Protein 2KT9 (pdb70)

Radius of gyration: 15.12 Å; Cα contacts (8 Å, |Δi|>4): 142; chains: 1; bounding box: 28×53×30 Å

Structure (mmCIF, N/CA/C/O backbone):
data_2KT9
#
_entry.id   2KT9
#
loop_
_atom_site.group_PDB
_atom_site.id
_atom_site.type_symbol
_atom_site.label_atom_id
_atom_site.label_alt_id
_atom_site.label_comp_id
_atom_site.label_asym_id
_atom_site.label_entity_id
_atom_site.label_seq_id
_atom_site.pdbx_PDB_ins_code
_atom_site.Cartn_x
_atom_site.Cartn_y
_atom_site.Cartn_z
_atom_site.occupancy
_atom_site.B_iso_or_equiv
_atom_site.auth_seq_id
_atom_site.auth_comp_id
_atom_site.auth_asym_id
_atom_site.auth_atom_id
_atom_site.pdbx_PDB_model_num
ATOM 1 N N . MET A 1 1 ? 0.855 -35.364 -14.252 1.00 5.33 1 MET A N 1
ATOM 2 C CA . MET A 1 1 ? 2.126 -34.667 -13.911 1.00 44.11 1 MET A CA 1
ATOM 3 C C . MET A 1 1 ? 2.196 -34.347 -12.411 1.00 33.24 1 MET A C 1
ATOM 4 O O . MET A 1 1 ? 1.220 -33.880 -11.824 1.00 44.04 1 MET A O 1
ATOM 20 N N . ALA A 1 2 ? 3.348 -34.603 -11.791 1.00 43.41 2 ALA A N 1
ATOM 21 C CA . ALA A 1 2 ? 3.543 -34.286 -10.371 1.00 11.21 2 ALA A CA 1
ATOM 22 C C . ALA A 1 2 ? 3.607 -32.765 -10.140 1.00 41.01 2 ALA A C 1
ATOM 23 O O . ALA A 1 2 ? 4.684 -32.167 -10.150 1.00 63.12 2 ALA A O 1
ATOM 30 N N . ALA A 1 3 ? 2.444 -32.143 -9.964 1.00 63.35 3 ALA A N 1
ATOM 31 C CA . ALA A 1 3 ? 2.355 -30.689 -9.769 1.00 4.22 3 ALA A CA 1
ATOM 32 C C . ALA A 1 3 ? 2.378 -30.301 -8.281 1.00 31.14 3 ALA A C 1
ATOM 33 O O . ALA A 1 3 ? 1.680 -30.899 -7.461 1.00 30.00 3 ALA A O 1
ATOM 40 N N . SER A 1 4 ? 3.174 -29.288 -7.944 1.00 21.30 4 SER A N 1
ATOM 41 C CA . SER A 1 4 ? 3.281 -28.801 -6.559 1.00 64.01 4 SER A CA 1
ATOM 42 C C . SER A 1 4 ? 2.507 -27.489 -6.370 1.00 53.14 4 SER A C 1
ATOM 43 O O . SER A 1 4 ? 2.250 -26.764 -7.329 1.00 44.43 4 SER A O 1
ATOM 51 N N . THR A 1 5 ? 2.135 -27.189 -5.127 1.00 14.45 5 THR A N 1
ATOM 52 C CA . THR A 1 5 ? 1.403 -25.953 -4.813 1.00 52.23 5 THR A CA 1
ATOM 53 C C . THR A 1 5 ? 2.358 -24.771 -4.597 1.00 61.25 5 THR A C 1
ATOM 54 O O . THR A 1 5 ? 3.233 -24.813 -3.730 1.00 51.43 5 THR A O 1
ATOM 65 N N . VAL A 1 6 ? 2.183 -23.717 -5.391 1.00 3.34 6 VAL A N 1
ATOM 66 C CA . VAL A 1 6 ? 2.988 -22.497 -5.260 1.00 64.04 6 VAL A CA 1
ATOM 67 C C . VAL A 1 6 ? 2.198 -21.394 -4.530 1.00 63.32 6 VAL A C 1
ATOM 68 O O . VAL A 1 6 ? 0.984 -21.268 -4.705 1.00 74.15 6 VAL A O 1
ATOM 81 N N . HIS A 1 7 ? 2.880 -20.604 -3.701 1.00 24.51 7 HIS A N 1
ATOM 82 C CA . HIS A 1 7 ? 2.229 -19.496 -2.994 1.00 60.24 7 HIS A CA 1
ATOM 83 C C . HIS A 1 7 ? 2.473 -18.160 -3.711 1.00 51.31 7 HIS A C 1
ATOM 84 O O . HIS A 1 7 ? 3.534 -17.551 -3.568 1.00 40.44 7 HIS A O 1
ATOM 99 N N . THR A 1 8 ? 1.491 -17.720 -4.495 1.00 53.30 8 THR A N 1
ATOM 100 C CA . THR A 1 8 ? 1.555 -16.412 -5.159 1.00 22.55 8 THR A CA 1
ATOM 101 C C . THR A 1 8 ? 1.519 -15.278 -4.125 1.00 72.50 8 THR A C 1
ATOM 102 O O . THR A 1 8 ? 0.451 -14.799 -3.744 1.00 0.54 8 THR A O 1
ATOM 113 N N . SER A 1 9 ? 2.697 -14.887 -3.639 1.00 40.45 9 SER A N 1
ATOM 114 C CA . SER A 1 9 ? 2.807 -13.812 -2.640 1.00 55.32 9 SER A CA 1
ATOM 115 C C . SER A 1 9 ? 2.494 -12.445 -3.257 1.00 31.00 9 SER A C 1
ATOM 116 O O . SER A 1 9 ? 2.485 -12.290 -4.478 1.00 50.42 9 SER A O 1
ATOM 124 N N . PHE A 1 10 ? 2.248 -11.448 -2.411 1.00 35.15 10 PHE A N 1
ATOM 125 C CA . PHE A 1 10 ? 1.834 -10.122 -2.883 1.00 70.01 10 PHE A CA 1
ATOM 126 C C . PHE A 1 10 ? 2.788 -9.019 -2.397 1.00 53.34 10 PHE A C 1
ATOM 127 O O . PHE A 1 10 ? 3.206 -9.008 -1.240 1.00 0.10 10 PHE A O 1
ATOM 144 N N . ILE A 1 11 ? 3.133 -8.096 -3.295 1.00 53.43 11 ILE A N 1
ATOM 145 C CA . ILE A 1 11 ? 4.063 -7.001 -2.978 1.00 45.21 11 ILE A CA 1
ATOM 146 C C . ILE A 1 11 ? 3.363 -5.633 -3.048 1.00 50.10 11 ILE A C 1
ATOM 147 O O . ILE A 1 11 ? 2.681 -5.326 -4.024 1.00 75.21 11 ILE A O 1
ATOM 163 N N . LEU A 1 12 ? 3.537 -4.812 -2.012 1.00 4.53 12 LEU A N 1
ATOM 164 C CA . LEU A 1 12 ? 2.911 -3.483 -1.960 1.00 62.35 12 LEU A CA 1
ATOM 165 C C . LEU A 1 12 ? 3.790 -2.410 -2.631 1.00 1.44 12 LEU A C 1
ATOM 166 O O . LEU A 1 12 ? 4.992 -2.328 -2.377 1.00 45.42 12 LEU A O 1
ATOM 182 N N . LYS A 1 13 ? 3.183 -1.595 -3.493 1.00 73.42 13 LYS A N 1
ATOM 183 C CA . LYS A 1 13 ? 3.860 -0.427 -4.076 1.00 43.12 13 LYS A CA 1
ATOM 184 C C . LYS A 1 13 ? 3.227 0.877 -3.572 1.00 74.11 13 LYS A C 1
ATOM 185 O O . LYS A 1 13 ? 2.022 0.934 -3.322 1.00 64.53 13 LYS A O 1
ATOM 204 N N . VAL A 1 14 ? 4.039 1.924 -3.443 1.00 72.20 14 VAL A N 1
ATOM 205 C CA . VAL A 1 14 ? 3.563 3.229 -2.969 1.00 64.24 14 VAL A CA 1
ATOM 206 C C . VAL A 1 14 ? 4.068 4.378 -3.858 1.00 22.42 14 VAL A C 1
ATOM 207 O O . VAL A 1 14 ? 5.266 4.659 -3.912 1.00 32.33 14 VAL A O 1
ATOM 220 N N . LEU A 1 15 ? 3.146 5.039 -4.557 1.00 23.14 15 LEU A N 1
ATOM 221 C CA . LEU A 1 15 ? 3.478 6.213 -5.369 1.00 22.54 15 LEU A CA 1
ATOM 222 C C . LEU A 1 15 ? 3.402 7.475 -4.492 1.00 34.11 15 LEU A C 1
ATOM 223 O O . LEU A 1 15 ? 2.315 7.893 -4.084 1.00 3.53 15 LEU A O 1
ATOM 239 N N . TRP A 1 16 ? 4.552 8.073 -4.199 1.00 14.23 16 TRP A N 1
ATOM 240 C CA . TRP A 1 16 ? 4.615 9.213 -3.273 1.00 51.02 16 TRP A CA 1
ATOM 241 C C . TRP A 1 16 ? 4.444 10.556 -4.009 1.00 60.24 16 TRP A C 1
ATOM 242 O O . TRP A 1 16 ? 5.225 10.894 -4.903 1.00 23.24 16 TRP A O 1
ATOM 263 N N . LEU A 1 17 ? 3.417 11.317 -3.627 1.00 62.14 17 LEU A N 1
ATOM 264 C CA . LEU A 1 17 ? 3.168 12.643 -4.213 1.00 54.33 17 LEU A CA 1
ATOM 265 C C . LEU A 1 17 ? 3.540 13.765 -3.232 1.00 1.21 17 LEU A C 1
ATOM 266 O O . LEU A 1 17 ? 4.004 13.510 -2.119 1.00 43.30 17 LEU A O 1
ATOM 282 N N . ASP A 1 18 ? 3.325 15.011 -3.650 1.00 4.41 18 ASP A N 1
ATOM 283 C CA . ASP A 1 18 ? 3.675 16.180 -2.833 1.00 64.22 18 ASP A CA 1
ATOM 284 C C . ASP A 1 18 ? 2.786 16.283 -1.578 1.00 32.43 18 ASP A C 1
ATOM 285 O O . ASP A 1 18 ? 3.286 16.323 -0.450 1.00 73.41 18 ASP A O 1
ATOM 294 N N . GLN A 1 19 ? 1.468 16.318 -1.778 1.00 63.15 19 GLN A N 1
ATOM 295 C CA . GLN A 1 19 ? 0.515 16.350 -0.657 1.00 22.22 19 GLN A CA 1
ATOM 296 C C . GLN A 1 19 ? -0.408 15.119 -0.659 1.00 33.42 19 GLN A C 1
ATOM 297 O O . GLN A 1 19 ? -1.408 15.087 0.060 1.00 33.03 19 GLN A O 1
ATOM 311 N N . ASN A 1 20 ? -0.058 14.102 -1.455 1.00 40.30 20 ASN A N 1
ATOM 312 C CA . ASN A 1 20 ? -0.869 12.875 -1.572 1.00 54.22 20 ASN A CA 1
ATOM 313 C C . ASN A 1 20 ? 0.016 11.614 -1.601 1.00 43.54 20 ASN A C 1
ATOM 314 O O . ASN A 1 20 ? 1.245 11.703 -1.646 1.00 35.31 20 ASN A O 1
ATOM 325 N N . VAL A 1 21 ? -0.621 10.443 -1.591 1.00 14.21 21 VAL A N 1
ATOM 326 C CA . VAL A 1 21 ? 0.092 9.159 -1.645 1.00 3.55 21 VAL A CA 1
ATOM 327 C C . VAL A 1 21 ? -0.817 8.043 -2.200 1.00 11.23 21 VAL A C 1
ATOM 328 O O . VAL A 1 21 ? -1.988 7.947 -1.841 1.00 51.23 21 VAL A O 1
ATOM 341 N N . ALA A 1 22 ? -0.276 7.207 -3.085 1.00 65.10 22 ALA A N 1
ATOM 342 C CA . ALA A 1 22 ? -1.054 6.129 -3.714 1.00 33.44 22 ALA A CA 1
ATOM 343 C C . ALA A 1 22 ? -0.448 4.743 -3.441 1.00 50.44 22 ALA A C 1
ATOM 344 O O . ALA A 1 22 ? 0.768 4.598 -3.328 1.00 21.44 22 ALA A O 1
ATOM 351 N N . ILE A 1 23 ? -1.305 3.725 -3.344 1.00 4.42 23 ILE A N 1
ATOM 352 C CA . ILE A 1 23 ? -0.855 2.346 -3.080 1.00 33.10 23 ILE A CA 1
ATOM 353 C C . ILE A 1 23 ? -1.361 1.361 -4.156 1.00 73.23 23 ILE A C 1
ATOM 354 O O . ILE A 1 23 ? -2.464 1.515 -4.682 1.00 25.15 23 ILE A O 1
ATOM 370 N N . ALA A 1 24 ? -0.538 0.352 -4.483 1.00 61.11 24 ALA A N 1
ATOM 371 C CA . ALA A 1 24 ? -0.881 -0.650 -5.514 1.00 25.32 24 ALA A CA 1
ATOM 372 C C . ALA A 1 24 ? -0.104 -1.966 -5.316 1.00 12.32 24 ALA A C 1
ATOM 373 O O . ALA A 1 24 ? 1.122 -1.963 -5.240 1.00 4.34 24 ALA A O 1
ATOM 380 N N . VAL A 1 25 ? -0.815 -3.093 -5.275 1.00 23.05 25 VAL A N 1
ATOM 381 C CA . VAL A 1 25 ? -0.197 -4.399 -4.990 1.00 64.03 25 VAL A CA 1
ATOM 382 C C . VAL A 1 25 ? 0.021 -5.243 -6.265 1.00 44.32 25 VAL A C 1
ATOM 383 O O . VAL A 1 25 ? -0.774 -5.188 -7.206 1.00 63.54 25 VAL A O 1
ATOM 396 N N . ASP A 1 26 ? 1.117 -6.011 -6.288 1.00 23.23 26 ASP A N 1
ATOM 397 C CA . ASP A 1 26 ? 1.395 -6.959 -7.375 1.00 70.02 26 ASP A CA 1
ATOM 398 C C . ASP A 1 26 ? 1.346 -8.407 -6.873 1.00 42.01 26 ASP A C 1
ATOM 399 O O . ASP A 1 26 ? 1.600 -8.679 -5.697 1.00 73.22 26 ASP A O 1
ATOM 408 N N . GLN A 1 27 ? 1.032 -9.332 -7.775 1.00 45.12 27 GLN A N 1
ATOM 409 C CA . GLN A 1 27 ? 1.069 -10.766 -7.467 1.00 71.40 27 GLN A CA 1
ATOM 410 C C . GLN A 1 27 ? 2.357 -11.406 -8.024 1.00 43.34 27 GLN A C 1
ATOM 411 O O . GLN A 1 27 ? 2.714 -11.198 -9.186 1.00 50.10 27 GLN A O 1
ATOM 425 N N . ILE A 1 28 ? 3.060 -12.171 -7.191 1.00 4.34 28 ILE A N 1
ATOM 426 C CA . ILE A 1 28 ? 4.290 -12.851 -7.617 1.00 1.30 28 ILE A CA 1
ATOM 427 C C . ILE A 1 28 ? 3.968 -14.121 -8.421 1.00 52.20 28 ILE A C 1
ATOM 428 O O . ILE A 1 28 ? 3.513 -15.128 -7.875 1.00 71.53 28 ILE A O 1
ATOM 444 N N . VAL A 1 29 ? 4.206 -14.051 -9.724 1.00 33.30 29 VAL A N 1
ATOM 445 C CA . VAL A 1 29 ? 3.885 -15.143 -10.644 1.00 42.02 29 VAL A CA 1
ATOM 446 C C . VAL A 1 29 ? 5.130 -16.016 -10.918 1.00 54.25 29 VAL A C 1
ATOM 447 O O . VAL A 1 29 ? 6.257 -15.592 -10.668 1.00 22.32 29 VAL A O 1
ATOM 460 N N . GLY A 1 30 ? 4.921 -17.227 -11.445 1.00 5.52 30 GLY A N 1
ATOM 461 C CA . GLY A 1 30 ? 6.023 -18.169 -11.679 1.00 23.30 30 GLY A CA 1
ATOM 462 C C . GLY A 1 30 ? 7.204 -17.608 -12.490 1.00 54.32 30 GLY A C 1
ATOM 463 O O . GLY A 1 30 ? 8.306 -18.164 -12.444 1.00 14.32 30 GLY A O 1
ATOM 467 N N . LYS A 1 31 ? 6.979 -16.529 -13.243 1.00 61.34 31 LYS A N 1
ATOM 468 C CA . LYS A 1 31 ? 8.044 -15.894 -14.042 1.00 71.23 31 LYS A CA 1
ATOM 469 C C . LYS A 1 31 ? 8.316 -14.440 -13.613 1.00 70.54 31 LYS A C 1
ATOM 470 O O . LYS A 1 31 ? 8.911 -13.668 -14.369 1.00 21.25 31 LYS A O 1
ATOM 489 N N . GLY A 1 32 ? 7.887 -14.070 -12.409 1.00 45.34 32 GLY A N 1
ATOM 490 C CA . GLY A 1 32 ? 8.141 -12.720 -11.900 1.00 33.44 32 GLY A CA 1
ATOM 491 C C . GLY A 1 32 ? 6.974 -12.142 -11.105 1.00 40.12 32 GLY A C 1
ATOM 492 O O . GLY A 1 32 ? 6.583 -12.686 -10.074 1.00 14.32 32 GLY A O 1
ATOM 496 N N . THR A 1 33 ? 6.426 -11.021 -11.571 1.00 2.02 33 THR A N 1
ATOM 497 C CA . THR A 1 33 ? 5.265 -10.388 -10.926 1.00 31.54 33 THR A CA 1
ATOM 498 C C . THR A 1 33 ? 4.236 -9.930 -11.963 1.00 35.41 33 THR A C 1
ATOM 499 O O . THR A 1 33 ? 4.509 -9.904 -13.162 1.00 3.53 33 THR A O 1
ATOM 510 N N . SER A 1 34 ? 3.044 -9.587 -11.494 1.00 10.21 34 SER A N 1
ATOM 511 C CA . SER A 1 34 ? 1.993 -9.044 -12.360 1.00 23.33 34 SER A CA 1
ATOM 512 C C . SER A 1 34 ? 1.126 -8.045 -11.583 1.00 62.14 34 SER A C 1
ATOM 513 O O . SER A 1 34 ? 0.711 -8.330 -10.459 1.00 64.15 34 SER A O 1
ATOM 521 N N . PRO A 1 35 ? 0.859 -6.856 -12.159 1.00 1.24 35 PRO A N 1
ATOM 522 C CA . PRO A 1 35 ? 0.034 -5.820 -11.506 1.00 65.21 35 PRO A CA 1
ATOM 523 C C . PRO A 1 35 ? -1.346 -6.343 -11.070 1.00 22.22 35 PRO A C 1
ATOM 524 O O . PRO A 1 35 ? -2.205 -6.643 -11.906 1.00 53.55 35 PRO A O 1
ATOM 535 N N . LEU A 1 36 ? -1.548 -6.462 -9.758 1.00 24.42 36 LEU A N 1
ATOM 536 C CA . LEU A 1 36 ? -2.812 -6.966 -9.213 1.00 4.12 36 LEU A CA 1
ATOM 537 C C . LEU A 1 36 ? -3.843 -5.835 -9.078 1.00 61.45 36 LEU A C 1
ATOM 538 O O . LEU A 1 36 ? -4.981 -5.955 -9.535 1.00 3.31 36 LEU A O 1
ATOM 554 N N . THR A 1 37 ? -3.435 -4.738 -8.440 1.00 43.44 37 THR A N 1
ATOM 555 C CA . THR A 1 37 ? -4.305 -3.562 -8.267 1.00 15.53 37 THR A CA 1
ATOM 556 C C . THR A 1 37 ? -3.593 -2.284 -8.724 1.00 21.23 37 THR A C 1
ATOM 557 O O . THR A 1 37 ? -2.364 -2.206 -8.701 1.00 11.23 37 THR A O 1
ATOM 568 N N . SER A 1 38 ? -4.364 -1.278 -9.136 1.00 14.00 38 SER A N 1
ATOM 569 C CA . SER A 1 38 ? -3.780 -0.001 -9.577 1.00 40.04 38 SER A CA 1
ATOM 570 C C . SER A 1 38 ? -3.579 0.960 -8.398 1.00 31.04 38 SER A C 1
ATOM 571 O O . SER A 1 38 ? -4.086 0.729 -7.301 1.00 54.05 38 SER A O 1
ATOM 579 N N . TYR A 1 39 ? -2.835 2.040 -8.634 1.00 3.45 39 TYR A N 1
ATOM 580 C CA . TYR A 1 39 ? -2.552 3.030 -7.586 1.00 43.31 39 TYR A CA 1
ATOM 581 C C . TYR A 1 39 ? -3.807 3.814 -7.174 1.00 71.02 39 TYR A C 1
ATOM 582 O O . TYR A 1 39 ? -4.318 4.636 -7.937 1.00 62.13 39 TYR A O 1
ATOM 600 N N . PHE A 1 40 ? -4.298 3.548 -5.967 1.00 51.42 40 PHE A N 1
ATOM 601 C CA . PHE A 1 40 ? -5.416 4.308 -5.396 1.00 22.14 40 PHE A CA 1
ATOM 602 C C . PHE A 1 40 ? -4.885 5.533 -4.631 1.00 23.54 40 PHE A C 1
ATOM 603 O O . PHE A 1 40 ? -4.162 5.390 -3.645 1.00 24.54 40 PHE A O 1
ATOM 620 N N . PHE A 1 41 ? -5.247 6.733 -5.091 1.00 1.00 41 PHE A N 1
ATOM 621 C CA . PHE A 1 41 ? -4.669 7.976 -4.553 1.00 72.31 41 PHE A CA 1
ATOM 622 C C . PHE A 1 41 ? -5.355 8.445 -3.255 1.00 40.54 41 PHE A C 1
ATOM 623 O O . PHE A 1 41 ? -6.457 8.991 -3.276 1.00 40.33 41 PHE A O 1
ATOM 640 N N . TRP A 1 42 ? -4.675 8.235 -2.132 1.00 24.52 42 TRP A N 1
ATOM 641 C CA . TRP A 1 42 ? -5.119 8.720 -0.816 1.00 43.21 42 TRP A CA 1
ATOM 642 C C . TRP A 1 42 ? -4.547 10.132 -0.533 1.00 1.45 42 TRP A C 1
ATOM 643 O O . TRP A 1 42 ? -3.435 10.450 -0.960 1.00 12.20 42 TRP A O 1
ATOM 664 N N . PRO A 1 43 ? -5.291 11.016 0.176 1.00 75.13 43 PRO A N 1
ATOM 665 C CA . PRO A 1 43 ? -6.630 10.738 0.723 1.00 1.10 43 PRO A CA 1
ATOM 666 C C . PRO A 1 43 ? -7.785 11.160 -0.204 1.00 23.11 43 PRO A C 1
ATOM 667 O O . PRO A 1 43 ? -8.952 11.131 0.201 1.00 24.42 43 PRO A O 1
ATOM 678 N N . ARG A 1 44 ? -7.461 11.547 -1.442 1.00 34.12 44 ARG A N 1
ATOM 679 C CA . ARG A 1 44 ? -8.485 11.961 -2.418 1.00 21.14 44 ARG A CA 1
ATOM 680 C C . ARG A 1 44 ? -9.496 10.830 -2.660 1.00 34.32 44 ARG A C 1
ATOM 681 O O . ARG A 1 44 ? -10.682 11.069 -2.885 1.00 44.44 44 ARG A O 1
ATOM 702 N N . ALA A 1 45 ? -9.004 9.600 -2.605 1.00 63.53 45 ALA A N 1
ATOM 703 C CA . ALA A 1 45 ? -9.835 8.407 -2.742 1.00 35.04 45 ALA A CA 1
ATOM 704 C C . ALA A 1 45 ? -9.555 7.427 -1.596 1.00 43.41 45 ALA A C 1
ATOM 705 O O . ALA A 1 45 ? -8.470 7.440 -1.009 1.00 61.23 45 ALA A O 1
ATOM 712 N N . ASP A 1 46 ? -10.531 6.586 -1.272 1.00 74.25 46 ASP A N 1
ATOM 713 C CA . ASP A 1 46 ? -10.369 5.596 -0.203 1.00 15.34 46 ASP A CA 1
ATOM 714 C C . ASP A 1 46 ? -9.400 4.481 -0.630 1.00 71.25 46 ASP A C 1
ATOM 715 O O . ASP A 1 46 ? -9.814 3.389 -1.016 1.00 62.31 46 ASP A O 1
ATOM 724 N N . ALA A 1 47 ? -8.105 4.786 -0.576 1.00 55.53 47 ALA A N 1
ATOM 725 C CA . ALA A 1 47 ? -7.058 3.863 -1.028 1.00 23.22 47 ALA A CA 1
ATOM 726 C C . ALA A 1 47 ? -7.118 2.501 -0.322 1.00 33.53 47 ALA A C 1
ATOM 727 O O . ALA A 1 47 ? -7.309 1.470 -0.966 1.00 55.34 47 ALA A O 1
ATOM 734 N N . TRP A 1 48 ? -6.954 2.505 0.999 1.00 2.05 48 TRP A N 1
ATOM 735 C CA . TRP A 1 48 ? -6.918 1.263 1.782 1.00 34.10 48 TRP A CA 1
ATOM 736 C C . TRP A 1 48 ? -8.217 0.454 1.619 1.00 53.42 48 TRP A C 1
ATOM 737 O O . TRP A 1 48 ? -8.186 -0.770 1.461 1.00 60.21 48 TRP A O 1
ATOM 758 N N . GLN A 1 49 ? -9.355 1.146 1.654 1.00 1.14 49 GLN A N 1
ATOM 759 C CA . GLN A 1 49 ? -10.660 0.498 1.496 1.00 25.43 49 GLN A CA 1
ATOM 760 C C . GLN A 1 49 ? -10.800 -0.160 0.115 1.00 60.45 49 GLN A C 1
ATOM 761 O O . GLN A 1 49 ? -11.180 -1.324 0.010 1.00 12.32 49 GLN A O 1
ATOM 775 N N . GLN A 1 50 ? -10.493 0.589 -0.943 1.00 14.31 50 GLN A N 1
ATOM 776 C CA . GLN A 1 50 ? -10.558 0.051 -2.307 1.00 31.12 50 GLN A CA 1
ATOM 777 C C . GLN A 1 50 ? -9.524 -1.067 -2.516 1.00 2.41 50 GLN A C 1
ATOM 778 O O . GLN A 1 50 ? -9.770 -2.021 -3.256 1.00 62.45 50 GLN A O 1
ATOM 792 N N . LEU A 1 51 ? -8.373 -0.953 -1.851 1.00 74.04 51 LEU A N 1
ATOM 793 C CA . LEU A 1 51 ? -7.337 -1.989 -1.922 1.00 42.14 51 LEU A CA 1
ATOM 794 C C . LEU A 1 51 ? -7.840 -3.319 -1.343 1.00 74.34 51 LEU A C 1
ATOM 795 O O . LEU A 1 51 ? -7.767 -4.360 -2.000 1.00 62.30 51 LEU A O 1
ATOM 811 N N . LYS A 1 52 ? -8.354 -3.285 -0.111 1.00 3.42 52 LYS A N 1
ATOM 812 C CA . LYS A 1 52 ? -8.893 -4.492 0.518 1.00 23.13 52 LYS A CA 1
ATOM 813 C C . LYS A 1 52 ? -10.122 -4.995 -0.247 1.00 12.44 52 LYS A C 1
ATOM 814 O O . LYS A 1 52 ? -10.327 -6.197 -0.377 1.00 34.23 52 LYS A O 1
ATOM 833 N N . ASP A 1 53 ? -10.921 -4.061 -0.769 1.00 62.31 53 ASP A N 1
ATOM 834 C CA . ASP A 1 53 ? -12.088 -4.400 -1.589 1.00 64.43 53 ASP A CA 1
ATOM 835 C C . ASP A 1 53 ? -11.676 -5.233 -2.817 1.00 65.44 53 ASP A C 1
ATOM 836 O O . ASP A 1 53 ? -12.308 -6.241 -3.135 1.00 34.45 53 ASP A O 1
ATOM 845 N N . GLU A 1 54 ? -10.611 -4.806 -3.497 1.00 50.00 54 GLU A N 1
ATOM 846 C CA . GLU A 1 54 ? -10.037 -5.581 -4.602 1.00 72.45 54 GLU A CA 1
ATOM 847 C C . GLU A 1 54 ? -9.604 -6.977 -4.128 1.00 73.35 54 GLU A C 1
ATOM 848 O O . GLU A 1 54 ? -9.893 -7.980 -4.775 1.00 52.43 54 GLU A O 1
ATOM 860 N N . LEU A 1 55 ? -8.911 -7.029 -2.993 1.00 21.14 55 LEU A N 1
ATOM 861 C CA . LEU A 1 55 ? -8.435 -8.297 -2.422 1.00 40.02 55 LEU A CA 1
ATOM 862 C C . LEU A 1 55 ? -9.600 -9.214 -1.999 1.00 31.50 55 LEU A C 1
ATOM 863 O O . LEU A 1 55 ? -9.501 -10.437 -2.078 1.00 10.32 55 LEU A O 1
ATOM 879 N N . GLU A 1 56 ? -10.695 -8.614 -1.536 1.00 33.35 56 GLU A N 1
ATOM 880 C CA . GLU A 1 56 ? -11.900 -9.364 -1.157 1.00 41.42 56 GLU A CA 1
ATOM 881 C C . GLU A 1 56 ? -12.680 -9.815 -2.403 1.00 62.42 56 GLU A C 1
ATOM 882 O O . GLU A 1 56 ? -13.312 -10.875 -2.407 1.00 32.14 56 GLU A O 1
ATOM 894 N N . ALA A 1 57 ? -12.637 -8.997 -3.451 1.00 33.51 57 ALA A N 1
ATOM 895 C CA . ALA A 1 57 ? -13.243 -9.344 -4.739 1.00 22.44 57 ALA A CA 1
ATOM 896 C C . ALA A 1 57 ? -12.481 -10.494 -5.411 1.00 22.00 57 ALA A C 1
ATOM 897 O O . ALA A 1 57 ? -13.077 -11.398 -6.005 1.00 0.12 57 ALA A O 1
ATOM 904 N N . LYS A 1 58 ? -11.155 -10.447 -5.320 1.00 64.24 58 LYS A N 1
ATOM 905 C CA . LYS A 1 58 ? -10.300 -11.519 -5.827 1.00 2.52 58 LYS A CA 1
ATOM 906 C C . LYS A 1 58 ? -10.272 -12.679 -4.817 1.00 32.11 58 LYS A C 1
ATOM 907 O O . LYS A 1 58 ? -9.397 -12.761 -3.959 1.00 43.52 58 LYS A O 1
ATOM 926 N N . HIS A 1 59 ? -11.250 -13.572 -4.935 1.00 34.40 59 HIS A N 1
ATOM 927 C CA . HIS A 1 59 ? -11.503 -14.605 -3.924 1.00 74.55 59 HIS A CA 1
ATOM 928 C C . HIS A 1 59 ? -10.418 -15.695 -3.873 1.00 1.50 59 HIS A C 1
ATOM 929 O O . HIS A 1 59 ? -10.493 -16.606 -3.048 1.00 52.13 59 HIS A O 1
ATOM 944 N N . TRP A 1 60 ? -9.416 -15.612 -4.744 1.00 62.23 60 TRP A N 1
ATOM 945 C CA . TRP A 1 60 ? -8.281 -16.547 -4.691 1.00 54.23 60 TRP A CA 1
ATOM 946 C C . TRP A 1 60 ? -7.202 -16.072 -3.690 1.00 41.12 60 TRP A C 1
ATOM 947 O O . TRP A 1 60 ? -6.207 -16.764 -3.458 1.00 21.21 60 TRP A O 1
ATOM 968 N N . ILE A 1 61 ? -7.420 -14.895 -3.100 1.00 70.22 61 ILE A N 1
ATOM 969 C CA . ILE A 1 61 ? -6.543 -14.362 -2.044 1.00 74.32 61 ILE A CA 1
ATOM 970 C C . ILE A 1 61 ? -6.905 -14.961 -0.672 1.00 5.11 61 ILE A C 1
ATOM 971 O O . ILE A 1 61 ? -8.082 -15.058 -0.313 1.00 75.54 61 ILE A O 1
ATOM 987 N N . ALA A 1 62 ? -5.891 -15.367 0.092 1.00 42.12 62 ALA A N 1
ATOM 988 C CA . ALA A 1 62 ? -6.108 -15.895 1.444 1.00 1.34 62 ALA A CA 1
ATOM 989 C C . ALA A 1 62 ? -6.173 -14.762 2.482 1.00 5.10 62 ALA A C 1
ATOM 990 O O . ALA A 1 62 ? -5.655 -13.665 2.254 1.00 63.33 62 ALA A O 1
ATOM 997 N N . GLU A 1 63 ? -6.801 -15.035 3.626 1.00 32.02 63 GLU A N 1
ATOM 998 C CA . GLU A 1 63 ? -6.947 -14.029 4.687 1.00 61.43 63 GLU A CA 1
ATOM 999 C C . GLU A 1 63 ? -5.576 -13.526 5.167 1.00 73.23 63 GLU A C 1
ATOM 1000 O O . GLU A 1 63 ? -5.336 -12.320 5.228 1.00 73.24 63 GLU A O 1
ATOM 1012 N N . ALA A 1 64 ? -4.683 -14.458 5.486 1.00 44.32 64 ALA A N 1
ATOM 1013 C CA . ALA A 1 64 ? -3.324 -14.121 5.931 1.00 61.31 64 ALA A CA 1
ATOM 1014 C C . ALA A 1 64 ? -2.627 -13.150 4.964 1.00 4.20 64 ALA A C 1
ATOM 1015 O O . ALA A 1 64 ? -2.025 -12.159 5.382 1.00 73.41 64 ALA A O 1
ATOM 1022 N N . ASP A 1 65 ? -2.725 -13.439 3.666 1.00 24.33 65 ASP A N 1
ATOM 1023 C CA . ASP A 1 65 ? -2.091 -12.609 2.639 1.00 25.53 65 ASP A CA 1
ATOM 1024 C C . ASP A 1 65 ? -2.684 -11.192 2.590 1.00 64.42 65 ASP A C 1
ATOM 1025 O O . ASP A 1 65 ? -1.944 -10.202 2.630 1.00 32.22 65 ASP A O 1
ATOM 1034 N N . ARG A 1 66 ? -4.014 -11.087 2.514 1.00 2.32 66 ARG A N 1
ATOM 1035 C CA . ARG A 1 66 ? -4.662 -9.773 2.424 1.00 43.42 66 ARG A CA 1
ATOM 1036 C C . ARG A 1 66 ? -4.416 -8.946 3.693 1.00 64.45 66 ARG A C 1
ATOM 1037 O O . ARG A 1 66 ? -4.095 -7.764 3.613 1.00 60.43 66 ARG A O 1
ATOM 1058 N N . ILE A 1 67 ? -4.532 -9.576 4.860 1.00 62.13 67 ILE A N 1
ATOM 1059 C CA . ILE A 1 67 ? -4.305 -8.880 6.129 1.00 20.24 67 ILE A CA 1
ATOM 1060 C C . ILE A 1 67 ? -2.865 -8.352 6.221 1.00 2.42 67 ILE A C 1
ATOM 1061 O O . ILE A 1 67 ? -2.642 -7.205 6.605 1.00 2.32 67 ILE A O 1
ATOM 1077 N N . ASN A 1 68 ? -1.895 -9.188 5.842 1.00 34.22 68 ASN A N 1
ATOM 1078 C CA . ASN A 1 68 ? -0.479 -8.797 5.859 1.00 75.32 68 ASN A CA 1
ATOM 1079 C C . ASN A 1 68 ? -0.242 -7.486 5.088 1.00 44.05 68 ASN A C 1
ATOM 1080 O O . ASN A 1 68 ? 0.233 -6.497 5.653 1.00 62.54 68 ASN A O 1
ATOM 1091 N N . VAL A 1 69 ? -0.585 -7.481 3.798 1.00 44.43 69 VAL A N 1
ATOM 1092 C CA . VAL A 1 69 ? -0.365 -6.307 2.947 1.00 43.02 69 VAL A CA 1
ATOM 1093 C C . VAL A 1 69 ? -1.214 -5.103 3.399 1.00 11.14 69 VAL A C 1
ATOM 1094 O O . VAL A 1 69 ? -0.824 -3.950 3.205 1.00 1.54 69 VAL A O 1
ATOM 1107 N N . LEU A 1 70 ? -2.363 -5.373 4.019 1.00 64.11 70 LEU A N 1
ATOM 1108 C CA . LEU A 1 70 ? -3.199 -4.307 4.583 1.00 60.44 70 LEU A CA 1
ATOM 1109 C C . LEU A 1 70 ? -2.557 -3.698 5.841 1.00 53.32 70 LEU A C 1
ATOM 1110 O O . LEU A 1 70 ? -2.714 -2.506 6.106 1.00 60.44 70 LEU A O 1
ATOM 1126 N N . ASN A 1 71 ? -1.842 -4.519 6.614 1.00 62.53 71 ASN A N 1
ATOM 1127 C CA . ASN A 1 71 ? -1.137 -4.036 7.813 1.00 0.21 71 ASN A CA 1
ATOM 1128 C C . ASN A 1 71 ? -0.050 -3.022 7.437 1.00 65.41 71 ASN A C 1
ATOM 1129 O O . ASN A 1 71 ? -0.027 -1.897 7.939 1.00 55.51 71 ASN A O 1
ATOM 1140 N N . GLN A 1 72 ? 0.835 -3.427 6.529 1.00 22.21 72 GLN A N 1
ATOM 1141 C CA . GLN A 1 72 ? 1.934 -2.569 6.081 1.00 15.13 72 GLN A CA 1
ATOM 1142 C C . GLN A 1 72 ? 1.406 -1.341 5.321 1.00 3.42 72 GLN A C 1
ATOM 1143 O O . GLN A 1 72 ? 1.932 -0.238 5.474 1.00 71.35 72 GLN A O 1
ATOM 1157 N N . ALA A 1 73 ? 0.354 -1.532 4.516 1.00 55.13 73 ALA A N 1
ATOM 1158 C CA . ALA A 1 73 ? -0.317 -0.411 3.844 1.00 55.32 73 ALA A CA 1
ATOM 1159 C C . ALA A 1 73 ? -0.847 0.606 4.866 1.00 44.12 73 ALA A C 1
ATOM 1160 O O . ALA A 1 73 ? -0.674 1.816 4.704 1.00 44.14 73 ALA A O 1
ATOM 1167 N N . THR A 1 74 ? -1.481 0.102 5.927 1.00 53.22 74 THR A N 1
ATOM 1168 C CA . THR A 1 74 ? -1.959 0.952 7.026 1.00 21.24 74 THR A CA 1
ATOM 1169 C C . THR A 1 74 ? -0.805 1.744 7.652 1.00 51.52 74 THR A C 1
ATOM 1170 O O . THR A 1 74 ? -0.935 2.936 7.934 1.00 63.04 74 THR A O 1
ATOM 1181 N N . GLU A 1 75 ? 0.333 1.081 7.852 1.00 42.30 75 GLU A N 1
ATOM 1182 C CA . GLU A 1 75 ? 1.517 1.741 8.408 1.00 22.52 75 GLU A CA 1
ATOM 1183 C C . GLU A 1 75 ? 2.037 2.847 7.474 1.00 44.04 75 GLU A C 1
ATOM 1184 O O . GLU A 1 75 ? 2.452 3.907 7.937 1.00 62.11 75 GLU A O 1
ATOM 1196 N N . VAL A 1 76 ? 2.014 2.597 6.164 1.00 13.30 76 VAL A N 1
ATOM 1197 C CA . VAL A 1 76 ? 2.406 3.615 5.178 1.00 2.33 76 VAL A CA 1
ATOM 1198 C C . VAL A 1 76 ? 1.472 4.836 5.240 1.00 13.00 76 VAL A C 1
ATOM 1199 O O . VAL A 1 76 ? 1.921 5.984 5.218 1.00 14.43 76 VAL A O 1
ATOM 1212 N N . ILE A 1 77 ? 0.170 4.577 5.327 1.00 14.33 77 ILE A N 1
ATOM 1213 C CA . ILE A 1 77 ? -0.832 5.643 5.416 1.00 61.12 77 ILE A CA 1
ATOM 1214 C C . ILE A 1 77 ? -0.678 6.454 6.717 1.00 43.15 77 ILE A C 1
ATOM 1215 O O . ILE A 1 77 ? -0.718 7.686 6.702 1.00 32.05 77 ILE A O 1
ATOM 1231 N N . ASN A 1 78 ? -0.493 5.757 7.839 1.00 63.12 78 ASN A N 1
ATOM 1232 C CA . ASN A 1 78 ? -0.259 6.418 9.132 1.00 5.33 78 ASN A CA 1
ATOM 1233 C C . ASN A 1 78 ? 1.071 7.185 9.132 1.00 24.10 78 ASN A C 1
ATOM 1234 O O . ASN A 1 78 ? 1.173 8.274 9.697 1.00 74.15 78 ASN A O 1
ATOM 1245 N N . PHE A 1 79 ? 2.088 6.605 8.500 1.00 40.50 79 PHE A N 1
ATOM 1246 C CA . PHE A 1 79 ? 3.389 7.262 8.342 1.00 42.02 79 PHE A CA 1
ATOM 1247 C C . PHE A 1 79 ? 3.232 8.582 7.570 1.00 53.11 79 PHE A C 1
ATOM 1248 O O . PHE A 1 79 ? 3.706 9.631 8.001 1.00 63.41 79 PHE A O 1
ATOM 1265 N N . TRP A 1 80 ? 2.539 8.511 6.435 1.00 14.31 80 TRP A N 1
ATOM 1266 C CA . TRP A 1 80 ? 2.267 9.689 5.602 1.00 63.34 80 TRP A CA 1
ATOM 1267 C C . TRP A 1 80 ? 1.468 10.757 6.374 1.00 41.30 80 TRP A C 1
ATOM 1268 O O . TRP A 1 80 ? 1.854 11.928 6.413 1.00 45.21 80 TRP A O 1
ATOM 1289 N N . GLN A 1 81 ? 0.348 10.348 6.977 1.00 74.32 81 GLN A N 1
ATOM 1290 C CA . GLN A 1 81 ? -0.488 11.262 7.770 1.00 23.53 81 GLN A CA 1
ATOM 1291 C C . GLN A 1 81 ? 0.340 11.943 8.874 1.00 74.14 81 GLN A C 1
ATOM 1292 O O . GLN A 1 81 ? 0.215 13.147 9.117 1.00 3.32 81 GLN A O 1
ATOM 1306 N N . ASP A 1 82 ? 1.200 11.160 9.517 1.00 70.12 82 ASP A N 1
ATOM 1307 C CA . ASP A 1 82 ? 2.115 11.663 10.543 1.00 14.24 82 ASP A CA 1
ATOM 1308 C C . ASP A 1 82 ? 2.998 12.804 9.990 1.00 21.10 82 ASP A C 1
ATOM 1309 O O . ASP A 1 82 ? 3.230 13.822 10.659 1.00 3.42 82 ASP A O 1
ATOM 1318 N N . LEU A 1 83 ? 3.467 12.632 8.754 1.00 62.33 83 LEU A N 1
ATOM 1319 C CA . LEU A 1 83 ? 4.314 13.633 8.090 1.00 44.53 83 LEU A CA 1
ATOM 1320 C C . LEU A 1 83 ? 3.522 14.896 7.714 1.00 42.03 83 LEU A C 1
ATOM 1321 O O . LEU A 1 83 ? 3.988 16.012 7.937 1.00 15.50 83 LEU A O 1
ATOM 1337 N N . LYS A 1 84 ? 2.328 14.710 7.145 1.00 44.21 84 LYS A N 1
ATOM 1338 C CA . LYS A 1 84 ? 1.478 15.831 6.705 1.00 24.00 84 LYS A CA 1
ATOM 1339 C C . LYS A 1 84 ? 1.175 16.815 7.853 1.00 33.33 84 LYS A C 1
ATOM 1340 O O . LYS A 1 84 ? 1.114 18.029 7.644 1.00 21.13 84 LYS A O 1
ATOM 1359 N N . ASN A 1 85 ? 0.988 16.287 9.063 1.00 44.35 85 ASN A N 1
ATOM 1360 C CA . ASN A 1 85 ? 0.685 17.126 10.232 1.00 60.05 85 ASN A CA 1
ATOM 1361 C C . ASN A 1 85 ? 1.940 17.797 10.820 1.00 63.13 85 ASN A C 1
ATOM 1362 O O . ASN A 1 85 ? 1.882 18.945 11.264 1.00 50.31 85 ASN A O 1
ATOM 1373 N N . GLN A 1 86 ? 3.070 17.085 10.837 1.00 33.54 86 GLN A N 1
ATOM 1374 C CA . GLN A 1 86 ? 4.308 17.624 11.434 1.00 34.33 86 GLN A CA 1
ATOM 1375 C C . GLN A 1 86 ? 5.202 18.355 10.413 1.00 51.14 86 GLN A C 1
ATOM 1376 O O . GLN A 1 86 ? 6.133 19.064 10.801 1.00 34.24 86 GLN A O 1
ATOM 1390 N N . ASN A 1 87 ? 4.924 18.176 9.121 1.00 4.42 87 ASN A N 1
ATOM 1391 C CA . ASN A 1 87 ? 5.747 18.768 8.049 1.00 4.12 87 ASN A CA 1
ATOM 1392 C C . ASN A 1 87 ? 7.219 18.325 8.156 1.00 0.52 87 ASN A C 1
ATOM 1393 O O . ASN A 1 87 ? 8.132 19.112 7.920 1.00 63.43 87 ASN A O 1
ATOM 1404 N N . LYS A 1 88 ? 7.435 17.048 8.481 1.00 64.35 88 LYS A N 1
ATOM 1405 C CA . LYS A 1 88 ? 8.791 16.505 8.690 1.00 33.55 88 LYS A CA 1
ATOM 1406 C C . LYS A 1 88 ? 9.715 16.674 7.466 1.00 54.01 88 LYS A C 1
ATOM 1407 O O . LYS A 1 88 ? 10.935 16.729 7.616 1.00 31.23 88 LYS A O 1
ATOM 1426 N N . GLN A 1 89 ? 9.137 16.745 6.263 1.00 14.11 89 GLN A N 1
ATOM 1427 C CA . GLN A 1 89 ? 9.918 16.954 5.024 1.00 61.30 89 GLN A CA 1
ATOM 1428 C C . GLN A 1 89 ? 10.968 15.846 4.790 1.00 31.32 89 GLN A C 1
ATOM 1429 O O . GLN A 1 89 ? 11.968 16.069 4.105 1.00 3.41 89 GLN A O 1
ATOM 1443 N N . ILE A 1 90 ? 10.730 14.654 5.336 1.00 43.45 90 ILE A N 1
ATOM 1444 C CA . ILE A 1 90 ? 11.695 13.547 5.229 1.00 13.13 90 ILE A CA 1
ATOM 1445 C C . ILE A 1 90 ? 11.887 13.060 3.778 1.00 24.14 90 ILE A C 1
ATOM 1446 O O . ILE A 1 90 ? 11.105 13.387 2.881 1.00 21.13 90 ILE A O 1
ATOM 1462 N N . SER A 1 91 ? 12.935 12.268 3.563 1.00 44.30 91 SER A N 1
ATOM 1463 C CA . SER A 1 91 ? 13.270 11.762 2.223 1.00 23.10 91 SER A CA 1
ATOM 1464 C C . SER A 1 91 ? 12.630 10.397 1.935 1.00 73.23 91 SER A C 1
ATOM 1465 O O . SER A 1 91 ? 12.341 9.621 2.850 1.00 53.35 91 SER A O 1
ATOM 1473 N N . MET A 1 92 ? 12.432 10.110 0.648 1.00 5.54 92 MET A N 1
ATOM 1474 C CA . MET A 1 92 ? 11.904 8.817 0.187 1.00 42.11 92 MET A CA 1
ATOM 1475 C C . MET A 1 92 ? 12.723 7.642 0.755 1.00 42.45 92 MET A C 1
ATOM 1476 O O . MET A 1 92 ? 12.168 6.605 1.131 1.00 55.51 92 MET A O 1
ATOM 1490 N N . ALA A 1 93 ? 14.043 7.827 0.844 1.00 24.13 93 ALA A N 1
ATOM 1491 C CA . ALA A 1 93 ? 14.940 6.801 1.390 1.00 12.11 93 ALA A CA 1
ATOM 1492 C C . ALA A 1 93 ? 14.603 6.471 2.853 1.00 35.53 93 ALA A C 1
ATOM 1493 O O . ALA A 1 93 ? 14.657 5.313 3.271 1.00 44.44 93 ALA A O 1
ATOM 1500 N N . GLU A 1 94 ? 14.238 7.496 3.623 1.00 12.54 94 GLU A N 1
ATOM 1501 C CA . GLU A 1 94 ? 13.874 7.315 5.034 1.00 31.43 94 GLU A CA 1
ATOM 1502 C C . GLU A 1 94 ? 12.605 6.458 5.177 1.00 41.33 94 GLU A C 1
ATOM 1503 O O . GLU A 1 94 ? 12.462 5.686 6.130 1.00 34.43 94 GLU A O 1
ATOM 1515 N N . ALA A 1 95 ? 11.687 6.597 4.223 1.00 70.22 95 ALA A N 1
ATOM 1516 C CA . ALA A 1 95 ? 10.497 5.741 4.165 1.00 22.31 95 ALA A CA 1
ATOM 1517 C C . ALA A 1 95 ? 10.880 4.298 3.798 1.00 25.40 95 ALA A C 1
ATOM 1518 O O . ALA A 1 95 ? 10.325 3.334 4.331 1.00 54.30 95 ALA A O 1
ATOM 1525 N N . GLN A 1 96 ? 11.845 4.158 2.887 1.00 72.00 96 GLN A N 1
ATOM 1526 C CA . GLN A 1 96 ? 12.376 2.841 2.507 1.00 62.10 96 GLN A CA 1
ATOM 1527 C C . GLN A 1 96 ? 13.058 2.142 3.692 1.00 10.34 96 GLN A C 1
ATOM 1528 O O . GLN A 1 96 ? 13.032 0.915 3.798 1.00 10.21 96 GLN A O 1
ATOM 1542 N N . GLY A 1 97 ? 13.669 2.929 4.574 1.00 44.10 97 GLY A N 1
ATOM 1543 C CA . GLY A 1 97 ? 14.252 2.378 5.793 1.00 32.45 97 GLY A CA 1
ATOM 1544 C C . GLY A 1 97 ? 13.199 1.820 6.749 1.00 32.52 97 GLY A C 1
ATOM 1545 O O . GLY A 1 97 ? 13.505 1.000 7.617 1.00 20.01 97 GLY A O 1
ATOM 1549 N N . LYS A 1 98 ? 11.955 2.270 6.588 1.00 74.21 98 LYS A N 1
ATOM 1550 C CA . LYS A 1 98 ? 10.843 1.803 7.424 1.00 72.22 98 LYS A CA 1
ATOM 1551 C C . LYS A 1 98 ? 10.129 0.603 6.767 1.00 53.11 98 LYS A C 1
ATOM 1552 O O . LYS A 1 98 ? 9.753 -0.359 7.443 1.00 53.33 98 LYS A O 1
ATOM 1571 N N . PHE A 1 99 ? 9.942 0.666 5.448 1.00 74.05 99 PHE A N 1
ATOM 1572 C CA . PHE A 1 99 ? 9.201 -0.373 4.713 1.00 44.11 99 PHE A CA 1
ATOM 1573 C C . PHE A 1 99 ? 10.098 -1.099 3.687 1.00 14.01 99 PHE A C 1
ATOM 1574 O O . PHE A 1 99 ? 10.085 -0.779 2.496 1.00 75.41 99 PHE A O 1
ATOM 1591 N N . PRO A 1 100 ? 10.871 -2.110 4.134 1.00 33.32 100 PRO A N 1
ATOM 1592 C CA . PRO A 1 100 ? 11.871 -2.788 3.281 1.00 64.51 100 PRO A CA 1
ATOM 1593 C C . PRO A 1 100 ? 11.262 -3.615 2.133 1.00 53.24 100 PRO A C 1
ATOM 1594 O O . PRO A 1 100 ? 11.892 -3.794 1.087 1.00 54.10 100 PRO A O 1
ATOM 1605 N N . GLU A 1 101 ? 10.049 -4.125 2.324 1.00 40.42 101 GLU A N 1
ATOM 1606 C CA . GLU A 1 101 ? 9.392 -4.956 1.301 1.00 25.53 101 GLU A CA 1
ATOM 1607 C C . GLU A 1 101 ? 8.523 -4.122 0.345 1.00 31.40 101 GLU A C 1
ATOM 1608 O O . GLU A 1 101 ? 8.067 -4.624 -0.687 1.00 2.22 101 GLU A O 1
ATOM 1620 N N . VAL A 1 102 ? 8.313 -2.847 0.670 1.00 52.40 102 VAL A N 1
ATOM 1621 C CA . VAL A 1 102 ? 7.402 -1.998 -0.112 1.00 74.11 102 VAL A CA 1
ATOM 1622 C C . VAL A 1 102 ? 8.148 -1.205 -1.201 1.00 0.04 102 VAL A C 1
ATOM 1623 O O . VAL A 1 102 ? 9.156 -0.544 -0.934 1.00 52.40 102 VAL A O 1
ATOM 1636 N N . VAL A 1 103 ? 7.642 -1.274 -2.430 1.00 33.52 103 VAL A N 1
ATOM 1637 C CA . VAL A 1 103 ? 8.265 -0.595 -3.574 1.00 73.30 103 VAL A CA 1
ATOM 1638 C C . VAL A 1 103 ? 7.678 0.811 -3.790 1.00 64.10 103 VAL A C 1
ATOM 1639 O O . VAL A 1 103 ? 6.547 0.961 -4.248 1.00 11.22 103 VAL A O 1
ATOM 1652 N N . PHE A 1 104 ? 8.455 1.839 -3.463 1.00 53.53 104 PHE A N 1
ATOM 1653 C CA . PHE A 1 104 ? 8.021 3.229 -3.658 1.00 74.44 104 PHE A CA 1
ATOM 1654 C C . PHE A 1 104 ? 8.339 3.718 -5.080 1.00 64.42 104 PHE A C 1
ATOM 1655 O O . PHE A 1 104 ? 9.303 3.265 -5.706 1.00 25.34 104 PHE A O 1
ATOM 1672 N N . SER A 1 105 ? 7.524 4.643 -5.580 1.00 11.12 105 SER A N 1
ATOM 1673 C CA . SER A 1 105 ? 7.691 5.184 -6.937 1.00 34.15 105 SER A CA 1
ATOM 1674 C C . SER A 1 105 ? 7.289 6.662 -7.009 1.00 22.45 105 SER A C 1
ATOM 1675 O O . SER A 1 105 ? 6.748 7.220 -6.048 1.00 10.50 105 SER A O 1
ATOM 1683 N N . GLY A 1 106 ? 7.543 7.290 -8.157 1.00 21.51 106 GLY A N 1
ATOM 1684 C CA . GLY A 1 106 ? 7.208 8.700 -8.336 1.00 64.14 106 GLY A CA 1
ATOM 1685 C C . GLY A 1 106 ? 6.314 8.950 -9.548 1.00 1.04 106 GLY A C 1
ATOM 1686 O O . GLY A 1 106 ? 6.325 8.181 -10.508 1.00 51.25 106 GLY A O 1
ATOM 1690 N N . SER A 1 107 ? 5.565 10.051 -9.519 1.00 11.13 107 SER A N 1
ATOM 1691 C CA . SER A 1 107 ? 4.616 10.385 -10.599 1.00 73.22 107 SER A CA 1
ATOM 1692 C C . SER A 1 107 ? 5.314 11.024 -11.809 1.00 21.30 107 SER A C 1
ATOM 1693 O O . SER A 1 107 ? 4.749 11.889 -12.479 1.00 73.35 107 SER A O 1
ATOM 1701 N N . ASN A 1 108 ? 6.527 10.569 -12.111 1.00 62.14 108 ASN A N 1
ATOM 1702 C CA . ASN A 1 108 ? 7.305 11.119 -13.223 1.00 52.34 108 ASN A CA 1
ATOM 1703 C C . ASN A 1 108 ? 6.582 10.921 -14.569 1.00 24.25 108 ASN A C 1
ATOM 1704 O O . ASN A 1 108 ? 6.502 11.844 -15.385 1.00 54.02 108 ASN A O 1
ATOM 1715 N N . LEU A 1 109 ? 6.052 9.719 -14.793 1.00 10.54 109 LEU A N 1
ATOM 1716 C CA . LEU A 1 109 ? 5.308 9.415 -16.023 1.00 11.10 109 LEU A CA 1
ATOM 1717 C C . LEU A 1 109 ? 3.789 9.460 -15.789 1.00 3.32 109 LEU A C 1
ATOM 1718 O O . LEU A 1 109 ? 3.319 9.573 -14.655 1.00 62.13 109 LEU A O 1
ATOM 1734 N N . GLU A 1 110 ? 3.031 9.352 -16.874 1.00 60.34 110 GLU A N 1
ATOM 1735 C CA . GLU A 1 110 ? 1.571 9.444 -16.821 1.00 11.55 110 GLU A CA 1
ATOM 1736 C C . GLU A 1 110 ? 0.913 8.194 -16.221 1.00 54.21 110 GLU A C 1
ATOM 1737 O O . GLU A 1 110 ? 0.952 7.104 -16.799 1.00 45.30 110 GLU A O 1
ATOM 1749 N N . HIS A 1 111 ? 0.307 8.363 -15.051 1.00 32.13 111 HIS A N 1
ATOM 1750 C CA . HIS A 1 111 ? -0.543 7.323 -14.468 1.00 31.14 111 HIS A CA 1
ATOM 1751 C C . HIS A 1 111 ? -2.020 7.748 -14.512 1.00 30.32 111 HIS A C 1
ATOM 1752 O O . HIS A 1 111 ? -2.900 7.027 -14.048 1.00 0.31 111 HIS A O 1
ATOM 1767 N N . HIS A 1 112 ? -2.287 8.923 -15.087 1.00 14.23 112 HIS A N 1
ATOM 1768 C CA . HIS A 1 112 ? -3.660 9.420 -15.228 1.00 11.41 112 HIS A CA 1
ATOM 1769 C C . HIS A 1 112 ? -4.390 8.667 -16.348 1.00 42.20 112 HIS A C 1
ATOM 1770 O O . HIS A 1 112 ? -5.575 8.358 -16.240 1.00 51.41 112 HIS A O 1
ATOM 1785 N N . HIS A 1 113 ? -3.662 8.378 -17.426 1.00 12.22 113 HIS A N 1
ATOM 1786 C CA . HIS A 1 113 ? -4.187 7.561 -18.523 1.00 42.34 113 HIS A CA 1
ATOM 1787 C C . HIS A 1 113 ? -4.090 6.068 -18.172 1.00 54.02 113 HIS A C 1
ATOM 1788 O O . HIS A 1 113 ? -2.993 5.530 -17.984 1.00 13.41 113 HIS A O 1
ATOM 1803 N N . HIS A 1 114 ? -5.241 5.407 -18.075 1.00 44.12 114 HIS A N 1
ATOM 1804 C CA . HIS A 1 114 ? -5.297 4.002 -17.659 1.00 15.44 114 HIS A CA 1
ATOM 1805 C C . HIS A 1 114 ? -4.598 3.051 -18.643 1.00 55.41 114 HIS A C 1
ATOM 1806 O O . HIS A 1 114 ? -5.179 2.615 -19.636 1.00 34.34 114 HIS A O 1
ATOM 1821 N N . HIS A 1 115 ? -3.326 2.776 -18.371 1.00 45.32 115 HIS A N 1
ATOM 1822 C CA . HIS A 1 115 ? -2.605 1.665 -19.004 1.00 24.53 115 HIS A CA 1
ATOM 1823 C C . HIS A 1 115 ? -1.945 0.784 -17.927 1.00 63.00 115 HIS A C 1
ATOM 1824 O O . HIS A 1 115 ? -1.142 -0.099 -18.226 1.00 33.01 115 HIS A O 1
ATOM 1839 N N . HIS A 1 116 ? -2.314 1.051 -16.670 1.00 70.01 116 HIS A N 1
ATOM 1840 C CA . HIS A 1 116 ? -1.875 0.275 -15.494 1.00 53.22 116 HIS A CA 1
ATOM 1841 C C . HIS A 1 116 ? -2.815 0.534 -14.293 1.00 32.21 116 HIS A C 1
ATOM 1842 O O . HIS A 1 116 ? -3.610 -0.366 -13.943 1.00 38.16 116 HIS A O 1
ATOM 1858 N N . MET A 1 1 ? 13.996 -27.193 -5.861 1.00 23.23 1 MET A N 2
ATOM 1859 C CA . MET A 1 1 ? 12.893 -28.096 -5.431 1.00 24.34 1 MET A CA 2
ATOM 1860 C C . MET A 1 1 ? 11.672 -27.961 -6.349 1.00 62.04 1 MET A C 2
ATOM 1861 O O . MET A 1 1 ? 11.502 -26.943 -7.021 1.00 51.45 1 MET A O 2
ATOM 1877 N N . ALA A 1 2 ? 10.829 -28.994 -6.372 1.00 4.20 2 ALA A N 2
ATOM 1878 C CA . ALA A 1 2 ? 9.639 -29.019 -7.229 1.00 14.33 2 ALA A CA 2
ATOM 1879 C C . ALA A 1 2 ? 8.671 -27.862 -6.926 1.00 43.32 2 ALA A C 2
ATOM 1880 O O . ALA A 1 2 ? 8.158 -27.737 -5.810 1.00 14.45 2 ALA A O 2
ATOM 1887 N N . ALA A 1 3 ? 8.429 -27.021 -7.928 1.00 3.34 3 ALA A N 2
ATOM 1888 C CA . ALA A 1 3 ? 7.473 -25.913 -7.814 1.00 74.13 3 ALA A CA 2
ATOM 1889 C C . ALA A 1 3 ? 6.105 -26.294 -8.407 1.00 41.23 3 ALA A C 2
ATOM 1890 O O . ALA A 1 3 ? 5.437 -25.472 -9.039 1.00 61.52 3 ALA A O 2
ATOM 1897 N N . SER A 1 4 ? 5.693 -27.547 -8.186 1.00 43.42 4 SER A N 2
ATOM 1898 C CA . SER A 1 4 ? 4.411 -28.065 -8.697 1.00 3.20 4 SER A CA 2
ATOM 1899 C C . SER A 1 4 ? 3.246 -27.124 -8.366 1.00 31.14 4 SER A C 2
ATOM 1900 O O . SER A 1 4 ? 2.521 -26.677 -9.254 1.00 74.20 4 SER A O 2
ATOM 1908 N N . THR A 1 5 ? 3.072 -26.831 -7.081 1.00 31.31 5 THR A N 2
ATOM 1909 C CA . THR A 1 5 ? 2.025 -25.903 -6.636 1.00 52.51 5 THR A CA 2
ATOM 1910 C C . THR A 1 5 ? 2.515 -24.453 -6.694 1.00 40.32 5 THR A C 2
ATOM 1911 O O . THR A 1 5 ? 3.382 -24.048 -5.915 1.00 31.41 5 THR A O 2
ATOM 1922 N N . VAL A 1 6 ? 1.956 -23.675 -7.621 1.00 42.15 6 VAL A N 2
ATOM 1923 C CA . VAL A 1 6 ? 2.352 -22.273 -7.798 1.00 43.44 6 VAL A CA 2
ATOM 1924 C C . VAL A 1 6 ? 1.909 -21.392 -6.607 1.00 20.31 6 VAL A C 2
ATOM 1925 O O . VAL A 1 6 ? 0.891 -20.697 -6.655 1.00 44.12 6 VAL A O 2
ATOM 1938 N N . HIS A 1 7 ? 2.674 -21.455 -5.519 1.00 73.21 7 HIS A N 2
ATOM 1939 C CA . HIS A 1 7 ? 2.406 -20.631 -4.333 1.00 45.32 7 HIS A CA 2
ATOM 1940 C C . HIS A 1 7 ? 2.705 -19.148 -4.605 1.00 65.44 7 HIS A C 2
ATOM 1941 O O . HIS A 1 7 ? 3.859 -18.719 -4.623 1.00 21.23 7 HIS A O 2
ATOM 1956 N N . THR A 1 8 ? 1.646 -18.377 -4.825 1.00 12.12 8 THR A N 2
ATOM 1957 C CA . THR A 1 8 ? 1.768 -16.960 -5.186 1.00 24.55 8 THR A CA 2
ATOM 1958 C C . THR A 1 8 ? 1.842 -16.055 -3.947 1.00 14.24 8 THR A C 2
ATOM 1959 O O . THR A 1 8 ? 1.005 -16.145 -3.047 1.00 14.04 8 THR A O 2
ATOM 1970 N N . SER A 1 9 ? 2.852 -15.188 -3.904 1.00 3.13 9 SER A N 2
ATOM 1971 C CA . SER A 1 9 ? 2.989 -14.195 -2.822 1.00 5.33 9 SER A CA 2
ATOM 1972 C C . SER A 1 9 ? 2.518 -12.811 -3.292 1.00 25.11 9 SER A C 2
ATOM 1973 O O . SER A 1 9 ? 2.111 -12.650 -4.442 1.00 3.21 9 SER A O 2
ATOM 1981 N N . PHE A 1 10 ? 2.576 -11.808 -2.414 1.00 54.40 10 PHE A N 2
ATOM 1982 C CA . PHE A 1 10 ? 2.052 -10.471 -2.740 1.00 41.25 10 PHE A CA 2
ATOM 1983 C C . PHE A 1 10 ? 2.984 -9.344 -2.256 1.00 23.32 10 PHE A C 2
ATOM 1984 O O . PHE A 1 10 ? 3.543 -9.411 -1.161 1.00 61.45 10 PHE A O 2
ATOM 2001 N N . ILE A 1 11 ? 3.137 -8.313 -3.092 1.00 33.41 11 ILE A N 2
ATOM 2002 C CA . ILE A 1 11 ? 3.978 -7.144 -2.777 1.00 30.12 11 ILE A CA 2
ATOM 2003 C C . ILE A 1 11 ? 3.139 -5.851 -2.785 1.00 40.23 11 ILE A C 2
ATOM 2004 O O . ILE A 1 11 ? 2.103 -5.782 -3.444 1.00 43.03 11 ILE A O 2
ATOM 2020 N N . LEU A 1 12 ? 3.586 -4.830 -2.052 1.00 41.43 12 LEU A N 2
ATOM 2021 C CA . LEU A 1 12 ? 2.895 -3.533 -2.021 1.00 64.42 12 LEU A CA 2
ATOM 2022 C C . LEU A 1 12 ? 3.730 -2.436 -2.705 1.00 23.10 12 LEU A C 2
ATOM 2023 O O . LEU A 1 12 ? 4.880 -2.192 -2.328 1.00 33.25 12 LEU A O 2
ATOM 2039 N N . LYS A 1 13 ? 3.153 -1.783 -3.715 1.00 30.41 13 LYS A N 2
ATOM 2040 C CA . LYS A 1 13 ? 3.775 -0.605 -4.332 1.00 13.11 13 LYS A CA 2
ATOM 2041 C C . LYS A 1 13 ? 3.060 0.684 -3.897 1.00 42.41 13 LYS A C 2
ATOM 2042 O O . LYS A 1 13 ? 1.835 0.785 -3.976 1.00 43.32 13 LYS A O 2
ATOM 2061 N N . VAL A 1 14 ? 3.835 1.667 -3.451 1.00 11.51 14 VAL A N 2
ATOM 2062 C CA . VAL A 1 14 ? 3.284 2.951 -2.996 1.00 11.14 14 VAL A CA 2
ATOM 2063 C C . VAL A 1 14 ? 3.845 4.128 -3.813 1.00 63.02 14 VAL A C 2
ATOM 2064 O O . VAL A 1 14 ? 5.051 4.355 -3.843 1.00 13.23 14 VAL A O 2
ATOM 2077 N N . LEU A 1 15 ? 2.965 4.875 -4.473 1.00 14.01 15 LEU A N 2
ATOM 2078 C CA . LEU A 1 15 ? 3.378 6.055 -5.240 1.00 64.53 15 LEU A CA 2
ATOM 2079 C C . LEU A 1 15 ? 3.535 7.271 -4.313 1.00 54.24 15 LEU A C 2
ATOM 2080 O O . LEU A 1 15 ? 2.552 7.780 -3.765 1.00 51.43 15 LEU A O 2
ATOM 2096 N N . TRP A 1 16 ? 4.772 7.728 -4.147 1.00 22.12 16 TRP A N 2
ATOM 2097 C CA . TRP A 1 16 ? 5.084 8.829 -3.228 1.00 2.01 16 TRP A CA 2
ATOM 2098 C C . TRP A 1 16 ? 5.164 10.171 -3.980 1.00 14.41 16 TRP A C 2
ATOM 2099 O O . TRP A 1 16 ? 6.123 10.423 -4.711 1.00 11.12 16 TRP A O 2
ATOM 2120 N N . LEU A 1 17 ? 4.153 11.026 -3.805 1.00 45.22 17 LEU A N 2
ATOM 2121 C CA . LEU A 1 17 ? 4.093 12.313 -4.515 1.00 75.32 17 LEU A CA 2
ATOM 2122 C C . LEU A 1 17 ? 4.282 13.511 -3.567 1.00 44.32 17 LEU A C 2
ATOM 2123 O O . LEU A 1 17 ? 4.404 13.352 -2.355 1.00 0.43 17 LEU A O 2
ATOM 2139 N N . ASP A 1 18 ? 4.281 14.711 -4.153 1.00 13.44 18 ASP A N 2
ATOM 2140 C CA . ASP A 1 18 ? 4.474 15.974 -3.420 1.00 3.34 18 ASP A CA 2
ATOM 2141 C C . ASP A 1 18 ? 3.533 16.113 -2.201 1.00 72.31 18 ASP A C 2
ATOM 2142 O O . ASP A 1 18 ? 3.989 16.200 -1.057 1.00 41.34 18 ASP A O 2
ATOM 2151 N N . GLN A 1 19 ? 2.225 16.163 -2.450 1.00 21.10 19 GLN A N 2
ATOM 2152 C CA . GLN A 1 19 ? 1.228 16.273 -1.370 1.00 42.14 19 GLN A CA 2
ATOM 2153 C C . GLN A 1 19 ? 0.173 15.159 -1.449 1.00 14.34 19 GLN A C 2
ATOM 2154 O O . GLN A 1 19 ? -0.862 15.224 -0.785 1.00 22.34 19 GLN A O 2
ATOM 2168 N N . ASN A 1 20 ? 0.453 14.129 -2.246 1.00 22.21 20 ASN A N 2
ATOM 2169 C CA . ASN A 1 20 ? -0.473 13.001 -2.425 1.00 71.11 20 ASN A CA 2
ATOM 2170 C C . ASN A 1 20 ? 0.274 11.659 -2.379 1.00 31.03 20 ASN A C 2
ATOM 2171 O O . ASN A 1 20 ? 1.490 11.605 -2.572 1.00 5.32 20 ASN A O 2
ATOM 2182 N N . VAL A 1 21 ? -0.457 10.578 -2.123 1.00 63.33 21 VAL A N 2
ATOM 2183 C CA . VAL A 1 21 ? 0.138 9.239 -2.056 1.00 33.40 21 VAL A CA 2
ATOM 2184 C C . VAL A 1 21 ? -0.868 8.160 -2.496 1.00 13.31 21 VAL A C 2
ATOM 2185 O O . VAL A 1 21 ? -2.069 8.271 -2.239 1.00 70.11 21 VAL A O 2
ATOM 2198 N N . ALA A 1 22 ? -0.372 7.124 -3.171 1.00 31.20 22 ALA A N 2
ATOM 2199 C CA . ALA A 1 22 ? -1.230 6.041 -3.678 1.00 12.22 22 ALA A CA 2
ATOM 2200 C C . ALA A 1 22 ? -0.660 4.653 -3.346 1.00 31.54 22 ALA A C 2
ATOM 2201 O O . ALA A 1 22 ? 0.554 4.478 -3.264 1.00 34.11 22 ALA A O 2
ATOM 2208 N N . ILE A 1 23 ? -1.542 3.666 -3.176 1.00 5.22 23 ILE A N 2
ATOM 2209 C CA . ILE A 1 23 ? -1.126 2.291 -2.842 1.00 63.04 23 ILE A CA 2
ATOM 2210 C C . ILE A 1 23 ? -1.669 1.258 -3.852 1.00 40.01 23 ILE A C 2
ATOM 2211 O O . ILE A 1 23 ? -2.749 1.437 -4.422 1.00 64.41 23 ILE A O 2
ATOM 2227 N N . ALA A 1 24 ? -0.907 0.179 -4.069 1.00 53.55 24 ALA A N 2
ATOM 2228 C CA . ALA A 1 24 ? -1.301 -0.898 -4.991 1.00 23.03 24 ALA A CA 2
ATOM 2229 C C . ALA A 1 24 ? -0.599 -2.224 -4.636 1.00 74.04 24 ALA A C 2
ATOM 2230 O O . ALA A 1 24 ? 0.472 -2.219 -4.036 1.00 22.45 24 ALA A O 2
ATOM 2237 N N . VAL A 1 25 ? -1.204 -3.352 -5.018 1.00 74.04 25 VAL A N 2
ATOM 2238 C CA . VAL A 1 25 ? -0.644 -4.683 -4.714 1.00 64.54 25 VAL A CA 2
ATOM 2239 C C . VAL A 1 25 ? -0.245 -5.448 -5.994 1.00 45.20 25 VAL A C 2
ATOM 2240 O O . VAL A 1 25 ? -0.901 -5.338 -7.034 1.00 0.12 25 VAL A O 2
ATOM 2253 N N . ASP A 1 26 ? 0.838 -6.223 -5.898 1.00 43.10 26 ASP A N 2
ATOM 2254 C CA . ASP A 1 26 ? 1.333 -7.049 -7.006 1.00 74.41 26 ASP A CA 2
ATOM 2255 C C . ASP A 1 26 ? 1.390 -8.527 -6.604 1.00 70.42 26 ASP A C 2
ATOM 2256 O O . ASP A 1 26 ? 1.634 -8.854 -5.441 1.00 61.02 26 ASP A O 2
ATOM 2265 N N . GLN A 1 27 ? 1.175 -9.416 -7.565 1.00 55.10 27 GLN A N 2
ATOM 2266 C CA . GLN A 1 27 ? 1.238 -10.859 -7.313 1.00 15.23 27 GLN A CA 2
ATOM 2267 C C . GLN A 1 27 ? 2.571 -11.453 -7.810 1.00 71.01 27 GLN A C 2
ATOM 2268 O O . GLN A 1 27 ? 2.993 -11.210 -8.946 1.00 23.15 27 GLN A O 2
ATOM 2282 N N . ILE A 1 28 ? 3.246 -12.216 -6.950 1.00 64.41 28 ILE A N 2
ATOM 2283 C CA . ILE A 1 28 ? 4.488 -12.901 -7.326 1.00 50.32 28 ILE A CA 2
ATOM 2284 C C . ILE A 1 28 ? 4.186 -14.257 -7.979 1.00 52.20 28 ILE A C 2
ATOM 2285 O O . ILE A 1 28 ? 3.877 -15.236 -7.299 1.00 10.42 28 ILE A O 2
ATOM 2301 N N . VAL A 1 29 ? 4.260 -14.296 -9.302 1.00 31.33 29 VAL A N 2
ATOM 2302 C CA . VAL A 1 29 ? 3.992 -15.518 -10.066 1.00 74.03 29 VAL A CA 2
ATOM 2303 C C . VAL A 1 29 ? 5.278 -16.345 -10.237 1.00 52.53 29 VAL A C 2
ATOM 2304 O O . VAL A 1 29 ? 6.381 -15.800 -10.189 1.00 2.15 29 VAL A O 2
ATOM 2317 N N . GLY A 1 30 ? 5.136 -17.654 -10.464 1.00 53.51 30 GLY A N 2
ATOM 2318 C CA . GLY A 1 30 ? 6.301 -18.514 -10.685 1.00 21.03 30 GLY A CA 2
ATOM 2319 C C . GLY A 1 30 ? 7.140 -18.087 -11.889 1.00 41.25 30 GLY A C 2
ATOM 2320 O O . GLY A 1 30 ? 8.268 -18.549 -12.073 1.00 63.12 30 GLY A O 2
ATOM 2324 N N . LYS A 1 31 ? 6.574 -17.219 -12.723 1.00 31.02 31 LYS A N 2
ATOM 2325 C CA . LYS A 1 31 ? 7.285 -16.646 -13.870 1.00 50.34 31 LYS A CA 2
ATOM 2326 C C . LYS A 1 31 ? 7.904 -15.277 -13.524 1.00 42.22 31 LYS A C 2
ATOM 2327 O O . LYS A 1 31 ? 8.963 -14.915 -14.038 1.00 3.23 31 LYS A O 2
ATOM 2346 N N . GLY A 1 32 ? 7.240 -14.524 -12.647 1.00 4.03 32 GLY A N 2
ATOM 2347 C CA . GLY A 1 32 ? 7.700 -13.190 -12.284 1.00 60.52 32 GLY A CA 2
ATOM 2348 C C . GLY A 1 32 ? 6.622 -12.382 -11.569 1.00 54.51 32 GLY A C 2
ATOM 2349 O O . GLY A 1 32 ? 5.544 -12.895 -11.275 1.00 10.03 32 GLY A O 2
ATOM 2353 N N . THR A 1 33 ? 6.902 -11.116 -11.297 1.00 65.55 33 THR A N 2
ATOM 2354 C CA . THR A 1 33 ? 5.942 -10.237 -10.604 1.00 41.22 33 THR A CA 2
ATOM 2355 C C . THR A 1 33 ? 4.984 -9.555 -11.591 1.00 15.55 33 THR A C 2
ATOM 2356 O O . THR A 1 33 ? 5.390 -9.134 -12.675 1.00 4.13 33 THR A O 2
ATOM 2367 N N . SER A 1 34 ? 3.711 -9.452 -11.213 1.00 11.32 34 SER A N 2
ATOM 2368 C CA . SER A 1 34 ? 2.690 -8.831 -12.076 1.00 23.40 34 SER A CA 2
ATOM 2369 C C . SER A 1 34 ? 1.712 -7.973 -11.259 1.00 40.31 34 SER A C 2
ATOM 2370 O O . SER A 1 34 ? 1.237 -8.401 -10.205 1.00 51.41 34 SER A O 2
ATOM 2378 N N . PRO A 1 35 ? 1.399 -6.747 -11.731 1.00 40.01 35 PRO A N 2
ATOM 2379 C CA . PRO A 1 35 ? 0.469 -5.840 -11.031 1.00 11.13 35 PRO A CA 2
ATOM 2380 C C . PRO A 1 35 ? -0.917 -6.464 -10.787 1.00 63.12 35 PRO A C 2
ATOM 2381 O O . PRO A 1 35 ? -1.634 -6.811 -11.732 1.00 42.32 35 PRO A O 2
ATOM 2392 N N . LEU A 1 36 ? -1.294 -6.590 -9.514 1.00 43.25 36 LEU A N 2
ATOM 2393 C CA . LEU A 1 36 ? -2.575 -7.199 -9.136 1.00 43.33 36 LEU A CA 2
ATOM 2394 C C . LEU A 1 36 ? -3.691 -6.141 -9.058 1.00 33.54 36 LEU A C 2
ATOM 2395 O O . LEU A 1 36 ? -4.834 -6.398 -9.448 1.00 41.21 36 LEU A O 2
ATOM 2411 N N . THR A 1 37 ? -3.360 -4.955 -8.541 1.00 62.32 37 THR A N 2
ATOM 2412 C CA . THR A 1 37 ? -4.324 -3.843 -8.458 1.00 71.01 37 THR A CA 2
ATOM 2413 C C . THR A 1 37 ? -3.727 -2.536 -9.005 1.00 13.02 37 THR A C 2
ATOM 2414 O O . THR A 1 37 ? -2.553 -2.478 -9.377 1.00 70.44 37 THR A O 2
ATOM 2425 N N . SER A 1 38 ? -4.547 -1.487 -9.045 1.00 12.35 38 SER A N 2
ATOM 2426 C CA . SER A 1 38 ? -4.107 -0.162 -9.514 1.00 62.22 38 SER A CA 2
ATOM 2427 C C . SER A 1 38 ? -3.872 0.794 -8.331 1.00 31.41 38 SER A C 2
ATOM 2428 O O . SER A 1 38 ? -4.335 0.537 -7.219 1.00 22.21 38 SER A O 2
ATOM 2436 N N . TYR A 1 39 ? -3.155 1.894 -8.574 1.00 14.25 39 TYR A N 2
ATOM 2437 C CA . TYR A 1 39 ? -2.838 2.869 -7.515 1.00 5.52 39 TYR A CA 2
ATOM 2438 C C . TYR A 1 39 ? -4.082 3.641 -7.036 1.00 14.34 39 TYR A C 2
ATOM 2439 O O . TYR A 1 39 ? -4.679 4.415 -7.784 1.00 1.43 39 TYR A O 2
ATOM 2457 N N . PHE A 1 40 ? -4.467 3.431 -5.782 1.00 11.23 40 PHE A N 2
ATOM 2458 C CA . PHE A 1 40 ? -5.591 4.163 -5.185 1.00 54.53 40 PHE A CA 2
ATOM 2459 C C . PHE A 1 40 ? -5.100 5.402 -4.414 1.00 24.44 40 PHE A C 2
ATOM 2460 O O . PHE A 1 40 ? -4.311 5.288 -3.475 1.00 1.52 40 PHE A O 2
ATOM 2477 N N . PHE A 1 41 ? -5.574 6.584 -4.820 1.00 22.15 41 PHE A N 2
ATOM 2478 C CA . PHE A 1 41 ? -5.166 7.857 -4.199 1.00 43.40 41 PHE A CA 2
ATOM 2479 C C . PHE A 1 41 ? -6.140 8.296 -3.095 1.00 70.35 41 PHE A C 2
ATOM 2480 O O . PHE A 1 41 ? -7.354 8.300 -3.295 1.00 33.11 41 PHE A O 2
ATOM 2497 N N . TRP A 1 42 ? -5.601 8.705 -1.945 1.00 52.33 42 TRP A N 2
ATOM 2498 C CA . TRP A 1 42 ? -6.429 9.201 -0.835 1.00 24.20 42 TRP A CA 2
ATOM 2499 C C . TRP A 1 42 ? -5.997 10.632 -0.431 1.00 14.14 42 TRP A C 2
ATOM 2500 O O . TRP A 1 42 ? -4.875 11.051 -0.728 1.00 72.12 42 TRP A O 2
ATOM 2521 N N . PRO A 1 43 ? -6.872 11.417 0.242 1.00 2.03 43 PRO A N 2
ATOM 2522 C CA . PRO A 1 43 ? -8.241 11.013 0.609 1.00 73.21 43 PRO A CA 2
ATOM 2523 C C . PRO A 1 43 ? -9.278 11.270 -0.500 1.00 64.44 43 PRO A C 2
ATOM 2524 O O . PRO A 1 43 ? -10.487 11.156 -0.271 1.00 62.11 43 PRO A O 2
ATOM 2535 N N . ARG A 1 44 ? -8.800 11.615 -1.699 1.00 62.32 44 ARG A N 2
ATOM 2536 C CA . ARG A 1 44 ? -9.676 11.802 -2.866 1.00 14.22 44 ARG A CA 2
ATOM 2537 C C . ARG A 1 44 ? -10.547 10.558 -3.094 1.00 22.40 44 ARG A C 2
ATOM 2538 O O . ARG A 1 44 ? -11.717 10.657 -3.456 1.00 31.40 44 ARG A O 2
ATOM 2559 N N . ALA A 1 45 ? -9.956 9.389 -2.869 1.00 3.00 45 ALA A N 2
ATOM 2560 C CA . ALA A 1 45 ? -10.689 8.126 -2.872 1.00 0.34 45 ALA A CA 2
ATOM 2561 C C . ALA A 1 45 ? -10.281 7.271 -1.665 1.00 42.33 45 ALA A C 2
ATOM 2562 O O . ALA A 1 45 ? -9.136 7.331 -1.212 1.00 52.51 45 ALA A O 2
ATOM 2569 N N . ASP A 1 46 ? -11.216 6.494 -1.128 1.00 45.10 46 ASP A N 2
ATOM 2570 C CA . ASP A 1 46 ? -10.907 5.570 -0.026 1.00 72.03 46 ASP A CA 2
ATOM 2571 C C . ASP A 1 46 ? -9.926 4.476 -0.488 1.00 21.34 46 ASP A C 2
ATOM 2572 O O . ASP A 1 46 ? -10.322 3.374 -0.873 1.00 44.21 46 ASP A O 2
ATOM 2581 N N . ALA A 1 47 ? -8.637 4.818 -0.476 1.00 13.11 47 ALA A N 2
ATOM 2582 C CA . ALA A 1 47 ? -7.575 3.930 -0.961 1.00 24.32 47 ALA A CA 2
ATOM 2583 C C . ALA A 1 47 ? -7.605 2.548 -0.294 1.00 51.12 47 ALA A C 2
ATOM 2584 O O . ALA A 1 47 ? -7.627 1.523 -0.972 1.00 22.42 47 ALA A O 2
ATOM 2591 N N . TRP A 1 48 ? -7.617 2.526 1.033 1.00 71.13 48 TRP A N 2
ATOM 2592 C CA . TRP A 1 48 ? -7.557 1.270 1.785 1.00 22.11 48 TRP A CA 2
ATOM 2593 C C . TRP A 1 48 ? -8.828 0.426 1.574 1.00 62.41 48 TRP A C 2
ATOM 2594 O O . TRP A 1 48 ? -8.761 -0.799 1.452 1.00 61.11 48 TRP A O 2
ATOM 2615 N N . GLN A 1 49 ? -9.983 1.092 1.515 1.00 33.22 49 GLN A N 2
ATOM 2616 C CA . GLN A 1 49 ? -11.265 0.409 1.296 1.00 43.13 49 GLN A CA 2
ATOM 2617 C C . GLN A 1 49 ? -11.325 -0.252 -0.094 1.00 14.12 49 GLN A C 2
ATOM 2618 O O . GLN A 1 49 ? -11.620 -1.443 -0.212 1.00 63.34 49 GLN A O 2
ATOM 2632 N N . GLN A 1 50 ? -11.044 0.516 -1.142 1.00 71.45 50 GLN A N 2
ATOM 2633 C CA . GLN A 1 50 ? -11.059 -0.021 -2.510 1.00 12.42 50 GLN A CA 2
ATOM 2634 C C . GLN A 1 50 ? -9.915 -1.024 -2.751 1.00 43.45 50 GLN A C 2
ATOM 2635 O O . GLN A 1 50 ? -10.047 -1.935 -3.571 1.00 51.53 50 GLN A O 2
ATOM 2649 N N . LEU A 1 51 ? -8.801 -0.868 -2.035 1.00 74.01 51 LEU A N 2
ATOM 2650 C CA . LEU A 1 51 ? -7.702 -1.839 -2.120 1.00 72.44 51 LEU A CA 2
ATOM 2651 C C . LEU A 1 51 ? -8.130 -3.205 -1.555 1.00 24.50 51 LEU A C 2
ATOM 2652 O O . LEU A 1 51 ? -8.023 -4.233 -2.232 1.00 72.43 51 LEU A O 2
ATOM 2668 N N . LYS A 1 52 ? -8.626 -3.211 -0.314 1.00 0.01 52 LYS A N 2
ATOM 2669 C CA . LYS A 1 52 ? -9.099 -4.450 0.311 1.00 61.00 52 LYS A CA 2
ATOM 2670 C C . LYS A 1 52 ? -10.263 -5.051 -0.486 1.00 3.44 52 LYS A C 2
ATOM 2671 O O . LYS A 1 52 ? -10.379 -6.267 -0.605 1.00 72.02 52 LYS A O 2
ATOM 2690 N N . ASP A 1 53 ? -11.109 -4.184 -1.048 1.00 31.14 53 ASP A N 2
ATOM 2691 C CA . ASP A 1 53 ? -12.262 -4.619 -1.838 1.00 70.34 53 ASP A CA 2
ATOM 2692 C C . ASP A 1 53 ? -11.822 -5.476 -3.040 1.00 64.01 53 ASP A C 2
ATOM 2693 O O . ASP A 1 53 ? -12.427 -6.510 -3.330 1.00 64.54 53 ASP A O 2
ATOM 2702 N N . GLU A 1 54 ? -10.767 -5.037 -3.730 1.00 41.01 54 GLU A N 2
ATOM 2703 C CA . GLU A 1 54 ? -10.168 -5.822 -4.819 1.00 21.02 54 GLU A CA 2
ATOM 2704 C C . GLU A 1 54 ? -9.597 -7.152 -4.302 1.00 44.21 54 GLU A C 2
ATOM 2705 O O . GLU A 1 54 ? -9.846 -8.213 -4.878 1.00 72.45 54 GLU A O 2
ATOM 2717 N N . LEU A 1 55 ? -8.839 -7.085 -3.210 1.00 40.02 55 LEU A N 2
ATOM 2718 C CA . LEU A 1 55 ? -8.244 -8.281 -2.601 1.00 31.03 55 LEU A CA 2
ATOM 2719 C C . LEU A 1 55 ? -9.323 -9.296 -2.174 1.00 70.12 55 LEU A C 2
ATOM 2720 O O . LEU A 1 55 ? -9.119 -10.506 -2.261 1.00 70.21 55 LEU A O 2
ATOM 2736 N N . GLU A 1 56 ? -10.469 -8.793 -1.719 1.00 21.24 56 GLU A N 2
ATOM 2737 C CA . GLU A 1 56 ? -11.607 -9.646 -1.348 1.00 54.21 56 GLU A CA 2
ATOM 2738 C C . GLU A 1 56 ? -12.323 -10.182 -2.597 1.00 63.10 56 GLU A C 2
ATOM 2739 O O . GLU A 1 56 ? -12.732 -11.343 -2.640 1.00 43.12 56 GLU A O 2
ATOM 2751 N N . ALA A 1 57 ? -12.466 -9.326 -3.610 1.00 0.43 57 ALA A N 2
ATOM 2752 C CA . ALA A 1 57 ? -13.078 -9.717 -4.884 1.00 24.21 57 ALA A CA 2
ATOM 2753 C C . ALA A 1 57 ? -12.280 -10.838 -5.561 1.00 24.23 57 ALA A C 2
ATOM 2754 O O . ALA A 1 57 ? -12.832 -11.660 -6.295 1.00 62.11 57 ALA A O 2
ATOM 2761 N N . LYS A 1 58 ? -10.975 -10.856 -5.315 1.00 20.00 58 LYS A N 2
ATOM 2762 C CA . LYS A 1 58 ? -10.114 -11.940 -5.777 1.00 13.44 58 LYS A CA 2
ATOM 2763 C C . LYS A 1 58 ? -10.066 -13.045 -4.706 1.00 0.51 58 LYS A C 2
ATOM 2764 O O . LYS A 1 58 ? -9.159 -13.097 -3.877 1.00 43.14 58 LYS A O 2
ATOM 2783 N N . HIS A 1 59 ? -11.070 -13.918 -4.725 1.00 1.54 59 HIS A N 2
ATOM 2784 C CA . HIS A 1 59 ? -11.294 -14.886 -3.641 1.00 52.01 59 HIS A CA 2
ATOM 2785 C C . HIS A 1 59 ? -10.242 -16.012 -3.594 1.00 74.31 59 HIS A C 2
ATOM 2786 O O . HIS A 1 59 ? -10.296 -16.885 -2.724 1.00 42.42 59 HIS A O 2
ATOM 2801 N N . TRP A 1 60 ? -9.297 -15.999 -4.531 1.00 15.31 60 TRP A N 2
ATOM 2802 C CA . TRP A 1 60 ? -8.165 -16.936 -4.496 1.00 51.24 60 TRP A CA 2
ATOM 2803 C C . TRP A 1 60 ? -7.041 -16.432 -3.564 1.00 34.34 60 TRP A C 2
ATOM 2804 O O . TRP A 1 60 ? -6.034 -17.114 -3.366 1.00 11.34 60 TRP A O 2
ATOM 2825 N N . ILE A 1 61 ? -7.229 -15.238 -3.000 1.00 73.52 61 ILE A N 2
ATOM 2826 C CA . ILE A 1 61 ? -6.318 -14.687 -1.984 1.00 65.32 61 ILE A CA 2
ATOM 2827 C C . ILE A 1 61 ? -6.711 -15.183 -0.578 1.00 22.12 61 ILE A C 2
ATOM 2828 O O . ILE A 1 61 ? -7.891 -15.180 -0.220 1.00 13.33 61 ILE A O 2
ATOM 2844 N N . ALA A 1 62 ? -5.730 -15.611 0.215 1.00 22.51 62 ALA A N 2
ATOM 2845 C CA . ALA A 1 62 ? -5.989 -16.021 1.602 1.00 33.45 62 ALA A CA 2
ATOM 2846 C C . ALA A 1 62 ? -5.999 -14.809 2.550 1.00 34.33 62 ALA A C 2
ATOM 2847 O O . ALA A 1 62 ? -5.367 -13.783 2.278 1.00 22.12 62 ALA A O 2
ATOM 2854 N N . GLU A 1 63 ? -6.717 -14.931 3.667 1.00 24.21 63 GLU A N 2
ATOM 2855 C CA . GLU A 1 63 ? -6.839 -13.832 4.634 1.00 51.35 63 GLU A CA 2
ATOM 2856 C C . GLU A 1 63 ? -5.463 -13.285 5.044 1.00 74.34 63 GLU A C 2
ATOM 2857 O O . GLU A 1 63 ? -5.217 -12.084 4.960 1.00 44.41 63 GLU A O 2
ATOM 2869 N N . ALA A 1 64 ? -4.571 -14.180 5.470 1.00 14.23 64 ALA A N 2
ATOM 2870 C CA . ALA A 1 64 ? -3.218 -13.796 5.894 1.00 14.53 64 ALA A CA 2
ATOM 2871 C C . ALA A 1 64 ? -2.510 -12.910 4.855 1.00 32.02 64 ALA A C 2
ATOM 2872 O O . ALA A 1 64 ? -1.865 -11.919 5.201 1.00 62.11 64 ALA A O 2
ATOM 2879 N N . ASP A 1 65 ? -2.656 -13.261 3.580 1.00 54.11 65 ASP A N 2
ATOM 2880 C CA . ASP A 1 65 ? -1.990 -12.533 2.498 1.00 35.41 65 ASP A CA 2
ATOM 2881 C C . ASP A 1 65 ? -2.539 -11.104 2.347 1.00 1.43 65 ASP A C 2
ATOM 2882 O O . ASP A 1 65 ? -1.771 -10.135 2.319 1.00 45.31 65 ASP A O 2
ATOM 2891 N N . ARG A 1 66 ? -3.867 -10.968 2.255 1.00 14.45 66 ARG A N 2
ATOM 2892 C CA . ARG A 1 66 ? -4.478 -9.641 2.115 1.00 35.41 66 ARG A CA 2
ATOM 2893 C C . ARG A 1 66 ? -4.264 -8.795 3.377 1.00 54.24 66 ARG A C 2
ATOM 2894 O O . ARG A 1 66 ? -4.003 -7.599 3.288 1.00 22.10 66 ARG A O 2
ATOM 2915 N N . ILE A 1 67 ? -4.354 -9.420 4.550 1.00 13.24 67 ILE A N 2
ATOM 2916 C CA . ILE A 1 67 ? -4.117 -8.713 5.811 1.00 73.23 67 ILE A CA 2
ATOM 2917 C C . ILE A 1 67 ? -2.665 -8.212 5.896 1.00 73.35 67 ILE A C 2
ATOM 2918 O O . ILE A 1 67 ? -2.410 -7.110 6.379 1.00 2.40 67 ILE A O 2
ATOM 2934 N N . ASN A 1 68 ? -1.721 -9.018 5.404 1.00 51.12 68 ASN A N 2
ATOM 2935 C CA . ASN A 1 68 ? -0.310 -8.611 5.330 1.00 24.12 68 ASN A CA 2
ATOM 2936 C C . ASN A 1 68 ? -0.157 -7.268 4.594 1.00 23.03 68 ASN A C 2
ATOM 2937 O O . ASN A 1 68 ? 0.337 -6.284 5.157 1.00 31.31 68 ASN A O 2
ATOM 2948 N N . VAL A 1 69 ? -0.601 -7.228 3.339 1.00 2.52 69 VAL A N 2
ATOM 2949 C CA . VAL A 1 69 ? -0.485 -6.016 2.526 1.00 42.02 69 VAL A CA 2
ATOM 2950 C C . VAL A 1 69 ? -1.361 -4.868 3.066 1.00 45.24 69 VAL A C 2
ATOM 2951 O O . VAL A 1 69 ? -1.004 -3.699 2.937 1.00 41.32 69 VAL A O 2
ATOM 2964 N N . LEU A 1 70 ? -2.495 -5.201 3.688 1.00 32.12 70 LEU A N 2
ATOM 2965 C CA . LEU A 1 70 ? -3.377 -4.180 4.277 1.00 73.32 70 LEU A CA 2
ATOM 2966 C C . LEU A 1 70 ? -2.749 -3.523 5.518 1.00 5.15 70 LEU A C 2
ATOM 2967 O O . LEU A 1 70 ? -2.853 -2.311 5.700 1.00 44.54 70 LEU A O 2
ATOM 2983 N N . ASN A 1 71 ? -2.104 -4.319 6.370 1.00 61.33 71 ASN A N 2
ATOM 2984 C CA . ASN A 1 71 ? -1.440 -3.786 7.569 1.00 12.34 71 ASN A CA 2
ATOM 2985 C C . ASN A 1 71 ? -0.287 -2.850 7.191 1.00 63.53 71 ASN A C 2
ATOM 2986 O O . ASN A 1 71 ? -0.223 -1.707 7.649 1.00 65.42 71 ASN A O 2
ATOM 2997 N N . GLN A 1 72 ? 0.618 -3.337 6.342 1.00 52.53 72 GLN A N 2
ATOM 2998 C CA . GLN A 1 72 ? 1.763 -2.534 5.902 1.00 52.25 72 GLN A CA 2
ATOM 2999 C C . GLN A 1 72 ? 1.296 -1.286 5.128 1.00 3.31 72 GLN A C 2
ATOM 3000 O O . GLN A 1 72 ? 1.884 -0.212 5.259 1.00 62.34 72 GLN A O 2
ATOM 3014 N N . ALA A 1 73 ? 0.223 -1.426 4.340 1.00 70.43 73 ALA A N 2
ATOM 3015 C CA . ALA A 1 73 ? -0.387 -0.281 3.651 1.00 52.41 73 ALA A CA 2
ATOM 3016 C C . ALA A 1 73 ? -0.939 0.735 4.660 1.00 62.45 73 ALA A C 2
ATOM 3017 O O . ALA A 1 73 ? -0.722 1.940 4.525 1.00 60.11 73 ALA A O 2
ATOM 3024 N N . THR A 1 74 ? -1.654 0.236 5.675 1.00 55.01 74 THR A N 2
ATOM 3025 C CA . THR A 1 74 ? -2.175 1.086 6.759 1.00 4.32 74 THR A CA 2
ATOM 3026 C C . THR A 1 74 ? -1.051 1.905 7.403 1.00 32.12 74 THR A C 2
ATOM 3027 O O . THR A 1 74 ? -1.188 3.112 7.620 1.00 53.31 74 THR A O 2
ATOM 3038 N N . GLU A 1 75 ? 0.064 1.237 7.704 1.00 63.15 75 GLU A N 2
ATOM 3039 C CA . GLU A 1 75 ? 1.232 1.910 8.275 1.00 11.22 75 GLU A CA 2
ATOM 3040 C C . GLU A 1 75 ? 1.757 3.018 7.348 1.00 61.00 75 GLU A C 2
ATOM 3041 O O . GLU A 1 75 ? 2.062 4.111 7.804 1.00 5.22 75 GLU A O 2
ATOM 3053 N N . VAL A 1 76 ? 1.862 2.727 6.050 1.00 31.34 76 VAL A N 2
ATOM 3054 C CA . VAL A 1 76 ? 2.306 3.730 5.067 1.00 31.11 76 VAL A CA 2
ATOM 3055 C C . VAL A 1 76 ? 1.374 4.956 5.055 1.00 1.21 76 VAL A C 2
ATOM 3056 O O . VAL A 1 76 ? 1.832 6.099 5.065 1.00 62.15 76 VAL A O 2
ATOM 3069 N N . ILE A 1 77 ? 0.067 4.703 5.043 1.00 44.52 77 ILE A N 2
ATOM 3070 C CA . ILE A 1 77 ? -0.941 5.772 5.080 1.00 74.45 77 ILE A CA 2
ATOM 3071 C C . ILE A 1 77 ? -0.789 6.648 6.339 1.00 73.22 77 ILE A C 2
ATOM 3072 O O . ILE A 1 77 ? -0.692 7.877 6.258 1.00 41.11 77 ILE A O 2
ATOM 3088 N N . ASN A 1 78 ? -0.752 6.004 7.501 1.00 25.11 78 ASN A N 2
ATOM 3089 C CA . ASN A 1 78 ? -0.620 6.711 8.779 1.00 0.54 78 ASN A CA 2
ATOM 3090 C C . ASN A 1 78 ? 0.779 7.325 8.959 1.00 1.13 78 ASN A C 2
ATOM 3091 O O . ASN A 1 78 ? 0.940 8.316 9.673 1.00 53.33 78 ASN A O 2
ATOM 3102 N N . PHE A 1 79 ? 1.782 6.731 8.316 1.00 2.32 79 PHE A N 2
ATOM 3103 C CA . PHE A 1 79 ? 3.151 7.265 8.340 1.00 40.43 79 PHE A CA 2
ATOM 3104 C C . PHE A 1 79 ? 3.235 8.557 7.517 1.00 25.33 79 PHE A C 2
ATOM 3105 O O . PHE A 1 79 ? 3.791 9.559 7.965 1.00 33.32 79 PHE A O 2
ATOM 3122 N N . TRP A 1 80 ? 2.666 8.525 6.311 1.00 5.34 80 TRP A N 2
ATOM 3123 C CA . TRP A 1 80 ? 2.579 9.714 5.454 1.00 61.31 80 TRP A CA 2
ATOM 3124 C C . TRP A 1 80 ? 1.892 10.870 6.201 1.00 62.23 80 TRP A C 2
ATOM 3125 O O . TRP A 1 80 ? 2.371 12.008 6.197 1.00 20.33 80 TRP A O 2
ATOM 3146 N N . GLN A 1 81 ? 0.768 10.560 6.849 1.00 4.51 81 GLN A N 2
ATOM 3147 C CA . GLN A 1 81 ? 0.055 11.531 7.686 1.00 60.05 81 GLN A CA 2
ATOM 3148 C C . GLN A 1 81 ? 0.949 12.027 8.838 1.00 53.21 81 GLN A C 2
ATOM 3149 O O . GLN A 1 81 ? 1.046 13.230 9.090 1.00 62.20 81 GLN A O 2
ATOM 3163 N N . ASP A 1 82 ? 1.613 11.086 9.512 1.00 60.00 82 ASP A N 2
ATOM 3164 C CA . ASP A 1 82 ? 2.504 11.397 10.637 1.00 11.43 82 ASP A CA 2
ATOM 3165 C C . ASP A 1 82 ? 3.616 12.374 10.218 1.00 35.03 82 ASP A C 2
ATOM 3166 O O . ASP A 1 82 ? 4.005 13.266 10.982 1.00 12.41 82 ASP A O 2
ATOM 3175 N N . LEU A 1 83 ? 4.122 12.205 8.999 1.00 0.30 83 LEU A N 2
ATOM 3176 C CA . LEU A 1 83 ? 5.125 13.119 8.449 1.00 64.23 83 LEU A CA 2
ATOM 3177 C C . LEU A 1 83 ? 4.523 14.505 8.185 1.00 63.41 83 LEU A C 2
ATOM 3178 O O . LEU A 1 83 ? 5.211 15.522 8.295 1.00 73.22 83 LEU A O 2
ATOM 3194 N N . LYS A 1 84 ? 3.235 14.536 7.841 1.00 33.10 84 LYS A N 2
ATOM 3195 C CA . LYS A 1 84 ? 2.543 15.790 7.523 1.00 62.24 84 LYS A CA 2
ATOM 3196 C C . LYS A 1 84 ? 2.360 16.684 8.764 1.00 5.41 84 LYS A C 2
ATOM 3197 O O . LYS A 1 84 ? 2.680 17.872 8.731 1.00 40.12 84 LYS A O 2
ATOM 3216 N N . ASN A 1 85 ? 1.851 16.113 9.859 1.00 40.43 85 ASN A N 2
ATOM 3217 C CA . ASN A 1 85 ? 1.616 16.893 11.084 1.00 42.32 85 ASN A CA 2
ATOM 3218 C C . ASN A 1 85 ? 2.936 17.315 11.748 1.00 11.11 85 ASN A C 2
ATOM 3219 O O . ASN A 1 85 ? 3.043 18.421 12.286 1.00 43.33 85 ASN A O 2
ATOM 3230 N N . GLN A 1 86 ? 3.937 16.435 11.710 1.00 52.01 86 GLN A N 2
ATOM 3231 C CA . GLN A 1 86 ? 5.271 16.762 12.227 1.00 13.40 86 GLN A CA 2
ATOM 3232 C C . GLN A 1 86 ? 6.067 17.627 11.237 1.00 63.33 86 GLN A C 2
ATOM 3233 O O . GLN A 1 86 ? 7.093 18.207 11.597 1.00 54.32 86 GLN A O 2
ATOM 3247 N N . ASN A 1 87 ? 5.595 17.698 9.990 1.00 4.41 87 ASN A N 2
ATOM 3248 C CA . ASN A 1 87 ? 6.233 18.518 8.949 1.00 0.21 87 ASN A CA 2
ATOM 3249 C C . ASN A 1 87 ? 7.695 18.103 8.695 1.00 70.22 87 ASN A C 2
ATOM 3250 O O . ASN A 1 87 ? 8.521 18.928 8.294 1.00 25.44 87 ASN A O 2
ATOM 3261 N N . LYS A 1 88 ? 8.003 16.818 8.899 1.00 23.34 88 LYS A N 2
ATOM 3262 C CA . LYS A 1 88 ? 9.367 16.307 8.678 1.00 34.31 88 LYS A CA 2
ATOM 3263 C C . LYS A 1 88 ? 9.826 16.546 7.229 1.00 51.11 88 LYS A C 2
ATOM 3264 O O . LYS A 1 88 ? 10.958 16.963 6.985 1.00 11.14 88 LYS A O 2
ATOM 3283 N N . GLN A 1 89 ? 8.930 16.271 6.274 1.00 71.41 89 GLN A N 2
ATOM 3284 C CA . GLN A 1 89 ? 9.214 16.463 4.841 1.00 31.22 89 GLN A CA 2
ATOM 3285 C C . GLN A 1 89 ? 10.474 15.693 4.399 1.00 33.52 89 GLN A C 2
ATOM 3286 O O . GLN A 1 89 ? 11.271 16.186 3.601 1.00 22.41 89 GLN A O 2
ATOM 3300 N N . ILE A 1 90 ? 10.624 14.469 4.907 1.00 50.31 90 ILE A N 2
ATOM 3301 C CA . ILE A 1 90 ? 11.800 13.634 4.614 1.00 32.32 90 ILE A CA 2
ATOM 3302 C C . ILE A 1 90 ? 11.826 13.130 3.157 1.00 54.31 90 ILE A C 2
ATOM 3303 O O . ILE A 1 90 ? 10.921 13.409 2.362 1.00 12.44 90 ILE A O 2
ATOM 3319 N N . SER A 1 91 ? 12.874 12.384 2.817 1.00 24.21 91 SER A N 2
ATOM 3320 C CA . SER A 1 91 ? 13.068 11.872 1.451 1.00 4.50 91 SER A CA 2
ATOM 3321 C C . SER A 1 91 ? 12.471 10.469 1.266 1.00 53.33 91 SER A C 2
ATOM 3322 O O . SER A 1 91 ? 12.170 9.767 2.236 1.00 3.20 91 SER A O 2
ATOM 3330 N N . MET A 1 92 ? 12.318 10.061 0.004 1.00 32.10 92 MET A N 2
ATOM 3331 C CA . MET A 1 92 ? 11.839 8.713 -0.333 1.00 70.31 92 MET A CA 2
ATOM 3332 C C . MET A 1 92 ? 12.771 7.631 0.246 1.00 32.42 92 MET A C 2
ATOM 3333 O O . MET A 1 92 ? 12.311 6.589 0.723 1.00 24.15 92 MET A O 2
ATOM 3347 N N . ALA A 1 93 ? 14.079 7.895 0.219 1.00 72.53 93 ALA A N 2
ATOM 3348 C CA . ALA A 1 93 ? 15.071 6.980 0.798 1.00 55.40 93 ALA A CA 2
ATOM 3349 C C . ALA A 1 93 ? 14.821 6.760 2.298 1.00 53.53 93 ALA A C 2
ATOM 3350 O O . ALA A 1 93 ? 14.957 5.646 2.808 1.00 3.02 93 ALA A O 2
ATOM 3357 N N . GLU A 1 94 ? 14.446 7.828 3.001 1.00 24.31 94 GLU A N 2
ATOM 3358 C CA . GLU A 1 94 ? 14.126 7.742 4.431 1.00 74.34 94 GLU A CA 2
ATOM 3359 C C . GLU A 1 94 ? 12.819 6.970 4.666 1.00 15.23 94 GLU A C 2
ATOM 3360 O O . GLU A 1 94 ? 12.664 6.285 5.678 1.00 72.13 94 GLU A O 2
ATOM 3372 N N . ALA A 1 95 ? 11.883 7.073 3.722 1.00 51.32 95 ALA A N 2
ATOM 3373 C CA . ALA A 1 95 ? 10.666 6.251 3.751 1.00 21.53 95 ALA A CA 2
ATOM 3374 C C . ALA A 1 95 ? 11.022 4.755 3.675 1.00 70.35 95 ALA A C 2
ATOM 3375 O O . ALA A 1 95 ? 10.411 3.919 4.345 1.00 51.13 95 ALA A O 2
ATOM 3382 N N . GLN A 1 96 ? 12.033 4.433 2.861 1.00 51.03 96 GLN A N 2
ATOM 3383 C CA . GLN A 1 96 ? 12.570 3.065 2.773 1.00 55.13 96 GLN A CA 2
ATOM 3384 C C . GLN A 1 96 ? 13.198 2.616 4.103 1.00 25.01 96 GLN A C 2
ATOM 3385 O O . GLN A 1 96 ? 13.427 1.426 4.326 1.00 55.12 96 GLN A O 2
ATOM 3399 N N . GLY A 1 97 ? 13.490 3.579 4.977 1.00 43.31 97 GLY A N 2
ATOM 3400 C CA . GLY A 1 97 ? 13.987 3.263 6.310 1.00 53.11 97 GLY A CA 2
ATOM 3401 C C . GLY A 1 97 ? 12.938 2.566 7.172 1.00 40.31 97 GLY A C 2
ATOM 3402 O O . GLY A 1 97 ? 13.245 1.631 7.913 1.00 41.32 97 GLY A O 2
ATOM 3406 N N . LYS A 1 98 ? 11.692 3.020 7.061 1.00 12.14 98 LYS A N 2
ATOM 3407 C CA . LYS A 1 98 ? 10.577 2.417 7.798 1.00 4.31 98 LYS A CA 2
ATOM 3408 C C . LYS A 1 98 ? 10.021 1.202 7.028 1.00 11.33 98 LYS A C 2
ATOM 3409 O O . LYS A 1 98 ? 9.723 0.163 7.618 1.00 24.04 98 LYS A O 2
ATOM 3428 N N . PHE A 1 99 ? 9.903 1.336 5.702 1.00 41.11 99 PHE A N 2
ATOM 3429 C CA . PHE A 1 99 ? 9.320 0.277 4.858 1.00 74.42 99 PHE A CA 2
ATOM 3430 C C . PHE A 1 99 ? 10.300 -0.205 3.769 1.00 1.23 99 PHE A C 2
ATOM 3431 O O . PHE A 1 99 ? 10.108 0.067 2.581 1.00 41.13 99 PHE A O 2
ATOM 3448 N N . PRO A 1 100 ? 11.360 -0.947 4.150 1.00 74.04 100 PRO A N 2
ATOM 3449 C CA . PRO A 1 100 ? 12.352 -1.455 3.183 1.00 25.41 100 PRO A CA 2
ATOM 3450 C C . PRO A 1 100 ? 11.799 -2.593 2.307 1.00 13.40 100 PRO A C 2
ATOM 3451 O O . PRO A 1 100 ? 12.361 -2.918 1.259 1.00 73.12 100 PRO A O 2
ATOM 3462 N N . GLU A 1 101 ? 10.698 -3.196 2.747 1.00 14.12 101 GLU A N 2
ATOM 3463 C CA . GLU A 1 101 ? 10.075 -4.308 2.019 1.00 44.45 101 GLU A CA 2
ATOM 3464 C C . GLU A 1 101 ? 8.887 -3.830 1.165 1.00 73.12 101 GLU A C 2
ATOM 3465 O O . GLU A 1 101 ? 8.179 -4.636 0.564 1.00 74.25 101 GLU A O 2
ATOM 3477 N N . VAL A 1 102 ? 8.684 -2.510 1.109 1.00 61.25 102 VAL A N 2
ATOM 3478 C CA . VAL A 1 102 ? 7.624 -1.916 0.283 1.00 53.03 102 VAL A CA 2
ATOM 3479 C C . VAL A 1 102 ? 8.229 -1.108 -0.877 1.00 34.51 102 VAL A C 2
ATOM 3480 O O . VAL A 1 102 ? 9.161 -0.324 -0.682 1.00 14.01 102 VAL A O 2
ATOM 3493 N N . VAL A 1 103 ? 7.694 -1.298 -2.082 1.00 10.25 103 VAL A N 2
ATOM 3494 C CA . VAL A 1 103 ? 8.240 -0.652 -3.286 1.00 31.42 103 VAL A CA 2
ATOM 3495 C C . VAL A 1 103 ? 7.584 0.716 -3.551 1.00 13.24 103 VAL A C 2
ATOM 3496 O O . VAL A 1 103 ? 6.436 0.793 -3.989 1.00 71.41 103 VAL A O 2
ATOM 3509 N N . PHE A 1 104 ? 8.319 1.794 -3.290 1.00 51.31 104 PHE A N 2
ATOM 3510 C CA . PHE A 1 104 ? 7.810 3.155 -3.514 1.00 22.03 104 PHE A CA 2
ATOM 3511 C C . PHE A 1 104 ? 8.170 3.668 -4.918 1.00 1.14 104 PHE A C 2
ATOM 3512 O O . PHE A 1 104 ? 9.314 3.549 -5.362 1.00 41.33 104 PHE A O 2
ATOM 3529 N N . SER A 1 105 ? 7.188 4.246 -5.611 1.00 64.31 105 SER A N 2
ATOM 3530 C CA . SER A 1 105 ? 7.413 4.825 -6.944 1.00 23.15 105 SER A CA 2
ATOM 3531 C C . SER A 1 105 ? 7.573 6.347 -6.862 1.00 3.41 105 SER A C 2
ATOM 3532 O O . SER A 1 105 ? 7.126 6.979 -5.900 1.00 63.50 105 SER A O 2
ATOM 3540 N N . GLY A 1 106 ? 8.197 6.929 -7.885 1.00 3.25 106 GLY A N 2
ATOM 3541 C CA . GLY A 1 106 ? 8.479 8.363 -7.891 1.00 35.00 106 GLY A CA 2
ATOM 3542 C C . GLY A 1 106 ? 7.962 9.084 -9.137 1.00 53.10 106 GLY A C 2
ATOM 3543 O O . GLY A 1 106 ? 6.754 9.187 -9.353 1.00 41.43 106 GLY A O 2
ATOM 3547 N N . SER A 1 107 ? 8.885 9.577 -9.968 1.00 14.00 107 SER A N 2
ATOM 3548 C CA . SER A 1 107 ? 8.537 10.395 -11.150 1.00 63.52 107 SER A CA 2
ATOM 3549 C C . SER A 1 107 ? 7.996 9.566 -12.330 1.00 2.52 107 SER A C 2
ATOM 3550 O O . SER A 1 107 ? 8.236 9.900 -13.493 1.00 24.20 107 SER A O 2
ATOM 3558 N N . ASN A 1 108 ? 7.237 8.511 -12.035 1.00 53.33 108 ASN A N 2
ATOM 3559 C CA . ASN A 1 108 ? 6.637 7.671 -13.077 1.00 45.02 108 ASN A CA 2
ATOM 3560 C C . ASN A 1 108 ? 5.332 7.032 -12.570 1.00 4.35 108 ASN A C 2
ATOM 3561 O O . ASN A 1 108 ? 5.304 6.422 -11.501 1.00 63.41 108 ASN A O 2
ATOM 3572 N N . LEU A 1 109 ? 4.251 7.177 -13.339 1.00 51.54 109 LEU A N 2
ATOM 3573 C CA . LEU A 1 109 ? 2.938 6.676 -12.917 1.00 73.13 109 LEU A CA 2
ATOM 3574 C C . LEU A 1 109 ? 2.119 6.132 -14.103 1.00 3.02 109 LEU A C 2
ATOM 3575 O O . LEU A 1 109 ? 2.481 6.321 -15.266 1.00 70.53 109 LEU A O 2
ATOM 3591 N N . GLU A 1 110 ? 0.999 5.485 -13.786 1.00 21.24 110 GLU A N 2
ATOM 3592 C CA . GLU A 1 110 ? 0.194 4.745 -14.773 1.00 23.21 110 GLU A CA 2
ATOM 3593 C C . GLU A 1 110 ? -0.351 5.609 -15.925 1.00 14.43 110 GLU A C 2
ATOM 3594 O O . GLU A 1 110 ? 0.003 5.396 -17.086 1.00 23.13 110 GLU A O 2
ATOM 3606 N N . HIS A 1 111 ? -1.233 6.564 -15.589 1.00 31.32 111 HIS A N 2
ATOM 3607 C CA . HIS A 1 111 ? -2.137 7.210 -16.568 1.00 64.31 111 HIS A CA 2
ATOM 3608 C C . HIS A 1 111 ? -3.252 6.229 -16.986 1.00 70.14 111 HIS A C 2
ATOM 3609 O O . HIS A 1 111 ? -4.412 6.614 -17.134 1.00 65.30 111 HIS A O 2
ATOM 3624 N N . HIS A 1 112 ? -2.867 4.966 -17.193 1.00 45.21 112 HIS A N 2
ATOM 3625 C CA . HIS A 1 112 ? -3.803 3.838 -17.330 1.00 30.25 112 HIS A CA 2
ATOM 3626 C C . HIS A 1 112 ? -5.002 3.965 -16.366 1.00 4.23 112 HIS A C 2
ATOM 3627 O O . HIS A 1 112 ? -4.830 4.295 -15.191 1.00 74.20 112 HIS A O 2
ATOM 3642 N N . HIS A 1 113 ? -6.209 3.690 -16.869 1.00 5.24 113 HIS A N 2
ATOM 3643 C CA . HIS A 1 113 ? -7.440 3.856 -16.081 1.00 4.24 113 HIS A CA 2
ATOM 3644 C C . HIS A 1 113 ? -7.441 3.010 -14.796 1.00 14.20 113 HIS A C 2
ATOM 3645 O O . HIS A 1 113 ? -6.981 1.865 -14.779 1.00 35.13 113 HIS A O 2
ATOM 3660 N N . HIS A 1 114 ? -7.960 3.598 -13.721 1.00 11.51 114 HIS A N 2
ATOM 3661 C CA . HIS A 1 114 ? -8.146 2.896 -12.451 1.00 71.34 114 HIS A CA 2
ATOM 3662 C C . HIS A 1 114 ? -9.609 2.444 -12.323 1.00 34.13 114 HIS A C 2
ATOM 3663 O O . HIS A 1 114 ? -10.488 3.247 -12.012 1.00 74.30 114 HIS A O 2
ATOM 3678 N N . HIS A 1 115 ? -9.851 1.161 -12.584 1.00 12.35 115 HIS A N 2
ATOM 3679 C CA . HIS A 1 115 ? -11.211 0.616 -12.719 1.00 61.43 115 HIS A CA 2
ATOM 3680 C C . HIS A 1 115 ? -12.154 1.009 -11.569 1.00 75.13 115 HIS A C 2
ATOM 3681 O O . HIS A 1 115 ? -11.987 0.565 -10.433 1.00 42.44 115 HIS A O 2
ATOM 3696 N N . HIS A 1 116 ? -13.149 1.833 -11.886 1.00 64.32 116 HIS A N 2
ATOM 3697 C CA . HIS A 1 116 ? -14.243 2.144 -10.955 1.00 5.40 116 HIS A CA 2
ATOM 3698 C C . HIS A 1 116 ? -15.592 1.676 -11.537 1.00 40.32 116 HIS A C 2
ATOM 3699 O O . HIS A 1 116 ? -16.208 2.442 -12.316 1.00 37.86 116 HIS A O 2
ATOM 3715 N N . MET A 1 1 ? 6.359 -33.631 -7.389 1.00 71.13 1 MET A N 3
ATOM 3716 C CA . MET A 1 1 ? 5.627 -32.419 -6.926 1.00 22.41 1 MET A CA 3
ATOM 3717 C C . MET A 1 1 ? 4.635 -32.758 -5.804 1.00 3.04 1 MET A C 3
ATOM 3718 O O . MET A 1 1 ? 3.574 -33.324 -6.059 1.00 63.45 1 MET A O 3
ATOM 3734 N N . ALA A 1 2 ? 4.988 -32.420 -4.563 1.00 34.45 2 ALA A N 3
ATOM 3735 C CA . ALA A 1 2 ? 4.074 -32.591 -3.426 1.00 42.25 2 ALA A CA 3
ATOM 3736 C C . ALA A 1 2 ? 2.960 -31.536 -3.465 1.00 44.22 2 ALA A C 3
ATOM 3737 O O . ALA A 1 2 ? 1.803 -31.818 -3.153 1.00 31.03 2 ALA A O 3
ATOM 3744 N N . ALA A 1 3 ? 3.330 -30.319 -3.854 1.00 75.10 3 ALA A N 3
ATOM 3745 C CA . ALA A 1 3 ? 2.370 -29.228 -4.054 1.00 72.35 3 ALA A CA 3
ATOM 3746 C C . ALA A 1 3 ? 2.275 -28.852 -5.543 1.00 12.21 3 ALA A C 3
ATOM 3747 O O . ALA A 1 3 ? 3.260 -28.427 -6.151 1.00 40.14 3 ALA A O 3
ATOM 3754 N N . SER A 1 4 ? 1.089 -29.013 -6.126 1.00 31.13 4 SER A N 3
ATOM 3755 C CA . SER A 1 4 ? 0.882 -28.730 -7.555 1.00 4.34 4 SER A CA 3
ATOM 3756 C C . SER A 1 4 ? 0.464 -27.272 -7.788 1.00 11.34 4 SER A C 3
ATOM 3757 O O . SER A 1 4 ? 0.751 -26.695 -8.840 1.00 44.13 4 SER A O 3
ATOM 3765 N N . THR A 1 5 ? -0.218 -26.682 -6.807 1.00 12.34 5 THR A N 3
ATOM 3766 C CA . THR A 1 5 ? -0.646 -25.280 -6.892 1.00 13.12 5 THR A CA 3
ATOM 3767 C C . THR A 1 5 ? 0.509 -24.325 -6.560 1.00 53.14 5 THR A C 3
ATOM 3768 O O . THR A 1 5 ? 0.953 -24.251 -5.414 1.00 32.53 5 THR A O 3
ATOM 3779 N N . VAL A 1 6 ? 1.000 -23.601 -7.565 1.00 22.43 6 VAL A N 3
ATOM 3780 C CA . VAL A 1 6 ? 2.072 -22.622 -7.354 1.00 41.23 6 VAL A CA 3
ATOM 3781 C C . VAL A 1 6 ? 1.589 -21.434 -6.498 1.00 4.41 6 VAL A C 3
ATOM 3782 O O . VAL A 1 6 ? 0.574 -20.802 -6.800 1.00 31.20 6 VAL A O 3
ATOM 3795 N N . HIS A 1 7 ? 2.316 -21.141 -5.421 1.00 14.40 7 HIS A N 3
ATOM 3796 C CA . HIS A 1 7 ? 1.940 -20.049 -4.518 1.00 30.40 7 HIS A CA 3
ATOM 3797 C C . HIS A 1 7 ? 2.323 -18.678 -5.094 1.00 43.34 7 HIS A C 3
ATOM 3798 O O . HIS A 1 7 ? 3.503 -18.343 -5.204 1.00 21.43 7 HIS A O 3
ATOM 3813 N N . THR A 1 8 ? 1.318 -17.895 -5.465 1.00 52.10 8 THR A N 3
ATOM 3814 C CA . THR A 1 8 ? 1.529 -16.520 -5.937 1.00 34.44 8 THR A CA 3
ATOM 3815 C C . THR A 1 8 ? 1.603 -15.545 -4.754 1.00 54.13 8 THR A C 3
ATOM 3816 O O . THR A 1 8 ? 0.605 -15.303 -4.079 1.00 63.42 8 THR A O 3
ATOM 3827 N N . SER A 1 9 ? 2.794 -15.007 -4.492 1.00 52.10 9 SER A N 3
ATOM 3828 C CA . SER A 1 9 ? 2.984 -14.042 -3.393 1.00 1.31 9 SER A CA 3
ATOM 3829 C C . SER A 1 9 ? 2.554 -12.628 -3.815 1.00 64.13 9 SER A C 3
ATOM 3830 O O . SER A 1 9 ? 2.181 -12.403 -4.968 1.00 0.13 9 SER A O 3
ATOM 3838 N N . PHE A 1 10 ? 2.611 -11.673 -2.889 1.00 14.25 10 PHE A N 3
ATOM 3839 C CA . PHE A 1 10 ? 2.137 -10.307 -3.160 1.00 43.33 10 PHE A CA 3
ATOM 3840 C C . PHE A 1 10 ? 3.151 -9.244 -2.703 1.00 33.23 10 PHE A C 3
ATOM 3841 O O . PHE A 1 10 ? 3.799 -9.385 -1.663 1.00 21.52 10 PHE A O 3
ATOM 3858 N N . ILE A 1 11 ? 3.277 -8.177 -3.496 1.00 54.44 11 ILE A N 3
ATOM 3859 C CA . ILE A 1 11 ? 4.189 -7.064 -3.185 1.00 15.04 11 ILE A CA 3
ATOM 3860 C C . ILE A 1 11 ? 3.422 -5.737 -3.080 1.00 60.24 11 ILE A C 3
ATOM 3861 O O . ILE A 1 11 ? 2.514 -5.473 -3.866 1.00 14.04 11 ILE A O 3
ATOM 3877 N N . LEU A 1 12 ? 3.794 -4.902 -2.112 1.00 51.41 12 LEU A N 3
ATOM 3878 C CA . LEU A 1 12 ? 3.173 -3.584 -1.946 1.00 43.11 12 LEU A CA 3
ATOM 3879 C C . LEU A 1 12 ? 4.054 -2.468 -2.538 1.00 41.12 12 LEU A C 3
ATOM 3880 O O . LEU A 1 12 ? 5.168 -2.225 -2.070 1.00 61.32 12 LEU A O 3
ATOM 3896 N N . LYS A 1 13 ? 3.555 -1.803 -3.578 1.00 22.33 13 LYS A N 3
ATOM 3897 C CA . LYS A 1 13 ? 4.231 -0.631 -4.147 1.00 34.22 13 LYS A CA 3
ATOM 3898 C C . LYS A 1 13 ? 3.484 0.661 -3.789 1.00 54.50 13 LYS A C 3
ATOM 3899 O O . LYS A 1 13 ? 2.262 0.745 -3.924 1.00 33.10 13 LYS A O 3
ATOM 3918 N N . VAL A 1 14 ? 4.228 1.667 -3.331 1.00 24.20 14 VAL A N 3
ATOM 3919 C CA . VAL A 1 14 ? 3.636 2.938 -2.897 1.00 1.43 14 VAL A CA 3
ATOM 3920 C C . VAL A 1 14 ? 4.204 4.138 -3.679 1.00 60.24 14 VAL A C 3
ATOM 3921 O O . VAL A 1 14 ? 5.411 4.381 -3.676 1.00 54.33 14 VAL A O 3
ATOM 3934 N N . LEU A 1 15 ? 3.325 4.880 -4.350 1.00 2.22 15 LEU A N 3
ATOM 3935 C CA . LEU A 1 15 ? 3.715 6.107 -5.055 1.00 33.32 15 LEU A CA 3
ATOM 3936 C C . LEU A 1 15 ? 3.778 7.280 -4.055 1.00 73.10 15 LEU A C 3
ATOM 3937 O O . LEU A 1 15 ? 2.764 7.657 -3.460 1.00 13.12 15 LEU A O 3
ATOM 3953 N N . TRP A 1 16 ? 4.968 7.852 -3.885 1.00 14.42 16 TRP A N 3
ATOM 3954 C CA . TRP A 1 16 ? 5.216 8.858 -2.841 1.00 64.22 16 TRP A CA 3
ATOM 3955 C C . TRP A 1 16 ? 5.133 10.297 -3.386 1.00 72.22 16 TRP A C 3
ATOM 3956 O O . TRP A 1 16 ? 5.983 10.720 -4.171 1.00 14.43 16 TRP A O 3
ATOM 3977 N N . LEU A 1 17 ? 4.105 11.047 -2.970 1.00 10.02 17 LEU A N 3
ATOM 3978 C CA . LEU A 1 17 ? 3.968 12.462 -3.351 1.00 64.42 17 LEU A CA 3
ATOM 3979 C C . LEU A 1 17 ? 3.787 13.363 -2.114 1.00 41.03 17 LEU A C 3
ATOM 3980 O O . LEU A 1 17 ? 3.535 12.884 -1.006 1.00 75.30 17 LEU A O 3
ATOM 3996 N N . ASP A 1 18 ? 3.917 14.670 -2.316 1.00 74.31 18 ASP A N 3
ATOM 3997 C CA . ASP A 1 18 ? 3.711 15.652 -1.245 1.00 74.50 18 ASP A CA 3
ATOM 3998 C C . ASP A 1 18 ? 2.225 15.740 -0.836 1.00 53.14 18 ASP A C 3
ATOM 3999 O O . ASP A 1 18 ? 1.865 15.494 0.319 1.00 42.13 18 ASP A O 3
ATOM 4008 N N . GLN A 1 19 ? 1.367 16.096 -1.792 1.00 20.22 19 GLN A N 3
ATOM 4009 C CA . GLN A 1 19 ? -0.073 16.225 -1.533 1.00 54.54 19 GLN A CA 3
ATOM 4010 C C . GLN A 1 19 ? -0.764 14.862 -1.352 1.00 45.20 19 GLN A C 3
ATOM 4011 O O . GLN A 1 19 ? -1.707 14.743 -0.566 1.00 75.11 19 GLN A O 3
ATOM 4025 N N . ASN A 1 20 ? -0.290 13.833 -2.060 1.00 0.21 20 ASN A N 3
ATOM 4026 C CA . ASN A 1 20 ? -0.961 12.520 -2.058 1.00 2.10 20 ASN A CA 3
ATOM 4027 C C . ASN A 1 20 ? 0.021 11.350 -1.884 1.00 63.11 20 ASN A C 3
ATOM 4028 O O . ASN A 1 20 ? 1.234 11.494 -2.025 1.00 5.34 20 ASN A O 3
ATOM 4039 N N . VAL A 1 21 ? -0.535 10.187 -1.575 1.00 11.33 21 VAL A N 3
ATOM 4040 C CA . VAL A 1 21 ? 0.221 8.936 -1.531 1.00 11.33 21 VAL A CA 3
ATOM 4041 C C . VAL A 1 21 ? -0.655 7.788 -2.050 1.00 52.14 21 VAL A C 3
ATOM 4042 O O . VAL A 1 21 ? -1.817 7.653 -1.660 1.00 11.22 21 VAL A O 3
ATOM 4055 N N . ALA A 1 22 ? -0.113 6.984 -2.955 1.00 34.04 22 ALA A N 3
ATOM 4056 C CA . ALA A 1 22 ? -0.890 5.920 -3.600 1.00 22.22 22 ALA A CA 3
ATOM 4057 C C . ALA A 1 22 ? -0.317 4.529 -3.305 1.00 22.42 22 ALA A C 3
ATOM 4058 O O . ALA A 1 22 ? 0.890 4.321 -3.372 1.00 71.32 22 ALA A O 3
ATOM 4065 N N . ILE A 1 23 ? -1.192 3.575 -2.994 1.00 31.20 23 ILE A N 3
ATOM 4066 C CA . ILE A 1 23 ? -0.769 2.197 -2.707 1.00 43.31 23 ILE A CA 3
ATOM 4067 C C . ILE A 1 23 ? -1.285 1.215 -3.771 1.00 2.41 23 ILE A C 3
ATOM 4068 O O . ILE A 1 23 ? -2.386 1.382 -4.302 1.00 4.12 23 ILE A O 3
ATOM 4084 N N . ALA A 1 24 ? -0.474 0.203 -4.087 1.00 11.51 24 ALA A N 3
ATOM 4085 C CA . ALA A 1 24 ? -0.838 -0.808 -5.088 1.00 35.14 24 ALA A CA 3
ATOM 4086 C C . ALA A 1 24 ? -0.189 -2.166 -4.782 1.00 34.10 24 ALA A C 3
ATOM 4087 O O . ALA A 1 24 ? 1.022 -2.257 -4.598 1.00 52.01 24 ALA A O 3
ATOM 4094 N N . VAL A 1 25 ? -1.001 -3.219 -4.727 1.00 32.24 25 VAL A N 3
ATOM 4095 C CA . VAL A 1 25 ? -0.489 -4.580 -4.527 1.00 60.24 25 VAL A CA 3
ATOM 4096 C C . VAL A 1 25 ? -0.356 -5.328 -5.867 1.00 50.41 25 VAL A C 3
ATOM 4097 O O . VAL A 1 25 ? -1.311 -5.401 -6.649 1.00 34.25 25 VAL A O 3
ATOM 4110 N N . ASP A 1 26 ? 0.834 -5.863 -6.133 1.00 70.25 26 ASP A N 3
ATOM 4111 C CA . ASP A 1 26 ? 1.092 -6.651 -7.344 1.00 71.30 26 ASP A CA 3
ATOM 4112 C C . ASP A 1 26 ? 1.256 -8.144 -7.004 1.00 2.31 26 ASP A C 3
ATOM 4113 O O . ASP A 1 26 ? 1.673 -8.499 -5.898 1.00 73.22 26 ASP A O 3
ATOM 4122 N N . GLN A 1 27 ? 0.929 -9.011 -7.963 1.00 54.51 27 GLN A N 3
ATOM 4123 C CA . GLN A 1 27 ? 0.986 -10.465 -7.756 1.00 40.52 27 GLN A CA 3
ATOM 4124 C C . GLN A 1 27 ? 2.251 -11.080 -8.388 1.00 24.24 27 GLN A C 3
ATOM 4125 O O . GLN A 1 27 ? 2.575 -10.812 -9.549 1.00 22.22 27 GLN A O 3
ATOM 4139 N N . ILE A 1 28 ? 2.969 -11.900 -7.620 1.00 24.21 28 ILE A N 3
ATOM 4140 C CA . ILE A 1 28 ? 4.148 -12.608 -8.137 1.00 3.12 28 ILE A CA 3
ATOM 4141 C C . ILE A 1 28 ? 3.754 -13.951 -8.780 1.00 40.24 28 ILE A C 3
ATOM 4142 O O . ILE A 1 28 ? 3.625 -14.971 -8.096 1.00 11.30 28 ILE A O 3
ATOM 4158 N N . VAL A 1 29 ? 3.551 -13.939 -10.092 1.00 61.54 29 VAL A N 3
ATOM 4159 C CA . VAL A 1 29 ? 3.170 -15.146 -10.834 1.00 41.02 29 VAL A CA 3
ATOM 4160 C C . VAL A 1 29 ? 4.404 -16.025 -11.121 1.00 21.10 29 VAL A C 3
ATOM 4161 O O . VAL A 1 29 ? 5.542 -15.562 -11.023 1.00 0.12 29 VAL A O 3
ATOM 4174 N N . GLY A 1 30 ? 4.172 -17.291 -11.475 1.00 1.33 30 GLY A N 3
ATOM 4175 C CA . GLY A 1 30 ? 5.265 -18.216 -11.769 1.00 72.12 30 GLY A CA 3
ATOM 4176 C C . GLY A 1 30 ? 6.262 -17.696 -12.809 1.00 12.32 30 GLY A C 3
ATOM 4177 O O . GLY A 1 30 ? 7.457 -17.976 -12.724 1.00 4.33 30 GLY A O 3
ATOM 4181 N N . LYS A 1 31 ? 5.774 -16.937 -13.790 1.00 5.41 31 LYS A N 3
ATOM 4182 C CA . LYS A 1 31 ? 6.631 -16.429 -14.875 1.00 12.25 31 LYS A CA 3
ATOM 4183 C C . LYS A 1 31 ? 7.023 -14.949 -14.686 1.00 73.11 31 LYS A C 3
ATOM 4184 O O . LYS A 1 31 ? 7.816 -14.412 -15.463 1.00 2.15 31 LYS A O 3
ATOM 4203 N N . GLY A 1 32 ? 6.482 -14.291 -13.661 1.00 1.04 32 GLY A N 3
ATOM 4204 C CA . GLY A 1 32 ? 6.808 -12.895 -13.422 1.00 4.51 32 GLY A CA 3
ATOM 4205 C C . GLY A 1 32 ? 5.755 -12.154 -12.606 1.00 43.34 32 GLY A C 3
ATOM 4206 O O . GLY A 1 32 ? 4.748 -12.725 -12.196 1.00 32.00 32 GLY A O 3
ATOM 4210 N N . THR A 1 33 ? 5.994 -10.872 -12.377 1.00 22.14 33 THR A N 3
ATOM 4211 C CA . THR A 1 33 ? 5.078 -10.023 -11.600 1.00 51.22 33 THR A CA 3
ATOM 4212 C C . THR A 1 33 ? 3.990 -9.402 -12.485 1.00 42.23 33 THR A C 3
ATOM 4213 O O . THR A 1 33 ? 4.252 -8.990 -13.616 1.00 21.12 33 THR A O 3
ATOM 4224 N N . SER A 1 34 ? 2.768 -9.329 -11.965 1.00 72.23 34 SER A N 3
ATOM 4225 C CA . SER A 1 34 ? 1.639 -8.743 -12.706 1.00 3.22 34 SER A CA 3
ATOM 4226 C C . SER A 1 34 ? 0.878 -7.717 -11.854 1.00 52.33 34 SER A C 3
ATOM 4227 O O . SER A 1 34 ? 0.632 -7.949 -10.665 1.00 33.23 34 SER A O 3
ATOM 4235 N N . PRO A 1 35 ? 0.498 -6.563 -12.443 1.00 71.10 35 PRO A N 3
ATOM 4236 C CA . PRO A 1 35 ? -0.277 -5.528 -11.736 1.00 3.24 35 PRO A CA 3
ATOM 4237 C C . PRO A 1 35 ? -1.660 -6.034 -11.288 1.00 1.54 35 PRO A C 3
ATOM 4238 O O . PRO A 1 35 ? -2.618 -6.035 -12.064 1.00 13.13 35 PRO A O 3
ATOM 4249 N N . LEU A 1 36 ? -1.747 -6.479 -10.037 1.00 1.20 36 LEU A N 3
ATOM 4250 C CA . LEU A 1 36 ? -2.998 -7.000 -9.484 1.00 32.24 36 LEU A CA 3
ATOM 4251 C C . LEU A 1 36 ? -4.004 -5.867 -9.231 1.00 33.42 36 LEU A C 3
ATOM 4252 O O . LEU A 1 36 ? -5.190 -5.986 -9.542 1.00 52.22 36 LEU A O 3
ATOM 4268 N N . THR A 1 37 ? -3.514 -4.769 -8.662 1.00 11.32 37 THR A N 3
ATOM 4269 C CA . THR A 1 37 ? -4.347 -3.596 -8.358 1.00 2.33 37 THR A CA 3
ATOM 4270 C C . THR A 1 37 ? -3.734 -2.315 -8.947 1.00 31.31 37 THR A C 3
ATOM 4271 O O . THR A 1 37 ? -2.697 -2.360 -9.611 1.00 50.52 37 THR A O 3
ATOM 4282 N N . SER A 1 38 ? -4.385 -1.174 -8.716 1.00 74.33 38 SER A N 3
ATOM 4283 C CA . SER A 1 38 ? -3.897 0.118 -9.230 1.00 62.15 38 SER A CA 3
ATOM 4284 C C . SER A 1 38 ? -3.518 1.072 -8.091 1.00 4.05 38 SER A C 3
ATOM 4285 O O . SER A 1 38 ? -3.896 0.862 -6.939 1.00 23.52 38 SER A O 3
ATOM 4293 N N . TYR A 1 39 ? -2.774 2.127 -8.424 1.00 12.45 39 TYR A N 3
ATOM 4294 C CA . TYR A 1 39 ? -2.334 3.113 -7.434 1.00 63.44 39 TYR A CA 3
ATOM 4295 C C . TYR A 1 39 ? -3.489 4.027 -6.998 1.00 24.33 39 TYR A C 3
ATOM 4296 O O . TYR A 1 39 ? -3.836 4.988 -7.689 1.00 71.43 39 TYR A O 3
ATOM 4314 N N . PHE A 1 40 ? -4.086 3.715 -5.852 1.00 13.03 40 PHE A N 3
ATOM 4315 C CA . PHE A 1 40 ? -5.198 4.506 -5.313 1.00 13.33 40 PHE A CA 3
ATOM 4316 C C . PHE A 1 40 ? -4.679 5.729 -4.531 1.00 20.41 40 PHE A C 3
ATOM 4317 O O . PHE A 1 40 ? -4.039 5.582 -3.488 1.00 5.22 40 PHE A O 3
ATOM 4334 N N . PHE A 1 41 ? -4.954 6.931 -5.041 1.00 72.41 41 PHE A N 3
ATOM 4335 C CA . PHE A 1 41 ? -4.429 8.173 -4.450 1.00 3.55 41 PHE A CA 3
ATOM 4336 C C . PHE A 1 41 ? -5.232 8.649 -3.221 1.00 34.35 41 PHE A C 3
ATOM 4337 O O . PHE A 1 41 ? -6.356 9.140 -3.340 1.00 65.14 41 PHE A O 3
ATOM 4354 N N . TRP A 1 42 ? -4.629 8.502 -2.048 1.00 41.42 42 TRP A N 3
ATOM 4355 C CA . TRP A 1 42 ? -5.174 9.041 -0.795 1.00 31.13 42 TRP A CA 3
ATOM 4356 C C . TRP A 1 42 ? -4.549 10.429 -0.501 1.00 14.52 42 TRP A C 3
ATOM 4357 O O . TRP A 1 42 ? -3.392 10.677 -0.854 1.00 1.34 42 TRP A O 3
ATOM 4378 N N . PRO A 1 43 ? -5.296 11.370 0.130 1.00 62.14 43 PRO A N 3
ATOM 4379 C CA . PRO A 1 43 ? -6.671 11.160 0.611 1.00 44.43 43 PRO A CA 3
ATOM 4380 C C . PRO A 1 43 ? -7.773 11.542 -0.401 1.00 51.43 43 PRO A C 3
ATOM 4381 O O . PRO A 1 43 ? -8.923 11.745 -0.013 1.00 71.14 43 PRO A O 3
ATOM 4392 N N . ARG A 1 44 ? -7.436 11.639 -1.691 1.00 73.23 44 ARG A N 3
ATOM 4393 C CA . ARG A 1 44 ? -8.454 11.926 -2.715 1.00 51.40 44 ARG A CA 3
ATOM 4394 C C . ARG A 1 44 ? -9.523 10.821 -2.741 1.00 2.22 44 ARG A C 3
ATOM 4395 O O . ARG A 1 44 ? -10.716 11.089 -2.904 1.00 42.43 44 ARG A O 3
ATOM 4416 N N . ALA A 1 45 ? -9.075 9.581 -2.574 1.00 44.23 45 ALA A N 3
ATOM 4417 C CA . ALA A 1 45 ? -9.968 8.426 -2.468 1.00 0.14 45 ALA A CA 3
ATOM 4418 C C . ALA A 1 45 ? -9.466 7.459 -1.387 1.00 74.11 45 ALA A C 3
ATOM 4419 O O . ALA A 1 45 ? -8.264 7.389 -1.119 1.00 62.42 45 ALA A O 3
ATOM 4426 N N . ASP A 1 46 ? -10.385 6.728 -0.758 1.00 12.52 46 ASP A N 3
ATOM 4427 C CA . ASP A 1 46 ? -10.016 5.737 0.259 1.00 25.02 46 ASP A CA 3
ATOM 4428 C C . ASP A 1 46 ? -9.117 4.634 -0.330 1.00 53.41 46 ASP A C 3
ATOM 4429 O O . ASP A 1 46 ? -9.599 3.587 -0.766 1.00 51.14 46 ASP A O 3
ATOM 4438 N N . ALA A 1 47 ? -7.811 4.888 -0.350 1.00 23.05 47 ALA A N 3
ATOM 4439 C CA . ALA A 1 47 ? -6.835 3.949 -0.912 1.00 62.02 47 ALA A CA 3
ATOM 4440 C C . ALA A 1 47 ? -6.940 2.557 -0.277 1.00 52.40 47 ALA A C 3
ATOM 4441 O O . ALA A 1 47 ? -7.008 1.547 -0.978 1.00 14.41 47 ALA A O 3
ATOM 4448 N N . TRP A 1 48 ? -6.964 2.517 1.053 1.00 62.14 48 TRP A N 3
ATOM 4449 C CA . TRP A 1 48 ? -7.031 1.253 1.793 1.00 35.24 48 TRP A CA 3
ATOM 4450 C C . TRP A 1 48 ? -8.349 0.508 1.517 1.00 74.24 48 TRP A C 3
ATOM 4451 O O . TRP A 1 48 ? -8.361 -0.714 1.352 1.00 32.24 48 TRP A O 3
ATOM 4472 N N . GLN A 1 49 ? -9.454 1.249 1.461 1.00 73.24 49 GLN A N 3
ATOM 4473 C CA . GLN A 1 49 ? -10.770 0.660 1.188 1.00 62.21 49 GLN A CA 3
ATOM 4474 C C . GLN A 1 49 ? -10.845 0.083 -0.235 1.00 42.33 49 GLN A C 3
ATOM 4475 O O . GLN A 1 49 ? -11.270 -1.055 -0.434 1.00 23.54 49 GLN A O 3
ATOM 4489 N N . GLN A 1 50 ? -10.421 0.867 -1.222 1.00 41.33 50 GLN A N 3
ATOM 4490 C CA . GLN A 1 50 ? -10.434 0.419 -2.619 1.00 23.51 50 GLN A CA 3
ATOM 4491 C C . GLN A 1 50 ? -9.464 -0.757 -2.835 1.00 34.41 50 GLN A C 3
ATOM 4492 O O . GLN A 1 50 ? -9.722 -1.645 -3.649 1.00 52.31 50 GLN A O 3
ATOM 4506 N N . LEU A 1 51 ? -8.357 -0.762 -2.090 1.00 0.54 51 LEU A N 3
ATOM 4507 C CA . LEU A 1 51 ? -7.389 -1.864 -2.152 1.00 24.50 51 LEU A CA 3
ATOM 4508 C C . LEU A 1 51 ? -7.981 -3.167 -1.587 1.00 35.04 51 LEU A C 3
ATOM 4509 O O . LEU A 1 51 ? -7.976 -4.205 -2.256 1.00 2.15 51 LEU A O 3
ATOM 4525 N N . LYS A 1 52 ? -8.497 -3.109 -0.356 1.00 3.11 52 LYS A N 3
ATOM 4526 C CA . LYS A 1 52 ? -9.080 -4.293 0.289 1.00 42.44 52 LYS A CA 3
ATOM 4527 C C . LYS A 1 52 ? -10.270 -4.833 -0.517 1.00 73.10 52 LYS A C 3
ATOM 4528 O O . LYS A 1 52 ? -10.450 -6.043 -0.634 1.00 64.31 52 LYS A O 3
ATOM 4547 N N . ASP A 1 53 ? -11.058 -3.926 -1.095 1.00 61.11 53 ASP A N 3
ATOM 4548 C CA . ASP A 1 53 ? -12.228 -4.303 -1.896 1.00 55.51 53 ASP A CA 3
ATOM 4549 C C . ASP A 1 53 ? -11.824 -5.235 -3.058 1.00 23.20 53 ASP A C 3
ATOM 4550 O O . ASP A 1 53 ? -12.504 -6.227 -3.344 1.00 50.41 53 ASP A O 3
ATOM 4559 N N . GLU A 1 54 ? -10.707 -4.908 -3.709 1.00 15.44 54 GLU A N 3
ATOM 4560 C CA . GLU A 1 54 ? -10.122 -5.764 -4.753 1.00 24.03 54 GLU A CA 3
ATOM 4561 C C . GLU A 1 54 ? -9.677 -7.121 -4.184 1.00 22.31 54 GLU A C 3
ATOM 4562 O O . GLU A 1 54 ? -10.061 -8.177 -4.688 1.00 61.41 54 GLU A O 3
ATOM 4574 N N . LEU A 1 55 ? -8.871 -7.078 -3.125 1.00 71.33 55 LEU A N 3
ATOM 4575 C CA . LEU A 1 55 ? -8.301 -8.291 -2.517 1.00 72.13 55 LEU A CA 3
ATOM 4576 C C . LEU A 1 55 ? -9.389 -9.261 -2.013 1.00 1.12 55 LEU A C 3
ATOM 4577 O O . LEU A 1 55 ? -9.248 -10.477 -2.118 1.00 22.00 55 LEU A O 3
ATOM 4593 N N . GLU A 1 56 ? -10.465 -8.713 -1.458 1.00 74.11 56 GLU A N 3
ATOM 4594 C CA . GLU A 1 56 ? -11.570 -9.522 -0.926 1.00 35.41 56 GLU A CA 3
ATOM 4595 C C . GLU A 1 56 ? -12.463 -10.081 -2.049 1.00 74.10 56 GLU A C 3
ATOM 4596 O O . GLU A 1 56 ? -13.093 -11.131 -1.890 1.00 52.45 56 GLU A O 3
ATOM 4608 N N . ALA A 1 57 ? -12.527 -9.371 -3.174 1.00 72.24 57 ALA A N 3
ATOM 4609 C CA . ALA A 1 57 ? -13.245 -9.862 -4.358 1.00 22.21 57 ALA A CA 3
ATOM 4610 C C . ALA A 1 57 ? -12.485 -11.026 -5.009 1.00 54.13 57 ALA A C 3
ATOM 4611 O O . ALA A 1 57 ? -13.080 -12.005 -5.471 1.00 54.53 57 ALA A O 3
ATOM 4618 N N . LYS A 1 58 ? -11.164 -10.910 -5.038 1.00 42.51 58 LYS A N 3
ATOM 4619 C CA . LYS A 1 58 ? -10.304 -11.958 -5.582 1.00 30.41 58 LYS A CA 3
ATOM 4620 C C . LYS A 1 58 ? -10.125 -13.081 -4.548 1.00 2.24 58 LYS A C 3
ATOM 4621 O O . LYS A 1 58 ? -9.219 -13.044 -3.715 1.00 63.04 58 LYS A O 3
ATOM 4640 N N . HIS A 1 59 ? -11.002 -14.080 -4.606 1.00 31.43 59 HIS A N 3
ATOM 4641 C CA . HIS A 1 59 ? -11.095 -15.099 -3.553 1.00 2.25 59 HIS A CA 3
ATOM 4642 C C . HIS A 1 59 ? -9.911 -16.084 -3.547 1.00 71.43 59 HIS A C 3
ATOM 4643 O O . HIS A 1 59 ? -9.845 -16.972 -2.693 1.00 52.42 59 HIS A O 3
ATOM 4658 N N . TRP A 1 60 ? -8.983 -15.940 -4.493 1.00 60.34 60 TRP A N 3
ATOM 4659 C CA . TRP A 1 60 ? -7.742 -16.725 -4.462 1.00 0.01 60 TRP A CA 3
ATOM 4660 C C . TRP A 1 60 ? -6.724 -16.117 -3.477 1.00 73.04 60 TRP A C 3
ATOM 4661 O O . TRP A 1 60 ? -5.681 -16.712 -3.200 1.00 1.41 60 TRP A O 3
ATOM 4682 N N . ILE A 1 61 ? -7.042 -14.928 -2.952 1.00 3.51 61 ILE A N 3
ATOM 4683 C CA . ILE A 1 61 ? -6.280 -14.320 -1.854 1.00 11.24 61 ILE A CA 3
ATOM 4684 C C . ILE A 1 61 ? -6.771 -14.874 -0.504 1.00 4.10 61 ILE A C 3
ATOM 4685 O O . ILE A 1 61 ? -7.976 -14.887 -0.231 1.00 31.14 61 ILE A O 3
ATOM 4701 N N . ALA A 1 62 ? -5.847 -15.327 0.339 1.00 42.41 62 ALA A N 3
ATOM 4702 C CA . ALA A 1 62 ? -6.208 -15.872 1.652 1.00 71.02 62 ALA A CA 3
ATOM 4703 C C . ALA A 1 62 ? -6.157 -14.796 2.750 1.00 22.10 62 ALA A C 3
ATOM 4704 O O . ALA A 1 62 ? -5.668 -13.683 2.531 1.00 33.52 62 ALA A O 3
ATOM 4711 N N . GLU A 1 63 ? -6.668 -15.146 3.931 1.00 5.52 63 GLU A N 3
ATOM 4712 C CA . GLU A 1 63 ? -6.688 -14.240 5.088 1.00 62.05 63 GLU A CA 3
ATOM 4713 C C . GLU A 1 63 ? -5.303 -13.636 5.361 1.00 53.21 63 GLU A C 3
ATOM 4714 O O . GLU A 1 63 ? -5.123 -12.419 5.282 1.00 62.01 63 GLU A O 3
ATOM 4726 N N . ALA A 1 64 ? -4.335 -14.499 5.672 1.00 65.53 64 ALA A N 3
ATOM 4727 C CA . ALA A 1 64 ? -2.955 -14.074 5.943 1.00 14.44 64 ALA A CA 3
ATOM 4728 C C . ALA A 1 64 ? -2.432 -13.087 4.887 1.00 64.50 64 ALA A C 3
ATOM 4729 O O . ALA A 1 64 ? -1.866 -12.046 5.222 1.00 42.31 64 ALA A O 3
ATOM 4736 N N . ASP A 1 65 ? -2.639 -13.415 3.613 1.00 51.20 65 ASP A N 3
ATOM 4737 C CA . ASP A 1 65 ? -2.141 -12.589 2.510 1.00 33.23 65 ASP A CA 3
ATOM 4738 C C . ASP A 1 65 ? -2.768 -11.184 2.503 1.00 3.43 65 ASP A C 3
ATOM 4739 O O . ASP A 1 65 ? -2.050 -10.183 2.450 1.00 51.12 65 ASP A O 3
ATOM 4748 N N . ARG A 1 66 ? -4.103 -11.105 2.560 1.00 61.21 66 ARG A N 3
ATOM 4749 C CA . ARG A 1 66 ? -4.786 -9.803 2.516 1.00 30.01 66 ARG A CA 3
ATOM 4750 C C . ARG A 1 66 ? -4.502 -8.974 3.781 1.00 71.25 66 ARG A C 3
ATOM 4751 O O . ARG A 1 66 ? -4.202 -7.785 3.695 1.00 20.21 66 ARG A O 3
ATOM 4772 N N . ILE A 1 67 ? -4.576 -9.606 4.950 1.00 23.14 67 ILE A N 3
ATOM 4773 C CA . ILE A 1 67 ? -4.345 -8.904 6.219 1.00 33.01 67 ILE A CA 3
ATOM 4774 C C . ILE A 1 67 ? -2.913 -8.340 6.294 1.00 3.01 67 ILE A C 3
ATOM 4775 O O . ILE A 1 67 ? -2.710 -7.178 6.651 1.00 35.03 67 ILE A O 3
ATOM 4791 N N . ASN A 1 68 ? -1.931 -9.161 5.923 1.00 12.53 68 ASN A N 3
ATOM 4792 C CA . ASN A 1 68 ? -0.519 -8.759 5.959 1.00 22.24 68 ASN A CA 3
ATOM 4793 C C . ASN A 1 68 ? -0.257 -7.506 5.101 1.00 63.41 68 ASN A C 3
ATOM 4794 O O . ASN A 1 68 ? 0.323 -6.525 5.579 1.00 23.11 68 ASN A O 3
ATOM 4805 N N . VAL A 1 69 ? -0.693 -7.534 3.839 1.00 5.32 69 VAL A N 3
ATOM 4806 C CA . VAL A 1 69 ? -0.480 -6.398 2.932 1.00 45.23 69 VAL A CA 3
ATOM 4807 C C . VAL A 1 69 ? -1.310 -5.167 3.344 1.00 25.21 69 VAL A C 3
ATOM 4808 O O . VAL A 1 69 ? -0.865 -4.030 3.184 1.00 44.24 69 VAL A O 3
ATOM 4821 N N . LEU A 1 70 ? -2.508 -5.392 3.886 1.00 51.11 70 LEU A N 3
ATOM 4822 C CA . LEU A 1 70 ? -3.365 -4.289 4.346 1.00 14.54 70 LEU A CA 3
ATOM 4823 C C . LEU A 1 70 ? -2.800 -3.608 5.606 1.00 41.21 70 LEU A C 3
ATOM 4824 O O . LEU A 1 70 ? -2.969 -2.402 5.793 1.00 41.24 70 LEU A O 3
ATOM 4840 N N . ASN A 1 71 ? -2.147 -4.382 6.474 1.00 11.42 71 ASN A N 3
ATOM 4841 C CA . ASN A 1 71 ? -1.516 -3.825 7.679 1.00 45.12 71 ASN A CA 3
ATOM 4842 C C . ASN A 1 71 ? -0.340 -2.902 7.328 1.00 52.45 71 ASN A C 3
ATOM 4843 O O . ASN A 1 71 ? -0.294 -1.752 7.768 1.00 23.02 71 ASN A O 3
ATOM 4854 N N . GLN A 1 72 ? 0.600 -3.401 6.526 1.00 1.23 72 GLN A N 3
ATOM 4855 C CA . GLN A 1 72 ? 1.750 -2.591 6.103 1.00 54.02 72 GLN A CA 3
ATOM 4856 C C . GLN A 1 72 ? 1.300 -1.382 5.261 1.00 35.25 72 GLN A C 3
ATOM 4857 O O . GLN A 1 72 ? 1.871 -0.295 5.366 1.00 43.41 72 GLN A O 3
ATOM 4871 N N . ALA A 1 73 ? 0.263 -1.571 4.437 1.00 33.24 73 ALA A N 3
ATOM 4872 C CA . ALA A 1 73 ? -0.342 -0.462 3.690 1.00 41.24 73 ALA A CA 3
ATOM 4873 C C . ALA A 1 73 ? -0.921 0.591 4.648 1.00 1.25 73 ALA A C 3
ATOM 4874 O O . ALA A 1 73 ? -0.742 1.794 4.451 1.00 13.44 73 ALA A O 3
ATOM 4881 N N . THR A 1 74 ? -1.609 0.124 5.694 1.00 31.32 74 THR A N 3
ATOM 4882 C CA . THR A 1 74 ? -2.130 1.010 6.747 1.00 32.52 74 THR A CA 3
ATOM 4883 C C . THR A 1 74 ? -0.996 1.789 7.429 1.00 4.13 74 THR A C 3
ATOM 4884 O O . THR A 1 74 ? -1.120 2.990 7.681 1.00 65.31 74 THR A O 3
ATOM 4895 N N . GLU A 1 75 ? 0.109 1.101 7.725 1.00 52.24 75 GLU A N 3
ATOM 4896 C CA . GLU A 1 75 ? 1.290 1.755 8.303 1.00 55.30 75 GLU A CA 3
ATOM 4897 C C . GLU A 1 75 ? 1.785 2.899 7.407 1.00 24.22 75 GLU A C 3
ATOM 4898 O O . GLU A 1 75 ? 2.019 4.008 7.880 1.00 2.31 75 GLU A O 3
ATOM 4910 N N . VAL A 1 76 ? 1.939 2.618 6.113 1.00 23.12 76 VAL A N 3
ATOM 4911 C CA . VAL A 1 76 ? 2.377 3.629 5.140 1.00 50.35 76 VAL A CA 3
ATOM 4912 C C . VAL A 1 76 ? 1.435 4.849 5.119 1.00 23.52 76 VAL A C 3
ATOM 4913 O O . VAL A 1 76 ? 1.885 5.994 5.183 1.00 14.32 76 VAL A O 3
ATOM 4926 N N . ILE A 1 77 ? 0.129 4.592 5.034 1.00 55.52 77 ILE A N 3
ATOM 4927 C CA . ILE A 1 77 ? -0.877 5.664 5.029 1.00 71.51 77 ILE A CA 3
ATOM 4928 C C . ILE A 1 77 ? -0.806 6.513 6.312 1.00 72.01 77 ILE A C 3
ATOM 4929 O O . ILE A 1 77 ? -0.753 7.743 6.253 1.00 43.33 77 ILE A O 3
ATOM 4945 N N . ASN A 1 78 ? -0.798 5.852 7.470 1.00 62.41 78 ASN A N 3
ATOM 4946 C CA . ASN A 1 78 ? -0.715 6.553 8.757 1.00 63.51 78 ASN A CA 3
ATOM 4947 C C . ASN A 1 78 ? 0.630 7.277 8.926 1.00 60.43 78 ASN A C 3
ATOM 4948 O O . ASN A 1 78 ? 0.694 8.354 9.517 1.00 12.33 78 ASN A O 3
ATOM 4959 N N . PHE A 1 79 ? 1.699 6.678 8.411 1.00 1.22 79 PHE A N 3
ATOM 4960 C CA . PHE A 1 79 ? 3.036 7.281 8.467 1.00 13.14 79 PHE A CA 3
ATOM 4961 C C . PHE A 1 79 ? 3.088 8.572 7.638 1.00 13.44 79 PHE A C 3
ATOM 4962 O O . PHE A 1 79 ? 3.470 9.627 8.137 1.00 51.43 79 PHE A O 3
ATOM 4979 N N . TRP A 1 80 ? 2.688 8.475 6.371 1.00 30.14 80 TRP A N 3
ATOM 4980 C CA . TRP A 1 80 ? 2.616 9.638 5.478 1.00 31.11 80 TRP A CA 3
ATOM 4981 C C . TRP A 1 80 ? 1.748 10.755 6.091 1.00 55.50 80 TRP A C 3
ATOM 4982 O O . TRP A 1 80 ? 2.139 11.926 6.114 1.00 23.24 80 TRP A O 3
ATOM 5003 N N . GLN A 1 81 ? 0.573 10.372 6.592 1.00 32.33 81 GLN A N 3
ATOM 5004 C CA . GLN A 1 81 ? -0.327 11.303 7.283 1.00 42.44 81 GLN A CA 3
ATOM 5005 C C . GLN A 1 81 ? 0.381 11.969 8.480 1.00 73.31 81 GLN A C 3
ATOM 5006 O O . GLN A 1 81 ? 0.284 13.185 8.681 1.00 74.22 81 GLN A O 3
ATOM 5020 N N . ASP A 1 82 ? 1.099 11.157 9.261 1.00 51.12 82 ASP A N 3
ATOM 5021 C CA . ASP A 1 82 ? 1.880 11.646 10.404 1.00 71.22 82 ASP A CA 3
ATOM 5022 C C . ASP A 1 82 ? 2.912 12.696 9.967 1.00 34.10 82 ASP A C 3
ATOM 5023 O O . ASP A 1 82 ? 3.116 13.715 10.636 1.00 64.52 82 ASP A O 3
ATOM 5032 N N . LEU A 1 83 ? 3.563 12.440 8.842 1.00 33.32 83 LEU A N 3
ATOM 5033 C CA . LEU A 1 83 ? 4.554 13.367 8.307 1.00 51.50 83 LEU A CA 3
ATOM 5034 C C . LEU A 1 83 ? 3.919 14.719 7.963 1.00 63.23 83 LEU A C 3
ATOM 5035 O O . LEU A 1 83 ? 4.436 15.766 8.349 1.00 64.44 83 LEU A O 3
ATOM 5051 N N . LYS A 1 84 ? 2.785 14.691 7.263 1.00 4.31 84 LYS A N 3
ATOM 5052 C CA . LYS A 1 84 ? 2.119 15.926 6.836 1.00 44.51 84 LYS A CA 3
ATOM 5053 C C . LYS A 1 84 ? 1.619 16.758 8.030 1.00 70.44 84 LYS A C 3
ATOM 5054 O O . LYS A 1 84 ? 1.796 17.979 8.056 1.00 3.45 84 LYS A O 3
ATOM 5073 N N . ASN A 1 85 ? 1.003 16.112 9.024 1.00 54.10 85 ASN A N 3
ATOM 5074 C CA . ASN A 1 85 ? 0.485 16.845 10.190 1.00 64.12 85 ASN A CA 3
ATOM 5075 C C . ASN A 1 85 ? 1.620 17.382 11.081 1.00 4.34 85 ASN A C 3
ATOM 5076 O O . ASN A 1 85 ? 1.405 18.259 11.917 1.00 4.43 85 ASN A O 3
ATOM 5087 N N . GLN A 1 86 ? 2.830 16.840 10.906 1.00 22.04 86 GLN A N 3
ATOM 5088 C CA . GLN A 1 86 ? 4.028 17.365 11.586 1.00 0.33 86 GLN A CA 3
ATOM 5089 C C . GLN A 1 86 ? 4.928 18.172 10.627 1.00 4.04 86 GLN A C 3
ATOM 5090 O O . GLN A 1 86 ? 6.037 18.565 10.994 1.00 74.11 86 GLN A O 3
ATOM 5104 N N . ASN A 1 87 ? 4.446 18.402 9.401 1.00 33.24 87 ASN A N 3
ATOM 5105 C CA . ASN A 1 87 ? 5.174 19.199 8.395 1.00 42.14 87 ASN A CA 3
ATOM 5106 C C . ASN A 1 87 ? 6.587 18.645 8.109 1.00 62.11 87 ASN A C 3
ATOM 5107 O O . ASN A 1 87 ? 7.514 19.400 7.805 1.00 23.35 87 ASN A O 3
ATOM 5118 N N . LYS A 1 88 ? 6.733 17.321 8.176 1.00 23.22 88 LYS A N 3
ATOM 5119 C CA . LYS A 1 88 ? 8.012 16.661 7.880 1.00 74.53 88 LYS A CA 3
ATOM 5120 C C . LYS A 1 88 ? 8.231 16.516 6.363 1.00 71.14 88 LYS A C 3
ATOM 5121 O O . LYS A 1 88 ? 9.155 17.108 5.797 1.00 53.32 88 LYS A O 3
ATOM 5140 N N . GLN A 1 89 ? 7.356 15.734 5.717 1.00 35.21 89 GLN A N 3
ATOM 5141 C CA . GLN A 1 89 ? 7.490 15.378 4.292 1.00 34.54 89 GLN A CA 3
ATOM 5142 C C . GLN A 1 89 ? 8.913 14.892 3.951 1.00 22.12 89 GLN A C 3
ATOM 5143 O O . GLN A 1 89 ? 9.727 15.643 3.407 1.00 5.40 89 GLN A O 3
ATOM 5157 N N . ILE A 1 90 ? 9.207 13.635 4.277 1.00 32.41 90 ILE A N 3
ATOM 5158 C CA . ILE A 1 90 ? 10.547 13.076 4.061 1.00 4.24 90 ILE A CA 3
ATOM 5159 C C . ILE A 1 90 ? 10.691 12.458 2.661 1.00 4.54 90 ILE A C 3
ATOM 5160 O O . ILE A 1 90 ? 9.710 12.302 1.930 1.00 5.54 90 ILE A O 3
ATOM 5176 N N . SER A 1 91 ? 11.923 12.106 2.302 1.00 30.24 91 SER A N 3
ATOM 5177 C CA . SER A 1 91 ? 12.213 11.470 1.011 1.00 52.54 91 SER A CA 3
ATOM 5178 C C . SER A 1 91 ? 11.745 10.007 0.977 1.00 1.35 91 SER A C 3
ATOM 5179 O O . SER A 1 91 ? 11.739 9.320 2.001 1.00 34.23 91 SER A O 3
ATOM 5187 N N . MET A 1 92 ? 11.363 9.530 -0.211 1.00 31.12 92 MET A N 3
ATOM 5188 C CA . MET A 1 92 ? 10.934 8.133 -0.381 1.00 12.25 92 MET A CA 3
ATOM 5189 C C . MET A 1 92 ? 12.038 7.147 0.045 1.00 1.44 92 MET A C 3
ATOM 5190 O O . MET A 1 92 ? 11.752 6.032 0.484 1.00 45.34 92 MET A O 3
ATOM 5204 N N . ALA A 1 93 ? 13.298 7.569 -0.078 1.00 14.20 93 ALA A N 3
ATOM 5205 C CA . ALA A 1 93 ? 14.430 6.779 0.415 1.00 25.44 93 ALA A CA 3
ATOM 5206 C C . ALA A 1 93 ? 14.374 6.627 1.941 1.00 63.33 93 ALA A C 3
ATOM 5207 O O . ALA A 1 93 ? 14.570 5.535 2.473 1.00 25.33 93 ALA A O 3
ATOM 5214 N N . GLU A 1 94 ? 14.092 7.728 2.641 1.00 54.32 94 GLU A N 3
ATOM 5215 C CA . GLU A 1 94 ? 13.919 7.691 4.098 1.00 32.31 94 GLU A CA 3
ATOM 5216 C C . GLU A 1 94 ? 12.767 6.751 4.489 1.00 11.24 94 GLU A C 3
ATOM 5217 O O . GLU A 1 94 ? 12.825 6.069 5.515 1.00 71.10 94 GLU A O 3
ATOM 5229 N N . ALA A 1 95 ? 11.725 6.715 3.662 1.00 2.35 95 ALA A N 3
ATOM 5230 C CA . ALA A 1 95 ? 10.607 5.788 3.870 1.00 50.45 95 ALA A CA 3
ATOM 5231 C C . ALA A 1 95 ? 11.069 4.325 3.759 1.00 32.14 95 ALA A C 3
ATOM 5232 O O . ALA A 1 95 ? 10.564 3.451 4.464 1.00 52.14 95 ALA A O 3
ATOM 5239 N N . GLN A 1 96 ? 12.043 4.070 2.878 1.00 71.12 96 GLN A N 3
ATOM 5240 C CA . GLN A 1 96 ? 12.632 2.730 2.726 1.00 70.14 96 GLN A CA 3
ATOM 5241 C C . GLN A 1 96 ? 13.382 2.293 3.992 1.00 35.32 96 GLN A C 3
ATOM 5242 O O . GLN A 1 96 ? 13.612 1.100 4.208 1.00 62.42 96 GLN A O 3
ATOM 5256 N N . GLY A 1 97 ? 13.772 3.263 4.815 1.00 70.01 97 GLY A N 3
ATOM 5257 C CA . GLY A 1 97 ? 14.400 2.956 6.094 1.00 32.01 97 GLY A CA 3
ATOM 5258 C C . GLY A 1 97 ? 13.449 2.255 7.058 1.00 12.44 97 GLY A C 3
ATOM 5259 O O . GLY A 1 97 ? 13.813 1.265 7.698 1.00 24.45 97 GLY A O 3
ATOM 5263 N N . LYS A 1 98 ? 12.219 2.761 7.153 1.00 74.40 98 LYS A N 3
ATOM 5264 C CA . LYS A 1 98 ? 11.203 2.177 8.038 1.00 62.31 98 LYS A CA 3
ATOM 5265 C C . LYS A 1 98 ? 10.483 1.007 7.341 1.00 71.12 98 LYS A C 3
ATOM 5266 O O . LYS A 1 98 ? 10.150 0.002 7.973 1.00 4.50 98 LYS A O 3
ATOM 5285 N N . PHE A 1 99 ? 10.253 1.131 6.033 1.00 21.52 99 PHE A N 3
ATOM 5286 C CA . PHE A 1 99 ? 9.554 0.090 5.265 1.00 74.51 99 PHE A CA 3
ATOM 5287 C C . PHE A 1 99 ? 10.461 -0.539 4.185 1.00 33.42 99 PHE A C 3
ATOM 5288 O O . PHE A 1 99 ? 10.263 -0.309 2.991 1.00 40.01 99 PHE A O 3
ATOM 5305 N N . PRO A 1 100 ? 11.458 -1.361 4.578 1.00 74.12 100 PRO A N 3
ATOM 5306 C CA . PRO A 1 100 ? 12.368 -2.005 3.615 1.00 13.42 100 PRO A CA 3
ATOM 5307 C C . PRO A 1 100 ? 11.660 -3.079 2.775 1.00 30.05 100 PRO A C 3
ATOM 5308 O O . PRO A 1 100 ? 12.075 -3.386 1.655 1.00 22.42 100 PRO A O 3
ATOM 5319 N N . GLU A 1 101 ? 10.580 -3.634 3.321 1.00 50.33 101 GLU A N 3
ATOM 5320 C CA . GLU A 1 101 ? 9.812 -4.687 2.644 1.00 33.34 101 GLU A CA 3
ATOM 5321 C C . GLU A 1 101 ? 8.808 -4.100 1.634 1.00 61.13 101 GLU A C 3
ATOM 5322 O O . GLU A 1 101 ? 8.217 -4.830 0.838 1.00 24.33 101 GLU A O 3
ATOM 5334 N N . VAL A 1 102 ? 8.619 -2.782 1.677 1.00 40.24 102 VAL A N 3
ATOM 5335 C CA . VAL A 1 102 ? 7.681 -2.100 0.774 1.00 20.33 102 VAL A CA 3
ATOM 5336 C C . VAL A 1 102 ? 8.440 -1.314 -0.308 1.00 4.54 102 VAL A C 3
ATOM 5337 O O . VAL A 1 102 ? 9.468 -0.699 -0.032 1.00 21.30 102 VAL A O 3
ATOM 5350 N N . VAL A 1 103 ? 7.935 -1.332 -1.538 1.00 35.11 103 VAL A N 3
ATOM 5351 C CA . VAL A 1 103 ? 8.600 -0.646 -2.654 1.00 41.30 103 VAL A CA 3
ATOM 5352 C C . VAL A 1 103 ? 7.978 0.735 -2.923 1.00 23.42 103 VAL A C 3
ATOM 5353 O O . VAL A 1 103 ? 6.900 0.842 -3.507 1.00 34.23 103 VAL A O 3
ATOM 5366 N N . PHE A 1 104 ? 8.663 1.793 -2.494 1.00 60.24 104 PHE A N 3
ATOM 5367 C CA . PHE A 1 104 ? 8.200 3.165 -2.734 1.00 43.31 104 PHE A CA 3
ATOM 5368 C C . PHE A 1 104 ? 8.703 3.693 -4.088 1.00 32.44 104 PHE A C 3
ATOM 5369 O O . PHE A 1 104 ? 9.907 3.829 -4.306 1.00 12.31 104 PHE A O 3
ATOM 5386 N N . SER A 1 105 ? 7.772 3.984 -4.995 1.00 42.33 105 SER A N 3
ATOM 5387 C CA . SER A 1 105 ? 8.119 4.483 -6.332 1.00 45.15 105 SER A CA 3
ATOM 5388 C C . SER A 1 105 ? 8.417 5.989 -6.312 1.00 12.10 105 SER A C 3
ATOM 5389 O O . SER A 1 105 ? 7.530 6.809 -6.061 1.00 34.04 105 SER A O 3
ATOM 5397 N N . GLY A 1 106 ? 9.677 6.345 -6.564 1.00 62.14 106 GLY A N 3
ATOM 5398 C CA . GLY A 1 106 ? 10.071 7.749 -6.634 1.00 52.41 106 GLY A CA 3
ATOM 5399 C C . GLY A 1 106 ? 10.796 8.086 -7.933 1.00 11.32 106 GLY A C 3
ATOM 5400 O O . GLY A 1 106 ? 11.968 7.744 -8.101 1.00 22.45 106 GLY A O 3
ATOM 5404 N N . SER A 1 107 ? 10.109 8.756 -8.856 1.00 74.33 107 SER A N 3
ATOM 5405 C CA . SER A 1 107 ? 10.700 9.118 -10.156 1.00 30.33 107 SER A CA 3
ATOM 5406 C C . SER A 1 107 ? 10.209 10.491 -10.634 1.00 40.15 107 SER A C 3
ATOM 5407 O O . SER A 1 107 ? 9.206 11.008 -10.141 1.00 23.44 107 SER A O 3
ATOM 5415 N N . ASN A 1 108 ? 10.923 11.082 -11.595 1.00 23.43 108 ASN A N 3
ATOM 5416 C CA . ASN A 1 108 ? 10.558 12.401 -12.128 1.00 32.20 108 ASN A CA 3
ATOM 5417 C C . ASN A 1 108 ? 9.364 12.323 -13.096 1.00 50.34 108 ASN A C 3
ATOM 5418 O O . ASN A 1 108 ? 9.099 11.284 -13.705 1.00 43.41 108 ASN A O 3
ATOM 5429 N N . LEU A 1 109 ? 8.661 13.443 -13.240 1.00 33.34 109 LEU A N 3
ATOM 5430 C CA . LEU A 1 109 ? 7.436 13.507 -14.044 1.00 74.40 109 LEU A CA 3
ATOM 5431 C C . LEU A 1 109 ? 7.743 13.605 -15.547 1.00 42.31 109 LEU A C 3
ATOM 5432 O O . LEU A 1 109 ? 8.658 14.318 -15.963 1.00 25.44 109 LEU A O 3
ATOM 5448 N N . GLU A 1 110 ? 6.964 12.898 -16.359 1.00 24.12 110 GLU A N 3
ATOM 5449 C CA . GLU A 1 110 ? 7.148 12.912 -17.814 1.00 74.23 110 GLU A CA 3
ATOM 5450 C C . GLU A 1 110 ? 6.486 14.141 -18.456 1.00 43.11 110 GLU A C 3
ATOM 5451 O O . GLU A 1 110 ? 5.394 14.547 -18.062 1.00 74.14 110 GLU A O 3
ATOM 5463 N N . HIS A 1 111 ? 7.151 14.737 -19.446 1.00 22.00 111 HIS A N 3
ATOM 5464 C CA . HIS A 1 111 ? 6.590 15.881 -20.182 1.00 33.32 111 HIS A CA 3
ATOM 5465 C C . HIS A 1 111 ? 6.352 15.545 -21.664 1.00 72.55 111 HIS A C 3
ATOM 5466 O O . HIS A 1 111 ? 5.968 16.410 -22.453 1.00 30.13 111 HIS A O 3
ATOM 5481 N N . HIS A 1 112 ? 6.581 14.286 -22.031 1.00 20.51 112 HIS A N 3
ATOM 5482 C CA . HIS A 1 112 ? 6.306 13.806 -23.390 1.00 3.04 112 HIS A CA 3
ATOM 5483 C C . HIS A 1 112 ? 4.937 13.109 -23.467 1.00 32.22 112 HIS A C 3
ATOM 5484 O O . HIS A 1 112 ? 4.612 12.251 -22.644 1.00 63.04 112 HIS A O 3
ATOM 5499 N N . HIS A 1 113 ? 4.148 13.491 -24.465 1.00 42.32 113 HIS A N 3
ATOM 5500 C CA . HIS A 1 113 ? 2.799 12.953 -24.648 1.00 42.42 113 HIS A CA 3
ATOM 5501 C C . HIS A 1 113 ? 2.826 11.475 -25.070 1.00 1.24 113 HIS A C 3
ATOM 5502 O O . HIS A 1 113 ? 3.315 11.138 -26.150 1.00 62.14 113 HIS A O 3
ATOM 5517 N N . HIS A 1 114 ? 2.292 10.602 -24.215 1.00 53.21 114 HIS A N 3
ATOM 5518 C CA . HIS A 1 114 ? 2.160 9.178 -24.548 1.00 64.43 114 HIS A CA 3
ATOM 5519 C C . HIS A 1 114 ? 1.127 8.978 -25.663 1.00 65.54 114 HIS A C 3
ATOM 5520 O O . HIS A 1 114 ? 0.156 9.731 -25.758 1.00 3.11 114 HIS A O 3
ATOM 5535 N N . HIS A 1 115 ? 1.333 7.955 -26.496 1.00 11.24 115 HIS A N 3
ATOM 5536 C CA . HIS A 1 115 ? 0.562 7.795 -27.735 1.00 44.05 115 HIS A CA 3
ATOM 5537 C C . HIS A 1 115 ? 0.776 9.032 -28.623 1.00 13.12 115 HIS A C 3
ATOM 5538 O O . HIS A 1 115 ? -0.172 9.716 -29.016 1.00 45.43 115 HIS A O 3
ATOM 5553 N N . HIS A 1 116 ? 2.052 9.302 -28.911 1.00 11.15 116 HIS A N 3
ATOM 5554 C CA . HIS A 1 116 ? 2.492 10.514 -29.624 1.00 3.33 116 HIS A CA 3
ATOM 5555 C C . HIS A 1 116 ? 1.705 10.757 -30.934 1.00 54.15 116 HIS A C 3
ATOM 5556 O O . HIS A 1 116 ? 0.844 11.667 -30.957 1.00 37.43 116 HIS A O 3
ATOM 5572 N N . MET A 1 1 ? 6.002 -31.618 -11.883 1.00 20.14 1 MET A N 4
ATOM 5573 C CA . MET A 1 1 ? 5.572 -30.960 -13.150 1.00 34.52 1 MET A CA 4
ATOM 5574 C C . MET A 1 1 ? 4.060 -30.686 -13.159 1.00 71.33 1 MET A C 4
ATOM 5575 O O . MET A 1 1 ? 3.634 -29.535 -13.238 1.00 22.14 1 MET A O 4
ATOM 5591 N N . ALA A 1 2 ? 3.255 -31.748 -13.087 1.00 34.02 2 ALA A N 4
ATOM 5592 C CA . ALA A 1 2 ? 1.792 -31.617 -13.081 1.00 42.15 2 ALA A CA 4
ATOM 5593 C C . ALA A 1 2 ? 1.278 -31.039 -11.754 1.00 44.32 2 ALA A C 4
ATOM 5594 O O . ALA A 1 2 ? 0.561 -30.038 -11.738 1.00 22.35 2 ALA A O 4
ATOM 5601 N N . ALA A 1 3 ? 1.635 -31.681 -10.641 1.00 35.10 3 ALA A N 4
ATOM 5602 C CA . ALA A 1 3 ? 1.257 -31.186 -9.313 1.00 24.54 3 ALA A CA 4
ATOM 5603 C C . ALA A 1 3 ? 2.278 -30.167 -8.790 1.00 3.35 3 ALA A C 4
ATOM 5604 O O . ALA A 1 3 ? 3.390 -30.530 -8.405 1.00 53.01 3 ALA A O 4
ATOM 5611 N N . SER A 1 4 ? 1.901 -28.893 -8.786 1.00 40.31 4 SER A N 4
ATOM 5612 C CA . SER A 1 4 ? 2.799 -27.820 -8.339 1.00 54.11 4 SER A CA 4
ATOM 5613 C C . SER A 1 4 ? 2.146 -26.986 -7.232 1.00 11.13 4 SER A C 4
ATOM 5614 O O . SER A 1 4 ? 1.002 -26.548 -7.370 1.00 44.25 4 SER A O 4
ATOM 5622 N N . THR A 1 5 ? 2.871 -26.776 -6.132 1.00 1.21 5 THR A N 4
ATOM 5623 C CA . THR A 1 5 ? 2.377 -25.959 -5.015 1.00 30.24 5 THR A CA 4
ATOM 5624 C C . THR A 1 5 ? 2.098 -24.518 -5.461 1.00 10.23 5 THR A C 4
ATOM 5625 O O . THR A 1 5 ? 3.017 -23.767 -5.789 1.00 0.03 5 THR A O 4
ATOM 5636 N N . VAL A 1 6 ? 0.824 -24.140 -5.486 1.00 42.14 6 VAL A N 4
ATOM 5637 C CA . VAL A 1 6 ? 0.433 -22.780 -5.865 1.00 14.44 6 VAL A CA 4
ATOM 5638 C C . VAL A 1 6 ? 0.809 -21.759 -4.769 1.00 11.41 6 VAL A C 4
ATOM 5639 O O . VAL A 1 6 ? 0.065 -21.535 -3.813 1.00 61.22 6 VAL A O 4
ATOM 5652 N N . HIS A 1 7 ? 1.994 -21.161 -4.899 1.00 15.31 7 HIS A N 4
ATOM 5653 C CA . HIS A 1 7 ? 2.468 -20.161 -3.932 1.00 31.32 7 HIS A CA 4
ATOM 5654 C C . HIS A 1 7 ? 2.702 -18.793 -4.597 1.00 45.02 7 HIS A C 4
ATOM 5655 O O . HIS A 1 7 ? 3.815 -18.463 -5.006 1.00 51.32 7 HIS A O 4
ATOM 5670 N N . THR A 1 8 ? 1.633 -18.016 -4.722 1.00 30.42 8 THR A N 4
ATOM 5671 C CA . THR A 1 8 ? 1.712 -16.670 -5.302 1.00 3.04 8 THR A CA 4
ATOM 5672 C C . THR A 1 8 ? 1.862 -15.612 -4.202 1.00 51.20 8 THR A C 4
ATOM 5673 O O . THR A 1 8 ? 0.905 -15.303 -3.491 1.00 32.55 8 THR A O 4
ATOM 5684 N N . SER A 1 9 ? 3.072 -15.086 -4.038 1.00 23.33 9 SER A N 4
ATOM 5685 C CA . SER A 1 9 ? 3.335 -14.052 -3.027 1.00 11.04 9 SER A CA 4
ATOM 5686 C C . SER A 1 9 ? 2.862 -12.670 -3.510 1.00 32.24 9 SER A C 4
ATOM 5687 O O . SER A 1 9 ? 2.738 -12.431 -4.711 1.00 4.41 9 SER A O 4
ATOM 5695 N N . PHE A 1 10 ? 2.603 -11.759 -2.572 1.00 73.33 10 PHE A N 4
ATOM 5696 C CA . PHE A 1 10 ? 2.035 -10.442 -2.903 1.00 72.14 10 PHE A CA 4
ATOM 5697 C C . PHE A 1 10 ? 2.959 -9.297 -2.463 1.00 12.35 10 PHE A C 4
ATOM 5698 O O . PHE A 1 10 ? 3.385 -9.235 -1.308 1.00 73.12 10 PHE A O 4
ATOM 5715 N N . ILE A 1 11 ? 3.265 -8.392 -3.388 1.00 41.23 11 ILE A N 4
ATOM 5716 C CA . ILE A 1 11 ? 4.135 -7.246 -3.101 1.00 53.22 11 ILE A CA 4
ATOM 5717 C C . ILE A 1 11 ? 3.325 -5.941 -3.042 1.00 70.03 11 ILE A C 4
ATOM 5718 O O . ILE A 1 11 ? 2.364 -5.767 -3.788 1.00 60.54 11 ILE A O 4
ATOM 5734 N N . LEU A 1 12 ? 3.706 -5.030 -2.150 1.00 63.13 12 LEU A N 4
ATOM 5735 C CA . LEU A 1 12 ? 3.018 -3.737 -2.035 1.00 11.34 12 LEU A CA 4
ATOM 5736 C C . LEU A 1 12 ? 3.868 -2.594 -2.616 1.00 64.20 12 LEU A C 4
ATOM 5737 O O . LEU A 1 12 ? 5.038 -2.433 -2.261 1.00 31.11 12 LEU A O 4
ATOM 5753 N N . LYS A 1 13 ? 3.277 -1.812 -3.515 1.00 21.44 13 LYS A N 4
ATOM 5754 C CA . LYS A 1 13 ? 3.929 -0.616 -4.059 1.00 65.53 13 LYS A CA 4
ATOM 5755 C C . LYS A 1 13 ? 3.196 0.662 -3.622 1.00 0.14 13 LYS A C 4
ATOM 5756 O O . LYS A 1 13 ? 1.965 0.694 -3.562 1.00 24.12 13 LYS A O 4
ATOM 5775 N N . VAL A 1 14 ? 3.955 1.717 -3.335 1.00 71.30 14 VAL A N 4
ATOM 5776 C CA . VAL A 1 14 ? 3.378 3.006 -2.934 1.00 3.10 14 VAL A CA 4
ATOM 5777 C C . VAL A 1 14 ? 3.937 4.161 -3.781 1.00 3.14 14 VAL A C 4
ATOM 5778 O O . VAL A 1 14 ? 5.138 4.428 -3.772 1.00 43.21 14 VAL A O 4
ATOM 5791 N N . LEU A 1 15 ? 3.058 4.847 -4.504 1.00 12.33 15 LEU A N 4
ATOM 5792 C CA . LEU A 1 15 ? 3.450 6.000 -5.319 1.00 14.34 15 LEU A CA 4
ATOM 5793 C C . LEU A 1 15 ? 3.550 7.246 -4.423 1.00 40.30 15 LEU A C 4
ATOM 5794 O O . LEU A 1 15 ? 2.539 7.746 -3.925 1.00 64.03 15 LEU A O 4
ATOM 5810 N N . TRP A 1 16 ? 4.771 7.729 -4.220 1.00 41.45 16 TRP A N 4
ATOM 5811 C CA . TRP A 1 16 ? 5.029 8.826 -3.278 1.00 32.51 16 TRP A CA 4
ATOM 5812 C C . TRP A 1 16 ? 5.170 10.174 -4.010 1.00 32.43 16 TRP A C 4
ATOM 5813 O O . TRP A 1 16 ? 6.180 10.435 -4.671 1.00 22.13 16 TRP A O 4
ATOM 5834 N N . LEU A 1 17 ? 4.151 11.024 -3.891 1.00 72.44 17 LEU A N 4
ATOM 5835 C CA . LEU A 1 17 ? 4.151 12.347 -4.532 1.00 25.41 17 LEU A CA 4
ATOM 5836 C C . LEU A 1 17 ? 4.339 13.470 -3.498 1.00 21.31 17 LEU A C 4
ATOM 5837 O O . LEU A 1 17 ? 4.581 13.209 -2.319 1.00 54.52 17 LEU A O 4
ATOM 5853 N N . ASP A 1 18 ? 4.227 14.722 -3.949 1.00 24.41 18 ASP A N 4
ATOM 5854 C CA . ASP A 1 18 ? 4.407 15.891 -3.075 1.00 52.41 18 ASP A CA 4
ATOM 5855 C C . ASP A 1 18 ? 3.434 15.865 -1.881 1.00 5.32 18 ASP A C 4
ATOM 5856 O O . ASP A 1 18 ? 3.847 15.795 -0.721 1.00 55.11 18 ASP A O 4
ATOM 5865 N N . GLN A 1 19 ? 2.136 15.944 -2.180 1.00 43.35 19 GLN A N 4
ATOM 5866 C CA . GLN A 1 19 ? 1.092 15.915 -1.147 1.00 42.32 19 GLN A CA 4
ATOM 5867 C C . GLN A 1 19 ? 0.071 14.794 -1.412 1.00 42.54 19 GLN A C 4
ATOM 5868 O O . GLN A 1 19 ? -0.962 14.712 -0.751 1.00 65.04 19 GLN A O 4
ATOM 5882 N N . ASN A 1 20 ? 0.358 13.947 -2.401 1.00 22.31 20 ASN A N 4
ATOM 5883 C CA . ASN A 1 20 ? -0.488 12.784 -2.721 1.00 11.54 20 ASN A CA 4
ATOM 5884 C C . ASN A 1 20 ? 0.290 11.472 -2.502 1.00 44.33 20 ASN A C 4
ATOM 5885 O O . ASN A 1 20 ? 1.514 11.439 -2.637 1.00 2.41 20 ASN A O 4
ATOM 5896 N N . VAL A 1 21 ? -0.422 10.398 -2.178 1.00 32.53 21 VAL A N 4
ATOM 5897 C CA . VAL A 1 21 ? 0.204 9.086 -1.977 1.00 45.24 21 VAL A CA 4
ATOM 5898 C C . VAL A 1 21 ? -0.755 7.951 -2.375 1.00 71.30 21 VAL A C 4
ATOM 5899 O O . VAL A 1 21 ? -1.901 7.910 -1.936 1.00 43.24 21 VAL A O 4
ATOM 5912 N N . ALA A 1 22 ? -0.286 7.034 -3.218 1.00 73.25 22 ALA A N 4
ATOM 5913 C CA . ALA A 1 22 ? -1.141 5.961 -3.743 1.00 4.41 22 ALA A CA 4
ATOM 5914 C C . ALA A 1 22 ? -0.582 4.565 -3.427 1.00 1.03 22 ALA A C 4
ATOM 5915 O O . ALA A 1 22 ? 0.626 4.354 -3.462 1.00 34.35 22 ALA A O 4
ATOM 5922 N N . ILE A 1 23 ? -1.469 3.612 -3.133 1.00 1.54 23 ILE A N 4
ATOM 5923 C CA . ILE A 1 23 ? -1.057 2.231 -2.818 1.00 31.33 23 ILE A CA 4
ATOM 5924 C C . ILE A 1 23 ? -1.553 1.222 -3.876 1.00 63.01 23 ILE A C 4
ATOM 5925 O O . ILE A 1 23 ? -2.603 1.418 -4.491 1.00 11.15 23 ILE A O 4
ATOM 5941 N N . ALA A 1 24 ? -0.781 0.147 -4.082 1.00 43.34 24 ALA A N 4
ATOM 5942 C CA . ALA A 1 24 ? -1.132 -0.907 -5.050 1.00 2.14 24 ALA A CA 4
ATOM 5943 C C . ALA A 1 24 ? -0.423 -2.233 -4.718 1.00 61.33 24 ALA A C 4
ATOM 5944 O O . ALA A 1 24 ? 0.615 -2.236 -4.066 1.00 72.32 24 ALA A O 4
ATOM 5951 N N . VAL A 1 25 ? -0.981 -3.356 -5.178 1.00 35.21 25 VAL A N 4
ATOM 5952 C CA . VAL A 1 25 ? -0.405 -4.685 -4.896 1.00 51.50 25 VAL A CA 4
ATOM 5953 C C . VAL A 1 25 ? -0.051 -5.445 -6.190 1.00 70.24 25 VAL A C 4
ATOM 5954 O O . VAL A 1 25 ? -0.666 -5.230 -7.241 1.00 54.34 25 VAL A O 4
ATOM 5967 N N . ASP A 1 26 ? 0.953 -6.323 -6.107 1.00 32.25 26 ASP A N 4
ATOM 5968 C CA . ASP A 1 26 ? 1.383 -7.155 -7.239 1.00 44.40 26 ASP A CA 4
ATOM 5969 C C . ASP A 1 26 ? 1.378 -8.644 -6.865 1.00 23.32 26 ASP A C 4
ATOM 5970 O O . ASP A 1 26 ? 1.660 -9.011 -5.724 1.00 53.13 26 ASP A O 4
ATOM 5979 N N . GLN A 1 27 ? 1.072 -9.497 -7.836 1.00 33.41 27 GLN A N 4
ATOM 5980 C CA . GLN A 1 27 ? 1.079 -10.946 -7.628 1.00 45.25 27 GLN A CA 4
ATOM 5981 C C . GLN A 1 27 ? 2.320 -11.586 -8.275 1.00 3.15 27 GLN A C 4
ATOM 5982 O O . GLN A 1 27 ? 2.607 -11.368 -9.457 1.00 61.23 27 GLN A O 4
ATOM 5996 N N . ILE A 1 28 ? 3.066 -12.357 -7.492 1.00 52.23 28 ILE A N 4
ATOM 5997 C CA . ILE A 1 28 ? 4.238 -13.073 -8.003 1.00 4.21 28 ILE A CA 4
ATOM 5998 C C . ILE A 1 28 ? 3.820 -14.398 -8.658 1.00 42.01 28 ILE A C 4
ATOM 5999 O O . ILE A 1 28 ? 3.595 -15.404 -7.983 1.00 53.15 28 ILE A O 4
ATOM 6015 N N . VAL A 1 29 ? 3.698 -14.369 -9.981 1.00 14.25 29 VAL A N 4
ATOM 6016 C CA . VAL A 1 29 ? 3.219 -15.517 -10.757 1.00 14.10 29 VAL A CA 4
ATOM 6017 C C . VAL A 1 29 ? 4.356 -16.515 -11.046 1.00 10.15 29 VAL A C 4
ATOM 6018 O O . VAL A 1 29 ? 5.532 -16.164 -10.967 1.00 64.44 29 VAL A O 4
ATOM 6031 N N . GLY A 1 30 ? 3.995 -17.754 -11.396 1.00 2.33 30 GLY A N 4
ATOM 6032 C CA . GLY A 1 30 ? 4.992 -18.775 -11.722 1.00 23.54 30 GLY A CA 4
ATOM 6033 C C . GLY A 1 30 ? 6.046 -18.315 -12.738 1.00 4.32 30 GLY A C 4
ATOM 6034 O O . GLY A 1 30 ? 7.171 -18.813 -12.739 1.00 45.45 30 GLY A O 4
ATOM 6038 N N . LYS A 1 31 ? 5.684 -17.368 -13.609 1.00 24.44 31 LYS A N 4
ATOM 6039 C CA . LYS A 1 31 ? 6.635 -16.803 -14.578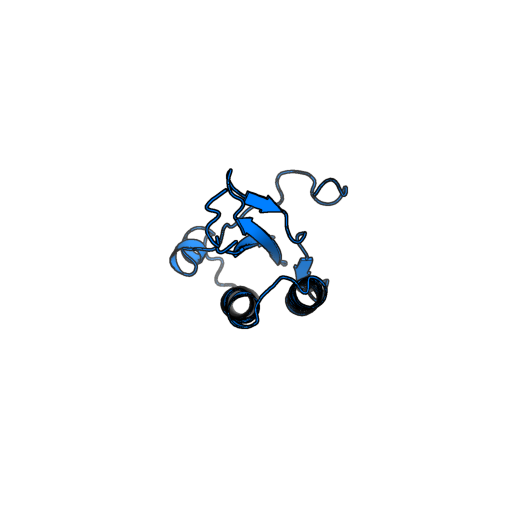 1.00 1.51 31 LYS A CA 4
ATOM 6040 C C . LYS A 1 31 ? 7.532 -15.736 -13.928 1.00 60.14 31 LYS A C 4
ATOM 6041 O O . LYS A 1 31 ? 8.713 -15.613 -14.260 1.00 62.15 31 LYS A O 4
ATOM 6060 N N . GLY A 1 32 ? 6.962 -14.979 -12.994 1.00 44.41 32 GLY A N 4
ATOM 6061 C CA . GLY A 1 32 ? 7.676 -13.869 -12.371 1.00 3.01 32 GLY A CA 4
ATOM 6062 C C . GLY A 1 32 ? 6.756 -12.962 -11.556 1.00 13.02 32 GLY A C 4
ATOM 6063 O O . GLY A 1 32 ? 6.271 -13.348 -10.496 1.00 0.25 32 GLY A O 4
ATOM 6067 N N . THR A 1 33 ? 6.504 -11.752 -12.052 1.00 12.03 33 THR A N 4
ATOM 6068 C CA . THR A 1 33 ? 5.621 -10.796 -11.362 1.00 74.44 33 THR A CA 4
ATOM 6069 C C . THR A 1 33 ? 4.533 -10.244 -12.294 1.00 51.13 33 THR A C 4
ATOM 6070 O O . THR A 1 33 ? 4.693 -10.215 -13.516 1.00 23.24 33 THR A O 4
ATOM 6081 N N . SER A 1 34 ? 3.414 -9.822 -11.709 1.00 25.42 34 SER A N 4
ATOM 6082 C CA . SER A 1 34 ? 2.301 -9.238 -12.474 1.00 11.30 34 SER A CA 4
ATOM 6083 C C . SER A 1 34 ? 1.479 -8.277 -11.601 1.00 70.13 34 SER A C 4
ATOM 6084 O O . SER A 1 34 ? 1.118 -8.616 -10.476 1.00 31.04 34 SER A O 4
ATOM 6092 N N . PRO A 1 35 ? 1.167 -7.064 -12.102 1.00 72.13 35 PRO A N 4
ATOM 6093 C CA . PRO A 1 35 ? 0.360 -6.077 -11.355 1.00 71.41 35 PRO A CA 4
ATOM 6094 C C . PRO A 1 35 ? -1.034 -6.614 -10.973 1.00 72.31 35 PRO A C 4
ATOM 6095 O O . PRO A 1 35 ? -1.837 -6.969 -11.840 1.00 72.54 35 PRO A O 4
ATOM 6106 N N . LEU A 1 36 ? -1.316 -6.674 -9.672 1.00 3.00 36 LEU A N 4
ATOM 6107 C CA . LEU A 1 36 ? -2.597 -7.198 -9.180 1.00 65.53 36 LEU A CA 4
ATOM 6108 C C . LEU A 1 36 ? -3.671 -6.097 -9.133 1.00 11.45 36 LEU A C 4
ATOM 6109 O O . LEU A 1 36 ? -4.757 -6.249 -9.698 1.00 24.03 36 LEU A O 4
ATOM 6125 N N . THR A 1 37 ? -3.362 -4.997 -8.447 1.00 60.22 37 THR A N 4
ATOM 6126 C CA . THR A 1 37 ? -4.282 -3.849 -8.347 1.00 54.51 37 THR A CA 4
ATOM 6127 C C . THR A 1 37 ? -3.627 -2.561 -8.865 1.00 45.31 37 THR A C 4
ATOM 6128 O O . THR A 1 37 ? -2.413 -2.510 -9.080 1.00 70.01 37 THR A O 4
ATOM 6139 N N . SER A 1 38 ? -4.435 -1.521 -9.063 1.00 11.24 38 SER A N 4
ATOM 6140 C CA . SER A 1 38 ? -3.928 -0.212 -9.512 1.00 13.44 38 SER A CA 4
ATOM 6141 C C . SER A 1 38 ? -3.615 0.701 -8.317 1.00 61.01 38 SER A C 4
ATOM 6142 O O . SER A 1 38 ? -3.871 0.343 -7.166 1.00 54.21 38 SER A O 4
ATOM 6150 N N . TYR A 1 39 ? -3.065 1.882 -8.593 1.00 34.54 39 TYR A N 4
ATOM 6151 C CA . TYR A 1 39 ? -2.714 2.843 -7.539 1.00 25.22 39 TYR A CA 4
ATOM 6152 C C . TYR A 1 39 ? -3.941 3.627 -7.039 1.00 60.45 39 TYR A C 4
ATOM 6153 O O . TYR A 1 39 ? -4.543 4.402 -7.783 1.00 72.31 39 TYR A O 4
ATOM 6171 N N . PHE A 1 40 ? -4.298 3.423 -5.773 1.00 33.21 40 PHE A N 4
ATOM 6172 C CA . PHE A 1 40 ? -5.411 4.149 -5.150 1.00 3.44 40 PHE A CA 4
ATOM 6173 C C . PHE A 1 40 ? -4.897 5.393 -4.399 1.00 61.02 40 PHE A C 4
ATOM 6174 O O . PHE A 1 40 ? -4.155 5.277 -3.422 1.00 72.22 40 PHE A O 4
ATOM 6191 N N . PHE A 1 41 ? -5.306 6.577 -4.859 1.00 43.12 41 PHE A N 4
ATOM 6192 C CA . PHE A 1 41 ? -4.744 7.849 -4.374 1.00 11.21 41 PHE A CA 4
ATOM 6193 C C . PHE A 1 41 ? -5.364 8.338 -3.048 1.00 52.43 41 PHE A C 4
ATOM 6194 O O . PHE A 1 41 ? -6.502 8.810 -3.006 1.00 20.43 41 PHE A O 4
ATOM 6211 N N . TRP A 1 42 ? -4.583 8.230 -1.980 1.00 2.12 42 TRP A N 4
ATOM 6212 C CA . TRP A 1 42 ? -4.915 8.810 -0.672 1.00 10.41 42 TRP A CA 4
ATOM 6213 C C . TRP A 1 42 ? -4.301 10.228 -0.550 1.00 32.41 42 TRP A C 4
ATOM 6214 O O . TRP A 1 42 ? -3.190 10.469 -1.024 1.00 45.12 42 TRP A O 4
ATOM 6235 N N . PRO A 1 43 ? -5.014 11.206 0.066 1.00 25.21 43 PRO A N 4
ATOM 6236 C CA . PRO A 1 43 ? -6.359 11.028 0.627 1.00 70.05 43 PRO A CA 4
ATOM 6237 C C . PRO A 1 43 ? -7.493 11.437 -0.331 1.00 35.21 43 PRO A C 4
ATOM 6238 O O . PRO A 1 43 ? -8.625 11.651 0.100 1.00 4.22 43 PRO A O 4
ATOM 6249 N N . ARG A 1 44 ? -7.197 11.534 -1.627 1.00 14.33 44 ARG A N 4
ATOM 6250 C CA . ARG A 1 44 ? -8.199 11.957 -2.616 1.00 3.31 44 ARG A CA 4
ATOM 6251 C C . ARG A 1 44 ? -9.320 10.913 -2.774 1.00 63.12 44 ARG A C 4
ATOM 6252 O O . ARG A 1 44 ? -10.385 11.203 -3.320 1.00 55.44 44 ARG A O 4
ATOM 6273 N N . ALA A 1 45 ? -9.060 9.700 -2.300 1.00 5.15 45 ALA A N 4
ATOM 6274 C CA . ALA A 1 45 ? -10.062 8.630 -2.261 1.00 74.32 45 ALA A CA 4
ATOM 6275 C C . ALA A 1 45 ? -9.706 7.609 -1.172 1.00 64.42 45 ALA A C 4
ATOM 6276 O O . ALA A 1 45 ? -8.540 7.491 -0.788 1.00 33.11 45 ALA A O 4
ATOM 6283 N N . ASP A 1 46 ? -10.701 6.878 -0.666 1.00 33.12 46 ASP A N 4
ATOM 6284 C CA . ASP A 1 46 ? -10.449 5.853 0.351 1.00 42.25 46 ASP A CA 4
ATOM 6285 C C . ASP A 1 46 ? -9.573 4.730 -0.232 1.00 21.34 46 ASP A C 4
ATOM 6286 O O . ASP A 1 46 ? -10.075 3.744 -0.777 1.00 22.00 46 ASP A O 4
ATOM 6295 N N . ALA A 1 47 ? -8.261 4.916 -0.151 1.00 35.44 47 ALA A N 4
ATOM 6296 C CA . ALA A 1 47 ? -7.301 3.979 -0.736 1.00 52.44 47 ALA A CA 4
ATOM 6297 C C . ALA A 1 47 ? -7.396 2.584 -0.106 1.00 22.33 47 ALA A C 4
ATOM 6298 O O . ALA A 1 47 ? -7.427 1.573 -0.812 1.00 22.22 47 ALA A O 4
ATOM 6305 N N . TRP A 1 48 ? -7.453 2.539 1.223 1.00 53.32 48 TRP A N 4
ATOM 6306 C CA . TRP A 1 48 ? -7.480 1.271 1.956 1.00 50.44 48 TRP A CA 4
ATOM 6307 C C . TRP A 1 48 ? -8.748 0.460 1.625 1.00 71.23 48 TRP A C 4
ATOM 6308 O O . TRP A 1 48 ? -8.687 -0.761 1.460 1.00 20.34 48 TRP A O 4
ATOM 6329 N N . GLN A 1 49 ? -9.891 1.143 1.513 1.00 52.34 49 GLN A N 4
ATOM 6330 C CA . GLN A 1 49 ? -11.154 0.477 1.168 1.00 12.24 49 GLN A CA 4
ATOM 6331 C C . GLN A 1 49 ? -11.111 -0.101 -0.255 1.00 4.52 49 GLN A C 4
ATOM 6332 O O . GLN A 1 49 ? -11.510 -1.245 -0.483 1.00 14.32 49 GLN A O 4
ATOM 6346 N N . GLN A 1 50 ? -10.633 0.697 -1.208 1.00 32.10 50 GLN A N 4
ATOM 6347 C CA . GLN A 1 50 ? -10.508 0.248 -2.600 1.00 50.44 50 GLN A CA 4
ATOM 6348 C C . GLN A 1 50 ? -9.561 -0.957 -2.713 1.00 14.54 50 GLN A C 4
ATOM 6349 O O . GLN A 1 50 ? -9.811 -1.889 -3.483 1.00 33.22 50 GLN A O 4
ATOM 6363 N N . LEU A 1 51 ? -8.477 -0.932 -1.940 1.00 11.22 51 LEU A N 4
ATOM 6364 C CA . LEU A 1 51 ? -7.506 -2.028 -1.940 1.00 43.20 51 LEU A CA 4
ATOM 6365 C C . LEU A 1 51 ? -8.101 -3.314 -1.340 1.00 22.12 51 LEU A C 4
ATOM 6366 O O . LEU A 1 51 ? -8.057 -4.375 -1.965 1.00 2.25 51 LEU A O 4
ATOM 6382 N N . LYS A 1 52 ? -8.663 -3.217 -0.132 1.00 54.42 52 LYS A N 4
ATOM 6383 C CA . LYS A 1 52 ? -9.241 -4.389 0.535 1.00 40.12 52 LYS A CA 4
ATOM 6384 C C . LYS A 1 52 ? -10.380 -4.996 -0.297 1.00 63.41 52 LYS A C 4
ATOM 6385 O O . LYS A 1 52 ? -10.464 -6.210 -0.442 1.00 5.01 52 LYS A O 4
ATOM 6404 N N . ASP A 1 53 ? -11.235 -4.141 -0.865 1.00 50.11 53 ASP A N 4
ATOM 6405 C CA . ASP A 1 53 ? -12.353 -4.603 -1.695 1.00 53.33 53 ASP A CA 4
ATOM 6406 C C . ASP A 1 53 ? -11.848 -5.406 -2.910 1.00 1.42 53 ASP A C 4
ATOM 6407 O O . ASP A 1 53 ? -12.449 -6.407 -3.294 1.00 21.23 53 ASP A O 4
ATOM 6416 N N . GLU A 1 54 ? -10.736 -4.962 -3.498 1.00 4.52 54 GLU A N 4
ATOM 6417 C CA . GLU A 1 54 ? -10.073 -5.709 -4.577 1.00 13.30 54 GLU A CA 4
ATOM 6418 C C . GLU A 1 54 ? -9.626 -7.095 -4.087 1.00 61.42 54 GLU A C 4
ATOM 6419 O O . GLU A 1 54 ? -9.904 -8.114 -4.720 1.00 12.24 54 GLU A O 4
ATOM 6431 N N . LEU A 1 55 ? -8.949 -7.122 -2.943 1.00 11.33 55 LEU A N 4
ATOM 6432 C CA . LEU A 1 55 ? -8.442 -8.370 -2.365 1.00 4.13 55 LEU A CA 4
ATOM 6433 C C . LEU A 1 55 ? -9.589 -9.304 -1.929 1.00 54.01 55 LEU A C 4
ATOM 6434 O O . LEU A 1 55 ? -9.460 -10.526 -1.988 1.00 43.40 55 LEU A O 4
ATOM 6450 N N . GLU A 1 56 ? -10.704 -8.719 -1.493 1.00 25.43 56 GLU A N 4
ATOM 6451 C CA . GLU A 1 56 ? -11.892 -9.490 -1.097 1.00 2.20 56 GLU A CA 4
ATOM 6452 C C . GLU A 1 56 ? -12.657 -10.012 -2.324 1.00 53.12 56 GLU A C 4
ATOM 6453 O O . GLU A 1 56 ? -13.229 -11.105 -2.294 1.00 13.32 56 GLU A O 4
ATOM 6465 N N . ALA A 1 57 ? -12.675 -9.219 -3.396 1.00 75.35 57 ALA A N 4
ATOM 6466 C CA . ALA A 1 57 ? -13.325 -9.617 -4.650 1.00 41.21 57 ALA A CA 4
ATOM 6467 C C . ALA A 1 57 ? -12.618 -10.819 -5.291 1.00 60.23 57 ALA A C 4
ATOM 6468 O O . ALA A 1 57 ? -13.263 -11.723 -5.823 1.00 5.51 57 ALA A O 4
ATOM 6475 N N . LYS A 1 58 ? -11.287 -10.813 -5.239 1.00 33.41 58 LYS A N 4
ATOM 6476 C CA . LYS A 1 58 ? -10.476 -11.921 -5.763 1.00 3.05 58 LYS A CA 4
ATOM 6477 C C . LYS A 1 58 ? -10.441 -13.083 -4.752 1.00 1.02 58 LYS A C 4
ATOM 6478 O O . LYS A 1 58 ? -9.687 -13.049 -3.781 1.00 41.11 58 LYS A O 4
ATOM 6497 N N . HIS A 1 59 ? -11.251 -14.112 -4.988 1.00 73.40 59 HIS A N 4
ATOM 6498 C CA . HIS A 1 59 ? -11.422 -15.206 -4.018 1.00 4.02 59 HIS A CA 4
ATOM 6499 C C . HIS A 1 59 ? -10.125 -16.007 -3.781 1.00 3.31 59 HIS A C 4
ATOM 6500 O O . HIS A 1 59 ? -9.955 -16.614 -2.724 1.00 14.31 59 HIS A O 4
ATOM 6515 N N . TRP A 1 60 ? -9.224 -16.027 -4.762 1.00 2.21 60 TRP A N 4
ATOM 6516 C CA . TRP A 1 60 ? -7.966 -16.774 -4.621 1.00 45.23 60 TRP A CA 4
ATOM 6517 C C . TRP A 1 60 ? -6.969 -16.063 -3.683 1.00 22.31 60 TRP A C 4
ATOM 6518 O O . TRP A 1 60 ? -5.904 -16.601 -3.375 1.00 50.21 60 TRP A O 4
ATOM 6539 N N . ILE A 1 61 ? -7.322 -14.857 -3.227 1.00 52.35 61 ILE A N 4
ATOM 6540 C CA . ILE A 1 61 ? -6.549 -14.161 -2.184 1.00 53.02 61 ILE A CA 4
ATOM 6541 C C . ILE A 1 61 ? -7.042 -14.577 -0.787 1.00 40.43 61 ILE A C 4
ATOM 6542 O O . ILE A 1 61 ? -8.251 -14.640 -0.530 1.00 53.34 61 ILE A O 4
ATOM 6558 N N . ALA A 1 62 ? -6.106 -14.848 0.119 1.00 13.42 62 ALA A N 4
ATOM 6559 C CA . ALA A 1 62 ? -6.445 -15.325 1.463 1.00 0.50 62 ALA A CA 4
ATOM 6560 C C . ALA A 1 62 ? -6.441 -14.190 2.491 1.00 54.24 62 ALA A C 4
ATOM 6561 O O . ALA A 1 62 ? -5.859 -13.128 2.271 1.00 52.41 62 ALA A O 4
ATOM 6568 N N . GLU A 1 63 ? -7.085 -14.430 3.628 1.00 44.10 63 GLU A N 4
ATOM 6569 C CA . GLU A 1 63 ? -7.147 -13.442 4.702 1.00 24.11 63 GLU A CA 4
ATOM 6570 C C . GLU A 1 63 ? -5.748 -13.116 5.246 1.00 43.30 63 GLU A C 4
ATOM 6571 O O . GLU A 1 63 ? -5.392 -11.951 5.395 1.00 30.04 63 GLU A O 4
ATOM 6583 N N . ALA A 1 64 ? -4.955 -14.148 5.513 1.00 22.11 64 ALA A N 4
ATOM 6584 C CA . ALA A 1 64 ? -3.615 -13.968 6.081 1.00 45.02 64 ALA A CA 4
ATOM 6585 C C . ALA A 1 64 ? -2.745 -13.003 5.256 1.00 5.23 64 ALA A C 4
ATOM 6586 O O . ALA A 1 64 ? -2.172 -12.055 5.800 1.00 14.04 64 ALA A O 4
ATOM 6593 N N . ASP A 1 65 ? -2.670 -13.231 3.944 1.00 14.44 65 ASP A N 4
ATOM 6594 C CA . ASP A 1 65 ? -1.841 -12.395 3.066 1.00 10.04 65 ASP A CA 4
ATOM 6595 C C . ASP A 1 65 ? -2.477 -11.021 2.785 1.00 70.35 65 ASP A C 4
ATOM 6596 O O . ASP A 1 65 ? -1.789 -9.997 2.838 1.00 30.15 65 ASP A O 4
ATOM 6605 N N . ARG A 1 66 ? -3.781 -10.985 2.496 1.00 71.01 66 ARG A N 4
ATOM 6606 C CA . ARG A 1 66 ? -4.458 -9.708 2.238 1.00 41.21 66 ARG A CA 4
ATOM 6607 C C . ARG A 1 66 ? -4.374 -8.780 3.463 1.00 51.21 66 ARG A C 4
ATOM 6608 O O . ARG A 1 66 ? -4.127 -7.584 3.327 1.00 41.02 66 ARG A O 4
ATOM 6629 N N . ILE A 1 67 ? -4.559 -9.339 4.660 1.00 15.13 67 ILE A N 4
ATOM 6630 C CA . ILE A 1 67 ? -4.453 -8.559 5.898 1.00 63.23 67 ILE A CA 4
ATOM 6631 C C . ILE A 1 67 ? -3.023 -8.036 6.101 1.00 64.13 67 ILE A C 4
ATOM 6632 O O . ILE A 1 67 ? -2.826 -6.906 6.541 1.00 3.35 67 ILE A O 4
ATOM 6648 N N . ASN A 1 68 ? -2.029 -8.859 5.762 1.00 30.33 68 ASN A N 4
ATOM 6649 C CA . ASN A 1 68 ? -0.622 -8.442 5.827 1.00 71.01 68 ASN A CA 4
ATOM 6650 C C . ASN A 1 68 ? -0.380 -7.164 5.003 1.00 65.30 68 ASN A C 4
ATOM 6651 O O . ASN A 1 68 ? 0.044 -6.136 5.542 1.00 62.54 68 ASN A O 4
ATOM 6662 N N . VAL A 1 69 ? -0.667 -7.227 3.700 1.00 45.42 69 VAL A N 4
ATOM 6663 C CA . VAL A 1 69 ? -0.470 -6.073 2.815 1.00 3.23 69 VAL A CA 4
ATOM 6664 C C . VAL A 1 69 ? -1.368 -4.887 3.215 1.00 45.04 69 VAL A C 4
ATOM 6665 O O . VAL A 1 69 ? -1.000 -3.730 3.021 1.00 73.34 69 VAL A O 4
ATOM 6678 N N . LEU A 1 70 ? -2.537 -5.178 3.788 1.00 51.43 70 LEU A N 4
ATOM 6679 C CA . LEU A 1 70 ? -3.428 -4.128 4.297 1.00 43.32 70 LEU A CA 4
ATOM 6680 C C . LEU A 1 70 ? -2.858 -3.456 5.561 1.00 24.33 70 LEU A C 4
ATOM 6681 O O . LEU A 1 70 ? -3.024 -2.252 5.754 1.00 11.11 70 LEU A O 4
ATOM 6697 N N . ASN A 1 71 ? -2.198 -4.232 6.424 1.00 12.21 71 ASN A N 4
ATOM 6698 C CA . ASN A 1 71 ? -1.593 -3.682 7.648 1.00 74.31 71 ASN A CA 4
ATOM 6699 C C . ASN A 1 71 ? -0.400 -2.774 7.319 1.00 1.42 71 ASN A C 4
ATOM 6700 O O . ASN A 1 71 ? -0.346 -1.625 7.763 1.00 72.03 71 ASN A O 4
ATOM 6711 N N . GLN A 1 72 ? 0.545 -3.284 6.531 1.00 3.44 72 GLN A N 4
ATOM 6712 C CA . GLN A 1 72 ? 1.710 -2.492 6.122 1.00 11.43 72 GLN A CA 4
ATOM 6713 C C . GLN A 1 72 ? 1.278 -1.255 5.312 1.00 23.34 72 GLN A C 4
ATOM 6714 O O . GLN A 1 72 ? 1.865 -0.182 5.447 1.00 12.22 72 GLN A O 4
ATOM 6728 N N . ALA A 1 73 ? 0.235 -1.408 4.487 1.00 64.13 73 ALA A N 4
ATOM 6729 C CA . ALA A 1 73 ? -0.368 -0.265 3.788 1.00 30.42 73 ALA A CA 4
ATOM 6730 C C . ALA A 1 73 ? -0.931 0.755 4.788 1.00 43.33 73 ALA A C 4
ATOM 6731 O O . ALA A 1 73 ? -0.718 1.958 4.650 1.00 12.34 73 ALA A O 4
ATOM 6738 N N . THR A 1 74 ? -1.649 0.259 5.800 1.00 11.12 74 THR A N 4
ATOM 6739 C CA . THR A 1 74 ? -2.169 1.112 6.881 1.00 21.24 74 THR A CA 4
ATOM 6740 C C . THR A 1 74 ? -1.033 1.887 7.560 1.00 53.44 74 THR A C 4
ATOM 6741 O O . THR A 1 74 ? -1.165 3.079 7.848 1.00 72.30 74 THR A O 4
ATOM 6752 N N . GLU A 1 75 ? 0.087 1.206 7.809 1.00 23.12 75 GLU A N 4
ATOM 6753 C CA . GLU A 1 75 ? 1.272 1.853 8.381 1.00 22.44 75 GLU A CA 4
ATOM 6754 C C . GLU A 1 75 ? 1.794 2.970 7.468 1.00 15.23 75 GLU A C 4
ATOM 6755 O O . GLU A 1 75 ? 2.184 4.032 7.949 1.00 60.02 75 GLU A O 4
ATOM 6767 N N . VAL A 1 76 ? 1.807 2.726 6.154 1.00 34.51 76 VAL A N 4
ATOM 6768 C CA . VAL A 1 76 ? 2.227 3.745 5.178 1.00 63.35 76 VAL A CA 4
ATOM 6769 C C . VAL A 1 76 ? 1.282 4.960 5.191 1.00 40.15 76 VAL A C 4
ATOM 6770 O O . VAL A 1 76 ? 1.728 6.106 5.208 1.00 22.14 76 VAL A O 4
ATOM 6783 N N . ILE A 1 77 ? -0.024 4.697 5.186 1.00 44.34 77 ILE A N 4
ATOM 6784 C CA . ILE A 1 77 ? -1.036 5.760 5.241 1.00 14.12 77 ILE A CA 4
ATOM 6785 C C . ILE A 1 77 ? -0.872 6.625 6.506 1.00 74.40 77 ILE A C 4
ATOM 6786 O O . ILE A 1 77 ? -0.796 7.856 6.429 1.00 41.23 77 ILE A O 4
ATOM 6802 N N . ASN A 1 78 ? -0.806 5.975 7.670 1.00 54.32 78 ASN A N 4
ATOM 6803 C CA . ASN A 1 78 ? -0.610 6.683 8.939 1.00 61.42 78 ASN A CA 4
ATOM 6804 C C . ASN A 1 78 ? 0.790 7.312 9.026 1.00 54.44 78 ASN A C 4
ATOM 6805 O O . ASN A 1 78 ? 0.974 8.326 9.690 1.00 73.42 78 ASN A O 4
ATOM 6816 N N . PHE A 1 79 ? 1.773 6.709 8.354 1.00 44.20 79 PHE A N 4
ATOM 6817 C CA . PHE A 1 79 ? 3.133 7.265 8.300 1.00 22.52 79 PHE A CA 4
ATOM 6818 C C . PHE A 1 79 ? 3.143 8.589 7.525 1.00 60.05 79 PHE A C 4
ATOM 6819 O O . PHE A 1 79 ? 3.637 9.604 8.014 1.00 44.42 79 PHE A O 4
ATOM 6836 N N . TRP A 1 80 ? 2.585 8.565 6.316 1.00 32.33 80 TRP A N 4
ATOM 6837 C CA . TRP A 1 80 ? 2.436 9.774 5.500 1.00 74.41 80 TRP A CA 4
ATOM 6838 C C . TRP A 1 80 ? 1.728 10.884 6.291 1.00 30.53 80 TRP A C 4
ATOM 6839 O O . TRP A 1 80 ? 2.226 12.008 6.394 1.00 4.51 80 TRP A O 4
ATOM 6860 N N . GLN A 1 81 ? 0.570 10.550 6.858 1.00 62.31 81 GLN A N 4
ATOM 6861 C CA . GLN A 1 81 ? -0.192 11.484 7.693 1.00 42.05 81 GLN A CA 4
ATOM 6862 C C . GLN A 1 81 ? 0.639 11.961 8.897 1.00 62.13 81 GLN A C 4
ATOM 6863 O O . GLN A 1 81 ? 0.609 13.136 9.256 1.00 35.55 81 GLN A O 4
ATOM 6877 N N . ASP A 1 82 ? 1.390 11.042 9.500 1.00 5.30 82 ASP A N 4
ATOM 6878 C CA . ASP A 1 82 ? 2.252 11.360 10.640 1.00 42.51 82 ASP A CA 4
ATOM 6879 C C . ASP A 1 82 ? 3.314 12.405 10.261 1.00 33.44 82 ASP A C 4
ATOM 6880 O O . ASP A 1 82 ? 3.599 13.332 11.028 1.00 33.23 82 ASP A O 4
ATOM 6889 N N . LEU A 1 83 ? 3.889 12.253 9.071 1.00 33.23 83 LEU A N 4
ATOM 6890 C CA . LEU A 1 83 ? 4.866 13.214 8.550 1.00 51.45 83 LEU A CA 4
ATOM 6891 C C . LEU A 1 83 ? 4.217 14.584 8.310 1.00 0.30 83 LEU A C 4
ATOM 6892 O O . LEU A 1 83 ? 4.766 15.618 8.695 1.00 34.43 83 LEU A O 4
ATOM 6908 N N . LYS A 1 84 ? 3.044 14.581 7.674 1.00 3.22 84 LYS A N 4
ATOM 6909 C CA . LYS A 1 84 ? 2.304 15.820 7.404 1.00 34.12 84 LYS A CA 4
ATOM 6910 C C . LYS A 1 84 ? 1.938 16.547 8.710 1.00 71.31 84 LYS A C 4
ATOM 6911 O O . LYS A 1 84 ? 2.079 17.767 8.811 1.00 63.52 84 LYS A O 4
ATOM 6930 N N . ASN A 1 85 ? 1.479 15.790 9.707 1.00 33.35 85 ASN A N 4
ATOM 6931 C CA . ASN A 1 85 ? 1.155 16.349 11.027 1.00 63.14 85 ASN A CA 4
ATOM 6932 C C . ASN A 1 85 ? 2.390 16.981 11.683 1.00 63.34 85 ASN A C 4
ATOM 6933 O O . ASN A 1 85 ? 2.360 18.131 12.120 1.00 54.30 85 ASN A O 4
ATOM 6944 N N . GLN A 1 86 ? 3.481 16.224 11.739 1.00 23.32 86 GLN A N 4
ATOM 6945 C CA . GLN A 1 86 ? 4.722 16.703 12.357 1.00 52.23 86 GLN A CA 4
ATOM 6946 C C . GLN A 1 86 ? 5.537 17.591 11.403 1.00 31.23 86 GLN A C 4
ATOM 6947 O O . GLN A 1 86 ? 6.640 18.020 11.740 1.00 21.13 86 GLN A O 4
ATOM 6961 N N . ASN A 1 87 ? 4.994 17.845 10.208 1.00 62.24 87 ASN A N 4
ATOM 6962 C CA . ASN A 1 87 ? 5.626 18.738 9.218 1.00 73.42 87 ASN A CA 4
ATOM 6963 C C . ASN A 1 87 ? 7.010 18.218 8.778 1.00 64.34 87 ASN A C 4
ATOM 6964 O O . ASN A 1 87 ? 7.847 18.980 8.290 1.00 31.34 87 ASN A O 4
ATOM 6975 N N . LYS A 1 88 ? 7.229 16.912 8.925 1.00 12.53 88 LYS A N 4
ATOM 6976 C CA . LYS A 1 88 ? 8.516 16.298 8.584 1.00 11.43 88 LYS A CA 4
ATOM 6977 C C . LYS A 1 88 ? 8.735 16.238 7.065 1.00 22.10 88 LYS A C 4
ATOM 6978 O O . LYS A 1 88 ? 8.074 15.472 6.358 1.00 70.41 88 LYS A O 4
ATOM 6997 N N . GLN A 1 89 ? 9.655 17.056 6.566 1.00 21.04 89 GLN A N 4
ATOM 6998 C CA . GLN A 1 89 ? 10.046 17.008 5.156 1.00 42.41 89 GLN A CA 4
ATOM 6999 C C . GLN A 1 89 ? 11.244 16.061 4.966 1.00 21.54 89 GLN A C 4
ATOM 7000 O O . GLN A 1 89 ? 12.400 16.488 4.959 1.00 64.22 89 GLN A O 4
ATOM 7014 N N . ILE A 1 90 ? 10.959 14.765 4.849 1.00 31.25 90 ILE A N 4
ATOM 7015 C CA . ILE A 1 90 ? 12.014 13.750 4.734 1.00 31.23 90 ILE A CA 4
ATOM 7016 C C . ILE A 1 90 ? 12.175 13.239 3.294 1.00 22.54 90 ILE A C 4
ATOM 7017 O O . ILE A 1 90 ? 11.282 13.395 2.457 1.00 62.24 90 ILE A O 4
ATOM 7033 N N . SER A 1 91 ? 13.323 12.626 3.019 1.00 35.24 91 SER A N 4
ATOM 7034 C CA . SER A 1 91 ? 13.606 12.034 1.707 1.00 4.51 91 SER A CA 4
ATOM 7035 C C . SER A 1 91 ? 12.791 10.748 1.500 1.00 23.14 91 SER A C 4
ATOM 7036 O O . SER A 1 91 ? 12.497 10.032 2.459 1.00 4.23 91 SER A O 4
ATOM 7044 N N . MET A 1 92 ? 12.439 10.441 0.254 1.00 61.32 92 MET A N 4
ATOM 7045 C CA . MET A 1 92 ? 11.693 9.211 -0.051 1.00 35.14 92 MET A CA 4
ATOM 7046 C C . MET A 1 92 ? 12.482 7.971 0.414 1.00 70.44 92 MET A C 4
ATOM 7047 O O . MET A 1 92 ? 11.905 6.989 0.889 1.00 55.40 92 MET A O 4
ATOM 7061 N N . ALA A 1 93 ? 13.812 8.041 0.304 1.00 22.20 93 ALA A N 4
ATOM 7062 C CA . ALA A 1 93 ? 14.695 6.983 0.805 1.00 33.01 93 ALA A CA 4
ATOM 7063 C C . ALA A 1 93 ? 14.505 6.757 2.316 1.00 73.51 93 ALA A C 4
ATOM 7064 O O . ALA A 1 93 ? 14.556 5.621 2.795 1.00 40.12 93 ALA A O 4
ATOM 7071 N N . GLU A 1 94 ? 14.271 7.844 3.062 1.00 71.53 94 GLU A N 4
ATOM 7072 C CA . GLU A 1 94 ? 14.009 7.755 4.507 1.00 44.23 94 GLU A CA 4
ATOM 7073 C C . GLU A 1 94 ? 12.731 6.948 4.786 1.00 3.30 94 GLU A C 4
ATOM 7074 O O . GLU A 1 94 ? 12.637 6.238 5.790 1.00 22.54 94 GLU A O 4
ATOM 7086 N N . ALA A 1 95 ? 11.752 7.061 3.887 1.00 64.31 95 ALA A N 4
ATOM 7087 C CA . ALA A 1 95 ? 10.532 6.250 3.963 1.00 4.54 95 ALA A CA 4
ATOM 7088 C C . ALA A 1 95 ? 10.836 4.776 3.645 1.00 72.01 95 ALA A C 4
ATOM 7089 O O . ALA A 1 95 ? 10.304 3.866 4.283 1.00 62.43 95 ALA A O 4
ATOM 7096 N N . GLN A 1 96 ? 11.704 4.554 2.655 1.00 55.53 96 GLN A N 4
ATOM 7097 C CA . GLN A 1 96 ? 12.172 3.203 2.306 1.00 61.40 96 GLN A CA 4
ATOM 7098 C C . GLN A 1 96 ? 12.936 2.544 3.469 1.00 43.34 96 GLN A C 4
ATOM 7099 O O . GLN A 1 96 ? 12.998 1.319 3.570 1.00 10.45 96 GLN A O 4
ATOM 7113 N N . GLY A 1 97 ? 13.526 3.365 4.338 1.00 42.25 97 GLY A N 4
ATOM 7114 C CA . GLY A 1 97 ? 14.158 2.847 5.547 1.00 34.01 97 GLY A CA 4
ATOM 7115 C C . GLY A 1 97 ? 13.142 2.282 6.539 1.00 12.41 97 GLY A C 4
ATOM 7116 O O . GLY A 1 97 ? 13.443 1.358 7.300 1.00 42.41 97 GLY A O 4
ATOM 7120 N N . LYS A 1 98 ? 11.934 2.844 6.532 1.00 73.33 98 LYS A N 4
ATOM 7121 C CA . LYS A 1 98 ? 10.857 2.391 7.421 1.00 51.11 98 LYS A CA 4
ATOM 7122 C C . LYS A 1 98 ? 10.042 1.261 6.757 1.00 75.30 98 LYS A C 4
ATOM 7123 O O . LYS A 1 98 ? 9.536 0.365 7.435 1.00 60.34 98 LYS A O 4
ATOM 7142 N N . PHE A 1 99 ? 9.935 1.299 5.425 1.00 43.52 99 PHE A N 4
ATOM 7143 C CA . PHE A 1 99 ? 9.199 0.268 4.668 1.00 44.32 99 PHE A CA 4
ATOM 7144 C C . PHE A 1 99 ? 10.058 -0.348 3.543 1.00 31.13 99 PHE A C 4
ATOM 7145 O O . PHE A 1 99 ? 9.799 -0.124 2.360 1.00 53.02 99 PHE A O 4
ATOM 7162 N N . PRO A 1 100 ? 11.087 -1.145 3.891 1.00 40.43 100 PRO A N 4
ATOM 7163 C CA . PRO A 1 100 ? 11.987 -1.756 2.891 1.00 63.51 100 PRO A CA 4
ATOM 7164 C C . PRO A 1 100 ? 11.287 -2.813 2.021 1.00 72.43 100 PRO A C 4
ATOM 7165 O O . PRO A 1 100 ? 11.650 -3.023 0.859 1.00 71.12 100 PRO A O 4
ATOM 7176 N N . GLU A 1 101 ? 10.285 -3.481 2.591 1.00 50.30 101 GLU A N 4
ATOM 7177 C CA . GLU A 1 101 ? 9.529 -4.515 1.874 1.00 53.14 101 GLU A CA 4
ATOM 7178 C C . GLU A 1 101 ? 8.445 -3.905 0.971 1.00 14.25 101 GLU A C 4
ATOM 7179 O O . GLU A 1 101 ? 7.873 -4.591 0.122 1.00 51.25 101 GLU A O 4
ATOM 7191 N N . VAL A 1 102 ? 8.171 -2.617 1.156 1.00 73.30 102 VAL A N 4
ATOM 7192 C CA . VAL A 1 102 ? 7.165 -1.918 0.352 1.00 65.43 102 VAL A CA 4
ATOM 7193 C C . VAL A 1 102 ? 7.841 -1.056 -0.724 1.00 30.41 102 VAL A C 4
ATOM 7194 O O . VAL A 1 102 ? 8.555 -0.101 -0.414 1.00 43.02 102 VAL A O 4
ATOM 7207 N N . VAL A 1 103 ? 7.612 -1.395 -1.987 1.00 31.35 103 VAL A N 4
ATOM 7208 C CA . VAL A 1 103 ? 8.275 -0.715 -3.104 1.00 23.44 103 VAL A CA 4
ATOM 7209 C C . VAL A 1 103 ? 7.644 0.658 -3.391 1.00 51.11 103 VAL A C 4
ATOM 7210 O O . VAL A 1 103 ? 6.562 0.752 -3.967 1.00 51.32 103 VAL A O 4
ATOM 7223 N N . PHE A 1 104 ? 8.326 1.722 -2.977 1.00 50.31 104 PHE A N 4
ATOM 7224 C CA . PHE A 1 104 ? 7.868 3.086 -3.256 1.00 25.11 104 PHE A CA 4
ATOM 7225 C C . PHE A 1 104 ? 8.265 3.514 -4.674 1.00 62.22 104 PHE A C 4
ATOM 7226 O O . PHE A 1 104 ? 9.299 3.095 -5.199 1.00 41.24 104 PHE A O 4
ATOM 7243 N N . SER A 1 105 ? 7.433 4.342 -5.296 1.00 42.24 105 SER A N 4
ATOM 7244 C CA . SER A 1 105 ? 7.667 4.786 -6.674 1.00 34.33 105 SER A CA 4
ATOM 7245 C C . SER A 1 105 ? 7.770 6.312 -6.756 1.00 12.34 105 SER A C 4
ATOM 7246 O O . SER A 1 105 ? 6.845 7.031 -6.370 1.00 74.44 105 SER A O 4
ATOM 7254 N N . GLY A 1 106 ? 8.903 6.794 -7.257 1.00 45.02 106 GLY A N 4
ATOM 7255 C CA . GLY A 1 106 ? 9.101 8.227 -7.462 1.00 43.04 106 GLY A CA 4
ATOM 7256 C C . GLY A 1 106 ? 9.473 8.543 -8.906 1.00 61.04 106 GLY A C 4
ATOM 7257 O O . GLY A 1 106 ? 10.471 8.029 -9.410 1.00 74.22 106 GLY A O 4
ATOM 7261 N N . SER A 1 107 ? 8.675 9.401 -9.557 1.00 15.11 107 SER A N 4
ATOM 7262 C CA . SER A 1 107 ? 8.787 9.680 -11.010 1.00 44.22 107 SER A CA 4
ATOM 7263 C C . SER A 1 107 ? 8.657 8.391 -11.844 1.00 61.31 107 SER A C 4
ATOM 7264 O O . SER A 1 107 ? 7.605 8.131 -12.435 1.00 72.41 107 SER A O 4
ATOM 7272 N N . ASN A 1 108 ? 9.728 7.596 -11.889 1.00 33.22 108 ASN A N 4
ATOM 7273 C CA . ASN A 1 108 ? 9.721 6.273 -12.535 1.00 74.41 108 ASN A CA 4
ATOM 7274 C C . ASN A 1 108 ? 9.541 6.358 -14.068 1.00 72.23 108 ASN A C 4
ATOM 7275 O O . ASN A 1 108 ? 9.084 7.367 -14.612 1.00 24.34 108 ASN A O 4
ATOM 7286 N N . LEU A 1 109 ? 9.903 5.276 -14.753 1.00 15.05 109 LEU A N 4
ATOM 7287 C CA . LEU A 1 109 ? 9.772 5.186 -16.210 1.00 33.30 109 LEU A CA 4
ATOM 7288 C C . LEU A 1 109 ? 8.294 5.080 -16.629 1.00 24.03 109 LEU A C 4
ATOM 7289 O O . LEU A 1 109 ? 7.879 5.635 -17.651 1.00 63.22 109 LEU A O 4
ATOM 7305 N N . GLU A 1 110 ? 7.511 4.345 -15.841 1.00 4.32 110 GLU A N 4
ATOM 7306 C CA . GLU A 1 110 ? 6.059 4.238 -16.054 1.00 10.41 110 GLU A CA 4
ATOM 7307 C C . GLU A 1 110 ? 5.290 4.872 -14.884 1.00 72.54 110 GLU A C 4
ATOM 7308 O O . GLU A 1 110 ? 5.588 4.611 -13.718 1.00 52.33 110 GLU A O 4
ATOM 7320 N N . HIS A 1 111 ? 4.299 5.707 -15.195 1.00 2.40 111 HIS A N 4
ATOM 7321 C CA . HIS A 1 111 ? 3.552 6.433 -14.158 1.00 25.12 111 HIS A CA 4
ATOM 7322 C C . HIS A 1 111 ? 2.144 6.846 -14.624 1.00 40.24 111 HIS A C 4
ATOM 7323 O O . HIS A 1 111 ? 1.926 7.158 -15.795 1.00 21.21 111 HIS A O 4
ATOM 7338 N N . HIS A 1 112 ? 1.197 6.852 -13.683 1.00 51.33 112 HIS A N 4
ATOM 7339 C CA . HIS A 1 112 ? -0.199 7.214 -13.966 1.00 44.02 112 HIS A CA 4
ATOM 7340 C C . HIS A 1 112 ? -0.352 8.719 -14.240 1.00 64.30 112 HIS A C 4
ATOM 7341 O O . HIS A 1 112 ? -0.386 9.525 -13.309 1.00 24.32 112 HIS A O 4
ATOM 7356 N N . HIS A 1 113 ? -0.441 9.092 -15.516 1.00 50.21 113 HIS A N 4
ATOM 7357 C CA . HIS A 1 113 ? -0.687 10.493 -15.888 1.00 14.54 113 HIS A CA 4
ATOM 7358 C C . HIS A 1 113 ? -2.115 10.929 -15.503 1.00 11.33 113 HIS A C 4
ATOM 7359 O O . HIS A 1 113 ? -3.026 10.103 -15.414 1.00 53.02 113 HIS A O 4
ATOM 7374 N N . HIS A 1 114 ? -2.301 12.232 -15.289 1.00 1.20 114 HIS A N 4
ATOM 7375 C CA . HIS A 1 114 ? -3.539 12.765 -14.692 1.00 24.52 114 HIS A CA 4
ATOM 7376 C C . HIS A 1 114 ? -4.435 13.508 -15.704 1.00 21.31 114 HIS A C 4
ATOM 7377 O O . HIS A 1 114 ? -4.051 13.735 -16.852 1.00 12.23 114 HIS A O 4
ATOM 7392 N N . HIS A 1 115 ? -5.639 13.879 -15.252 1.00 63.34 115 HIS A N 4
ATOM 7393 C CA . HIS A 1 115 ? -6.583 14.659 -16.066 1.00 23.25 115 HIS A CA 4
ATOM 7394 C C . HIS A 1 115 ? -7.688 15.279 -15.188 1.00 23.35 115 HIS A C 4
ATOM 7395 O O . HIS A 1 115 ? -7.989 14.774 -14.105 1.00 54.02 115 HIS A O 4
ATOM 7410 N N . HIS A 1 116 ? -8.290 16.371 -15.656 1.00 12.54 116 HIS A N 4
ATOM 7411 C CA . HIS A 1 116 ? -9.426 17.002 -14.956 1.00 44.32 116 HIS A CA 4
ATOM 7412 C C . HIS A 1 116 ? -10.761 16.757 -15.690 1.00 12.52 116 HIS A C 4
ATOM 7413 O O . HIS A 1 116 ? -11.663 16.125 -15.096 1.00 37.30 116 HIS A O 4
ATOM 7429 N N . MET A 1 1 ? 7.161 -33.432 0.879 1.00 60.33 1 MET A N 5
ATOM 7430 C CA . MET A 1 1 ? 6.139 -32.358 0.980 1.00 24.23 1 MET A CA 5
ATOM 7431 C C . MET A 1 1 ? 5.137 -32.440 -0.178 1.00 65.44 1 MET A C 5
ATOM 7432 O O . MET A 1 1 ? 5.520 -32.660 -1.327 1.00 72.05 1 MET A O 5
ATOM 7448 N N . ALA A 1 2 ? 3.853 -32.267 0.133 1.00 41.25 2 ALA A N 5
ATOM 7449 C CA . ALA A 1 2 ? 2.784 -32.396 -0.866 1.00 13.25 2 ALA A CA 5
ATOM 7450 C C . ALA A 1 2 ? 2.413 -31.045 -1.502 1.00 20.13 2 ALA A C 5
ATOM 7451 O O . ALA A 1 2 ? 2.636 -29.985 -0.916 1.00 35.41 2 ALA A O 5
ATOM 7458 N N . ALA A 1 3 ? 1.832 -31.095 -2.700 1.00 31.21 3 ALA A N 5
ATOM 7459 C CA . ALA A 1 3 ? 1.398 -29.888 -3.415 1.00 74.42 3 ALA A CA 5
ATOM 7460 C C . ALA A 1 3 ? -0.136 -29.772 -3.439 1.00 72.44 3 ALA A C 5
ATOM 7461 O O . ALA A 1 3 ? -0.840 -30.729 -3.776 1.00 72.32 3 ALA A O 5
ATOM 7468 N N . SER A 1 4 ? -0.649 -28.595 -3.080 1.00 63.04 4 SER A N 5
ATOM 7469 C CA . SER A 1 4 ? -2.100 -28.360 -3.041 1.00 60.03 4 SER A CA 5
ATOM 7470 C C . SER A 1 4 ? -2.432 -26.876 -3.238 1.00 73.01 4 SER A C 5
ATOM 7471 O O . SER A 1 4 ? -3.131 -26.505 -4.185 1.00 11.43 4 SER A O 5
ATOM 7479 N N . THR A 1 5 ? -1.913 -26.030 -2.353 1.00 75.12 5 THR A N 5
ATOM 7480 C CA . THR A 1 5 ? -2.196 -24.589 -2.398 1.00 43.03 5 THR A CA 5
ATOM 7481 C C . THR A 1 5 ? -1.352 -23.874 -3.464 1.00 35.24 5 THR A C 5
ATOM 7482 O O . THR A 1 5 ? -0.145 -24.087 -3.559 1.00 24.21 5 THR A O 5
ATOM 7493 N N . VAL A 1 6 ? -2.002 -23.034 -4.268 1.00 23.43 6 VAL A N 5
ATOM 7494 C CA . VAL A 1 6 ? -1.312 -22.245 -5.293 1.00 23.52 6 VAL A CA 5
ATOM 7495 C C . VAL A 1 6 ? -0.265 -21.297 -4.681 1.00 45.24 6 VAL A C 5
ATOM 7496 O O . VAL A 1 6 ? -0.575 -20.473 -3.813 1.00 14.23 6 VAL A O 5
ATOM 7509 N N . HIS A 1 7 ? 0.979 -21.418 -5.135 1.00 31.31 7 HIS A N 5
ATOM 7510 C CA . HIS A 1 7 ? 2.063 -20.566 -4.647 1.00 74.54 7 HIS A CA 5
ATOM 7511 C C . HIS A 1 7 ? 2.084 -19.213 -5.379 1.00 20.33 7 HIS A C 5
ATOM 7512 O O . HIS A 1 7 ? 2.640 -19.091 -6.470 1.00 22.32 7 HIS A O 5
ATOM 7527 N N . THR A 1 8 ? 1.454 -18.208 -4.777 1.00 3.51 8 THR A N 5
ATOM 7528 C CA . THR A 1 8 ? 1.431 -16.844 -5.327 1.00 72.43 8 THR A CA 5
ATOM 7529 C C . THR A 1 8 ? 1.139 -15.825 -4.219 1.00 70.41 8 THR A C 5
ATOM 7530 O O . THR A 1 8 ? -0.006 -15.668 -3.795 1.00 24.35 8 THR A O 5
ATOM 7541 N N . SER A 1 9 ? 2.187 -15.158 -3.737 1.00 44.15 9 SER A N 5
ATOM 7542 C CA . SER A 1 9 ? 2.050 -14.145 -2.678 1.00 44.54 9 SER A CA 5
ATOM 7543 C C . SER A 1 9 ? 1.851 -12.746 -3.278 1.00 73.13 9 SER A C 5
ATOM 7544 O O . SER A 1 9 ? 1.871 -12.579 -4.495 1.00 11.24 9 SER A O 5
ATOM 7552 N N . PHE A 1 10 ? 1.665 -11.738 -2.428 1.00 62.32 10 PHE A N 5
ATOM 7553 C CA . PHE A 1 10 ? 1.407 -10.370 -2.898 1.00 75.50 10 PHE A CA 5
ATOM 7554 C C . PHE A 1 10 ? 2.361 -9.348 -2.253 1.00 53.32 10 PHE A C 5
ATOM 7555 O O . PHE A 1 10 ? 2.830 -9.537 -1.129 1.00 61.23 10 PHE A O 5
ATOM 7572 N N . ILE A 1 11 ? 2.654 -8.270 -2.987 1.00 3.13 11 ILE A N 5
ATOM 7573 C CA . ILE A 1 11 ? 3.590 -7.231 -2.529 1.00 44.33 11 ILE A CA 5
ATOM 7574 C C . ILE A 1 11 ? 2.967 -5.828 -2.643 1.00 2.33 11 ILE A C 5
ATOM 7575 O O . ILE A 1 11 ? 2.353 -5.495 -3.660 1.00 52.32 11 ILE A O 5
ATOM 7591 N N . LEU A 1 12 ? 3.130 -5.011 -1.599 1.00 5.52 12 LEU A N 5
ATOM 7592 C CA . LEU A 1 12 ? 2.600 -3.638 -1.593 1.00 52.25 12 LEU A CA 5
ATOM 7593 C C . LEU A 1 12 ? 3.552 -2.641 -2.283 1.00 70.54 12 LEU A C 5
ATOM 7594 O O . LEU A 1 12 ? 4.761 -2.630 -2.034 1.00 60.30 12 LEU A O 5
ATOM 7610 N N . LYS A 1 13 ? 2.987 -1.808 -3.154 1.00 10.21 13 LYS A N 5
ATOM 7611 C CA . LYS A 1 13 ? 3.724 -0.712 -3.791 1.00 51.21 13 LYS A CA 5
ATOM 7612 C C . LYS A 1 13 ? 3.123 0.646 -3.404 1.00 34.53 13 LYS A C 5
ATOM 7613 O O . LYS A 1 13 ? 1.906 0.782 -3.272 1.00 22.52 13 LYS A O 5
ATOM 7632 N N . VAL A 1 14 ? 3.978 1.648 -3.227 1.00 23.01 14 VAL A N 5
ATOM 7633 C CA . VAL A 1 14 ? 3.534 2.996 -2.849 1.00 5.22 14 VAL A CA 5
ATOM 7634 C C . VAL A 1 14 ? 4.091 4.063 -3.808 1.00 21.12 14 VAL A C 5
ATOM 7635 O O . VAL A 1 14 ? 5.305 4.202 -3.962 1.00 61.43 14 VAL A O 5
ATOM 7648 N N . LEU A 1 15 ? 3.198 4.809 -4.455 1.00 70.25 15 LEU A N 5
ATOM 7649 C CA . LEU A 1 15 ? 3.595 5.908 -5.344 1.00 10.51 15 LEU A CA 5
ATOM 7650 C C . LEU A 1 15 ? 3.661 7.219 -4.543 1.00 75.44 15 LEU A C 5
ATOM 7651 O O . LEU A 1 15 ? 2.634 7.760 -4.127 1.00 71.43 15 LEU A O 5
ATOM 7667 N N . TRP A 1 16 ? 4.873 7.722 -4.327 1.00 22.31 16 TRP A N 5
ATOM 7668 C CA . TRP A 1 16 ? 5.081 8.907 -3.490 1.00 3.52 16 TRP A CA 5
ATOM 7669 C C . TRP A 1 16 ? 5.108 10.189 -4.339 1.00 4.04 16 TRP A C 5
ATOM 7670 O O . TRP A 1 16 ? 6.035 10.413 -5.118 1.00 50.04 16 TRP A O 5
ATOM 7691 N N . LEU A 1 17 ? 4.075 11.022 -4.192 1.00 44.05 17 LEU A N 5
ATOM 7692 C CA . LEU A 1 17 ? 4.007 12.309 -4.902 1.00 52.23 17 LEU A CA 5
ATOM 7693 C C . LEU A 1 17 ? 4.399 13.474 -3.981 1.00 51.53 17 LEU A C 5
ATOM 7694 O O . LEU A 1 17 ? 4.902 13.266 -2.877 1.00 0.34 17 LEU A O 5
ATOM 7710 N N . ASP A 1 18 ? 4.164 14.700 -4.442 1.00 21.21 18 ASP A N 5
ATOM 7711 C CA . ASP A 1 18 ? 4.494 15.899 -3.665 1.00 44.41 18 ASP A CA 5
ATOM 7712 C C . ASP A 1 18 ? 3.548 16.075 -2.460 1.00 43.24 18 ASP A C 5
ATOM 7713 O O . ASP A 1 18 ? 3.955 15.909 -1.309 1.00 41.32 18 ASP A O 5
ATOM 7722 N N . GLN A 1 19 ? 2.284 16.409 -2.727 1.00 14.43 19 GLN A N 5
ATOM 7723 C CA . GLN A 1 19 ? 1.293 16.604 -1.658 1.00 45.33 19 GLN A CA 5
ATOM 7724 C C . GLN A 1 19 ? 0.347 15.395 -1.522 1.00 24.01 19 GLN A C 5
ATOM 7725 O O . GLN A 1 19 ? -0.511 15.371 -0.640 1.00 13.54 19 GLN A O 5
ATOM 7739 N N . ASN A 1 20 ? 0.516 14.390 -2.388 1.00 70.33 20 ASN A N 5
ATOM 7740 C CA . ASN A 1 20 ? -0.359 13.202 -2.388 1.00 54.13 20 ASN A CA 5
ATOM 7741 C C . ASN A 1 20 ? 0.453 11.892 -2.362 1.00 43.34 20 ASN A C 5
ATOM 7742 O O . ASN A 1 20 ? 1.682 11.902 -2.469 1.00 53.32 20 ASN A O 5
ATOM 7753 N N . VAL A 1 21 ? -0.250 10.765 -2.217 1.00 3.00 21 VAL A N 5
ATOM 7754 C CA . VAL A 1 21 ? 0.383 9.438 -2.224 1.00 24.14 21 VAL A CA 5
ATOM 7755 C C . VAL A 1 21 ? -0.616 8.347 -2.664 1.00 44.14 21 VAL A C 5
ATOM 7756 O O . VAL A 1 21 ? -1.826 8.485 -2.468 1.00 22.15 21 VAL A O 5
ATOM 7769 N N . ALA A 1 22 ? -0.109 7.273 -3.277 1.00 4.42 22 ALA A N 5
ATOM 7770 C CA . ALA A 1 22 ? -0.959 6.170 -3.751 1.00 54.14 22 ALA A CA 5
ATOM 7771 C C . ALA A 1 22 ? -0.399 4.795 -3.351 1.00 53.33 22 ALA A C 5
ATOM 7772 O O . ALA A 1 22 ? 0.799 4.649 -3.122 1.00 71.25 22 ALA A O 5
ATOM 7779 N N . ILE A 1 23 ? -1.275 3.788 -3.279 1.00 40.51 23 ILE A N 5
ATOM 7780 C CA . ILE A 1 23 ? -0.860 2.408 -2.957 1.00 1.23 23 ILE A CA 5
ATOM 7781 C C . ILE A 1 23 ? -1.421 1.389 -3.970 1.00 45.41 23 ILE A C 5
ATOM 7782 O O . ILE A 1 23 ? -2.484 1.598 -4.549 1.00 15.13 23 ILE A O 5
ATOM 7798 N N . ALA A 1 24 ? -0.696 0.285 -4.170 1.00 65.33 24 ALA A N 5
ATOM 7799 C CA . ALA A 1 24 ? -1.109 -0.781 -5.101 1.00 71.33 24 ALA A CA 5
ATOM 7800 C C . ALA A 1 24 ? -0.513 -2.139 -4.690 1.00 43.52 24 ALA A C 5
ATOM 7801 O O . ALA A 1 24 ? 0.305 -2.209 -3.778 1.00 45.30 24 ALA A O 5
ATOM 7808 N N . VAL A 1 25 ? -0.921 -3.217 -5.363 1.00 42.23 25 VAL A N 5
ATOM 7809 C CA . VAL A 1 25 ? -0.423 -4.566 -5.038 1.00 3.31 25 VAL A CA 5
ATOM 7810 C C . VAL A 1 25 ? -0.086 -5.386 -6.298 1.00 42.34 25 VAL A C 5
ATOM 7811 O O . VAL A 1 25 ? -0.877 -5.455 -7.245 1.00 60.32 25 VAL A O 5
ATOM 7824 N N . ASP A 1 26 ? 1.097 -6.007 -6.294 1.00 43.34 26 ASP A N 5
ATOM 7825 C CA . ASP A 1 26 ? 1.517 -6.928 -7.363 1.00 22.34 26 ASP A CA 5
ATOM 7826 C C . ASP A 1 26 ? 1.531 -8.382 -6.863 1.00 72.34 26 ASP A C 5
ATOM 7827 O O . ASP A 1 26 ? 1.896 -8.652 -5.716 1.00 24.40 26 ASP A O 5
ATOM 7836 N N . GLN A 1 27 ? 1.140 -9.313 -7.728 1.00 12.20 27 GLN A N 5
ATOM 7837 C CA . GLN A 1 27 ? 1.160 -10.741 -7.393 1.00 25.15 27 GLN A CA 5
ATOM 7838 C C . GLN A 1 27 ? 2.484 -11.394 -7.826 1.00 1.51 27 GLN A C 5
ATOM 7839 O O . GLN A 1 27 ? 3.002 -11.114 -8.911 1.00 52.32 27 GLN A O 5
ATOM 7853 N N . ILE A 1 28 ? 3.032 -12.258 -6.973 1.00 74.01 28 ILE A N 5
ATOM 7854 C CA . ILE A 1 28 ? 4.278 -12.964 -7.280 1.00 43.21 28 ILE A CA 5
ATOM 7855 C C . ILE A 1 28 ? 4.009 -14.207 -8.140 1.00 72.22 28 ILE A C 5
ATOM 7856 O O . ILE A 1 28 ? 3.695 -15.288 -7.630 1.00 75.44 28 ILE A O 5
ATOM 7872 N N . VAL A 1 29 ? 4.127 -14.034 -9.449 1.00 72.33 29 VAL A N 5
ATOM 7873 C CA . VAL A 1 29 ? 3.900 -15.114 -10.409 1.00 34.11 29 VAL A CA 5
ATOM 7874 C C . VAL A 1 29 ? 5.165 -15.982 -10.560 1.00 2.51 29 VAL A C 5
ATOM 7875 O O . VAL A 1 29 ? 6.260 -15.569 -10.175 1.00 0.13 29 VAL A O 5
ATOM 7888 N N . GLY A 1 30 ? 5.015 -17.183 -11.114 1.00 51.52 30 GLY A N 5
ATOM 7889 C CA . GLY A 1 30 ? 6.158 -18.073 -11.318 1.00 42.13 30 GLY A CA 5
ATOM 7890 C C . GLY A 1 30 ? 7.311 -17.442 -12.108 1.00 32.12 30 GLY A C 5
ATOM 7891 O O . GLY A 1 30 ? 8.452 -17.891 -12.009 1.00 54.54 30 GLY A O 5
ATOM 7895 N N . LYS A 1 31 ? 7.016 -16.405 -12.895 1.00 41.43 31 LYS A N 5
ATOM 7896 C CA . LYS A 1 31 ? 8.042 -15.722 -13.703 1.00 11.22 31 LYS A CA 5
ATOM 7897 C C . LYS A 1 31 ? 8.559 -14.436 -13.025 1.00 52.44 31 LYS A C 5
ATOM 7898 O O . LYS A 1 31 ? 9.442 -13.755 -13.557 1.00 62.01 31 LYS A O 5
ATOM 7917 N N . GLY A 1 32 ? 8.021 -14.115 -11.851 1.00 50.11 32 GLY A N 5
ATOM 7918 C CA . GLY A 1 32 ? 8.385 -12.883 -11.150 1.00 23.42 32 GLY A CA 5
ATOM 7919 C C . GLY A 1 32 ? 7.183 -12.222 -10.479 1.00 22.23 32 GLY A C 5
ATOM 7920 O O . GLY A 1 32 ? 6.488 -12.852 -9.688 1.00 44.51 32 GLY A O 5
ATOM 7924 N N . THR A 1 33 ? 6.929 -10.953 -10.787 1.00 20.34 33 THR A N 5
ATOM 7925 C CA . THR A 1 33 ? 5.739 -10.258 -10.270 1.00 0.51 33 THR A CA 5
ATOM 7926 C C . THR A 1 33 ? 4.871 -9.730 -11.417 1.00 61.54 33 THR A C 5
ATOM 7927 O O . THR A 1 33 ? 5.319 -9.636 -12.561 1.00 73.32 33 THR A O 5
ATOM 7938 N N . SER A 1 34 ? 3.618 -9.410 -11.111 1.00 52.50 34 SER A N 5
ATOM 7939 C CA . SER A 1 34 ? 2.693 -8.825 -12.094 1.00 61.55 34 SER A CA 5
ATOM 7940 C C . SER A 1 34 ? 1.638 -7.955 -11.399 1.00 44.44 34 SER A C 5
ATOM 7941 O O . SER A 1 34 ? 1.063 -8.365 -10.390 1.00 43.20 34 SER A O 5
ATOM 7949 N N . PRO A 1 35 ? 1.378 -6.737 -11.920 1.00 32.34 35 PRO A N 5
ATOM 7950 C CA . PRO A 1 35 ? 0.387 -5.810 -11.335 1.00 72.22 35 PRO A CA 5
ATOM 7951 C C . PRO A 1 35 ? -1.003 -6.438 -11.146 1.00 31.45 35 PRO A C 5
ATOM 7952 O O . PRO A 1 35 ? -1.671 -6.813 -12.116 1.00 12.31 35 PRO A O 5
ATOM 7963 N N . LEU A 1 36 ? -1.431 -6.550 -9.888 1.00 71.02 36 LEU A N 5
ATOM 7964 C CA . LEU A 1 36 ? -2.747 -7.104 -9.560 1.00 33.33 36 LEU A CA 5
ATOM 7965 C C . LEU A 1 36 ? -3.792 -5.988 -9.406 1.00 4.44 36 LEU A C 5
ATOM 7966 O O . LEU A 1 36 ? -4.920 -6.105 -9.887 1.00 55.14 36 LEU A O 5
ATOM 7982 N N . THR A 1 37 ? -3.415 -4.913 -8.717 1.00 12.04 37 THR A N 5
ATOM 7983 C CA . THR A 1 37 ? -4.300 -3.751 -8.531 1.00 23.35 37 THR A CA 5
ATOM 7984 C C . THR A 1 37 ? -3.641 -2.464 -9.037 1.00 13.02 37 THR A C 5
ATOM 7985 O O . THR A 1 37 ? -2.439 -2.430 -9.305 1.00 2.33 37 THR A O 5
ATOM 7996 N N . SER A 1 38 ? -4.436 -1.404 -9.173 1.00 65.42 38 SER A N 5
ATOM 7997 C CA . SER A 1 38 ? -3.912 -0.091 -9.582 1.00 12.22 38 SER A CA 5
ATOM 7998 C C . SER A 1 38 ? -3.623 0.799 -8.365 1.00 75.31 38 SER A C 5
ATOM 7999 O O . SER A 1 38 ? -3.969 0.456 -7.236 1.00 45.13 38 SER A O 5
ATOM 8007 N N . TYR A 1 39 ? -2.995 1.950 -8.601 1.00 40.23 39 TYR A N 5
ATOM 8008 C CA . TYR A 1 39 ? -2.623 2.868 -7.517 1.00 70.23 39 TYR A CA 5
ATOM 8009 C C . TYR A 1 39 ? -3.816 3.703 -7.020 1.00 31.32 39 TYR A C 5
ATOM 8010 O O . TYR A 1 39 ? -4.392 4.499 -7.767 1.00 34.32 39 TYR A O 5
ATOM 8028 N N . PHE A 1 40 ? -4.180 3.513 -5.755 1.00 32.13 40 PHE A N 5
ATOM 8029 C CA . PHE A 1 40 ? -5.264 4.277 -5.125 1.00 12.31 40 PHE A CA 5
ATOM 8030 C C . PHE A 1 40 ? -4.700 5.464 -4.327 1.00 21.15 40 PHE A C 5
ATOM 8031 O O . PHE A 1 40 ? -3.927 5.275 -3.386 1.00 64.55 40 PHE A O 5
ATOM 8048 N N . PHE A 1 41 ? -5.089 6.680 -4.707 1.00 51.23 41 PHE A N 5
ATOM 8049 C CA . PHE A 1 41 ? -4.580 7.900 -4.065 1.00 74.45 41 PHE A CA 5
ATOM 8050 C C . PHE A 1 41 ? -5.450 8.329 -2.870 1.00 21.32 41 PHE A C 5
ATOM 8051 O O . PHE A 1 41 ? -6.680 8.247 -2.919 1.00 0.54 41 PHE A O 5
ATOM 8068 N N . TRP A 1 42 ? -4.807 8.803 -1.807 1.00 13.20 42 TRP A N 5
ATOM 8069 C CA . TRP A 1 42 ? -5.524 9.357 -0.651 1.00 5.20 42 TRP A CA 5
ATOM 8070 C C . TRP A 1 42 ? -4.812 10.638 -0.154 1.00 45.52 42 TRP A C 5
ATOM 8071 O O . TRP A 1 42 ? -3.627 10.831 -0.429 1.00 52.24 42 TRP A O 5
ATOM 8092 N N . PRO A 1 43 ? -5.514 11.550 0.564 1.00 63.21 43 PRO A N 5
ATOM 8093 C CA . PRO A 1 43 ? -6.936 11.402 0.946 1.00 53.03 43 PRO A CA 5
ATOM 8094 C C . PRO A 1 43 ? -7.930 11.655 -0.205 1.00 73.10 43 PRO A C 5
ATOM 8095 O O . PRO A 1 43 ? -9.135 11.762 0.027 1.00 3.05 43 PRO A O 5
ATOM 8106 N N . ARG A 1 44 ? -7.421 11.752 -1.438 1.00 53.34 44 ARG A N 5
ATOM 8107 C CA . ARG A 1 44 ? -8.267 11.869 -2.640 1.00 45.32 44 ARG A CA 5
ATOM 8108 C C . ARG A 1 44 ? -9.429 10.860 -2.620 1.00 22.02 44 ARG A C 5
ATOM 8109 O O . ARG A 1 44 ? -10.572 11.200 -2.931 1.00 44.14 44 ARG A O 5
ATOM 8130 N N . ALA A 1 45 ? -9.119 9.616 -2.258 1.00 44.42 45 ALA A N 5
ATOM 8131 C CA . ALA A 1 45 ? -10.134 8.571 -2.087 1.00 11.34 45 ALA A CA 5
ATOM 8132 C C . ALA A 1 45 ? -9.780 7.656 -0.905 1.00 1.44 45 ALA A C 5
ATOM 8133 O O . ALA A 1 45 ? -8.700 7.770 -0.320 1.00 31.13 45 ALA A O 5
ATOM 8140 N N . ASP A 1 46 ? -10.693 6.760 -0.539 1.00 14.42 46 ASP A N 5
ATOM 8141 C CA . ASP A 1 46 ? -10.424 5.779 0.519 1.00 71.34 46 ASP A CA 5
ATOM 8142 C C . ASP A 1 46 ? -9.503 4.662 0.004 1.00 20.10 46 ASP A C 5
ATOM 8143 O O . ASP A 1 46 ? -9.959 3.599 -0.414 1.00 3.01 46 ASP A O 5
ATOM 8152 N N . ALA A 1 47 ? -8.198 4.936 0.019 1.00 31.04 47 ALA A N 5
ATOM 8153 C CA . ALA A 1 47 ? -7.189 4.022 -0.530 1.00 43.12 47 ALA A CA 5
ATOM 8154 C C . ALA A 1 47 ? -7.256 2.619 0.091 1.00 10.15 47 ALA A C 5
ATOM 8155 O O . ALA A 1 47 ? -7.329 1.622 -0.627 1.00 22.33 47 ALA A O 5
ATOM 8162 N N . TRP A 1 48 ? -7.237 2.544 1.419 1.00 61.33 48 TRP A N 5
ATOM 8163 C CA . TRP A 1 48 ? -7.242 1.254 2.118 1.00 3.32 48 TRP A CA 5
ATOM 8164 C C . TRP A 1 48 ? -8.538 0.470 1.837 1.00 72.34 48 TRP A C 5
ATOM 8165 O O . TRP A 1 48 ? -8.503 -0.727 1.540 1.00 23.13 48 TRP A O 5
ATOM 8186 N N . GLN A 1 49 ? -9.678 1.158 1.931 1.00 73.10 49 GLN A N 5
ATOM 8187 C CA . GLN A 1 49 ? -10.983 0.561 1.612 1.00 1.43 49 GLN A CA 5
ATOM 8188 C C . GLN A 1 49 ? -11.018 0.011 0.172 1.00 41.13 49 GLN A C 5
ATOM 8189 O O . GLN A 1 49 ? -11.431 -1.127 -0.057 1.00 42.24 49 GLN A O 5
ATOM 8203 N N . GLN A 1 50 ? -10.583 0.820 -0.795 1.00 42.53 50 GLN A N 5
ATOM 8204 C CA . GLN A 1 50 ? -10.560 0.399 -2.203 1.00 3.25 50 GLN A CA 5
ATOM 8205 C C . GLN A 1 50 ? -9.591 -0.775 -2.430 1.00 54.21 50 GLN A C 5
ATOM 8206 O O . GLN A 1 50 ? -9.879 -1.689 -3.204 1.00 51.50 50 GLN A O 5
ATOM 8220 N N . LEU A 1 51 ? -8.452 -0.748 -1.740 1.00 54.50 51 LEU A N 5
ATOM 8221 C CA . LEU A 1 51 ? -7.449 -1.813 -1.862 1.00 62.55 51 LEU A CA 5
ATOM 8222 C C . LEU A 1 51 ? -7.988 -3.158 -1.346 1.00 23.43 51 LEU A C 5
ATOM 8223 O O . LEU A 1 51 ? -7.953 -4.167 -2.059 1.00 50.34 51 LEU A O 5
ATOM 8239 N N . LYS A 1 52 ? -8.488 -3.174 -0.107 1.00 30.53 52 LYS A N 5
ATOM 8240 C CA . LYS A 1 52 ? -9.037 -4.399 0.482 1.00 5.20 52 LYS A CA 5
ATOM 8241 C C . LYS A 1 52 ? -10.207 -4.933 -0.357 1.00 71.21 52 LYS A C 5
ATOM 8242 O O . LYS A 1 52 ? -10.313 -6.135 -0.587 1.00 34.23 52 LYS A O 5
ATOM 8261 N N . ASP A 1 53 ? -11.065 -4.030 -0.832 1.00 72.35 53 ASP A N 5
ATOM 8262 C CA . ASP A 1 53 ? -12.191 -4.399 -1.696 1.00 31.44 53 ASP A CA 5
ATOM 8263 C C . ASP A 1 53 ? -11.713 -5.149 -2.950 1.00 50.42 53 ASP A C 5
ATOM 8264 O O . ASP A 1 53 ? -12.266 -6.187 -3.318 1.00 74.20 53 ASP A O 5
ATOM 8273 N N . GLU A 1 54 ? -10.676 -4.620 -3.593 1.00 22.45 54 GLU A N 5
ATOM 8274 C CA . GLU A 1 54 ? -10.083 -5.261 -4.772 1.00 50.45 54 GLU A CA 5
ATOM 8275 C C . GLU A 1 54 ? -9.547 -6.668 -4.468 1.00 52.33 54 GLU A C 5
ATOM 8276 O O . GLU A 1 54 ? -9.567 -7.543 -5.335 1.00 4.51 54 GLU A O 5
ATOM 8288 N N . LEU A 1 55 ? -9.058 -6.876 -3.249 1.00 54.51 55 LEU A N 5
ATOM 8289 C CA . LEU A 1 55 ? -8.495 -8.175 -2.854 1.00 72.30 55 LEU A CA 5
ATOM 8290 C C . LEU A 1 55 ? -9.574 -9.148 -2.345 1.00 63.33 55 LEU A C 5
ATOM 8291 O O . LEU A 1 55 ? -9.441 -10.362 -2.492 1.00 54.23 55 LEU A O 5
ATOM 8307 N N . GLU A 1 56 ? -10.637 -8.615 -1.744 1.00 14.51 56 GLU A N 5
ATOM 8308 C CA . GLU A 1 56 ? -11.760 -9.443 -1.280 1.00 33.45 56 GLU A CA 5
ATOM 8309 C C . GLU A 1 56 ? -12.649 -9.880 -2.455 1.00 2.31 56 GLU A C 5
ATOM 8310 O O . GLU A 1 56 ? -13.278 -10.940 -2.414 1.00 0.11 56 GLU A O 5
ATOM 8322 N N . ALA A 1 57 ? -12.707 -9.047 -3.494 1.00 21.41 57 ALA A N 5
ATOM 8323 C CA . ALA A 1 57 ? -13.418 -9.392 -4.729 1.00 11.34 57 ALA A CA 5
ATOM 8324 C C . ALA A 1 57 ? -12.744 -10.577 -5.434 1.00 53.43 57 ALA A C 5
ATOM 8325 O O . ALA A 1 57 ? -13.410 -11.513 -5.888 1.00 12.32 57 ALA A O 5
ATOM 8332 N N . LYS A 1 58 ? -11.416 -10.521 -5.518 1.00 13.23 58 LYS A N 5
ATOM 8333 C CA . LYS A 1 58 ? -10.615 -11.605 -6.092 1.00 53.43 58 LYS A CA 5
ATOM 8334 C C . LYS A 1 58 ? -10.490 -12.765 -5.086 1.00 33.25 58 LYS A C 5
ATOM 8335 O O . LYS A 1 58 ? -9.590 -12.787 -4.246 1.00 2.54 58 LYS A O 5
ATOM 8354 N N . HIS A 1 59 ? -11.399 -13.732 -5.183 1.00 73.32 59 HIS A N 5
ATOM 8355 C CA . HIS A 1 59 ? -11.535 -14.791 -4.170 1.00 10.15 59 HIS A CA 5
ATOM 8356 C C . HIS A 1 59 ? -10.329 -15.752 -4.101 1.00 1.30 59 HIS A C 5
ATOM 8357 O O . HIS A 1 59 ? -10.316 -16.667 -3.277 1.00 64.45 59 HIS A O 5
ATOM 8372 N N . TRP A 1 60 ? -9.323 -15.565 -4.954 1.00 30.04 60 TRP A N 5
ATOM 8373 C CA . TRP A 1 60 ? -8.125 -16.422 -4.916 1.00 60.02 60 TRP A CA 5
ATOM 8374 C C . TRP A 1 60 ? -7.025 -15.847 -4.000 1.00 62.31 60 TRP A C 5
ATOM 8375 O O . TRP A 1 60 ? -5.967 -16.454 -3.832 1.00 33.24 60 TRP A O 5
ATOM 8396 N N . ILE A 1 61 ? -7.284 -14.680 -3.407 1.00 74.20 61 ILE A N 5
ATOM 8397 C CA . ILE A 1 61 ? -6.345 -14.065 -2.454 1.00 51.41 61 ILE A CA 5
ATOM 8398 C C . ILE A 1 61 ? -6.488 -14.685 -1.051 1.00 42.11 61 ILE A C 5
ATOM 8399 O O . ILE A 1 61 ? -7.566 -14.659 -0.453 1.00 33.44 61 ILE A O 5
ATOM 8415 N N . ALA A 1 62 ? -5.389 -15.237 -0.534 1.00 21.02 62 ALA A N 5
ATOM 8416 C CA . ALA A 1 62 ? -5.371 -15.843 0.804 1.00 32.33 62 ALA A CA 5
ATOM 8417 C C . ALA A 1 62 ? -5.510 -14.783 1.910 1.00 32.52 62 ALA A C 5
ATOM 8418 O O . ALA A 1 62 ? -4.894 -13.713 1.845 1.00 72.44 62 ALA A O 5
ATOM 8425 N N . GLU A 1 63 ? -6.298 -15.090 2.938 1.00 63.30 63 GLU A N 5
ATOM 8426 C CA . GLU A 1 63 ? -6.583 -14.129 4.008 1.00 42.21 63 GLU A CA 5
ATOM 8427 C C . GLU A 1 63 ? -5.317 -13.706 4.773 1.00 10.35 63 GLU A C 5
ATOM 8428 O O . GLU A 1 63 ? -5.119 -12.522 5.050 1.00 52.41 63 GLU A O 5
ATOM 8440 N N . ALA A 1 64 ? -4.465 -14.670 5.101 1.00 12.31 64 ALA A N 5
ATOM 8441 C CA . ALA A 1 64 ? -3.227 -14.395 5.841 1.00 14.53 64 ALA A CA 5
ATOM 8442 C C . ALA A 1 64 ? -2.382 -13.301 5.166 1.00 33.23 64 ALA A C 5
ATOM 8443 O O . ALA A 1 64 ? -1.888 -12.386 5.827 1.00 1.21 64 ALA A O 5
ATOM 8450 N N . ASP A 1 65 ? -2.235 -13.385 3.844 1.00 64.21 65 ASP A N 5
ATOM 8451 C CA .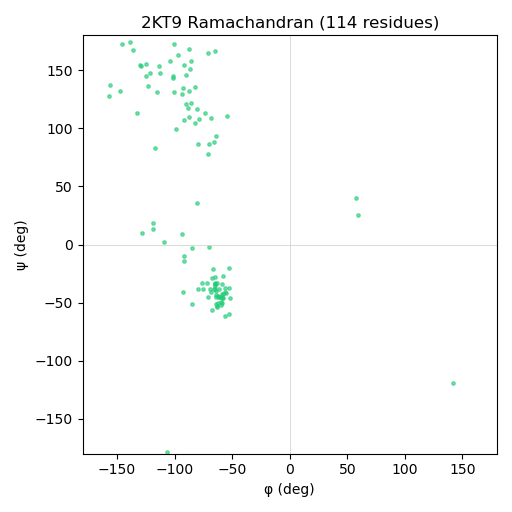 ASP A 1 65 ? -1.391 -12.436 3.111 1.00 40.42 65 ASP A CA 5
ATOM 8452 C C . ASP A 1 65 ? -2.140 -11.124 2.795 1.00 73.10 65 ASP A C 5
ATOM 8453 O O . ASP A 1 65 ? -1.526 -10.058 2.740 1.00 32.14 65 ASP A O 5
ATOM 8462 N N . ARG A 1 66 ? -3.468 -11.186 2.608 1.00 32.03 66 ARG A N 5
ATOM 8463 C CA . ARG A 1 66 ? -4.251 -9.953 2.398 1.00 33.53 66 ARG A CA 5
ATOM 8464 C C . ARG A 1 66 ? -4.200 -9.077 3.658 1.00 2.21 66 ARG A C 5
ATOM 8465 O O . ARG A 1 66 ? -4.110 -7.856 3.573 1.00 64.35 66 ARG A O 5
ATOM 8486 N N . ILE A 1 67 ? -4.249 -9.713 4.828 1.00 14.44 67 ILE A N 5
ATOM 8487 C CA . ILE A 1 67 ? -4.092 -9.003 6.099 1.00 1.40 67 ILE A CA 5
ATOM 8488 C C . ILE A 1 67 ? -2.669 -8.438 6.224 1.00 30.43 67 ILE A C 5
ATOM 8489 O O . ILE A 1 67 ? -2.472 -7.314 6.685 1.00 35.31 67 ILE A O 5
ATOM 8505 N N . ASN A 1 68 ? -1.687 -9.226 5.789 1.00 74.30 68 ASN A N 5
ATOM 8506 C CA . ASN A 1 68 ? -0.287 -8.786 5.739 1.00 1.44 68 ASN A CA 5
ATOM 8507 C C . ASN A 1 68 ? -0.141 -7.462 4.959 1.00 21.35 68 ASN A C 5
ATOM 8508 O O . ASN A 1 68 ? 0.323 -6.455 5.505 1.00 11.54 68 ASN A O 5
ATOM 8519 N N . VAL A 1 69 ? -0.552 -7.471 3.686 1.00 2.42 69 VAL A N 5
ATOM 8520 C CA . VAL A 1 69 ? -0.443 -6.283 2.827 1.00 60.15 69 VAL A CA 5
ATOM 8521 C C . VAL A 1 69 ? -1.311 -5.118 3.341 1.00 33.32 69 VAL A C 5
ATOM 8522 O O . VAL A 1 69 ? -0.920 -3.956 3.240 1.00 33.20 69 VAL A O 5
ATOM 8535 N N . LEU A 1 70 ? -2.483 -5.428 3.903 1.00 63.43 70 LEU A N 5
ATOM 8536 C CA . LEU A 1 70 ? -3.353 -4.393 4.481 1.00 2.11 70 LEU A CA 5
ATOM 8537 C C . LEU A 1 70 ? -2.727 -3.758 5.731 1.00 64.11 70 LEU A C 5
ATOM 8538 O O . LEU A 1 70 ? -2.914 -2.569 5.985 1.00 0.40 70 LEU A O 5
ATOM 8554 N N . ASN A 1 71 ? -1.993 -4.549 6.513 1.00 52.23 71 ASN A N 5
ATOM 8555 C CA . ASN A 1 71 ? -1.302 -4.030 7.702 1.00 75.11 71 ASN A CA 5
ATOM 8556 C C . ASN A 1 71 ? -0.152 -3.091 7.315 1.00 34.32 71 ASN A C 5
ATOM 8557 O O . ASN A 1 71 ? -0.086 -1.952 7.782 1.00 70.45 71 ASN A O 5
ATOM 8568 N N . GLN A 1 72 ? 0.742 -3.565 6.449 1.00 51.32 72 GLN A N 5
ATOM 8569 C CA . GLN A 1 72 ? 1.862 -2.742 5.979 1.00 61.12 72 GLN A CA 5
ATOM 8570 C C . GLN A 1 72 ? 1.352 -1.510 5.206 1.00 62.21 72 GLN A C 5
ATOM 8571 O O . GLN A 1 72 ? 1.973 -0.446 5.235 1.00 53.43 72 GLN A O 5
ATOM 8585 N N . ALA A 1 73 ? 0.204 -1.654 4.534 1.00 21.30 73 ALA A N 5
ATOM 8586 C CA . ALA A 1 73 ? -0.456 -0.519 3.879 1.00 63.11 73 ALA A CA 5
ATOM 8587 C C . ALA A 1 73 ? -0.933 0.508 4.913 1.00 1.24 73 ALA A C 5
ATOM 8588 O O . ALA A 1 73 ? -0.634 1.696 4.800 1.00 20.02 73 ALA A O 5
ATOM 8595 N N . THR A 1 74 ? -1.667 0.038 5.927 1.00 75.15 74 THR A N 5
ATOM 8596 C CA . THR A 1 74 ? -2.132 0.904 7.024 1.00 43.14 74 THR A CA 5
ATOM 8597 C C . THR A 1 74 ? -0.962 1.666 7.657 1.00 53.21 74 THR A C 5
ATOM 8598 O O . THR A 1 74 ? -1.062 2.862 7.933 1.00 1.54 74 THR A O 5
ATOM 8609 N N . GLU A 1 75 ? 0.151 0.965 7.869 1.00 75.04 75 GLU A N 5
ATOM 8610 C CA . GLU A 1 75 ? 1.367 1.583 8.407 1.00 61.25 75 GLU A CA 5
ATOM 8611 C C . GLU A 1 75 ? 1.846 2.755 7.535 1.00 11.12 75 GLU A C 5
ATOM 8612 O O . GLU A 1 75 ? 2.071 3.855 8.037 1.00 62.44 75 GLU A O 5
ATOM 8624 N N . VAL A 1 76 ? 2.002 2.513 6.231 1.00 2.33 76 VAL A N 5
ATOM 8625 C CA . VAL A 1 76 ? 2.434 3.561 5.291 1.00 24.00 76 VAL A CA 5
ATOM 8626 C C . VAL A 1 76 ? 1.432 4.727 5.249 1.00 4.45 76 VAL A C 5
ATOM 8627 O O . VAL A 1 76 ? 1.821 5.894 5.184 1.00 44.44 76 VAL A O 5
ATOM 8640 N N . ILE A 1 77 ? 0.143 4.399 5.295 1.00 24.44 77 ILE A N 5
ATOM 8641 C CA . ILE A 1 77 ? -0.924 5.409 5.336 1.00 53.10 77 ILE A CA 5
ATOM 8642 C C . ILE A 1 77 ? -0.788 6.313 6.575 1.00 3.24 77 ILE A C 5
ATOM 8643 O O . ILE A 1 77 ? -0.750 7.541 6.460 1.00 23.30 77 ILE A O 5
ATOM 8659 N N . ASN A 1 78 ? -0.699 5.699 7.751 1.00 14.35 78 ASN A N 5
ATOM 8660 C CA . ASN A 1 78 ? -0.531 6.443 9.004 1.00 64.41 78 ASN A CA 5
ATOM 8661 C C . ASN A 1 78 ? 0.800 7.209 9.020 1.00 22.52 78 ASN A C 5
ATOM 8662 O O . ASN A 1 78 ? 0.868 8.341 9.492 1.00 75.34 78 ASN A O 5
ATOM 8673 N N . PHE A 1 79 ? 1.850 6.579 8.495 1.00 22.42 79 PHE A N 5
ATOM 8674 C CA . PHE A 1 79 ? 3.189 7.183 8.439 1.00 20.41 79 PHE A CA 5
ATOM 8675 C C . PHE A 1 79 ? 3.189 8.456 7.584 1.00 51.22 79 PHE A C 5
ATOM 8676 O O . PHE A 1 79 ? 3.726 9.488 7.987 1.00 10.11 79 PHE A O 5
ATOM 8693 N N . TRP A 1 80 ? 2.587 8.375 6.397 1.00 50.14 80 TRP A N 5
ATOM 8694 C CA . TRP A 1 80 ? 2.467 9.533 5.507 1.00 34.03 80 TRP A CA 5
ATOM 8695 C C . TRP A 1 80 ? 1.670 10.661 6.179 1.00 53.24 80 TRP A C 5
ATOM 8696 O O . TRP A 1 80 ? 2.128 11.804 6.245 1.00 31.33 80 TRP A O 5
ATOM 8717 N N . GLN A 1 81 ? 0.478 10.333 6.677 1.00 45.31 81 GLN A N 5
ATOM 8718 C CA . GLN A 1 81 ? -0.355 11.310 7.388 1.00 30.11 81 GLN A CA 5
ATOM 8719 C C . GLN A 1 81 ? 0.404 11.909 8.581 1.00 14.13 81 GLN A C 5
ATOM 8720 O O . GLN A 1 81 ? 0.307 13.107 8.853 1.00 55.24 81 GLN A O 5
ATOM 8734 N N . ASP A 1 82 ? 1.172 11.066 9.270 1.00 23.10 82 ASP A N 5
ATOM 8735 C CA . ASP A 1 82 ? 1.997 11.495 10.402 1.00 64.01 82 ASP A CA 5
ATOM 8736 C C . ASP A 1 82 ? 2.981 12.599 9.974 1.00 74.43 82 ASP A C 5
ATOM 8737 O O . ASP A 1 82 ? 3.205 13.579 10.695 1.00 21.44 82 ASP A O 5
ATOM 8746 N N . LEU A 1 83 ? 3.558 12.435 8.785 1.00 63.34 83 LEU A N 5
ATOM 8747 C CA . LEU A 1 83 ? 4.443 13.449 8.207 1.00 22.32 83 LEU A CA 5
ATOM 8748 C C . LEU A 1 83 ? 3.663 14.718 7.826 1.00 60.55 83 LEU A C 5
ATOM 8749 O O . LEU A 1 83 ? 4.207 15.822 7.855 1.00 40.34 83 LEU A O 5
ATOM 8765 N N . LYS A 1 84 ? 2.387 14.551 7.468 1.00 32.52 84 LYS A N 5
ATOM 8766 C CA . LYS A 1 84 ? 1.532 15.679 7.069 1.00 63.03 84 LYS A CA 5
ATOM 8767 C C . LYS A 1 84 ? 1.168 16.571 8.269 1.00 12.34 84 LYS A C 5
ATOM 8768 O O . LYS A 1 84 ? 1.283 17.796 8.193 1.00 0.43 84 LYS A O 5
ATOM 8787 N N . ASN A 1 85 ? 0.735 15.964 9.382 1.00 75.03 85 ASN A N 5
ATOM 8788 C CA . ASN A 1 85 ? 0.380 16.738 10.585 1.00 54.34 85 ASN A CA 5
ATOM 8789 C C . ASN A 1 85 ? 1.624 17.355 11.247 1.00 13.45 85 ASN A C 5
ATOM 8790 O O . ASN A 1 85 ? 1.527 18.356 11.953 1.00 71.14 85 ASN A O 5
ATOM 8801 N N . GLN A 1 86 ? 2.788 16.746 11.024 1.00 40.54 86 GLN A N 5
ATOM 8802 C CA . GLN A 1 86 ? 4.055 17.303 11.516 1.00 44.04 86 GLN A CA 5
ATOM 8803 C C . GLN A 1 86 ? 4.759 18.160 10.447 1.00 3.15 86 GLN A C 5
ATOM 8804 O O . GLN A 1 86 ? 5.825 18.714 10.699 1.00 65.50 86 GLN A O 5
ATOM 8818 N N . ASN A 1 87 ? 4.161 18.250 9.254 1.00 51.32 87 ASN A N 5
ATOM 8819 C CA . ASN A 1 87 ? 4.690 19.084 8.153 1.00 63.44 87 ASN A CA 5
ATOM 8820 C C . ASN A 1 87 ? 6.111 18.665 7.714 1.00 15.14 87 ASN A C 5
ATOM 8821 O O . ASN A 1 87 ? 6.847 19.461 7.124 1.00 44.30 87 ASN A O 5
ATOM 8832 N N . LYS A 1 88 ? 6.472 17.406 7.958 1.00 41.14 88 LYS A N 5
ATOM 8833 C CA . LYS A 1 88 ? 7.812 16.901 7.624 1.00 4.14 88 LYS A CA 5
ATOM 8834 C C . LYS A 1 88 ? 7.983 16.670 6.111 1.00 0.44 88 LYS A C 5
ATOM 8835 O O . LYS A 1 88 ? 8.719 17.399 5.446 1.00 73.51 88 LYS A O 5
ATOM 8854 N N . GLN A 1 89 ? 7.288 15.656 5.578 1.00 13.54 89 GLN A N 5
ATOM 8855 C CA . GLN A 1 89 ? 7.424 15.266 4.162 1.00 72.43 89 GLN A CA 5
ATOM 8856 C C . GLN A 1 89 ? 8.883 14.891 3.832 1.00 45.11 89 GLN A C 5
ATOM 8857 O O . GLN A 1 89 ? 9.668 15.724 3.374 1.00 64.03 89 GLN A O 5
ATOM 8871 N N . ILE A 1 90 ? 9.251 13.637 4.096 1.00 41.32 90 ILE A N 5
ATOM 8872 C CA . ILE A 1 90 ? 10.632 13.174 3.900 1.00 53.44 90 ILE A CA 5
ATOM 8873 C C . ILE A 1 90 ? 10.837 12.523 2.522 1.00 11.53 90 ILE A C 5
ATOM 8874 O O . ILE A 1 90 ? 9.879 12.267 1.788 1.00 52.21 90 ILE A O 5
ATOM 8890 N N . SER A 1 91 ? 12.095 12.254 2.183 1.00 44.33 91 SER A N 5
ATOM 8891 C CA . SER A 1 91 ? 12.441 11.623 0.903 1.00 24.52 91 SER A CA 5
ATOM 8892 C C . SER A 1 91 ? 12.089 10.128 0.906 1.00 41.43 91 SER A C 5
ATOM 8893 O O . SER A 1 91 ? 12.179 9.461 1.937 1.00 63.21 91 SER A O 5
ATOM 8901 N N . MET A 1 92 ? 11.688 9.607 -0.256 1.00 11.01 92 MET A N 5
ATOM 8902 C CA . MET A 1 92 ? 11.355 8.181 -0.401 1.00 23.12 92 MET A CA 5
ATOM 8903 C C . MET A 1 92 ? 12.487 7.272 0.125 1.00 1.03 92 MET A C 5
ATOM 8904 O O . MET A 1 92 ? 12.236 6.169 0.613 1.00 14.32 92 MET A O 5
ATOM 8918 N N . ALA A 1 93 ? 13.727 7.754 0.035 1.00 61.34 93 ALA A N 5
ATOM 8919 C CA . ALA A 1 93 ? 14.888 7.013 0.543 1.00 21.43 93 ALA A CA 5
ATOM 8920 C C . ALA A 1 93 ? 14.839 6.863 2.072 1.00 52.24 93 ALA A C 5
ATOM 8921 O O . ALA A 1 93 ? 15.229 5.829 2.619 1.00 33.11 93 ALA A O 5
ATOM 8928 N N . GLU A 1 94 ? 14.353 7.898 2.752 1.00 10.41 94 GLU A N 5
ATOM 8929 C CA . GLU A 1 94 ? 14.205 7.870 4.210 1.00 75.02 94 GLU A CA 5
ATOM 8930 C C . GLU A 1 94 ? 13.063 6.933 4.623 1.00 54.11 94 GLU A C 5
ATOM 8931 O O . GLU A 1 94 ? 13.162 6.207 5.614 1.00 30.45 94 GLU A O 5
ATOM 8943 N N . ALA A 1 95 ? 11.978 6.950 3.847 1.00 62.54 95 ALA A N 5
ATOM 8944 C CA . ALA A 1 95 ? 10.845 6.043 4.073 1.00 44.41 95 ALA A CA 5
ATOM 8945 C C . ALA A 1 95 ? 11.287 4.571 4.016 1.00 72.51 95 ALA A C 5
ATOM 8946 O O . ALA A 1 95 ? 10.793 3.726 4.768 1.00 70.11 95 ALA A O 5
ATOM 8953 N N . GLN A 1 96 ? 12.236 4.279 3.127 1.00 12.22 96 GLN A N 5
ATOM 8954 C CA . GLN A 1 96 ? 12.820 2.933 3.016 1.00 41.21 96 GLN A CA 5
ATOM 8955 C C . GLN A 1 96 ? 13.538 2.504 4.308 1.00 72.32 96 GLN A C 5
ATOM 8956 O O . GLN A 1 96 ? 13.843 1.324 4.498 1.00 63.53 96 GLN A O 5
ATOM 8970 N N . GLY A 1 97 ? 13.811 3.464 5.190 1.00 61.11 97 GLY A N 5
ATOM 8971 C CA . GLY A 1 97 ? 14.396 3.145 6.487 1.00 30.34 97 GLY A CA 5
ATOM 8972 C C . GLY A 1 97 ? 13.419 2.421 7.413 1.00 45.50 97 GLY A C 5
ATOM 8973 O O . GLY A 1 97 ? 13.833 1.667 8.298 1.00 3.34 97 GLY A O 5
ATOM 8977 N N . LYS A 1 98 ? 12.119 2.649 7.209 1.00 10.31 98 LYS A N 5
ATOM 8978 C CA . LYS A 1 98 ? 11.078 2.005 8.022 1.00 43.22 98 LYS A CA 5
ATOM 8979 C C . LYS A 1 98 ? 10.375 0.885 7.224 1.00 63.10 98 LYS A C 5
ATOM 8980 O O . LYS A 1 98 ? 10.026 -0.161 7.775 1.00 42.22 98 LYS A O 5
ATOM 8999 N N . PHE A 1 99 ? 10.183 1.099 5.917 1.00 5.33 99 PHE A N 5
ATOM 9000 C CA . PHE A 1 99 ? 9.470 0.126 5.068 1.00 43.12 99 PHE A CA 5
ATOM 9001 C C . PHE A 1 99 ? 10.332 -0.373 3.883 1.00 64.41 99 PHE A C 5
ATOM 9002 O O . PHE A 1 99 ? 9.991 -0.137 2.718 1.00 34.12 99 PHE A O 5
ATOM 9019 N N . PRO A 1 100 ? 11.447 -1.088 4.152 1.00 21.50 100 PRO A N 5
ATOM 9020 C CA . PRO A 1 100 ? 12.333 -1.603 3.087 1.00 21.02 100 PRO A CA 5
ATOM 9021 C C . PRO A 1 100 ? 11.683 -2.730 2.264 1.00 4.22 100 PRO A C 5
ATOM 9022 O O . PRO A 1 100 ? 12.094 -3.007 1.135 1.00 63.02 100 PRO A O 5
ATOM 9033 N N . GLU A 1 101 ? 10.663 -3.374 2.836 1.00 2.40 101 GLU A N 5
ATOM 9034 C CA . GLU A 1 101 ? 9.943 -4.456 2.152 1.00 2.53 101 GLU A CA 5
ATOM 9035 C C . GLU A 1 101 ? 8.916 -3.903 1.153 1.00 74.34 101 GLU A C 5
ATOM 9036 O O . GLU A 1 101 ? 8.517 -4.594 0.216 1.00 73.44 101 GLU A O 5
ATOM 9048 N N . VAL A 1 102 ? 8.493 -2.654 1.359 1.00 24.24 102 VAL A N 5
ATOM 9049 C CA . VAL A 1 102 ? 7.491 -2.028 0.494 1.00 61.41 102 VAL A CA 5
ATOM 9050 C C . VAL A 1 102 ? 8.153 -1.357 -0.720 1.00 55.35 102 VAL A C 5
ATOM 9051 O O . VAL A 1 102 ? 9.153 -0.643 -0.584 1.00 63.31 102 VAL A O 5
ATOM 9064 N N . VAL A 1 103 ? 7.594 -1.583 -1.905 1.00 52.52 103 VAL A N 5
ATOM 9065 C CA . VAL A 1 103 ? 8.164 -1.033 -3.140 1.00 14.13 103 VAL A CA 5
ATOM 9066 C C . VAL A 1 103 ? 7.621 0.375 -3.438 1.00 62.12 103 VAL A C 5
ATOM 9067 O O . VAL A 1 103 ? 6.489 0.536 -3.890 1.00 74.15 103 VAL A O 5
ATOM 9080 N N . PHE A 1 104 ? 8.435 1.394 -3.177 1.00 1.43 104 PHE A N 5
ATOM 9081 C CA . PHE A 1 104 ? 8.059 2.782 -3.468 1.00 62.01 104 PHE A CA 5
ATOM 9082 C C . PHE A 1 104 ? 8.437 3.166 -4.906 1.00 24.55 104 PHE A C 5
ATOM 9083 O O . PHE A 1 104 ? 9.601 3.068 -5.300 1.00 21.10 104 PHE A O 5
ATOM 9100 N N . SER A 1 105 ? 7.445 3.597 -5.684 1.00 53.20 105 SER A N 5
ATOM 9101 C CA . SER A 1 105 ? 7.663 4.006 -7.078 1.00 61.11 105 SER A CA 5
ATOM 9102 C C . SER A 1 105 ? 7.877 5.523 -7.183 1.00 61.30 105 SER A C 5
ATOM 9103 O O . SER A 1 105 ? 7.003 6.308 -6.811 1.00 3.21 105 SER A O 5
ATOM 9111 N N . GLY A 1 106 ? 9.047 5.926 -7.680 1.00 32.23 106 GLY A N 5
ATOM 9112 C CA . GLY A 1 106 ? 9.351 7.348 -7.838 1.00 34.31 106 GLY A CA 5
ATOM 9113 C C . GLY A 1 106 ? 9.783 7.722 -9.256 1.00 73.34 106 GLY A C 5
ATOM 9114 O O . GLY A 1 106 ? 9.326 7.122 -10.232 1.00 24.21 106 GLY A O 5
ATOM 9118 N N . SER A 1 107 ? 10.674 8.714 -9.360 1.00 71.14 107 SER A N 5
ATOM 9119 C CA . SER A 1 107 ? 11.170 9.211 -10.657 1.00 21.51 107 SER A CA 5
ATOM 9120 C C . SER A 1 107 ? 10.034 9.724 -11.557 1.00 61.52 107 SER A C 5
ATOM 9121 O O . SER A 1 107 ? 9.528 9.001 -12.412 1.00 54.35 107 SER A O 5
ATOM 9129 N N . ASN A 1 108 ? 9.623 10.972 -11.340 1.00 23.32 108 ASN A N 5
ATOM 9130 C CA . ASN A 1 108 ? 8.576 11.606 -12.159 1.00 44.53 108 ASN A CA 5
ATOM 9131 C C . ASN A 1 108 ? 9.159 12.724 -13.041 1.00 63.13 108 ASN A C 5
ATOM 9132 O O . ASN A 1 108 ? 8.472 13.286 -13.892 1.00 23.41 108 ASN A O 5
ATOM 9143 N N . LEU A 1 109 ? 10.436 13.034 -12.825 1.00 14.41 109 LEU A N 5
ATOM 9144 C CA . LEU A 1 109 ? 11.104 14.153 -13.504 1.00 11.24 109 LEU A CA 5
ATOM 9145 C C . LEU A 1 109 ? 12.073 13.647 -14.584 1.00 54.20 109 LEU A C 5
ATOM 9146 O O . LEU A 1 109 ? 12.535 12.505 -14.528 1.00 35.51 109 LEU A O 5
ATOM 9162 N N . GLU A 1 110 ? 12.389 14.501 -15.559 1.00 71.33 110 GLU A N 5
ATOM 9163 C CA . GLU A 1 110 ? 13.334 14.137 -16.621 1.00 5.20 110 GLU A CA 5
ATOM 9164 C C . GLU A 1 110 ? 14.783 14.058 -16.108 1.00 74.21 110 GLU A C 5
ATOM 9165 O O . GLU A 1 110 ? 15.600 14.948 -16.355 1.00 30.11 110 GLU A O 5
ATOM 9177 N N . HIS A 1 111 ? 15.089 12.982 -15.387 1.00 71.32 111 HIS A N 5
ATOM 9178 C CA . HIS A 1 111 ? 16.453 12.713 -14.919 1.00 42.32 111 HIS A CA 5
ATOM 9179 C C . HIS A 1 111 ? 17.253 11.967 -16.009 1.00 60.12 111 HIS A C 5
ATOM 9180 O O . HIS A 1 111 ? 18.418 11.612 -15.821 1.00 24.31 111 HIS A O 5
ATOM 9195 N N . HIS A 1 112 ? 16.606 11.762 -17.156 1.00 14.40 112 HIS A N 5
ATOM 9196 C CA . HIS A 1 112 ? 17.188 11.035 -18.288 1.00 15.11 112 HIS A CA 5
ATOM 9197 C C . HIS A 1 112 ? 16.786 11.693 -19.616 1.00 44.04 112 HIS A C 5
ATOM 9198 O O . HIS A 1 112 ? 15.718 12.296 -19.715 1.00 33.13 112 HIS A O 5
ATOM 9213 N N . HIS A 1 113 ? 17.633 11.568 -20.633 1.00 70.32 113 HIS A N 5
ATOM 9214 C CA . HIS A 1 113 ? 17.324 12.118 -21.958 1.00 55.51 113 HIS A CA 5
ATOM 9215 C C . HIS A 1 113 ? 16.339 11.224 -22.727 1.00 33.34 113 HIS A C 5
ATOM 9216 O O . HIS A 1 113 ? 16.647 10.074 -23.038 1.00 22.54 113 HIS A O 5
ATOM 9231 N N . HIS A 1 114 ? 15.157 11.759 -23.019 1.00 72.15 114 HIS A N 5
ATOM 9232 C CA . HIS A 1 114 ? 14.151 11.034 -23.800 1.00 41.24 114 HIS A CA 5
ATOM 9233 C C . HIS A 1 114 ? 14.660 10.761 -25.226 1.00 70.25 114 HIS A C 5
ATOM 9234 O O . HIS A 1 114 ? 14.341 9.732 -25.827 1.00 1.33 114 HIS A O 5
ATOM 9249 N N . HIS A 1 115 ? 15.446 11.694 -25.770 1.00 21.04 115 HIS A N 5
ATOM 9250 C CA . HIS A 1 115 ? 16.191 11.437 -27.008 1.00 23.34 115 HIS A CA 5
ATOM 9251 C C . HIS A 1 115 ? 17.405 10.546 -26.717 1.00 24.12 115 HIS A C 5
ATOM 9252 O O . HIS A 1 115 ? 18.546 11.004 -26.735 1.00 63.11 115 HIS A O 5
ATOM 9267 N N . HIS A 1 116 ? 17.145 9.279 -26.415 1.00 50.25 116 HIS A N 5
ATOM 9268 C CA . HIS A 1 116 ? 18.209 8.322 -26.092 1.00 15.43 116 HIS A CA 5
ATOM 9269 C C . HIS A 1 116 ? 18.737 7.626 -27.361 1.00 25.43 116 HIS A C 5
ATOM 9270 O O . HIS A 1 116 ? 19.783 8.057 -27.890 1.00 38.28 116 HIS A O 5
ATOM 9286 N N . MET A 1 1 ? 11.887 -30.484 -4.023 1.00 35.22 1 MET A N 6
ATOM 9287 C CA . MET A 1 1 ? 11.503 -29.132 -3.531 1.00 61.23 1 MET A CA 6
ATOM 9288 C C . MET A 1 1 ? 10.402 -29.215 -2.455 1.00 74.42 1 MET A C 6
ATOM 9289 O O . MET A 1 1 ? 10.284 -30.224 -1.759 1.00 25.00 1 MET A O 6
ATOM 9305 N N . ALA A 1 2 ? 9.610 -28.151 -2.310 1.00 42.11 2 ALA A N 6
ATOM 9306 C CA . ALA A 1 2 ? 8.600 -28.075 -1.244 1.00 4.13 2 ALA A CA 6
ATOM 9307 C C . ALA A 1 2 ? 7.337 -28.891 -1.569 1.00 2.34 2 ALA A C 6
ATOM 9308 O O . ALA A 1 2 ? 7.098 -29.947 -0.976 1.00 23.42 2 ALA A O 6
ATOM 9315 N N . ALA A 1 3 ? 6.533 -28.398 -2.510 1.00 62.15 3 ALA A N 6
ATOM 9316 C CA . ALA A 1 3 ? 5.265 -29.045 -2.878 1.00 72.51 3 ALA A CA 6
ATOM 9317 C C . ALA A 1 3 ? 4.659 -28.417 -4.142 1.00 22.35 3 ALA A C 6
ATOM 9318 O O . ALA A 1 3 ? 5.022 -27.306 -4.531 1.00 63.01 3 ALA A O 6
ATOM 9325 N N . SER A 1 4 ? 3.726 -29.130 -4.770 1.00 63.51 4 SER A N 6
ATOM 9326 C CA . SER A 1 4 ? 3.045 -28.630 -5.976 1.00 32.14 4 SER A CA 6
ATOM 9327 C C . SER A 1 4 ? 1.959 -27.604 -5.625 1.00 32.52 4 SER A C 6
ATOM 9328 O O . SER A 1 4 ? 1.430 -26.921 -6.503 1.00 23.44 4 SER A O 6
ATOM 9336 N N . THR A 1 5 ? 1.623 -27.511 -4.339 1.00 61.13 5 THR A N 6
ATOM 9337 C CA . THR A 1 5 ? 0.638 -26.534 -3.857 1.00 12.31 5 THR A CA 6
ATOM 9338 C C . THR A 1 5 ? 1.112 -25.095 -4.116 1.00 20.02 5 THR A C 6
ATOM 9339 O O . THR A 1 5 ? 2.091 -24.634 -3.520 1.00 32.14 5 THR A O 6
ATOM 9350 N N . VAL A 1 6 ? 0.420 -24.387 -5.006 1.00 73.11 6 VAL A N 6
ATOM 9351 C CA . VAL A 1 6 ? 0.819 -23.026 -5.387 1.00 1.33 6 VAL A CA 6
ATOM 9352 C C . VAL A 1 6 ? 0.225 -21.964 -4.442 1.00 31.12 6 VAL A C 6
ATOM 9353 O O . VAL A 1 6 ? -0.948 -22.020 -4.069 1.00 64.23 6 VAL A O 6
ATOM 9366 N N . HIS A 1 7 ? 1.058 -21.004 -4.049 1.00 43.14 7 HIS A N 6
ATOM 9367 C CA . HIS A 1 7 ? 0.628 -19.888 -3.206 1.00 33.23 7 HIS A CA 6
ATOM 9368 C C . HIS A 1 7 ? 1.172 -18.560 -3.747 1.00 22.53 7 HIS A C 6
ATOM 9369 O O . HIS A 1 7 ? 2.380 -18.324 -3.740 1.00 53.43 7 HIS A O 6
ATOM 9384 N N . THR A 1 8 ? 0.275 -17.698 -4.211 1.00 23.51 8 THR A N 6
ATOM 9385 C CA . THR A 1 8 ? 0.662 -16.389 -4.743 1.00 72.21 8 THR A CA 6
ATOM 9386 C C . THR A 1 8 ? 1.024 -15.415 -3.612 1.00 22.02 8 THR A C 6
ATOM 9387 O O . THR A 1 8 ? 0.234 -15.197 -2.693 1.00 53.42 8 THR A O 6
ATOM 9398 N N . SER A 1 9 ? 2.228 -14.848 -3.676 1.00 4.03 9 SER A N 6
ATOM 9399 C CA . SER A 1 9 ? 2.659 -13.822 -2.710 1.00 34.43 9 SER A CA 6
ATOM 9400 C C . SER A 1 9 ? 2.297 -12.424 -3.235 1.00 62.53 9 SER A C 6
ATOM 9401 O O . SER A 1 9 ? 1.909 -12.281 -4.394 1.00 20.03 9 SER A O 6
ATOM 9409 N N . PHE A 1 10 ? 2.418 -11.393 -2.399 1.00 23.21 10 PHE A N 6
ATOM 9410 C CA . PHE A 1 10 ? 1.969 -10.042 -2.783 1.00 71.31 10 PHE A CA 6
ATOM 9411 C C . PHE A 1 10 ? 2.939 -8.941 -2.314 1.00 62.35 10 PHE A C 6
ATOM 9412 O O . PHE A 1 10 ? 3.346 -8.907 -1.152 1.00 73.44 10 PHE A O 6
ATOM 9429 N N . ILE A 1 11 ? 3.290 -8.037 -3.234 1.00 62.41 11 ILE A N 6
ATOM 9430 C CA . ILE A 1 11 ? 4.185 -6.905 -2.936 1.00 23.24 11 ILE A CA 6
ATOM 9431 C C . ILE A 1 11 ? 3.411 -5.578 -2.923 1.00 31.41 11 ILE A C 6
ATOM 9432 O O . ILE A 1 11 ? 2.495 -5.384 -3.719 1.00 54.31 11 ILE A O 6
ATOM 9448 N N . LEU A 1 12 ? 3.785 -4.666 -2.028 1.00 54.23 12 LEU A N 6
ATOM 9449 C CA . LEU A 1 12 ? 3.138 -3.349 -1.954 1.00 23.23 12 LEU A CA 6
ATOM 9450 C C . LEU A 1 12 ? 4.010 -2.247 -2.583 1.00 13.45 12 LEU A C 6
ATOM 9451 O O . LEU A 1 12 ? 5.197 -2.117 -2.276 1.00 11.32 12 LEU A O 6
ATOM 9467 N N . LYS A 1 13 ? 3.412 -1.459 -3.466 1.00 74.10 13 LYS A N 6
ATOM 9468 C CA . LYS A 1 13 ? 4.064 -0.275 -4.028 1.00 10.33 13 LYS A CA 6
ATOM 9469 C C . LYS A 1 13 ? 3.320 0.996 -3.605 1.00 54.03 13 LYS A C 6
ATOM 9470 O O . LYS A 1 13 ? 2.087 1.034 -3.594 1.00 45.13 13 LYS A O 6
ATOM 9489 N N . VAL A 1 14 ? 4.071 2.032 -3.262 1.00 52.50 14 VAL A N 6
ATOM 9490 C CA . VAL A 1 14 ? 3.494 3.298 -2.816 1.00 34.54 14 VAL A CA 6
ATOM 9491 C C . VAL A 1 14 ? 3.953 4.464 -3.706 1.00 24.24 14 VAL A C 6
ATOM 9492 O O . VAL A 1 14 ? 5.145 4.764 -3.798 1.00 51.05 14 VAL A O 6
ATOM 9505 N N . LEU A 1 15 ? 3.003 5.109 -4.372 1.00 62.34 15 LEU A N 6
ATOM 9506 C CA . LEU A 1 15 ? 3.301 6.272 -5.210 1.00 34.14 15 LEU A CA 6
ATOM 9507 C C . LEU A 1 15 ? 3.314 7.544 -4.345 1.00 31.05 15 LEU A C 6
ATOM 9508 O O . LEU A 1 15 ? 2.259 8.074 -3.985 1.00 42.01 15 LEU A O 6
ATOM 9524 N N . TRP A 1 16 ? 4.510 8.004 -3.991 1.00 74.13 16 TRP A N 6
ATOM 9525 C CA . TRP A 1 16 ? 4.671 9.181 -3.126 1.00 10.12 16 TRP A CA 6
ATOM 9526 C C . TRP A 1 16 ? 4.739 10.465 -3.968 1.00 64.50 16 TRP A C 6
ATOM 9527 O O . TRP A 1 16 ? 5.646 10.633 -4.784 1.00 23.41 16 TRP A O 6
ATOM 9548 N N . LEU A 1 17 ? 3.778 11.367 -3.771 1.00 73.21 17 LEU A N 6
ATOM 9549 C CA . LEU A 1 17 ? 3.690 12.588 -4.584 1.00 43.13 17 LEU A CA 6
ATOM 9550 C C . LEU A 1 17 ? 3.993 13.865 -3.787 1.00 14.54 17 LEU A C 6
ATOM 9551 O O . LEU A 1 17 ? 4.270 13.831 -2.588 1.00 21.13 17 LEU A O 6
ATOM 9567 N N . ASP A 1 18 ? 3.918 14.994 -4.493 1.00 50.24 18 ASP A N 6
ATOM 9568 C CA . ASP A 1 18 ? 4.127 16.333 -3.926 1.00 4.25 18 ASP A CA 6
ATOM 9569 C C . ASP A 1 18 ? 3.334 16.569 -2.622 1.00 73.45 18 ASP A C 6
ATOM 9570 O O . ASP A 1 18 ? 3.774 17.311 -1.740 1.00 71.44 18 ASP A O 6
ATOM 9579 N N . GLN A 1 19 ? 2.167 15.942 -2.502 1.00 4.52 19 GLN A N 6
ATOM 9580 C CA . GLN A 1 19 ? 1.313 16.130 -1.324 1.00 33.10 19 GLN A CA 6
ATOM 9581 C C . GLN A 1 19 ? 0.578 14.841 -0.925 1.00 54.44 19 GLN A C 6
ATOM 9582 O O . GLN A 1 19 ? 0.678 14.397 0.221 1.00 25.01 19 GLN A O 6
ATOM 9596 N N . ASN A 1 20 ? -0.152 14.247 -1.868 1.00 20.14 20 ASN A N 6
ATOM 9597 C CA . ASN A 1 20 ? -0.944 13.037 -1.605 1.00 13.21 20 ASN A CA 6
ATOM 9598 C C . ASN A 1 20 ? -0.146 11.752 -1.882 1.00 22.35 20 ASN A C 6
ATOM 9599 O O . ASN A 1 20 ? 0.988 11.799 -2.368 1.00 2.24 20 ASN A O 6
ATOM 9610 N N . VAL A 1 21 ? -0.752 10.604 -1.578 1.00 75.03 21 VAL A N 6
ATOM 9611 C CA . VAL A 1 21 ? -0.086 9.304 -1.729 1.00 14.45 21 VAL A CA 6
ATOM 9612 C C . VAL A 1 21 ? -1.036 8.242 -2.318 1.00 62.20 21 VAL A C 6
ATOM 9613 O O . VAL A 1 21 ? -2.252 8.303 -2.128 1.00 51.33 21 VAL A O 6
ATOM 9626 N N . ALA A 1 22 ? -0.476 7.276 -3.047 1.00 11.02 22 ALA A N 6
ATOM 9627 C CA . ALA A 1 22 ? -1.268 6.189 -3.644 1.00 55.25 22 ALA A CA 6
ATOM 9628 C C . ALA A 1 22 ? -0.657 4.812 -3.339 1.00 41.12 22 ALA A C 6
ATOM 9629 O O . ALA A 1 22 ? 0.561 4.678 -3.218 1.00 11.20 22 ALA A O 6
ATOM 9636 N N . ILE A 1 23 ? -1.505 3.789 -3.221 1.00 2.22 23 ILE A N 6
ATOM 9637 C CA . ILE A 1 23 ? -1.042 2.423 -2.914 1.00 52.24 23 ILE A CA 6
ATOM 9638 C C . ILE A 1 23 ? -1.531 1.396 -3.955 1.00 64.22 23 ILE A C 6
ATOM 9639 O O . ILE A 1 23 ? -2.645 1.502 -4.470 1.00 72.03 23 ILE A O 6
ATOM 9655 N N . ALA A 1 24 ? -0.685 0.407 -4.258 1.00 62.34 24 ALA A N 6
ATOM 9656 C CA . ALA A 1 24 ? -1.030 -0.668 -5.201 1.00 30.51 24 ALA A CA 6
ATOM 9657 C C . ALA A 1 24 ? -0.272 -1.965 -4.871 1.00 61.23 24 ALA A C 6
ATOM 9658 O O . ALA A 1 24 ? 0.819 -1.923 -4.312 1.00 31.23 24 ALA A O 6
ATOM 9665 N N . VAL A 1 25 ? -0.839 -3.112 -5.237 1.00 4.25 25 VAL A N 6
ATOM 9666 C CA . VAL A 1 25 ? -0.226 -4.414 -4.920 1.00 23.21 25 VAL A CA 6
ATOM 9667 C C . VAL A 1 25 ? 0.081 -5.236 -6.187 1.00 70.21 25 VAL A C 6
ATOM 9668 O O . VAL A 1 25 ? -0.644 -5.160 -7.180 1.00 44.44 25 VAL A O 6
ATOM 9681 N N . ASP A 1 26 ? 1.168 -6.014 -6.143 1.00 51.41 26 ASP A N 6
ATOM 9682 C CA . ASP A 1 26 ? 1.533 -6.922 -7.242 1.00 24.53 26 ASP A CA 6
ATOM 9683 C C . ASP A 1 26 ? 1.429 -8.388 -6.802 1.00 5.32 26 ASP A C 6
ATOM 9684 O O . ASP A 1 26 ? 1.803 -8.741 -5.681 1.00 15.04 26 ASP A O 6
ATOM 9693 N N . GLN A 1 27 ? 0.938 -9.240 -7.694 1.00 11.23 27 GLN A N 6
ATOM 9694 C CA . GLN A 1 27 ? 0.839 -10.674 -7.418 1.00 22.31 27 GLN A CA 6
ATOM 9695 C C . GLN A 1 27 ? 2.098 -11.423 -7.906 1.00 2.55 27 GLN A C 6
ATOM 9696 O O . GLN A 1 27 ? 2.414 -11.435 -9.101 1.00 44.23 27 GLN A O 6
ATOM 9710 N N . ILE A 1 28 ? 2.830 -12.025 -6.973 1.00 71.11 28 ILE A N 6
ATOM 9711 C CA . ILE A 1 28 ? 4.027 -12.807 -7.303 1.00 13.11 28 ILE A CA 6
ATOM 9712 C C . ILE A 1 28 ? 3.656 -14.186 -7.865 1.00 14.14 28 ILE A C 6
ATOM 9713 O O . ILE A 1 28 ? 3.096 -15.031 -7.163 1.00 25.35 28 ILE A O 6
ATOM 9729 N N . VAL A 1 29 ? 3.981 -14.404 -9.135 1.00 54.32 29 VAL A N 6
ATOM 9730 C CA . VAL A 1 29 ? 3.650 -15.653 -9.827 1.00 30.54 29 VAL A CA 6
ATOM 9731 C C . VAL A 1 29 ? 4.924 -16.458 -10.129 1.00 71.21 29 VAL A C 6
ATOM 9732 O O . VAL A 1 29 ? 6.018 -15.892 -10.170 1.00 62.12 29 VAL A O 6
ATOM 9745 N N . GLY A 1 30 ? 4.785 -17.770 -10.333 1.00 1.13 30 GLY A N 6
ATOM 9746 C CA . GLY A 1 30 ? 5.924 -18.597 -10.732 1.00 21.11 30 GLY A CA 6
ATOM 9747 C C . GLY A 1 30 ? 6.460 -18.220 -12.111 1.00 2.50 30 GLY A C 6
ATOM 9748 O O . GLY A 1 30 ? 6.318 -18.971 -13.077 1.00 72.22 30 GLY A O 6
ATOM 9752 N N . LYS A 1 31 ? 7.093 -17.052 -12.178 1.00 30.44 31 LYS A N 6
ATOM 9753 C CA . LYS A 1 31 ? 7.512 -16.427 -13.438 1.00 24.22 31 LYS A CA 6
ATOM 9754 C C . LYS A 1 31 ? 8.075 -15.024 -13.158 1.00 65.40 31 LYS A C 6
ATOM 9755 O O . LYS A 1 31 ? 9.027 -14.577 -13.802 1.00 65.12 31 LYS A O 6
ATOM 9774 N N . GLY A 1 32 ? 7.470 -14.347 -12.182 1.00 53.23 32 GLY A N 6
ATOM 9775 C CA . GLY A 1 32 ? 7.875 -12.993 -11.818 1.00 13.40 32 GLY A CA 6
ATOM 9776 C C . GLY A 1 32 ? 6.819 -12.278 -10.974 1.00 54.22 32 GLY A C 6
ATOM 9777 O O . GLY A 1 32 ? 6.317 -12.835 -9.995 1.00 30.22 32 GLY A O 6
ATOM 9781 N N . THR A 1 33 ? 6.476 -11.049 -11.354 1.00 74.43 33 THR A N 6
ATOM 9782 C CA . THR A 1 33 ? 5.460 -10.257 -10.641 1.00 13.32 33 THR A CA 6
ATOM 9783 C C . THR A 1 33 ? 4.492 -9.596 -11.624 1.00 75.43 33 THR A C 6
ATOM 9784 O O . THR A 1 33 ? 4.910 -9.035 -12.635 1.00 74.32 33 THR A O 6
ATOM 9795 N N . SER A 1 34 ? 3.199 -9.665 -11.324 1.00 2.43 34 SER A N 6
ATOM 9796 C CA . SER A 1 34 ? 2.162 -9.063 -12.181 1.00 31.22 34 SER A CA 6
ATOM 9797 C C . SER A 1 34 ? 1.324 -8.043 -11.396 1.00 50.00 34 SER A C 6
ATOM 9798 O O . SER A 1 34 ? 0.897 -8.325 -10.279 1.00 31.15 34 SER A O 6
ATOM 9806 N N . PRO A 1 35 ? 1.082 -6.843 -11.964 1.00 72.43 35 PRO A N 6
ATOM 9807 C CA . PRO A 1 35 ? 0.271 -5.803 -11.300 1.00 24.13 35 PRO A CA 6
ATOM 9808 C C . PRO A 1 35 ? -1.134 -6.298 -10.913 1.00 65.11 35 PRO A C 6
ATOM 9809 O O . PRO A 1 35 ? -1.995 -6.506 -11.773 1.00 74.13 35 PRO A O 6
ATOM 9820 N N . LEU A 1 36 ? -1.354 -6.498 -9.615 1.00 11.03 36 LEU A N 6
ATOM 9821 C CA . LEU A 1 36 ? -2.641 -6.994 -9.114 1.00 74.24 36 LEU A CA 6
ATOM 9822 C C . LEU A 1 36 ? -3.692 -5.876 -9.095 1.00 52.43 36 LEU A C 6
ATOM 9823 O O . LEU A 1 36 ? -4.761 -6.000 -9.702 1.00 63.14 36 LEU A O 6
ATOM 9839 N N . THR A 1 37 ? -3.380 -4.787 -8.392 1.00 43.34 37 THR A N 6
ATOM 9840 C CA . THR A 1 37 ? -4.292 -3.638 -8.270 1.00 5.14 37 THR A CA 6
ATOM 9841 C C . THR A 1 37 ? -3.636 -2.347 -8.775 1.00 24.32 37 THR A C 6
ATOM 9842 O O . THR A 1 37 ? -2.415 -2.278 -8.926 1.00 22.11 37 THR A O 6
ATOM 9853 N N . SER A 1 38 ? -4.448 -1.322 -9.030 1.00 43.55 38 SER A N 6
ATOM 9854 C CA . SER A 1 38 ? -3.929 -0.016 -9.470 1.00 3.44 38 SER A CA 6
ATOM 9855 C C . SER A 1 38 ? -3.668 0.913 -8.274 1.00 20.31 38 SER A C 6
ATOM 9856 O O . SER A 1 38 ? -4.075 0.622 -7.149 1.00 41.41 38 SER A O 6
ATOM 9864 N N . TYR A 1 39 ? -2.983 2.029 -8.521 1.00 53.42 39 TYR A N 6
ATOM 9865 C CA . TYR A 1 39 ? -2.662 2.991 -7.458 1.00 41.51 39 TYR A CA 6
ATOM 9866 C C . TYR A 1 39 ? -3.905 3.755 -6.977 1.00 32.14 39 TYR A C 6
ATOM 9867 O O . TYR A 1 39 ? -4.419 4.636 -7.666 1.00 24.41 39 TYR A O 6
ATOM 9885 N N . PHE A 1 40 ? -4.384 3.408 -5.785 1.00 60.21 40 PHE A N 6
ATOM 9886 C CA . PHE A 1 40 ? -5.519 4.103 -5.171 1.00 32.21 40 PHE A CA 6
ATOM 9887 C C . PHE A 1 40 ? -5.053 5.380 -4.444 1.00 72.54 40 PHE A C 6
ATOM 9888 O O . PHE A 1 40 ? -4.356 5.309 -3.430 1.00 22.00 40 PHE A O 6
ATOM 9905 N N . PHE A 1 41 ? -5.439 6.542 -4.974 1.00 24.20 41 PHE A N 6
ATOM 9906 C CA . PHE A 1 41 ? -4.995 7.838 -4.433 1.00 43.10 41 PHE A CA 6
ATOM 9907 C C . PHE A 1 41 ? -5.796 8.269 -3.190 1.00 14.11 41 PHE A C 6
ATOM 9908 O O . PHE A 1 41 ? -7.020 8.392 -3.226 1.00 14.13 41 PHE A O 6
ATOM 9925 N N . TRP A 1 42 ? -5.077 8.516 -2.100 1.00 24.31 42 TRP A N 6
ATOM 9926 C CA . TRP A 1 42 ? -5.657 8.993 -0.838 1.00 52.43 42 TRP A CA 6
ATOM 9927 C C . TRP A 1 42 ? -5.040 10.360 -0.452 1.00 1.25 42 TRP A C 6
ATOM 9928 O O . TRP A 1 42 ? -3.856 10.599 -0.702 1.00 44.42 42 TRP A O 6
ATOM 9949 N N . PRO A 1 43 ? -5.826 11.294 0.147 1.00 51.31 43 PRO A N 6
ATOM 9950 C CA . PRO A 1 43 ? -7.239 11.084 0.524 1.00 3.24 43 PRO A CA 6
ATOM 9951 C C . PRO A 1 43 ? -8.249 11.391 -0.600 1.00 43.20 43 PRO A C 6
ATOM 9952 O O . PRO A 1 43 ? -9.429 11.622 -0.331 1.00 43.14 43 PRO A O 6
ATOM 9963 N N . ARG A 1 44 ? -7.789 11.391 -1.853 1.00 72.51 44 ARG A N 6
ATOM 9964 C CA . ARG A 1 44 ? -8.683 11.585 -3.008 1.00 72.12 44 ARG A CA 6
ATOM 9965 C C . ARG A 1 44 ? -9.822 10.552 -3.020 1.00 4.22 44 ARG A C 6
ATOM 9966 O O . ARG A 1 44 ? -10.954 10.853 -3.409 1.00 63.22 44 ARG A O 6
ATOM 9987 N N . ALA A 1 45 ? -9.506 9.335 -2.606 1.00 63.30 45 ALA A N 6
ATOM 9988 C CA . ALA A 1 45 ? -10.493 8.265 -2.481 1.00 50.44 45 ALA A CA 6
ATOM 9989 C C . ALA A 1 45 ? -10.096 7.300 -1.361 1.00 41.24 45 ALA A C 6
ATOM 9990 O O . ALA A 1 45 ? -8.964 7.336 -0.869 1.00 3.55 45 ALA A O 6
ATOM 9997 N N . ASP A 1 46 ? -11.024 6.440 -0.951 1.00 32.04 46 ASP A N 6
ATOM 9998 C CA . ASP A 1 46 ? -10.745 5.451 0.089 1.00 41.32 46 ASP A CA 6
ATOM 9999 C C . ASP A 1 46 ? -9.776 4.373 -0.418 1.00 53.23 46 ASP A C 6
ATOM 10000 O O . ASP A 1 46 ? -10.186 3.312 -0.888 1.00 21.14 46 ASP A O 6
ATOM 10009 N N . ALA A 1 47 ? -8.482 4.681 -0.345 1.00 13.24 47 ALA A N 6
ATOM 10010 C CA . ALA A 1 47 ? -7.429 3.790 -0.842 1.00 51.34 47 ALA A CA 6
ATOM 10011 C C . ALA A 1 47 ? -7.466 2.409 -0.169 1.00 44.12 47 ALA A C 6
ATOM 10012 O O . ALA A 1 47 ? -7.492 1.381 -0.844 1.00 10.33 47 ALA A O 6
ATOM 10019 N N . TRP A 1 48 ? -7.475 2.396 1.162 1.00 11.14 48 TRP A N 6
ATOM 10020 C CA . TRP A 1 48 ? -7.458 1.140 1.921 1.00 31.44 48 TRP A CA 6
ATOM 10021 C C . TRP A 1 48 ? -8.749 0.333 1.693 1.00 72.25 48 TRP A C 6
ATOM 10022 O O . TRP A 1 48 ? -8.709 -0.886 1.515 1.00 60.31 48 TRP A O 6
ATOM 10043 N N . GLN A 1 49 ? -9.888 1.025 1.692 1.00 0.53 49 GLN A N 6
ATOM 10044 C CA . GLN A 1 49 ? -11.185 0.385 1.440 1.00 30.44 49 GLN A CA 6
ATOM 10045 C C . GLN A 1 49 ? -11.238 -0.255 0.040 1.00 53.34 49 GLN A C 6
ATOM 10046 O O . GLN A 1 49 ? -11.727 -1.372 -0.122 1.00 30.52 49 GLN A O 6
ATOM 10060 N N . GLN A 1 50 ? -10.735 0.455 -0.969 1.00 40.54 50 GLN A N 6
ATOM 10061 C CA . GLN A 1 50 ? -10.678 -0.086 -2.334 1.00 12.04 50 GLN A CA 6
ATOM 10062 C C . GLN A 1 50 ? -9.674 -1.246 -2.435 1.00 33.13 50 GLN A C 6
ATOM 10063 O O . GLN A 1 50 ? -9.921 -2.229 -3.132 1.00 14.43 50 GLN A O 6
ATOM 10077 N N . LEU A 1 51 ? -8.551 -1.133 -1.725 1.00 30.44 51 LEU A N 6
ATOM 10078 C CA . LEU A 1 51 ? -7.535 -2.192 -1.717 1.00 54.22 51 LEU A CA 6
ATOM 10079 C C . LEU A 1 51 ? -8.095 -3.500 -1.131 1.00 33.42 51 LEU A C 6
ATOM 10080 O O . LEU A 1 51 ? -8.013 -4.557 -1.762 1.00 3.12 51 LEU A O 6
ATOM 10096 N N . LYS A 1 52 ? -8.674 -3.427 0.071 1.00 23.44 52 LYS A N 6
ATOM 10097 C CA . LYS A 1 52 ? -9.286 -4.607 0.699 1.00 63.45 52 LYS A CA 6
ATOM 10098 C C . LYS A 1 52 ? -10.433 -5.150 -0.167 1.00 74.23 52 LYS A C 6
ATOM 10099 O O . LYS A 1 52 ? -10.606 -6.359 -0.295 1.00 30.42 52 LYS A O 6
ATOM 10118 N N . ASP A 1 53 ? -11.198 -4.241 -0.775 1.00 21.22 53 ASP A N 6
ATOM 10119 C CA . ASP A 1 53 ? -12.299 -4.615 -1.666 1.00 0.14 53 ASP A CA 6
ATOM 10120 C C . ASP A 1 53 ? -11.806 -5.479 -2.840 1.00 23.15 53 ASP A C 6
ATOM 10121 O O . ASP A 1 53 ? -12.382 -6.530 -3.130 1.00 14.22 53 ASP A O 6
ATOM 10130 N N . GLU A 1 54 ? -10.734 -5.034 -3.500 1.00 61.55 54 GLU A N 6
ATOM 10131 C CA . GLU A 1 54 ? -10.105 -5.807 -4.585 1.00 20.12 54 GLU A CA 6
ATOM 10132 C C . GLU A 1 54 ? -9.677 -7.201 -4.097 1.00 11.22 54 GLU A C 6
ATOM 10133 O O . GLU A 1 54 ? -9.959 -8.213 -4.737 1.00 25.20 54 GLU A O 6
ATOM 10145 N N . LEU A 1 55 ? -9.008 -7.237 -2.947 1.00 23.15 55 LEU A N 6
ATOM 10146 C CA . LEU A 1 55 ? -8.501 -8.488 -2.370 1.00 4.23 55 LEU A CA 6
ATOM 10147 C C . LEU A 1 55 ? -9.642 -9.452 -1.998 1.00 42.22 55 LEU A C 6
ATOM 10148 O O . LEU A 1 55 ? -9.546 -10.660 -2.220 1.00 61.21 55 LEU A O 6
ATOM 10164 N N . GLU A 1 56 ? -10.718 -8.912 -1.428 1.00 52.32 56 GLU A N 6
ATOM 10165 C CA . GLU A 1 56 ? -11.885 -9.719 -1.040 1.00 24.50 56 GLU A CA 6
ATOM 10166 C C . GLU A 1 56 ? -12.737 -10.104 -2.260 1.00 2.24 56 GLU A C 6
ATOM 10167 O O . GLU A 1 56 ? -13.443 -11.116 -2.243 1.00 40.42 56 GLU A O 6
ATOM 10179 N N . ALA A 1 57 ? -12.679 -9.286 -3.311 1.00 14.35 57 ALA A N 6
ATOM 10180 C CA . ALA A 1 57 ? -13.354 -9.595 -4.577 1.00 42.14 57 ALA A CA 6
ATOM 10181 C C . ALA A 1 57 ? -12.654 -10.758 -5.293 1.00 11.31 57 ALA A C 6
ATOM 10182 O O . ALA A 1 57 ? -13.301 -11.641 -5.864 1.00 64.31 57 ALA A O 6
ATOM 10189 N N . LYS A 1 58 ? -11.324 -10.743 -5.258 1.00 50.11 58 LYS A N 6
ATOM 10190 C CA . LYS A 1 58 ? -10.514 -11.829 -5.814 1.00 23.25 58 LYS A CA 6
ATOM 10191 C C . LYS A 1 58 ? -10.392 -12.978 -4.794 1.00 3.21 58 LYS A C 6
ATOM 10192 O O . LYS A 1 58 ? -9.461 -13.018 -3.993 1.00 31.43 58 LYS A O 6
ATOM 10211 N N . HIS A 1 59 ? -11.337 -13.917 -4.837 1.00 43.24 59 HIS A N 6
ATOM 10212 C CA . HIS A 1 59 ? -11.434 -14.976 -3.815 1.00 22.44 59 HIS A CA 6
ATOM 10213 C C . HIS A 1 59 ? -10.257 -15.976 -3.857 1.00 34.44 59 HIS A C 6
ATOM 10214 O O . HIS A 1 59 ? -10.184 -16.885 -3.029 1.00 64.45 59 HIS A O 6
ATOM 10229 N N . TRP A 1 60 ? -9.337 -15.810 -4.807 1.00 73.23 60 TRP A N 6
ATOM 10230 C CA . TRP A 1 60 ? -8.147 -16.676 -4.883 1.00 2.23 60 TRP A CA 6
ATOM 10231 C C . TRP A 1 60 ? -6.996 -16.137 -4.005 1.00 44.22 60 TRP A C 6
ATOM 10232 O O . TRP A 1 60 ? -5.942 -16.768 -3.878 1.00 13.51 60 TRP A O 6
ATOM 10253 N N . ILE A 1 61 ? -7.208 -14.966 -3.401 1.00 22.32 61 ILE A N 6
ATOM 10254 C CA . ILE A 1 61 ? -6.268 -14.407 -2.418 1.00 75.31 61 ILE A CA 6
ATOM 10255 C C . ILE A 1 61 ? -6.462 -15.075 -1.044 1.00 71.50 61 ILE A C 6
ATOM 10256 O O . ILE A 1 61 ? -7.591 -15.355 -0.631 1.00 71.14 61 ILE A O 6
ATOM 10272 N N . ALA A 1 62 ? -5.364 -15.345 -0.344 1.00 23.20 62 ALA A N 6
ATOM 10273 C CA . ALA A 1 62 ? -5.436 -15.864 1.026 1.00 70.10 62 ALA A CA 6
ATOM 10274 C C . ALA A 1 62 ? -5.586 -14.706 2.026 1.00 1.13 62 ALA A C 6
ATOM 10275 O O . ALA A 1 62 ? -4.880 -13.699 1.929 1.00 4.31 62 ALA A O 6
ATOM 10282 N N . GLU A 1 63 ? -6.506 -14.848 2.984 1.00 11.12 63 GLU A N 6
ATOM 10283 C CA . GLU A 1 63 ? -6.816 -13.763 3.924 1.00 15.24 63 GLU A CA 6
ATOM 10284 C C . GLU A 1 63 ? -5.567 -13.282 4.679 1.00 21.21 63 GLU A C 6
ATOM 10285 O O . GLU A 1 63 ? -5.332 -12.080 4.791 1.00 40.43 63 GLU A O 6
ATOM 10297 N N . ALA A 1 64 ? -4.765 -14.215 5.179 1.00 50.14 64 ALA A N 6
ATOM 10298 C CA . ALA A 1 64 ? -3.515 -13.868 5.869 1.00 1.33 64 ALA A CA 6
ATOM 10299 C C . ALA A 1 64 ? -2.655 -12.905 5.032 1.00 31.32 64 ALA A C 6
ATOM 10300 O O . ALA A 1 64 ? -2.153 -11.898 5.539 1.00 74.21 64 ALA A O 6
ATOM 10307 N N . ASP A 1 65 ? -2.504 -13.217 3.746 1.00 61.21 65 ASP A N 6
ATOM 10308 C CA . ASP A 1 65 ? -1.743 -12.375 2.820 1.00 23.22 65 ASP A CA 6
ATOM 10309 C C . ASP A 1 65 ? -2.405 -11.001 2.621 1.00 5.03 65 ASP A C 6
ATOM 10310 O O . ASP A 1 65 ? -1.729 -9.970 2.641 1.00 63.14 65 ASP A O 6
ATOM 10319 N N . ARG A 1 66 ? -3.729 -10.984 2.437 1.00 1.44 66 ARG A N 6
ATOM 10320 C CA . ARG A 1 66 ? -4.444 -9.719 2.241 1.00 3.43 66 ARG A CA 6
ATOM 10321 C C . ARG A 1 66 ? -4.313 -8.833 3.488 1.00 72.23 66 ARG A C 6
ATOM 10322 O O . ARG A 1 66 ? -4.143 -7.624 3.386 1.00 41.15 66 ARG A O 6
ATOM 10343 N N . ILE A 1 67 ? -4.374 -9.454 4.664 1.00 14.55 67 ILE A N 6
ATOM 10344 C CA . ILE A 1 67 ? -4.205 -8.735 5.928 1.00 72.01 67 ILE A CA 6
ATOM 10345 C C . ILE A 1 67 ? -2.779 -8.185 6.055 1.00 5.22 67 ILE A C 6
ATOM 10346 O O . ILE A 1 67 ? -2.578 -7.057 6.504 1.00 64.51 67 ILE A O 6
ATOM 10362 N N . ASN A 1 68 ? -1.798 -8.983 5.638 1.00 23.22 68 ASN A N 6
ATOM 10363 C CA . ASN A 1 68 ? -0.392 -8.567 5.650 1.00 72.44 68 ASN A CA 6
ATOM 10364 C C . ASN A 1 68 ? -0.182 -7.268 4.848 1.00 51.23 68 ASN A C 6
ATOM 10365 O O . ASN A 1 68 ? 0.356 -6.287 5.371 1.00 31.12 68 ASN A O 6
ATOM 10376 N N . VAL A 1 69 ? -0.627 -7.256 3.588 1.00 21.12 69 VAL A N 6
ATOM 10377 C CA . VAL A 1 69 ? -0.493 -6.061 2.743 1.00 73.03 69 VAL A CA 6
ATOM 10378 C C . VAL A 1 69 ? -1.362 -4.893 3.255 1.00 10.24 69 VAL A C 6
ATOM 10379 O O . VAL A 1 69 ? -0.975 -3.728 3.146 1.00 24.24 69 VAL A O 6
ATOM 10392 N N . LEU A 1 70 ? -2.528 -5.204 3.824 1.00 60.10 70 LEU A N 6
ATOM 10393 C CA . LEU A 1 70 ? -3.403 -4.172 4.397 1.00 13.42 70 LEU A CA 6
ATOM 10394 C C . LEU A 1 70 ? -2.778 -3.525 5.646 1.00 5.33 70 LEU A C 6
ATOM 10395 O O . LEU A 1 70 ? -2.936 -2.324 5.873 1.00 2.41 70 LEU A O 6
ATOM 10411 N N . ASN A 1 71 ? -2.070 -4.321 6.452 1.00 14.34 71 ASN A N 6
ATOM 10412 C CA . ASN A 1 71 ? -1.402 -3.806 7.655 1.00 65.43 71 ASN A CA 6
ATOM 10413 C C . ASN A 1 71 ? -0.282 -2.820 7.292 1.00 22.14 71 ASN A C 6
ATOM 10414 O O . ASN A 1 71 ? -0.267 -1.681 7.767 1.00 61.42 71 ASN A O 6
ATOM 10425 N N . GLN A 1 72 ? 0.639 -3.251 6.431 1.00 25.15 72 GLN A N 6
ATOM 10426 C CA . GLN A 1 72 ? 1.749 -2.394 5.998 1.00 21.44 72 GLN A CA 6
ATOM 10427 C C . GLN A 1 72 ? 1.236 -1.154 5.243 1.00 31.04 72 GLN A C 6
ATOM 10428 O O . GLN A 1 72 ? 1.756 -0.051 5.422 1.00 41.54 72 GLN A O 6
ATOM 10442 N N . ALA A 1 73 ? 0.202 -1.336 4.412 1.00 64.42 73 ALA A N 6
ATOM 10443 C CA . ALA A 1 73 ? -0.437 -0.213 3.715 1.00 64.13 73 ALA A CA 6
ATOM 10444 C C . ALA A 1 73 ? -0.969 0.827 4.712 1.00 53.33 73 ALA A C 6
ATOM 10445 O O . ALA A 1 73 ? -0.741 2.028 4.557 1.00 35.23 73 ALA A O 6
ATOM 10452 N N . THR A 1 74 ? -1.677 0.353 5.738 1.00 75.35 74 THR A N 6
ATOM 10453 C CA . THR A 1 74 ? -2.181 1.227 6.808 1.00 72.52 74 THR A CA 6
ATOM 10454 C C . THR A 1 74 ? -1.037 1.988 7.490 1.00 63.11 74 THR A C 6
ATOM 10455 O O . THR A 1 74 ? -1.142 3.189 7.747 1.00 3.25 74 THR A O 6
ATOM 10466 N N . GLU A 1 75 ? 0.062 1.287 7.773 1.00 40.15 75 GLU A N 6
ATOM 10467 C CA . GLU A 1 75 ? 1.240 1.918 8.381 1.00 55.40 75 GLU A CA 6
ATOM 10468 C C . GLU A 1 75 ? 1.820 3.020 7.479 1.00 41.10 75 GLU A C 6
ATOM 10469 O O . GLU A 1 75 ? 2.282 4.053 7.970 1.00 25.13 75 GLU A O 6
ATOM 10481 N N . VAL A 1 76 ? 1.796 2.794 6.162 1.00 63.15 76 VAL A N 6
ATOM 10482 C CA . VAL A 1 76 ? 2.225 3.812 5.192 1.00 75.12 76 VAL A CA 6
ATOM 10483 C C . VAL A 1 76 ? 1.301 5.039 5.234 1.00 63.53 76 VAL A C 6
ATOM 10484 O O . VAL A 1 76 ? 1.767 6.178 5.257 1.00 4.31 76 VAL A O 6
ATOM 10497 N N . ILE A 1 77 ? -0.009 4.791 5.250 1.00 22.02 77 ILE A N 6
ATOM 10498 C CA . ILE A 1 77 ? -1.007 5.865 5.337 1.00 72.21 77 ILE A CA 6
ATOM 10499 C C . ILE A 1 77 ? -0.812 6.710 6.610 1.00 41.50 77 ILE A C 6
ATOM 10500 O O . ILE A 1 77 ? -0.764 7.942 6.555 1.00 41.11 77 ILE A O 6
ATOM 10516 N N . ASN A 1 78 ? -0.689 6.036 7.751 1.00 0.41 78 ASN A N 6
ATOM 10517 C CA . ASN A 1 78 ? -0.460 6.714 9.032 1.00 65.13 78 ASN A CA 6
ATOM 10518 C C . ASN A 1 78 ? 0.895 7.444 9.052 1.00 51.42 78 ASN A C 6
ATOM 10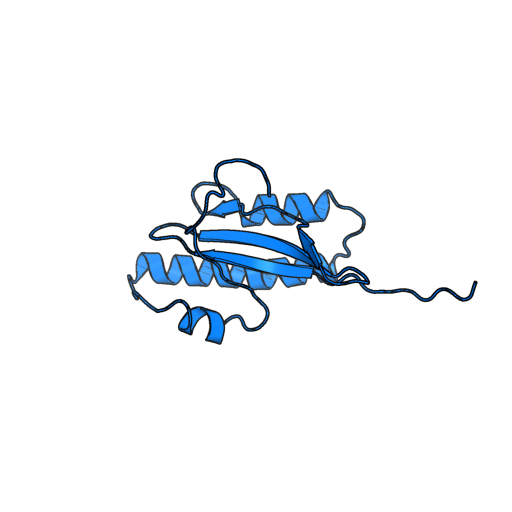519 O O . ASN A 1 78 ? 1.012 8.537 9.607 1.00 63.43 78 ASN A O 6
ATOM 10530 N N . PHE A 1 79 ? 1.911 6.834 8.443 1.00 74.04 79 PHE A N 6
ATOM 10531 C CA . PHE A 1 79 ? 3.238 7.454 8.330 1.00 2.11 79 PHE A CA 6
ATOM 10532 C C . PHE A 1 79 ? 3.159 8.758 7.518 1.00 73.52 79 PHE A C 6
ATOM 10533 O O . PHE A 1 79 ? 3.613 9.812 7.965 1.00 73.14 79 PHE A O 6
ATOM 10550 N N . TRP A 1 80 ? 2.559 8.669 6.334 1.00 12.33 80 TRP A N 6
ATOM 10551 C CA . TRP A 1 80 ? 2.318 9.833 5.472 1.00 52.12 80 TRP A CA 6
ATOM 10552 C C . TRP A 1 80 ? 1.550 10.935 6.222 1.00 34.12 80 TRP A C 6
ATOM 10553 O O . TRP A 1 80 ? 1.869 12.122 6.110 1.00 51.13 80 TRP A O 6
ATOM 10574 N N . GLN A 1 81 ? 0.540 10.529 6.989 1.00 43.51 81 GLN A N 6
ATOM 10575 C CA . GLN A 1 81 ? -0.284 11.472 7.749 1.00 13.25 81 GLN A CA 6
ATOM 10576 C C . GLN A 1 81 ? 0.523 12.134 8.883 1.00 51.34 81 GLN A C 6
ATOM 10577 O O . GLN A 1 81 ? 0.358 13.324 9.161 1.00 11.02 81 GLN A O 6
ATOM 10591 N N . ASP A 1 82 ? 1.404 11.360 9.521 1.00 32.35 82 ASP A N 6
ATOM 10592 C CA . ASP A 1 82 ? 2.296 11.891 10.560 1.00 4.24 82 ASP A CA 6
ATOM 10593 C C . ASP A 1 82 ? 3.207 12.991 9.988 1.00 20.32 82 ASP A C 6
ATOM 10594 O O . ASP A 1 82 ? 3.354 14.072 10.571 1.00 11.33 82 ASP A O 6
ATOM 10603 N N . LEU A 1 83 ? 3.811 12.704 8.837 1.00 72.52 83 LEU A N 6
ATOM 10604 C CA . LEU A 1 83 ? 4.670 13.674 8.153 1.00 12.33 83 LEU A CA 6
ATOM 10605 C C . LEU A 1 83 ? 3.855 14.893 7.698 1.00 32.23 83 LEU A C 6
ATOM 10606 O O . LEU A 1 83 ? 4.326 16.027 7.754 1.00 20.33 83 LEU A O 6
ATOM 10622 N N . LYS A 1 84 ? 2.624 14.636 7.258 1.00 15.10 84 LYS A N 6
ATOM 10623 C CA . LYS A 1 84 ? 1.696 15.689 6.827 1.00 73.51 84 LYS A CA 6
ATOM 10624 C C . LYS A 1 84 ? 1.429 16.703 7.952 1.00 74.04 84 LYS A C 6
ATOM 10625 O O . LYS A 1 84 ? 1.447 17.917 7.731 1.00 35.22 84 LYS A O 6
ATOM 10644 N N . ASN A 1 85 ? 1.182 16.193 9.155 1.00 43.40 85 ASN A N 6
ATOM 10645 C CA . ASN A 1 85 ? 0.910 17.040 10.324 1.00 75.20 85 ASN A CA 6
ATOM 10646 C C . ASN A 1 85 ? 2.139 17.876 10.721 1.00 62.43 85 ASN A C 6
ATOM 10647 O O . ASN A 1 85 ? 2.016 19.043 11.103 1.00 42.04 85 ASN A O 6
ATOM 10658 N N . GLN A 1 86 ? 3.319 17.268 10.633 1.00 24.21 86 GLN A N 6
ATOM 10659 C CA . GLN A 1 86 ? 4.557 17.893 11.119 1.00 21.45 86 GLN A CA 6
ATOM 10660 C C . GLN A 1 86 ? 5.429 18.461 9.986 1.00 60.30 86 GLN A C 6
ATOM 10661 O O . GLN A 1 86 ? 6.505 19.002 10.245 1.00 10.20 86 GLN A O 6
ATOM 10675 N N . ASN A 1 87 ? 4.960 18.342 8.740 1.00 12.13 87 ASN A N 6
ATOM 10676 C CA . ASN A 1 87 ? 5.663 18.899 7.570 1.00 34.12 87 ASN A CA 6
ATOM 10677 C C . ASN A 1 87 ? 7.085 18.323 7.425 1.00 1.21 87 ASN A C 6
ATOM 10678 O O . ASN A 1 87 ? 8.012 19.006 6.983 1.00 65.24 87 ASN A O 6
ATOM 10689 N N . LYS A 1 88 ? 7.235 17.047 7.768 1.00 5.23 88 LYS A N 6
ATOM 10690 C CA . LYS A 1 88 ? 8.534 16.369 7.695 1.00 23.32 88 LYS A CA 6
ATOM 10691 C C . LYS A 1 88 ? 8.940 16.054 6.245 1.00 1.32 88 LYS A C 6
ATOM 10692 O O . LYS A 1 88 ? 8.516 15.048 5.673 1.00 22.54 88 LYS A O 6
ATOM 10711 N N . GLN A 1 89 ? 9.753 16.920 5.646 1.00 4.54 89 GLN A N 6
ATOM 10712 C CA . GLN A 1 89 ? 10.295 16.661 4.309 1.00 24.13 89 GLN A CA 6
ATOM 10713 C C . GLN A 1 89 ? 11.520 15.736 4.401 1.00 43.42 89 GLN A C 6
ATOM 10714 O O . GLN A 1 89 ? 12.665 16.187 4.325 1.00 71.21 89 GLN A O 6
ATOM 10728 N N . ILE A 1 90 ? 11.271 14.444 4.597 1.00 11.24 90 ILE A N 6
ATOM 10729 C CA . ILE A 1 90 ? 12.349 13.466 4.782 1.00 44.40 90 ILE A CA 6
ATOM 10730 C C . ILE A 1 90 ? 12.862 12.891 3.454 1.00 62.44 90 ILE A C 6
ATOM 10731 O O . ILE A 1 90 ? 12.360 13.214 2.374 1.00 21.10 90 ILE A O 6
ATOM 10747 N N . SER A 1 91 ? 13.869 12.030 3.551 1.00 2.35 91 SER A N 6
ATOM 10748 C CA . SER A 1 91 ? 14.439 11.354 2.380 1.00 34.04 91 SER A CA 6
ATOM 10749 C C . SER A 1 91 ? 13.684 10.051 2.082 1.00 13.12 91 SER A C 6
ATOM 10750 O O . SER A 1 91 ? 13.380 9.287 2.998 1.00 75.45 91 SER A O 6
ATOM 10758 N N . MET A 1 92 ? 13.387 9.787 0.805 1.00 42.25 92 MET A N 6
ATOM 10759 C CA . MET A 1 92 ? 12.665 8.560 0.422 1.00 33.04 92 MET A CA 6
ATOM 10760 C C . MET A 1 92 ? 13.424 7.297 0.875 1.00 14.20 92 MET A C 6
ATOM 10761 O O . MET A 1 92 ? 12.831 6.229 1.047 1.00 30.42 92 MET A O 6
ATOM 10775 N N . ALA A 1 93 ? 14.735 7.433 1.076 1.00 13.42 93 ALA A N 6
ATOM 10776 C CA . ALA A 1 93 ? 15.554 6.355 1.640 1.00 3.53 93 ALA A CA 6
ATOM 10777 C C . ALA A 1 93 ? 15.055 5.940 3.038 1.00 2.13 93 ALA A C 6
ATOM 10778 O O . ALA A 1 93 ? 15.073 4.759 3.391 1.00 52.30 93 ALA A O 6
ATOM 10785 N N . GLU A 1 94 ? 14.607 6.919 3.828 1.00 75.12 94 GLU A N 6
ATOM 10786 C CA . GLU A 1 94 ? 14.033 6.652 5.155 1.00 62.20 94 GLU A CA 6
ATOM 10787 C C . GLU A 1 94 ? 12.773 5.781 5.041 1.00 62.21 94 GLU A C 6
ATOM 10788 O O . GLU A 1 94 ? 12.607 4.805 5.771 1.00 44.12 94 GLU A O 6
ATOM 10800 N N . ALA A 1 95 ? 11.893 6.141 4.104 1.00 4.52 95 ALA A N 6
ATOM 10801 C CA . ALA A 1 95 ? 10.686 5.353 3.829 1.00 1.53 95 ALA A CA 6
ATOM 10802 C C . ALA A 1 95 ? 11.036 3.910 3.418 1.00 64.42 95 ALA A C 6
ATOM 10803 O O . ALA A 1 95 ? 10.333 2.962 3.769 1.00 31.30 95 ALA A O 6
ATOM 10810 N N . GLN A 1 96 ? 12.131 3.757 2.668 1.00 14.00 96 GLN A N 6
ATOM 10811 C CA . GLN A 1 96 ? 12.632 2.434 2.265 1.00 53.01 96 GLN A CA 6
ATOM 10812 C C . GLN A 1 96 ? 13.190 1.652 3.466 1.00 62.05 96 GLN A C 6
ATOM 10813 O O . GLN A 1 96 ? 13.027 0.436 3.556 1.00 40.25 96 GLN A O 6
ATOM 10827 N N . GLY A 1 97 ? 13.846 2.361 4.386 1.00 15.32 97 GLY A N 6
ATOM 10828 C CA . GLY A 1 97 ? 14.366 1.728 5.596 1.00 45.50 97 GLY A CA 6
ATOM 10829 C C . GLY A 1 97 ? 13.261 1.322 6.564 1.00 11.21 97 GLY A C 6
ATOM 10830 O O . GLY A 1 97 ? 13.361 0.300 7.250 1.00 54.10 97 GLY A O 6
ATOM 10834 N N . LYS A 1 98 ? 12.208 2.134 6.625 1.00 4.13 98 LYS A N 6
ATOM 10835 C CA . LYS A 1 98 ? 11.045 1.848 7.469 1.00 73.41 98 LYS A CA 6
ATOM 10836 C C . LYS A 1 98 ? 10.209 0.707 6.858 1.00 34.02 98 LYS A C 6
ATOM 10837 O O . LYS A 1 98 ? 9.776 -0.207 7.559 1.00 62.32 98 LYS A O 6
ATOM 10856 N N . PHE A 1 99 ? 9.995 0.769 5.543 1.00 44.11 99 PHE A N 6
ATOM 10857 C CA . PHE A 1 99 ? 9.238 -0.262 4.819 1.00 10.51 99 PHE A CA 6
ATOM 10858 C C . PHE A 1 99 ? 10.142 -1.010 3.816 1.00 53.22 99 PHE A C 6
ATOM 10859 O O . PHE A 1 99 ? 10.185 -0.672 2.630 1.00 24.22 99 PHE A O 6
ATOM 10876 N N . PRO A 1 100 ? 10.875 -2.045 4.278 1.00 13.34 100 PRO A N 6
ATOM 10877 C CA . PRO A 1 100 ? 11.869 -2.754 3.444 1.00 30.20 100 PRO A CA 6
ATOM 10878 C C . PRO A 1 100 ? 11.238 -3.638 2.352 1.00 63.40 100 PRO A C 6
ATOM 10879 O O . PRO A 1 100 ? 11.913 -4.053 1.408 1.00 61.04 100 PRO A O 6
ATOM 10890 N N . GLU A 1 101 ? 9.945 -3.925 2.482 1.00 1.13 101 GLU A N 6
ATOM 10891 C CA . GLU A 1 101 ? 9.237 -4.769 1.507 1.00 54.34 101 GLU A CA 6
ATOM 10892 C C . GLU A 1 101 ? 8.309 -3.944 0.600 1.00 73.42 101 GLU A C 6
ATOM 10893 O O . GLU A 1 101 ? 7.545 -4.501 -0.193 1.00 33.31 101 GLU A O 6
ATOM 10905 N N . VAL A 1 102 ? 8.389 -2.618 0.709 1.00 33.01 102 VAL A N 6
ATOM 10906 C CA . VAL A 1 102 ? 7.524 -1.720 -0.069 1.00 43.31 102 VAL A CA 6
ATOM 10907 C C . VAL A 1 102 ? 8.338 -0.865 -1.059 1.00 33.53 102 VAL A C 6
ATOM 10908 O O . VAL A 1 102 ? 9.355 -0.263 -0.699 1.00 21.24 102 VAL A O 6
ATOM 10921 N N . VAL A 1 103 ? 7.872 -0.809 -2.305 1.00 40.24 103 VAL A N 6
ATOM 10922 C CA . VAL A 1 103 ? 8.550 -0.049 -3.363 1.00 31.01 103 VAL A CA 6
ATOM 10923 C C . VAL A 1 103 ? 7.858 1.302 -3.619 1.00 54.10 103 VAL A C 6
ATOM 10924 O O . VAL A 1 103 ? 6.695 1.350 -4.014 1.00 62.21 103 VAL A O 6
ATOM 10937 N N . PHE A 1 104 ? 8.577 2.400 -3.391 1.00 43.53 104 PHE A N 6
ATOM 10938 C CA . PHE A 1 104 ? 8.035 3.747 -3.628 1.00 40.33 104 PHE A CA 6
ATOM 10939 C C . PHE A 1 104 ? 8.349 4.232 -5.054 1.00 70.24 104 PHE A C 6
ATOM 10940 O O . PHE A 1 104 ? 9.516 4.361 -5.435 1.00 2.24 104 PHE A O 6
ATOM 10957 N N . SER A 1 105 ? 7.305 4.503 -5.837 1.00 22.42 105 SER A N 6
ATOM 10958 C CA . SER A 1 105 ? 7.468 4.909 -7.245 1.00 12.53 105 SER A CA 6
ATOM 10959 C C . SER A 1 105 ? 7.503 6.433 -7.415 1.00 1.13 105 SER A C 6
ATOM 10960 O O . SER A 1 105 ? 6.917 7.177 -6.627 1.00 12.21 105 SER A O 6
ATOM 10968 N N . GLY A 1 106 ? 8.194 6.881 -8.465 1.00 43.30 106 GLY A N 6
ATOM 10969 C CA . GLY A 1 106 ? 8.289 8.305 -8.775 1.00 41.45 106 GLY A CA 6
ATOM 10970 C C . GLY A 1 106 ? 7.850 8.627 -10.203 1.00 50.15 106 GLY A C 6
ATOM 10971 O O . GLY A 1 106 ? 6.667 8.524 -10.538 1.00 1.41 106 GLY A O 6
ATOM 10975 N N . SER A 1 107 ? 8.809 9.033 -11.037 1.00 74.20 107 SER A N 6
ATOM 10976 C CA . SER A 1 107 ? 8.542 9.385 -12.443 1.00 21.33 107 SER A CA 6
ATOM 10977 C C . SER A 1 107 ? 7.867 8.235 -13.212 1.00 44.03 107 SER A C 6
ATOM 10978 O O . SER A 1 107 ? 6.699 8.337 -13.596 1.00 64.30 107 SER A O 6
ATOM 10986 N N . ASN A 1 108 ? 8.605 7.147 -13.443 1.00 14.22 108 ASN A N 6
ATOM 10987 C CA . ASN A 1 108 ? 8.066 5.979 -14.155 1.00 73.01 108 ASN A CA 6
ATOM 10988 C C . ASN A 1 108 ? 9.037 4.785 -14.092 1.00 42.14 108 ASN A C 6
ATOM 10989 O O . ASN A 1 108 ? 10.255 4.962 -14.035 1.00 55.24 108 ASN A O 6
ATOM 11000 N N . LEU A 1 109 ? 8.486 3.571 -14.103 1.00 42.53 109 LEU A N 6
ATOM 11001 C CA . LEU A 1 109 ? 9.289 2.346 -14.013 1.00 62.15 109 LEU A CA 6
ATOM 11002 C C . LEU A 1 109 ? 9.753 1.874 -15.403 1.00 22.55 109 LEU A C 6
ATOM 11003 O O . LEU A 1 109 ? 8.973 1.864 -16.362 1.00 31.53 109 LEU A O 6
ATOM 11019 N N . GLU A 1 110 ? 11.017 1.467 -15.493 1.00 2.24 110 GLU A N 6
ATOM 11020 C CA . GLU A 1 110 ? 11.618 1.029 -16.760 1.00 60.32 110 GLU A CA 6
ATOM 11021 C C . GLU A 1 110 ? 10.864 -0.153 -17.387 1.00 24.41 110 GLU A C 6
ATOM 11022 O O . GLU A 1 110 ? 10.780 -1.234 -16.802 1.00 54.30 110 GLU A O 6
ATOM 11034 N N . HIS A 1 111 ? 10.310 0.067 -18.576 1.00 34.21 111 HIS A N 6
ATOM 11035 C CA . HIS A 1 111 ? 9.640 -0.992 -19.340 1.00 33.13 111 HIS A CA 6
ATOM 11036 C C . HIS A 1 111 ? 9.951 -0.862 -20.839 1.00 11.44 111 HIS A C 6
ATOM 11037 O O . HIS A 1 111 ? 9.601 0.134 -21.472 1.00 52.01 111 HIS A O 6
ATOM 11052 N N . HIS A 1 112 ? 10.604 -1.880 -21.399 1.00 50.41 112 HIS A N 6
ATOM 11053 C CA . HIS A 1 112 ? 11.029 -1.856 -22.804 1.00 61.24 112 HIS A CA 6
ATOM 11054 C C . HIS A 1 112 ? 9.831 -1.859 -23.769 1.00 33.44 112 HIS A C 6
ATOM 11055 O O . HIS A 1 112 ? 9.951 -1.438 -24.920 1.00 0.35 112 HIS A O 6
ATOM 11070 N N . HIS A 1 113 ? 8.677 -2.330 -23.296 1.00 3.32 113 HIS A N 6
ATOM 11071 C CA . HIS A 1 113 ? 7.451 -2.329 -24.109 1.00 32.23 113 HIS A CA 6
ATOM 11072 C C . HIS A 1 113 ? 6.809 -0.928 -24.147 1.00 54.23 113 HIS A C 6
ATOM 11073 O O . HIS A 1 113 ? 5.625 -0.754 -23.848 1.00 12.32 113 HIS A O 6
ATOM 11088 N N . HIS A 1 114 ? 7.603 0.066 -24.541 1.00 41.52 114 HIS A N 6
ATOM 11089 C CA . HIS A 1 114 ? 7.154 1.460 -24.609 1.00 43.44 114 HIS A CA 6
ATOM 11090 C C . HIS A 1 114 ? 6.365 1.715 -25.909 1.00 12.13 114 HIS A C 6
ATOM 11091 O O . HIS A 1 114 ? 6.846 2.387 -26.823 1.00 22.05 114 HIS A O 6
ATOM 11106 N N . HIS A 1 115 ? 5.155 1.146 -25.982 1.00 51.02 115 HIS A N 6
ATOM 11107 C CA . HIS A 1 115 ? 4.309 1.201 -27.191 1.00 42.25 115 HIS A CA 6
ATOM 11108 C C . HIS A 1 115 ? 4.973 0.526 -28.407 1.00 62.23 115 HIS A C 6
ATOM 11109 O O . HIS A 1 115 ? 4.553 0.728 -29.548 1.00 21.35 115 HIS A O 6
ATOM 11124 N N . HIS A 1 116 ? 5.988 -0.299 -28.154 1.00 25.11 116 HIS A N 6
ATOM 11125 C CA . HIS A 1 116 ? 6.680 -1.040 -29.220 1.00 63.11 116 HIS A CA 6
ATOM 11126 C C . HIS A 1 116 ? 6.271 -2.528 -29.217 1.00 55.12 116 HIS A C 6
ATOM 11127 O O . HIS A 1 116 ? 5.432 -2.927 -30.057 1.00 36.42 116 HIS A O 6
ATOM 11143 N N . MET A 1 1 ? -15.458 -24.250 2.564 1.00 24.11 1 MET A N 7
ATOM 11144 C CA . MET A 1 1 ? -14.318 -23.407 3.013 1.00 41.42 1 MET A CA 7
ATOM 11145 C C . MET A 1 1 ? -13.068 -24.262 3.279 1.00 2.41 1 MET A C 7
ATOM 11146 O O . MET A 1 1 ? -13.163 -25.367 3.814 1.00 0.02 1 MET A O 7
ATOM 11162 N N . ALA A 1 2 ? -11.903 -23.746 2.893 1.00 12.04 2 ALA A N 7
ATOM 11163 C CA . ALA A 1 2 ? -10.625 -24.439 3.115 1.00 52.40 2 ALA A CA 7
ATOM 11164 C C . ALA A 1 2 ? -9.475 -23.437 3.293 1.00 41.03 2 ALA A C 7
ATOM 11165 O O . ALA A 1 2 ? -9.675 -22.226 3.171 1.00 13.22 2 ALA A O 7
ATOM 11172 N N . ALA A 1 3 ? -8.275 -23.939 3.586 1.00 43.43 3 ALA A N 7
ATOM 11173 C CA . ALA A 1 3 ? -7.101 -23.075 3.760 1.00 53.43 3 ALA A CA 7
ATOM 11174 C C . ALA A 1 3 ? -6.748 -22.325 2.462 1.00 61.31 3 ALA A C 7
ATOM 11175 O O . ALA A 1 3 ? -6.467 -21.127 2.488 1.00 52.42 3 ALA A O 7
ATOM 11182 N N . SER A 1 4 ? -6.757 -23.045 1.332 1.00 25.20 4 SER A N 7
ATOM 11183 C CA . SER A 1 4 ? -6.487 -22.446 0.006 1.00 11.22 4 SER A CA 7
ATOM 11184 C C . SER A 1 4 ? -5.135 -21.709 -0.041 1.00 35.43 4 SER A C 7
ATOM 11185 O O . SER A 1 4 ? -5.008 -20.684 -0.710 1.00 51.51 4 SER A O 7
ATOM 11193 N N . THR A 1 5 ? -4.123 -22.259 0.637 1.00 21.23 5 THR A N 7
ATOM 11194 C CA . THR A 1 5 ? -2.787 -21.635 0.707 1.00 60.43 5 THR A CA 7
ATOM 11195 C C . THR A 1 5 ? -2.280 -21.206 -0.679 1.00 64.11 5 THR A C 7
ATOM 11196 O O . THR A 1 5 ? -1.881 -22.039 -1.497 1.00 25.12 5 THR A O 7
ATOM 11207 N N . VAL A 1 6 ? -2.310 -19.901 -0.937 1.00 10.32 6 VAL A N 7
ATOM 11208 C CA . VAL A 1 6 ? -1.946 -19.351 -2.248 1.00 5.04 6 VAL A CA 7
ATOM 11209 C C . VAL A 1 6 ? -0.428 -19.417 -2.517 1.00 44.35 6 VAL A C 7
ATOM 11210 O O . VAL A 1 6 ? 0.387 -18.904 -1.746 1.00 30.22 6 VAL A O 7
ATOM 11223 N N . HIS A 1 7 ? -0.052 -20.060 -3.624 1.00 11.23 7 HIS A N 7
ATOM 11224 C CA . HIS A 1 7 ? 1.352 -20.123 -4.055 1.00 54.55 7 HIS A CA 7
ATOM 11225 C C . HIS A 1 7 ? 1.717 -18.898 -4.908 1.00 21.30 7 HIS A C 7
ATOM 11226 O O . HIS A 1 7 ? 2.137 -19.019 -6.062 1.00 50.24 7 HIS A O 7
ATOM 11241 N N . THR A 1 8 ? 1.540 -17.718 -4.322 1.00 32.54 8 THR A N 7
ATOM 11242 C CA . THR A 1 8 ? 1.840 -16.446 -4.993 1.00 60.25 8 THR A CA 7
ATOM 11243 C C . THR A 1 8 ? 2.138 -15.352 -3.963 1.00 13.43 8 THR A C 7
ATOM 11244 O O . THR A 1 8 ? 1.273 -14.983 -3.169 1.00 43.51 8 THR A O 7
ATOM 11255 N N . SER A 1 9 ? 3.366 -14.848 -3.966 1.00 71.51 9 SER A N 7
ATOM 11256 C CA . SER A 1 9 ? 3.767 -13.775 -3.049 1.00 53.35 9 SER A CA 7
ATOM 11257 C C . SER A 1 9 ? 3.228 -12.414 -3.516 1.00 74.44 9 SER A C 7
ATOM 11258 O O . SER A 1 9 ? 2.968 -12.209 -4.701 1.00 61.32 9 SER A O 7
ATOM 11266 N N . PHE A 1 10 ? 3.065 -11.486 -2.580 1.00 14.45 10 PHE A N 7
ATOM 11267 C CA . PHE A 1 10 ? 2.472 -10.176 -2.878 1.00 41.31 10 PHE A CA 7
ATOM 11268 C C . PHE A 1 10 ? 3.449 -9.036 -2.562 1.00 61.14 10 PHE A C 7
ATOM 11269 O O . PHE A 1 10 ? 4.175 -9.083 -1.566 1.00 72.22 10 PHE A O 7
ATOM 11286 N N . ILE A 1 11 ? 3.460 -8.020 -3.419 1.00 43.50 11 ILE A N 7
ATOM 11287 C CA . ILE A 1 11 ? 4.320 -6.847 -3.241 1.00 44.42 11 ILE A CA 7
ATOM 11288 C C . ILE A 1 11 ? 3.480 -5.564 -3.155 1.00 52.43 11 ILE A C 7
ATOM 11289 O O . ILE A 1 11 ? 2.481 -5.420 -3.854 1.00 15.40 11 ILE A O 7
ATOM 11305 N N . LEU A 1 12 ? 3.888 -4.634 -2.296 1.00 41.54 12 LEU A N 7
ATOM 11306 C CA . LEU A 1 12 ? 3.193 -3.348 -2.162 1.00 71.10 12 LEU A CA 7
ATOM 11307 C C . LEU A 1 12 ? 3.977 -2.217 -2.852 1.00 41.12 12 LEU A C 7
ATOM 11308 O O . LEU A 1 12 ? 5.063 -1.840 -2.402 1.00 22.13 12 LEU A O 7
ATOM 11324 N N . LYS A 1 13 ? 3.442 -1.694 -3.956 1.00 1.11 13 LYS A N 7
ATOM 11325 C CA . LYS A 1 13 ? 4.040 -0.531 -4.623 1.00 55.35 13 LYS A CA 7
ATOM 11326 C C . LYS A 1 13 ? 3.321 0.767 -4.228 1.00 73.34 13 LYS A C 7
ATOM 11327 O O . LYS A 1 13 ? 2.095 0.868 -4.314 1.00 21.45 13 LYS A O 7
ATOM 11346 N N . VAL A 1 14 ? 4.096 1.756 -3.794 1.00 1.44 14 VAL A N 7
ATOM 11347 C CA . VAL A 1 14 ? 3.549 3.035 -3.336 1.00 0.51 14 VAL A CA 7
ATOM 11348 C C . VAL A 1 14 ? 4.050 4.212 -4.192 1.00 1.21 14 VAL A C 7
ATOM 11349 O O . VAL A 1 14 ? 5.251 4.488 -4.255 1.00 14.31 14 VAL A O 7
ATOM 11362 N N . LEU A 1 15 ? 3.120 4.900 -4.847 1.00 61.42 15 LEU A N 7
ATOM 11363 C CA . LEU A 1 15 ? 3.450 6.087 -5.644 1.00 12.51 15 LEU A CA 7
ATOM 11364 C C . LEU A 1 15 ? 3.417 7.337 -4.745 1.00 34.32 15 LEU A C 7
ATOM 11365 O O . LEU A 1 15 ? 2.354 7.749 -4.274 1.00 70.12 15 LEU A O 7
ATOM 11381 N N . TRP A 1 16 ? 4.584 7.929 -4.506 1.00 53.02 16 TRP A N 7
ATOM 11382 C CA . TRP A 1 16 ? 4.710 9.054 -3.573 1.00 4.21 16 TRP A CA 7
ATOM 11383 C C . TRP A 1 16 ? 4.604 10.411 -4.296 1.00 33.51 16 TRP A C 7
ATOM 11384 O O . TRP A 1 16 ? 5.432 10.740 -5.148 1.00 10.20 16 TRP A O 7
ATOM 11405 N N . LEU A 1 17 ? 3.575 11.187 -3.957 1.00 23.53 17 LEU A N 7
ATOM 11406 C CA . LEU A 1 17 ? 3.414 12.548 -4.488 1.00 53.30 17 LEU A CA 7
ATOM 11407 C C . LEU A 1 17 ? 3.624 13.589 -3.382 1.00 35.12 17 LEU A C 7
ATOM 11408 O O . LEU A 1 17 ? 3.542 13.278 -2.193 1.00 30.45 17 LEU A O 7
ATOM 11424 N N . ASP A 1 18 ? 3.887 14.829 -3.778 1.00 23.15 18 ASP A N 7
ATOM 11425 C CA . ASP A 1 18 ? 4.067 15.921 -2.818 1.00 53.11 18 ASP A CA 7
ATOM 11426 C C . ASP A 1 18 ? 2.744 16.274 -2.113 1.00 32.53 18 ASP A C 7
ATOM 11427 O O . ASP A 1 18 ? 2.739 16.672 -0.948 1.00 4.11 18 ASP A O 7
ATOM 11436 N N . GLN A 1 19 ? 1.626 16.126 -2.828 1.00 13.24 19 GLN A N 7
ATOM 11437 C CA . GLN A 1 19 ? 0.302 16.466 -2.279 1.00 22.00 19 GLN A CA 7
ATOM 11438 C C . GLN A 1 19 ? -0.440 15.223 -1.748 1.00 31.14 19 GLN A C 7
ATOM 11439 O O . GLN A 1 19 ? -1.248 15.320 -0.822 1.00 24.30 19 GLN A O 7
ATOM 11453 N N . ASN A 1 20 ? -0.177 14.058 -2.349 1.00 70.34 20 ASN A N 7
ATOM 11454 C CA . ASN A 1 20 ? -0.915 12.823 -2.022 1.00 74.11 20 ASN A CA 7
ATOM 11455 C C . ASN A 1 20 ? -0.009 11.579 -2.069 1.00 51.04 20 ASN A C 7
ATOM 11456 O O . ASN A 1 20 ? 1.179 11.666 -2.366 1.00 20.24 20 ASN A O 7
ATOM 11467 N N . VAL A 1 21 ? -0.585 10.421 -1.770 1.00 31.15 21 VAL A N 7
ATOM 11468 C CA . VAL A 1 21 ? 0.127 9.147 -1.885 1.00 0.00 21 VAL A CA 7
ATOM 11469 C C . VAL A 1 21 ? -0.809 8.051 -2.422 1.00 30.54 21 VAL A C 7
ATOM 11470 O O . VAL A 1 21 ? -2.012 8.059 -2.144 1.00 4.41 21 VAL A O 7
ATOM 11483 N N . ALA A 1 22 ? -0.261 7.134 -3.215 1.00 51.12 22 ALA A N 7
ATOM 11484 C CA . ALA A 1 22 ? -1.051 6.049 -3.809 1.00 50.02 22 ALA A CA 7
ATOM 11485 C C . ALA A 1 22 ? -0.485 4.671 -3.452 1.00 74.32 22 ALA A C 7
ATOM 11486 O O . ALA A 1 22 ? 0.729 4.467 -3.463 1.00 25.22 22 ALA A O 7
ATOM 11493 N N . ILE A 1 23 ? -1.371 3.726 -3.152 1.00 51.24 23 ILE A N 7
ATOM 11494 C CA . ILE A 1 23 ? -0.966 2.352 -2.814 1.00 31.42 23 ILE A CA 7
ATOM 11495 C C . ILE A 1 23 ? -1.457 1.337 -3.863 1.00 44.04 23 ILE A C 7
ATOM 11496 O O . ILE A 1 23 ? -2.546 1.483 -4.423 1.00 3.14 23 ILE A O 7
ATOM 11512 N N . ALA A 1 24 ? -0.640 0.316 -4.131 1.00 21.12 24 ALA A N 7
ATOM 11513 C CA . ALA A 1 24 ? -0.992 -0.747 -5.083 1.00 14.41 24 ALA A CA 7
ATOM 11514 C C . ALA A 1 24 ? -0.328 -2.076 -4.704 1.00 74.12 24 ALA A C 7
ATOM 11515 O O . ALA A 1 24 ? 0.755 -2.093 -4.123 1.00 3.31 24 ALA A O 7
ATOM 11522 N N . VAL A 1 25 ? -0.980 -3.188 -5.033 1.00 0.41 25 VAL A N 7
ATOM 11523 C CA . VAL A 1 25 ? -0.426 -4.518 -4.764 1.00 75.34 25 VAL A CA 7
ATOM 11524 C C . VAL A 1 25 ? -0.187 -5.293 -6.067 1.00 75.21 25 VAL A C 7
ATOM 11525 O O . VAL A 1 25 ? -1.042 -5.320 -6.955 1.00 21.24 25 VAL A O 7
ATOM 11538 N N . ASP A 1 26 ? 0.982 -5.911 -6.177 1.00 24.23 26 ASP A N 7
ATOM 11539 C CA . ASP A 1 26 ? 1.340 -6.721 -7.342 1.00 51.11 26 ASP A CA 7
ATOM 11540 C C . ASP A 1 26 ? 1.568 -8.182 -6.930 1.00 34.14 26 ASP A C 7
ATOM 11541 O O . ASP A 1 26 ? 2.084 -8.456 -5.845 1.00 10.35 26 ASP A O 7
ATOM 11550 N N . GLN A 1 27 ? 1.187 -9.117 -7.794 1.00 64.11 27 GLN A N 7
ATOM 11551 C CA . GLN A 1 27 ? 1.323 -10.549 -7.495 1.00 24.21 27 GLN A CA 7
ATOM 11552 C C . GLN A 1 27 ? 2.552 -11.165 -8.192 1.00 3.31 27 GLN A C 7
ATOM 11553 O O . GLN A 1 27 ? 2.804 -10.920 -9.376 1.00 42.04 27 GLN A O 7
ATOM 11567 N N . ILE A 1 28 ? 3.319 -11.961 -7.446 1.00 45.35 28 ILE A N 7
ATOM 11568 C CA . ILE A 1 28 ? 4.472 -12.676 -8.002 1.00 44.41 28 ILE A CA 7
ATOM 11569 C C . ILE A 1 28 ? 4.048 -14.046 -8.562 1.00 52.30 28 ILE A C 7
ATOM 11570 O O . ILE A 1 28 ? 3.854 -15.009 -7.819 1.00 21.20 28 ILE A O 7
ATOM 11586 N N . VAL A 1 29 ? 3.889 -14.109 -9.878 1.00 54.12 29 VAL A N 7
ATOM 11587 C CA . VAL A 1 29 ? 3.443 -15.325 -10.560 1.00 22.33 29 VAL A CA 7
ATOM 11588 C C . VAL A 1 29 ? 4.628 -16.264 -10.857 1.00 32.22 29 VAL A C 7
ATOM 11589 O O . VAL A 1 29 ? 5.786 -15.846 -10.815 1.00 52.15 29 VAL A O 7
ATOM 11602 N N . GLY A 1 30 ? 4.333 -17.531 -11.166 1.00 23.21 30 GLY A N 7
ATOM 11603 C CA . GLY A 1 30 ? 5.381 -18.510 -11.464 1.00 64.01 30 GLY A CA 7
ATOM 11604 C C . GLY A 1 30 ? 6.249 -18.150 -12.674 1.00 61.13 30 GLY A C 7
ATOM 11605 O O . GLY A 1 30 ? 7.243 -18.824 -12.957 1.00 2.23 30 GLY A O 7
ATOM 11609 N N . LYS A 1 31 ? 5.864 -17.104 -13.407 1.00 53.54 31 LYS A N 7
ATOM 11610 C CA . LYS A 1 31 ? 6.669 -16.606 -14.530 1.00 1.44 31 LYS A CA 7
ATOM 11611 C C . LYS A 1 31 ? 7.305 -15.243 -14.200 1.00 3.25 31 LYS A C 7
ATOM 11612 O O . LYS A 1 31 ? 8.503 -15.045 -14.406 1.00 43.10 31 LYS A O 7
ATOM 11631 N N . GLY A 1 32 ? 6.496 -14.305 -13.707 1.00 22.01 32 GLY A N 7
ATOM 11632 C CA . GLY A 1 32 ? 7.000 -12.990 -13.325 1.00 61.31 32 GLY A CA 7
ATOM 11633 C C . GLY A 1 32 ? 6.013 -12.210 -12.459 1.00 41.21 32 GLY A C 7
ATOM 11634 O O . GLY A 1 32 ? 5.062 -12.774 -11.926 1.00 30.43 32 GLY A O 7
ATOM 11638 N N . THR A 1 33 ? 6.232 -10.907 -12.324 1.00 44.02 33 THR A N 7
ATOM 11639 C CA . THR A 1 33 ? 5.360 -10.054 -11.500 1.00 61.10 33 THR A CA 7
ATOM 11640 C C . THR A 1 33 ? 4.301 -9.337 -12.346 1.00 15.44 33 THR A C 7
ATOM 11641 O O . THR A 1 33 ? 4.604 -8.767 -13.396 1.00 30.24 33 THR A O 7
ATOM 11652 N N . SER A 1 34 ? 3.058 -9.362 -11.876 1.00 34.32 34 SER A N 7
ATOM 11653 C CA . SER A 1 34 ? 1.940 -8.705 -12.574 1.00 63.21 34 SER A CA 7
ATOM 11654 C C . SER A 1 34 ? 1.075 -7.903 -11.590 1.00 21.43 34 SER A C 7
ATOM 11655 O O . SER A 1 34 ? 0.858 -8.338 -10.458 1.00 14.34 34 SER A O 7
ATOM 11663 N N . PRO A 1 35 ? 0.565 -6.725 -12.004 1.00 5.30 35 PRO A N 7
ATOM 11664 C CA . PRO A 1 35 ? -0.274 -5.876 -11.138 1.00 13.03 35 PRO A CA 7
ATOM 11665 C C . PRO A 1 35 ? -1.565 -6.579 -10.675 1.00 41.33 35 PRO A C 7
ATOM 11666 O O . PRO A 1 35 ? -2.324 -7.121 -11.486 1.00 75.42 35 PRO A O 7
ATOM 11677 N N . LEU A 1 36 ? -1.797 -6.571 -9.362 1.00 73.24 36 LEU A N 7
ATOM 11678 C CA . LEU A 1 36 ? -2.994 -7.183 -8.772 1.00 10.05 36 LEU A CA 7
ATOM 11679 C C . LEU A 1 36 ? -4.095 -6.129 -8.555 1.00 4.43 36 LEU A C 7
ATOM 11680 O O . LEU A 1 36 ? -5.278 -6.392 -8.782 1.00 13.52 36 LEU A O 7
ATOM 11696 N N . THR A 1 37 ? -3.695 -4.939 -8.099 1.00 13.34 37 THR A N 7
ATOM 11697 C CA . THR A 1 37 ? -4.626 -3.813 -7.908 1.00 54.53 37 THR A CA 7
ATOM 11698 C C . THR A 1 37 ? -4.084 -2.528 -8.556 1.00 41.41 37 THR A C 7
ATOM 11699 O O . THR A 1 37 ? -2.940 -2.481 -9.018 1.00 43.14 37 THR A O 7
ATOM 11710 N N . SER A 1 38 ? -4.913 -1.486 -8.591 1.00 45.34 38 SER A N 7
ATOM 11711 C CA . SER A 1 38 ? -4.511 -0.182 -9.151 1.00 4.44 38 SER A CA 7
ATOM 11712 C C . SER A 1 38 ? -3.941 0.750 -8.075 1.00 70.52 38 SER A C 7
ATOM 11713 O O . SER A 1 38 ? -4.146 0.533 -6.881 1.00 11.03 38 SER A O 7
ATOM 11721 N N . TYR A 1 39 ? -3.225 1.789 -8.509 1.00 2.52 39 TYR A N 7
ATOM 11722 C CA . TYR A 1 39 ? -2.714 2.814 -7.590 1.00 62.11 39 TYR A CA 7
ATOM 11723 C C . TYR A 1 39 ? -3.846 3.730 -7.108 1.00 34.31 39 TYR A C 7
ATOM 11724 O O . TYR A 1 39 ? -4.330 4.582 -7.856 1.00 41.52 39 TYR A O 7
ATOM 11742 N N . PHE A 1 40 ? -4.269 3.546 -5.863 1.00 41.31 40 PHE A N 7
ATOM 11743 C CA . PHE A 1 40 ? -5.356 4.346 -5.289 1.00 2.11 40 PHE A CA 7
ATOM 11744 C C . PHE A 1 40 ? -4.815 5.593 -4.566 1.00 72.14 40 PHE A C 7
ATOM 11745 O O . PHE A 1 40 ? -4.187 5.488 -3.511 1.00 12.32 40 PHE A O 7
ATOM 11762 N N . PHE A 1 41 ? -5.061 6.769 -5.145 1.00 23.43 41 PHE A N 7
ATOM 11763 C CA . PHE A 1 41 ? -4.588 8.044 -4.584 1.00 32.41 41 PHE A CA 7
ATOM 11764 C C . PHE A 1 41 ? -5.552 8.580 -3.511 1.00 34.45 41 PHE A C 7
ATOM 11765 O O . PHE A 1 41 ? -6.745 8.733 -3.764 1.00 43.02 41 PHE A O 7
ATOM 11782 N N . TRP A 1 42 ? -5.040 8.890 -2.319 1.00 54.44 42 TRP A N 7
ATOM 11783 C CA . TRP A 1 42 ? -5.883 9.457 -1.254 1.00 54.51 42 TRP A CA 7
ATOM 11784 C C . TRP A 1 42 ? -5.332 10.819 -0.773 1.00 75.11 42 TRP A C 7
ATOM 11785 O O . TRP A 1 42 ? -4.134 11.089 -0.900 1.00 21.42 42 TRP A O 7
ATOM 11806 N N . PRO A 1 43 ? -6.198 11.721 -0.248 1.00 62.41 43 PRO A N 7
ATOM 11807 C CA . PRO A 1 43 ? -7.657 11.509 -0.147 1.00 73.23 43 PRO A CA 7
ATOM 11808 C C . PRO A 1 43 ? -8.428 11.844 -1.445 1.00 13.41 43 PRO A C 7
ATOM 11809 O O . PRO A 1 43 ? -9.582 12.266 -1.398 1.00 32.52 43 PRO A O 7
ATOM 11820 N N . ARG A 1 44 ? -7.791 11.648 -2.604 1.00 22.43 44 ARG A N 7
ATOM 11821 C CA . ARG A 1 44 ? -8.471 11.811 -3.900 1.00 60.34 44 ARG A CA 7
ATOM 11822 C C . ARG A 1 44 ? -9.494 10.687 -4.130 1.00 74.31 44 ARG A C 7
ATOM 11823 O O . ARG A 1 44 ? -10.445 10.838 -4.899 1.00 61.22 44 ARG A O 7
ATOM 11844 N N . ALA A 1 45 ? -9.269 9.562 -3.463 1.00 65.13 45 ALA A N 7
ATOM 11845 C CA . ALA A 1 45 ? -10.194 8.429 -3.475 1.00 61.52 45 ALA A CA 7
ATOM 11846 C C . ALA A 1 45 ? -9.998 7.575 -2.216 1.00 23.01 45 ALA A C 7
ATOM 11847 O O . ALA A 1 45 ? -9.019 7.747 -1.485 1.00 2.21 45 ALA A O 7
ATOM 11854 N N . ASP A 1 46 ? -10.928 6.668 -1.949 1.00 3.00 46 ASP A N 7
ATOM 11855 C CA . ASP A 1 46 ? -10.804 5.762 -0.804 1.00 3.42 46 ASP A CA 7
ATOM 11856 C C . ASP A 1 46 ? -9.732 4.693 -1.079 1.00 22.13 46 ASP A C 7
ATOM 11857 O O . ASP A 1 46 ? -10.033 3.609 -1.580 1.00 14.33 46 ASP A O 7
ATOM 11866 N N . ALA A 1 47 ? -8.479 5.025 -0.780 1.00 4.44 47 ALA A N 7
ATOM 11867 C CA . ALA A 1 47 ? -7.337 4.155 -1.094 1.00 4.12 47 ALA A CA 7
ATOM 11868 C C . ALA A 1 47 ? -7.429 2.775 -0.427 1.00 61.11 47 ALA A C 7
ATOM 11869 O O . ALA A 1 47 ? -7.615 1.760 -1.102 1.00 12.44 47 ALA A O 7
ATOM 11876 N N . TRP A 1 48 ? -7.309 2.743 0.898 1.00 42.20 48 TRP A N 7
ATOM 11877 C CA . TRP A 1 48 ? -7.278 1.480 1.646 1.00 12.12 48 TRP A CA 7
ATOM 11878 C C . TRP A 1 48 ? -8.607 0.718 1.515 1.00 62.01 48 TRP A C 7
ATOM 11879 O O . TRP A 1 48 ? -8.634 -0.515 1.494 1.00 32.12 48 TRP A O 7
ATOM 11900 N N . GLN A 1 49 ? -9.708 1.465 1.416 1.00 21.11 49 GLN A N 7
ATOM 11901 C CA . GLN A 1 49 ? -11.040 0.872 1.248 1.00 73.34 49 GLN A CA 7
ATOM 11902 C C . GLN A 1 49 ? -11.144 0.094 -0.073 1.00 60.10 49 GLN A C 7
ATOM 11903 O O . GLN A 1 49 ? -11.576 -1.057 -0.091 1.00 61.31 49 GLN A O 7
ATOM 11917 N N . GLN A 1 50 ? -10.744 0.726 -1.175 1.00 1.31 50 GLN A N 7
ATOM 11918 C CA . GLN A 1 50 ? -10.764 0.064 -2.485 1.00 31.04 50 GLN A CA 7
ATOM 11919 C C . GLN A 1 50 ? -9.740 -1.078 -2.550 1.00 23.24 50 GLN A C 7
ATOM 11920 O O . GLN A 1 50 ? -9.990 -2.107 -3.174 1.00 75.20 50 GLN A O 7
ATOM 11934 N N . LEU A 1 51 ? -8.594 -0.898 -1.893 1.00 43.33 51 LEU A N 7
ATOM 11935 C CA . LEU A 1 51 ? -7.570 -1.946 -1.829 1.00 71.32 51 LEU A CA 7
ATOM 11936 C C . LEU A 1 51 ? -8.120 -3.223 -1.175 1.00 64.21 51 LEU A C 7
ATOM 11937 O O . LEU A 1 51 ? -8.033 -4.314 -1.744 1.00 61.41 51 LEU A O 7
ATOM 11953 N N . LYS A 1 52 ? -8.686 -3.083 0.023 1.00 0.14 52 LYS A N 7
ATOM 11954 C CA . LYS A 1 52 ? -9.267 -4.228 0.724 1.00 70.25 52 LYS A CA 7
ATOM 11955 C C . LYS A 1 52 ? -10.475 -4.784 -0.051 1.00 13.15 52 LYS A C 7
ATOM 11956 O O . LYS A 1 52 ? -10.675 -5.995 -0.113 1.00 11.50 52 LYS A O 7
ATOM 11975 N N . ASP A 1 53 ? -11.260 -3.892 -0.658 1.00 3.34 53 ASP A N 7
ATOM 11976 C CA . ASP A 1 53 ? -12.385 -4.292 -1.513 1.00 73.11 53 ASP A CA 7
ATOM 11977 C C . ASP A 1 53 ? -11.922 -5.227 -2.648 1.00 14.31 53 ASP A C 7
ATOM 11978 O O . ASP A 1 53 ? -12.539 -6.264 -2.906 1.00 33.21 53 ASP A O 7
ATOM 11987 N N . GLU A 1 54 ? -10.832 -4.853 -3.315 1.00 10.44 54 GLU A N 7
ATOM 11988 C CA . GLU A 1 54 ? -10.230 -5.690 -4.358 1.00 45.04 54 GLU A CA 7
ATOM 11989 C C . GLU A 1 54 ? -9.860 -7.077 -3.814 1.00 32.15 54 GLU A C 7
ATOM 11990 O O . GLU A 1 54 ? -10.153 -8.098 -4.434 1.00 35.02 54 GLU A O 7
ATOM 12002 N N . LEU A 1 55 ? -9.226 -7.106 -2.646 1.00 12.04 55 LEU A N 7
ATOM 12003 C CA . LEU A 1 55 ? -8.803 -8.366 -2.025 1.00 52.33 55 LEU A CA 7
ATOM 12004 C C . LEU A 1 55 ? -10.007 -9.218 -1.572 1.00 34.15 55 LEU A C 7
ATOM 12005 O O . LEU A 1 55 ? -9.915 -10.442 -1.509 1.00 42.31 55 LEU A O 7
ATOM 12021 N N . GLU A 1 56 ? -11.131 -8.570 -1.252 1.00 43.10 56 GLU A N 7
ATOM 12022 C CA . GLU A 1 56 ? -12.371 -9.295 -0.924 1.00 41.35 56 GLU A CA 7
ATOM 12023 C C . GLU A 1 56 ? -13.004 -9.893 -2.191 1.00 44.52 56 GLU A C 7
ATOM 12024 O O . GLU A 1 56 ? -13.627 -10.959 -2.152 1.00 13.44 56 GLU A O 7
ATOM 12036 N N . ALA A 1 57 ? -12.850 -9.188 -3.310 1.00 63.12 57 ALA A N 7
ATOM 12037 C CA . ALA A 1 57 ? -13.347 -9.661 -4.604 1.00 14.42 57 ALA A CA 7
ATOM 12038 C C . ALA A 1 57 ? -12.488 -10.808 -5.155 1.00 50.31 57 ALA A C 7
ATOM 12039 O O . ALA A 1 57 ? -13.004 -11.758 -5.753 1.00 44.25 57 ALA A O 7
ATOM 12046 N N . LYS A 1 58 ? -11.174 -10.712 -4.959 1.00 53.01 58 LYS A N 7
ATOM 12047 C CA . LYS A 1 58 ? -10.245 -11.754 -5.396 1.00 71.43 58 LYS A CA 7
ATOM 12048 C C . LYS A 1 58 ? -10.240 -12.917 -4.389 1.00 15.20 58 LYS A C 7
ATOM 12049 O O . LYS A 1 58 ? -9.462 -12.935 -3.437 1.00 4.41 58 LYS A O 7
ATOM 12068 N N . HIS A 1 59 ? -11.122 -13.885 -4.613 1.00 50.24 59 HIS A N 7
ATOM 12069 C CA . HIS A 1 59 ? -11.391 -14.948 -3.635 1.00 45.52 59 HIS A CA 7
ATOM 12070 C C . HIS A 1 59 ? -10.268 -15.998 -3.534 1.00 60.21 59 HIS A C 7
ATOM 12071 O O . HIS A 1 59 ? -10.359 -16.925 -2.732 1.00 61.12 59 HIS A O 7
ATOM 12086 N N . TRP A 1 60 ? -9.219 -15.858 -4.340 1.00 43.44 60 TRP A N 7
ATOM 12087 C CA . TRP A 1 60 ? -8.061 -16.762 -4.251 1.00 73.11 60 TRP A CA 7
ATOM 12088 C C . TRP A 1 60 ? -6.962 -16.181 -3.336 1.00 73.44 60 TRP A C 7
ATOM 12089 O O . TRP A 1 60 ? -5.885 -16.759 -3.195 1.00 44.21 60 TRP A O 7
ATOM 12110 N N . ILE A 1 61 ? -7.253 -15.036 -2.719 1.00 3.12 61 ILE A N 7
ATOM 12111 C CA . ILE A 1 61 ? -6.355 -14.417 -1.731 1.00 60.12 61 ILE A CA 7
ATOM 12112 C C . ILE A 1 61 ? -6.720 -14.890 -0.310 1.00 21.34 61 ILE A C 7
ATOM 12113 O O . ILE A 1 61 ? -7.896 -14.905 0.068 1.00 73.33 61 ILE A O 7
ATOM 12129 N N . ALA A 1 62 ? -5.714 -15.254 0.485 1.00 42.32 62 ALA A N 7
ATOM 12130 C CA . ALA A 1 62 ? -5.952 -15.814 1.820 1.00 74.15 62 ALA A CA 7
ATOM 12131 C C . ALA A 1 62 ? -6.061 -14.718 2.894 1.00 75.45 62 ALA A C 7
ATOM 12132 O O . ALA A 1 62 ? -5.868 -13.531 2.622 1.00 44.10 62 ALA A O 7
ATOM 12139 N N . GLU A 1 63 ? -6.377 -15.125 4.121 1.00 43.44 63 GLU A N 7
ATOM 12140 C CA . GLU A 1 63 ? -6.521 -14.182 5.235 1.00 41.11 63 GLU A CA 7
ATOM 12141 C C . GLU A 1 63 ? -5.168 -13.577 5.650 1.00 42.54 63 GLU A C 7
ATOM 12142 O O . GLU A 1 63 ? -5.007 -12.357 5.677 1.00 65.41 63 GLU A O 7
ATOM 12154 N N . ALA A 1 64 ? -4.201 -14.439 5.960 1.00 42.21 64 ALA A N 7
ATOM 12155 C CA . ALA A 1 64 ? -2.902 -14.001 6.488 1.00 65.51 64 ALA A CA 7
ATOM 12156 C C . ALA A 1 64 ? -2.191 -12.993 5.567 1.00 3.35 64 ALA A C 7
ATOM 12157 O O . ALA A 1 64 ? -1.752 -11.931 6.019 1.00 22.20 64 ALA A O 7
ATOM 12164 N N . ASP A 1 65 ? -2.088 -13.321 4.280 1.00 32.22 65 ASP A N 7
ATOM 12165 C CA . ASP A 1 65 ? -1.425 -12.442 3.305 1.00 52.22 65 ASP A CA 7
ATOM 12166 C C . ASP A 1 65 ? -2.219 -11.146 3.057 1.00 34.33 65 ASP A C 7
ATOM 12167 O O . ASP A 1 65 ? -1.646 -10.053 3.046 1.00 15.13 65 ASP A O 7
ATOM 12176 N N . ARG A 1 66 ? -3.532 -11.268 2.863 1.00 53.35 66 ARG A N 7
ATOM 12177 C CA . ARG A 1 66 ? -4.405 -10.098 2.688 1.00 0.52 66 ARG A CA 7
ATOM 12178 C C . ARG A 1 66 ? -4.315 -9.127 3.879 1.00 33.34 66 ARG A C 7
ATOM 12179 O O . ARG A 1 66 ? -4.123 -7.926 3.692 1.00 41.21 66 ARG A O 7
ATOM 12200 N N . ILE A 1 67 ? -4.438 -9.643 5.101 1.00 70.42 67 ILE A N 7
ATOM 12201 C CA . ILE A 1 67 ? -4.301 -8.807 6.301 1.00 11.40 67 ILE A CA 7
ATOM 12202 C C . ILE A 1 67 ? -2.892 -8.195 6.391 1.00 35.32 67 ILE A C 7
ATOM 12203 O O . ILE A 1 67 ? -2.734 -7.032 6.762 1.00 11.22 67 ILE A O 7
ATOM 12219 N N . ASN A 1 68 ? -1.876 -8.976 6.019 1.00 51.44 68 ASN A N 7
ATOM 12220 C CA . ASN A 1 68 ? -0.487 -8.500 6.015 1.00 34.32 68 ASN A CA 7
ATOM 12221 C C . ASN A 1 68 ? -0.323 -7.243 5.143 1.00 31.52 68 ASN A C 7
ATOM 12222 O O . ASN A 1 68 ? 0.091 -6.184 5.625 1.00 73.02 68 ASN A O 7
ATOM 12233 N N . VAL A 1 69 ? -0.655 -7.368 3.856 1.00 24.31 69 VAL A N 7
ATOM 12234 C CA . VAL A 1 69 ? -0.505 -6.258 2.910 1.00 62.12 69 VAL A CA 7
ATOM 12235 C C . VAL A 1 69 ? -1.402 -5.068 3.283 1.00 32.11 69 VAL A C 7
ATOM 12236 O O . VAL A 1 69 ? -1.053 -3.913 3.033 1.00 70.55 69 VAL A O 7
ATOM 12249 N N . LEU A 1 70 ? -2.552 -5.352 3.895 1.00 64.50 70 LEU A N 7
ATOM 12250 C CA . LEU A 1 70 ? -3.425 -4.292 4.409 1.00 50.42 70 LEU A CA 7
ATOM 12251 C C . LEU A 1 70 ? -2.768 -3.550 5.584 1.00 2.23 70 LEU A C 7
ATOM 12252 O O . LEU A 1 70 ? -2.877 -2.330 5.690 1.00 45.23 70 LEU A O 7
ATOM 12268 N N . ASN A 1 71 ? -2.080 -4.288 6.457 1.00 23.32 71 ASN A N 7
ATOM 12269 C CA . ASN A 1 71 ? -1.386 -3.689 7.609 1.00 35.42 71 ASN A CA 7
ATOM 12270 C C . ASN A 1 71 ? -0.242 -2.767 7.170 1.00 5.24 71 ASN A C 7
ATOM 12271 O O . ASN A 1 71 ? -0.187 -1.604 7.566 1.00 1.54 71 ASN A O 7
ATOM 12282 N N . GLN A 1 72 ? 0.663 -3.285 6.340 1.00 34.24 72 GLN A N 7
ATOM 12283 C CA . GLN A 1 72 ? 1.799 -2.490 5.855 1.00 40.54 72 GLN A CA 7
ATOM 12284 C C . GLN A 1 72 ? 1.323 -1.290 5.018 1.00 21.23 72 GLN A C 7
ATOM 12285 O O . GLN A 1 72 ? 1.888 -0.198 5.109 1.00 54.12 72 GLN A O 7
ATOM 12299 N N . ALA A 1 73 ? 0.274 -1.489 4.216 1.00 45.22 73 ALA A N 7
ATOM 12300 C CA . ALA A 1 73 ? -0.351 -0.384 3.482 1.00 22.42 73 ALA A CA 7
ATOM 12301 C C . ALA A 1 73 ? -0.875 0.680 4.456 1.00 43.15 73 ALA A C 7
ATOM 12302 O O . ALA A 1 73 ? -0.656 1.877 4.267 1.00 65.44 73 ALA A O 7
ATOM 12309 N N . THR A 1 74 ? -1.562 0.225 5.504 1.00 0.14 74 THR A N 7
ATOM 12310 C CA . THR A 1 74 ? -2.051 1.116 6.564 1.00 51.45 74 THR A CA 7
ATOM 12311 C C . THR A 1 74 ? -0.896 1.880 7.223 1.00 32.44 74 THR A C 7
ATOM 12312 O O . THR A 1 74 ? -1.014 3.071 7.505 1.00 1.50 74 THR A O 7
ATOM 12323 N N . GLU A 1 75 ? 0.224 1.194 7.457 1.00 60.10 75 GLU A N 7
ATOM 12324 C CA . GLU A 1 75 ? 1.414 1.836 8.030 1.00 32.14 75 GLU A CA 7
ATOM 12325 C C . GLU A 1 75 ? 1.937 2.954 7.118 1.00 54.10 75 GLU A C 7
ATOM 12326 O O . GLU A 1 75 ? 2.286 4.031 7.592 1.00 74.23 75 GLU A O 7
ATOM 12338 N N . VAL A 1 76 ? 1.995 2.689 5.812 1.00 5.33 76 VAL A N 7
ATOM 12339 C CA . VAL A 1 76 ? 2.429 3.699 4.836 1.00 35.55 76 VAL A CA 7
ATOM 12340 C C . VAL A 1 76 ? 1.481 4.912 4.831 1.00 43.31 76 VAL A C 7
ATOM 12341 O O . VAL A 1 76 ? 1.922 6.063 4.822 1.00 73.21 76 VAL A O 7
ATOM 12354 N N . ILE A 1 77 ? 0.177 4.645 4.842 1.00 54.13 77 ILE A N 7
ATOM 12355 C CA . ILE A 1 77 ? -0.836 5.705 4.910 1.00 3.50 77 ILE A CA 7
ATOM 12356 C C . ILE A 1 77 ? -0.692 6.535 6.198 1.00 21.04 77 ILE A C 7
ATOM 12357 O O . ILE A 1 77 ? -0.636 7.769 6.160 1.00 31.51 77 ILE A O 7
ATOM 12373 N N . ASN A 1 78 ? -0.623 5.847 7.336 1.00 11.51 78 ASN A N 7
ATOM 12374 C CA . ASN A 1 78 ? -0.426 6.504 8.631 1.00 10.04 78 ASN A CA 7
ATOM 12375 C C . ASN A 1 78 ? 0.911 7.251 8.681 1.00 44.34 78 ASN A C 7
ATOM 12376 O O . ASN A 1 78 ? 1.021 8.293 9.323 1.00 63.20 78 ASN A O 7
ATOM 12387 N N . PHE A 1 79 ? 1.923 6.701 8.008 1.00 73.23 79 PHE A N 7
ATOM 12388 C CA . PHE A 1 79 ? 3.248 7.326 7.928 1.00 21.11 79 PHE A CA 7
ATOM 12389 C C . PHE A 1 79 ? 3.172 8.663 7.177 1.00 35.25 79 PHE A C 7
ATOM 12390 O O . PHE A 1 79 ? 3.669 9.684 7.650 1.00 71.14 79 PHE A O 7
ATOM 12407 N N . TRP A 1 80 ? 2.527 8.650 6.011 1.00 63.10 80 TRP A N 7
ATOM 12408 C CA . TRP A 1 80 ? 2.312 9.868 5.221 1.00 21.12 80 TRP A CA 7
ATOM 12409 C C . TRP A 1 80 ? 1.557 10.936 6.038 1.00 21.03 80 TRP A C 7
ATOM 12410 O O . TRP A 1 80 ? 1.961 12.100 6.089 1.00 61.22 80 TRP A O 7
ATOM 12431 N N . GLN A 1 81 ? 0.458 10.525 6.673 1.00 3.24 81 GLN A N 7
ATOM 12432 C CA . GLN A 1 81 ? -0.325 11.416 7.541 1.00 64.45 81 GLN A CA 7
ATOM 12433 C C . GLN A 1 81 ? 0.511 11.906 8.737 1.00 42.24 81 GLN A C 7
ATOM 12434 O O . GLN A 1 81 ? 0.429 13.072 9.138 1.00 13.31 81 GLN A O 7
ATOM 12448 N N . ASP A 1 82 ? 1.318 11.004 9.290 1.00 12.02 82 ASP A N 7
ATOM 12449 C CA . ASP A 1 82 ? 2.190 11.307 10.431 1.00 52.24 82 ASP A CA 7
ATOM 12450 C C . ASP A 1 82 ? 3.161 12.449 10.087 1.00 51.40 82 ASP A C 7
ATOM 12451 O O . ASP A 1 82 ? 3.325 13.407 10.851 1.00 45.04 82 ASP A O 7
ATOM 12460 N N . LEU A 1 83 ? 3.797 12.335 8.922 1.00 25.41 83 LEU A N 7
ATOM 12461 C CA . LEU A 1 83 ? 4.702 13.371 8.422 1.00 71.11 83 LEU A CA 7
ATOM 12462 C C . LEU A 1 83 ? 3.940 14.664 8.098 1.00 12.44 83 LEU A C 7
ATOM 12463 O O . LEU A 1 83 ? 4.396 15.761 8.419 1.00 32.52 83 LEU A O 7
ATOM 12479 N N . LYS A 1 84 ? 2.771 14.518 7.465 1.00 32.43 84 LYS A N 7
ATOM 12480 C CA . LYS A 1 84 ? 1.948 15.666 7.053 1.00 62.24 84 LYS A CA 7
ATOM 12481 C C . LYS A 1 84 ? 1.573 16.556 8.252 1.00 22.33 84 LYS A C 7
ATOM 12482 O O . LYS A 1 84 ? 1.708 17.778 8.197 1.00 11.53 84 LYS A O 7
ATOM 12501 N N . ASN A 1 85 ? 1.106 15.937 9.333 1.00 4.35 85 ASN A N 7
ATOM 12502 C CA . ASN A 1 85 ? 0.714 16.682 10.537 1.00 63.24 85 ASN A CA 7
ATOM 12503 C C . ASN A 1 85 ? 1.923 17.345 11.218 1.00 45.25 85 ASN A C 7
ATOM 12504 O O . ASN A 1 85 ? 1.849 18.498 11.648 1.00 33.33 85 ASN A O 7
ATOM 12515 N N . GLN A 1 86 ? 3.033 16.619 11.307 1.00 13.41 86 GLN A N 7
ATOM 12516 C CA . GLN A 1 86 ? 4.241 17.127 11.975 1.00 12.12 86 GLN A CA 7
ATOM 12517 C C . GLN A 1 86 ? 5.161 17.895 11.014 1.00 74.25 86 GLN A C 7
ATOM 12518 O O . GLN A 1 86 ? 6.239 18.339 11.403 1.00 42.13 86 GLN A O 7
ATOM 12532 N N . ASN A 1 87 ? 4.740 18.030 9.754 1.00 54.23 87 ASN A N 7
ATOM 12533 C CA . ASN A 1 87 ? 5.500 18.780 8.739 1.00 10.40 87 ASN A CA 7
ATOM 12534 C C . ASN A 1 87 ? 6.885 18.162 8.468 1.00 64.32 87 ASN A C 7
ATOM 12535 O O . ASN A 1 87 ? 7.769 18.823 7.914 1.00 40.50 87 ASN A O 7
ATOM 12546 N N . LYS A 1 88 ? 7.063 16.889 8.836 1.00 3.32 88 LYS A N 7
ATOM 12547 C CA . LYS A 1 88 ? 8.337 16.192 8.624 1.00 24.32 88 LYS A CA 7
ATOM 12548 C C . LYS A 1 88 ? 8.583 15.931 7.131 1.00 31.50 88 LYS A C 7
ATOM 12549 O O . LYS A 1 88 ? 8.209 14.884 6.600 1.00 4.54 88 LYS A O 7
ATOM 12568 N N . GLN A 1 89 ? 9.199 16.895 6.458 1.00 23.51 89 GLN A N 7
ATOM 12569 C CA . GLN A 1 89 ? 9.500 16.775 5.025 1.00 11.43 89 GLN A CA 7
ATOM 12570 C C . GLN A 1 89 ? 10.758 15.918 4.795 1.00 42.32 89 GLN A C 7
ATOM 12571 O O . GLN A 1 89 ? 11.752 16.381 4.225 1.00 31.13 89 GLN A O 7
ATOM 12585 N N . ILE A 1 90 ? 10.695 14.659 5.236 1.00 31.53 90 ILE A N 7
ATOM 12586 C CA . ILE A 1 90 ? 11.843 13.747 5.175 1.00 72.24 90 ILE A CA 7
ATOM 12587 C C . ILE A 1 90 ? 12.072 13.193 3.759 1.00 14.23 90 ILE A C 7
ATOM 12588 O O . ILE A 1 90 ? 11.327 13.498 2.824 1.00 64.13 90 ILE A O 7
ATOM 12604 N N . SER A 1 91 ? 13.109 12.372 3.614 1.00 60.24 91 SER A N 7
ATOM 12605 C CA . SER A 1 91 ? 13.490 11.812 2.308 1.00 1.14 91 SER A CA 7
ATOM 12606 C C . SER A 1 91 ? 12.961 10.382 2.110 1.00 23.40 91 SER A C 7
ATOM 12607 O O . SER A 1 91 ? 12.550 9.711 3.062 1.00 74.32 91 SER A O 7
ATOM 12615 N N . MET A 1 92 ? 12.986 9.926 0.856 1.00 25.35 92 MET A N 7
ATOM 12616 C CA . MET A 1 92 ? 12.574 8.564 0.498 1.00 33.05 92 MET A CA 7
ATOM 12617 C C . MET A 1 92 ? 13.360 7.496 1.282 1.00 34.55 92 MET A C 7
ATOM 12618 O O . MET A 1 92 ? 12.835 6.420 1.582 1.00 54.20 92 MET A O 7
ATOM 12632 N N . ALA A 1 93 ? 14.613 7.809 1.620 1.00 35.24 93 ALA A N 7
ATOM 12633 C CA . ALA A 1 93 ? 15.495 6.866 2.318 1.00 33.15 93 ALA A CA 7
ATOM 12634 C C . ALA A 1 93 ? 14.870 6.326 3.613 1.00 21.02 93 ALA A C 7
ATOM 12635 O O . ALA A 1 93 ? 14.815 5.114 3.825 1.00 61.51 93 ALA A O 7
ATOM 12642 N N . GLU A 1 94 ? 14.390 7.225 4.472 1.00 15.01 94 GLU A N 7
ATOM 12643 C CA . GLU A 1 94 ? 13.799 6.820 5.755 1.00 14.41 94 GLU A CA 7
ATOM 12644 C C . GLU A 1 94 ? 12.517 5.993 5.556 1.00 65.33 94 GLU A C 7
ATOM 12645 O O . GLU A 1 94 ? 12.239 5.069 6.322 1.00 34.21 94 GLU A O 7
ATOM 12657 N N . ALA A 1 95 ? 11.747 6.321 4.518 1.00 62.35 95 ALA A N 7
ATOM 12658 C CA . ALA A 1 95 ? 10.572 5.522 4.151 1.00 63.12 95 ALA A CA 7
ATOM 12659 C C . ALA A 1 95 ? 10.984 4.084 3.800 1.00 64.44 95 ALA A C 7
ATOM 12660 O O . ALA A 1 95 ? 10.377 3.116 4.259 1.00 51.53 95 ALA A O 7
ATOM 12667 N N . GLN A 1 96 ? 12.041 3.960 2.995 1.00 34.11 96 GLN A N 7
ATOM 12668 C CA . GLN A 1 96 ? 12.615 2.653 2.645 1.00 65.31 96 GLN A CA 7
ATOM 12669 C C . GLN A 1 96 ? 13.304 1.998 3.853 1.00 74.12 96 GLN A C 7
ATOM 12670 O O . GLN A 1 96 ? 13.526 0.785 3.873 1.00 30.21 96 GLN A O 7
ATOM 12684 N N . GLY A 1 97 ? 13.645 2.810 4.852 1.00 31.33 97 GLY A N 7
ATOM 12685 C CA . GLY A 1 97 ? 14.212 2.290 6.089 1.00 23.54 97 GLY A CA 7
ATOM 12686 C C . GLY A 1 97 ? 13.201 1.502 6.919 1.00 71.24 97 GLY A C 7
ATOM 12687 O O . GLY A 1 97 ? 13.513 0.429 7.441 1.00 75.30 97 GLY A O 7
ATOM 12691 N N . LYS A 1 98 ? 11.986 2.036 7.048 1.00 5.53 98 LYS A N 7
ATOM 12692 C CA . LYS A 1 98 ? 10.917 1.359 7.796 1.00 45.42 98 LYS A CA 7
ATOM 12693 C C . LYS A 1 98 ? 10.224 0.283 6.942 1.00 41.32 98 LYS A C 7
ATOM 12694 O O . LYS A 1 98 ? 9.767 -0.740 7.458 1.00 22.33 98 LYS A O 7
ATOM 12713 N N . PHE A 1 99 ? 10.149 0.520 5.630 1.00 12.54 99 PHE A N 7
ATOM 12714 C CA . PHE A 1 99 ? 9.457 -0.396 4.710 1.00 23.21 99 PHE A CA 7
ATOM 12715 C C . PHE A 1 99 ? 10.419 -1.001 3.666 1.00 51.33 99 PHE A C 7
ATOM 12716 O O . PHE A 1 99 ? 10.385 -0.629 2.494 1.00 23.12 99 PHE A O 7
ATOM 12733 N N . PRO A 1 100 ? 11.273 -1.968 4.066 1.00 74.12 100 PRO A N 7
ATOM 12734 C CA . PRO A 1 100 ? 12.277 -2.560 3.158 1.00 52.05 100 PRO A CA 7
ATOM 12735 C C . PRO A 1 100 ? 11.653 -3.443 2.061 1.00 64.53 100 PRO A C 7
ATOM 12736 O O . PRO A 1 100 ? 12.262 -3.677 1.014 1.00 54.11 100 PRO A O 7
ATOM 12747 N N . GLU A 1 101 ? 10.436 -3.934 2.307 1.00 60.55 101 GLU A N 7
ATOM 12748 C CA . GLU A 1 101 ? 9.743 -4.810 1.350 1.00 70.44 101 GLU A CA 7
ATOM 12749 C C . GLU A 1 101 ? 8.661 -4.058 0.555 1.00 54.24 101 GLU A C 7
ATOM 12750 O O . GLU A 1 101 ? 7.968 -4.652 -0.274 1.00 35.10 101 GLU A O 7
ATOM 12762 N N . VAL A 1 102 ? 8.522 -2.754 0.801 1.00 73.10 102 VAL A N 7
ATOM 12763 C CA . VAL A 1 102 ? 7.532 -1.933 0.091 1.00 45.22 102 VAL A CA 7
ATOM 12764 C C . VAL A 1 102 ? 8.210 -1.070 -0.985 1.00 15.52 102 VAL A C 7
ATOM 12765 O O . VAL A 1 102 ? 9.093 -0.263 -0.688 1.00 54.15 102 VAL A O 7
ATOM 12778 N N . VAL A 1 103 ? 7.789 -1.242 -2.233 1.00 33.45 103 VAL A N 7
ATOM 12779 C CA . VAL A 1 103 ? 8.436 -0.576 -3.365 1.00 53.12 103 VAL A CA 7
ATOM 12780 C C . VAL A 1 103 ? 7.831 0.810 -3.641 1.00 42.24 103 VAL A C 7
ATOM 12781 O O . VAL A 1 103 ? 6.746 0.927 -4.206 1.00 20.11 103 VAL A O 7
ATOM 12794 N N . PHE A 1 104 ? 8.541 1.858 -3.237 1.00 10.13 104 PHE A N 7
ATOM 12795 C CA . PHE A 1 104 ? 8.117 3.235 -3.517 1.00 44.12 104 PHE A CA 7
ATOM 12796 C C . PHE A 1 104 ? 8.579 3.679 -4.916 1.00 63.44 104 PHE A C 7
ATOM 12797 O O . PHE A 1 104 ? 9.582 3.185 -5.437 1.00 14.24 104 PHE A O 7
ATOM 12814 N N . SER A 1 105 ? 7.838 4.606 -5.520 1.00 61.43 105 SER A N 7
ATOM 12815 C CA . SER A 1 105 ? 8.176 5.129 -6.855 1.00 10.01 105 SER A CA 7
ATOM 12816 C C . SER A 1 105 ? 7.922 6.640 -6.945 1.00 23.54 105 SER A C 7
ATOM 12817 O O . SER A 1 105 ? 7.155 7.200 -6.158 1.00 42.54 105 SER A O 7
ATOM 12825 N N . GLY A 1 106 ? 8.556 7.290 -7.924 1.00 62.24 106 GLY A N 7
ATOM 12826 C CA . GLY A 1 106 ? 8.424 8.736 -8.083 1.00 50.42 106 GLY A CA 7
ATOM 12827 C C . GLY A 1 106 ? 7.927 9.145 -9.466 1.00 0.42 106 GLY A C 7
ATOM 12828 O O . GLY A 1 106 ? 8.031 8.383 -10.430 1.00 24.34 106 GLY A O 7
ATOM 12832 N N . SER A 1 107 ? 7.409 10.367 -9.570 1.00 40.32 107 SER A N 7
ATOM 12833 C CA . SER A 1 107 ? 6.768 10.845 -10.809 1.00 1.35 107 SER A CA 7
ATOM 12834 C C . SER A 1 107 ? 7.740 11.599 -11.730 1.00 40.12 107 SER A C 7
ATOM 12835 O O . SER A 1 107 ? 7.311 12.253 -12.683 1.00 50.22 107 SER A O 7
ATOM 12843 N N . ASN A 1 108 ? 9.039 11.502 -11.462 1.00 74.21 108 ASN A N 7
ATOM 12844 C CA . ASN A 1 108 ? 10.046 12.182 -12.291 1.00 2.42 108 ASN A CA 7
ATOM 12845 C C . ASN A 1 108 ? 10.595 11.254 -13.390 1.00 23.44 108 ASN A C 7
ATOM 12846 O O . ASN A 1 108 ? 11.298 11.700 -14.296 1.00 64.12 108 ASN A O 7
ATOM 12857 N N . LEU A 1 109 ? 10.261 9.967 -13.313 1.00 21.43 109 LEU A N 7
ATOM 12858 C CA . LEU A 1 109 ? 10.717 8.984 -14.310 1.00 2.13 109 LEU A CA 7
ATOM 12859 C C . LEU A 1 109 ? 9.948 9.131 -15.634 1.00 0.04 109 LEU A C 7
ATOM 12860 O O . LEU A 1 109 ? 9.038 9.951 -15.747 1.00 44.20 109 LEU A O 7
ATOM 12876 N N . GLU A 1 110 ? 10.323 8.331 -16.635 1.00 54.44 110 GLU A N 7
ATOM 12877 C CA . GLU A 1 110 ? 9.657 8.357 -17.945 1.00 14.50 110 GLU A CA 7
ATOM 12878 C C . GLU A 1 110 ? 8.151 8.086 -17.805 1.00 13.04 110 GLU A C 7
ATOM 12879 O O . GLU A 1 110 ? 7.327 8.797 -18.378 1.00 51.32 110 GLU A O 7
ATOM 12891 N N . HIS A 1 111 ? 7.795 7.056 -17.039 1.00 62.35 111 HIS A N 7
ATOM 12892 C CA . HIS A 1 111 ? 6.385 6.701 -16.841 1.00 32.33 111 HIS A CA 7
ATOM 12893 C C . HIS A 1 111 ? 5.628 7.802 -16.075 1.00 13.44 111 HIS A C 7
ATOM 12894 O O . HIS A 1 111 ? 5.621 7.826 -14.843 1.00 20.24 111 HIS A O 7
ATOM 12909 N N . HIS A 1 112 ? 5.014 8.724 -16.813 1.00 35.42 112 HIS A N 7
ATOM 12910 C CA . HIS A 1 112 ? 4.206 9.789 -16.208 1.00 14.34 112 HIS A CA 7
ATOM 12911 C C . HIS A 1 112 ? 2.709 9.444 -16.254 1.00 64.33 112 HIS A C 7
ATOM 12912 O O . HIS A 1 112 ? 2.241 8.788 -17.186 1.00 34.23 112 HIS A O 7
ATOM 12927 N N . HIS A 1 113 ? 1.959 9.890 -15.245 1.00 44.10 113 HIS A N 7
ATOM 12928 C CA . HIS A 1 113 ? 0.515 9.621 -15.171 1.00 64.41 113 HIS A CA 7
ATOM 12929 C C . HIS A 1 113 ? -0.250 10.332 -16.303 1.00 44.14 113 HIS A C 7
ATOM 12930 O O . HIS A 1 113 ? 0.086 11.455 -16.680 1.00 64.22 113 HIS A O 7
ATOM 12945 N N . HIS A 1 114 ? -1.272 9.672 -16.845 1.00 70.32 114 HIS A N 7
ATOM 12946 C CA . HIS A 1 114 ? -2.087 10.252 -17.925 1.00 45.33 114 HIS A CA 7
ATOM 12947 C C . HIS A 1 114 ? -3.591 10.074 -17.659 1.00 61.30 114 HIS A C 7
ATOM 12948 O O . HIS A 1 114 ? -4.056 8.978 -17.354 1.00 31.44 114 HIS A O 7
ATOM 12963 N N . HIS A 1 115 ? -4.345 11.166 -17.766 1.00 65.22 115 HIS A N 7
ATOM 12964 C CA . HIS A 1 115 ? -5.807 11.122 -17.615 1.00 1.31 115 HIS A CA 7
ATOM 12965 C C . HIS A 1 115 ? -6.498 10.907 -18.974 1.00 1.12 115 HIS A C 7
ATOM 12966 O O . HIS A 1 115 ? -7.511 10.213 -19.066 1.00 63.14 115 HIS A O 7
ATOM 12981 N N . HIS A 1 116 ? -5.949 11.520 -20.022 1.00 71.24 116 HIS A N 7
ATOM 12982 C CA . HIS A 1 116 ? -6.455 11.341 -21.394 1.00 21.10 116 HIS A CA 7
ATOM 12983 C C . HIS A 1 116 ? -5.440 10.580 -22.272 1.00 13.35 116 HIS A C 7
ATOM 12984 O O . HIS A 1 116 ? -5.771 9.481 -22.767 1.00 38.74 116 HIS A O 7
ATOM 13000 N N . MET A 1 1 ? 10.833 -30.505 -1.389 1.00 34.05 1 MET A N 8
ATOM 13001 C CA . MET A 1 1 ? 9.546 -31.230 -1.198 1.00 23.42 1 MET A CA 8
ATOM 13002 C C . MET A 1 1 ? 8.750 -31.305 -2.511 1.00 55.33 1 MET A C 8
ATOM 13003 O O . MET A 1 1 ? 8.777 -30.373 -3.317 1.00 3.12 1 MET A O 8
ATOM 13019 N N . ALA A 1 2 ? 8.040 -32.411 -2.716 1.00 21.02 2 ALA A N 8
ATOM 13020 C CA . ALA A 1 2 ? 7.221 -32.603 -3.919 1.00 61.34 2 ALA A CA 8
ATOM 13021 C C . ALA A 1 2 ? 5.876 -31.866 -3.806 1.00 53.25 2 ALA A C 8
ATOM 13022 O O . ALA A 1 2 ? 5.029 -32.221 -2.983 1.00 24.43 2 ALA A O 8
ATOM 13029 N N . ALA A 1 3 ? 5.688 -30.837 -4.634 1.00 71.45 3 ALA A N 8
ATOM 13030 C CA . ALA A 1 3 ? 4.457 -30.036 -4.621 1.00 33.21 3 ALA A CA 8
ATOM 13031 C C . ALA A 1 3 ? 4.137 -29.462 -6.010 1.00 70.55 3 ALA A C 8
ATOM 13032 O O . ALA A 1 3 ? 5.039 -29.168 -6.799 1.00 13.42 3 ALA A O 8
ATOM 13039 N N . SER A 1 4 ? 2.848 -29.310 -6.306 1.00 5.33 4 SER A N 8
ATOM 13040 C CA . SER A 1 4 ? 2.395 -28.752 -7.593 1.00 40.41 4 SER A CA 8
ATOM 13041 C C . SER A 1 4 ? 2.241 -27.227 -7.515 1.00 33.25 4 SER A C 8
ATOM 13042 O O . SER A 1 4 ? 2.586 -26.506 -8.454 1.00 14.44 4 SER A O 8
ATOM 13050 N N . THR A 1 5 ? 1.713 -26.755 -6.385 1.00 51.41 5 THR A N 8
ATOM 13051 C CA . THR A 1 5 ? 1.479 -25.321 -6.147 1.00 15.45 5 THR A CA 8
ATOM 13052 C C . THR A 1 5 ? 2.741 -24.477 -6.394 1.00 71.24 5 THR A C 8
ATOM 13053 O O . THR A 1 5 ? 3.726 -24.583 -5.663 1.00 72.33 5 THR A O 8
ATOM 13064 N N . VAL A 1 6 ? 2.701 -23.637 -7.434 1.00 61.20 6 VAL A N 8
ATOM 13065 C CA . VAL A 1 6 ? 3.827 -22.754 -7.770 1.00 23.12 6 VAL A CA 8
ATOM 13066 C C . VAL A 1 6 ? 4.064 -21.695 -6.679 1.00 41.42 6 VAL A C 8
ATOM 13067 O O . VAL A 1 6 ? 5.167 -21.164 -6.547 1.00 70.25 6 VAL A O 8
ATOM 13080 N N . HIS A 1 7 ? 3.012 -21.398 -5.906 1.00 62.21 7 HIS A N 8
ATOM 13081 C CA . HIS A 1 7 ? 3.093 -20.447 -4.789 1.00 63.42 7 HIS A CA 8
ATOM 13082 C C . HIS A 1 7 ? 3.250 -18.997 -5.289 1.00 21.25 7 HIS A C 8
ATOM 13083 O O . HIS A 1 7 ? 4.362 -18.474 -5.391 1.00 41.45 7 HIS A O 8
ATOM 13098 N N . THR A 1 8 ? 2.124 -18.365 -5.624 1.00 74.14 8 THR A N 8
ATOM 13099 C CA . THR A 1 8 ? 2.117 -16.963 -6.074 1.00 21.20 8 THR A CA 8
ATOM 13100 C C . THR A 1 8 ? 2.099 -16.004 -4.876 1.00 63.41 8 THR A C 8
ATOM 13101 O O . THR A 1 8 ? 1.111 -15.931 -4.144 1.00 70.05 8 THR A O 8
ATOM 13112 N N . SER A 1 9 ? 3.197 -15.279 -4.677 1.00 12.25 9 SER A N 8
ATOM 13113 C CA . SER A 1 9 ? 3.321 -14.343 -3.544 1.00 51.51 9 SER A CA 8
ATOM 13114 C C . SER A 1 9 ? 2.767 -12.955 -3.900 1.00 12.24 9 SER A C 8
ATOM 13115 O O . SER A 1 9 ? 2.296 -12.732 -5.016 1.00 32.30 9 SER A O 8
ATOM 13123 N N . PHE A 1 10 ? 2.824 -12.017 -2.950 1.00 33.10 10 PHE A N 8
ATOM 13124 C CA . PHE A 1 10 ? 2.309 -10.655 -3.172 1.00 20.12 10 PHE A CA 8
ATOM 13125 C C . PHE A 1 10 ? 3.315 -9.573 -2.735 1.00 22.14 10 PHE A C 8
ATOM 13126 O O . PHE A 1 10 ? 4.166 -9.800 -1.873 1.00 72.43 10 PHE A O 8
ATOM 13143 N N . ILE A 1 11 ? 3.210 -8.395 -3.351 1.00 73.41 11 ILE A N 8
ATOM 13144 C CA . ILE A 1 11 ? 4.093 -7.256 -3.059 1.00 41.34 11 ILE A CA 8
ATOM 13145 C C . ILE A 1 11 ? 3.283 -5.955 -2.953 1.00 45.41 11 ILE A C 8
ATOM 13146 O O . ILE A 1 11 ? 2.285 -5.783 -3.651 1.00 13.55 11 ILE A O 8
ATOM 13162 N N . LEU A 1 12 ? 3.713 -5.041 -2.085 1.00 52.40 12 LEU A N 8
ATOM 13163 C CA . LEU A 1 12 ? 3.045 -3.741 -1.936 1.00 2.14 12 LEU A CA 8
ATOM 13164 C C . LEU A 1 12 ? 3.882 -2.610 -2.555 1.00 45.05 12 LEU A C 8
ATOM 13165 O O . LEU A 1 12 ? 5.034 -2.398 -2.173 1.00 72.14 12 LEU A O 8
ATOM 13181 N N . LYS A 1 13 ? 3.306 -1.889 -3.518 1.00 41.24 13 LYS A N 8
ATOM 13182 C CA . LYS A 1 13 ? 3.974 -0.722 -4.113 1.00 43.24 13 LYS A CA 8
ATOM 13183 C C . LYS A 1 13 ? 3.275 0.585 -3.713 1.00 51.04 13 LYS A C 8
ATOM 13184 O O . LYS A 1 13 ? 2.045 0.651 -3.643 1.00 2.34 13 LYS A O 8
ATOM 13203 N N . VAL A 1 14 ? 4.066 1.625 -3.459 1.00 22.14 14 VAL A N 8
ATOM 13204 C CA . VAL A 1 14 ? 3.537 2.946 -3.103 1.00 64.13 14 VAL A CA 8
ATOM 13205 C C . VAL A 1 14 ? 4.170 4.050 -3.966 1.00 72.03 14 VAL A C 8
ATOM 13206 O O . VAL A 1 14 ? 5.372 4.316 -3.883 1.00 53.20 14 VAL A O 8
ATOM 13219 N N . LEU A 1 15 ? 3.357 4.682 -4.803 1.00 71.25 15 LEU A N 8
ATOM 13220 C CA . LEU A 1 15 ? 3.816 5.787 -5.642 1.00 3.31 15 LEU A CA 8
ATOM 13221 C C . LEU A 1 15 ? 3.811 7.100 -4.833 1.00 73.41 15 LEU A C 8
ATOM 13222 O O . LEU A 1 15 ? 2.755 7.686 -4.574 1.00 13.45 15 LEU A O 8
ATOM 13238 N N . TRP A 1 16 ? 4.998 7.542 -4.431 1.00 12.11 16 TRP A N 8
ATOM 13239 C CA . TRP A 1 16 ? 5.151 8.739 -3.598 1.00 45.42 16 TRP A CA 8
ATOM 13240 C C . TRP A 1 16 ? 5.089 10.015 -4.457 1.00 45.33 16 TRP A C 8
ATOM 13241 O O . TRP A 1 16 ? 6.061 10.377 -5.125 1.00 1.43 16 TRP A O 8
ATOM 13262 N N . LEU A 1 17 ? 3.936 10.684 -4.450 1.00 71.43 17 LEU A N 8
ATOM 13263 C CA . LEU A 1 17 ? 3.734 11.897 -5.253 1.00 4.24 17 LEU A CA 8
ATOM 13264 C C . LEU A 1 17 ? 4.019 13.171 -4.440 1.00 64.43 17 LEU A C 8
ATOM 13265 O O . LEU A 1 17 ? 4.012 13.156 -3.209 1.00 14.22 17 LEU A O 8
ATOM 13281 N N . ASP A 1 18 ? 4.237 14.275 -5.148 1.00 52.25 18 ASP A N 8
ATOM 13282 C CA . ASP A 1 18 ? 4.549 15.568 -4.527 1.00 23.31 18 ASP A CA 8
ATOM 13283 C C . ASP A 1 18 ? 3.454 16.020 -3.538 1.00 24.45 18 ASP A C 8
ATOM 13284 O O . ASP A 1 18 ? 3.750 16.576 -2.478 1.00 51.32 18 ASP A O 8
ATOM 13293 N N . GLN A 1 19 ? 2.190 15.783 -3.898 1.00 62.41 19 GLN A N 8
ATOM 13294 C CA . GLN A 1 19 ? 1.046 16.209 -3.070 1.00 64.22 19 GLN A CA 8
ATOM 13295 C C . GLN A 1 19 ? 0.113 15.039 -2.702 1.00 64.23 19 GLN A C 8
ATOM 13296 O O . GLN A 1 19 ? -0.897 15.236 -2.024 1.00 12.40 19 GLN A O 8
ATOM 13310 N N . ASN A 1 20 ? 0.453 13.824 -3.141 1.00 75.43 20 ASN A N 8
ATOM 13311 C CA . ASN A 1 20 ? -0.416 12.650 -2.940 1.00 31.14 20 ASN A CA 8
ATOM 13312 C C . ASN A 1 20 ? 0.403 11.366 -2.721 1.00 32.31 20 ASN A C 8
ATOM 13313 O O . ASN A 1 20 ? 1.633 11.380 -2.753 1.00 44.13 20 ASN A O 8
ATOM 13324 N N . VAL A 1 21 ? -0.294 10.257 -2.501 1.00 62.02 21 VAL A N 8
ATOM 13325 C CA . VAL A 1 21 ? 0.344 8.952 -2.302 1.00 50.44 21 VAL A CA 8
ATOM 13326 C C . VAL A 1 21 ? -0.569 7.817 -2.808 1.00 42.40 21 VAL A C 8
ATOM 13327 O O . VAL A 1 21 ? -1.665 7.601 -2.288 1.00 11.40 21 VAL A O 8
ATOM 13340 N N . ALA A 1 22 ? -0.124 7.115 -3.849 1.00 63.21 22 ALA A N 8
ATOM 13341 C CA . ALA A 1 22 ? -0.919 6.038 -4.458 1.00 35.54 22 ALA A CA 8
ATOM 13342 C C . ALA A 1 22 ? -0.413 4.652 -4.034 1.00 41.15 22 ALA A C 8
ATOM 13343 O O . ALA A 1 22 ? 0.786 4.384 -4.072 1.00 52.13 22 ALA A O 8
ATOM 13350 N N . ILE A 1 23 ? -1.331 3.773 -3.632 1.00 23.33 23 ILE A N 8
ATOM 13351 C CA . ILE A 1 23 ? -0.966 2.410 -3.209 1.00 1.23 23 ILE A CA 8
ATOM 13352 C C . ILE A 1 23 ? -1.549 1.338 -4.150 1.00 23.22 23 ILE A C 8
ATOM 13353 O O . ILE A 1 23 ? -2.637 1.507 -4.708 1.00 41.43 23 ILE A O 8
ATOM 13369 N N . ALA A 1 24 ? -0.808 0.241 -4.322 1.00 32.40 24 ALA A N 8
ATOM 13370 C CA . ALA A 1 24 ? -1.247 -0.886 -5.158 1.00 32.12 24 ALA A CA 8
ATOM 13371 C C . ALA A 1 24 ? -0.503 -2.181 -4.786 1.00 14.33 24 ALA A C 8
ATOM 13372 O O . ALA A 1 24 ? 0.572 -2.141 -4.185 1.00 65.35 24 ALA A O 8
ATOM 13379 N N . VAL A 1 25 ? -1.085 -3.326 -5.142 1.00 62.43 25 VAL A N 8
ATOM 13380 C CA . VAL A 1 25 ? -0.484 -4.636 -4.852 1.00 21.14 25 VAL A CA 8
ATOM 13381 C C . VAL A 1 25 ? -0.121 -5.391 -6.144 1.00 21.42 25 VAL A C 8
ATOM 13382 O O . VAL A 1 25 ? -0.921 -5.466 -7.081 1.00 23.55 25 VAL A O 8
ATOM 13395 N N . ASP A 1 26 ? 1.094 -5.940 -6.185 1.00 72.34 26 ASP A N 8
ATOM 13396 C CA . ASP A 1 26 ? 1.552 -6.768 -7.309 1.00 52.52 26 ASP A CA 8
ATOM 13397 C C . ASP A 1 26 ? 1.647 -8.246 -6.891 1.00 25.20 26 ASP A C 8
ATOM 13398 O O . ASP A 1 26 ? 1.884 -8.558 -5.725 1.00 34.01 26 ASP A O 8
ATOM 13407 N N . GLN A 1 27 ? 1.463 -9.155 -7.842 1.00 1.33 27 GLN A N 8
ATOM 13408 C CA . GLN A 1 27 ? 1.563 -10.592 -7.567 1.00 21.11 27 GLN A CA 8
ATOM 13409 C C . GLN A 1 27 ? 2.858 -11.185 -8.156 1.00 35.31 27 GLN A C 8
ATOM 13410 O O . GLN A 1 27 ? 3.239 -10.880 -9.292 1.00 30.21 27 GLN A O 8
ATOM 13424 N N . ILE A 1 28 ? 3.541 -12.014 -7.371 1.00 53.41 28 ILE A N 8
ATOM 13425 C CA . ILE A 1 28 ? 4.743 -12.710 -7.837 1.00 50.01 28 ILE A CA 8
ATOM 13426 C C . ILE A 1 28 ? 4.370 -14.004 -8.575 1.00 35.13 28 ILE A C 8
ATOM 13427 O O . ILE A 1 28 ? 4.107 -15.039 -7.960 1.00 41.34 28 ILE A O 8
ATOM 13443 N N . VAL A 1 29 ? 4.327 -13.919 -9.899 1.00 62.33 29 VAL A N 8
ATOM 13444 C CA . VAL A 1 29 ? 3.966 -15.055 -10.751 1.00 23.34 29 VAL A CA 8
ATOM 13445 C C . VAL A 1 29 ? 5.168 -15.989 -10.968 1.00 10.22 29 VAL A C 8
ATOM 13446 O O . VAL A 1 29 ? 6.318 -15.561 -10.860 1.00 50.40 29 VAL A O 8
ATOM 13459 N N . GLY A 1 30 ? 4.902 -17.260 -11.280 1.00 32.32 30 GLY A N 8
ATOM 13460 C CA . GLY A 1 30 ? 5.980 -18.199 -11.603 1.00 73.40 30 GLY A CA 8
ATOM 13461 C C . GLY A 1 30 ? 6.932 -17.664 -12.675 1.00 14.20 30 GLY A C 8
ATOM 13462 O O . GLY A 1 30 ? 8.117 -17.990 -12.687 1.00 11.43 30 GLY A O 8
ATOM 13466 N N . LYS A 1 31 ? 6.395 -16.842 -13.576 1.00 73.41 31 LYS A N 8
ATOM 13467 C CA . LYS A 1 31 ? 7.197 -16.150 -14.593 1.00 15.52 31 LYS A CA 8
ATOM 13468 C C . LYS A 1 31 ? 7.999 -14.981 -13.982 1.00 43.12 31 LYS A C 8
ATOM 13469 O O . LYS A 1 31 ? 9.184 -14.812 -14.264 1.00 62.44 31 LYS A O 8
ATOM 13488 N N . GLY A 1 32 ? 7.342 -14.183 -13.142 1.00 72.44 32 GLY A N 8
ATOM 13489 C CA . GLY A 1 32 ? 7.991 -13.017 -12.541 1.00 4.44 32 GLY A CA 8
ATOM 13490 C C . GLY A 1 32 ? 7.059 -12.228 -11.622 1.00 51.04 32 GLY A C 8
ATOM 13491 O O . GLY A 1 32 ? 6.657 -12.717 -10.568 1.00 61.51 32 GLY A O 8
ATOM 13495 N N . THR A 1 33 ? 6.718 -11.002 -12.015 1.00 42.24 33 THR A N 8
ATOM 13496 C CA . THR A 1 33 ? 5.791 -10.158 -11.237 1.00 3.42 33 THR A CA 8
ATOM 13497 C C . THR A 1 33 ? 4.784 -9.455 -12.153 1.00 55.23 33 THR A C 8
ATOM 13498 O O . THR A 1 33 ? 5.105 -9.102 -13.285 1.00 33.45 33 THR A O 8
ATOM 13509 N N . SER A 1 34 ? 3.567 -9.247 -11.653 1.00 52.23 34 SER A N 8
ATOM 13510 C CA . SER A 1 34 ? 2.508 -8.581 -12.433 1.00 52.22 34 SER A CA 8
ATOM 13511 C C . SER A 1 34 ? 1.551 -7.795 -11.522 1.00 33.55 34 SER A C 8
ATOM 13512 O O . SER A 1 34 ? 1.111 -8.310 -10.495 1.00 33.05 34 SER A O 8
ATOM 13520 N N . PRO A 1 35 ? 1.216 -6.537 -11.878 1.00 33.22 35 PRO A N 8
ATOM 13521 C CA . PRO A 1 35 ? 0.277 -5.711 -11.090 1.00 31.13 35 PRO A CA 8
ATOM 13522 C C . PRO A 1 35 ? -1.078 -6.406 -10.846 1.00 62.24 35 PRO A C 8
ATOM 13523 O O . PRO A 1 35 ? -1.735 -6.864 -11.787 1.00 22.42 35 PRO A O 8
ATOM 13534 N N . LEU A 1 36 ? -1.488 -6.488 -9.579 1.00 62.00 36 LEU A N 8
ATOM 13535 C CA . LEU A 1 36 ? -2.746 -7.148 -9.205 1.00 5.40 36 LEU A CA 8
ATOM 13536 C C . LEU A 1 36 ? -3.897 -6.136 -9.053 1.00 40.13 36 LEU A C 8
ATOM 13537 O O . LEU A 1 36 ? -4.997 -6.350 -9.570 1.00 10.53 36 LEU A O 8
ATOM 13553 N N . THR A 1 37 ? -3.650 -5.041 -8.335 1.00 31.24 37 THR A N 8
ATOM 13554 C CA . THR A 1 37 ? -4.679 -4.009 -8.116 1.00 54.24 37 THR A CA 8
ATOM 13555 C C . THR A 1 37 ? -4.291 -2.670 -8.761 1.00 51.45 37 THR A C 8
ATOM 13556 O O . THR A 1 37 ? -3.126 -2.439 -9.086 1.00 5.30 37 THR A O 8
ATOM 13567 N N . SER A 1 38 ? -5.278 -1.794 -8.947 1.00 63.20 38 SER A N 8
ATOM 13568 C CA . SER A 1 38 ? -5.034 -0.444 -9.486 1.00 25.42 38 SER A CA 8
ATOM 13569 C C . SER A 1 38 ? -4.447 0.493 -8.417 1.00 24.13 38 SER A C 8
ATOM 13570 O O . SER A 1 38 ? -4.552 0.231 -7.218 1.00 2.41 38 SER A O 8
ATOM 13578 N N . TYR A 1 39 ? -3.839 1.593 -8.861 1.00 71.30 39 TYR A N 8
ATOM 13579 C CA . TYR A 1 39 ? -3.215 2.562 -7.949 1.00 1.43 39 TYR A CA 8
ATOM 13580 C C . TYR A 1 39 ? -4.258 3.523 -7.350 1.00 65.21 39 TYR A C 8
ATOM 13581 O O . TYR A 1 39 ? -4.800 4.383 -8.047 1.00 60.33 39 TYR A O 8
ATOM 13599 N N . PHE A 1 40 ? -4.536 3.367 -6.055 1.00 24.41 40 PHE A N 8
ATOM 13600 C CA . PHE A 1 40 ? -5.529 4.201 -5.360 1.00 44.12 40 PHE A CA 8
ATOM 13601 C C . PHE A 1 40 ? -4.867 5.435 -4.721 1.00 4.13 40 PHE A C 8
ATOM 13602 O O . PHE A 1 40 ? -3.896 5.312 -3.974 1.00 4.10 40 PHE A O 8
ATOM 13619 N N . PHE A 1 41 ? -5.408 6.624 -5.012 1.00 35.14 41 PHE A N 8
ATOM 13620 C CA . PHE A 1 41 ? -4.775 7.892 -4.614 1.00 33.40 41 PHE A CA 8
ATOM 13621 C C . PHE A 1 41 ? -5.273 8.432 -3.258 1.00 61.23 41 PHE A C 8
ATOM 13622 O O . PHE A 1 41 ? -6.386 8.948 -3.141 1.00 30.33 41 PHE A O 8
ATOM 13639 N N . TRP A 1 42 ? -4.428 8.312 -2.241 1.00 4.42 42 TRP A N 8
ATOM 13640 C CA . TRP A 1 42 ? -4.646 8.961 -0.942 1.00 24.32 42 TRP A CA 8
ATOM 13641 C C . TRP A 1 42 ? -3.982 10.359 -0.953 1.00 72.11 42 TRP A C 8
ATOM 13642 O O . TRP A 1 42 ? -2.920 10.530 -1.552 1.00 2.01 42 TRP A O 8
ATOM 13663 N N . PRO A 1 43 ? -4.585 11.390 -0.316 1.00 63.33 43 PRO A N 8
ATOM 13664 C CA . PRO A 1 43 ? -5.845 11.299 0.429 1.00 34.21 43 PRO A CA 8
ATOM 13665 C C . PRO A 1 43 ? -7.083 11.760 -0.366 1.00 52.44 43 PRO A C 8
ATOM 13666 O O . PRO A 1 43 ? -8.066 12.215 0.220 1.00 3.34 43 PRO A O 8
ATOM 13677 N N . ARG A 1 44 ? -7.045 11.635 -1.691 1.00 54.33 44 ARG A N 8
ATOM 13678 C CA . ARG A 1 44 ? -8.171 12.081 -2.528 1.00 25.10 44 ARG A CA 8
ATOM 13679 C C . ARG A 1 44 ? -9.254 10.998 -2.677 1.00 0.24 44 ARG A C 8
ATOM 13680 O O . ARG A 1 44 ? -10.307 11.242 -3.266 1.00 61.32 44 ARG A O 8
ATOM 13701 N N . ALA A 1 45 ? -8.986 9.805 -2.151 1.00 13.35 45 ALA A N 8
ATOM 13702 C CA . ALA A 1 45 ? -9.964 8.709 -2.162 1.00 22.34 45 ALA A CA 8
ATOM 13703 C C . ALA A 1 45 ? -9.739 7.747 -0.985 1.00 15.01 45 ALA A C 8
ATOM 13704 O O . ALA A 1 45 ? -8.718 7.822 -0.295 1.00 20.42 45 ALA A O 8
ATOM 13711 N N . ASP A 1 46 ? -10.693 6.844 -0.754 1.00 50.32 46 ASP A N 8
ATOM 13712 C CA . ASP A 1 46 ? -10.538 5.812 0.278 1.00 73.13 46 ASP A CA 8
ATOM 13713 C C . ASP A 1 46 ? -9.610 4.694 -0.222 1.00 44.42 46 ASP A C 8
ATOM 13714 O O . ASP A 1 46 ? -10.057 3.605 -0.594 1.00 43.31 46 ASP A O 8
ATOM 13723 N N . ALA A 1 47 ? -8.313 4.987 -0.243 1.00 21.51 47 ALA A N 8
ATOM 13724 C CA . ALA A 1 47 ? -7.309 4.075 -0.793 1.00 53.34 47 ALA A CA 8
ATOM 13725 C C . ALA A 1 47 ? -7.341 2.697 -0.117 1.00 31.54 47 ALA A C 8
ATOM 13726 O O . ALA A 1 47 ? -7.405 1.669 -0.791 1.00 12.45 47 ALA A O 8
ATOM 13733 N N . TRP A 1 48 ? -7.315 2.687 1.213 1.00 31.45 48 TRP A N 8
ATOM 13734 C CA . TRP A 1 48 ? -7.285 1.437 1.981 1.00 54.10 48 TRP A CA 8
ATOM 13735 C C . TRP A 1 48 ? -8.562 0.604 1.759 1.00 44.00 48 TRP A C 8
ATOM 13736 O O . TRP A 1 48 ? -8.495 -0.602 1.502 1.00 63.11 48 TRP A O 8
ATOM 13757 N N . GLN A 1 49 ? -9.723 1.256 1.856 1.00 41.34 49 GLN A N 8
ATOM 13758 C CA . GLN A 1 49 ? -11.014 0.589 1.638 1.00 42.22 49 GLN A CA 8
ATOM 13759 C C . GLN A 1 49 ? -11.115 0.000 0.221 1.00 62.41 49 GLN A C 8
ATOM 13760 O O . GLN A 1 49 ? -11.547 -1.139 0.040 1.00 62.45 49 GLN A O 8
ATOM 13774 N N . GLN A 1 50 ? -10.715 0.781 -0.780 1.00 74.32 50 GLN A N 8
ATOM 13775 C CA . GLN A 1 50 ? -10.727 0.318 -2.173 1.00 72.05 50 GLN A CA 8
ATOM 13776 C C . GLN A 1 50 ? -9.720 -0.822 -2.400 1.00 13.03 50 GLN A C 8
ATOM 13777 O O . GLN A 1 50 ? -9.973 -1.739 -3.183 1.00 14.10 50 GLN A O 8
ATOM 13791 N N . LEU A 1 51 ? -8.583 -0.760 -1.707 1.00 61.51 51 LEU A N 8
ATOM 13792 C CA . LEU A 1 51 ? -7.549 -1.795 -1.822 1.00 15.23 51 LEU A CA 8
ATOM 13793 C C . LEU A 1 51 ? -8.038 -3.145 -1.268 1.00 42.14 51 LEU A C 8
ATOM 13794 O O . LEU A 1 51 ? -7.944 -4.175 -1.941 1.00 22.33 51 LEU A O 8
ATOM 13810 N N . LYS A 1 52 ? -8.565 -3.134 -0.040 1.00 64.11 52 LYS A N 8
ATOM 13811 C CA . LYS A 1 52 ? -9.068 -4.359 0.591 1.00 70.51 52 LYS A CA 8
ATOM 13812 C C . LYS A 1 52 ? -10.262 -4.934 -0.183 1.00 35.15 52 LYS A C 8
ATOM 13813 O O . LYS A 1 52 ? -10.401 -6.148 -0.306 1.00 4.51 52 LYS A O 8
ATOM 13832 N N . ASP A 1 53 ? -11.106 -4.051 -0.718 1.00 54.14 53 ASP A N 8
ATOM 13833 C CA . ASP A 1 53 ? -12.249 -4.463 -1.535 1.00 32.21 53 ASP A CA 8
ATOM 13834 C C . ASP A 1 53 ? -11.798 -5.328 -2.728 1.00 32.14 53 ASP A C 8
ATOM 13835 O O . ASP A 1 53 ? -12.393 -6.370 -3.011 1.00 74.21 53 ASP A O 8
ATOM 13844 N N . GLU A 1 54 ? -10.735 -4.896 -3.410 1.00 22.20 54 GLU A N 8
ATOM 13845 C CA . GLU A 1 54 ? -10.138 -5.672 -4.502 1.00 42.21 54 GLU A CA 8
ATOM 13846 C C . GLU A 1 54 ? -9.539 -6.996 -3.996 1.00 50.05 54 GLU A C 8
ATOM 13847 O O . GLU A 1 54 ? -9.844 -8.065 -4.523 1.00 54.23 54 GLU A O 8
ATOM 13859 N N . LEU A 1 55 ? -8.692 -6.919 -2.967 1.00 25.32 55 LEU A N 8
ATOM 13860 C CA . LEU A 1 55 ? -8.013 -8.110 -2.429 1.00 72.20 55 LEU A CA 8
ATOM 13861 C C . LEU A 1 55 ? -9.012 -9.175 -1.939 1.00 2.23 55 LEU A C 8
ATOM 13862 O O . LEU A 1 55 ? -8.766 -10.374 -2.074 1.00 31.11 55 LEU A O 8
ATOM 13878 N N . GLU A 1 56 ? -10.128 -8.736 -1.359 1.00 3.44 56 GLU A N 8
ATOM 13879 C CA . GLU A 1 56 ? -11.190 -9.656 -0.926 1.00 24.33 56 GLU A CA 8
ATOM 13880 C C . GLU A 1 56 ? -12.017 -10.147 -2.125 1.00 3.53 56 GLU A C 8
ATOM 13881 O O . GLU A 1 56 ? -12.430 -11.306 -2.175 1.00 71.11 56 GLU A O 8
ATOM 13893 N N . ALA A 1 57 ? -12.245 -9.259 -3.094 1.00 10.43 57 ALA A N 8
ATOM 13894 C CA . ALA A 1 57 ? -12.955 -9.615 -4.329 1.00 61.22 57 ALA A CA 8
ATOM 13895 C C . ALA A 1 57 ? -12.229 -10.733 -5.087 1.00 73.11 57 ALA A C 8
ATOM 13896 O O . ALA A 1 57 ? -12.856 -11.584 -5.726 1.00 3.34 57 ALA A O 8
ATOM 13903 N N . LYS A 1 58 ? -10.903 -10.718 -5.019 1.00 44.14 58 LYS A N 8
ATOM 13904 C CA . LYS A 1 58 ? -10.080 -11.767 -5.616 1.00 11.42 58 LYS A CA 8
ATOM 13905 C C . LYS A 1 58 ? -9.941 -12.938 -4.631 1.00 40.40 58 LYS A C 8
ATOM 13906 O O . LYS A 1 58 ? -8.982 -13.023 -3.865 1.00 44.11 58 LYS A O 8
ATOM 13925 N N . HIS A 1 59 ? -10.918 -13.839 -4.660 1.00 3.02 59 HIS A N 8
ATOM 13926 C CA . HIS A 1 59 ? -11.057 -14.878 -3.633 1.00 21.14 59 HIS A CA 8
ATOM 13927 C C . HIS A 1 59 ? -9.956 -15.954 -3.691 1.00 3.13 59 HIS A C 8
ATOM 13928 O O . HIS A 1 59 ? -9.944 -16.872 -2.870 1.00 44.24 59 HIS A O 8
ATOM 13943 N N . TRP A 1 60 ? -9.039 -15.853 -4.655 1.00 42.32 60 TRP A N 8
ATOM 13944 C CA . TRP A 1 60 ? -7.884 -16.760 -4.699 1.00 54.34 60 TRP A CA 8
ATOM 13945 C C . TRP A 1 60 ? -6.748 -16.249 -3.789 1.00 72.53 60 TRP A C 8
ATOM 13946 O O . TRP A 1 60 ? -5.709 -16.897 -3.642 1.00 52.34 60 TRP A O 8
ATOM 13967 N N . ILE A 1 61 ? -6.957 -15.074 -3.189 1.00 14.44 61 ILE A N 8
ATOM 13968 C CA . ILE A 1 61 ? -6.047 -14.533 -2.172 1.00 72.34 61 ILE A CA 8
ATOM 13969 C C . ILE A 1 61 ? -6.421 -15.067 -0.778 1.00 25.33 61 ILE A C 8
ATOM 13970 O O . ILE A 1 61 ? -7.597 -15.100 -0.411 1.00 33.22 61 ILE A O 8
ATOM 13986 N N . ALA A 1 62 ? -5.426 -15.488 -0.004 1.00 43.20 62 ALA A N 8
ATOM 13987 C CA . ALA A 1 62 ? -5.663 -15.936 1.372 1.00 61.13 62 ALA A CA 8
ATOM 13988 C C . ALA A 1 62 ? -6.032 -14.752 2.283 1.00 13.43 62 ALA A C 8
ATOM 13989 O O . ALA A 1 62 ? -5.424 -13.682 2.192 1.00 24.10 62 ALA A O 8
ATOM 13996 N N . GLU A 1 63 ? -7.020 -14.943 3.160 1.00 0.23 63 GLU A N 8
ATOM 13997 C CA . GLU A 1 63 ? -7.472 -13.868 4.059 1.00 12.24 63 GLU A CA 8
ATOM 13998 C C . GLU A 1 63 ? -6.303 -13.292 4.872 1.00 12.54 63 GLU A C 8
ATOM 13999 O O . GLU A 1 63 ? -6.059 -12.087 4.858 1.00 53.32 63 GLU A O 8
ATOM 14011 N N . ALA A 1 64 ? -5.574 -14.166 5.564 1.00 43.33 64 ALA A N 8
ATOM 14012 C CA . ALA A 1 64 ? -4.412 -13.748 6.359 1.00 22.21 64 ALA A CA 8
ATOM 14013 C C . ALA A 1 64 ? -3.380 -12.996 5.500 1.00 34.15 64 ALA A C 8
ATOM 14014 O O . ALA A 1 64 ? -2.799 -11.999 5.934 1.00 61.32 64 ALA A O 8
ATOM 14021 N N . ASP A 1 65 ? -3.178 -13.469 4.269 1.00 55.13 65 ASP A N 8
ATOM 14022 C CA . ASP A 1 65 ? -2.207 -12.863 3.349 1.00 51.20 65 ASP A CA 8
ATOM 14023 C C . ASP A 1 65 ? -2.592 -11.404 3.026 1.00 73.43 65 ASP A C 8
ATOM 14024 O O . ASP A 1 65 ? -1.772 -10.485 3.164 1.00 24.54 65 ASP A O 8
ATOM 14033 N N . ARG A 1 66 ? -3.847 -11.189 2.619 1.00 3.11 66 ARG A N 8
ATOM 14034 C CA . ARG A 1 66 ? -4.323 -9.839 2.291 1.00 12.33 66 ARG A CA 8
ATOM 14035 C C . ARG A 1 66 ? -4.352 -8.936 3.535 1.00 3.43 66 ARG A C 8
ATOM 14036 O O . ARG A 1 66 ? -4.043 -7.752 3.451 1.00 5.23 66 ARG A O 8
ATOM 14057 N N . ILE A 1 67 ? -4.706 -9.498 4.694 1.00 64.02 67 ILE A N 8
ATOM 14058 C CA . ILE A 1 67 ? -4.689 -8.737 5.952 1.00 63.00 67 ILE A CA 8
ATOM 14059 C C . ILE A 1 67 ? -3.279 -8.207 6.254 1.00 74.11 67 ILE A C 8
ATOM 14060 O O . ILE A 1 67 ? -3.110 -7.053 6.648 1.00 25.24 67 ILE A O 8
ATOM 14076 N N . ASN A 1 68 ? -2.271 -9.057 6.047 1.00 42.24 68 ASN A N 8
ATOM 14077 C CA . ASN A 1 68 ? -0.866 -8.658 6.229 1.00 5.40 68 ASN A CA 8
ATOM 14078 C C . ASN A 1 68 ? -0.534 -7.395 5.417 1.00 73.21 68 ASN A C 8
ATOM 14079 O O . ASN A 1 68 ? -0.141 -6.366 5.976 1.00 60.04 68 ASN A O 8
ATOM 14090 N N . VAL A 1 69 ? -0.705 -7.478 4.098 1.00 0.25 69 VAL A N 8
ATOM 14091 C CA . VAL A 1 69 ? -0.386 -6.354 3.209 1.00 72.11 69 VAL A CA 8
ATOM 14092 C C . VAL A 1 69 ? -1.280 -5.131 3.485 1.00 34.21 69 VAL A C 8
ATOM 14093 O O . VAL A 1 69 ? -0.873 -3.991 3.255 1.00 52.32 69 VAL A O 8
ATOM 14106 N N . LEU A 1 70 ? -2.488 -5.369 3.998 1.00 12.24 70 LEU A N 8
ATOM 14107 C CA . LEU A 1 70 ? -3.386 -4.276 4.395 1.00 71.00 70 LEU A CA 8
ATOM 14108 C C . LEU A 1 70 ? -2.860 -3.532 5.632 1.00 14.14 70 LEU A C 8
ATOM 14109 O O . LEU A 1 70 ? -2.965 -2.309 5.713 1.00 71.43 70 LEU A O 8
ATOM 14125 N N . ASN A 1 71 ? -2.302 -4.272 6.591 1.00 4.43 71 ASN A N 8
ATOM 14126 C CA . ASN A 1 71 ? -1.757 -3.664 7.814 1.00 23.52 71 ASN A CA 8
ATOM 14127 C C . ASN A 1 71 ? -0.563 -2.753 7.496 1.00 35.35 71 ASN A C 8
ATOM 14128 O O . ASN A 1 71 ? -0.545 -1.579 7.873 1.00 12.52 71 ASN A O 8
ATOM 14139 N N . GLN A 1 72 ? 0.423 -3.290 6.779 1.00 71.51 72 GLN A N 8
ATOM 14140 C CA . GLN A 1 72 ? 1.595 -2.502 6.388 1.00 52.34 72 GLN A CA 8
ATOM 14141 C C . GLN A 1 72 ? 1.190 -1.314 5.495 1.00 14.33 72 GLN A C 8
ATOM 14142 O O . GLN A 1 72 ? 1.763 -0.228 5.597 1.00 74.50 72 GLN A O 8
ATOM 14156 N N . ALA A 1 73 ? 0.183 -1.520 4.639 1.00 12.12 73 ALA A N 8
ATOM 14157 C CA . ALA A 1 73 ? -0.393 -0.427 3.847 1.00 33.14 73 ALA A CA 8
ATOM 14158 C C . ALA A 1 73 ? -0.972 0.667 4.755 1.00 13.42 73 ALA A C 8
ATOM 14159 O O . ALA A 1 73 ? -0.746 1.857 4.533 1.00 72.33 73 ALA A O 8
ATOM 14166 N N . THR A 1 74 ? -1.714 0.252 5.786 1.00 10.55 74 THR A N 8
ATOM 14167 C CA . THR A 1 74 ? -2.262 1.187 6.779 1.00 13.23 74 THR A CA 8
ATOM 14168 C C . THR A 1 74 ? -1.147 2.024 7.415 1.00 74.11 74 THR A C 8
ATOM 14169 O O . THR A 1 74 ? -1.262 3.242 7.549 1.00 31.31 74 THR A O 8
ATOM 14180 N N . GLU A 1 75 ? -0.057 1.354 7.790 1.00 25.14 75 GLU A N 8
ATOM 14181 C CA . GLU A 1 75 ? 1.087 2.017 8.426 1.00 65.35 75 GLU A CA 8
ATOM 14182 C C . GLU A 1 75 ? 1.774 3.014 7.479 1.00 44.34 75 GLU A C 8
ATOM 14183 O O . GLU A 1 75 ? 2.265 4.054 7.919 1.00 25.34 75 GLU A O 8
ATOM 14195 N N . VAL A 1 76 ? 1.818 2.695 6.184 1.00 41.51 76 VAL A N 8
ATOM 14196 C CA . VAL A 1 76 ? 2.338 3.635 5.178 1.00 23.53 76 VAL A CA 8
ATOM 14197 C C . VAL A 1 76 ? 1.433 4.874 5.075 1.00 75.30 76 VAL A C 8
ATOM 14198 O O . VAL A 1 76 ? 1.907 6.011 5.101 1.00 2.21 76 VAL A O 8
ATOM 14211 N N . ILE A 1 77 ? 0.125 4.642 4.970 1.00 33.33 77 ILE A N 8
ATOM 14212 C CA . ILE A 1 77 ? -0.858 5.732 4.941 1.00 25.34 77 ILE A CA 8
ATOM 14213 C C . ILE A 1 77 ? -0.752 6.610 6.204 1.00 4.50 77 ILE A C 8
ATOM 14214 O O . ILE A 1 77 ? -0.834 7.840 6.138 1.00 64.14 77 ILE A O 8
ATOM 14230 N N . ASN A 1 78 ? -0.561 5.965 7.355 1.00 11.51 78 ASN A N 8
ATOM 14231 C CA . ASN A 1 78 ? -0.350 6.683 8.617 1.00 44.53 78 ASN A CA 8
ATOM 14232 C C . ASN A 1 78 ? 1.008 7.400 8.630 1.00 13.43 78 ASN A C 8
ATOM 14233 O O . ASN A 1 78 ? 1.145 8.473 9.208 1.00 31.51 78 ASN A O 8
ATOM 14244 N N . PHE A 1 79 ? 2.005 6.803 7.980 1.00 43.35 79 PHE A N 8
ATOM 14245 C CA . PHE A 1 79 ? 3.336 7.412 7.861 1.00 71.45 79 PHE A CA 8
ATOM 14246 C C . PHE A 1 79 ? 3.268 8.716 7.043 1.00 0.14 79 PHE A C 8
ATOM 14247 O O . PHE A 1 79 ? 3.987 9.676 7.314 1.00 51.12 79 PHE A O 8
ATOM 14264 N N . TRP A 1 80 ? 2.389 8.739 6.041 1.00 72.02 80 TRP A N 8
ATOM 14265 C CA . TRP A 1 80 ? 2.187 9.933 5.214 1.00 74.25 80 TRP A CA 8
ATOM 14266 C C . TRP A 1 80 ? 1.565 11.077 6.038 1.00 40.44 80 TRP A C 8
ATOM 14267 O O . TRP A 1 80 ? 2.045 12.213 6.010 1.00 73.31 80 TRP A O 8
ATOM 14288 N N . GLN A 1 81 ? 0.491 10.774 6.776 1.00 22.02 81 GLN A N 8
ATOM 14289 C CA . GLN A 1 81 ? -0.154 11.781 7.632 1.00 23.13 81 GLN A CA 8
ATOM 14290 C C . GLN A 1 81 ? 0.738 12.135 8.835 1.00 21.14 81 GLN A C 8
ATOM 14291 O O . GLN A 1 81 ? 0.639 13.233 9.389 1.00 33.13 81 GLN A O 8
ATOM 14305 N N . ASP A 1 82 ? 1.618 11.201 9.215 1.00 3.31 82 ASP A N 8
ATOM 14306 C CA . ASP A 1 82 ? 2.631 11.438 10.254 1.00 72.14 82 ASP A CA 8
ATOM 14307 C C . ASP A 1 82 ? 3.463 12.681 9.910 1.00 52.13 82 ASP A C 8
ATOM 14308 O O . ASP A 1 82 ? 3.705 13.550 10.757 1.00 72.04 82 ASP A O 8
ATOM 14317 N N . LEU A 1 83 ? 3.870 12.764 8.648 1.00 25.34 83 LEU A N 8
ATOM 14318 C CA . LEU A 1 83 ? 4.637 13.902 8.147 1.00 62.01 83 LEU A CA 8
ATOM 14319 C C . LEU A 1 83 ? 3.778 15.178 8.105 1.00 22.10 83 LEU A C 8
ATOM 14320 O O . LEU A 1 83 ? 4.281 16.280 8.328 1.00 31.50 83 LEU A O 8
ATOM 14336 N N . LYS A 1 84 ? 2.483 15.014 7.826 1.00 54.35 84 LYS A N 8
ATOM 14337 C CA . LYS A 1 84 ? 1.548 16.146 7.731 1.00 63.44 84 LYS A CA 8
ATOM 14338 C C . LYS A 1 84 ? 1.402 16.901 9.067 1.00 51.23 84 LYS A C 8
ATOM 14339 O O . LYS A 1 84 ? 1.509 18.129 9.107 1.00 24.51 84 LYS A O 8
ATOM 14358 N N . ASN A 1 85 ? 1.175 16.173 10.160 1.00 25.31 85 ASN A N 8
ATOM 14359 C CA . ASN A 1 85 ? 0.938 16.815 11.463 1.00 72.25 85 ASN A CA 8
ATOM 14360 C C . ASN A 1 85 ? 2.246 17.308 12.110 1.00 3.22 85 ASN A C 8
ATOM 14361 O O . ASN A 1 85 ? 2.260 18.328 12.799 1.00 43.43 85 ASN A O 8
ATOM 14372 N N . GLN A 1 86 ? 3.347 16.597 11.873 1.00 21.31 86 GLN A N 8
ATOM 14373 C CA . GLN A 1 86 ? 4.656 16.996 12.419 1.00 23.43 86 GLN A CA 8
ATOM 14374 C C . GLN A 1 86 ? 5.429 17.922 11.464 1.00 34.51 86 GLN A C 8
ATOM 14375 O O . GLN A 1 86 ? 6.503 18.406 11.808 1.00 60.24 86 GLN A O 8
ATOM 14389 N N . ASN A 1 87 ? 4.889 18.151 10.263 1.00 2.12 87 ASN A N 8
ATOM 14390 C CA . ASN A 1 87 ? 5.514 19.059 9.279 1.00 40.25 87 ASN A CA 8
ATOM 14391 C C . ASN A 1 87 ? 6.922 18.579 8.868 1.00 72.21 87 ASN A C 8
ATOM 14392 O O . ASN A 1 87 ? 7.751 19.376 8.432 1.00 60.03 87 ASN A O 8
ATOM 14403 N N . LYS A 1 88 ? 7.169 17.274 8.983 1.00 14.22 88 LYS A N 8
ATOM 14404 C CA . LYS A 1 88 ? 8.503 16.706 8.724 1.00 44.21 88 LYS A CA 8
ATOM 14405 C C . LYS A 1 88 ? 9.015 17.003 7.305 1.00 3.32 88 LYS A C 8
ATOM 14406 O O . LYS A 1 88 ? 10.117 17.532 7.137 1.00 5.42 88 LYS A O 8
ATOM 14425 N N . GLN A 1 89 ? 8.219 16.646 6.291 1.00 23.21 89 GLN A N 8
ATOM 14426 C CA . GLN A 1 89 ? 8.629 16.796 4.885 1.00 44.33 89 GLN A CA 8
ATOM 14427 C C . GLN A 1 89 ? 9.955 16.062 4.613 1.00 24.54 89 GLN A C 8
ATOM 14428 O O . GLN A 1 89 ? 10.890 16.625 4.040 1.00 11.23 89 GLN A O 8
ATOM 14442 N N . ILE A 1 90 ? 10.025 14.797 5.031 1.00 70.32 90 ILE A N 8
ATOM 14443 C CA . ILE A 1 90 ? 11.242 13.991 4.880 1.00 53.01 90 ILE A CA 8
ATOM 14444 C C . ILE A 1 90 ? 11.346 13.349 3.483 1.00 61.13 90 ILE A C 8
ATOM 14445 O O . ILE A 1 90 ? 10.434 13.461 2.661 1.00 32.22 90 ILE A O 8
ATOM 14461 N N . SER A 1 91 ? 12.457 12.664 3.228 1.00 23.11 91 SER A N 8
ATOM 14462 C CA . SER A 1 91 ? 12.693 12.015 1.927 1.00 63.32 91 SER A CA 8
ATOM 14463 C C . SER A 1 91 ? 12.076 10.614 1.859 1.00 1.13 91 SER A C 8
ATOM 14464 O O . SER A 1 91 ? 11.981 9.910 2.868 1.00 15.42 91 SER A O 8
ATOM 14472 N N . MET A 1 92 ? 11.683 10.201 0.652 1.00 73.44 92 MET A N 8
ATOM 14473 C CA . MET A 1 92 ? 11.141 8.855 0.426 1.00 74.23 92 MET A CA 8
ATOM 14474 C C . MET A 1 92 ? 12.160 7.765 0.805 1.00 40.41 92 MET A C 8
ATOM 14475 O O . MET A 1 92 ? 11.789 6.620 1.079 1.00 2.41 92 MET A O 8
ATOM 14489 N N . ALA A 1 93 ? 13.444 8.130 0.830 1.00 50.30 93 ALA A N 8
ATOM 14490 C CA . ALA A 1 93 ? 14.504 7.211 1.262 1.00 10.12 93 ALA A CA 8
ATOM 14491 C C . ALA A 1 93 ? 14.278 6.741 2.709 1.00 41.20 93 ALA A C 8
ATOM 14492 O O . ALA A 1 93 ? 14.478 5.571 3.037 1.00 32.14 93 ALA A O 8
ATOM 14499 N N . GLU A 1 94 ? 13.845 7.667 3.564 1.00 31.31 94 GLU A N 8
ATOM 14500 C CA . GLU A 1 94 ? 13.548 7.358 4.968 1.00 41.25 94 GLU A CA 8
ATOM 14501 C C . GLU A 1 94 ? 12.325 6.427 5.083 1.00 0.33 94 GLU A C 8
ATOM 14502 O O . GLU A 1 94 ? 12.246 5.590 5.984 1.00 32.31 94 GLU A O 8
ATOM 14514 N N . ALA A 1 95 ? 11.382 6.567 4.152 1.00 32.42 95 ALA A N 8
ATOM 14515 C CA . ALA A 1 95 ? 10.235 5.653 4.067 1.00 13.23 95 ALA A CA 8
ATOM 14516 C C . ALA A 1 95 ? 10.688 4.242 3.656 1.00 11.21 95 ALA A C 8
ATOM 14517 O O . ALA A 1 95 ? 10.203 3.241 4.183 1.00 1.10 95 ALA A O 8
ATOM 14524 N N . GLN A 1 96 ? 11.624 4.179 2.709 1.00 62.31 96 GLN A N 8
ATOM 14525 C CA . GLN A 1 96 ? 12.239 2.910 2.288 1.00 54.45 96 GLN A CA 8
ATOM 14526 C C . GLN A 1 96 ? 12.977 2.231 3.452 1.00 33.05 96 GLN A C 8
ATOM 14527 O O . GLN A 1 96 ? 12.950 1.007 3.591 1.00 74.33 96 GLN A O 8
ATOM 14541 N N . GLY A 1 97 ? 13.633 3.036 4.284 1.00 30.41 97 GLY A N 8
ATOM 14542 C CA . GLY A 1 97 ? 14.317 2.511 5.462 1.00 74.43 97 GLY A CA 8
ATOM 14543 C C . GLY A 1 97 ? 13.357 2.009 6.539 1.00 52.20 97 GLY A C 8
ATOM 14544 O O . GLY A 1 97 ? 13.730 1.186 7.380 1.00 64.41 97 GLY A O 8
ATOM 14548 N N . LYS A 1 98 ? 12.120 2.505 6.517 1.00 62.52 98 LYS A N 8
ATOM 14549 C CA . LYS A 1 98 ? 11.093 2.079 7.476 1.00 32.43 98 LYS A CA 8
ATOM 14550 C C . LYS A 1 98 ? 10.341 0.834 6.959 1.00 53.11 98 LYS A C 8
ATOM 14551 O O . LYS A 1 98 ? 10.070 -0.100 7.715 1.00 24.01 98 LYS A O 8
ATOM 14570 N N . PHE A 1 99 ? 10.007 0.822 5.667 1.00 65.14 99 PHE A N 8
ATOM 14571 C CA . PHE A 1 99 ? 9.258 -0.291 5.060 1.00 52.15 99 PHE A CA 8
ATOM 14572 C C . PHE A 1 99 ? 10.091 -1.014 3.981 1.00 51.05 99 PHE A C 8
ATOM 14573 O O . PHE A 1 99 ? 10.009 -0.687 2.796 1.00 23.54 99 PHE A O 8
ATOM 14590 N N . PRO A 1 100 ? 10.894 -2.023 4.379 1.00 1.32 100 PRO A N 8
ATOM 14591 C CA . PRO A 1 100 ? 11.809 -2.725 3.453 1.00 53.41 100 PRO A CA 8
ATOM 14592 C C . PRO A 1 100 ? 11.088 -3.605 2.411 1.00 15.22 100 PRO A C 8
ATOM 14593 O O . PRO A 1 100 ? 11.646 -3.915 1.356 1.00 62.41 100 PRO A O 8
ATOM 14604 N N . GLU A 1 101 ? 9.854 -4.011 2.710 1.00 33.31 101 GLU A N 8
ATOM 14605 C CA . GLU A 1 101 ? 9.084 -4.870 1.797 1.00 50.14 101 GLU A CA 8
ATOM 14606 C C . GLU A 1 101 ? 8.085 -4.071 0.937 1.00 65.12 101 GLU A C 8
ATOM 14607 O O . GLU A 1 101 ? 7.276 -4.653 0.213 1.00 4.51 101 GLU A O 8
ATOM 14619 N N . VAL A 1 102 ? 8.152 -2.741 1.002 1.00 2.41 102 VAL A N 8
ATOM 14620 C CA . VAL A 1 102 ? 7.254 -1.889 0.216 1.00 70.32 102 VAL A CA 8
ATOM 14621 C C . VAL A 1 102 ? 8.029 -1.098 -0.850 1.00 63.05 102 VAL A C 8
ATOM 14622 O O . VAL A 1 102 ? 8.969 -0.365 -0.537 1.00 64.34 102 VAL A O 8
ATOM 14635 N N . VAL A 1 103 ? 7.632 -1.253 -2.109 1.00 11.11 103 VAL A N 8
ATOM 14636 C CA . VAL A 1 103 ? 8.327 -0.600 -3.225 1.00 51.15 103 VAL A CA 8
ATOM 14637 C C . VAL A 1 103 ? 7.803 0.825 -3.470 1.00 11.21 103 VAL A C 8
ATOM 14638 O O . VAL A 1 103 ? 6.727 1.016 -4.039 1.00 64.03 103 VAL A O 8
ATOM 14651 N N . PHE A 1 104 ? 8.573 1.824 -3.043 1.00 3.21 104 PHE A N 8
ATOM 14652 C CA . PHE A 1 104 ? 8.225 3.234 -3.271 1.00 13.22 104 PHE A CA 8
ATOM 14653 C C . PHE A 1 104 ? 8.795 3.739 -4.608 1.00 51.15 104 PHE A C 8
ATOM 14654 O O . PHE A 1 104 ? 9.962 3.497 -4.927 1.00 42.45 104 PHE A O 8
ATOM 14671 N N . SER A 1 105 ? 7.970 4.446 -5.382 1.00 23.20 105 SER A N 8
ATOM 14672 C CA . SER A 1 105 ? 8.398 5.012 -6.674 1.00 71.31 105 SER A CA 8
ATOM 14673 C C . SER A 1 105 ? 7.950 6.472 -6.814 1.00 11.24 105 SER A C 8
ATOM 14674 O O . SER A 1 105 ? 7.017 6.908 -6.144 1.00 51.52 105 SER A O 8
ATOM 14682 N N . GLY A 1 106 ? 8.626 7.225 -7.683 1.00 43.41 106 GLY A N 8
ATOM 14683 C CA . GLY A 1 106 ? 8.265 8.626 -7.913 1.00 53.41 106 GLY A CA 8
ATOM 14684 C C . GLY A 1 106 ? 8.025 8.940 -9.389 1.00 71.11 106 GLY A C 8
ATOM 14685 O O . GLY A 1 106 ? 7.073 8.438 -9.994 1.00 20.22 106 GLY A O 8
ATOM 14689 N N . SER A 1 107 ? 8.893 9.769 -9.971 1.00 31.32 107 SER A N 8
ATOM 14690 C CA . SER A 1 107 ? 8.799 10.126 -11.396 1.00 30.55 107 SER A CA 8
ATOM 14691 C C . SER A 1 107 ? 9.224 8.951 -12.291 1.00 34.24 107 SER A C 8
ATOM 14692 O O . SER A 1 107 ? 10.012 8.097 -11.876 1.00 25.31 107 SER A O 8
ATOM 14700 N N . ASN A 1 108 ? 8.715 8.918 -13.525 1.00 42.42 108 ASN A N 8
ATOM 14701 C CA . ASN A 1 108 ? 8.974 7.793 -14.438 1.00 74.32 108 ASN A CA 8
ATOM 14702 C C . ASN A 1 108 ? 10.275 7.974 -15.264 1.00 73.21 108 ASN A C 8
ATOM 14703 O O . ASN A 1 108 ? 11.307 8.403 -14.738 1.00 43.22 108 ASN A O 8
ATOM 14714 N N . LEU A 1 109 ? 10.221 7.633 -16.559 1.00 43.31 109 LEU A N 8
ATOM 14715 C CA . LEU A 1 109 ? 11.420 7.523 -17.400 1.00 33.44 109 LEU A CA 8
ATOM 14716 C C . LEU A 1 109 ? 11.895 8.884 -17.943 1.00 73.02 109 LEU A C 8
ATOM 14717 O O . LEU A 1 109 ? 11.104 9.810 -18.140 1.00 32.00 109 LEU A O 8
ATOM 14733 N N . GLU A 1 110 ? 13.196 8.973 -18.220 1.00 51.23 110 GLU A N 8
ATOM 14734 C CA . GLU A 1 110 ? 13.828 10.209 -18.709 1.00 63.54 110 GLU A CA 8
ATOM 14735 C C . GLU A 1 110 ? 13.614 10.420 -20.219 1.00 63.13 110 GLU A C 8
ATOM 14736 O O . GLU A 1 110 ? 14.450 11.035 -20.888 1.00 50.42 110 GLU A O 8
ATOM 14748 N N . HIS A 1 111 ? 12.480 9.956 -20.744 1.00 14.53 111 HIS A N 8
ATOM 14749 C CA . HIS A 1 111 ? 12.208 10.022 -22.190 1.00 12.04 111 HIS A CA 8
ATOM 14750 C C . HIS A 1 111 ? 12.190 11.474 -22.714 1.00 62.21 111 HIS A C 8
ATOM 14751 O O . HIS A 1 111 ? 12.324 11.714 -23.915 1.00 31.44 111 HIS A O 8
ATOM 14766 N N . HIS A 1 112 ? 12.023 12.436 -21.806 1.00 22.32 112 HIS A N 8
ATOM 14767 C CA . HIS A 1 112 ? 12.079 13.863 -22.156 1.00 11.21 112 HIS A CA 8
ATOM 14768 C C . HIS A 1 112 ? 13.149 14.593 -21.326 1.00 12.21 112 HIS A C 8
ATOM 14769 O O . HIS A 1 112 ? 13.044 15.790 -21.062 1.00 13.22 112 HIS A O 8
ATOM 14784 N N . HIS A 1 113 ? 14.186 13.856 -20.929 1.00 22.22 113 HIS A N 8
ATOM 14785 C CA . HIS A 1 113 ? 15.308 14.423 -20.165 1.00 22.12 113 HIS A CA 8
ATOM 14786 C C . HIS A 1 113 ? 16.649 14.045 -20.810 1.00 21.44 113 HIS A C 8
ATOM 14787 O O . HIS A 1 113 ? 17.438 14.913 -21.182 1.00 42.14 113 HIS A O 8
ATOM 14802 N N . HIS A 1 114 ? 16.908 12.743 -20.932 1.00 4.34 114 HIS A N 8
ATOM 14803 C CA . HIS A 1 114 ? 18.094 12.257 -21.646 1.00 11.42 114 HIS A CA 8
ATOM 14804 C C . HIS A 1 114 ? 17.723 11.790 -23.061 1.00 63.22 114 HIS A C 8
ATOM 14805 O O . HIS A 1 114 ? 17.089 10.750 -23.243 1.00 43.41 114 HIS A O 8
ATOM 14820 N N . HIS A 1 115 ? 18.109 12.584 -24.055 1.00 34.51 115 HIS A N 8
ATOM 14821 C CA . HIS A 1 115 ? 17.842 12.264 -25.460 1.00 53.22 115 HIS A CA 8
ATOM 14822 C C . HIS A 1 115 ? 18.909 11.305 -26.015 1.00 14.42 115 HIS A C 8
ATOM 14823 O O . HIS A 1 115 ? 20.111 11.561 -25.892 1.00 72.23 115 HIS A O 8
ATOM 14838 N N . HIS A 1 116 ? 18.461 10.210 -26.623 1.00 75.44 116 HIS A N 8
ATOM 14839 C CA . HIS A 1 116 ? 19.369 9.193 -27.178 1.00 54.12 116 HIS A CA 8
ATOM 14840 C C . HIS A 1 116 ? 18.828 8.607 -28.504 1.00 44.12 116 HIS A C 8
ATOM 14841 O O . HIS A 1 116 ? 18.233 7.507 -28.494 1.00 36.71 116 HIS A O 8
ATOM 14857 N N . MET A 1 1 ? 10.723 -29.969 -9.251 1.00 52.21 1 MET A N 9
ATOM 14858 C CA . MET A 1 1 ? 10.242 -30.652 -10.487 1.00 42.31 1 MET A CA 9
ATOM 14859 C C . MET A 1 1 ? 8.713 -30.808 -10.488 1.00 45.51 1 MET A C 9
ATOM 14860 O O . MET A 1 1 ? 8.026 -30.269 -11.359 1.00 2.34 1 MET A O 9
ATOM 14876 N N . ALA A 1 2 ? 8.188 -31.544 -9.504 1.00 3.13 2 ALA A N 9
ATOM 14877 C CA . ALA A 1 2 ? 6.748 -31.830 -9.415 1.00 44.33 2 ALA A CA 9
ATOM 14878 C C . ALA A 1 2 ? 5.890 -30.555 -9.441 1.00 22.31 2 ALA A C 9
ATOM 14879 O O . ALA A 1 2 ? 6.354 -29.468 -9.079 1.00 31.44 2 ALA A O 9
ATOM 14886 N N . ALA A 1 3 ? 4.634 -30.701 -9.862 1.00 25.22 3 ALA A N 9
ATOM 14887 C CA . ALA A 1 3 ? 3.720 -29.561 -9.976 1.00 23.33 3 ALA A CA 9
ATOM 14888 C C . ALA A 1 3 ? 3.278 -29.039 -8.597 1.00 32.52 3 ALA A C 9
ATOM 14889 O O . ALA A 1 3 ? 2.175 -29.329 -8.126 1.00 12.33 3 ALA A O 9
ATOM 14896 N N . SER A 1 4 ? 4.164 -28.286 -7.950 1.00 41.42 4 SER A N 9
ATOM 14897 C CA . SER A 1 4 ? 3.869 -27.675 -6.646 1.00 63.00 4 SER A CA 9
ATOM 14898 C C . SER A 1 4 ? 3.091 -26.370 -6.821 1.00 54.05 4 SER A C 9
ATOM 14899 O O . SER A 1 4 ? 3.560 -25.450 -7.490 1.00 40.04 4 SER A O 9
ATOM 14907 N N . THR A 1 5 ? 1.906 -26.289 -6.218 1.00 42.31 5 THR A N 9
ATOM 14908 C CA . THR A 1 5 ? 1.080 -25.076 -6.304 1.00 21.32 5 THR A CA 9
ATOM 14909 C C . THR A 1 5 ? 1.851 -23.842 -5.814 1.00 33.42 5 THR A C 9
ATOM 14910 O O . THR A 1 5 ? 2.014 -23.628 -4.610 1.00 41.01 5 THR A O 9
ATOM 14921 N N . VAL A 1 6 ? 2.337 -23.042 -6.764 1.00 11.53 6 VAL A N 9
ATOM 14922 C CA . VAL A 1 6 ? 3.130 -21.855 -6.447 1.00 54.22 6 VAL A CA 9
ATOM 14923 C C . VAL A 1 6 ? 2.379 -20.904 -5.502 1.00 51.30 6 VAL A C 9
ATOM 14924 O O . VAL A 1 6 ? 1.291 -20.418 -5.817 1.00 43.54 6 VAL A O 9
ATOM 14937 N N . HIS A 1 7 ? 2.961 -20.659 -4.331 1.00 71.34 7 HIS A N 9
ATOM 14938 C CA . HIS A 1 7 ? 2.367 -19.736 -3.365 1.00 64.50 7 HIS A CA 9
ATOM 14939 C C . HIS A 1 7 ? 2.541 -18.290 -3.841 1.00 32.44 7 HIS A C 9
ATOM 14940 O O . HIS A 1 7 ? 3.531 -17.633 -3.519 1.00 63.40 7 HIS A O 9
ATOM 14955 N N . THR A 1 8 ? 1.594 -17.826 -4.651 1.00 61.33 8 THR A N 9
ATOM 14956 C CA . THR A 1 8 ? 1.648 -16.474 -5.216 1.00 34.21 8 THR A CA 9
ATOM 14957 C C . THR A 1 8 ? 1.597 -15.405 -4.116 1.00 51.12 8 THR A C 9
ATOM 14958 O O . THR A 1 8 ? 0.525 -15.042 -3.623 1.00 31.13 8 THR A O 9
ATOM 14969 N N . SER A 1 9 ? 2.775 -14.940 -3.702 1.00 71.04 9 SER A N 9
ATOM 14970 C CA . SER A 1 9 ? 2.887 -13.880 -2.694 1.00 35.33 9 SER A CA 9
ATOM 14971 C C . SER A 1 9 ? 2.491 -12.518 -3.275 1.00 74.02 9 SER A C 9
ATOM 14972 O O . SER A 1 9 ? 2.349 -12.360 -4.490 1.00 13.43 9 SER A O 9
ATOM 14980 N N . PHE A 1 10 ? 2.333 -11.530 -2.400 1.00 63.13 10 PHE A N 9
ATOM 14981 C CA . PHE A 1 10 ? 1.837 -10.211 -2.803 1.00 63.12 10 PHE A CA 9
ATOM 14982 C C . PHE A 1 10 ? 2.826 -9.102 -2.420 1.00 2.31 10 PHE A C 9
ATOM 14983 O O . PHE A 1 10 ? 3.286 -9.032 -1.280 1.00 44.54 10 PHE A O 9
ATOM 15000 N N . ILE A 1 11 ? 3.147 -8.242 -3.382 1.00 34.31 11 ILE A N 9
ATOM 15001 C CA . ILE A 1 11 ? 4.133 -7.171 -3.181 1.00 54.20 11 ILE A CA 9
ATOM 15002 C C . ILE A 1 11 ? 3.451 -5.797 -3.107 1.00 44.52 11 ILE A C 9
ATOM 15003 O O . ILE A 1 11 ? 2.737 -5.398 -4.028 1.00 30.00 11 ILE A O 9
ATOM 15019 N N . LEU A 1 12 ? 3.681 -5.073 -2.016 1.00 31.04 12 LEU A N 9
ATOM 15020 C CA . LEU A 1 12 ? 3.082 -3.746 -1.833 1.00 12.52 12 LEU A CA 9
ATOM 15021 C C . LEU A 1 12 ? 3.920 -2.644 -2.509 1.00 54.24 12 LEU A C 9
ATOM 15022 O O . LEU A 1 12 ? 5.136 -2.561 -2.314 1.00 42.10 12 LEU A O 9
ATOM 15038 N N . LYS A 1 13 ? 3.262 -1.808 -3.308 1.00 1.22 13 LYS A N 9
ATOM 15039 C CA . LYS A 1 13 ? 3.903 -0.645 -3.930 1.00 52.32 13 LYS A CA 9
ATOM 15040 C C . LYS A 1 13 ? 3.275 0.662 -3.438 1.00 23.30 13 LYS A C 9
ATOM 15041 O O . LYS A 1 13 ? 2.072 0.728 -3.175 1.00 20.23 13 LYS A O 9
ATOM 15060 N N . VAL A 1 14 ? 4.094 1.703 -3.330 1.00 60.14 14 VAL A N 9
ATOM 15061 C CA . VAL A 1 14 ? 3.619 3.025 -2.913 1.00 40.40 14 VAL A CA 9
ATOM 15062 C C . VAL A 1 14 ? 4.164 4.131 -3.834 1.00 73.34 14 VAL A C 9
ATOM 15063 O O . VAL A 1 14 ? 5.368 4.390 -3.871 1.00 15.21 14 VAL A O 9
ATOM 15076 N N . LEU A 1 15 ? 3.270 4.781 -4.576 1.00 75.42 15 LEU A N 9
ATOM 15077 C CA . LEU A 1 15 ? 3.647 5.922 -5.414 1.00 63.33 15 LEU A CA 9
ATOM 15078 C C . LEU A 1 15 ? 3.727 7.179 -4.531 1.00 70.23 15 LEU A C 9
ATOM 15079 O O . LEU A 1 15 ? 2.707 7.762 -4.154 1.00 4.53 15 LEU A O 9
ATOM 15095 N N . TRP A 1 16 ? 4.951 7.577 -4.200 1.00 51.31 16 TRP A N 9
ATOM 15096 C CA . TRP A 1 16 ? 5.187 8.612 -3.191 1.00 25.22 16 TRP A CA 9
ATOM 15097 C C . TRP A 1 16 ? 5.240 10.017 -3.814 1.00 75.02 16 TRP A C 9
ATOM 15098 O O . TRP A 1 16 ? 6.154 10.338 -4.575 1.00 64.11 16 TRP A O 9
ATOM 15119 N N . LEU A 1 17 ? 4.252 10.849 -3.489 1.00 63.31 17 LEU A N 9
ATOM 15120 C CA . LEU A 1 17 ? 4.230 12.250 -3.932 1.00 62.53 17 LEU A CA 9
ATOM 15121 C C . LEU A 1 17 ? 4.230 13.195 -2.718 1.00 52.43 17 LEU A C 9
ATOM 15122 O O . LEU A 1 17 ? 4.309 12.751 -1.570 1.00 10.53 17 LEU A O 9
ATOM 15138 N N . ASP A 1 18 ? 4.160 14.498 -2.972 1.00 5.23 18 ASP A N 9
ATOM 15139 C CA . ASP A 1 18 ? 4.135 15.494 -1.897 1.00 52.41 18 ASP A CA 9
ATOM 15140 C C . ASP A 1 18 ? 2.711 15.682 -1.349 1.00 0.33 18 ASP A C 9
ATOM 15141 O O . ASP A 1 18 ? 2.471 15.553 -0.150 1.00 50.13 18 ASP A O 9
ATOM 15150 N N . GLN A 1 19 ? 1.773 15.977 -2.246 1.00 52.02 19 GLN A N 9
ATOM 15151 C CA . GLN A 1 19 ? 0.377 16.233 -1.868 1.00 41.34 19 GLN A CA 9
ATOM 15152 C C . GLN A 1 19 ? -0.474 14.952 -1.905 1.00 33.31 19 GLN A C 9
ATOM 15153 O O . GLN A 1 19 ? -1.579 14.914 -1.356 1.00 0.05 19 GLN A O 9
ATOM 15167 N N . ASN A 1 20 ? 0.040 13.908 -2.557 1.00 30.42 20 ASN A N 9
ATOM 15168 C CA . ASN A 1 20 ? -0.691 12.639 -2.700 1.00 10.43 20 ASN A CA 9
ATOM 15169 C C . ASN A 1 20 ? 0.214 11.425 -2.425 1.00 64.41 20 ASN A C 9
ATOM 15170 O O . ASN A 1 20 ? 1.440 11.519 -2.461 1.00 71.21 20 ASN A O 9
ATOM 15181 N N . VAL A 1 21 ? -0.411 10.288 -2.152 1.00 31.43 21 VAL A N 9
ATOM 15182 C CA . VAL A 1 21 ? 0.304 9.021 -1.967 1.00 14.51 21 VAL A CA 9
ATOM 15183 C C . VAL A 1 21 ? -0.587 7.837 -2.388 1.00 25.21 21 VAL A C 9
ATOM 15184 O O . VAL A 1 21 ? -1.685 7.646 -1.861 1.00 34.44 21 VAL A O 9
ATOM 15197 N N . ALA A 1 22 ? -0.121 7.059 -3.361 1.00 70.14 22 ALA A N 9
ATOM 15198 C CA . ALA A 1 22 ? -0.922 5.968 -3.932 1.00 13.34 22 ALA A CA 9
ATOM 15199 C C . ALA A 1 22 ? -0.373 4.585 -3.558 1.00 24.14 22 ALA A C 9
ATOM 15200 O O . ALA A 1 22 ? 0.835 4.367 -3.558 1.00 32.14 22 ALA A O 9
ATOM 15207 N N . ILE A 1 23 ? -1.270 3.650 -3.246 1.00 1.02 23 ILE A N 9
ATOM 15208 C CA . ILE A 1 23 ? -0.876 2.279 -2.890 1.00 10.43 23 ILE A CA 9
ATOM 15209 C C . ILE A 1 23 ? -1.379 1.252 -3.923 1.00 14.13 23 ILE A C 9
ATOM 15210 O O . ILE A 1 23 ? -2.451 1.416 -4.506 1.00 3.21 23 ILE A O 9
ATOM 15226 N N . ALA A 1 24 ? -0.592 0.196 -4.141 1.00 72.01 24 ALA A N 9
ATOM 15227 C CA . ALA A 1 24 ? -0.938 -0.866 -5.100 1.00 61.12 24 ALA A CA 9
ATOM 15228 C C . ALA A 1 24 ? -0.291 -2.202 -4.706 1.00 42.05 24 ALA A C 9
ATOM 15229 O O . ALA A 1 24 ? 0.595 -2.237 -3.859 1.00 44.25 24 ALA A O 9
ATOM 15236 N N . VAL A 1 25 ? -0.733 -3.302 -5.320 1.00 64.44 25 VAL A N 9
ATOM 15237 C CA . VAL A 1 25 ? -0.177 -4.636 -5.016 1.00 34.44 25 VAL A CA 9
ATOM 15238 C C . VAL A 1 25 ? 0.130 -5.440 -6.297 1.00 72.21 25 VAL A C 9
ATOM 15239 O O . VAL A 1 25 ? -0.582 -5.334 -7.298 1.00 74.41 25 VAL A O 9
ATOM 15252 N N . ASP A 1 26 ? 1.203 -6.235 -6.256 1.00 41.14 26 ASP A N 9
ATOM 15253 C CA . ASP A 1 26 ? 1.546 -7.152 -7.354 1.00 22.54 26 ASP A CA 9
ATOM 15254 C C . ASP A 1 26 ? 1.434 -8.618 -6.907 1.00 54.11 26 ASP A C 9
ATOM 15255 O O . ASP A 1 26 ? 1.624 -8.939 -5.735 1.00 45.13 26 ASP A O 9
ATOM 15264 N N . GLN A 1 27 ? 1.130 -9.498 -7.855 1.00 24.14 27 GLN A N 9
ATOM 15265 C CA . GLN A 1 27 ? 1.056 -10.938 -7.593 1.00 22.11 27 GLN A CA 9
ATOM 15266 C C . GLN A 1 27 ? 2.293 -11.658 -8.161 1.00 53.25 27 GLN A C 9
ATOM 15267 O O . GLN A 1 27 ? 2.637 -11.496 -9.335 1.00 13.32 27 GLN A O 9
ATOM 15281 N N . ILE A 1 28 ? 2.976 -12.437 -7.322 1.00 61.53 28 ILE A N 9
ATOM 15282 C CA . ILE A 1 28 ? 4.150 -13.201 -7.767 1.00 72.21 28 ILE A CA 9
ATOM 15283 C C . ILE A 1 28 ? 3.724 -14.496 -8.477 1.00 5.20 28 ILE A C 9
ATOM 15284 O O . ILE A 1 28 ? 3.373 -15.493 -7.842 1.00 63.35 28 ILE A O 9
ATOM 15300 N N . VAL A 1 29 ? 3.748 -14.460 -9.805 1.00 73.32 29 VAL A N 9
ATOM 15301 C CA . VAL A 1 29 ? 3.277 -15.576 -10.630 1.00 40.25 29 VAL A CA 9
ATOM 15302 C C . VAL A 1 29 ? 4.354 -16.669 -10.762 1.00 0.41 29 VAL A C 9
ATOM 15303 O O . VAL A 1 29 ? 5.539 -16.413 -10.562 1.00 52.54 29 VAL A O 9
ATOM 15316 N N . GLY A 1 30 ? 3.933 -17.883 -11.119 1.00 31.40 30 GLY A N 9
ATOM 15317 C CA . GLY A 1 30 ? 4.856 -19.012 -11.241 1.00 31.33 30 GLY A CA 9
ATOM 15318 C C . GLY A 1 30 ? 6.062 -18.761 -12.155 1.00 75.13 30 GLY A C 9
ATOM 15319 O O . GLY A 1 30 ? 7.076 -19.456 -12.049 1.00 71.24 30 GLY A O 9
ATOM 15323 N N . LYS A 1 31 ? 5.962 -17.775 -13.049 1.00 21.25 31 LYS A N 9
ATOM 15324 C CA . LYS A 1 31 ? 7.059 -17.454 -13.974 1.00 71.03 31 LYS A CA 9
ATOM 15325 C C . LYS A 1 31 ? 7.624 -16.037 -13.728 1.00 33.22 31 LYS A C 9
ATOM 15326 O O . LYS A 1 31 ? 8.528 -15.592 -14.433 1.00 33.14 31 LYS A O 9
ATOM 15345 N N . GLY A 1 32 ? 7.108 -15.339 -12.716 1.00 31.40 32 GLY A N 9
ATOM 15346 C CA . GLY A 1 32 ? 7.567 -13.978 -12.434 1.00 3.22 32 GLY A CA 9
ATOM 15347 C C . GLY A 1 32 ? 6.592 -13.173 -11.577 1.00 45.01 32 GLY A C 9
ATOM 15348 O O . GLY A 1 32 ? 6.135 -13.641 -10.539 1.00 11.31 32 GLY A O 9
ATOM 15352 N N . THR A 1 33 ? 6.278 -11.951 -12.007 1.00 53.00 33 THR A N 9
ATOM 15353 C CA . THR A 1 33 ? 5.338 -11.082 -11.278 1.00 64.55 33 THR A CA 9
ATOM 15354 C C . THR A 1 33 ? 4.313 -10.455 -12.229 1.00 62.31 33 THR A C 9
ATOM 15355 O O . THR A 1 33 ? 4.526 -10.402 -13.442 1.00 63.31 33 THR A O 9
ATOM 15366 N N . SER A 1 34 ? 3.198 -9.984 -11.679 1.00 1.11 34 SER A N 9
ATOM 15367 C CA . SER A 1 34 ? 2.152 -9.330 -12.479 1.00 73.25 34 SER A CA 9
ATOM 15368 C C . SER A 1 34 ? 1.382 -8.300 -11.645 1.00 40.52 34 SER A C 9
ATOM 15369 O O . SER A 1 34 ? 1.143 -8.517 -10.460 1.00 4.11 34 SER A O 9
ATOM 15377 N N . PRO A 1 35 ? 0.980 -7.162 -12.245 1.00 63.12 35 PRO A N 9
ATOM 15378 C CA . PRO A 1 35 ? 0.195 -6.135 -11.537 1.00 52.22 35 PRO A CA 9
ATOM 15379 C C . PRO A 1 35 ? -1.174 -6.661 -11.060 1.00 2.40 35 PRO A C 9
ATOM 15380 O O . PRO A 1 35 ? -2.039 -7.000 -11.872 1.00 3.44 35 PRO A O 9
ATOM 15391 N N . LEU A 1 36 ? -1.359 -6.740 -9.741 1.00 2.02 36 LEU A N 9
ATOM 15392 C CA . LEU A 1 36 ? -2.609 -7.249 -9.165 1.00 3.15 36 LEU A CA 9
ATOM 15393 C C . LEU A 1 36 ? -3.669 -6.139 -9.069 1.00 14.32 36 LEU A C 9
ATOM 15394 O O . LEU A 1 36 ? -4.791 -6.290 -9.561 1.00 2.15 36 LEU A O 9
ATOM 15410 N N . THR A 1 37 ? -3.303 -5.029 -8.426 1.00 41.41 37 THR A N 9
ATOM 15411 C CA . THR A 1 37 ? -4.216 -3.883 -8.254 1.00 31.54 37 THR A CA 9
ATOM 15412 C C . THR A 1 37 ? -3.596 -2.585 -8.791 1.00 33.35 37 THR A C 9
ATOM 15413 O O . THR A 1 37 ? -2.380 -2.498 -9.000 1.00 4.10 37 THR A O 9
ATOM 15424 N N . SER A 1 38 ? -4.436 -1.575 -9.006 1.00 4.31 38 SER A N 9
ATOM 15425 C CA . SER A 1 38 ? -3.976 -0.261 -9.483 1.00 4.32 38 SER A CA 9
ATOM 15426 C C . SER A 1 38 ? -3.581 0.656 -8.314 1.00 31.35 38 SER A C 9
ATOM 15427 O O . SER A 1 38 ? -3.680 0.274 -7.147 1.00 11.32 38 SER A O 9
ATOM 15435 N N . TYR A 1 39 ? -3.138 1.869 -8.636 1.00 64.22 39 TYR A N 9
ATOM 15436 C CA . TYR A 1 39 ? -2.704 2.836 -7.621 1.00 63.53 39 TYR A CA 9
ATOM 15437 C C . TYR A 1 39 ? -3.888 3.625 -7.037 1.00 32.30 39 TYR A C 9
ATOM 15438 O O . TYR A 1 39 ? -4.509 4.438 -7.724 1.00 24.21 39 TYR A O 9
ATOM 15456 N N . PHE A 1 40 ? -4.189 3.380 -5.765 1.00 31.32 40 PHE A N 9
ATOM 15457 C CA . PHE A 1 40 ? -5.263 4.095 -5.066 1.00 50.02 40 PHE A CA 9
ATOM 15458 C C . PHE A 1 40 ? -4.715 5.352 -4.360 1.00 13.21 40 PHE A C 9
ATOM 15459 O O . PHE A 1 40 ? -3.946 5.251 -3.404 1.00 55.55 40 PHE A O 9
ATOM 15476 N N . PHE A 1 41 ? -5.117 6.533 -4.838 1.00 23.13 41 PHE A N 9
ATOM 15477 C CA . PHE A 1 41 ? -4.551 7.807 -4.364 1.00 4.11 41 PHE A CA 9
ATOM 15478 C C . PHE A 1 41 ? -5.191 8.322 -3.056 1.00 20.41 41 PHE A C 9
ATOM 15479 O O . PHE A 1 41 ? -6.327 8.803 -3.044 1.00 40.21 41 PHE A O 9
ATOM 15496 N N . TRP A 1 42 ? -4.441 8.221 -1.963 1.00 12.51 42 TRP A N 9
ATOM 15497 C CA . TRP A 1 42 ? -4.802 8.840 -0.679 1.00 51.24 42 TRP A CA 9
ATOM 15498 C C . TRP A 1 42 ? -4.172 10.251 -0.586 1.00 64.22 42 TRP A C 9
ATOM 15499 O O . TRP A 1 42 ? -3.051 10.459 -1.050 1.00 2.33 42 TRP A O 9
ATOM 15520 N N . PRO A 1 43 ? -4.877 11.257 -0.015 1.00 53.45 43 PRO A N 9
ATOM 15521 C CA . PRO A 1 43 ? -6.236 11.123 0.530 1.00 63.34 43 PRO A CA 9
ATOM 15522 C C . PRO A 1 43 ? -7.348 11.535 -0.454 1.00 61.21 43 PRO A C 9
ATOM 15523 O O . PRO A 1 43 ? -8.417 11.984 -0.037 1.00 12.23 43 PRO A O 9
ATOM 15534 N N . ARG A 1 44 ? -7.109 11.365 -1.755 1.00 72.23 44 ARG A N 9
ATOM 15535 C CA . ARG A 1 44 ? -8.114 11.723 -2.765 1.00 2.13 44 ARG A CA 9
ATOM 15536 C C . ARG A 1 44 ? -9.307 10.756 -2.722 1.00 44.14 44 ARG A C 9
ATOM 15537 O O . ARG A 1 44 ? -10.405 11.082 -3.177 1.00 43.44 44 ARG A O 9
ATOM 15558 N N . ALA A 1 45 ? -9.072 9.562 -2.182 1.00 34.21 45 ALA A N 9
ATOM 15559 C CA . ALA A 1 45 ? -10.120 8.551 -2.017 1.00 63.22 45 ALA A CA 9
ATOM 15560 C C . ALA A 1 45 ? -9.789 7.606 -0.854 1.00 55.24 45 ALA A C 9
ATOM 15561 O O . ALA A 1 45 ? -8.660 7.592 -0.358 1.00 72.11 45 ALA A O 9
ATOM 15568 N N . ASP A 1 46 ? -10.772 6.821 -0.421 1.00 51.04 46 ASP A N 9
ATOM 15569 C CA . ASP A 1 46 ? -10.545 5.791 0.596 1.00 52.24 46 ASP A CA 9
ATOM 15570 C C . ASP A 1 46 ? -9.650 4.666 0.041 1.00 72.31 46 ASP A C 9
ATOM 15571 O O . ASP A 1 46 ? -10.122 3.580 -0.300 1.00 1.43 46 ASP A O 9
ATOM 15580 N N . ALA A 1 47 ? -8.353 4.953 -0.056 1.00 63.53 47 ALA A N 9
ATOM 15581 C CA . ALA A 1 47 ? -7.379 4.043 -0.672 1.00 51.52 47 ALA A CA 9
ATOM 15582 C C . ALA A 1 47 ? -7.394 2.646 -0.038 1.00 62.02 47 ALA A C 9
ATOM 15583 O O . ALA A 1 47 ? -7.504 1.639 -0.740 1.00 71.30 47 ALA A O 9
ATOM 15590 N N . TRP A 1 48 ? -7.285 2.589 1.286 1.00 40.13 48 TRP A N 9
ATOM 15591 C CA . TRP A 1 48 ? -7.259 1.315 2.010 1.00 22.20 48 TRP A CA 9
ATOM 15592 C C . TRP A 1 48 ? -8.548 0.505 1.771 1.00 1.15 48 TRP A C 9
ATOM 15593 O O . TRP A 1 48 ? -8.505 -0.711 1.559 1.00 65.42 48 TRP A O 9
ATOM 15614 N N . GLN A 1 49 ? -9.691 1.189 1.801 1.00 2.33 49 GLN A N 9
ATOM 15615 C CA . GLN A 1 49 ? -10.983 0.547 1.541 1.00 64.42 49 GLN A CA 9
ATOM 15616 C C . GLN A 1 49 ? -11.043 -0.015 0.110 1.00 32.14 49 GLN A C 9
ATOM 15617 O O . GLN A 1 49 ? -11.470 -1.151 -0.106 1.00 22.33 49 GLN A O 9
ATOM 15631 N N . GLN A 1 50 ? -10.604 0.782 -0.863 1.00 25.24 50 GLN A N 9
ATOM 15632 C CA . GLN A 1 50 ? -10.567 0.346 -2.265 1.00 23.23 50 GLN A CA 9
ATOM 15633 C C . GLN A 1 50 ? -9.594 -0.828 -2.460 1.00 3.15 50 GLN A C 9
ATOM 15634 O O . GLN A 1 50 ? -9.827 -1.713 -3.287 1.00 62.52 50 GLN A O 9
ATOM 15648 N N . LEU A 1 51 ? -8.505 -0.828 -1.693 1.00 2.21 51 LEU A N 9
ATOM 15649 C CA . LEU A 1 51 ? -7.513 -1.905 -1.753 1.00 53.40 51 LEU A CA 9
ATOM 15650 C C . LEU A 1 51 ? -8.098 -3.235 -1.244 1.00 64.14 51 LEU A C 9
ATOM 15651 O O . LEU A 1 51 ? -8.030 -4.258 -1.932 1.00 42.55 51 LEU A O 9
ATOM 15667 N N . LYS A 1 52 ? -8.680 -3.222 -0.041 1.00 53.23 52 LYS A N 9
ATOM 15668 C CA . LYS A 1 52 ? -9.279 -4.435 0.527 1.00 62.11 52 LYS A CA 9
ATOM 15669 C C . LYS A 1 52 ? -10.443 -4.934 -0.345 1.00 62.23 52 LYS A C 9
ATOM 15670 O O . LYS A 1 52 ? -10.662 -6.132 -0.463 1.00 23.43 52 LYS A O 9
ATOM 15689 N N . ASP A 1 53 ? -11.171 -4.000 -0.961 1.00 35.00 53 ASP A N 9
ATOM 15690 C CA . ASP A 1 53 ? -12.258 -4.341 -1.889 1.00 72.05 53 ASP A CA 9
ATOM 15691 C C . ASP A 1 53 ? -11.762 -5.264 -3.021 1.00 1.01 53 ASP A C 9
ATOM 15692 O O . ASP A 1 53 ? -12.414 -6.253 -3.369 1.00 74.13 53 ASP A O 9
ATOM 15701 N N . GLU A 1 54 ? -10.605 -4.931 -3.588 1.00 53.00 54 GLU A N 9
ATOM 15702 C CA . GLU A 1 54 ? -9.948 -5.784 -4.588 1.00 43.31 54 GLU A CA 9
ATOM 15703 C C . GLU A 1 54 ? -9.584 -7.153 -3.996 1.00 60.44 54 GLU A C 9
ATOM 15704 O O . GLU A 1 54 ? -9.941 -8.202 -4.537 1.00 24.24 54 GLU A O 9
ATOM 15716 N N . LEU A 1 55 ? -8.880 -7.120 -2.871 1.00 12.03 55 LEU A N 9
ATOM 15717 C CA . LEU A 1 55 ? -8.399 -8.336 -2.206 1.00 21.10 55 LEU A CA 9
ATOM 15718 C C . LEU A 1 55 ? -9.554 -9.241 -1.734 1.00 41.34 55 LEU A C 9
ATOM 15719 O O . LEU A 1 55 ? -9.387 -10.456 -1.606 1.00 32.23 55 LEU A O 9
ATOM 15735 N N . GLU A 1 56 ? -10.712 -8.642 -1.461 1.00 23.44 56 GLU A N 9
ATOM 15736 C CA . GLU A 1 56 ? -11.918 -9.395 -1.087 1.00 71.41 56 GLU A CA 9
ATOM 15737 C C . GLU A 1 56 ? -12.581 -10.047 -2.316 1.00 61.34 56 GLU A C 9
ATOM 15738 O O . GLU A 1 56 ? -13.024 -11.197 -2.260 1.00 0.15 56 GLU A O 9
ATOM 15750 N N . ALA A 1 57 ? -12.666 -9.297 -3.416 1.00 32.44 57 ALA A N 9
ATOM 15751 C CA . ALA A 1 57 ? -13.292 -9.789 -4.651 1.00 2.21 57 ALA A CA 9
ATOM 15752 C C . ALA A 1 57 ? -12.501 -10.951 -5.279 1.00 41.22 57 ALA A C 9
ATOM 15753 O O . ALA A 1 57 ? -13.079 -11.945 -5.727 1.00 32.30 57 ALA A O 9
ATOM 15760 N N . LYS A 1 58 ? -11.178 -10.813 -5.314 1.00 63.10 58 LYS A N 9
ATOM 15761 C CA . LYS A 1 58 ? -10.304 -11.852 -5.865 1.00 70.32 58 LYS A CA 9
ATOM 15762 C C . LYS A 1 58 ? -10.261 -13.073 -4.924 1.00 52.14 58 LYS A C 9
ATOM 15763 O O . LYS A 1 58 ? -9.518 -13.096 -3.943 1.00 53.40 58 LYS A O 9
ATOM 15782 N N . HIS A 1 59 ? -11.059 -14.091 -5.242 1.00 13.30 59 HIS A N 9
ATOM 15783 C CA . HIS A 1 59 ? -11.312 -15.209 -4.322 1.00 43.41 59 HIS A CA 9
ATOM 15784 C C . HIS A 1 59 ? -10.109 -16.155 -4.164 1.00 23.11 59 HIS A C 9
ATOM 15785 O O . HIS A 1 59 ? -10.052 -16.933 -3.214 1.00 40.13 59 HIS A O 9
ATOM 15800 N N . TRP A 1 60 ? -9.153 -16.103 -5.088 1.00 30.44 60 TRP A N 9
ATOM 15801 C CA . TRP A 1 60 ? -7.970 -16.973 -5.006 1.00 64.23 60 TRP A CA 9
ATOM 15802 C C . TRP A 1 60 ? -6.924 -16.429 -4.011 1.00 60.14 60 TRP A C 9
ATOM 15803 O O . TRP A 1 60 ? -5.910 -17.078 -3.747 1.00 23.34 60 TRP A O 9
ATOM 15824 N N . ILE A 1 61 ? -7.191 -15.248 -3.449 1.00 61.24 61 ILE A N 9
ATOM 15825 C CA . ILE A 1 61 ? -6.314 -14.641 -2.436 1.00 1.23 61 ILE A CA 9
ATOM 15826 C C . ILE A 1 61 ? -6.560 -15.252 -1.042 1.00 14.34 61 ILE A C 9
ATOM 15827 O O . ILE A 1 61 ? -7.696 -15.559 -0.676 1.00 62.20 61 ILE A O 9
ATOM 15843 N N . ALA A 1 62 ? -5.488 -15.432 -0.272 1.00 13.12 62 ALA A N 9
ATOM 15844 C CA . ALA A 1 62 ? -5.595 -15.939 1.103 1.00 62.33 62 ALA A CA 9
ATOM 15845 C C . ALA A 1 62 ? -5.864 -14.798 2.100 1.00 23.23 62 ALA A C 9
ATOM 15846 O O . ALA A 1 62 ? -5.328 -13.695 1.951 1.00 52.21 62 ALA A O 9
ATOM 15853 N N . GLU A 1 63 ? -6.680 -15.069 3.120 1.00 33.21 63 GLU A N 9
ATOM 15854 C CA . GLU A 1 63 ? -7.060 -14.047 4.106 1.00 63.44 63 GLU A CA 9
ATOM 15855 C C . GLU A 1 63 ? -5.831 -13.398 4.763 1.00 22.43 63 GLU A C 9
ATOM 15856 O O . GLU A 1 63 ? -5.627 -12.188 4.652 1.00 2.43 63 GLU A O 9
ATOM 15868 N N . ALA A 1 64 ? -5.012 -14.207 5.436 1.00 34.13 64 ALA A N 9
ATOM 15869 C CA . ALA A 1 64 ? -3.819 -13.706 6.139 1.00 13.22 64 ALA A CA 9
ATOM 15870 C C . ALA A 1 64 ? -2.919 -12.862 5.221 1.00 61.32 64 ALA A C 9
ATOM 15871 O O . ALA A 1 64 ? -2.402 -11.821 5.629 1.00 30.24 64 ALA A O 9
ATOM 15878 N N . ASP A 1 65 ? -2.751 -13.312 3.979 1.00 32.23 65 ASP A N 9
ATOM 15879 C CA . ASP A 1 65 ? -1.929 -12.598 2.995 1.00 24.11 65 ASP A CA 9
ATOM 15880 C C . ASP A 1 65 ? -2.455 -11.181 2.713 1.00 44.13 65 ASP A C 9
ATOM 15881 O O . ASP A 1 65 ? -1.691 -10.211 2.741 1.00 41.33 65 ASP A O 9
ATOM 15890 N N . ARG A 1 66 ? -3.755 -11.055 2.437 1.00 63.44 66 ARG A N 9
ATOM 15891 C CA . ARG A 1 66 ? -4.335 -9.741 2.142 1.00 24.32 66 ARG A CA 9
ATOM 15892 C C . ARG A 1 66 ? -4.418 -8.867 3.403 1.00 52.44 66 ARG A C 9
ATOM 15893 O O . ARG A 1 66 ? -4.229 -7.656 3.336 1.00 45.23 66 ARG A O 9
ATOM 15914 N N . ILE A 1 67 ? -4.675 -9.485 4.554 1.00 15.11 67 ILE A N 9
ATOM 15915 C CA . ILE A 1 67 ? -4.661 -8.763 5.832 1.00 61.34 67 ILE A CA 9
ATOM 15916 C C . ILE A 1 67 ? -3.262 -8.189 6.117 1.00 73.33 67 ILE A C 9
ATOM 15917 O O . ILE A 1 67 ? -3.125 -7.043 6.550 1.00 3.32 67 ILE A O 9
ATOM 15933 N N . ASN A 1 68 ? -2.230 -8.992 5.850 1.00 64.11 68 ASN A N 9
ATOM 15934 C CA . ASN A 1 68 ? -0.835 -8.558 6.007 1.00 1.34 68 ASN A CA 9
ATOM 15935 C C . ASN A 1 68 ? -0.560 -7.254 5.238 1.00 65.21 68 ASN A C 9
ATOM 15936 O O . ASN A 1 68 ? -0.176 -6.236 5.826 1.00 5.14 68 ASN A O 9
ATOM 15947 N N . VAL A 1 69 ? -0.768 -7.289 3.921 1.00 2.55 69 VAL A N 9
ATOM 15948 C CA . VAL A 1 69 ? -0.504 -6.125 3.070 1.00 11.13 69 VAL A CA 9
ATOM 15949 C C . VAL A 1 69 ? -1.400 -4.925 3.443 1.00 61.34 69 VAL A C 9
ATOM 15950 O O . VAL A 1 69 ? -0.984 -3.775 3.318 1.00 13.11 69 VAL A O 9
ATOM 15963 N N . LEU A 1 70 ? -2.619 -5.197 3.917 1.00 23.21 70 LEU A N 9
ATOM 15964 C CA . LEU A 1 70 ? -3.516 -4.137 4.402 1.00 61.32 70 LEU A CA 9
ATOM 15965 C C . LEU A 1 70 ? -2.945 -3.441 5.650 1.00 51.32 70 LEU A C 9
ATOM 15966 O O . LEU A 1 70 ? -2.995 -2.216 5.763 1.00 30.33 70 LEU A O 9
ATOM 15982 N N . ASN A 1 71 ? -2.407 -4.223 6.584 1.00 13.03 71 ASN A N 9
ATOM 15983 C CA . ASN A 1 71 ? -1.843 -3.668 7.821 1.00 53.41 71 ASN A CA 9
ATOM 15984 C C . ASN A 1 71 ? -0.617 -2.784 7.541 1.00 23.10 71 ASN A C 9
ATOM 15985 O O . ASN A 1 71 ? -0.565 -1.630 7.971 1.00 43.45 71 ASN A O 9
ATOM 15996 N N . GLN A 1 72 ? 0.360 -3.319 6.806 1.00 12.44 72 GLN A N 9
ATOM 15997 C CA . GLN A 1 72 ? 1.564 -2.549 6.460 1.00 11.41 72 GLN A CA 9
ATOM 15998 C C . GLN A 1 72 ? 1.213 -1.319 5.597 1.00 64.34 72 GLN A C 9
ATOM 15999 O O . GLN A 1 72 ? 1.825 -0.258 5.736 1.00 73.03 72 GLN A O 9
ATOM 16013 N N . ALA A 1 73 ? 0.219 -1.463 4.716 1.00 72.35 73 ALA A N 9
ATOM 16014 C CA . ALA A 1 73 ? -0.287 -0.328 3.929 1.00 62.41 73 ALA A CA 9
ATOM 16015 C C . ALA A 1 73 ? -0.879 0.754 4.841 1.00 1.50 73 ALA A C 9
ATOM 16016 O O . ALA A 1 73 ? -0.665 1.948 4.625 1.00 10.13 73 ALA A O 9
ATOM 16023 N N . THR A 1 74 ? -1.624 0.327 5.865 1.00 51.01 74 THR A N 9
ATOM 16024 C CA . THR A 1 74 ? -2.167 1.253 6.870 1.00 4.15 74 THR A CA 9
ATOM 16025 C C . THR A 1 74 ? -1.044 2.054 7.538 1.00 30.23 74 THR A C 9
ATOM 16026 O O . THR A 1 74 ? -1.146 3.269 7.702 1.00 64.11 74 THR A O 9
ATOM 16037 N N . GLU A 1 75 ? 0.032 1.364 7.910 1.00 60.44 75 GLU A N 9
ATOM 16038 C CA . GLU A 1 75 ? 1.198 2.017 8.513 1.00 14.32 75 GLU A CA 9
ATOM 16039 C C . GLU A 1 75 ? 1.812 3.066 7.568 1.00 53.44 75 GLU A C 9
ATOM 16040 O O . GLU A 1 75 ? 2.250 4.128 8.010 1.00 14.34 75 GLU A O 9
ATOM 16052 N N . VAL A 1 76 ? 1.843 2.767 6.266 1.00 63.24 76 VAL A N 9
ATOM 16053 C CA . VAL A 1 76 ? 2.325 3.728 5.261 1.00 23.04 76 VAL A CA 9
ATOM 16054 C C . VAL A 1 76 ? 1.419 4.974 5.208 1.00 70.15 76 VAL A C 9
ATOM 16055 O O . VAL A 1 76 ? 1.901 6.110 5.168 1.00 13.13 76 VAL A O 9
ATOM 16068 N N . ILE A 1 77 ? 0.105 4.748 5.214 1.00 60.44 77 ILE A N 9
ATOM 16069 C CA . ILE A 1 77 ? -0.878 5.839 5.234 1.00 41.43 77 ILE A CA 9
ATOM 16070 C C . ILE A 1 77 ? -0.714 6.712 6.492 1.00 70.42 77 ILE A C 9
ATOM 16071 O O . ILE A 1 77 ? -0.684 7.943 6.413 1.00 70.11 77 ILE A O 9
ATOM 16087 N N . ASN A 1 78 ? -0.598 6.063 7.650 1.00 23.43 78 ASN A N 9
ATOM 16088 C CA . ASN A 1 78 ? -0.384 6.769 8.918 1.00 32.14 78 ASN A CA 9
ATOM 16089 C C . ASN A 1 78 ? 0.971 7.491 8.934 1.00 73.11 78 ASN A C 9
ATOM 16090 O O . ASN A 1 78 ? 1.104 8.564 9.522 1.00 22.25 78 ASN A O 9
ATOM 16101 N N . PHE A 1 79 ? 1.973 6.891 8.294 1.00 70.14 79 PHE A N 9
ATOM 16102 C CA . PHE A 1 79 ? 3.303 7.502 8.178 1.00 5.42 79 PHE A CA 9
ATOM 16103 C C . PHE A 1 79 ? 3.223 8.833 7.411 1.00 44.51 79 PHE A C 9
ATOM 16104 O O . PHE A 1 79 ? 3.709 9.861 7.877 1.00 4.44 79 PHE A O 9
ATOM 16121 N N . TRP A 1 80 ? 2.589 8.804 6.236 1.00 22.11 80 TRP A N 9
ATOM 16122 C CA . TRP A 1 80 ? 2.388 10.017 5.430 1.00 3.43 80 TRP A CA 9
ATOM 16123 C C . TRP A 1 80 ? 1.582 11.067 6.217 1.00 73.43 80 TRP A C 9
ATOM 16124 O O . TRP A 1 80 ? 1.913 12.254 6.218 1.00 22.41 80 TRP A O 9
ATOM 16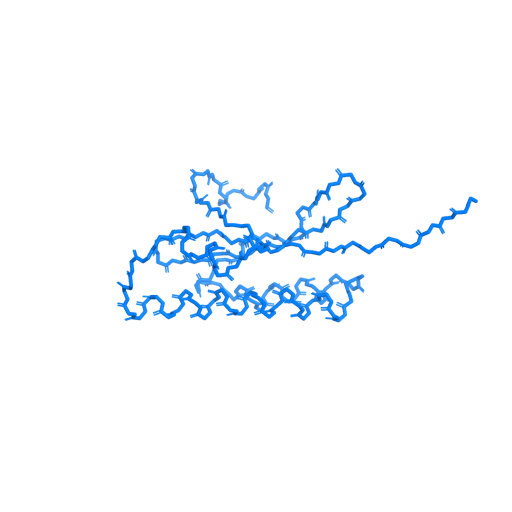145 N N . GLN A 1 81 ? 0.524 10.614 6.893 1.00 52.03 81 GLN A N 9
ATOM 16146 C CA . GLN A 1 81 ? -0.278 11.487 7.762 1.00 33.11 81 GLN A CA 9
ATOM 16147 C C . GLN A 1 81 ? 0.585 12.075 8.896 1.00 2.21 81 GLN A C 9
ATOM 16148 O O . GLN A 1 81 ? 0.429 13.237 9.282 1.00 52.00 81 GLN A O 9
ATOM 16162 N N . ASP A 1 82 ? 1.502 11.255 9.416 1.00 1.44 82 ASP A N 9
ATOM 16163 C CA . ASP A 1 82 ? 2.429 11.669 10.477 1.00 60.51 82 ASP A CA 9
ATOM 16164 C C . ASP A 1 82 ? 3.313 12.841 10.014 1.00 55.21 82 ASP A C 9
ATOM 16165 O O . ASP A 1 82 ? 3.514 13.825 10.741 1.00 64.51 82 ASP A O 9
ATOM 16174 N N . LEU A 1 83 ? 3.824 12.728 8.793 1.00 14.30 83 LEU A N 9
ATOM 16175 C CA . LEU A 1 83 ? 4.684 13.755 8.208 1.00 33.13 83 LEU A CA 9
ATOM 16176 C C . LEU A 1 83 ? 3.939 15.091 8.060 1.00 23.42 83 LEU A C 9
ATOM 16177 O O . LEU A 1 83 ? 4.514 16.157 8.272 1.00 71.14 83 LEU A O 9
ATOM 16193 N N . LYS A 1 84 ? 2.653 15.021 7.710 1.00 53.22 84 LYS A N 9
ATOM 16194 C CA . LYS A 1 84 ? 1.839 16.223 7.472 1.00 31.02 84 LYS A CA 9
ATOM 16195 C C . LYS A 1 84 ? 1.733 17.117 8.722 1.00 43.32 84 LYS A C 9
ATOM 16196 O O . LYS A 1 84 ? 1.954 18.328 8.648 1.00 2.04 84 LYS A O 9
ATOM 16215 N N . ASN A 1 85 ? 1.402 16.524 9.870 1.00 73.15 85 ASN A N 9
ATOM 16216 C CA . ASN A 1 85 ? 1.192 17.308 11.096 1.00 31.53 85 ASN A CA 9
ATOM 16217 C C . ASN A 1 85 ? 2.519 17.779 11.711 1.00 64.34 85 ASN A C 9
ATOM 16218 O O . ASN A 1 85 ? 2.555 18.767 12.447 1.00 62.31 85 ASN A O 9
ATOM 16229 N N . GLN A 1 86 ? 3.608 17.070 11.416 1.00 65.11 86 GLN A N 9
ATOM 16230 C CA . GLN A 1 86 ? 4.943 17.478 11.879 1.00 21.44 86 GLN A CA 9
ATOM 16231 C C . GLN A 1 86 ? 5.728 18.230 10.791 1.00 45.24 86 GLN A C 9
ATOM 16232 O O . GLN A 1 86 ? 6.846 18.689 11.030 1.00 52.43 86 GLN A O 9
ATOM 16246 N N . ASN A 1 87 ? 5.132 18.357 9.604 1.00 43.42 87 ASN A N 9
ATOM 16247 C CA . ASN A 1 87 ? 5.772 19.028 8.458 1.00 4.22 87 ASN A CA 9
ATOM 16248 C C . ASN A 1 87 ? 7.102 18.359 8.065 1.00 33.53 87 ASN A C 9
ATOM 16249 O O . ASN A 1 87 ? 8.010 19.014 7.544 1.00 12.14 87 ASN A O 9
ATOM 16260 N N . LYS A 1 88 ? 7.200 17.048 8.287 1.00 70.24 88 LYS A N 9
ATOM 16261 C CA . LYS A 1 88 ? 8.403 16.290 7.920 1.00 32.12 88 LYS A CA 9
ATOM 16262 C C . LYS A 1 88 ? 8.577 16.227 6.395 1.00 62.02 88 LYS A C 9
ATOM 16263 O O . LYS A 1 88 ? 8.136 15.275 5.746 1.00 13.05 88 LYS A O 9
ATOM 16282 N N . GLN A 1 89 ? 9.197 17.249 5.824 1.00 65.43 89 GLN A N 9
ATOM 16283 C CA . GLN A 1 89 ? 9.493 17.263 4.392 1.00 2.21 89 GLN A CA 9
ATOM 16284 C C . GLN A 1 89 ? 10.693 16.356 4.075 1.00 54.41 89 GLN A C 9
ATOM 16285 O O . GLN A 1 89 ? 11.795 16.831 3.798 1.00 74.02 89 GLN A O 9
ATOM 16299 N N . ILE A 1 90 ? 10.469 15.044 4.152 1.00 23.41 90 ILE A N 9
ATOM 16300 C CA . ILE A 1 90 ? 11.528 14.054 3.912 1.00 35.44 90 ILE A CA 9
ATOM 16301 C C . ILE A 1 90 ? 11.412 13.415 2.516 1.00 2.13 90 ILE A C 9
ATOM 16302 O O . ILE A 1 90 ? 10.350 13.445 1.886 1.00 53.23 90 ILE A O 9
ATOM 16318 N N . SER A 1 91 ? 12.512 12.837 2.035 1.00 60.30 91 SER A N 9
ATOM 16319 C CA . SER A 1 91 ? 12.529 12.160 0.731 1.00 2.41 91 SER A CA 9
ATOM 16320 C C . SER A 1 91 ? 12.100 10.689 0.857 1.00 65.03 91 SER A C 9
ATOM 16321 O O . SER A 1 91 ? 12.143 10.106 1.940 1.00 52.33 91 SER A O 9
ATOM 16329 N N . MET A 1 92 ? 11.704 10.093 -0.270 1.00 24.32 92 MET A N 9
ATOM 16330 C CA . MET A 1 92 ? 11.221 8.700 -0.306 1.00 15.32 92 MET A CA 9
ATOM 16331 C C . MET A 1 92 ? 12.199 7.702 0.350 1.00 32.45 92 MET A C 9
ATOM 16332 O O . MET A 1 92 ? 11.780 6.656 0.851 1.00 50.22 92 MET A O 9
ATOM 16346 N N . ALA A 1 93 ? 13.493 8.020 0.338 1.00 21.13 93 ALA A N 9
ATOM 16347 C CA . ALA A 1 93 ? 14.516 7.142 0.921 1.00 4.53 93 ALA A CA 9
ATOM 16348 C C . ALA A 1 93 ? 14.207 6.796 2.387 1.00 2.45 93 ALA A C 9
ATOM 16349 O O . ALA A 1 93 ? 14.197 5.625 2.771 1.00 52.50 93 ALA A O 9
ATOM 16356 N N . GLU A 1 94 ? 13.935 7.820 3.196 1.00 52.12 94 GLU A N 9
ATOM 16357 C CA . GLU A 1 94 ? 13.624 7.618 4.617 1.00 35.43 94 GLU A CA 9
ATOM 16358 C C . GLU A 1 94 ? 12.334 6.804 4.804 1.00 61.55 94 GLU A C 9
ATOM 16359 O O . GLU A 1 94 ? 12.220 6.010 5.739 1.00 14.31 94 GLU A O 9
ATOM 16371 N N . ALA A 1 95 ? 11.373 6.989 3.900 1.00 22.32 95 ALA A N 9
ATOM 16372 C CA . ALA A 1 95 ? 10.138 6.197 3.917 1.00 25.45 95 ALA A CA 9
ATOM 16373 C C . ALA A 1 95 ? 10.448 4.701 3.737 1.00 11.52 95 ALA A C 9
ATOM 16374 O O . ALA A 1 95 ? 9.864 3.843 4.407 1.00 71.02 95 ALA A O 9
ATOM 16381 N N . GLN A 1 96 ? 11.394 4.398 2.842 1.00 53.23 96 GLN A N 9
ATOM 16382 C CA . GLN A 1 96 ? 11.847 3.018 2.622 1.00 2.10 96 GLN A CA 9
ATOM 16383 C C . GLN A 1 96 ? 12.693 2.513 3.802 1.00 43.12 96 GLN A C 9
ATOM 16384 O O . GLN A 1 96 ? 12.935 1.312 3.936 1.00 43.32 96 GLN A O 9
ATOM 16398 N N . GLY A 1 97 ? 13.157 3.438 4.641 1.00 53.32 97 GLY A N 9
ATOM 16399 C CA . GLY A 1 97 ? 13.874 3.065 5.856 1.00 34.25 97 GLY A CA 9
ATOM 16400 C C . GLY A 1 97 ? 12.955 2.440 6.903 1.00 45.34 97 GLY A C 9
ATOM 16401 O O . GLY A 1 97 ? 13.376 1.586 7.685 1.00 42.30 97 GLY A O 9
ATOM 16405 N N . LYS A 1 98 ? 11.696 2.879 6.920 1.00 22.04 98 LYS A N 9
ATOM 16406 C CA . LYS A 1 98 ? 10.689 2.333 7.839 1.00 32.34 98 LYS A CA 9
ATOM 16407 C C . LYS A 1 98 ? 9.989 1.114 7.205 1.00 24.23 98 LYS A C 9
ATOM 16408 O O . LYS A 1 98 ? 9.550 0.199 7.906 1.00 20.24 98 LYS A O 9
ATOM 16427 N N . PHE A 1 99 ? 9.895 1.106 5.871 1.00 40.10 99 PHE A N 9
ATOM 16428 C CA . PHE A 1 99 ? 9.280 -0.009 5.135 1.00 51.25 99 PHE A CA 9
ATOM 16429 C C . PHE A 1 99 ? 10.232 -0.562 4.052 1.00 24.52 99 PHE A C 9
ATOM 16430 O O . PHE A 1 99 ? 10.044 -0.312 2.860 1.00 60.14 99 PHE A O 9
ATOM 16447 N N . PRO A 1 100 ? 11.260 -1.339 4.451 1.00 52.14 100 PRO A N 9
ATOM 16448 C CA . PRO A 1 100 ? 12.292 -1.833 3.518 1.00 34.41 100 PRO A CA 9
ATOM 16449 C C . PRO A 1 100 ? 11.768 -2.888 2.525 1.00 51.41 100 PRO A C 9
ATOM 16450 O O . PRO A 1 100 ? 12.373 -3.124 1.479 1.00 40.21 100 PRO A O 9
ATOM 16461 N N . GLU A 1 101 ? 10.643 -3.524 2.851 1.00 21.25 101 GLU A N 9
ATOM 16462 C CA . GLU A 1 101 ? 10.070 -4.567 1.989 1.00 23.53 101 GLU A CA 9
ATOM 16463 C C . GLU A 1 101 ? 9.057 -3.995 0.982 1.00 1.51 101 GLU A C 9
ATOM 16464 O O . GLU A 1 101 ? 8.646 -4.686 0.045 1.00 14.24 101 GLU A O 9
ATOM 16476 N N . VAL A 1 102 ? 8.673 -2.731 1.160 1.00 4.41 102 VAL A N 9
ATOM 16477 C CA . VAL A 1 102 ? 7.670 -2.097 0.295 1.00 72.12 102 VAL A CA 9
ATOM 16478 C C . VAL A 1 102 ? 8.328 -1.359 -0.883 1.00 44.22 102 VAL A C 9
ATOM 16479 O O . VAL A 1 102 ? 9.292 -0.613 -0.704 1.00 65.35 102 VAL A O 9
ATOM 16492 N N . VAL A 1 103 ? 7.803 -1.573 -2.090 1.00 55.42 103 VAL A N 9
ATOM 16493 C CA . VAL A 1 103 ? 8.365 -0.968 -3.306 1.00 2.54 103 VAL A CA 9
ATOM 16494 C C . VAL A 1 103 ? 7.757 0.419 -3.582 1.00 21.02 103 VAL A C 9
ATOM 16495 O O . VAL A 1 103 ? 6.618 0.536 -4.034 1.00 34.14 103 VAL A O 9
ATOM 16508 N N . PHE A 1 104 ? 8.522 1.470 -3.310 1.00 31.23 104 PHE A N 9
ATOM 16509 C CA . PHE A 1 104 ? 8.065 2.843 -3.555 1.00 25.33 104 PHE A CA 9
ATOM 16510 C C . PHE A 1 104 ? 8.372 3.293 -4.994 1.00 3.21 104 PHE A C 9
ATOM 16511 O O . PHE A 1 104 ? 9.221 2.715 -5.675 1.00 33.23 104 PHE A O 9
ATOM 16528 N N . SER A 1 105 ? 7.671 4.328 -5.444 1.00 3.12 105 SER A N 9
ATOM 16529 C CA . SER A 1 105 ? 7.871 4.890 -6.788 1.00 34.21 105 SER A CA 9
ATOM 16530 C C . SER A 1 105 ? 7.891 6.421 -6.744 1.00 11.43 105 SER A C 9
ATOM 16531 O O . SER A 1 105 ? 6.933 7.050 -6.285 1.00 53.11 105 SER A O 9
ATOM 16539 N N . GLY A 1 106 ? 8.993 7.017 -7.204 1.00 42.21 106 GLY A N 9
ATOM 16540 C CA . GLY A 1 106 ? 9.120 8.474 -7.210 1.00 13.13 106 GLY A CA 9
ATOM 16541 C C . GLY A 1 106 ? 9.491 9.046 -8.580 1.00 71.12 106 GLY A C 9
ATOM 16542 O O . GLY A 1 106 ? 10.673 9.222 -8.893 1.00 51.12 106 GLY A O 9
ATOM 16546 N N . SER A 1 107 ? 8.480 9.355 -9.395 1.00 70.10 107 SER A N 9
ATOM 16547 C CA . SER A 1 107 ? 8.701 9.940 -10.729 1.00 2.32 107 SER A CA 9
ATOM 16548 C C . SER A 1 107 ? 7.402 10.510 -11.310 1.00 32.31 107 SER A C 9
ATOM 16549 O O . SER A 1 107 ? 6.331 10.388 -10.711 1.00 24.20 107 SER A O 9
ATOM 16557 N N . ASN A 1 108 ? 7.502 11.129 -12.482 1.00 62.23 108 ASN A N 9
ATOM 16558 C CA . ASN A 1 108 ? 6.341 11.721 -13.154 1.00 74.25 108 ASN A CA 9
ATOM 16559 C C . ASN A 1 108 ? 5.749 10.752 -14.190 1.00 64.40 108 ASN A C 9
ATOM 16560 O O . ASN A 1 108 ? 6.442 9.870 -14.699 1.00 54.54 108 ASN A O 9
ATOM 16571 N N . LEU A 1 109 ? 4.466 10.918 -14.494 1.00 22.11 109 LEU A N 9
ATOM 16572 C CA . LEU A 1 109 ? 3.782 10.074 -15.485 1.00 32.51 109 LEU A CA 9
ATOM 16573 C C . LEU A 1 109 ? 3.833 10.697 -16.892 1.00 42.11 109 LEU A C 9
ATOM 16574 O O . LEU A 1 109 ? 4.049 11.901 -17.042 1.00 23.43 109 LEU A O 9
ATOM 16590 N N . GLU A 1 110 ? 3.634 9.873 -17.922 1.00 4.33 110 GLU A N 9
ATOM 16591 C CA . GLU A 1 110 ? 3.684 10.347 -19.313 1.00 72.21 110 GLU A CA 9
ATOM 16592 C C . GLU A 1 110 ? 2.421 11.132 -19.698 1.00 54.40 110 GLU A C 9
ATOM 16593 O O . GLU A 1 110 ? 2.496 12.294 -20.102 1.00 11.44 110 GLU A O 9
ATOM 16605 N N . HIS A 1 111 ? 1.260 10.493 -19.574 1.00 74.13 111 HIS A N 9
ATOM 16606 C CA . HIS A 1 111 ? -0.010 11.106 -19.976 1.00 62.35 111 HIS A CA 9
ATOM 16607 C C . HIS A 1 111 ? -0.740 11.726 -18.773 1.00 32.13 111 HIS A C 9
ATOM 16608 O O . HIS A 1 111 ? -1.404 11.025 -18.003 1.00 31.13 111 HIS A O 9
ATOM 16623 N N . HIS A 1 112 ? -0.587 13.039 -18.603 1.00 22.33 112 HIS A N 9
ATOM 16624 C CA . HIS A 1 112 ? -1.266 13.774 -17.525 1.00 44.03 112 HIS A CA 9
ATOM 16625 C C . HIS A 1 112 ? -2.795 13.763 -17.707 1.00 65.12 112 HIS A C 9
ATOM 16626 O O . HIS A 1 112 ? -3.302 14.062 -18.788 1.00 74.44 112 HIS A O 9
ATOM 16641 N N . HIS A 1 113 ? -3.525 13.426 -16.644 1.00 12.31 113 HIS A N 9
ATOM 16642 C CA . HIS A 1 113 ? -4.990 13.331 -16.712 1.00 34.21 113 HIS A CA 9
ATOM 16643 C C . HIS A 1 113 ? -5.671 14.676 -16.392 1.00 32.12 113 HIS A C 9
ATOM 16644 O O . HIS A 1 113 ? -5.142 15.492 -15.638 1.00 73.35 113 HIS A O 9
ATOM 16659 N N . HIS A 1 114 ? -6.857 14.881 -16.957 1.00 33.52 114 HIS A N 9
ATOM 16660 C CA . HIS A 1 114 ? -7.621 16.119 -16.764 1.00 44.22 114 HIS A CA 9
ATOM 16661 C C . HIS A 1 114 ? -8.964 15.824 -16.068 1.00 20.00 114 HIS A C 9
ATOM 16662 O O . HIS A 1 114 ? -9.889 15.287 -16.682 1.00 72.14 114 HIS A O 9
ATOM 16677 N N . HIS A 1 115 ? -9.060 16.170 -14.784 1.00 33.00 115 HIS A N 9
ATOM 16678 C CA . HIS A 1 115 ? -10.245 15.851 -13.972 1.00 31.21 115 HIS A CA 9
ATOM 16679 C C . HIS A 1 115 ? -11.512 16.567 -14.482 1.00 3.13 115 HIS A C 9
ATOM 16680 O O . HIS A 1 115 ? -12.497 15.919 -14.838 1.00 34.13 115 HIS A O 9
ATOM 16695 N N . HIS A 1 116 ? -11.490 17.900 -14.493 1.00 35.31 116 HIS A N 9
ATOM 16696 C CA . HIS A 1 116 ? -12.669 18.691 -14.885 1.00 1.33 116 HIS A CA 9
ATOM 16697 C C . HIS A 1 116 ? -12.457 19.417 -16.229 1.00 1.32 116 HIS A C 9
ATOM 16698 O O . HIS A 1 116 ? -12.937 18.918 -17.265 1.00 37.11 116 HIS A O 9
ATOM 16714 N N . MET A 1 1 ? 9.453 -34.711 -7.033 1.00 45.04 1 MET A N 10
ATOM 16715 C CA . MET A 1 1 ? 8.640 -33.591 -7.586 1.00 44.40 1 MET A CA 10
ATOM 16716 C C . MET A 1 1 ? 7.142 -33.934 -7.612 1.00 71.45 1 MET A C 10
ATOM 16717 O O . MET A 1 1 ? 6.729 -34.926 -8.213 1.00 34.11 1 MET A O 10
ATOM 16733 N N . ALA A 1 2 ? 6.339 -33.107 -6.946 1.00 33.55 2 ALA A N 10
ATOM 16734 C CA . ALA A 1 2 ? 4.877 -33.238 -6.972 1.00 12.01 2 ALA A CA 10
ATOM 16735 C C . ALA A 1 2 ? 4.208 -31.918 -6.557 1.00 23.14 2 ALA A C 10
ATOM 16736 O O . ALA A 1 2 ? 4.053 -31.633 -5.370 1.00 44.43 2 ALA A O 10
ATOM 16743 N N . ALA A 1 3 ? 3.834 -31.109 -7.544 1.00 23.13 3 ALA A N 10
ATOM 16744 C CA . ALA A 1 3 ? 3.268 -29.781 -7.286 1.00 44.24 3 ALA A CA 10
ATOM 16745 C C . ALA A 1 3 ? 1.815 -29.846 -6.783 1.00 33.24 3 ALA A C 10
ATOM 16746 O O . ALA A 1 3 ? 0.960 -30.502 -7.385 1.00 24.23 3 ALA A O 10
ATOM 16753 N N . SER A 1 4 ? 1.547 -29.163 -5.670 1.00 62.23 4 SER A N 10
ATOM 16754 C CA . SER A 1 4 ? 0.187 -29.048 -5.122 1.00 32.31 4 SER A CA 10
ATOM 16755 C C . SER A 1 4 ? -0.262 -27.578 -5.067 1.00 0.15 4 SER A C 10
ATOM 16756 O O . SER A 1 4 ? -1.413 -27.254 -5.366 1.00 54.20 4 SER A O 10
ATOM 16764 N N . THR A 1 5 ? 0.651 -26.690 -4.674 1.00 12.51 5 THR A N 10
ATOM 16765 C CA . THR A 1 5 ? 0.367 -25.245 -4.624 1.00 73.22 5 THR A CA 10
ATOM 16766 C C . THR A 1 5 ? 1.617 -24.424 -4.978 1.00 42.21 5 THR A C 10
ATOM 16767 O O . THR A 1 5 ? 2.668 -24.578 -4.354 1.00 43.01 5 THR A O 10
ATOM 16778 N N . VAL A 1 6 ? 1.496 -23.548 -5.976 1.00 24.23 6 VAL A N 10
ATOM 16779 C CA . VAL A 1 6 ? 2.628 -22.734 -6.440 1.00 41.01 6 VAL A CA 10
ATOM 16780 C C . VAL A 1 6 ? 2.957 -21.592 -5.458 1.00 73.14 6 VAL A C 10
ATOM 16781 O O . VAL A 1 6 ? 4.087 -21.101 -5.420 1.00 25.24 6 VAL A O 10
ATOM 16794 N N . HIS A 1 7 ? 1.960 -21.186 -4.663 1.00 64.41 7 HIS A N 10
ATOM 16795 C CA . HIS A 1 7 ? 2.121 -20.109 -3.675 1.00 34.12 7 HIS A CA 10
ATOM 16796 C C . HIS A 1 7 ? 2.387 -18.751 -4.353 1.00 11.44 7 HIS A C 10
ATOM 16797 O O . HIS A 1 7 ? 3.523 -18.425 -4.698 1.00 32.02 7 HIS A O 10
ATOM 16812 N N . THR A 1 8 ? 1.328 -17.968 -4.543 1.00 34.11 8 THR A N 10
ATOM 16813 C CA . THR A 1 8 ? 1.443 -16.619 -5.115 1.00 15.44 8 THR A CA 10
ATOM 16814 C C . THR A 1 8 ? 1.352 -15.555 -4.012 1.00 52.11 8 THR A C 10
ATOM 16815 O O . THR A 1 8 ? 0.268 -15.275 -3.501 1.00 22.10 8 THR A O 10
ATOM 16826 N N . SER A 1 9 ? 2.495 -14.980 -3.638 1.00 32.43 9 SER A N 10
ATOM 16827 C CA . SER A 1 9 ? 2.536 -13.942 -2.595 1.00 0.34 9 SER A CA 10
ATOM 16828 C C . SER A 1 9 ? 2.182 -12.565 -3.172 1.00 41.14 9 SER A C 10
ATOM 16829 O O . SER A 1 9 ? 1.978 -12.420 -4.378 1.00 34.55 9 SER A O 10
ATOM 16837 N N . PHE A 1 10 ? 2.129 -11.549 -2.313 1.00 45.24 10 PHE A N 10
ATOM 16838 C CA . PHE A 1 10 ? 1.700 -10.209 -2.729 1.00 31.25 10 PHE A CA 10
ATOM 16839 C C . PHE A 1 10 ? 2.638 -9.119 -2.184 1.00 23.13 10 PHE A C 10
ATOM 16840 O O . PHE A 1 10 ? 3.112 -9.196 -1.050 1.00 13.34 10 PHE A O 10
ATOM 16857 N N . ILE A 1 11 ? 2.901 -8.106 -3.009 1.00 34.22 11 ILE A N 10
ATOM 16858 C CA . ILE A 1 11 ? 3.785 -6.993 -2.640 1.00 71.43 11 ILE A CA 10
ATOM 16859 C C . ILE A 1 11 ? 3.028 -5.655 -2.683 1.00 2.54 11 ILE A C 10
ATOM 16860 O O . ILE A 1 11 ? 2.158 -5.456 -3.526 1.00 4.05 11 ILE A O 10
ATOM 16876 N N . LEU A 1 12 ? 3.359 -4.743 -1.776 1.00 34.04 12 LEU A N 10
ATOM 16877 C CA . LEU A 1 12 ? 2.732 -3.416 -1.748 1.00 65.23 12 LEU A CA 10
ATOM 16878 C C . LEU A 1 12 ? 3.662 -2.341 -2.335 1.00 12.32 12 LEU A C 10
ATOM 16879 O O . LEU A 1 12 ? 4.789 -2.160 -1.868 1.00 60.54 12 LEU A O 10
ATOM 16895 N N . LYS A 1 13 ? 3.192 -1.639 -3.368 1.00 1.12 13 LYS A N 10
ATOM 16896 C CA . LYS A 1 13 ? 3.915 -0.479 -3.908 1.00 73.13 13 LYS A CA 10
ATOM 16897 C C . LYS A 1 13 ? 3.235 0.833 -3.494 1.00 54.13 13 LYS A C 10
ATOM 16898 O O . LYS A 1 13 ? 2.009 0.966 -3.568 1.00 1.20 13 LYS A O 10
ATOM 16917 N N . VAL A 1 14 ? 4.041 1.800 -3.071 1.00 3.11 14 VAL A N 10
ATOM 16918 C CA . VAL A 1 14 ? 3.540 3.112 -2.660 1.00 63.44 14 VAL A CA 10
ATOM 16919 C C . VAL A 1 14 ? 4.156 4.233 -3.519 1.00 3.11 14 VAL A C 10
ATOM 16920 O O . VAL A 1 14 ? 5.343 4.540 -3.405 1.00 14.43 14 VAL A O 10
ATOM 16933 N N . LEU A 1 15 ? 3.342 4.836 -4.381 1.00 12.02 15 LEU A N 10
ATOM 16934 C CA . LEU A 1 15 ? 3.793 5.925 -5.255 1.00 23.15 15 LEU A CA 10
ATOM 16935 C C . LEU A 1 15 ? 3.779 7.261 -4.488 1.00 24.22 15 LEU A C 10
ATOM 16936 O O . LEU A 1 15 ? 2.727 7.718 -4.035 1.00 11.34 15 LEU A O 10
ATOM 16952 N N . TRP A 1 16 ? 4.947 7.882 -4.351 1.00 61.24 16 TRP A N 10
ATOM 16953 C CA . TRP A 1 16 ? 5.082 9.133 -3.597 1.00 60.44 16 TRP A CA 10
ATOM 16954 C C . TRP A 1 16 ? 4.925 10.359 -4.519 1.00 15.34 16 TRP A C 10
ATOM 16955 O O . TRP A 1 16 ? 5.674 10.521 -5.485 1.00 52.20 16 TRP A O 10
ATOM 16976 N N . LEU A 1 17 ? 3.948 11.217 -4.221 1.00 13.40 17 LEU A N 10
ATOM 16977 C CA . LEU A 1 17 ? 3.695 12.423 -5.028 1.00 72.44 17 LEU A CA 10
ATOM 16978 C C . LEU A 1 17 ? 4.008 13.709 -4.246 1.00 35.04 17 LEU A C 10
ATOM 16979 O O . LEU A 1 17 ? 4.425 13.665 -3.089 1.00 4.05 17 LEU A O 10
ATOM 16995 N N . ASP A 1 18 ? 3.789 14.853 -4.894 1.00 43.25 18 ASP A N 10
ATOM 16996 C CA . ASP A 1 18 ? 4.072 16.170 -4.303 1.00 53.41 18 ASP A CA 10
ATOM 16997 C C . ASP A 1 18 ? 3.316 16.384 -2.976 1.00 24.15 18 ASP A C 10
ATOM 16998 O O . ASP A 1 18 ? 3.924 16.595 -1.922 1.00 14.04 18 ASP A O 10
ATOM 17007 N N . GLN A 1 19 ? 1.987 16.348 -3.041 1.00 71.31 19 GLN A N 10
ATOM 17008 C CA . GLN A 1 19 ? 1.140 16.567 -1.858 1.00 43.32 19 GLN A CA 10
ATOM 17009 C C . GLN A 1 19 ? 0.240 15.357 -1.566 1.00 35.30 19 GLN A C 10
ATOM 17010 O O . GLN A 1 19 ? -0.581 15.385 -0.644 1.00 14.25 19 GLN A O 10
ATOM 17024 N N . ASN A 1 20 ? 0.415 14.285 -2.337 1.00 33.12 20 ASN A N 10
ATOM 17025 C CA . ASN A 1 20 ? -0.433 13.089 -2.218 1.00 25.30 20 ASN A CA 10
ATOM 17026 C C . ASN A 1 20 ? 0.398 11.799 -2.255 1.00 12.35 20 ASN A C 10
ATOM 17027 O O . ASN A 1 20 ? 1.614 11.832 -2.436 1.00 1.13 20 ASN A O 10
ATOM 17038 N N . VAL A 1 21 ? -0.275 10.668 -2.085 1.00 63.01 21 VAL A N 10
ATOM 17039 C CA . VAL A 1 21 ? 0.369 9.352 -2.132 1.00 62.31 21 VAL A CA 10
ATOM 17040 C C . VAL A 1 21 ? -0.605 8.297 -2.693 1.00 61.05 21 VAL A C 10
ATOM 17041 O O . VAL A 1 21 ? -1.812 8.386 -2.477 1.00 3.24 21 VAL A O 10
ATOM 17054 N N . ALA A 1 22 ? -0.085 7.315 -3.427 1.00 75.21 22 ALA A N 10
ATOM 17055 C CA . ALA A 1 22 ? -0.932 6.275 -4.036 1.00 42.33 22 ALA A CA 10
ATOM 17056 C C . ALA A 1 22 ? -0.431 4.862 -3.699 1.00 71.31 22 ALA A C 10
ATOM 17057 O O . ALA A 1 22 ? 0.772 4.617 -3.659 1.00 64.54 22 ALA A O 10
ATOM 17064 N N . ILE A 1 23 ? -1.356 3.931 -3.462 1.00 32.21 23 ILE A N 10
ATOM 17065 C CA . ILE A 1 23 ? -0.986 2.546 -3.125 1.00 35.14 23 ILE A CA 10
ATOM 17066 C C . ILE A 1 23 ? -1.564 1.529 -4.125 1.00 22.53 23 ILE A C 10
ATOM 17067 O O . ILE A 1 23 ? -2.639 1.739 -4.696 1.00 52.02 23 ILE A O 10
ATOM 17083 N N . ALA A 1 24 ? -0.833 0.433 -4.331 1.00 14.25 24 ALA A N 10
ATOM 17084 C CA . ALA A 1 24 ? -1.272 -0.662 -5.208 1.00 73.35 24 ALA A CA 10
ATOM 17085 C C . ALA A 1 24 ? -0.551 -1.971 -4.852 1.00 22.43 24 ALA A C 10
ATOM 17086 O O . ALA A 1 24 ? 0.613 -1.954 -4.453 1.00 62.03 24 ALA A O 10
ATOM 17093 N N . VAL A 1 25 ? -1.242 -3.099 -4.995 1.00 3.25 25 VAL A N 10
ATOM 17094 C CA . VAL A 1 25 ? -0.664 -4.412 -4.674 1.00 60.13 25 VAL A CA 10
ATOM 17095 C C . VAL A 1 25 ? -0.341 -5.220 -5.941 1.00 23.34 25 VAL A C 10
ATOM 17096 O O . VAL A 1 25 ? -1.110 -5.229 -6.905 1.00 60.31 25 VAL A O 10
ATOM 17109 N N . ASP A 1 26 ? 0.808 -5.890 -5.928 1.00 64.45 26 ASP A N 10
ATOM 17110 C CA . ASP A 1 26 ? 1.244 -6.744 -7.035 1.00 41.35 26 ASP A CA 10
ATOM 17111 C C . ASP A 1 26 ? 1.311 -8.215 -6.595 1.00 13.10 26 ASP A C 10
ATOM 17112 O O . ASP A 1 26 ? 1.444 -8.513 -5.407 1.00 4.03 26 ASP A O 10
ATOM 17121 N N . GLN A 1 27 ? 1.228 -9.128 -7.555 1.00 34.53 27 GLN A N 10
ATOM 17122 C CA . GLN A 1 27 ? 1.283 -10.567 -7.265 1.00 43.42 27 GLN A CA 10
ATOM 17123 C C . GLN A 1 27 ? 2.612 -11.182 -7.742 1.00 32.53 27 GLN A C 10
ATOM 17124 O O . GLN A 1 27 ? 3.106 -10.857 -8.825 1.00 42.54 27 GLN A O 10
ATOM 17138 N N . ILE A 1 28 ? 3.190 -12.061 -6.925 1.00 14.24 28 ILE A N 10
ATOM 17139 C CA . ILE A 1 28 ? 4.431 -12.757 -7.287 1.00 44.50 28 ILE A CA 10
ATOM 17140 C C . ILE A 1 28 ? 4.140 -14.057 -8.055 1.00 2.32 28 ILE A C 10
ATOM 17141 O O . ILE A 1 28 ? 3.617 -15.022 -7.498 1.00 54.45 28 ILE A O 10
ATOM 17157 N N . VAL A 1 29 ? 4.484 -14.066 -9.341 1.00 4.44 29 VAL A N 10
ATOM 17158 C CA . VAL A 1 29 ? 4.239 -15.219 -10.219 1.00 24.41 29 VAL A CA 10
ATOM 17159 C C . VAL A 1 29 ? 5.558 -15.958 -10.533 1.00 13.15 29 VAL A C 10
ATOM 17160 O O . VAL A 1 29 ? 6.641 -15.404 -10.342 1.00 2.14 29 VAL A O 10
ATOM 17173 N N . GLY A 1 30 ? 5.466 -17.207 -11.009 1.00 31.42 30 GLY A N 10
ATOM 17174 C CA . GLY A 1 30 ? 6.659 -17.953 -11.428 1.00 63.50 30 GLY A CA 10
ATOM 17175 C C . GLY A 1 30 ? 7.324 -17.357 -12.672 1.00 71.11 30 GLY A C 10
ATOM 17176 O O . GLY A 1 30 ? 7.342 -17.973 -13.742 1.00 73.43 30 GLY A O 10
ATOM 17180 N N . LYS A 1 31 ? 7.883 -16.157 -12.509 1.00 12.42 31 LYS A N 10
ATOM 17181 C CA . LYS A 1 31 ? 8.458 -15.376 -13.612 1.00 41.20 31 LYS A CA 10
ATOM 17182 C C . LYS A 1 31 ? 8.890 -13.989 -13.104 1.00 22.44 31 LYS A C 10
ATOM 17183 O O . LYS A 1 31 ? 9.975 -13.501 -13.418 1.00 74.14 31 LYS A O 10
ATOM 17202 N N . GLY A 1 32 ? 8.018 -13.373 -12.306 1.00 44.53 32 GLY A N 10
ATOM 17203 C CA . GLY A 1 32 ? 8.273 -12.041 -11.765 1.00 44.41 32 GLY A CA 10
ATOM 17204 C C . GLY A 1 32 ? 7.076 -11.494 -10.989 1.00 12.44 32 GLY A C 10
ATOM 17205 O O . GLY A 1 32 ? 6.426 -12.225 -10.242 1.00 32.31 32 GLY A O 10
ATOM 17209 N N . THR A 1 33 ? 6.772 -10.212 -11.171 1.00 10.33 33 THR A N 10
ATOM 17210 C CA . THR A 1 33 ? 5.630 -9.578 -10.492 1.00 34.45 33 THR A CA 10
ATOM 17211 C C . THR A 1 33 ? 4.658 -8.952 -11.498 1.00 15.10 33 THR A C 10
ATOM 17212 O O . THR A 1 33 ? 5.062 -8.482 -12.565 1.00 42.20 33 THR A O 10
ATOM 17223 N N . SER A 1 34 ? 3.372 -8.954 -11.154 1.00 21.11 34 SER A N 10
ATOM 17224 C CA . SER A 1 34 ? 2.329 -8.374 -12.017 1.00 33.54 34 SER A CA 10
ATOM 17225 C C . SER A 1 34 ? 1.345 -7.522 -11.198 1.00 54.43 34 SER A C 10
ATOM 17226 O O . SER A 1 34 ? 0.873 -7.959 -10.147 1.00 31.41 34 SER A O 10
ATOM 17234 N N . PRO A 1 35 ? 1.034 -6.290 -11.662 1.00 4.21 35 PRO A N 10
ATOM 17235 C CA . PRO A 1 35 ? 0.092 -5.388 -10.968 1.00 60.51 35 PRO A CA 10
ATOM 17236 C C . PRO A 1 35 ? -1.282 -6.034 -10.716 1.00 52.25 35 PRO A C 10
ATOM 17237 O O . PRO A 1 35 ? -2.042 -6.296 -11.654 1.00 25.33 35 PRO A O 10
ATOM 17248 N N . LEU A 1 36 ? -1.590 -6.295 -9.446 1.00 1.54 36 LEU A N 10
ATOM 17249 C CA . LEU A 1 36 ? -2.846 -6.953 -9.069 1.00 34.04 36 LEU A CA 10
ATOM 17250 C C . LEU A 1 36 ? -3.997 -5.940 -8.929 1.00 73.55 36 LEU A C 10
ATOM 17251 O O . LEU A 1 36 ? -5.116 -6.192 -9.384 1.00 41.42 36 LEU A O 10
ATOM 17267 N N . THR A 1 37 ? -3.719 -4.804 -8.285 1.00 34.15 37 THR A N 10
ATOM 17268 C CA . THR A 1 37 ? -4.723 -3.740 -8.102 1.00 12.34 37 THR A CA 10
ATOM 17269 C C . THR A 1 37 ? -4.244 -2.417 -8.713 1.00 1.24 37 THR A C 10
ATOM 17270 O O . THR A 1 37 ? -3.051 -2.227 -8.953 1.00 25.22 37 THR A O 10
ATOM 17281 N N . SER A 1 38 ? -5.178 -1.499 -8.957 1.00 40.43 38 SER A N 10
ATOM 17282 C CA . SER A 1 38 ? -4.837 -0.165 -9.477 1.00 32.44 38 SER A CA 10
ATOM 17283 C C . SER A 1 38 ? -4.348 0.766 -8.354 1.00 4.13 38 SER A C 10
ATOM 17284 O O . SER A 1 38 ? -4.333 0.388 -7.181 1.00 51.04 38 SER A O 10
ATOM 17292 N N . TYR A 1 39 ? -3.957 1.986 -8.719 1.00 23.01 39 TYR A N 10
ATOM 17293 C CA . TYR A 1 39 ? -3.405 2.952 -7.759 1.00 71.04 39 TYR A CA 10
ATOM 17294 C C . TYR A 1 39 ? -4.497 3.851 -7.154 1.00 62.41 39 TYR A C 10
ATOM 17295 O O . TYR A 1 39 ? -5.175 4.595 -7.869 1.00 2.50 39 TYR A O 10
ATOM 17313 N N . PHE A 1 40 ? -4.653 3.776 -5.834 1.00 41.30 40 PHE A N 10
ATOM 17314 C CA . PHE A 1 40 ? -5.646 4.584 -5.113 1.00 2.33 40 PHE A CA 10
ATOM 17315 C C . PHE A 1 40 ? -4.987 5.826 -4.481 1.00 32.20 40 PHE A C 10
ATOM 17316 O O . PHE A 1 40 ? -4.002 5.707 -3.753 1.00 63.54 40 PHE A O 10
ATOM 17333 N N . PHE A 1 41 ? -5.540 7.012 -4.756 1.00 74.41 41 PHE A N 10
ATOM 17334 C CA . PHE A 1 41 ? -4.956 8.279 -4.281 1.00 63.45 41 PHE A CA 10
ATOM 17335 C C . PHE A 1 41 ? -5.439 8.661 -2.867 1.00 53.14 41 PHE A C 10
ATOM 17336 O O . PHE A 1 41 ? -6.638 8.709 -2.587 1.00 42.41 41 PHE A O 10
ATOM 17353 N N . TRP A 1 42 ? -4.481 8.957 -1.993 1.00 24.12 42 TRP A N 10
ATOM 17354 C CA . TRP A 1 42 ? -4.749 9.352 -0.605 1.00 12.25 42 TRP A CA 10
ATOM 17355 C C . TRP A 1 42 ? -4.000 10.658 -0.247 1.00 12.22 42 TRP A C 10
ATOM 17356 O O . TRP A 1 42 ? -2.837 10.837 -0.614 1.00 61.11 42 TRP A O 10
ATOM 17377 N N . PRO A 1 43 ? -4.665 11.615 0.442 1.00 73.20 43 PRO A N 10
ATOM 17378 C CA . PRO A 1 43 ? -6.086 11.533 0.803 1.00 24.22 43 PRO A CA 10
ATOM 17379 C C . PRO A 1 43 ? -7.007 12.141 -0.267 1.00 2.12 43 PRO A C 10
ATOM 17380 O O . PRO A 1 43 ? -7.159 13.362 -0.362 1.00 52.24 43 PRO A O 10
ATOM 17391 N N . ARG A 1 44 ? -7.588 11.288 -1.099 1.00 65.34 44 ARG A N 10
ATOM 17392 C CA . ARG A 1 44 ? -8.527 11.729 -2.135 1.00 43.24 44 ARG A CA 10
ATOM 17393 C C . ARG A 1 44 ? -9.693 10.740 -2.250 1.00 2.25 44 ARG A C 10
ATOM 17394 O O . ARG A 1 44 ? -10.842 11.126 -2.462 1.00 14.32 44 ARG A O 10
ATOM 17415 N N . ALA A 1 45 ? -9.371 9.459 -2.120 1.00 11.52 45 ALA A N 10
ATOM 17416 C CA . ALA A 1 45 ? -10.370 8.395 -2.045 1.00 73.11 45 ALA A CA 10
ATOM 17417 C C . ALA A 1 45 ? -10.016 7.420 -0.917 1.00 23.35 45 ALA A C 10
ATOM 17418 O O . ALA A 1 45 ? -8.919 7.482 -0.353 1.00 2.20 45 ALA A O 10
ATOM 17425 N N . ASP A 1 46 ? -10.940 6.527 -0.583 1.00 73.20 46 ASP A N 10
ATOM 17426 C CA . ASP A 1 46 ? -10.695 5.531 0.461 1.00 33.31 46 ASP A CA 10
ATOM 17427 C C . ASP A 1 46 ? -9.660 4.492 -0.006 1.00 64.31 46 ASP A C 10
ATOM 17428 O O . ASP A 1 46 ? -10.012 3.407 -0.466 1.00 0.51 46 ASP A O 10
ATOM 17437 N N . ALA A 1 47 ? -8.382 4.849 0.102 1.00 54.30 47 ALA A N 10
ATOM 17438 C CA . ALA A 1 47 ? -7.284 4.005 -0.379 1.00 32.24 47 ALA A CA 10
ATOM 17439 C C . ALA A 1 47 ? -7.336 2.579 0.196 1.00 42.24 47 ALA A C 10
ATOM 17440 O O . ALA A 1 47 ? -7.406 1.603 -0.551 1.00 53.44 47 ALA A O 10
ATOM 17447 N N . TRP A 1 48 ? -7.316 2.465 1.520 1.00 53.43 48 TRP A N 10
ATOM 17448 C CA . TRP A 1 48 ? -7.278 1.153 2.180 1.00 34.43 48 TRP A CA 10
ATOM 17449 C C . TRP A 1 48 ? -8.603 0.392 1.995 1.00 31.51 48 TRP A C 10
ATOM 17450 O O . TRP A 1 48 ? -8.615 -0.826 1.795 1.00 44.25 48 TRP A O 10
ATOM 17471 N N . GLN A 1 49 ? -9.717 1.119 2.057 1.00 13.54 49 GLN A N 10
ATOM 17472 C CA . GLN A 1 49 ? -11.047 0.517 1.897 1.00 61.54 49 GLN A CA 10
ATOM 17473 C C . GLN A 1 49 ? -11.230 -0.069 0.483 1.00 73.03 49 GLN A C 10
ATOM 17474 O O . GLN A 1 49 ? -11.680 -1.205 0.319 1.00 30.31 49 GLN A O 10
ATOM 17488 N N . GLN A 1 50 ? -10.876 0.714 -0.533 1.00 4.45 50 GLN A N 10
ATOM 17489 C CA . GLN A 1 50 ? -10.935 0.254 -1.926 1.00 0.43 50 GLN A CA 10
ATOM 17490 C C . GLN A 1 50 ? -9.935 -0.888 -2.181 1.00 3.13 50 GLN A C 10
ATOM 17491 O O . GLN A 1 50 ? -10.206 -1.800 -2.969 1.00 3.31 50 GLN A O 10
ATOM 17505 N N . LEU A 1 51 ? -8.786 -0.835 -1.504 1.00 75.00 51 LEU A N 10
ATOM 17506 C CA . LEU A 1 51 ? -7.757 -1.873 -1.634 1.00 40.31 51 LEU A CA 10
ATOM 17507 C C . LEU A 1 51 ? -8.258 -3.232 -1.118 1.00 32.52 51 LEU A C 10
ATOM 17508 O O . LEU A 1 51 ? -8.187 -4.241 -1.829 1.00 54.31 51 LEU A O 10
ATOM 17524 N N . LYS A 1 52 ? -8.769 -3.262 0.116 1.00 41.44 52 LYS A N 10
ATOM 17525 C CA . LYS A 1 52 ? -9.287 -4.510 0.691 1.00 42.41 52 LYS A CA 10
ATOM 17526 C C . LYS A 1 52 ? -10.449 -5.054 -0.151 1.00 70.30 52 LYS A C 10
ATOM 17527 O O . LYS A 1 52 ? -10.561 -6.259 -0.360 1.00 60.14 52 LYS A O 10
ATOM 17546 N N . ASP A 1 53 ? -11.292 -4.148 -0.653 1.00 44.54 53 ASP A N 10
ATOM 17547 C CA . ASP A 1 53 ? -12.401 -4.514 -1.543 1.00 70.15 53 ASP A CA 10
ATOM 17548 C C . ASP A 1 53 ? -11.906 -5.311 -2.769 1.00 64.22 53 ASP A C 10
ATOM 17549 O O . ASP A 1 53 ? -12.462 -6.361 -3.103 1.00 2.32 53 ASP A O 10
ATOM 17558 N N . GLU A 1 54 ? -10.858 -4.810 -3.430 1.00 11.15 54 GLU A N 10
ATOM 17559 C CA . GLU A 1 54 ? -10.250 -5.513 -4.569 1.00 1.21 54 GLU A CA 10
ATOM 17560 C C . GLU A 1 54 ? -9.766 -6.915 -4.167 1.00 31.41 54 GLU A C 10
ATOM 17561 O O . GLU A 1 54 ? -10.100 -7.911 -4.812 1.00 34.54 54 GLU A O 10
ATOM 17573 N N . LEU A 1 55 ? -8.991 -6.984 -3.090 1.00 2.00 55 LEU A N 10
ATOM 17574 C CA . LEU A 1 55 ? -8.444 -8.257 -2.611 1.00 51.12 55 LEU A CA 10
ATOM 17575 C C . LEU A 1 55 ? -9.556 -9.252 -2.223 1.00 2.13 55 LEU A C 10
ATOM 17576 O O . LEU A 1 55 ? -9.425 -10.456 -2.440 1.00 62.04 55 LEU A O 10
ATOM 17592 N N . GLU A 1 56 ? -10.645 -8.742 -1.649 1.00 61.44 56 GLU A N 10
ATOM 17593 C CA . GLU A 1 56 ? -11.797 -9.576 -1.275 1.00 65.11 56 GLU A CA 10
ATOM 17594 C C . GLU A 1 56 ? -12.647 -9.957 -2.500 1.00 1.20 56 GLU A C 10
ATOM 17595 O O . GLU A 1 56 ? -13.356 -10.967 -2.490 1.00 51.32 56 GLU A O 10
ATOM 17607 N N . ALA A 1 57 ? -12.589 -9.136 -3.549 1.00 21.55 57 ALA A N 10
ATOM 17608 C CA . ALA A 1 57 ? -13.272 -9.443 -4.811 1.00 34.41 57 ALA A CA 10
ATOM 17609 C C . ALA A 1 57 ? -12.551 -10.573 -5.555 1.00 63.53 57 ALA A C 10
ATOM 17610 O O . ALA A 1 57 ? -13.178 -11.423 -6.194 1.00 51.44 57 ALA A O 10
ATOM 17617 N N . LYS A 1 58 ? -11.226 -10.572 -5.461 1.00 1.40 58 LYS A N 10
ATOM 17618 C CA . LYS A 1 58 ? -10.395 -11.619 -6.055 1.00 50.41 58 LYS A CA 10
ATOM 17619 C C . LYS A 1 58 ? -10.354 -12.858 -5.138 1.00 22.21 58 LYS A C 10
ATOM 17620 O O . LYS A 1 58 ? -9.562 -12.935 -4.198 1.00 31.22 58 LYS A O 10
ATOM 17639 N N . HIS A 1 59 ? -11.210 -13.833 -5.432 1.00 72.52 59 HIS A N 10
ATOM 17640 C CA . HIS A 1 59 ? -11.463 -14.961 -4.522 1.00 13.44 59 HIS A CA 10
ATOM 17641 C C . HIS A 1 59 ? -10.259 -15.910 -4.369 1.00 33.44 59 HIS A C 10
ATOM 17642 O O . HIS A 1 59 ? -10.171 -16.651 -3.388 1.00 62.41 59 HIS A O 10
ATOM 17657 N N . TRP A 1 60 ? -9.333 -15.888 -5.328 1.00 1.10 60 TRP A N 10
ATOM 17658 C CA . TRP A 1 60 ? -8.178 -16.803 -5.308 1.00 61.21 60 TRP A CA 10
ATOM 17659 C C . TRP A 1 60 ? -7.048 -16.306 -4.384 1.00 24.12 60 TRP A C 10
ATOM 17660 O O . TRP A 1 60 ? -6.054 -17.007 -4.172 1.00 54.25 60 TRP A O 10
ATOM 17681 N N . ILE A 1 61 ? -7.208 -15.105 -3.830 1.00 43.15 61 ILE A N 10
ATOM 17682 C CA . ILE A 1 61 ? -6.208 -14.522 -2.921 1.00 53.32 61 ILE A CA 10
ATOM 17683 C C . ILE A 1 61 ? -6.194 -15.229 -1.554 1.00 71.32 61 ILE A C 10
ATOM 17684 O O . ILE A 1 61 ? -7.245 -15.509 -0.971 1.00 64.31 61 ILE A O 10
ATOM 17700 N N . ALA A 1 62 ? -4.991 -15.523 -1.056 1.00 71.40 62 ALA A N 10
ATOM 17701 C CA . ALA A 1 62 ? -4.817 -16.081 0.287 1.00 30.44 62 ALA A CA 10
ATOM 17702 C C . ALA A 1 62 ? -5.031 -14.995 1.355 1.00 41.21 62 ALA A C 10
ATOM 17703 O O . ALA A 1 62 ? -4.330 -13.979 1.368 1.00 20.10 62 ALA A O 10
ATOM 17710 N N . GLU A 1 63 ? -5.995 -15.211 2.249 1.00 52.42 63 GLU A N 10
ATOM 17711 C CA . GLU A 1 63 ? -6.378 -14.183 3.222 1.00 63.24 63 GLU A CA 10
ATOM 17712 C C . GLU A 1 63 ? -5.196 -13.735 4.099 1.00 43.04 63 GLU A C 10
ATOM 17713 O O . GLU A 1 63 ? -4.969 -12.539 4.275 1.00 3.54 63 GLU A O 10
ATOM 17725 N N . ALA A 1 64 ? -4.445 -14.691 4.640 1.00 13.31 64 ALA A N 10
ATOM 17726 C CA . ALA A 1 64 ? -3.279 -14.378 5.481 1.00 23.34 64 ALA A CA 10
ATOM 17727 C C . ALA A 1 64 ? -2.312 -13.411 4.775 1.00 70.21 64 ALA A C 10
ATOM 17728 O O . ALA A 1 64 ? -1.759 -12.495 5.394 1.00 12.24 64 ALA A O 10
ATOM 17735 N N . ASP A 1 65 ? -2.133 -13.606 3.470 1.00 72.03 65 ASP A N 10
ATOM 17736 C CA . ASP A 1 65 ? -1.246 -12.758 2.669 1.00 0.30 65 ASP A CA 10
ATOM 17737 C C . ASP A 1 65 ? -1.873 -11.382 2.363 1.00 10.51 65 ASP A C 10
ATOM 17738 O O . ASP A 1 65 ? -1.182 -10.360 2.412 1.00 44.44 65 ASP A O 10
ATOM 17747 N N . ARG A 1 66 ? -3.177 -11.338 2.056 1.00 32.03 66 ARG A N 10
ATOM 17748 C CA . ARG A 1 66 ? -3.843 -10.045 1.827 1.00 1.01 66 ARG A CA 10
ATOM 17749 C C . ARG A 1 66 ? -3.856 -9.214 3.120 1.00 31.42 66 ARG A C 10
ATOM 17750 O O . ARG A 1 66 ? -3.772 -7.990 3.084 1.00 51.12 66 ARG A O 10
ATOM 17771 N N . ILE A 1 67 ? -3.951 -9.891 4.263 1.00 31.10 67 ILE A N 10
ATOM 17772 C CA . ILE A 1 67 ? -3.869 -9.221 5.565 1.00 55.03 67 ILE A CA 10
ATOM 17773 C C . ILE A 1 67 ? -2.479 -8.596 5.768 1.00 55.45 67 ILE A C 10
ATOM 17774 O O . ILE A 1 67 ? -2.360 -7.484 6.278 1.00 62.24 67 ILE A O 10
ATOM 17790 N N . ASN A 1 68 ? -1.434 -9.311 5.341 1.00 51.44 68 ASN A N 10
ATOM 17791 C CA . ASN A 1 68 ? -0.062 -8.782 5.367 1.00 51.52 68 ASN A CA 10
ATOM 17792 C C . ASN A 1 68 ? 0.018 -7.405 4.680 1.00 73.12 68 ASN A C 10
ATOM 17793 O O . ASN A 1 68 ? 0.385 -6.407 5.307 1.00 42.31 68 ASN A O 10
ATOM 17804 N N . VAL A 1 69 ? -0.352 -7.357 3.399 1.00 3.52 69 VAL A N 10
ATOM 17805 C CA . VAL A 1 69 ? -0.288 -6.110 2.629 1.00 73.22 69 VAL A CA 10
ATOM 17806 C C . VAL A 1 69 ? -1.252 -5.037 3.169 1.00 3.13 69 VAL A C 10
ATOM 17807 O O . VAL A 1 69 ? -0.950 -3.846 3.119 1.00 13.13 69 VAL A O 10
ATOM 17820 N N . LEU A 1 70 ? -2.405 -5.458 3.694 1.00 31.20 70 LEU A N 10
ATOM 17821 C CA . LEU A 1 70 ? -3.379 -4.516 4.266 1.00 51.13 70 LEU A CA 10
ATOM 17822 C C . LEU A 1 70 ? -2.856 -3.857 5.554 1.00 50.12 70 LEU A C 10
ATOM 17823 O O . LEU A 1 70 ? -3.046 -2.655 5.767 1.00 44.24 70 LEU A O 10
ATOM 17839 N N . ASN A 1 71 ? -2.211 -4.640 6.415 1.00 44.11 71 ASN A N 10
ATOM 17840 C CA . ASN A 1 71 ? -1.647 -4.104 7.658 1.00 73.40 71 ASN A CA 10
ATOM 17841 C C . ASN A 1 71 ? -0.514 -3.108 7.377 1.00 34.14 71 ASN A C 10
ATOM 17842 O O . ASN A 1 71 ? -0.537 -1.974 7.863 1.00 73.03 71 ASN A O 10
ATOM 17853 N N . GLN A 1 72 ? 0.469 -3.527 6.574 1.00 71.32 72 GLN A N 10
ATOM 17854 C CA . GLN A 1 72 ? 1.593 -2.653 6.216 1.00 35.21 72 GLN A CA 10
ATOM 17855 C C . GLN A 1 72 ? 1.113 -1.406 5.447 1.00 54.23 72 GLN A C 10
ATOM 17856 O O . GLN A 1 72 ? 1.645 -0.311 5.635 1.00 22.23 72 GLN A O 10
ATOM 17870 N N . ALA A 1 73 ? 0.094 -1.574 4.592 1.00 20.12 73 ALA A N 10
ATOM 17871 C CA . ALA A 1 73 ? -0.534 -0.437 3.902 1.00 50.32 73 ALA A CA 10
ATOM 17872 C C . ALA A 1 73 ? -1.061 0.585 4.912 1.00 42.51 73 ALA A C 10
ATOM 17873 O O . ALA A 1 73 ? -0.796 1.783 4.801 1.00 3.54 73 ALA A O 10
ATOM 17880 N N . THR A 1 74 ? -1.792 0.095 5.913 1.00 31.53 74 THR A N 10
ATOM 17881 C CA . THR A 1 74 ? -2.300 0.947 6.995 1.00 2.03 74 THR A CA 10
ATOM 17882 C C . THR A 1 74 ? -1.157 1.720 7.672 1.00 31.40 74 THR A C 10
ATOM 17883 O O . THR A 1 74 ? -1.233 2.939 7.844 1.00 1.43 74 THR A O 10
ATOM 17894 N N . GLU A 1 75 ? -0.091 1.007 8.037 1.00 45.24 75 GLU A N 10
ATOM 17895 C CA . GLU A 1 75 ? 1.073 1.621 8.691 1.00 2.31 75 GLU A CA 10
ATOM 17896 C C . GLU A 1 75 ? 1.686 2.736 7.825 1.00 12.20 75 GLU A C 10
ATOM 17897 O O . GLU A 1 75 ? 2.004 3.820 8.325 1.00 50.31 75 GLU A O 10
ATOM 17909 N N . VAL A 1 76 ? 1.843 2.468 6.528 1.00 71.45 76 VAL A N 10
ATOM 17910 C CA . VAL A 1 76 ? 2.363 3.467 5.582 1.00 21.21 76 VAL A CA 10
ATOM 17911 C C . VAL A 1 76 ? 1.444 4.700 5.500 1.00 41.13 76 VAL A C 10
ATOM 17912 O O . VAL A 1 76 ? 1.913 5.838 5.529 1.00 13.03 76 VAL A O 10
ATOM 17925 N N . ILE A 1 77 ? 0.135 4.466 5.409 1.00 41.50 77 ILE A N 10
ATOM 17926 C CA . ILE A 1 77 ? -0.851 5.555 5.360 1.00 42.20 77 ILE A CA 10
ATOM 17927 C C . ILE A 1 77 ? -0.753 6.472 6.597 1.00 52.41 77 ILE A C 10
ATOM 17928 O O . ILE A 1 77 ? -0.700 7.700 6.474 1.00 4.14 77 ILE A O 10
ATOM 17944 N N . ASN A 1 78 ? -0.721 5.870 7.788 1.00 71.24 78 ASN A N 10
ATOM 17945 C CA . ASN A 1 78 ? -0.565 6.636 9.033 1.00 41.13 78 ASN A CA 10
ATOM 17946 C C . ASN A 1 78 ? 0.796 7.352 9.086 1.00 22.30 78 ASN A C 10
ATOM 17947 O O . ASN A 1 78 ? 0.894 8.477 9.579 1.00 60.14 78 ASN A O 10
ATOM 17958 N N . PHE A 1 79 ? 1.837 6.695 8.569 1.00 34.13 79 PHE A N 10
ATOM 17959 C CA . PHE A 1 79 ? 3.188 7.274 8.534 1.00 51.41 79 PHE A CA 10
ATOM 17960 C C . PHE A 1 79 ? 3.234 8.522 7.635 1.00 5.01 79 PHE A C 10
ATOM 17961 O O . PHE A 1 79 ? 3.738 9.571 8.034 1.00 73.31 79 PHE A O 10
ATOM 17978 N N . TRP A 1 80 ? 2.698 8.400 6.421 1.00 22.15 80 TRP A N 10
ATOM 17979 C CA . TRP A 1 80 ? 2.613 9.531 5.490 1.00 25.42 80 TRP A CA 10
ATOM 17980 C C . TRP A 1 80 ? 1.833 10.699 6.121 1.00 22.21 80 TRP A C 10
ATOM 17981 O O . TRP A 1 80 ? 2.233 11.862 6.020 1.00 65.13 80 TRP A O 10
ATOM 18002 N N . GLN A 1 81 ? 0.715 10.376 6.776 1.00 4.42 81 GLN A N 10
ATOM 18003 C CA . GLN A 1 81 ? -0.077 11.373 7.504 1.00 11.34 81 GLN A CA 10
ATOM 18004 C C . GLN A 1 81 ? 0.761 12.028 8.619 1.00 64.42 81 GLN A C 10
ATOM 18005 O O . GLN A 1 81 ? 0.699 13.242 8.831 1.00 34.14 81 GLN A O 10
ATOM 18019 N N . ASP A 1 82 ? 1.552 11.208 9.317 1.00 12.34 82 ASP A N 10
ATOM 18020 C CA . ASP A 1 82 ? 2.485 11.693 10.345 1.00 1.35 82 ASP A CA 10
ATOM 18021 C C . ASP A 1 82 ? 3.424 12.763 9.771 1.00 33.43 82 ASP A C 10
ATOM 18022 O O . ASP A 1 82 ? 3.683 13.796 10.398 1.00 13.41 82 ASP A O 10
ATOM 18031 N N . LEU A 1 83 ? 3.924 12.502 8.567 1.00 32.51 83 LEU A N 10
ATOM 18032 C CA . LEU A 1 83 ? 4.832 13.422 7.883 1.00 32.34 83 LEU A CA 10
ATOM 18033 C C . LEU A 1 83 ? 4.109 14.705 7.450 1.00 61.02 83 LEU A C 10
ATOM 18034 O O . LEU A 1 83 ? 4.622 15.807 7.647 1.00 63.33 83 LEU A O 10
ATOM 18050 N N . LYS A 1 84 ? 2.915 14.556 6.869 1.00 65.34 84 LYS A N 10
ATOM 18051 C CA . LYS A 1 84 ? 2.136 15.707 6.389 1.00 23.12 84 LYS A CA 10
ATOM 18052 C C . LYS A 1 84 ? 1.816 16.697 7.523 1.00 41.24 84 LYS A C 10
ATOM 18053 O O . LYS A 1 84 ? 2.004 17.906 7.369 1.00 73.25 84 LYS A O 10
ATOM 18072 N N . ASN A 1 85 ? 1.337 16.180 8.659 1.00 65.44 85 ASN A N 10
ATOM 18073 C CA . ASN A 1 85 ? 1.050 17.021 9.833 1.00 11.04 85 ASN A CA 10
ATOM 18074 C C . ASN A 1 85 ? 2.307 17.766 10.306 1.00 55.53 85 ASN A C 10
ATOM 18075 O O . ASN A 1 85 ? 2.288 18.980 10.505 1.00 50.20 85 ASN A O 10
ATOM 18086 N N . GLN A 1 86 ? 3.398 17.026 10.472 1.00 41.30 86 GLN A N 10
ATOM 18087 C CA . GLN A 1 86 ? 4.657 17.593 10.967 1.00 61.23 86 GLN A CA 10
ATOM 18088 C C . GLN A 1 86 ? 5.483 18.249 9.849 1.00 20.11 86 GLN A C 10
ATOM 18089 O O . GLN A 1 86 ? 6.592 18.730 10.095 1.00 52.44 86 GLN A O 10
ATOM 18103 N N . ASN A 1 87 ? 4.944 18.252 8.626 1.00 43.05 87 ASN A N 10
ATOM 18104 C CA . ASN A 1 87 ? 5.583 18.913 7.477 1.00 22.53 87 ASN A CA 10
ATOM 18105 C C . ASN A 1 87 ? 7.002 18.371 7.208 1.00 2.11 87 ASN A C 10
ATOM 18106 O O . ASN A 1 87 ? 7.873 19.090 6.709 1.00 35.42 87 ASN A O 10
ATOM 18117 N N . LYS A 1 88 ? 7.208 17.089 7.512 1.00 35.01 88 LYS A N 10
ATOM 18118 C CA . LYS A 1 88 ? 8.502 16.425 7.295 1.00 62.22 88 LYS A CA 10
ATOM 18119 C C . LYS A 1 88 ? 8.776 16.215 5.796 1.00 4.32 88 LYS A C 10
ATOM 18120 O O . LYS A 1 88 ? 8.228 15.304 5.175 1.00 44.43 88 LYS A O 10
ATOM 18139 N N . GLN A 1 89 ? 9.626 17.062 5.221 1.00 60.20 89 GLN A N 10
ATOM 18140 C CA . GLN A 1 89 ? 9.969 16.973 3.795 1.00 32.22 89 GLN A CA 10
ATOM 18141 C C . GLN A 1 89 ? 11.051 15.905 3.535 1.00 73.32 89 GLN A C 10
ATOM 18142 O O . GLN A 1 89 ? 12.110 16.193 2.969 1.00 71.34 89 GLN A O 10
ATOM 18156 N N . ILE A 1 90 ? 10.771 14.665 3.939 1.00 34.44 90 ILE A N 10
ATOM 18157 C CA . ILE A 1 90 ? 11.734 13.568 3.782 1.00 35.34 90 ILE A CA 10
ATOM 18158 C C . ILE A 1 90 ? 11.582 12.861 2.424 1.00 54.23 90 ILE A C 10
ATOM 18159 O O . ILE A 1 90 ? 10.606 13.075 1.703 1.00 31.33 90 ILE A O 10
ATOM 18175 N N . SER A 1 91 ? 12.553 12.013 2.085 1.00 12.14 91 SER A N 10
ATOM 18176 C CA . SER A 1 91 ? 12.534 11.274 0.811 1.00 13.35 91 SER A CA 10
ATOM 18177 C C . SER A 1 91 ? 11.887 9.890 0.953 1.00 32.21 91 SER A C 10
ATOM 18178 O O . SER A 1 91 ? 11.825 9.321 2.046 1.00 44.45 91 SER A O 10
ATOM 18186 N N . MET A 1 92 ? 11.431 9.336 -0.171 1.00 61.13 92 MET A N 10
ATOM 18187 C CA . MET A 1 92 ? 10.859 7.984 -0.194 1.00 1.54 92 MET A CA 10
ATOM 18188 C C . MET A 1 92 ? 11.907 6.928 0.212 1.00 75.54 92 MET A C 10
ATOM 18189 O O . MET A 1 92 ? 11.559 5.848 0.694 1.00 30.54 92 MET A O 10
ATOM 18203 N N . ALA A 1 93 ? 13.188 7.253 0.025 1.00 52.14 93 ALA A N 10
ATOM 18204 C CA . ALA A 1 93 ? 14.283 6.382 0.472 1.00 61.42 93 ALA A CA 10
ATOM 18205 C C . ALA A 1 93 ? 14.304 6.260 2.004 1.00 32.30 93 ALA A C 10
ATOM 18206 O O . ALA A 1 93 ? 14.607 5.199 2.555 1.00 71.32 93 ALA A O 10
ATOM 18213 N N . GLU A 1 94 ? 13.966 7.352 2.689 1.00 0.34 94 GLU A N 10
ATOM 18214 C CA . GLU A 1 94 ? 13.859 7.350 4.152 1.00 33.23 94 GLU A CA 10
ATOM 18215 C C . GLU A 1 94 ? 12.651 6.518 4.606 1.00 64.05 94 GLU A C 10
ATOM 18216 O O . GLU A 1 94 ? 12.670 5.893 5.669 1.00 23.12 94 GLU A O 10
ATOM 18228 N N . ALA A 1 95 ? 11.602 6.515 3.786 1.00 63.25 95 ALA A N 10
ATOM 18229 C CA . ALA A 1 95 ? 10.451 5.637 4.009 1.00 32.40 95 ALA A CA 10
ATOM 18230 C C . ALA A 1 95 ? 10.847 4.162 3.824 1.00 40.12 95 ALA A C 10
ATOM 18231 O O . ALA A 1 95 ? 10.314 3.277 4.495 1.00 32.13 95 ALA A O 10
ATOM 18238 N N . GLN A 1 96 ? 11.787 3.910 2.910 1.00 1.43 96 GLN A N 10
ATOM 18239 C CA . GLN A 1 96 ? 12.363 2.567 2.725 1.00 54.33 96 GLN A CA 10
ATOM 18240 C C . GLN A 1 96 ? 13.121 2.111 3.980 1.00 71.02 96 GLN A C 10
ATOM 18241 O O . GLN A 1 96 ? 13.056 0.945 4.370 1.00 54.22 96 GLN A O 10
ATOM 18255 N N . GLY A 1 97 ? 13.844 3.043 4.599 1.00 35.12 97 GLY A N 10
ATOM 18256 C CA . GLY A 1 97 ? 14.545 2.751 5.845 1.00 62.50 97 GLY A CA 10
ATOM 18257 C C . GLY A 1 97 ? 13.608 2.319 6.971 1.00 54.22 97 GLY A C 10
ATOM 18258 O O . GLY A 1 97 ? 13.986 1.526 7.834 1.00 3.33 97 GLY A O 10
ATOM 18262 N N . LYS A 1 98 ? 12.380 2.838 6.962 1.00 65.13 98 LYS A N 10
ATOM 18263 C CA . LYS A 1 98 ? 11.385 2.485 7.983 1.00 61.42 98 LYS A CA 10
ATOM 18264 C C . LYS A 1 98 ? 10.633 1.197 7.586 1.00 50.12 98 LYS A C 10
ATOM 18265 O O . LYS A 1 98 ? 10.489 0.276 8.393 1.00 62.20 98 LYS A O 10
ATOM 18284 N N . PHE A 1 99 ? 10.162 1.138 6.338 1.00 74.32 99 PHE A N 10
ATOM 18285 C CA . PHE A 1 99 ? 9.424 -0.031 5.830 1.00 63.14 99 PHE A CA 10
ATOM 18286 C C . PHE A 1 99 ? 10.190 -0.738 4.692 1.00 11.30 99 PHE A C 10
ATOM 18287 O O . PHE A 1 99 ? 9.862 -0.566 3.513 1.00 35.35 99 PHE A O 10
ATOM 18304 N N . PRO A 1 100 ? 11.212 -1.554 5.020 1.00 43.31 100 PRO A N 10
ATOM 18305 C CA . PRO A 1 100 ? 12.012 -2.265 4.002 1.00 12.41 100 PRO A CA 10
ATOM 18306 C C . PRO A 1 100 ? 11.182 -3.279 3.194 1.00 71.11 100 PRO A C 10
ATOM 18307 O O . PRO A 1 100 ? 11.516 -3.612 2.051 1.00 44.44 100 PRO A O 10
ATOM 18318 N N . GLU A 1 101 ? 10.097 -3.758 3.798 1.00 11.30 101 GLU A N 10
ATOM 18319 C CA . GLU A 1 101 ? 9.210 -4.739 3.161 1.00 23.32 101 GLU A CA 10
ATOM 18320 C C . GLU A 1 101 ? 8.386 -4.115 2.022 1.00 71.24 101 GLU A C 10
ATOM 18321 O O . GLU A 1 101 ? 8.058 -4.785 1.041 1.00 72.12 101 GLU A O 10
ATOM 18333 N N . VAL A 1 102 ? 8.068 -2.828 2.150 1.00 1.44 102 VAL A N 10
ATOM 18334 C CA . VAL A 1 102 ? 7.217 -2.139 1.172 1.00 60.23 102 VAL A CA 10
ATOM 18335 C C . VAL A 1 102 ? 8.055 -1.508 0.045 1.00 14.34 102 VAL A C 10
ATOM 18336 O O . VAL A 1 102 ? 9.188 -1.079 0.266 1.00 51.11 102 VAL A O 10
ATOM 18349 N N . VAL A 1 103 ? 7.498 -1.462 -1.164 1.00 4.24 103 VAL A N 10
ATOM 18350 C CA . VAL A 1 103 ? 8.198 -0.893 -2.325 1.00 31.34 103 VAL A CA 10
ATOM 18351 C C . VAL A 1 103 ? 7.692 0.525 -2.648 1.00 53.21 103 VAL A C 10
ATOM 18352 O O . VAL A 1 103 ? 6.611 0.699 -3.203 1.00 0.31 103 VAL A O 10
ATOM 18365 N N . PHE A 1 104 ? 8.477 1.540 -2.296 1.00 20.04 104 PHE A N 10
ATOM 18366 C CA . PHE A 1 104 ? 8.103 2.936 -2.568 1.00 41.54 104 PHE A CA 10
ATOM 18367 C C . PHE A 1 104 ? 8.626 3.413 -3.936 1.00 44.31 104 PHE A C 10
ATOM 18368 O O . PHE A 1 104 ? 9.785 3.187 -4.287 1.00 15.44 104 PHE A O 10
ATOM 18385 N N . SER A 1 105 ? 7.757 4.067 -4.703 1.00 3.35 105 SER A N 10
ATOM 18386 C CA . SER A 1 105 ? 8.124 4.646 -6.006 1.00 51.22 105 SER A CA 10
ATOM 18387 C C . SER A 1 105 ? 8.292 6.164 -5.888 1.00 31.41 105 SER A C 10
ATOM 18388 O O . SER A 1 105 ? 7.466 6.838 -5.272 1.00 14.03 105 SER A O 10
ATOM 18396 N N . GLY A 1 106 ? 9.350 6.703 -6.487 1.00 74.33 106 GLY A N 10
ATOM 18397 C CA . GLY A 1 106 ? 9.604 8.139 -6.406 1.00 15.04 106 GLY A CA 10
ATOM 18398 C C . GLY A 1 106 ? 9.738 8.807 -7.769 1.00 72.11 106 GLY A C 10
ATOM 18399 O O . GLY A 1 106 ? 9.347 8.240 -8.792 1.00 20.20 106 GLY A O 10
ATOM 18403 N N . SER A 1 107 ? 10.295 10.016 -7.785 1.00 74.44 107 SER A N 10
ATOM 18404 C CA . SER A 1 107 ? 10.465 10.775 -9.031 1.00 44.42 107 SER A CA 10
ATOM 18405 C C . SER A 1 107 ? 11.644 10.248 -9.856 1.00 62.21 107 SER A C 10
ATOM 18406 O O . SER A 1 107 ? 12.808 10.441 -9.498 1.00 31.53 107 SER A O 10
ATOM 18414 N N . ASN A 1 108 ? 11.333 9.565 -10.952 1.00 22.31 108 ASN A N 10
ATOM 18415 C CA . ASN A 1 108 ? 12.351 9.030 -11.861 1.00 4.33 108 ASN A CA 10
ATOM 18416 C C . ASN A 1 108 ? 12.089 9.493 -13.302 1.00 21.12 108 ASN A C 10
ATOM 18417 O O . ASN A 1 108 ? 11.247 10.362 -13.543 1.00 24.51 108 ASN A O 10
ATOM 18428 N N . LEU A 1 109 ? 12.820 8.928 -14.255 1.00 63.41 109 LEU A N 10
ATOM 18429 C CA . LEU A 1 109 ? 12.579 9.216 -15.673 1.00 32.33 109 LEU A CA 10
ATOM 18430 C C . LEU A 1 109 ? 11.232 8.632 -16.147 1.00 15.12 109 LEU A C 10
ATOM 18431 O O . LEU A 1 109 ? 10.739 7.644 -15.599 1.00 74.30 109 LEU A O 10
ATOM 18447 N N . GLU A 1 110 ? 10.641 9.247 -17.165 1.00 2.32 110 GLU A N 10
ATOM 18448 C CA . GLU A 1 110 ? 9.319 8.833 -17.647 1.00 2.32 110 GLU A CA 10
ATOM 18449 C C . GLU A 1 110 ? 9.401 7.653 -18.629 1.00 23.11 110 GLU A C 10
ATOM 18450 O O . GLU A 1 110 ? 10.459 7.352 -19.184 1.00 4.45 110 GLU A O 10
ATOM 18462 N N . HIS A 1 111 ? 8.262 6.998 -18.851 1.00 35.12 111 HIS A N 10
ATOM 18463 C CA . HIS A 1 111 ? 8.217 5.748 -19.623 1.00 54.13 111 HIS A CA 10
ATOM 18464 C C . HIS A 1 111 ? 7.035 5.713 -20.612 1.00 10.12 111 HIS A C 10
ATOM 18465 O O . HIS A 1 111 ? 6.102 6.510 -20.516 1.00 45.05 111 HIS A O 10
ATOM 18480 N N . HIS A 1 112 ? 7.083 4.755 -21.542 1.00 64.12 112 HIS A N 10
ATOM 18481 C CA . HIS A 1 112 ? 6.130 4.683 -22.661 1.00 15.24 112 HIS A CA 10
ATOM 18482 C C . HIS A 1 112 ? 4.711 4.304 -22.206 1.00 21.13 112 HIS A C 10
ATOM 18483 O O . HIS A 1 112 ? 4.531 3.503 -21.284 1.00 64.21 112 HIS A O 10
ATOM 18498 N N . HIS A 1 113 ? 3.709 4.868 -22.879 1.00 62.22 113 HIS A N 10
ATOM 18499 C CA . HIS A 1 113 ? 2.300 4.631 -22.540 1.00 2.23 113 HIS A CA 10
ATOM 18500 C C . HIS A 1 113 ? 1.584 3.791 -23.615 1.00 44.20 113 HIS A C 10
ATOM 18501 O O . HIS A 1 113 ? 1.416 4.232 -24.754 1.00 75.31 113 HIS A O 10
ATOM 18516 N N . HIS A 1 114 ? 1.166 2.582 -23.242 1.00 3.42 114 HIS A N 10
ATOM 18517 C CA . HIS A 1 114 ? 0.365 1.718 -24.125 1.00 22.53 114 HIS A CA 10
ATOM 18518 C C . HIS A 1 114 ? -0.623 0.855 -23.321 1.00 24.43 114 HIS A C 10
ATOM 18519 O O . HIS A 1 114 ? -0.244 0.180 -22.361 1.00 31.22 114 HIS A O 10
ATOM 18534 N N . HIS A 1 115 ? -1.891 0.896 -23.722 1.00 11.11 115 HIS A N 10
ATOM 18535 C CA . HIS A 1 115 ? -2.974 0.205 -23.010 1.00 74.41 115 HIS A CA 10
ATOM 18536 C C . HIS A 1 115 ? -3.160 -1.243 -23.505 1.00 45.30 115 HIS A C 10
ATOM 18537 O O . HIS A 1 115 ? -2.852 -1.567 -24.650 1.00 73.22 115 HIS A O 10
ATOM 18552 N N . HIS A 1 116 ? -3.659 -2.111 -22.623 1.00 75.01 116 HIS A N 10
ATOM 18553 C CA . HIS A 1 116 ? -3.975 -3.503 -22.990 1.00 53.32 116 HIS A CA 10
ATOM 18554 C C . HIS A 1 116 ? -5.474 -3.669 -23.316 1.00 35.42 116 HIS A C 10
ATOM 18555 O O . HIS A 1 116 ? -5.836 -3.609 -24.510 1.00 37.16 116 HIS A O 10
ATOM 18571 N N . MET A 1 1 ? -15.927 -29.156 3.379 1.00 42.43 1 MET A N 11
ATOM 18572 C CA . MET A 1 1 ? -15.569 -30.416 2.668 1.00 41.13 1 MET A CA 11
ATOM 18573 C C . MET A 1 1 ? -14.115 -30.400 2.160 1.00 53.43 1 MET A C 11
ATOM 18574 O O . MET A 1 1 ? -13.357 -31.342 2.398 1.00 34.32 1 MET A O 11
ATOM 18590 N N . ALA A 1 2 ? -13.722 -29.321 1.477 1.00 42.03 2 ALA A N 11
ATOM 18591 C CA . ALA A 1 2 ? -12.374 -29.216 0.904 1.00 32.24 2 ALA A CA 11
ATOM 18592 C C . ALA A 1 2 ? -12.020 -27.762 0.539 1.00 62.02 2 ALA A C 11
ATOM 18593 O O . ALA A 1 2 ? -12.844 -26.853 0.676 1.00 45.52 2 ALA A O 11
ATOM 18600 N N . ALA A 1 3 ? -10.787 -27.557 0.079 1.00 41.32 3 ALA A N 11
ATOM 18601 C CA . ALA A 1 3 ? -10.304 -26.235 -0.339 1.00 74.21 3 ALA A CA 11
ATOM 18602 C C . ALA A 1 3 ? -9.042 -26.373 -1.208 1.00 72.32 3 ALA A C 11
ATOM 18603 O O . ALA A 1 3 ? -8.632 -27.486 -1.543 1.00 61.33 3 ALA A O 11
ATOM 18610 N N . SER A 1 4 ? -8.429 -25.249 -1.580 1.00 64.31 4 SER A N 11
ATOM 18611 C CA . SER A 1 4 ? -7.185 -25.277 -2.369 1.00 1.22 4 SER A CA 11
ATOM 18612 C C . SER A 1 4 ? -6.233 -24.148 -1.955 1.00 2.31 4 SER A C 11
ATOM 18613 O O . SER A 1 4 ? -6.667 -23.061 -1.563 1.00 13.45 4 SER A O 11
ATOM 18621 N N . THR A 1 5 ? -4.930 -24.416 -2.034 1.00 22.53 5 THR A N 11
ATOM 18622 C CA . THR A 1 5 ? -3.903 -23.419 -1.691 1.00 52.01 5 THR A CA 11
ATOM 18623 C C . THR A 1 5 ? -3.207 -22.874 -2.945 1.00 20.32 5 THR A C 11
ATOM 18624 O O . THR A 1 5 ? -2.496 -23.599 -3.647 1.00 54.03 5 THR A O 11
ATOM 18635 N N . VAL A 1 6 ? -3.423 -21.593 -3.226 1.00 64.11 6 VAL A N 11
ATOM 18636 C CA . VAL A 1 6 ? -2.789 -20.928 -4.369 1.00 12.54 6 VAL A CA 11
ATOM 18637 C C . VAL A 1 6 ? -1.285 -20.700 -4.126 1.00 24.44 6 VAL A C 11
ATOM 18638 O O . VAL A 1 6 ? -0.867 -20.349 -3.022 1.00 43.35 6 VAL A O 11
ATOM 18651 N N . HIS A 1 7 ? -0.473 -20.914 -5.158 1.00 63.01 7 HIS A N 11
ATOM 18652 C CA . HIS A 1 7 ? 0.971 -20.672 -5.067 1.00 12.43 7 HIS A CA 11
ATOM 18653 C C . HIS A 1 7 ? 1.323 -19.283 -5.621 1.00 3.40 7 HIS A C 11
ATOM 18654 O O . HIS A 1 7 ? 1.778 -19.150 -6.758 1.00 5.40 7 HIS A O 11
ATOM 18669 N N . THR A 1 8 ? 1.096 -18.247 -4.816 1.00 32.41 8 THR A N 11
ATOM 18670 C CA . THR A 1 8 ? 1.294 -16.855 -5.256 1.00 4.02 8 THR A CA 11
ATOM 18671 C C . THR A 1 8 ? 1.513 -15.912 -4.064 1.00 54.55 8 THR A C 11
ATOM 18672 O O . THR A 1 8 ? 0.711 -15.879 -3.131 1.00 30.14 8 THR A O 11
ATOM 18683 N N . SER A 1 9 ? 2.604 -15.148 -4.098 1.00 71.43 9 SER A N 11
ATOM 18684 C CA . SER A 1 9 ? 2.883 -14.141 -3.058 1.00 51.43 9 SER A CA 11
ATOM 18685 C C . SER A 1 9 ? 2.407 -12.750 -3.511 1.00 13.23 9 SER A C 11
ATOM 18686 O O . SER A 1 9 ? 1.876 -12.602 -4.613 1.00 62.22 9 SER A O 11
ATOM 18694 N N . PHE A 1 10 ? 2.594 -11.730 -2.673 1.00 70.32 10 PHE A N 11
ATOM 18695 C CA . PHE A 1 10 ? 2.070 -10.386 -2.969 1.00 42.03 10 PHE A CA 11
ATOM 18696 C C . PHE A 1 10 ? 3.079 -9.281 -2.617 1.00 35.00 10 PHE A C 11
ATOM 18697 O O . PHE A 1 10 ? 3.757 -9.341 -1.591 1.00 53.53 10 PHE A O 11
ATOM 18714 N N . ILE A 1 11 ? 3.164 -8.268 -3.477 1.00 23.44 11 ILE A N 11
ATOM 18715 C CA . ILE A 1 11 ? 4.063 -7.127 -3.262 1.00 33.22 11 ILE A CA 11
ATOM 18716 C C . ILE A 1 11 ? 3.264 -5.825 -3.120 1.00 60.22 11 ILE A C 11
ATOM 18717 O O . ILE A 1 11 ? 2.228 -5.654 -3.754 1.00 12.24 11 ILE A O 11
ATOM 18733 N N . LEU A 1 12 ? 3.748 -4.914 -2.280 1.00 3.41 12 LEU A N 11
ATOM 18734 C CA . LEU A 1 12 ? 3.110 -3.604 -2.111 1.00 0.05 12 LEU A CA 11
ATOM 18735 C C . LEU A 1 12 ? 3.940 -2.494 -2.781 1.00 2.14 12 LEU A C 11
ATOM 18736 O O . LEU A 1 12 ? 5.043 -2.168 -2.330 1.00 72.14 12 LEU A O 11
ATOM 18752 N N . LYS A 1 13 ? 3.417 -1.929 -3.869 1.00 24.33 13 LYS A N 11
ATOM 18753 C CA . LYS A 1 13 ? 4.059 -0.787 -4.532 1.00 45.11 13 LYS A CA 11
ATOM 18754 C C . LYS A 1 13 ? 3.363 0.530 -4.169 1.00 32.41 13 LYS A C 11
ATOM 18755 O O . LYS A 1 13 ? 2.186 0.729 -4.467 1.00 2.33 13 LYS A O 11
ATOM 18774 N N . VAL A 1 14 ? 4.102 1.426 -3.527 1.00 63.22 14 VAL A N 11
ATOM 18775 C CA . VAL A 1 14 ? 3.575 2.735 -3.138 1.00 12.14 14 VAL A CA 11
ATOM 18776 C C . VAL A 1 14 ? 4.188 3.856 -3.993 1.00 12.11 14 VAL A C 11
ATOM 18777 O O . VAL A 1 14 ? 5.378 4.148 -3.893 1.00 54.21 14 VAL A O 11
ATOM 18790 N N . LEU A 1 15 ? 3.372 4.471 -4.842 1.00 52.13 15 LEU A N 11
ATOM 18791 C CA . LEU A 1 15 ? 3.825 5.576 -5.692 1.00 45.43 15 LEU A CA 11
ATOM 18792 C C . LEU A 1 15 ? 3.811 6.891 -4.891 1.00 2.50 15 LEU A C 11
ATOM 18793 O O . LEU A 1 15 ? 2.749 7.362 -4.476 1.00 44.20 15 LEU A O 11
ATOM 18809 N N . TRP A 1 16 ? 4.989 7.476 -4.680 1.00 11.34 16 TRP A N 11
ATOM 18810 C CA . TRP A 1 16 ? 5.117 8.682 -3.855 1.00 60.22 16 TRP A CA 11
ATOM 18811 C C . TRP A 1 16 ? 5.083 9.953 -4.722 1.00 64.42 16 TRP A C 11
ATOM 18812 O O . TRP A 1 16 ? 5.810 10.065 -5.710 1.00 25.13 16 TRP A O 11
ATOM 18833 N N . LEU A 1 17 ? 4.238 10.907 -4.339 1.00 31.34 17 LEU A N 11
ATOM 18834 C CA . LEU A 1 17 ? 4.091 12.167 -5.077 1.00 5.55 17 LEU A CA 11
ATOM 18835 C C . LEU A 1 17 ? 4.318 13.379 -4.163 1.00 54.23 17 LEU A C 11
ATOM 18836 O O . LEU A 1 17 ? 4.357 13.253 -2.938 1.00 43.11 17 LEU A O 11
ATOM 18852 N N . ASP A 1 18 ? 4.455 14.556 -4.768 1.00 45.24 18 ASP A N 11
ATOM 18853 C CA . ASP A 1 18 ? 4.648 15.797 -4.015 1.00 22.01 18 ASP A CA 11
ATOM 18854 C C . ASP A 1 18 ? 3.465 16.058 -3.062 1.00 1.11 18 ASP A C 11
ATOM 18855 O O . ASP A 1 18 ? 2.407 16.535 -3.481 1.00 72.52 18 ASP A O 11
ATOM 18864 N N . GLN A 1 19 ? 3.653 15.702 -1.788 1.00 21.32 19 GLN A N 11
ATOM 18865 C CA . GLN A 1 19 ? 2.613 15.831 -0.755 1.00 21.33 19 GLN A CA 11
ATOM 18866 C C . GLN A 1 19 ? 1.385 14.949 -1.053 1.00 45.20 19 GLN A C 11
ATOM 18867 O O . GLN A 1 19 ? 0.292 15.198 -0.546 1.00 62.21 19 GLN A O 11
ATOM 18881 N N . ASN A 1 20 ? 1.585 13.907 -1.865 1.00 13.10 20 ASN A N 11
ATOM 18882 C CA . ASN A 1 20 ? 0.542 12.907 -2.170 1.00 12.31 20 ASN A CA 11
ATOM 18883 C C . ASN A 1 20 ? 1.128 11.482 -2.108 1.00 51.32 20 ASN A C 11
ATOM 18884 O O . ASN A 1 20 ? 2.346 11.303 -2.132 1.00 63.15 20 ASN A O 11
ATOM 18895 N N . VAL A 1 21 ? 0.259 10.477 -2.046 1.00 51.41 21 VAL A N 11
ATOM 18896 C CA . VAL A 1 21 ? 0.698 9.079 -1.946 1.00 31.31 21 VAL A CA 11
ATOM 18897 C C . VAL A 1 21 ? -0.318 8.116 -2.589 1.00 13.05 21 VAL A C 11
ATOM 18898 O O . VAL A 1 21 ? -1.529 8.286 -2.445 1.00 70.32 21 VAL A O 11
ATOM 18911 N N . ALA A 1 22 ? 0.182 7.115 -3.312 1.00 65.01 22 ALA A N 11
ATOM 18912 C CA . ALA A 1 22 ? -0.674 6.111 -3.957 1.00 3.12 22 ALA A CA 11
ATOM 18913 C C . ALA A 1 22 ? -0.189 4.684 -3.654 1.00 11.41 22 ALA A C 11
ATOM 18914 O O . ALA A 1 22 ? 1.008 4.414 -3.672 1.00 35.31 22 ALA A O 11
ATOM 18921 N N . ILE A 1 23 ? -1.120 3.770 -3.384 1.00 55.21 23 ILE A N 11
ATOM 18922 C CA . ILE A 1 23 ? -0.769 2.382 -3.030 1.00 51.02 23 ILE A CA 11
ATOM 18923 C C . ILE A 1 23 ? -1.329 1.362 -4.036 1.00 44.21 23 ILE A C 11
ATOM 18924 O O . ILE A 1 23 ? -2.411 1.554 -4.595 1.00 55.24 23 ILE A O 11
ATOM 18940 N N . ALA A 1 24 ? -0.572 0.285 -4.263 1.00 22.42 24 ALA A N 11
ATOM 18941 C CA . ALA A 1 24 ? -0.994 -0.809 -5.152 1.00 62.51 24 ALA A CA 11
ATOM 18942 C C . ALA A 1 24 ? -0.391 -2.154 -4.712 1.00 54.04 24 ALA A C 11
ATOM 18943 O O . ALA A 1 24 ? 0.704 -2.200 -4.154 1.00 14.35 24 ALA A O 11
ATOM 18950 N N . VAL A 1 25 ? -1.114 -3.242 -4.966 1.00 62.12 25 VAL A N 11
ATOM 18951 C CA . VAL A 1 25 ? -0.623 -4.597 -4.668 1.00 3.45 25 VAL A CA 11
ATOM 18952 C C . VAL A 1 25 ? -0.451 -5.428 -5.953 1.00 34.45 25 VAL A C 11
ATOM 18953 O O . VAL A 1 25 ? -1.316 -5.424 -6.833 1.00 62.14 25 VAL A O 11
ATOM 18966 N N . ASP A 1 26 ? 0.675 -6.136 -6.049 1.00 22.13 26 ASP A N 11
ATOM 18967 C CA . ASP A 1 26 ? 0.992 -6.971 -7.212 1.00 42.41 26 ASP A CA 11
ATOM 18968 C C . ASP A 1 26 ? 1.125 -8.449 -6.807 1.00 54.10 26 ASP A C 11
ATOM 18969 O O . ASP A 1 26 ? 1.339 -8.764 -5.634 1.00 32.01 26 ASP A O 11
ATOM 18978 N N . GLN A 1 27 ? 1.012 -9.351 -7.778 1.00 60.33 27 GLN A N 11
ATOM 18979 C CA . GLN A 1 27 ? 1.078 -10.794 -7.503 1.00 43.43 27 GLN A CA 11
ATOM 18980 C C . GLN A 1 27 ? 2.399 -11.408 -7.998 1.00 21.51 27 GLN A C 11
ATOM 18981 O O . GLN A 1 27 ? 2.846 -11.143 -9.118 1.00 1.44 27 GLN A O 11
ATOM 18995 N N . ILE A 1 28 ? 3.021 -12.232 -7.154 1.00 32.44 28 ILE A N 11
ATOM 18996 C CA . ILE A 1 28 ? 4.247 -12.948 -7.523 1.00 34.34 28 ILE A CA 11
ATOM 18997 C C . ILE A 1 28 ? 3.915 -14.341 -8.070 1.00 43.12 28 ILE A C 11
ATOM 18998 O O . ILE A 1 28 ? 3.541 -15.245 -7.319 1.00 13.53 28 ILE A O 11
ATOM 19014 N N . VAL A 1 29 ? 4.061 -14.502 -9.378 1.00 52.12 29 VAL A N 11
ATOM 19015 C CA . VAL A 1 29 ? 3.740 -15.759 -10.059 1.00 22.45 29 VAL A CA 11
ATOM 19016 C C . VAL A 1 29 ? 5.010 -16.602 -10.283 1.00 34.33 29 VAL A C 11
ATOM 19017 O O . VAL A 1 29 ? 6.126 -16.089 -10.197 1.00 35.52 29 VAL A O 11
ATOM 19030 N N . GLY A 1 30 ? 4.841 -17.894 -10.573 1.00 14.31 30 GLY A N 11
ATOM 19031 C CA . GLY A 1 30 ? 5.981 -18.755 -10.897 1.00 3.12 30 GLY A CA 11
ATOM 19032 C C . GLY A 1 30 ? 6.748 -18.315 -12.153 1.00 64.32 30 GLY A C 11
ATOM 19033 O O . GLY A 1 30 ? 7.743 -18.935 -12.531 1.00 71.32 30 GLY A O 11
ATOM 19037 N N . LYS A 1 31 ? 6.270 -17.256 -12.808 1.00 72.20 31 LYS A N 11
ATOM 19038 C CA . LYS A 1 31 ? 6.948 -16.674 -13.975 1.00 11.02 31 LYS A CA 11
ATOM 19039 C C . LYS A 1 31 ? 7.483 -15.261 -13.664 1.00 34.44 31 LYS A C 11
ATOM 19040 O O . LYS A 1 31 ? 7.903 -14.529 -14.564 1.00 42.33 31 LYS A O 11
ATOM 19059 N N . GLY A 1 32 ? 7.471 -14.886 -12.385 1.00 15.53 32 GLY A N 11
ATOM 19060 C CA . GLY A 1 32 ? 7.954 -13.572 -11.970 1.00 14.44 32 GLY A CA 11
ATOM 19061 C C . GLY A 1 32 ? 6.886 -12.741 -11.260 1.00 54.31 32 GLY A C 11
ATOM 19062 O O . GLY A 1 32 ? 6.327 -13.165 -10.248 1.00 55.33 32 GLY A O 11
ATOM 19066 N N . THR A 1 33 ? 6.591 -11.559 -11.798 1.00 71.25 33 THR A N 11
ATOM 19067 C CA . THR A 1 33 ? 5.618 -10.637 -11.184 1.00 60.45 33 THR A CA 11
ATOM 19068 C C . THR A 1 33 ? 4.595 -10.121 -12.202 1.00 33.40 33 THR A C 11
ATOM 19069 O O . THR A 1 33 ? 4.892 -9.988 -13.394 1.00 43.14 33 THR A O 11
ATOM 19080 N N . SER A 1 34 ? 3.387 -9.830 -11.719 1.00 32.53 34 SER A N 11
ATOM 19081 C CA . SER A 1 34 ? 2.307 -9.302 -12.566 1.00 34.32 34 SER A CA 11
ATOM 19082 C C . SER A 1 34 ? 1.387 -8.366 -11.758 1.00 21.14 34 SER A C 11
ATOM 19083 O O . SER A 1 34 ? 1.046 -8.663 -10.610 1.00 52.13 34 SER A O 11
ATOM 19091 N N . PRO A 1 35 ? 0.983 -7.214 -12.334 1.00 44.02 35 PRO A N 11
ATOM 19092 C CA . PRO A 1 35 ? 0.115 -6.237 -11.643 1.00 64.33 35 PRO A CA 11
ATOM 19093 C C . PRO A 1 35 ? -1.245 -6.829 -11.223 1.00 11.34 35 PRO A C 11
ATOM 19094 O O . PRO A 1 35 ? -1.996 -7.348 -12.056 1.00 44.44 35 PRO A O 11
ATOM 19105 N N . LEU A 1 36 ? -1.563 -6.746 -9.930 1.00 63.40 36 LEU A N 11
ATOM 19106 C CA . LEU A 1 36 ? -2.815 -7.305 -9.406 1.00 71.31 36 LEU A CA 11
ATOM 19107 C C . LEU A 1 36 ? -3.889 -6.218 -9.213 1.00 22.01 36 LEU A C 11
ATOM 19108 O O . LEU A 1 36 ? -5.075 -6.452 -9.454 1.00 54.55 36 LEU A O 11
ATOM 19124 N N . THR A 1 37 ? -3.468 -5.031 -8.770 1.00 73.42 37 THR A N 11
ATOM 19125 C CA . THR A 1 37 ? -4.395 -3.911 -8.513 1.00 61.32 37 THR A CA 11
ATOM 19126 C C . THR A 1 37 ? -3.804 -2.569 -8.971 1.00 14.22 37 THR A C 11
ATOM 19127 O O . THR A 1 37 ? -2.594 -2.447 -9.164 1.00 74.20 37 THR A O 11
ATOM 19138 N N . SER A 1 38 ? -4.668 -1.566 -9.147 1.00 64.33 38 SER A N 11
ATOM 19139 C CA . SER A 1 38 ? -4.234 -0.219 -9.561 1.00 62.25 38 SER A CA 11
ATOM 19140 C C . SER A 1 38 ? -3.780 0.635 -8.363 1.00 44.05 38 SER A C 11
ATOM 19141 O O . SER A 1 38 ? -3.875 0.216 -7.211 1.00 44.35 38 SER A O 11
ATOM 19149 N N . TYR A 1 39 ? -3.297 1.845 -8.648 1.00 13.13 39 TYR A N 11
ATOM 19150 C CA . TYR A 1 39 ? -2.794 2.751 -7.604 1.00 74.43 39 TYR A CA 11
ATOM 19151 C C . TYR A 1 39 ? -3.898 3.684 -7.083 1.00 34.14 39 TYR A C 11
ATOM 19152 O O . TYR A 1 39 ? -4.428 4.514 -7.827 1.00 22.13 39 TYR A O 11
ATOM 19170 N N . PHE A 1 40 ? -4.235 3.541 -5.802 1.00 33.43 40 PHE A N 11
ATOM 19171 C CA . PHE A 1 40 ? -5.253 4.389 -5.163 1.00 35.42 40 PHE A CA 11
ATOM 19172 C C . PHE A 1 40 ? -4.596 5.570 -4.422 1.00 24.13 40 PHE A C 11
ATOM 19173 O O . PHE A 1 40 ? -3.650 5.381 -3.656 1.00 13.41 40 PHE A O 11
ATOM 19190 N N . PHE A 1 41 ? -5.110 6.784 -4.647 1.00 32.10 41 PHE A N 11
ATOM 19191 C CA . PHE A 1 41 ? -4.476 8.008 -4.131 1.00 20.31 41 PHE A CA 11
ATOM 19192 C C . PHE A 1 41 ? -5.079 8.481 -2.792 1.00 75.40 41 PHE A C 11
ATOM 19193 O O . PHE A 1 41 ? -6.256 8.834 -2.702 1.00 53.12 41 PHE A O 11
ATOM 19210 N N . TRP A 1 42 ? -4.237 8.497 -1.764 1.00 21.02 42 TRP A N 11
ATOM 19211 C CA . TRP A 1 42 ? -4.592 9.009 -0.432 1.00 65.41 42 TRP A CA 11
ATOM 19212 C C . TRP A 1 42 ? -3.981 10.416 -0.227 1.00 14.12 42 TRP A C 11
ATOM 19213 O O . TRP A 1 42 ? -2.855 10.673 -0.655 1.00 22.33 42 TRP A O 11
ATOM 19234 N N . PRO A 1 43 ? -4.707 11.364 0.411 1.00 11.24 43 PRO A N 11
ATOM 19235 C CA . PRO A 1 43 ? -6.055 11.160 0.959 1.00 41.11 43 PRO A CA 11
ATOM 19236 C C . PRO A 1 43 ? -7.191 11.560 -0.002 1.00 61.43 43 PRO A C 11
ATOM 19237 O O . PRO A 1 43 ? -8.336 11.743 0.425 1.00 43.01 43 PRO A O 11
ATOM 19248 N N . ARG A 1 44 ? -6.879 11.676 -1.294 1.00 3.02 44 ARG A N 11
ATOM 19249 C CA . ARG A 1 44 ? -7.873 12.083 -2.297 1.00 75.45 44 ARG A CA 11
ATOM 19250 C C . ARG A 1 44 ? -9.065 11.107 -2.350 1.00 44.44 44 ARG A C 11
ATOM 19251 O O . ARG A 1 44 ? -10.194 11.505 -2.642 1.00 33.11 44 ARG A O 11
ATOM 19272 N N . ALA A 1 45 ? -8.806 9.834 -2.063 1.00 41.24 45 ALA A N 11
ATOM 19273 C CA . ALA A 1 45 ? -9.857 8.811 -2.033 1.00 73.33 45 ALA A CA 11
ATOM 19274 C C . ALA A 1 45 ? -9.621 7.792 -0.912 1.00 15.23 45 ALA A C 11
ATOM 19275 O O . ALA A 1 45 ? -8.548 7.755 -0.305 1.00 33.02 45 ALA A O 11
ATOM 19282 N N . ASP A 1 46 ? -10.631 6.962 -0.644 1.00 22.33 46 ASP A N 11
ATOM 19283 C CA . ASP A 1 46 ? -10.513 5.892 0.351 1.00 75.43 46 ASP A CA 11
ATOM 19284 C C . ASP A 1 46 ? -9.559 4.793 -0.146 1.00 41.02 46 ASP A C 11
ATOM 19285 O O . ASP A 1 46 ? -9.989 3.757 -0.655 1.00 43.01 46 ASP A O 11
ATOM 19294 N N . ALA A 1 47 ? -8.260 5.049 -0.024 1.00 70.22 47 ALA A N 11
ATOM 19295 C CA . ALA A 1 47 ? -7.229 4.147 -0.550 1.00 61.41 47 ALA A CA 11
ATOM 19296 C C . ALA A 1 47 ? -7.361 2.717 -0.002 1.00 54.20 47 ALA A C 11
ATOM 19297 O O . ALA A 1 47 ? -7.417 1.751 -0.766 1.00 43.14 47 ALA A O 11
ATOM 19304 N N . TRP A 1 48 ? -7.429 2.590 1.317 1.00 40.34 48 TRP A N 11
ATOM 19305 C CA . TRP A 1 48 ? -7.468 1.277 1.969 1.00 0.42 48 TRP A CA 11
ATOM 19306 C C . TRP A 1 48 ? -8.784 0.532 1.673 1.00 34.13 48 TRP A C 11
ATOM 19307 O O . TRP A 1 48 ? -8.781 -0.669 1.399 1.00 60.30 48 TRP A O 11
ATOM 19328 N N . GLN A 1 49 ? -9.905 1.250 1.724 1.00 41.45 49 GLN A N 11
ATOM 19329 C CA . GLN A 1 49 ? -11.223 0.656 1.458 1.00 63.34 49 GLN A CA 11
ATOM 19330 C C . GLN A 1 49 ? -11.309 0.094 0.028 1.00 23.03 49 GLN A C 11
ATOM 19331 O O . GLN A 1 49 ? -11.848 -0.995 -0.196 1.00 34.13 49 GLN A O 11
ATOM 19345 N N . GLN A 1 50 ? -10.776 0.841 -0.935 1.00 13.44 50 GLN A N 11
ATOM 19346 C CA . GLN A 1 50 ? -10.735 0.388 -2.330 1.00 22.25 50 GLN A CA 11
ATOM 19347 C C . GLN A 1 50 ? -9.801 -0.824 -2.485 1.00 20.31 50 GLN A C 11
ATOM 19348 O O . GLN A 1 50 ? -10.162 -1.827 -3.103 1.00 22.55 50 GLN A O 11
ATOM 19362 N N . LEU A 1 51 ? -8.608 -0.726 -1.898 1.00 25.13 51 LEU A N 11
ATOM 19363 C CA . LEU A 1 51 ? -7.607 -1.792 -1.981 1.00 2.24 51 LEU A CA 11
ATOM 19364 C C . LEU A 1 51 ? -8.123 -3.112 -1.378 1.00 3.03 51 LEU A C 11
ATOM 19365 O O . LEU A 1 51 ? -8.054 -4.164 -2.018 1.00 53.42 51 LEU A O 11
ATOM 19381 N N . LYS A 1 52 ? -8.648 -3.054 -0.151 1.00 4.32 52 LYS A N 11
ATOM 19382 C CA . LYS A 1 52 ? -9.152 -4.257 0.521 1.00 32.43 52 LYS A CA 11
ATOM 19383 C C . LYS A 1 52 ? -10.258 -4.924 -0.303 1.00 11.13 52 LYS A C 11
ATOM 19384 O O . LYS A 1 52 ? -10.255 -6.138 -0.489 1.00 35.15 52 LYS A O 11
ATOM 19403 N N . ASP A 1 53 ? -11.186 -4.121 -0.819 1.00 1.42 53 ASP A N 11
ATOM 19404 C CA . ASP A 1 53 ? -12.296 -4.637 -1.617 1.00 30.42 53 ASP A CA 11
ATOM 19405 C C . ASP A 1 53 ? -11.787 -5.374 -2.870 1.00 32.35 53 ASP A C 11
ATOM 19406 O O . ASP A 1 53 ? -12.302 -6.432 -3.231 1.00 23.25 53 ASP A O 11
ATOM 19415 N N . GLU A 1 54 ? -10.764 -4.815 -3.513 1.00 34.23 54 GLU A N 11
ATOM 19416 C CA . GLU A 1 54 ? -10.143 -5.454 -4.680 1.00 35.53 54 GLU A CA 11
ATOM 19417 C C . GLU A 1 54 ? -9.518 -6.812 -4.325 1.00 12.31 54 GLU A C 11
ATOM 19418 O O . GLU A 1 54 ? -9.694 -7.792 -5.048 1.00 10.10 54 GLU A O 11
ATOM 19430 N N . LEU A 1 55 ? -8.790 -6.862 -3.211 1.00 1.41 55 LEU A N 11
ATOM 19431 C CA . LEU A 1 55 ? -8.130 -8.099 -2.765 1.00 43.13 55 LEU A CA 11
ATOM 19432 C C . LEU A 1 55 ? -9.144 -9.166 -2.316 1.00 64.30 55 LEU A C 11
ATOM 19433 O O . LEU A 1 55 ? -9.024 -10.338 -2.667 1.00 42.35 55 LEU A O 11
ATOM 19449 N N . GLU A 1 56 ? -10.143 -8.746 -1.545 1.00 31.03 56 GLU A N 11
ATOM 19450 C CA . GLU A 1 56 ? -11.141 -9.666 -0.983 1.00 0.41 56 GLU A CA 11
ATOM 19451 C C . GLU A 1 56 ? -12.131 -10.162 -2.050 1.00 72.23 56 GLU A C 11
ATOM 19452 O O . GLU A 1 56 ? -12.652 -11.277 -1.952 1.00 73.23 56 GLU A O 11
ATOM 19464 N N . ALA A 1 57 ? -12.399 -9.331 -3.060 1.00 75.25 57 ALA A N 11
ATOM 19465 C CA . ALA A 1 57 ? -13.236 -9.741 -4.194 1.00 53.32 57 ALA A CA 11
ATOM 19466 C C . ALA A 1 57 ? -12.603 -10.929 -4.935 1.00 24.53 57 ALA A C 11
ATOM 19467 O O . ALA A 1 57 ? -13.299 -11.811 -5.449 1.00 44.33 57 ALA A O 11
ATOM 19474 N N . LYS A 1 58 ? -11.273 -10.942 -4.977 1.00 15.53 58 LYS A N 11
ATOM 19475 C CA . LYS A 1 58 ? -10.522 -12.045 -5.573 1.00 55.02 58 LYS A CA 11
ATOM 19476 C C . LYS A 1 58 ? -10.442 -13.225 -4.590 1.00 3.25 58 LYS A C 11
ATOM 19477 O O . LYS A 1 58 ? -9.552 -13.283 -3.743 1.00 14.21 58 LYS A O 11
ATOM 19496 N N . HIS A 1 59 ? -11.375 -14.165 -4.709 1.00 12.43 59 HIS A N 11
ATOM 19497 C CA . HIS A 1 59 ? -11.498 -15.256 -3.732 1.00 62.21 59 HIS A CA 11
ATOM 19498 C C . HIS A 1 59 ? -10.326 -16.256 -3.801 1.00 72.34 59 HIS A C 11
ATOM 19499 O O . HIS A 1 59 ? -10.270 -17.208 -3.020 1.00 13.40 59 HIS A O 11
ATOM 19514 N N . TRP A 1 60 ? -9.397 -16.040 -4.732 1.00 0.43 60 TRP A N 11
ATOM 19515 C CA . TRP A 1 60 ? -8.196 -16.880 -4.838 1.00 14.53 60 TRP A CA 11
ATOM 19516 C C . TRP A 1 60 ? -7.010 -16.285 -4.050 1.00 44.11 60 TRP A C 11
ATOM 19517 O O . TRP A 1 60 ? -5.905 -16.825 -4.074 1.00 65.31 60 TRP A O 11
ATOM 19538 N N . ILE A 1 61 ? -7.249 -15.174 -3.348 1.00 43.23 61 ILE A N 11
ATOM 19539 C CA . ILE A 1 61 ? -6.226 -14.555 -2.487 1.00 32.32 61 ILE A CA 11
ATOM 19540 C C . ILE A 1 61 ? -6.290 -15.118 -1.054 1.00 62.22 61 ILE A C 11
ATOM 19541 O O . ILE A 1 61 ? -7.358 -15.164 -0.440 1.00 60.15 61 ILE A O 11
ATOM 19557 N N . ALA A 1 62 ? -5.139 -15.544 -0.527 1.00 63.33 62 ALA A N 11
ATOM 19558 C CA . ALA A 1 62 ? -5.052 -16.044 0.852 1.00 11.21 62 ALA A CA 11
ATOM 19559 C C . ALA A 1 62 ? -5.364 -14.936 1.872 1.00 32.52 62 ALA A C 11
ATOM 19560 O O . ALA A 1 62 ? -4.835 -13.826 1.776 1.00 43.24 62 ALA A O 11
ATOM 19567 N N . GLU A 1 63 ? -6.206 -15.244 2.858 1.00 13.21 63 GLU A N 11
ATOM 19568 C CA . GLU A 1 63 ? -6.659 -14.246 3.830 1.00 22.00 63 GLU A CA 11
ATOM 19569 C C . GLU A 1 63 ? -5.497 -13.673 4.655 1.00 14.24 63 GLU A C 11
ATOM 19570 O O . GLU A 1 63 ? -5.389 -12.457 4.808 1.00 62.34 63 GLU A O 11
ATOM 19582 N N . ALA A 1 64 ? -4.632 -14.542 5.176 1.00 3.32 64 ALA A N 11
ATOM 19583 C CA . ALA A 1 64 ? -3.478 -14.093 5.973 1.00 4.12 64 ALA A CA 11
ATOM 19584 C C . ALA A 1 64 ? -2.607 -13.098 5.184 1.00 31.55 64 ALA A C 11
ATOM 19585 O O . ALA A 1 64 ? -2.221 -12.048 5.700 1.00 43.31 64 ALA A O 11
ATOM 19592 N N . ASP A 1 65 ? -2.316 -13.435 3.927 1.00 40.23 65 ASP A N 11
ATOM 19593 C CA . ASP A 1 65 ? -1.570 -12.546 3.028 1.00 52.12 65 ASP A CA 11
ATOM 19594 C C . ASP A 1 65 ? -2.344 -11.241 2.758 1.00 32.15 65 ASP A C 11
ATOM 19595 O O . ASP A 1 65 ? -1.771 -10.149 2.784 1.00 75.34 65 ASP A O 11
ATOM 19604 N N . ARG A 1 66 ? -3.647 -11.370 2.506 1.00 32.43 66 ARG A N 11
ATOM 19605 C CA . ARG A 1 66 ? -4.521 -10.216 2.269 1.00 50.31 66 ARG A CA 11
ATOM 19606 C C . ARG A 1 66 ? -4.504 -9.246 3.464 1.00 5.33 66 ARG A C 11
ATOM 19607 O O . ARG A 1 66 ? -4.404 -8.035 3.287 1.00 25.51 66 ARG A O 11
ATOM 19628 N N . ILE A 1 67 ? -4.580 -9.786 4.677 1.00 51.53 67 ILE A N 11
ATOM 19629 C CA . ILE A 1 67 ? -4.532 -8.966 5.892 1.00 31.11 67 ILE A CA 11
ATOM 19630 C C . ILE A 1 67 ? -3.134 -8.347 6.084 1.00 51.22 67 ILE A C 11
ATOM 19631 O O . ILE A 1 67 ? -3.003 -7.182 6.461 1.00 62.13 67 ILE A O 11
ATOM 19647 N N . ASN A 1 68 ? -2.096 -9.136 5.803 1.00 11.54 68 ASN A N 11
ATOM 19648 C CA . ASN A 1 68 ? -0.708 -8.662 5.880 1.00 75.05 68 ASN A CA 11
ATOM 19649 C C . ASN A 1 68 ? -0.492 -7.393 5.036 1.00 13.21 68 ASN A C 11
ATOM 19650 O O . ASN A 1 68 ? -0.098 -6.345 5.557 1.00 54.22 68 ASN A O 11
ATOM 19661 N N . VAL A 1 69 ? -0.753 -7.498 3.733 1.00 73.53 69 VAL A N 11
ATOM 19662 C CA . VAL A 1 69 ? -0.556 -6.372 2.815 1.00 63.53 69 VAL A CA 11
ATOM 19663 C C . VAL A 1 69 ? -1.456 -5.174 3.169 1.00 32.02 69 VAL A C 11
ATOM 19664 O O . VAL A 1 69 ? -1.069 -4.021 2.977 1.00 53.01 69 VAL A O 11
ATOM 19677 N N . LEU A 1 70 ? -2.650 -5.450 3.698 1.00 4.11 70 LEU A N 11
ATOM 19678 C CA . LEU A 1 70 ? -3.555 -4.388 4.155 1.00 12.00 70 LEU A CA 11
ATOM 19679 C C . LEU A 1 70 ? -3.002 -3.659 5.391 1.00 63.12 70 LEU A C 11
ATOM 19680 O O . LEU A 1 70 ? -3.100 -2.436 5.491 1.00 1.24 70 LEU A O 11
ATOM 19696 N N . ASN A 1 71 ? -2.431 -4.406 6.333 1.00 14.23 71 ASN A N 11
ATOM 19697 C CA . ASN A 1 71 ? -1.854 -3.806 7.544 1.00 22.40 71 ASN A CA 11
ATOM 19698 C C . ASN A 1 71 ? -0.646 -2.918 7.216 1.00 51.11 71 ASN A C 11
ATOM 19699 O O . ASN A 1 71 ? -0.601 -1.751 7.607 1.00 74.51 71 ASN A O 11
ATOM 19710 N N . GLN A 1 72 ? 0.326 -3.464 6.483 1.00 54.14 72 GLN A N 11
ATOM 19711 C CA . GLN A 1 72 ? 1.519 -2.696 6.106 1.00 20.12 72 GLN A CA 11
ATOM 19712 C C . GLN A 1 72 ? 1.153 -1.490 5.224 1.00 51.32 72 GLN A C 11
ATOM 19713 O O . GLN A 1 72 ? 1.770 -0.428 5.322 1.00 54.10 72 GLN A O 11
ATOM 19727 N N . ALA A 1 73 ? 0.139 -1.649 4.373 1.00 74.14 73 ALA A N 11
ATOM 19728 C CA . ALA A 1 73 ? -0.396 -0.524 3.601 1.00 64.23 73 ALA A CA 11
ATOM 19729 C C . ALA A 1 73 ? -0.969 0.556 4.533 1.00 35.13 73 ALA A C 11
ATOM 19730 O O . ALA A 1 73 ? -0.712 1.747 4.352 1.00 74.02 73 ALA A O 11
ATOM 19737 N N . THR A 1 74 ? -1.735 0.124 5.536 1.00 24.11 74 THR A N 11
ATOM 19738 C CA . THR A 1 74 ? -2.287 1.038 6.547 1.00 33.54 74 THR A CA 11
ATOM 19739 C C . THR A 1 74 ? -1.169 1.787 7.280 1.00 41.15 74 THR A C 11
ATOM 19740 O O . THR A 1 74 ? -1.275 2.988 7.535 1.00 53.21 74 THR A O 11
ATOM 19751 N N . GLU A 1 75 ? -0.090 1.076 7.605 1.00 73.32 75 GLU A N 11
ATOM 19752 C CA . GLU A 1 75 ? 1.072 1.691 8.251 1.00 12.05 75 GLU A CA 11
ATOM 19753 C C . GLU A 1 75 ? 1.681 2.794 7.373 1.00 53.31 75 GLU A C 11
ATOM 19754 O O . GLU A 1 75 ? 2.003 3.871 7.862 1.00 41.14 75 GLU A O 11
ATOM 19766 N N . VAL A 1 76 ? 1.823 2.522 6.073 1.00 53.54 76 VAL A N 11
ATOM 19767 C CA . VAL A 1 76 ? 2.328 3.524 5.120 1.00 72.23 76 VAL A CA 11
ATOM 19768 C C . VAL A 1 76 ? 1.386 4.742 5.035 1.00 4.11 76 VAL A C 11
ATOM 19769 O O . VAL A 1 76 ? 1.834 5.890 5.039 1.00 35.23 76 VAL A O 11
ATOM 19782 N N . ILE A 1 77 ? 0.080 4.477 4.964 1.00 55.45 77 ILE A N 11
ATOM 19783 C CA . ILE A 1 77 ? -0.938 5.539 4.948 1.00 54.13 77 ILE A CA 11
ATOM 19784 C C . ILE A 1 77 ? -0.852 6.424 6.208 1.00 1.51 77 ILE A C 11
ATOM 19785 O O . ILE A 1 77 ? -0.760 7.653 6.120 1.00 13.44 77 ILE A O 11
ATOM 19801 N N . ASN A 1 78 ? -0.880 5.789 7.378 1.00 1.03 78 ASN A N 11
ATOM 19802 C CA . ASN A 1 78 ? -0.760 6.502 8.655 1.00 21.14 78 ASN A CA 11
ATOM 19803 C C . ASN A 1 78 ? 0.616 7.176 8.799 1.00 33.10 78 ASN A C 11
ATOM 19804 O O . ASN A 1 78 ? 0.734 8.238 9.412 1.00 52.22 78 ASN A O 11
ATOM 19815 N N . PHE A 1 79 ? 1.648 6.549 8.231 1.00 24.34 79 PHE A N 11
ATOM 19816 C CA . PHE A 1 79 ? 3.008 7.099 8.255 1.00 33.34 79 PHE A CA 11
ATOM 19817 C C . PHE A 1 79 ? 3.079 8.410 7.459 1.00 32.10 79 PHE A C 11
ATOM 19818 O O . PHE A 1 79 ? 3.651 9.393 7.921 1.00 14.15 79 PHE A O 11
ATOM 19835 N N . TRP A 1 80 ? 2.484 8.416 6.264 1.00 32.04 80 TRP A N 11
ATOM 19836 C CA . TRP A 1 80 ? 2.394 9.629 5.440 1.00 42.10 80 TRP A CA 11
ATOM 19837 C C . TRP A 1 80 ? 1.749 10.780 6.230 1.00 13.33 80 TRP A C 11
ATOM 19838 O O . TRP A 1 80 ? 2.253 11.905 6.250 1.00 3.44 80 TRP A O 11
ATOM 19859 N N . GLN A 1 81 ? 0.630 10.480 6.888 1.00 24.43 81 GLN A N 11
ATOM 19860 C CA . GLN A 1 81 ? -0.063 11.458 7.733 1.00 23.42 81 GLN A CA 11
ATOM 19861 C C . GLN A 1 81 ? 0.803 11.854 8.944 1.00 43.13 81 GLN A C 11
ATOM 19862 O O . GLN A 1 81 ? 0.772 12.998 9.404 1.00 5.11 81 GLN A O 11
ATOM 19876 N N . ASP A 1 82 ? 1.584 10.899 9.441 1.00 64.41 82 ASP A N 11
ATOM 19877 C CA . ASP A 1 82 ? 2.511 11.132 10.552 1.00 54.24 82 ASP A CA 11
ATOM 19878 C C . ASP A 1 82 ? 3.612 12.133 10.133 1.00 53.14 82 ASP A C 11
ATOM 19879 O O . ASP A 1 82 ? 4.021 13.000 10.908 1.00 25.32 82 ASP A O 11
ATOM 19888 N N . LEU A 1 83 ? 4.076 12.005 8.891 1.00 33.24 83 LEU A N 11
ATOM 19889 C CA . LEU A 1 83 ? 5.038 12.950 8.314 1.00 55.31 83 LEU A CA 11
ATOM 19890 C C . LEU A 1 83 ? 4.394 14.333 8.140 1.00 1.34 83 LEU A C 11
ATOM 19891 O O . LEU A 1 83 ? 5.016 15.367 8.400 1.00 33.22 83 LEU A O 11
ATOM 19907 N N . LYS A 1 84 ? 3.136 14.327 7.697 1.00 52.33 84 LYS A N 11
ATOM 19908 C CA . LYS A 1 84 ? 2.371 15.554 7.450 1.00 54.45 84 LYS A CA 11
ATOM 19909 C C . LYS A 1 84 ? 2.183 16.395 8.729 1.00 33.52 84 LYS A C 11
ATOM 19910 O O . LYS A 1 84 ? 2.422 17.605 8.724 1.00 63.42 84 LYS A O 11
ATOM 19929 N N . ASN A 1 85 ? 1.769 15.757 9.826 1.00 60.11 85 ASN A N 11
ATOM 19930 C CA . ASN A 1 85 ? 1.512 16.482 11.079 1.00 24.53 85 ASN A CA 11
ATOM 19931 C C . ASN A 1 85 ? 2.822 16.926 11.761 1.00 35.31 85 ASN A C 11
ATOM 19932 O O . ASN A 1 85 ? 2.848 17.920 12.490 1.00 43.23 85 ASN A O 11
ATOM 19943 N N . GLN A 1 86 ? 3.910 16.189 11.526 1.00 60.11 86 GLN A N 11
ATOM 19944 C CA . GLN A 1 86 ? 5.243 16.613 11.988 1.00 44.14 86 GLN A CA 11
ATOM 19945 C C . GLN A 1 86 ? 5.890 17.619 11.020 1.00 44.43 86 GLN A C 11
ATOM 19946 O O . GLN A 1 86 ? 6.990 18.111 11.276 1.00 53.42 86 GLN A O 11
ATOM 19960 N N . ASN A 1 87 ? 5.207 17.905 9.908 1.00 33.42 87 ASN A N 11
ATOM 19961 C CA . ASN A 1 87 ? 5.685 18.876 8.913 1.00 72.33 87 ASN A CA 11
ATOM 19962 C C . ASN A 1 87 ? 7.072 18.476 8.361 1.00 22.43 87 ASN A C 11
ATOM 19963 O O . ASN A 1 87 ? 7.852 19.320 7.928 1.00 11.53 87 ASN A O 11
ATOM 19974 N N . LYS A 1 88 ? 7.353 17.170 8.358 1.00 75.20 88 LYS A N 11
ATOM 19975 C CA . LYS A 1 88 ? 8.644 16.645 7.883 1.00 72.31 88 LYS A CA 11
ATOM 19976 C C . LYS A 1 88 ? 8.915 16.997 6.408 1.00 74.32 88 LYS A C 11
ATOM 19977 O O . LYS A 1 88 ? 10.047 17.316 6.042 1.00 71.41 88 LYS A O 11
ATOM 19996 N N . GLN A 1 89 ? 7.873 16.911 5.573 1.00 64.21 89 GLN A N 11
ATOM 19997 C CA . GLN A 1 89 ? 7.961 17.268 4.140 1.00 70.43 89 GLN A CA 11
ATOM 19998 C C . GLN A 1 89 ? 9.127 16.534 3.432 1.00 74.31 89 GLN A C 11
ATOM 19999 O O . GLN A 1 89 ? 9.752 17.058 2.505 1.00 63.00 89 GLN A O 11
ATOM 20013 N N . ILE A 1 90 ? 9.394 15.301 3.865 1.00 1.40 90 ILE A N 11
ATOM 20014 C CA . ILE A 1 90 ? 10.502 14.505 3.320 1.00 11.30 90 ILE A CA 11
ATOM 20015 C C . ILE A 1 90 ? 10.174 13.909 1.941 1.00 74.50 90 ILE A C 11
ATOM 20016 O O . ILE A 1 90 ? 9.042 13.494 1.676 1.00 32.11 90 ILE A O 11
ATOM 20032 N N . SER A 1 91 ? 11.179 13.844 1.073 1.00 34.11 91 SER A N 11
ATOM 20033 C CA . SER A 1 91 ? 11.022 13.244 -0.259 1.00 23.32 91 SER A CA 11
ATOM 20034 C C . SER A 1 91 ? 11.137 11.709 -0.194 1.00 63.12 91 SER A C 11
ATOM 20035 O O . SER A 1 91 ? 12.060 11.120 -0.754 1.00 74.30 91 SER A O 11
ATOM 20043 N N . MET A 1 92 ? 10.210 11.079 0.541 1.00 1.21 92 MET A N 11
ATOM 20044 C CA . MET A 1 92 ? 10.121 9.604 0.635 1.00 14.54 92 MET A CA 11
ATOM 20045 C C . MET A 1 92 ? 11.341 8.965 1.350 1.00 53.25 92 MET A C 11
ATOM 20046 O O . MET A 1 92 ? 11.399 7.746 1.525 1.00 3.51 92 MET A O 11
ATOM 20060 N N . ALA A 1 93 ? 12.291 9.793 1.792 1.00 11.04 93 ALA A N 11
ATOM 20061 C CA . ALA A 1 93 ? 13.554 9.300 2.370 1.00 60.30 93 ALA A CA 11
ATOM 20062 C C . ALA A 1 93 ? 13.346 8.350 3.567 1.00 73.15 93 ALA A C 11
ATOM 20063 O O . ALA A 1 93 ? 13.754 7.190 3.523 1.00 74.33 93 ALA A O 11
ATOM 20070 N N . GLU A 1 94 ? 12.695 8.831 4.625 1.00 73.02 94 GLU A N 11
ATOM 20071 C CA . GLU A 1 94 ? 12.451 8.006 5.821 1.00 63.21 94 GLU A CA 11
ATOM 20072 C C . GLU A 1 94 ? 11.512 6.831 5.515 1.00 4.51 94 GLU A C 11
ATOM 20073 O O . GLU A 1 94 ? 11.618 5.764 6.119 1.00 42.32 94 GLU A O 11
ATOM 20085 N N . ALA A 1 95 ? 10.594 7.035 4.570 1.00 64.30 95 ALA A N 11
ATOM 20086 C CA . ALA A 1 95 ? 9.645 5.991 4.167 1.00 21.12 95 ALA A CA 11
ATOM 20087 C C . ALA A 1 95 ? 10.367 4.701 3.742 1.00 25.02 95 ALA A C 11
ATOM 20088 O O . ALA A 1 95 ? 10.052 3.615 4.227 1.00 61.43 95 ALA A O 11
ATOM 20095 N N . GLN A 1 96 ? 11.355 4.833 2.852 1.00 64.35 96 GLN A N 11
ATOM 20096 C CA . GLN A 1 96 ? 12.153 3.684 2.396 1.00 12.01 96 GLN A CA 11
ATOM 20097 C C . GLN A 1 96 ? 13.021 3.100 3.525 1.00 11.31 96 GLN A C 11
ATOM 20098 O O . GLN A 1 96 ? 13.406 1.929 3.484 1.00 42.14 96 GLN A O 11
ATOM 20112 N N . GLY A 1 97 ? 13.337 3.923 4.520 1.00 33.25 97 GLY A N 11
ATOM 20113 C CA . GLY A 1 97 ? 14.136 3.464 5.653 1.00 62.12 97 GLY A CA 11
ATOM 20114 C C . GLY A 1 97 ? 13.330 2.654 6.665 1.00 1.51 97 GLY A C 11
ATOM 20115 O O . GLY A 1 97 ? 13.822 1.670 7.224 1.00 35.13 97 GLY A O 11
ATOM 20119 N N . LYS A 1 98 ? 12.086 3.069 6.904 1.00 63.12 98 LYS A N 11
ATOM 20120 C CA . LYS A 1 98 ? 11.204 2.377 7.851 1.00 62.14 98 LYS A CA 11
ATOM 20121 C C . LYS A 1 98 ? 10.520 1.169 7.187 1.00 13.31 98 LYS A C 11
ATOM 20122 O O . LYS A 1 98 ? 10.281 0.149 7.838 1.00 52.30 98 LYS A O 11
ATOM 20141 N N . PHE A 1 99 ? 10.206 1.281 5.894 1.00 31.34 99 PHE A N 11
ATOM 20142 C CA . PHE A 1 99 ? 9.548 0.189 5.158 1.00 62.24 99 PHE A CA 11
ATOM 20143 C C . PHE A 1 99 ? 10.474 -0.418 4.082 1.00 13.25 99 PHE A C 11
ATOM 20144 O O . PHE A 1 99 ? 10.309 -0.148 2.889 1.00 63.40 99 PHE A O 11
ATOM 20161 N N . PRO A 1 100 ? 11.452 -1.263 4.473 1.00 14.43 100 PRO A N 11
ATOM 20162 C CA . PRO A 1 100 ? 12.388 -1.877 3.512 1.00 51.41 100 PRO A CA 11
ATOM 20163 C C . PRO A 1 100 ? 11.699 -2.916 2.614 1.00 54.53 100 PRO A C 11
ATOM 20164 O O . PRO A 1 100 ? 12.100 -3.134 1.469 1.00 42.02 100 PRO A O 11
ATOM 20175 N N . GLU A 1 101 ? 10.645 -3.535 3.145 1.00 23.40 101 GLU A N 11
ATOM 20176 C CA . GLU A 1 101 ? 9.901 -4.578 2.433 1.00 15.42 101 GLU A CA 11
ATOM 20177 C C . GLU A 1 101 ? 8.839 -3.987 1.491 1.00 51.41 101 GLU A C 11
ATOM 20178 O O . GLU A 1 101 ? 8.188 -4.717 0.741 1.00 1.32 101 GLU A O 11
ATOM 20190 N N . VAL A 1 102 ? 8.661 -2.666 1.531 1.00 32.15 102 VAL A N 11
ATOM 20191 C CA . VAL A 1 102 ? 7.673 -1.994 0.680 1.00 45.13 102 VAL A CA 11
ATOM 20192 C C . VAL A 1 102 ? 8.353 -1.272 -0.495 1.00 21.24 102 VAL A C 11
ATOM 20193 O O . VAL A 1 102 ? 9.292 -0.495 -0.306 1.00 45.32 102 VAL A O 11
ATOM 20206 N N . VAL A 1 103 ? 7.875 -1.530 -1.709 1.00 2.35 103 VAL A N 11
ATOM 20207 C CA . VAL A 1 103 ? 8.478 -0.945 -2.906 1.00 10.31 103 VAL A CA 11
ATOM 20208 C C . VAL A 1 103 ? 7.866 0.428 -3.224 1.00 63.22 103 VAL A C 11
ATOM 20209 O O . VAL A 1 103 ? 6.762 0.525 -3.759 1.00 2.14 103 VAL A O 11
ATOM 20222 N N . PHE A 1 104 ? 8.589 1.489 -2.889 1.00 45.52 104 PHE A N 11
ATOM 20223 C CA . PHE A 1 104 ? 8.148 2.849 -3.203 1.00 24.53 104 PHE A CA 11
ATOM 20224 C C . PHE A 1 104 ? 8.591 3.253 -4.617 1.00 21.12 104 PHE A C 11
ATOM 20225 O O . PHE A 1 104 ? 9.701 2.936 -5.045 1.00 2.22 104 PHE A O 11
ATOM 20242 N N . SER A 1 105 ? 7.721 3.950 -5.339 1.00 34.53 105 SER A N 11
ATOM 20243 C CA . SER A 1 105 ? 8.011 4.359 -6.718 1.00 42.15 105 SER A CA 11
ATOM 20244 C C . SER A 1 105 ? 7.964 5.884 -6.866 1.00 50.12 105 SER A C 11
ATOM 20245 O O . SER A 1 105 ? 6.903 6.500 -6.747 1.00 71.20 105 SER A O 11
ATOM 20253 N N . GLY A 1 106 ? 9.124 6.482 -7.114 1.00 54.52 106 GLY A N 11
ATOM 20254 C CA . GLY A 1 106 ? 9.207 7.921 -7.345 1.00 60.33 106 GLY A CA 11
ATOM 20255 C C . GLY A 1 106 ? 9.926 8.263 -8.645 1.00 33.55 106 GLY A C 11
ATOM 20256 O O . GLY A 1 106 ? 10.276 7.374 -9.426 1.00 1.52 106 GLY A O 11
ATOM 20260 N N . SER A 1 107 ? 10.151 9.552 -8.883 1.00 33.03 107 SER A N 11
ATOM 20261 C CA . SER A 1 107 ? 10.889 9.997 -10.073 1.00 44.13 107 SER A CA 11
ATOM 20262 C C . SER A 1 107 ? 11.657 11.293 -9.791 1.00 70.34 107 SER A C 11
ATOM 20263 O O . SER A 1 107 ? 11.065 12.369 -9.679 1.00 53.24 107 SER A O 11
ATOM 20271 N N . ASN A 1 108 ? 12.977 11.177 -9.658 1.00 72.15 108 ASN A N 11
ATOM 20272 C CA . ASN A 1 108 ? 13.837 12.328 -9.356 1.00 71.41 108 ASN A CA 11
ATOM 20273 C C . ASN A 1 108 ? 14.271 13.038 -10.651 1.00 24.10 108 ASN A C 11
ATOM 20274 O O . ASN A 1 108 ? 14.095 14.248 -10.801 1.00 31.21 108 ASN A O 11
ATOM 20285 N N . LEU A 1 109 ? 14.827 12.272 -11.589 1.00 45.44 109 LEU A N 11
ATOM 20286 C CA . LEU A 1 109 ? 15.325 12.831 -12.854 1.00 15.13 109 LEU A CA 11
ATOM 20287 C C . LEU A 1 109 ? 14.215 12.899 -13.912 1.00 52.42 109 LEU A C 11
ATOM 20288 O O . LEU A 1 109 ? 13.170 12.259 -13.782 1.00 63.33 109 LEU A O 11
ATOM 20304 N N . GLU A 1 110 ? 14.450 13.679 -14.960 1.00 1.45 110 GLU A N 11
ATOM 20305 C CA . GLU A 1 110 ? 13.533 13.739 -16.100 1.00 30.21 110 GLU A CA 11
ATOM 20306 C C . GLU A 1 110 ? 13.815 12.589 -17.082 1.00 53.33 110 GLU A C 11
ATOM 20307 O O . GLU A 1 110 ? 14.827 12.589 -17.784 1.00 43.40 110 GLU A O 11
ATOM 20319 N N . HIS A 1 111 ? 12.925 11.601 -17.112 1.00 0.23 111 HIS A N 11
ATOM 20320 C CA . HIS A 1 111 ? 13.123 10.402 -17.936 1.00 11.44 111 HIS A CA 11
ATOM 20321 C C . HIS A 1 111 ? 11.792 9.870 -18.489 1.00 61.20 111 HIS A C 11
ATOM 20322 O O . HIS A 1 111 ? 10.759 10.532 -18.398 1.00 45.35 111 HIS A O 11
ATOM 20337 N N . HIS A 1 112 ? 11.831 8.678 -19.082 1.00 52.22 112 HIS A N 11
ATOM 20338 C CA . HIS A 1 112 ? 10.621 8.011 -19.572 1.00 10.02 112 HIS A CA 11
ATOM 20339 C C . HIS A 1 112 ? 10.240 6.835 -18.661 1.00 13.12 112 HIS A C 11
ATOM 20340 O O . HIS A 1 112 ? 11.113 6.124 -18.160 1.00 63.50 112 HIS A O 11
ATOM 20355 N N . HIS A 1 113 ? 8.945 6.642 -18.436 1.00 63.33 113 HIS A N 11
ATOM 20356 C CA . HIS A 1 113 ? 8.457 5.480 -17.685 1.00 64.23 113 HIS A CA 11
ATOM 20357 C C . HIS A 1 113 ? 8.398 4.243 -18.592 1.00 11.33 113 HIS A C 11
ATOM 20358 O O . HIS A 1 113 ? 8.607 3.116 -18.144 1.00 23.11 113 HIS A O 11
ATOM 20373 N N . HIS A 1 114 ? 8.108 4.470 -19.868 1.00 14.43 114 HIS A N 11
ATOM 20374 C CA . HIS A 1 114 ? 8.063 3.401 -20.871 1.00 21.23 114 HIS A CA 11
ATOM 20375 C C . HIS A 1 114 ? 9.473 3.092 -21.410 1.00 53.21 114 HIS A C 11
ATOM 20376 O O . HIS A 1 114 ? 10.299 3.995 -21.556 1.00 51.10 114 HIS A O 11
ATOM 20391 N N . HIS A 1 115 ? 9.749 1.819 -21.686 1.00 50.51 115 HIS A N 11
ATOM 20392 C CA . HIS A 1 115 ? 11.047 1.411 -22.238 1.00 73.41 115 HIS A CA 11
ATOM 20393 C C . HIS A 1 115 ? 11.295 2.005 -23.635 1.00 4.34 115 HIS A C 11
ATOM 20394 O O . HIS A 1 115 ? 10.358 2.331 -24.368 1.00 72.31 115 HIS A O 11
ATOM 20409 N N . HIS A 1 116 ? 12.570 2.128 -23.994 1.00 72.23 116 HIS A N 11
ATOM 20410 C CA . HIS A 1 116 ? 12.972 2.681 -25.295 1.00 75.20 116 HIS A CA 11
ATOM 20411 C C . HIS A 1 116 ? 13.532 1.585 -26.229 1.00 73.15 116 HIS A C 11
ATOM 20412 O O . HIS A 1 116 ? 14.718 1.209 -26.089 1.00 37.06 116 HIS A O 11
ATOM 20428 N N . MET A 1 1 ? 5.196 -38.878 -6.700 1.00 32.00 1 MET A N 12
ATOM 20429 C CA . MET A 1 1 ? 4.950 -37.672 -5.861 1.00 10.10 1 MET A CA 12
ATOM 20430 C C . MET A 1 1 ? 4.554 -36.464 -6.723 1.00 4.22 1 MET A C 12
ATOM 20431 O O . MET A 1 1 ? 5.355 -35.964 -7.512 1.00 75.01 1 MET A O 12
ATOM 20447 N N . ALA A 1 2 ? 3.313 -36.003 -6.575 1.00 61.40 2 ALA A N 12
ATOM 20448 C CA . ALA A 1 2 ? 2.819 -34.830 -7.312 1.00 63.52 2 ALA A CA 12
ATOM 20449 C C . ALA A 1 2 ? 2.741 -33.591 -6.405 1.00 62.50 2 ALA A C 12
ATOM 20450 O O . ALA A 1 2 ? 2.811 -33.703 -5.178 1.00 70.10 2 ALA A O 12
ATOM 20457 N N . ALA A 1 3 ? 2.602 -32.413 -7.013 1.00 12.50 3 ALA A N 12
ATOM 20458 C CA . ALA A 1 3 ? 2.518 -31.158 -6.257 1.00 65.31 3 ALA A CA 12
ATOM 20459 C C . ALA A 1 3 ? 1.986 -30.001 -7.116 1.00 52.21 3 ALA A C 12
ATOM 20460 O O . ALA A 1 3 ? 0.886 -29.498 -6.883 1.00 55.55 3 ALA A O 12
ATOM 20467 N N . SER A 1 4 ? 2.781 -29.586 -8.106 1.00 34.04 4 SER A N 12
ATOM 20468 C CA . SER A 1 4 ? 2.447 -28.444 -8.978 1.00 13.44 4 SER A CA 12
ATOM 20469 C C . SER A 1 4 ? 2.150 -27.173 -8.163 1.00 50.31 4 SER A C 12
ATOM 20470 O O . SER A 1 4 ? 3.053 -26.383 -7.896 1.00 22.43 4 SER A O 12
ATOM 20478 N N . THR A 1 5 ? 0.884 -26.990 -7.767 1.00 40.31 5 THR A N 12
ATOM 20479 C CA . THR A 1 5 ? 0.465 -25.880 -6.887 1.00 23.03 5 THR A CA 12
ATOM 20480 C C . THR A 1 5 ? 0.753 -24.489 -7.482 1.00 22.44 5 THR A C 12
ATOM 20481 O O . THR A 1 5 ? 1.909 -24.086 -7.631 1.00 30.32 5 THR A O 12
ATOM 20492 N N . VAL A 1 6 ? -0.308 -23.750 -7.809 1.00 23.41 6 VAL A N 12
ATOM 20493 C CA . VAL A 1 6 ? -0.173 -22.366 -8.284 1.00 43.33 6 VAL A CA 12
ATOM 20494 C C . VAL A 1 6 ? 0.391 -21.448 -7.173 1.00 32.21 6 VAL A C 12
ATOM 20495 O O . VAL A 1 6 ? -0.334 -20.706 -6.504 1.00 75.34 6 VAL A O 12
ATOM 20508 N N . HIS A 1 7 ? 1.704 -21.531 -6.966 1.00 71.31 7 HIS A N 12
ATOM 20509 C CA . HIS A 1 7 ? 2.373 -20.799 -5.887 1.00 35.01 7 HIS A CA 12
ATOM 20510 C C . HIS A 1 7 ? 2.513 -19.305 -6.225 1.00 41.01 7 HIS A C 12
ATOM 20511 O O . HIS A 1 7 ? 3.531 -18.870 -6.766 1.00 0.31 7 HIS A O 12
ATOM 20526 N N . THR A 1 8 ? 1.476 -18.535 -5.914 1.00 71.14 8 THR A N 12
ATOM 20527 C CA . THR A 1 8 ? 1.463 -17.088 -6.175 1.00 23.14 8 THR A CA 12
ATOM 20528 C C . THR A 1 8 ? 1.672 -16.284 -4.882 1.00 54.04 8 THR A C 12
ATOM 20529 O O . THR A 1 8 ? 1.076 -16.590 -3.848 1.00 52.34 8 THR A O 12
ATOM 20540 N N . SER A 1 9 ? 2.532 -15.267 -4.940 1.00 4.32 9 SER A N 12
ATOM 20541 C CA . SER A 1 9 ? 2.745 -14.359 -3.797 1.00 72.34 9 SER A CA 12
ATOM 20542 C C . SER A 1 9 ? 2.284 -12.933 -4.135 1.00 3.44 9 SER A C 12
ATOM 20543 O O . SER A 1 9 ? 1.882 -12.656 -5.265 1.00 50.42 9 SER A O 12
ATOM 20551 N N . PHE A 1 10 ? 2.348 -12.026 -3.159 1.00 73.22 10 PHE A N 12
ATOM 20552 C CA . PHE A 1 10 ? 1.851 -10.652 -3.341 1.00 63.45 10 PHE A CA 12
ATOM 20553 C C . PHE A 1 10 ? 2.880 -9.607 -2.873 1.00 2.11 10 PHE A C 12
ATOM 20554 O O . PHE A 1 10 ? 3.465 -9.736 -1.798 1.00 23.12 10 PHE A O 12
ATOM 20571 N N . ILE A 1 11 ? 3.095 -8.572 -3.690 1.00 75.44 11 ILE A N 12
ATOM 20572 C CA . ILE A 1 11 ? 4.043 -7.491 -3.359 1.00 42.15 11 ILE A CA 12
ATOM 20573 C C . ILE A 1 11 ? 3.328 -6.129 -3.272 1.00 11.01 11 ILE A C 12
ATOM 20574 O O . ILE A 1 11 ? 2.570 -5.764 -4.170 1.00 64.41 11 ILE A O 12
ATOM 20590 N N . LEU A 1 12 ? 3.579 -5.379 -2.199 1.00 63.15 12 LEU A N 12
ATOM 20591 C CA . LEU A 1 12 ? 2.971 -4.050 -2.023 1.00 15.04 12 LEU A CA 12
ATOM 20592 C C . LEU A 1 12 ? 3.893 -2.927 -2.527 1.00 52.43 12 LEU A C 12
ATOM 20593 O O . LEU A 1 12 ? 5.071 -2.857 -2.163 1.00 35.13 12 LEU A O 12
ATOM 20609 N N . LYS A 1 13 ? 3.345 -2.044 -3.360 1.00 54.40 13 LYS A N 12
ATOM 20610 C CA . LYS A 1 13 ? 4.075 -0.869 -3.846 1.00 30.42 13 LYS A CA 12
ATOM 20611 C C . LYS A 1 13 ? 3.404 0.434 -3.392 1.00 52.23 13 LYS A C 12
ATOM 20612 O O . LYS A 1 13 ? 2.176 0.523 -3.326 1.00 14.34 13 LYS A O 12
ATOM 20631 N N . VAL A 1 14 ? 4.218 1.441 -3.093 1.00 60.04 14 VAL A N 12
ATOM 20632 C CA . VAL A 1 14 ? 3.719 2.761 -2.701 1.00 51.23 14 VAL A CA 12
ATOM 20633 C C . VAL A 1 14 ? 4.266 3.854 -3.634 1.00 3.33 14 VAL A C 12
ATOM 20634 O O . VAL A 1 14 ? 5.475 4.090 -3.694 1.00 64.34 14 VAL A O 12
ATOM 20647 N N . LEU A 1 15 ? 3.371 4.505 -4.371 1.00 15.32 15 LEU A N 12
ATOM 20648 C CA . LEU A 1 15 ? 3.746 5.608 -5.256 1.00 55.30 15 LEU A CA 12
ATOM 20649 C C . LEU A 1 15 ? 3.744 6.931 -4.465 1.00 70.14 15 LEU A C 12
ATOM 20650 O O . LEU A 1 15 ? 2.700 7.558 -4.277 1.00 1.54 15 LEU A O 12
ATOM 20666 N N . TRP A 1 16 ? 4.920 7.330 -3.990 1.00 53.12 16 TRP A N 12
ATOM 20667 C CA . TRP A 1 16 ? 5.059 8.511 -3.126 1.00 25.51 16 TRP A CA 12
ATOM 20668 C C . TRP A 1 16 ? 5.193 9.802 -3.956 1.00 22.11 16 TRP A C 12
ATOM 20669 O O . TRP A 1 16 ? 6.159 9.972 -4.706 1.00 55.31 16 TRP A O 12
ATOM 20690 N N . LEU A 1 17 ? 4.228 10.711 -3.816 1.00 1.03 17 LEU A N 12
ATOM 20691 C CA . LEU A 1 17 ? 4.241 11.989 -4.543 1.00 63.14 17 LEU A CA 12
ATOM 20692 C C . LEU A 1 17 ? 4.473 13.176 -3.593 1.00 74.04 17 LEU A C 12
ATOM 20693 O O . LEU A 1 17 ? 4.695 12.998 -2.398 1.00 44.03 17 LEU A O 12
ATOM 20709 N N . ASP A 1 18 ? 4.413 14.388 -4.147 1.00 5.50 18 ASP A N 12
ATOM 20710 C CA . ASP A 1 18 ? 4.609 15.620 -3.373 1.00 51.44 18 ASP A CA 12
ATOM 20711 C C . ASP A 1 18 ? 3.426 15.891 -2.417 1.00 12.33 18 ASP A C 12
ATOM 20712 O O . ASP A 1 18 ? 3.620 16.158 -1.230 1.00 43.44 18 ASP A O 12
ATOM 20721 N N . GLN A 1 19 ? 2.203 15.821 -2.944 1.00 0.24 19 GLN A N 12
ATOM 20722 C CA . GLN A 1 19 ? 0.992 16.078 -2.145 1.00 3.21 19 GLN A CA 12
ATOM 20723 C C . GLN A 1 19 ? 0.187 14.793 -1.879 1.00 5.24 19 GLN A C 12
ATOM 20724 O O . GLN A 1 19 ? -0.717 14.781 -1.039 1.00 24.24 19 GLN A O 12
ATOM 20738 N N . ASN A 1 20 ? 0.497 13.716 -2.603 1.00 12.13 20 ASN A N 12
ATOM 20739 C CA . ASN A 1 20 ? -0.301 12.482 -2.529 1.00 45.21 20 ASN A CA 12
ATOM 20740 C C . ASN A 1 20 ? 0.574 11.231 -2.327 1.00 43.04 20 ASN A C 12
ATOM 20741 O O . ASN A 1 20 ? 1.796 11.276 -2.463 1.00 43.21 20 ASN A O 12
ATOM 20752 N N . VAL A 1 21 ? -0.079 10.118 -2.004 1.00 74.41 21 VAL A N 12
ATOM 20753 C CA . VAL A 1 21 ? 0.592 8.828 -1.802 1.00 32.14 21 VAL A CA 12
ATOM 20754 C C . VAL A 1 21 ? -0.332 7.665 -2.217 1.00 33.24 21 VAL A C 12
ATOM 20755 O O . VAL A 1 21 ? -1.410 7.480 -1.656 1.00 73.32 21 VAL A O 12
ATOM 20768 N N . ALA A 1 22 ? 0.086 6.896 -3.221 1.00 33.13 22 ALA A N 12
ATOM 20769 C CA . ALA A 1 22 ? -0.743 5.811 -3.764 1.00 15.42 22 ALA A CA 12
ATOM 20770 C C . ALA A 1 22 ? -0.211 4.424 -3.377 1.00 41.25 22 ALA A C 12
ATOM 20771 O O . ALA A 1 22 ? 0.982 4.251 -3.144 1.00 4.21 22 ALA A O 12
ATOM 20778 N N . ILE A 1 23 ? -1.104 3.435 -3.321 1.00 3.23 23 ILE A N 12
ATOM 20779 C CA . ILE A 1 23 ? -0.721 2.050 -3.001 1.00 35.22 23 ILE A CA 12
ATOM 20780 C C . ILE A 1 23 ? -1.282 1.055 -4.034 1.00 25.52 23 ILE A C 12
ATOM 20781 O O . ILE A 1 23 ? -2.351 1.277 -4.608 1.00 24.15 23 ILE A O 12
ATOM 20797 N N . ALA A 1 24 ? -0.543 -0.034 -4.270 1.00 71.21 24 ALA A N 12
ATOM 20798 C CA . ALA A 1 24 ? -0.954 -1.083 -5.219 1.00 3.32 24 ALA A CA 12
ATOM 20799 C C . ALA A 1 24 ? -0.273 -2.425 -4.899 1.00 54.13 24 ALA A C 12
ATOM 20800 O O . ALA A 1 24 ? 0.717 -2.462 -4.172 1.00 10.21 24 ALA A O 12
ATOM 20807 N N . VAL A 1 25 ? -0.798 -3.525 -5.450 1.00 71.23 25 VAL A N 12
ATOM 20808 C CA . VAL A 1 25 ? -0.237 -4.867 -5.198 1.00 34.31 25 VAL A CA 12
ATOM 20809 C C . VAL A 1 25 ? -0.046 -5.669 -6.501 1.00 70.12 25 VAL A C 12
ATOM 20810 O O . VAL A 1 25 ? -0.931 -5.700 -7.359 1.00 22.45 25 VAL A O 12
ATOM 20823 N N . ASP A 1 26 ? 1.115 -6.316 -6.638 1.00 4.13 26 ASP A N 12
ATOM 20824 C CA . ASP A 1 26 ? 1.382 -7.219 -7.771 1.00 15.43 26 ASP A CA 12
ATOM 20825 C C . ASP A 1 26 ? 1.328 -8.690 -7.325 1.00 63.31 26 ASP A C 12
ATOM 20826 O O . ASP A 1 26 ? 1.659 -9.016 -6.183 1.00 53.41 26 ASP A O 12
ATOM 20835 N N . GLN A 1 27 ? 0.926 -9.576 -8.234 1.00 73.33 27 GLN A N 12
ATOM 20836 C CA . GLN A 1 27 ? 0.924 -11.016 -7.959 1.00 33.12 27 GLN A CA 12
ATOM 20837 C C . GLN A 1 27 ? 2.124 -11.709 -8.638 1.00 51.25 27 GLN A C 12
ATOM 20838 O O . GLN A 1 27 ? 2.347 -11.559 -9.843 1.00 41.10 27 GLN A O 12
ATOM 20852 N N . ILE A 1 28 ? 2.907 -12.452 -7.857 1.00 52.33 28 ILE A N 12
ATOM 20853 C CA . ILE A 1 28 ? 4.071 -13.173 -8.387 1.00 75.32 28 ILE A CA 12
ATOM 20854 C C . ILE A 1 28 ? 3.655 -14.492 -9.062 1.00 42.53 28 ILE A C 12
ATOM 20855 O O . ILE A 1 28 ? 3.453 -15.510 -8.396 1.00 13.11 28 ILE A O 12
ATOM 20871 N N . VAL A 1 29 ? 3.523 -14.456 -10.385 1.00 71.32 29 VAL A N 12
ATOM 20872 C CA . VAL A 1 29 ? 3.129 -15.636 -11.164 1.00 11.43 29 VAL A CA 12
ATOM 20873 C C . VAL A 1 29 ? 4.366 -16.468 -11.561 1.00 15.42 29 VAL A C 12
ATOM 20874 O O . VAL A 1 29 ? 5.497 -15.977 -11.523 1.00 33.41 29 VAL A O 12
ATOM 20887 N N . GLY A 1 30 ? 4.150 -17.723 -11.956 1.00 13.03 30 GLY A N 12
ATOM 20888 C CA . GLY A 1 30 ? 5.257 -18.599 -12.347 1.00 3.22 30 GLY A CA 12
ATOM 20889 C C . GLY A 1 30 ? 6.014 -18.147 -13.603 1.00 74.44 30 GLY A C 12
ATOM 20890 O O . GLY A 1 30 ? 6.951 -18.817 -14.042 1.00 63.42 30 GLY A O 12
ATOM 20894 N N . LYS A 1 31 ? 5.607 -17.021 -14.197 1.00 41.12 31 LYS A N 12
ATOM 20895 C CA . LYS A 1 31 ? 6.290 -16.473 -15.381 1.00 10.22 31 LYS A CA 12
ATOM 20896 C C . LYS A 1 31 ? 6.617 -14.977 -15.213 1.00 25.34 31 LYS A C 12
ATOM 20897 O O . LYS A 1 31 ? 7.042 -14.316 -16.165 1.00 35.02 31 LYS A O 12
ATOM 20916 N N . GLY A 1 32 ? 6.442 -14.450 -14.000 1.00 73.25 32 GLY A N 12
ATOM 20917 C CA . GLY A 1 32 ? 6.683 -13.033 -13.746 1.00 44.55 32 GLY A CA 12
ATOM 20918 C C . GLY A 1 32 ? 5.580 -12.385 -12.917 1.00 44.31 32 GLY A C 12
ATOM 20919 O O . GLY A 1 32 ? 4.510 -12.966 -12.721 1.00 50.43 32 GLY A O 12
ATOM 20923 N N . THR A 1 33 ? 5.833 -11.174 -12.437 1.00 74.34 33 THR A N 12
ATOM 20924 C CA . THR A 1 33 ? 4.860 -10.439 -11.615 1.00 74.02 33 THR A CA 12
ATOM 20925 C C . THR A 1 33 ? 3.893 -9.620 -12.479 1.00 65.40 33 THR A C 12
ATOM 20926 O O . THR A 1 33 ? 4.298 -8.968 -13.442 1.00 21.11 33 THR A O 12
ATOM 20937 N N . SER A 1 34 ? 2.612 -9.650 -12.123 1.00 14.34 34 SER A N 12
ATOM 20938 C CA . SER A 1 34 ? 1.580 -8.897 -12.854 1.00 64.01 34 SER A CA 12
ATOM 20939 C C . SER A 1 34 ? 0.752 -8.032 -11.893 1.00 41.42 34 SER A C 12
ATOM 20940 O O . SER A 1 34 ? 0.414 -8.475 -10.796 1.00 55.22 34 SER A O 12
ATOM 20948 N N . PRO A 1 35 ? 0.411 -6.785 -12.286 1.00 20.11 35 PRO A N 12
ATOM 20949 C CA . PRO A 1 35 ? -0.366 -5.868 -11.427 1.00 64.52 35 PRO A CA 12
ATOM 20950 C C . PRO A 1 35 ? -1.756 -6.418 -11.056 1.00 60.03 35 PRO A C 12
ATOM 20951 O O . PRO A 1 35 ? -2.627 -6.587 -11.917 1.00 52.43 35 PRO A O 12
ATOM 20962 N N . LEU A 1 36 ? -1.954 -6.693 -9.768 1.00 13.41 36 LEU A N 12
ATOM 20963 C CA . LEU A 1 36 ? -3.218 -7.247 -9.269 1.00 55.53 36 LEU A CA 12
ATOM 20964 C C . LEU A 1 36 ? -4.232 -6.135 -8.954 1.00 74.14 36 LEU A C 12
ATOM 20965 O O . LEU A 1 36 ? -5.436 -6.285 -9.185 1.00 44.23 36 LEU A O 12
ATOM 20981 N N . THR A 1 37 ? -3.739 -5.026 -8.399 1.00 25.20 37 THR A N 12
ATOM 20982 C CA . THR A 1 37 ? -4.579 -3.858 -8.093 1.00 63.20 37 THR A CA 12
ATOM 20983 C C . THR A 1 37 ? -3.955 -2.573 -8.657 1.00 15.13 37 THR A C 12
ATOM 20984 O O . THR A 1 37 ? -2.752 -2.518 -8.913 1.00 63.11 37 THR A O 12
ATOM 20995 N N . SER A 1 38 ? -4.772 -1.539 -8.848 1.00 11.02 38 SER A N 12
ATOM 20996 C CA . SER A 1 38 ? -4.278 -0.258 -9.378 1.00 5.35 38 SER A CA 12
ATOM 20997 C C . SER A 1 38 ? -3.782 0.664 -8.257 1.00 0.42 38 SER A C 12
ATOM 20998 O O . SER A 1 38 ? -3.946 0.369 -7.072 1.00 60.35 38 SER A O 12
ATOM 21006 N N . TYR A 1 39 ? -3.185 1.788 -8.641 1.00 65.24 39 TYR A N 12
ATOM 21007 C CA . TYR A 1 39 ? -2.624 2.741 -7.677 1.00 23.10 39 TYR A CA 12
ATOM 21008 C C . TYR A 1 39 ? -3.709 3.677 -7.122 1.00 63.11 39 TYR A C 12
ATOM 21009 O O . TYR A 1 39 ? -4.186 4.578 -7.816 1.00 23.13 39 TYR A O 12
ATOM 21027 N N . PHE A 1 40 ? -4.105 3.443 -5.873 1.00 22.03 40 PHE A N 12
ATOM 21028 C CA . PHE A 1 40 ? -5.134 4.257 -5.214 1.00 63.42 40 PHE A CA 12
ATOM 21029 C C . PHE A 1 40 ? -4.502 5.460 -4.486 1.00 14.04 40 PHE A C 12
ATOM 21030 O O . PHE A 1 40 ? -3.776 5.288 -3.506 1.00 43.11 40 PHE A O 12
ATOM 21047 N N . PHE A 1 41 ? -4.794 6.671 -4.964 1.00 61.32 41 PHE A N 12
ATOM 21048 C CA . PHE A 1 41 ? -4.133 7.891 -4.469 1.00 41.53 41 PHE A CA 12
ATOM 21049 C C . PHE A 1 41 ? -4.762 8.443 -3.175 1.00 62.32 41 PHE A C 12
ATOM 21050 O O . PHE A 1 41 ? -5.830 9.052 -3.196 1.00 32.05 41 PHE A O 12
ATOM 21067 N N . TRP A 1 42 ? -4.075 8.234 -2.057 1.00 13.11 42 TRP A N 12
ATOM 21068 C CA . TRP A 1 42 ? -4.445 8.831 -0.767 1.00 44.40 42 TRP A CA 12
ATOM 21069 C C . TRP A 1 42 ? -3.887 10.271 -0.663 1.00 65.20 42 TRP A C 12
ATOM 21070 O O . TRP A 1 42 ? -2.777 10.543 -1.127 1.00 64.33 42 TRP A O 12
ATOM 21091 N N . PRO A 1 43 ? -4.644 11.233 -0.078 1.00 54.32 43 PRO A N 12
ATOM 21092 C CA . PRO A 1 43 ? -5.993 11.021 0.468 1.00 3.32 43 PRO A CA 12
ATOM 21093 C C . PRO A 1 43 ? -7.131 11.382 -0.506 1.00 2.31 43 PRO A C 12
ATOM 21094 O O . PRO A 1 43 ? -8.300 11.416 -0.115 1.00 12.34 43 PRO A O 12
ATOM 21105 N N . ARG A 1 44 ? -6.790 11.640 -1.769 1.00 2.13 44 ARG A N 12
ATOM 21106 C CA . ARG A 1 44 ? -7.787 12.046 -2.775 1.00 50.31 44 ARG A CA 12
ATOM 21107 C C . ARG A 1 44 ? -8.798 10.923 -3.063 1.00 61.25 44 ARG A C 12
ATOM 21108 O O . ARG A 1 44 ? -9.907 11.172 -3.541 1.00 24.22 44 ARG A O 12
ATOM 21129 N N . ALA A 1 45 ? -8.401 9.692 -2.778 1.00 22.33 45 ALA A N 12
ATOM 21130 C CA . ALA A 1 45 ? -9.267 8.526 -2.953 1.00 13.51 45 ALA A CA 12
ATOM 21131 C C . ALA A 1 45 ? -9.088 7.535 -1.796 1.00 54.04 45 ALA A C 12
ATOM 21132 O O . ALA A 1 45 ? -8.048 7.524 -1.130 1.00 51.14 45 ALA A O 12
ATOM 21139 N N . ASP A 1 46 ? -10.105 6.712 -1.559 1.00 74.21 46 ASP A N 12
ATOM 21140 C CA . ASP A 1 46 ? -10.058 5.704 -0.498 1.00 63.12 46 ASP A CA 12
ATOM 21141 C C . ASP A 1 46 ? -8.996 4.634 -0.803 1.00 73.54 46 ASP A C 12
ATOM 21142 O O . ASP A 1 46 ? -9.309 3.567 -1.327 1.00 43.13 46 ASP A O 12
ATOM 21151 N N . ALA A 1 47 ? -7.739 4.945 -0.503 1.00 0.24 47 ALA A N 12
ATOM 21152 C CA . ALA A 1 47 ? -6.615 4.057 -0.819 1.00 34.13 47 ALA A CA 12
ATOM 21153 C C . ALA A 1 47 ? -6.757 2.670 -0.173 1.00 22.43 47 ALA A C 12
ATOM 21154 O O . ALA A 1 47 ? -6.889 1.658 -0.866 1.00 60.15 47 ALA A O 12
ATOM 21161 N N . TRP A 1 48 ? -6.737 2.632 1.154 1.00 24.13 48 TRP A N 12
ATOM 21162 C CA . TRP A 1 48 ? -6.772 1.364 1.892 1.00 74.55 48 TRP A CA 12
ATOM 21163 C C . TRP A 1 48 ? -8.113 0.633 1.699 1.00 32.45 48 TRP A C 12
ATOM 21164 O O . TRP A 1 48 ? -8.147 -0.584 1.507 1.00 51.32 48 TRP A O 12
ATOM 21185 N N . GLN A 1 49 ? -9.213 1.386 1.744 1.00 55.54 49 GLN A N 12
ATOM 21186 C CA . GLN A 1 49 ? -10.555 0.815 1.568 1.00 62.40 49 GLN A CA 12
ATOM 21187 C C . GLN A 1 49 ? -10.718 0.135 0.194 1.00 55.42 49 GLN A C 12
ATOM 21188 O O . GLN A 1 49 ? -11.219 -0.986 0.107 1.00 34.21 49 GLN A O 12
ATOM 21202 N N . GLN A 1 50 ? -10.294 0.810 -0.875 1.00 31.13 50 GLN A N 12
ATOM 21203 C CA . GLN A 1 50 ? -10.363 0.223 -2.221 1.00 52.40 50 GLN A CA 12
ATOM 21204 C C . GLN A 1 50 ? -9.411 -0.975 -2.363 1.00 75.02 50 GLN A C 12
ATOM 21205 O O . GLN A 1 50 ? -9.748 -1.973 -2.999 1.00 2.22 50 GLN A O 12
ATOM 21219 N N . LEU A 1 51 ? -8.221 -0.872 -1.767 1.00 54.55 51 LEU A N 12
ATOM 21220 C CA . LEU A 1 51 ? -7.238 -1.962 -1.816 1.00 4.52 51 LEU A CA 12
ATOM 21221 C C . LEU A 1 51 ? -7.800 -3.253 -1.199 1.00 11.40 51 LEU A C 12
ATOM 21222 O O . LEU A 1 51 ? -7.760 -4.320 -1.820 1.00 14.05 51 LEU A O 12
ATOM 21238 N N . LYS A 1 52 ? -8.326 -3.154 0.023 1.00 40.21 52 LYS A N 12
ATOM 21239 C CA . LYS A 1 52 ? -8.902 -4.319 0.701 1.00 34.30 52 LYS A CA 12
ATOM 21240 C C . LYS A 1 52 ? -10.124 -4.854 -0.056 1.00 31.01 52 LYS A C 12
ATOM 21241 O O . LYS A 1 52 ? -10.255 -6.059 -0.252 1.00 63.02 52 LYS A O 12
ATOM 21260 N N . ASP A 1 53 ? -11.000 -3.952 -0.508 1.00 45.41 53 ASP A N 12
ATOM 21261 C CA . ASP A 1 53 ? -12.200 -4.348 -1.250 1.00 34.31 53 ASP A CA 12
ATOM 21262 C C . ASP A 1 53 ? -11.839 -5.140 -2.520 1.00 11.03 53 ASP A C 12
ATOM 21263 O O . ASP A 1 53 ? -12.484 -6.144 -2.842 1.00 14.00 53 ASP A O 12
ATOM 21272 N N . GLU A 1 54 ? -10.808 -4.689 -3.234 1.00 50.03 54 GLU A N 12
ATOM 21273 C CA . GLU A 1 54 ? -10.284 -5.428 -4.389 1.00 43.25 54 GLU A CA 12
ATOM 21274 C C . GLU A 1 54 ? -9.825 -6.838 -3.987 1.00 42.32 54 GLU A C 12
ATOM 21275 O O . GLU A 1 54 ? -10.246 -7.831 -4.581 1.00 61.13 54 GLU A O 12
ATOM 21287 N N . LEU A 1 55 ? -8.969 -6.914 -2.970 1.00 73.03 55 LEU A N 12
ATOM 21288 C CA . LEU A 1 55 ? -8.442 -8.198 -2.491 1.00 1.23 55 LEU A CA 12
ATOM 21289 C C . LEU A 1 55 ? -9.571 -9.133 -2.017 1.00 21.41 55 LEU A C 12
ATOM 21290 O O . LEU A 1 55 ? -9.527 -10.339 -2.253 1.00 53.11 55 LEU A O 12
ATOM 21306 N N . GLU A 1 56 ? -10.583 -8.565 -1.364 1.00 14.13 56 GLU A N 12
ATOM 21307 C CA . GLU A 1 56 ? -11.731 -9.344 -0.879 1.00 0.02 56 GLU A CA 12
ATOM 21308 C C . GLU A 1 56 ? -12.643 -9.784 -2.039 1.00 1.41 56 GLU A C 12
ATOM 21309 O O . GLU A 1 56 ? -13.268 -10.843 -1.982 1.00 62.24 56 GLU A O 12
ATOM 21321 N N . ALA A 1 57 ? -12.723 -8.960 -3.083 1.00 40.44 57 ALA A N 12
ATOM 21322 C CA . ALA A 1 57 ? -13.469 -9.319 -4.298 1.00 65.32 57 ALA A CA 12
ATOM 21323 C C . ALA A 1 57 ? -12.813 -10.507 -5.011 1.00 22.20 57 ALA A C 12
ATOM 21324 O O . ALA A 1 57 ? -13.488 -11.388 -5.549 1.00 64.34 57 ALA A O 12
ATOM 21331 N N . LYS A 1 58 ? -11.484 -10.522 -5.003 1.00 41.35 58 LYS A N 12
ATOM 21332 C CA . LYS A 1 58 ? -10.714 -11.617 -5.593 1.00 73.42 58 LYS A CA 12
ATOM 21333 C C . LYS A 1 58 ? -10.679 -12.817 -4.630 1.00 74.33 58 LYS A C 12
ATOM 21334 O O . LYS A 1 58 ? -9.708 -13.025 -3.908 1.00 53.54 58 LYS A O 12
ATOM 21353 N N . HIS A 1 59 ? -11.763 -13.593 -4.628 1.00 70.44 59 HIS A N 12
ATOM 21354 C CA . HIS A 1 59 ? -11.973 -14.681 -3.651 1.00 40.15 59 HIS A CA 12
ATOM 21355 C C . HIS A 1 59 ? -10.799 -15.680 -3.554 1.00 1.03 59 HIS A C 12
ATOM 21356 O O . HIS A 1 59 ? -10.686 -16.401 -2.565 1.00 64.35 59 HIS A O 12
ATOM 21371 N N . TRP A 1 60 ? -9.938 -15.732 -4.569 1.00 2.11 60 TRP A N 12
ATOM 21372 C CA . TRP A 1 60 ? -8.802 -16.669 -4.562 1.00 1.03 60 TRP A CA 12
ATOM 21373 C C . TRP A 1 60 ? -7.646 -16.174 -3.662 1.00 33.32 60 TRP A C 12
ATOM 21374 O O . TRP A 1 60 ? -6.642 -16.872 -3.474 1.00 22.02 60 TRP A O 12
ATOM 21395 N N . ILE A 1 61 ? -7.808 -14.975 -3.105 1.00 35.41 61 ILE A N 12
ATOM 21396 C CA . ILE A 1 61 ? -6.873 -14.418 -2.115 1.00 62.21 61 ILE A CA 12
ATOM 21397 C C . ILE A 1 61 ? -7.211 -14.928 -0.697 1.00 63.33 61 ILE A C 12
ATOM 21398 O O . ILE A 1 61 ? -8.383 -15.136 -0.363 1.00 23.11 61 ILE A O 12
ATOM 21414 N N . ALA A 1 62 ? -6.191 -15.131 0.134 1.00 35.31 62 ALA A N 12
ATOM 21415 C CA . ALA A 1 62 ? -6.399 -15.622 1.501 1.00 21.45 62 ALA A CA 12
ATOM 21416 C C . ALA A 1 62 ? -6.333 -14.480 2.522 1.00 65.53 62 ALA A C 12
ATOM 21417 O O . ALA A 1 62 ? -5.688 -13.459 2.289 1.00 13.34 62 ALA A O 12
ATOM 21424 N N . GLU A 1 63 ? -6.998 -14.662 3.660 1.00 1.20 63 GLU A N 12
ATOM 21425 C CA . GLU A 1 63 ? -7.004 -13.651 4.720 1.00 73.05 63 GLU A CA 12
ATOM 21426 C C . GLU A 1 63 ? -5.574 -13.268 5.141 1.00 53.22 63 GLU A C 12
ATOM 21427 O O . GLU A 1 63 ? -5.248 -12.087 5.264 1.00 10.50 63 GLU A O 12
ATOM 21439 N N . ALA A 1 64 ? -4.725 -14.275 5.334 1.00 24.03 64 ALA A N 12
ATOM 21440 C CA . ALA A 1 64 ? -3.345 -14.061 5.794 1.00 64.32 64 ALA A CA 12
ATOM 21441 C C . ALA A 1 64 ? -2.545 -13.112 4.879 1.00 41.40 64 ALA A C 12
ATOM 21442 O O . ALA A 1 64 ? -1.931 -12.152 5.357 1.00 0.22 64 ALA A O 12
ATOM 21449 N N . ASP A 1 65 ? -2.559 -13.366 3.568 1.00 52.42 65 ASP A N 12
ATOM 21450 C CA . ASP A 1 65 ? -1.770 -12.555 2.631 1.00 41.03 65 ASP A CA 12
ATOM 21451 C C . ASP A 1 65 ? -2.377 -11.158 2.404 1.00 61.54 65 ASP A C 12
ATOM 21452 O O . ASP A 1 65 ? -1.652 -10.156 2.438 1.00 42.13 65 ASP A O 12
ATOM 21461 N N . ARG A 1 66 ? -3.692 -11.074 2.177 1.00 52.21 66 ARG A N 12
ATOM 21462 C CA . ARG A 1 66 ? -4.333 -9.763 2.011 1.00 42.13 66 ARG A CA 12
ATOM 21463 C C . ARG A 1 66 ? -4.139 -8.883 3.257 1.00 5.14 66 ARG A C 12
ATOM 21464 O O . ARG A 1 66 ? -3.767 -7.718 3.146 1.00 23.23 66 ARG A O 12
ATOM 21485 N N . ILE A 1 67 ? -4.360 -9.444 4.447 1.00 60.33 67 ILE A N 12
ATOM 21486 C CA . ILE A 1 67 ? -4.158 -8.695 5.692 1.00 74.24 67 ILE A CA 12
ATOM 21487 C C . ILE A 1 67 ? -2.684 -8.288 5.858 1.00 3.33 67 ILE A C 12
ATOM 21488 O O . ILE A 1 67 ? -2.386 -7.198 6.341 1.00 44.41 67 ILE A O 12
ATOM 21504 N N . ASN A 1 68 ? -1.767 -9.160 5.430 1.00 31.23 68 ASN A N 12
ATOM 21505 C CA . ASN A 1 68 ? -0.331 -8.855 5.468 1.00 21.12 68 ASN A CA 12
ATOM 21506 C C . ASN A 1 68 ? -0.021 -7.555 4.704 1.00 1.41 68 ASN A C 12
ATOM 21507 O O . ASN A 1 68 ? 0.513 -6.600 5.276 1.00 3.15 68 ASN A O 12
ATOM 21518 N N . VAL A 1 69 ? -0.373 -7.520 3.416 1.00 50.41 69 VAL A N 12
ATOM 21519 C CA . VAL A 1 69 ? -0.134 -6.330 2.589 1.00 34.11 69 VAL A CA 12
ATOM 21520 C C . VAL A 1 69 ? -0.982 -5.135 3.060 1.00 50.02 69 VAL A C 12
ATOM 21521 O O . VAL A 1 69 ? -0.567 -3.985 2.933 1.00 4.23 69 VAL A O 12
ATOM 21534 N N . LEU A 1 70 ? -2.159 -5.414 3.621 1.00 41.42 70 LEU A N 12
ATOM 21535 C CA . LEU A 1 70 ? -3.021 -4.357 4.162 1.00 3.11 70 LEU A CA 12
ATOM 21536 C C . LEU A 1 70 ? -2.394 -3.677 5.388 1.00 22.32 70 LEU A C 12
ATOM 21537 O O . LEU A 1 70 ? -2.455 -2.457 5.515 1.00 42.14 70 LEU A O 12
ATOM 21553 N N . ASN A 1 71 ? -1.798 -4.460 6.290 1.00 40.10 71 ASN A N 12
ATOM 21554 C CA . ASN A 1 71 ? -1.177 -3.899 7.499 1.00 52.30 71 ASN A CA 12
ATOM 21555 C C . ASN A 1 71 ? 0.004 -2.984 7.154 1.00 10.54 71 ASN A C 12
ATOM 21556 O O . ASN A 1 71 ? 0.045 -1.829 7.579 1.00 70.22 71 ASN A O 12
ATOM 21567 N N . GLN A 1 72 ? 0.947 -3.490 6.364 1.00 13.33 72 GLN A N 12
ATOM 21568 C CA . GLN A 1 72 ? 2.096 -2.683 5.935 1.00 13.23 72 GLN A CA 12
ATOM 21569 C C . GLN A 1 72 ? 1.640 -1.451 5.126 1.00 52.14 72 GLN A C 12
ATOM 21570 O O . GLN A 1 72 ? 2.253 -0.385 5.202 1.00 34.12 72 GLN A O 12
ATOM 21584 N N . ALA A 1 73 ? 0.549 -1.598 4.369 1.00 71.24 73 ALA A N 12
ATOM 21585 C CA . ALA A 1 73 ? -0.068 -0.460 3.672 1.00 62.23 73 ALA A CA 12
ATOM 21586 C C . ALA A 1 73 ? -0.648 0.554 4.672 1.00 42.02 73 ALA A C 12
ATOM 21587 O O . ALA A 1 73 ? -0.496 1.765 4.506 1.00 22.25 73 ALA A O 12
ATOM 21594 N N . THR A 1 74 ? -1.313 0.044 5.711 1.00 32.24 74 THR A N 12
ATOM 21595 C CA . THR A 1 74 ? -1.878 0.891 6.770 1.00 74.12 74 THR A CA 12
ATOM 21596 C C . THR A 1 74 ? -0.787 1.728 7.443 1.00 4.41 74 THR A C 12
ATOM 21597 O O . THR A 1 74 ? -0.966 2.920 7.699 1.00 10.24 74 THR A O 12
ATOM 21608 N N . GLU A 1 75 ? 0.346 1.085 7.724 1.00 22.04 75 GLU A N 12
ATOM 21609 C CA . GLU A 1 75 ? 1.486 1.756 8.354 1.00 45.43 75 GLU A CA 12
ATOM 21610 C C . GLU A 1 75 ? 1.981 2.938 7.506 1.00 11.33 75 GLU A C 12
ATOM 21611 O O . GLU A 1 75 ? 2.171 4.040 8.018 1.00 71.41 75 GLU A O 12
ATOM 21623 N N . VAL A 1 76 ? 2.175 2.704 6.208 1.00 33.52 76 VAL A N 12
ATOM 21624 C CA . VAL A 1 76 ? 2.642 3.753 5.289 1.00 50.31 76 VAL A CA 12
ATOM 21625 C C . VAL A 1 76 ? 1.651 4.931 5.216 1.00 61.54 76 VAL A C 12
ATOM 21626 O O . VAL A 1 76 ? 2.051 6.095 5.286 1.00 24.02 76 VAL A O 12
ATOM 21639 N N . ILE A 1 77 ? 0.362 4.622 5.079 1.00 12.54 77 ILE A N 12
ATOM 21640 C CA . ILE A 1 77 ? -0.683 5.655 5.031 1.00 15.42 77 ILE A CA 12
ATOM 21641 C C . ILE A 1 77 ? -0.697 6.505 6.315 1.00 50.31 77 ILE A C 12
ATOM 21642 O O . ILE A 1 77 ? -0.678 7.738 6.259 1.00 45.52 77 ILE A O 12
ATOM 21658 N N . ASN A 1 78 ? -0.720 5.842 7.469 1.00 12.24 78 ASN A N 12
ATOM 21659 C CA . ASN A 1 78 ? -0.678 6.543 8.759 1.00 14.11 78 ASN A CA 12
ATOM 21660 C C . ASN A 1 78 ? 0.651 7.294 8.945 1.00 73.02 78 ASN A C 12
ATOM 21661 O O . ASN A 1 78 ? 0.693 8.342 9.583 1.00 73.40 78 ASN A O 12
ATOM 21672 N N . PHE A 1 79 ? 1.729 6.746 8.383 1.00 41.23 79 PHE A N 12
ATOM 21673 C CA . PHE A 1 79 ? 3.048 7.390 8.419 1.00 31.50 79 PHE A CA 12
ATOM 21674 C C . PHE A 1 79 ? 3.024 8.722 7.651 1.00 31.20 79 PHE A C 12
ATOM 21675 O O . PHE A 1 79 ? 3.493 9.745 8.147 1.00 24.14 79 PHE A O 12
ATOM 21692 N N . TRP A 1 80 ? 2.459 8.699 6.445 1.00 10.50 80 TRP A N 12
ATOM 21693 C CA . TRP A 1 80 ? 2.314 9.909 5.623 1.00 33.35 80 TRP A CA 12
ATOM 21694 C C . TRP A 1 80 ? 1.503 10.981 6.368 1.00 74.30 80 TRP A C 12
ATOM 21695 O O . TRP A 1 80 ? 1.907 12.145 6.449 1.00 32.40 80 TRP A O 12
ATOM 21716 N N . GLN A 1 81 ? 0.359 10.573 6.917 1.00 63.30 81 GLN A N 12
ATOM 21717 C CA . GLN A 1 81 ? -0.490 11.471 7.710 1.00 63.34 81 GLN A CA 12
ATOM 21718 C C . GLN A 1 81 ? 0.269 11.988 8.948 1.00 73.53 81 GLN A C 12
ATOM 21719 O O . GLN A 1 81 ? 0.176 13.164 9.308 1.00 54.22 81 GLN A O 12
ATOM 21733 N N . ASP A 1 82 ? 1.039 11.098 9.574 1.00 24.42 82 ASP A N 12
ATOM 21734 C CA . ASP A 1 82 ? 1.878 11.447 10.728 1.00 64.23 82 ASP A CA 12
ATOM 21735 C C . ASP A 1 82 ? 2.905 12.534 10.347 1.00 43.12 82 ASP A C 12
ATOM 21736 O O . ASP A 1 82 ? 3.187 13.449 11.127 1.00 21.10 82 ASP A O 12
ATOM 21745 N N . LEU A 1 83 ? 3.455 12.429 9.135 1.00 41.42 83 LEU A N 12
ATOM 21746 C CA . LEU A 1 83 ? 4.381 13.442 8.611 1.00 42.24 83 LEU A CA 12
ATOM 21747 C C . LEU A 1 83 ? 3.663 14.774 8.352 1.00 73.33 83 LEU A C 12
ATOM 21748 O O . LEU A 1 83 ? 4.217 15.845 8.599 1.00 71.11 83 LEU A O 12
ATOM 21764 N N . LYS A 1 84 ? 2.433 14.698 7.835 1.00 53.10 84 LYS A N 12
ATOM 21765 C CA . LYS A 1 84 ? 1.612 15.893 7.577 1.00 11.05 84 LYS A CA 12
ATOM 21766 C C . LYS A 1 84 ? 1.293 16.653 8.874 1.00 72.23 84 LYS A C 12
ATOM 21767 O O . LYS A 1 84 ? 1.360 17.883 8.919 1.00 41.44 84 LYS A O 12
ATOM 21786 N N . ASN A 1 85 ? 0.941 15.912 9.920 1.00 4.24 85 ASN A N 12
ATOM 21787 C CA . ASN A 1 85 ? 0.648 16.501 11.232 1.00 12.52 85 ASN A CA 12
ATOM 21788 C C . ASN A 1 85 ? 1.877 17.216 11.818 1.00 72.45 85 ASN A C 12
ATOM 21789 O O . ASN A 1 85 ? 1.760 18.281 12.426 1.00 62.11 85 ASN A O 12
ATOM 21800 N N . GLN A 1 86 ? 3.053 16.621 11.630 1.00 41.24 86 GLN A N 12
ATOM 21801 C CA . GLN A 1 86 ? 4.308 17.203 12.131 1.00 24.22 86 GLN A CA 12
ATOM 21802 C C . GLN A 1 86 ? 5.018 18.056 11.066 1.00 32.44 86 GLN A C 12
ATOM 21803 O O . GLN A 1 86 ? 6.092 18.602 11.319 1.00 32.52 86 GLN A O 12
ATOM 21817 N N . ASN A 1 87 ? 4.422 18.153 9.875 1.00 5.12 87 ASN A N 12
ATOM 21818 C CA . ASN A 1 87 ? 4.958 18.986 8.780 1.00 21.10 87 ASN A CA 12
ATOM 21819 C C . ASN A 1 87 ? 6.410 18.614 8.410 1.00 71.03 87 ASN A C 12
ATOM 21820 O O . ASN A 1 87 ? 7.151 19.436 7.867 1.00 0.53 87 ASN A O 12
ATOM 21831 N N . LYS A 1 88 ? 6.794 17.364 8.671 1.00 64.32 88 LYS A N 12
ATOM 21832 C CA . LYS A 1 88 ? 8.174 16.906 8.440 1.00 61.10 88 LYS A CA 12
ATOM 21833 C C . LYS A 1 88 ? 8.591 17.021 6.963 1.00 35.45 88 LYS A C 12
ATOM 21834 O O . LYS A 1 88 ? 9.657 17.561 6.658 1.00 65.21 88 LYS A O 12
ATOM 21853 N N . GLN A 1 89 ? 7.753 16.501 6.062 1.00 52.31 89 GLN A N 12
ATOM 21854 C CA . GLN A 1 89 ? 7.971 16.633 4.609 1.00 44.43 89 GLN A CA 12
ATOM 21855 C C . GLN A 1 89 ? 9.262 15.932 4.129 1.00 4.41 89 GLN A C 12
ATOM 21856 O O . GLN A 1 89 ? 9.938 16.410 3.214 1.00 4.34 89 GLN A O 12
ATOM 21870 N N . ILE A 1 90 ? 9.583 14.784 4.727 1.00 20.01 90 ILE A N 12
ATOM 21871 C CA . ILE A 1 90 ? 10.760 14.004 4.313 1.00 74.23 90 ILE A CA 12
ATOM 21872 C C . ILE A 1 90 ? 10.542 13.330 2.943 1.00 72.31 90 ILE A C 12
ATOM 21873 O O . ILE A 1 90 ? 9.438 13.357 2.395 1.00 3.31 90 ILE A O 12
ATOM 21889 N N . SER A 1 91 ? 11.594 12.722 2.397 1.00 71.43 91 SER A N 12
ATOM 21890 C CA . SER A 1 91 ? 11.523 12.086 1.070 1.00 32.22 91 SER A CA 12
ATOM 21891 C C . SER A 1 91 ? 11.097 10.616 1.162 1.00 43.43 91 SER A C 12
ATOM 21892 O O . SER A 1 91 ? 11.151 9.999 2.229 1.00 15.25 91 SER A O 12
ATOM 21900 N N . MET A 1 92 ? 10.695 10.052 0.023 1.00 34.41 92 MET A N 12
ATOM 21901 C CA . MET A 1 92 ? 10.371 8.625 -0.062 1.00 42.41 92 MET A CA 12
ATOM 21902 C C . MET A 1 92 ? 11.584 7.759 0.316 1.00 14.01 92 MET A C 12
ATOM 21903 O O . MET A 1 92 ? 11.436 6.687 0.904 1.00 3.23 92 MET A O 12
ATOM 21917 N N . ALA A 1 93 ? 12.785 8.244 -0.011 1.00 11.44 93 ALA A N 12
ATOM 21918 C CA . ALA A 1 93 ? 14.028 7.545 0.331 1.00 40.04 93 ALA A CA 12
ATOM 21919 C C . ALA A 1 93 ? 14.220 7.458 1.851 1.00 64.14 93 ALA A C 12
ATOM 21920 O O . ALA A 1 93 ? 14.709 6.453 2.372 1.00 64.44 93 ALA A O 12
ATOM 21927 N N . GLU A 1 94 ? 13.831 8.520 2.560 1.00 40.42 94 GLU A N 12
ATOM 21928 C CA . GLU A 1 94 ? 13.891 8.540 4.027 1.00 12.01 94 GLU A CA 12
ATOM 21929 C C . GLU A 1 94 ? 12.766 7.685 4.635 1.00 45.25 94 GLU A C 12
ATOM 21930 O O . GLU A 1 94 ? 12.949 7.037 5.668 1.00 32.54 94 GLU A O 12
ATOM 21942 N N . ALA A 1 95 ? 11.605 7.680 3.978 1.00 62.14 95 ALA A N 12
ATOM 21943 C CA . ALA A 1 95 ? 10.460 6.868 4.416 1.00 41.45 95 ALA A CA 12
ATOM 21944 C C . ALA A 1 95 ? 10.771 5.361 4.367 1.00 4.23 95 ALA A C 12
ATOM 21945 O O . ALA A 1 95 ? 10.382 4.607 5.263 1.00 44.34 95 ALA A O 12
ATOM 21952 N N . GLN A 1 96 ? 11.483 4.928 3.321 1.00 21.22 96 GLN A N 12
ATOM 21953 C CA . GLN A 1 96 ? 11.860 3.513 3.169 1.00 23.43 96 GLN A CA 12
ATOM 21954 C C . GLN A 1 96 ? 12.783 3.031 4.303 1.00 75.24 96 GLN A C 12
ATOM 21955 O O . GLN A 1 96 ? 12.983 1.829 4.477 1.00 53.31 96 GLN A O 12
ATOM 21969 N N . GLY A 1 97 ? 13.346 3.970 5.063 1.00 53.31 97 GLY A N 12
ATOM 21970 C CA . GLY A 1 97 ? 14.138 3.612 6.238 1.00 34.15 97 GLY A CA 12
ATOM 21971 C C . GLY A 1 97 ? 13.314 2.881 7.295 1.00 0.21 97 GLY A C 12
ATOM 21972 O O . GLY A 1 97 ? 13.819 2.005 8.003 1.00 21.32 97 GLY A O 12
ATOM 21976 N N . LYS A 1 98 ? 12.036 3.245 7.401 1.00 31.55 98 LYS A N 12
ATOM 21977 C CA . LYS A 1 98 ? 11.110 2.582 8.326 1.00 21.24 98 LYS A CA 12
ATOM 21978 C C . LYS A 1 98 ? 10.412 1.391 7.638 1.00 11.25 98 LYS A C 12
ATOM 21979 O O . LYS A 1 98 ? 10.008 0.429 8.293 1.00 11.44 98 LYS A O 12
ATOM 21998 N N . PHE A 1 99 ? 10.287 1.450 6.310 1.00 52.44 99 PHE A N 12
ATOM 21999 C CA . PHE A 1 99 ? 9.622 0.384 5.541 1.00 71.14 99 PHE A CA 12
ATOM 22000 C C . PHE A 1 99 ? 10.578 -0.259 4.512 1.00 32.42 99 PHE A C 12
ATOM 22001 O O . PHE A 1 99 ? 10.426 -0.060 3.304 1.00 74.41 99 PHE A O 12
ATOM 22018 N N . PRO A 1 100 ? 11.563 -1.061 4.967 1.00 33.35 100 PRO A N 12
ATOM 22019 C CA . PRO A 1 100 ? 12.578 -1.658 4.072 1.00 23.14 100 PRO A CA 12
ATOM 22020 C C . PRO A 1 100 ? 12.012 -2.769 3.175 1.00 60.03 100 PRO A C 12
ATOM 22021 O O . PRO A 1 100 ? 12.589 -3.104 2.140 1.00 42.00 100 PRO A O 12
ATOM 22032 N N . GLU A 1 101 ? 10.879 -3.340 3.577 1.00 51.52 101 GLU A N 12
ATOM 22033 C CA . GLU A 1 101 ? 10.260 -4.442 2.835 1.00 43.41 101 GLU A CA 12
ATOM 22034 C C . GLU A 1 101 ? 9.090 -3.957 1.961 1.00 43.12 101 GLU A C 12
ATOM 22035 O O . GLU A 1 101 ? 8.385 -4.762 1.352 1.00 31.22 101 GLU A O 12
ATOM 22047 N N . VAL A 1 102 ? 8.892 -2.640 1.895 1.00 52.12 102 VAL A N 12
ATOM 22048 C CA . VAL A 1 102 ? 7.833 -2.064 1.056 1.00 60.34 102 VAL A CA 12
ATOM 22049 C C . VAL A 1 102 ? 8.433 -1.342 -0.161 1.00 60.24 102 VAL A C 12
ATOM 22050 O O . VAL A 1 102 ? 9.333 -0.510 -0.025 1.00 63.31 102 VAL A O 12
ATOM 22063 N N . VAL A 1 103 ? 7.935 -1.666 -1.354 1.00 10.42 103 VAL A N 12
ATOM 22064 C CA . VAL A 1 103 ? 8.480 -1.106 -2.594 1.00 23.51 103 VAL A CA 12
ATOM 22065 C C . VAL A 1 103 ? 7.894 0.283 -2.905 1.00 33.54 103 VAL A C 12
ATOM 22066 O O . VAL A 1 103 ? 6.763 0.403 -3.364 1.00 4.05 103 VAL A O 12
ATOM 22079 N N . PHE A 1 104 ? 8.669 1.334 -2.648 1.00 31.22 104 PHE A N 12
ATOM 22080 C CA . PHE A 1 104 ? 8.259 2.701 -3.002 1.00 54.45 104 PHE A CA 12
ATOM 22081 C C . PHE A 1 104 ? 8.782 3.073 -4.397 1.00 1.11 104 PHE A C 12
ATOM 22082 O O . PHE A 1 104 ? 9.992 3.103 -4.624 1.00 62.24 104 PHE A O 12
ATOM 22099 N N . SER A 1 105 ? 7.872 3.367 -5.323 1.00 44.22 105 SER A N 12
ATOM 22100 C CA . SER A 1 105 ? 8.252 3.684 -6.712 1.00 21.43 105 SER A CA 12
ATOM 22101 C C . SER A 1 105 ? 7.880 5.125 -7.086 1.00 63.04 105 SER A C 12
ATOM 22102 O O . SER A 1 105 ? 6.749 5.562 -6.867 1.00 3.35 105 SER A O 12
ATOM 22110 N N . GLY A 1 106 ? 8.843 5.859 -7.645 1.00 22.02 106 GLY A N 12
ATOM 22111 C CA . GLY A 1 106 ? 8.604 7.234 -8.078 1.00 1.31 106 GLY A CA 12
ATOM 22112 C C . GLY A 1 106 ? 8.978 7.464 -9.540 1.00 4.30 106 GLY A C 12
ATOM 22113 O O . GLY A 1 106 ? 10.113 7.843 -9.852 1.00 11.20 106 GLY A O 12
ATOM 22117 N N . SER A 1 107 ? 8.019 7.245 -10.440 1.00 61.54 107 SER A N 12
ATOM 22118 C CA . SER A 1 107 ? 8.254 7.389 -11.885 1.00 10.12 107 SER A CA 12
ATOM 22119 C C . SER A 1 107 ? 8.430 8.860 -12.293 1.00 63.35 107 SER A C 12
ATOM 22120 O O . SER A 1 107 ? 7.455 9.559 -12.589 1.00 55.13 107 SER A O 12
ATOM 22128 N N . ASN A 1 108 ? 9.675 9.327 -12.292 1.00 45.12 108 ASN A N 12
ATOM 22129 C CA . ASN A 1 108 ? 9.996 10.712 -12.662 1.00 2.32 108 ASN A CA 12
ATOM 22130 C C . ASN A 1 108 ? 10.640 10.776 -14.060 1.00 22.02 108 ASN A C 12
ATOM 22131 O O . ASN A 1 108 ? 11.167 9.780 -14.558 1.00 0.12 108 ASN A O 12
ATOM 22142 N N . LEU A 1 109 ? 10.612 11.956 -14.680 1.00 73.33 109 LEU A N 12
ATOM 22143 C CA . LEU A 1 109 ? 11.186 12.148 -16.019 1.00 61.12 109 LEU A CA 12
ATOM 22144 C C . LEU A 1 109 ? 12.079 13.400 -16.081 1.00 23.25 109 LEU A C 12
ATOM 22145 O O . LEU A 1 109 ? 11.985 14.289 -15.234 1.00 24.34 109 LEU A O 12
ATOM 22161 N N . GLU A 1 110 ? 12.952 13.457 -17.086 1.00 44.30 110 GLU A N 12
ATOM 22162 C CA . GLU A 1 110 ? 13.871 14.590 -17.256 1.00 42.32 110 GLU A CA 12
ATOM 22163 C C . GLU A 1 110 ? 13.307 15.638 -18.224 1.00 53.14 110 GLU A C 12
ATOM 22164 O O . GLU A 1 110 ? 13.612 16.825 -18.118 1.00 63.22 110 GLU A O 12
ATOM 22176 N N . HIS A 1 111 ? 12.501 15.189 -19.182 1.00 25.41 111 HIS A N 12
ATOM 22177 C CA . HIS A 1 111 ? 11.878 16.083 -20.163 1.00 55.53 111 HIS A CA 12
ATOM 22178 C C . HIS A 1 111 ? 10.380 15.779 -20.310 1.00 2.11 111 HIS A C 12
ATOM 22179 O O . HIS A 1 111 ? 9.989 14.659 -20.647 1.00 1.35 111 HIS A O 12
ATOM 22194 N N . HIS A 1 112 ? 9.549 16.789 -20.051 1.00 21.35 112 HIS A N 12
ATOM 22195 C CA . HIS A 1 112 ? 8.093 16.619 -20.038 1.00 72.22 112 HIS A CA 12
ATOM 22196 C C . HIS A 1 112 ? 7.451 16.967 -21.396 1.00 52.21 112 HIS A C 12
ATOM 22197 O O . HIS A 1 112 ? 6.260 16.728 -21.603 1.00 3.04 112 HIS A O 12
ATOM 22212 N N . HIS A 1 113 ? 8.230 17.527 -22.319 1.00 12.42 113 HIS A N 12
ATOM 22213 C CA . HIS A 1 113 ? 7.709 17.888 -23.642 1.00 62.23 113 HIS A CA 12
ATOM 22214 C C . HIS A 1 113 ? 7.634 16.669 -24.577 1.00 31.31 113 HIS A C 12
ATOM 22215 O O . HIS A 1 113 ? 8.619 15.954 -24.780 1.00 34.02 113 HIS A O 12
ATOM 22230 N N . HIS A 1 114 ? 6.455 16.461 -25.156 1.00 51.12 114 HIS A N 12
ATOM 22231 C CA . HIS A 1 114 ? 6.193 15.311 -26.025 1.00 1.55 114 HIS A CA 12
ATOM 22232 C C . HIS A 1 114 ? 6.960 15.411 -27.357 1.00 41.11 114 HIS A C 12
ATOM 22233 O O . HIS A 1 114 ? 6.516 16.080 -28.290 1.00 43.04 114 HIS A O 12
ATOM 22248 N N . HIS A 1 115 ? 8.114 14.749 -27.438 1.00 65.31 115 HIS A N 12
ATOM 22249 C CA . HIS A 1 115 ? 8.902 14.719 -28.680 1.00 61.12 115 HIS A CA 12
ATOM 22250 C C . HIS A 1 115 ? 8.558 13.475 -29.521 1.00 4.21 115 HIS A C 12
ATOM 22251 O O . HIS A 1 115 ? 8.667 13.485 -30.747 1.00 40.40 115 HIS A O 12
ATOM 22266 N N . HIS A 1 116 ? 8.143 12.407 -28.844 1.00 23.02 116 HIS A N 12
ATOM 22267 C CA . HIS A 1 116 ? 7.715 11.162 -29.502 1.00 15.35 116 HIS A CA 12
ATOM 22268 C C . HIS A 1 116 ? 6.425 10.621 -28.859 1.00 21.13 116 HIS A C 12
ATOM 22269 O O . HIS A 1 116 ? 5.415 10.472 -29.576 1.00 37.53 116 HIS A O 12
ATOM 22285 N N . MET A 1 1 ? 0.089 -26.526 -11.879 1.00 63.05 1 MET A N 13
ATOM 22286 C CA . MET A 1 1 ? -0.955 -27.580 -12.006 1.00 55.43 1 MET A CA 13
ATOM 22287 C C . MET A 1 1 ? -2.262 -27.148 -11.329 1.00 31.42 1 MET A C 13
ATOM 22288 O O . MET A 1 1 ? -2.241 -26.438 -10.325 1.00 72.22 1 MET A O 13
ATOM 22304 N N . ALA A 1 2 ? -3.394 -27.595 -11.874 1.00 4.31 2 ALA A N 13
ATOM 22305 C CA . ALA A 1 2 ? -4.716 -27.254 -11.329 1.00 3.05 2 ALA A CA 13
ATOM 22306 C C . ALA A 1 2 ? -5.057 -28.111 -10.099 1.00 43.53 2 ALA A C 13
ATOM 22307 O O . ALA A 1 2 ? -5.742 -27.657 -9.181 1.00 12.53 2 ALA A O 13
ATOM 22314 N N . ALA A 1 3 ? -4.568 -29.350 -10.085 1.00 72.41 3 ALA A N 13
ATOM 22315 C CA . ALA A 1 3 ? -4.803 -30.270 -8.962 1.00 54.32 3 ALA A CA 13
ATOM 22316 C C . ALA A 1 3 ? -3.731 -30.123 -7.864 1.00 30.01 3 ALA A C 13
ATOM 22317 O O . ALA A 1 3 ? -3.618 -30.969 -6.968 1.00 64.24 3 ALA A O 13
ATOM 22324 N N . SER A 1 4 ? -2.961 -29.040 -7.927 1.00 62.54 4 SER A N 13
ATOM 22325 C CA . SER A 1 4 ? -1.894 -28.779 -6.949 1.00 13.04 4 SER A CA 13
ATOM 22326 C C . SER A 1 4 ? -1.957 -27.341 -6.427 1.00 33.00 4 SER A C 13
ATOM 22327 O O . SER A 1 4 ? -2.626 -26.487 -7.009 1.00 70.30 4 SER A O 13
ATOM 22335 N N . THR A 1 5 ? -1.259 -27.079 -5.327 1.00 34.14 5 THR A N 13
ATOM 22336 C CA . THR A 1 5 ? -1.268 -25.751 -4.698 1.00 12.21 5 THR A CA 13
ATOM 22337 C C . THR A 1 5 ? -0.340 -24.769 -5.431 1.00 10.35 5 THR A C 13
ATOM 22338 O O . THR A 1 5 ? 0.865 -24.998 -5.535 1.00 63.43 5 THR A O 13
ATOM 22349 N N . VAL A 1 6 ? -0.908 -23.681 -5.943 1.00 40.44 6 VAL A N 13
ATOM 22350 C CA . VAL A 1 6 ? -0.128 -22.662 -6.656 1.00 32.31 6 VAL A CA 13
ATOM 22351 C C . VAL A 1 6 ? 0.684 -21.782 -5.686 1.00 55.42 6 VAL A C 13
ATOM 22352 O O . VAL A 1 6 ? 0.201 -21.403 -4.616 1.00 60.20 6 VAL A O 13
ATOM 22365 N N . HIS A 1 7 ? 1.928 -21.473 -6.055 1.00 21.14 7 HIS A N 13
ATOM 22366 C CA . HIS A 1 7 ? 2.775 -20.587 -5.245 1.00 75.35 7 HIS A CA 13
ATOM 22367 C C . HIS A 1 7 ? 2.817 -19.163 -5.829 1.00 40.53 7 HIS A C 13
ATOM 22368 O O . HIS A 1 7 ? 3.350 -18.935 -6.918 1.00 52.53 7 HIS A O 13
ATOM 22383 N N . THR A 1 8 ? 2.235 -18.211 -5.106 1.00 44.45 8 THR A N 13
ATOM 22384 C CA . THR A 1 8 ? 2.190 -16.809 -5.542 1.00 51.20 8 THR A CA 13
ATOM 22385 C C . THR A 1 8 ? 2.155 -15.856 -4.337 1.00 51.10 8 THR A C 13
ATOM 22386 O O . THR A 1 8 ? 1.185 -15.832 -3.579 1.00 44.22 8 THR A O 13
ATOM 22397 N N . SER A 1 9 ? 3.228 -15.086 -4.159 1.00 62.43 9 SER A N 13
ATOM 22398 C CA . SER A 1 9 ? 3.311 -14.105 -3.067 1.00 73.14 9 SER A CA 13
ATOM 22399 C C . SER A 1 9 ? 2.803 -12.731 -3.522 1.00 73.22 9 SER A C 13
ATOM 22400 O O . SER A 1 9 ? 2.495 -12.534 -4.698 1.00 22.32 9 SER A O 13
ATOM 22408 N N . PHE A 1 10 ? 2.711 -11.778 -2.595 1.00 70.35 10 PHE A N 13
ATOM 22409 C CA . PHE A 1 10 ? 2.154 -10.452 -2.902 1.00 42.51 10 PHE A CA 13
ATOM 22410 C C . PHE A 1 10 ? 3.038 -9.313 -2.363 1.00 43.31 10 PHE A C 13
ATOM 22411 O O . PHE A 1 10 ? 3.496 -9.350 -1.216 1.00 13.41 10 PHE A O 13
ATOM 22428 N N . ILE A 1 11 ? 3.268 -8.305 -3.207 1.00 32.23 11 ILE A N 13
ATOM 22429 C CA . ILE A 1 11 ? 4.081 -7.136 -2.848 1.00 45.41 11 ILE A CA 13
ATOM 22430 C C . ILE A 1 11 ? 3.223 -5.858 -2.832 1.00 45.22 11 ILE A C 13
ATOM 22431 O O . ILE A 1 11 ? 2.301 -5.713 -3.631 1.00 11.55 11 ILE A O 13
ATOM 22447 N N . LEU A 1 12 ? 3.529 -4.940 -1.921 1.00 63.00 12 LEU A N 13
ATOM 22448 C CA . LEU A 1 12 ? 2.844 -3.640 -1.864 1.00 2.20 12 LEU A CA 13
ATOM 22449 C C . LEU A 1 12 ? 3.741 -2.517 -2.408 1.00 23.34 12 LEU A C 13
ATOM 22450 O O . LEU A 1 12 ? 4.871 -2.335 -1.944 1.00 75.14 12 LEU A O 13
ATOM 22466 N N . LYS A 1 13 ? 3.248 -1.770 -3.396 1.00 74.40 13 LYS A N 13
ATOM 22467 C CA . LYS A 1 13 ? 3.978 -0.610 -3.921 1.00 41.23 13 LYS A CA 13
ATOM 22468 C C . LYS A 1 13 ? 3.269 0.705 -3.551 1.00 14.24 13 LYS A C 13
ATOM 22469 O O . LYS A 1 13 ? 2.042 0.806 -3.626 1.00 1.31 13 LYS A O 13
ATOM 22488 N N . VAL A 1 14 ? 4.050 1.711 -3.161 1.00 72.14 14 VAL A N 13
ATOM 22489 C CA . VAL A 1 14 ? 3.502 3.011 -2.754 1.00 63.21 14 VAL A CA 13
ATOM 22490 C C . VAL A 1 14 ? 4.004 4.151 -3.656 1.00 23.04 14 VAL A C 13
ATOM 22491 O O . VAL A 1 14 ? 5.208 4.402 -3.753 1.00 62.23 14 VAL A O 13
ATOM 22504 N N . LEU A 1 15 ? 3.069 4.839 -4.310 1.00 54.14 15 LEU A N 13
ATOM 22505 C CA . LEU A 1 15 ? 3.394 5.998 -5.151 1.00 32.04 15 LEU A CA 13
ATOM 22506 C C . LEU A 1 15 ? 3.347 7.281 -4.295 1.00 51.10 15 LEU A C 13
ATOM 22507 O O . LEU A 1 15 ? 2.270 7.767 -3.943 1.00 61.45 15 LEU A O 13
ATOM 22523 N N . TRP A 1 16 ? 4.521 7.817 -3.964 1.00 14.53 16 TRP A N 13
ATOM 22524 C CA . TRP A 1 16 ? 4.639 8.923 -3.000 1.00 52.23 16 TRP A CA 13
ATOM 22525 C C . TRP A 1 16 ? 4.685 10.301 -3.695 1.00 41.00 16 TRP A C 13
ATOM 22526 O O . TRP A 1 16 ? 5.625 10.605 -4.432 1.00 41.33 16 TRP A O 13
ATOM 22547 N N . LEU A 1 17 ? 3.673 11.135 -3.443 1.00 23.25 17 LEU A N 13
ATOM 22548 C CA . LEU A 1 17 ? 3.627 12.502 -3.986 1.00 45.22 17 LEU A CA 13
ATOM 22549 C C . LEU A 1 17 ? 3.557 13.543 -2.852 1.00 55.51 17 LEU A C 13
ATOM 22550 O O . LEU A 1 17 ? 3.469 13.189 -1.676 1.00 61.23 17 LEU A O 13
ATOM 22566 N N . ASP A 1 18 ? 3.605 14.828 -3.206 1.00 54.34 18 ASP A N 13
ATOM 22567 C CA . ASP A 1 18 ? 3.537 15.902 -2.206 1.00 42.13 18 ASP A CA 13
ATOM 22568 C C . ASP A 1 18 ? 2.095 16.131 -1.718 1.00 24.30 18 ASP A C 13
ATOM 22569 O O . ASP A 1 18 ? 1.842 16.228 -0.514 1.00 32.51 18 ASP A O 13
ATOM 22578 N N . GLN A 1 19 ? 1.153 16.230 -2.654 1.00 2.14 19 GLN A N 13
ATOM 22579 C CA . GLN A 1 19 ? -0.256 16.472 -2.311 1.00 61.24 19 GLN A CA 13
ATOM 22580 C C . GLN A 1 19 ? -1.035 15.158 -2.135 1.00 1.22 19 GLN A C 13
ATOM 22581 O O . GLN A 1 19 ? -2.030 15.106 -1.410 1.00 22.04 19 GLN A O 13
ATOM 22595 N N . ASN A 1 20 ? -0.585 14.103 -2.812 1.00 12.43 20 ASN A N 13
ATOM 22596 C CA . ASN A 1 20 ? -1.305 12.822 -2.826 1.00 15.12 20 ASN A CA 13
ATOM 22597 C C . ASN A 1 20 ? -0.376 11.632 -2.535 1.00 43.31 20 ASN A C 13
ATOM 22598 O O . ASN A 1 20 ? 0.846 11.770 -2.489 1.00 3.43 20 ASN A O 13
ATOM 22609 N N . VAL A 1 21 ? -0.972 10.464 -2.334 1.00 31.10 21 VAL A N 13
ATOM 22610 C CA . VAL A 1 21 ? -0.221 9.213 -2.222 1.00 2.44 21 VAL A CA 13
ATOM 22611 C C . VAL A 1 21 ? -1.091 8.027 -2.668 1.00 73.15 21 VAL A C 13
ATOM 22612 O O . VAL A 1 21 ? -2.289 7.977 -2.375 1.00 64.42 21 VAL A O 13
ATOM 22625 N N . ALA A 1 22 ? -0.493 7.085 -3.391 1.00 42.23 22 ALA A N 13
ATOM 22626 C CA . ALA A 1 22 ? -1.236 5.952 -3.954 1.00 42.31 22 ALA A CA 13
ATOM 22627 C C . ALA A 1 22 ? -0.688 4.603 -3.473 1.00 51.13 22 ALA A C 13
ATOM 22628 O O . ALA A 1 22 ? 0.516 4.448 -3.268 1.00 73.22 22 ALA A O 13
ATOM 22635 N N . ILE A 1 23 ? -1.582 3.632 -3.307 1.00 0.42 23 ILE A N 13
ATOM 22636 C CA . ILE A 1 23 ? -1.201 2.273 -2.898 1.00 11.45 23 ILE A CA 13
ATOM 22637 C C . ILE A 1 23 ? -1.735 1.222 -3.886 1.00 52.34 23 ILE A C 13
ATOM 22638 O O . ILE A 1 23 ? -2.851 1.348 -4.397 1.00 55.02 23 ILE A O 13
ATOM 22654 N N . ALA A 1 24 ? -0.921 0.200 -4.165 1.00 51.31 24 ALA A N 13
ATOM 22655 C CA . ALA A 1 24 ? -1.313 -0.889 -5.073 1.00 33.32 24 ALA A CA 13
ATOM 22656 C C . ALA A 1 24 ? -0.562 -2.191 -4.755 1.00 32.51 24 ALA A C 13
ATOM 22657 O O . ALA A 1 24 ? 0.556 -2.163 -4.236 1.00 55.30 24 ALA A O 13
ATOM 22664 N N . VAL A 1 25 ? -1.180 -3.329 -5.075 1.00 53.32 25 VAL A N 13
ATOM 22665 C CA . VAL A 1 25 ? -0.586 -4.646 -4.806 1.00 55.34 25 VAL A CA 13
ATOM 22666 C C . VAL A 1 25 ? -0.189 -5.364 -6.108 1.00 52.32 25 VAL A C 13
ATOM 22667 O O . VAL A 1 25 ? -0.926 -5.332 -7.098 1.00 31.44 25 VAL A O 13
ATOM 22680 N N . ASP A 1 26 ? 0.978 -6.009 -6.096 1.00 12.23 26 ASP A N 13
ATOM 22681 C CA . ASP A 1 26 ? 1.471 -6.787 -7.241 1.00 25.13 26 ASP A CA 13
ATOM 22682 C C . ASP A 1 26 ? 1.615 -8.276 -6.871 1.00 32.21 26 ASP A C 13
ATOM 22683 O O . ASP A 1 26 ? 2.034 -8.616 -5.763 1.00 31.25 26 ASP A O 13
ATOM 22692 N N . GLN A 1 27 ? 1.274 -9.157 -7.806 1.00 35.51 27 GLN A N 13
ATOM 22693 C CA . GLN A 1 27 ? 1.329 -10.606 -7.572 1.00 30.23 27 GLN A CA 13
ATOM 22694 C C . GLN A 1 27 ? 2.625 -11.230 -8.134 1.00 31.24 27 GLN A C 13
ATOM 22695 O O . GLN A 1 27 ? 3.002 -10.991 -9.283 1.00 62.33 27 GLN A O 13
ATOM 22709 N N . ILE A 1 28 ? 3.310 -12.024 -7.310 1.00 64.12 28 ILE A N 13
ATOM 22710 C CA . ILE A 1 28 ? 4.514 -12.740 -7.748 1.00 34.15 28 ILE A CA 13
ATOM 22711 C C . ILE A 1 28 ? 4.151 -14.103 -8.364 1.00 64.04 28 ILE A C 13
ATOM 22712 O O . ILE A 1 28 ? 3.993 -15.101 -7.657 1.00 54.34 28 ILE A O 13
ATOM 22728 N N . VAL A 1 29 ? 4.007 -14.128 -9.680 1.00 53.44 29 VAL A N 13
ATOM 22729 C CA . VAL A 1 29 ? 3.650 -15.351 -10.407 1.00 13.43 29 VAL A CA 13
ATOM 22730 C C . VAL A 1 29 ? 4.910 -16.174 -10.732 1.00 54.10 29 VAL A C 13
ATOM 22731 O O . VAL A 1 29 ? 6.021 -15.643 -10.723 1.00 63.15 29 VAL A O 13
ATOM 22744 N N . GLY A 1 30 ? 4.742 -17.464 -11.026 1.00 22.41 30 GLY A N 13
ATOM 22745 C CA . GLY A 1 30 ? 5.875 -18.279 -11.467 1.00 61.45 30 GLY A CA 13
ATOM 22746 C C . GLY A 1 30 ? 6.483 -17.772 -12.775 1.00 33.11 30 GLY A C 13
ATOM 22747 O O . GLY A 1 30 ? 7.630 -18.083 -13.108 1.00 72.22 30 GLY A O 13
ATOM 22751 N N . LYS A 1 31 ? 5.697 -16.990 -13.511 1.00 51.30 31 LYS A N 13
ATOM 22752 C CA . LYS A 1 31 ? 6.142 -16.350 -14.755 1.00 12.21 31 LYS A CA 13
ATOM 22753 C C . LYS A 1 31 ? 6.871 -15.020 -14.477 1.00 50.41 31 LYS A C 13
ATOM 22754 O O . LYS A 1 31 ? 7.635 -14.528 -15.311 1.00 10.21 31 LYS A O 13
ATOM 22773 N N . GLY A 1 32 ? 6.614 -14.443 -13.305 1.00 21.55 32 GLY A N 13
ATOM 22774 C CA . GLY A 1 32 ? 7.161 -13.141 -12.952 1.00 42.11 32 GLY A CA 13
ATOM 22775 C C . GLY A 1 32 ? 6.169 -12.318 -12.139 1.00 51.54 32 GLY A C 13
ATOM 22776 O O . GLY A 1 32 ? 5.097 -12.803 -11.780 1.00 12.13 32 GLY A O 13
ATOM 22780 N N . THR A 1 33 ? 6.515 -11.075 -11.849 1.00 60.24 33 THR A N 13
ATOM 22781 C CA . THR A 1 33 ? 5.632 -10.181 -11.085 1.00 53.45 33 THR A CA 13
ATOM 22782 C C . THR A 1 33 ? 4.654 -9.443 -12.010 1.00 63.03 33 THR A C 13
ATOM 22783 O O . THR A 1 33 ? 5.012 -9.042 -13.122 1.00 43.33 33 THR A O 13
ATOM 22794 N N . SER A 1 34 ? 3.417 -9.269 -11.551 1.00 11.34 34 SER A N 13
ATOM 22795 C CA . SER A 1 34 ? 2.374 -8.614 -12.355 1.00 15.13 34 SER A CA 13
ATOM 22796 C C . SER A 1 34 ? 1.449 -7.754 -11.475 1.00 41.41 34 SER A C 13
ATOM 22797 O O . SER A 1 34 ? 1.051 -8.180 -10.391 1.00 10.13 34 SER A O 13
ATOM 22805 N N . PRO A 1 35 ? 1.091 -6.531 -11.925 1.00 0.43 35 PRO A N 13
ATOM 22806 C CA . PRO A 1 35 ? 0.211 -5.626 -11.154 1.00 51.33 35 PRO A CA 13
ATOM 22807 C C . PRO A 1 35 ? -1.184 -6.228 -10.898 1.00 31.20 35 PRO A C 13
ATOM 22808 O O . PRO A 1 35 ? -1.923 -6.533 -11.838 1.00 63.14 35 PRO A O 13
ATOM 22819 N N . LEU A 1 36 ? -1.538 -6.392 -9.623 1.00 44.44 36 LEU A N 13
ATOM 22820 C CA . LEU A 1 36 ? -2.823 -6.993 -9.242 1.00 32.41 36 LEU A CA 13
ATOM 22821 C C . LEU A 1 36 ? -3.940 -5.938 -9.165 1.00 4.00 36 LEU A C 13
ATOM 22822 O O . LEU A 1 36 ? -4.998 -6.086 -9.780 1.00 0.40 36 LEU A O 13
ATOM 22838 N N . THR A 1 37 ? -3.703 -4.873 -8.400 1.00 71.10 37 THR A N 13
ATOM 22839 C CA . THR A 1 37 ? -4.707 -3.810 -8.215 1.00 15.23 37 THR A CA 13
ATOM 22840 C C . THR A 1 37 ? -4.234 -2.477 -8.804 1.00 31.51 37 THR A C 13
ATOM 22841 O O . THR A 1 37 ? -3.060 -2.313 -9.150 1.00 50.35 37 THR A O 13
ATOM 22852 N N . SER A 1 38 ? -5.156 -1.523 -8.928 1.00 3.34 38 SER A N 13
ATOM 22853 C CA . SER A 1 38 ? -4.815 -0.179 -9.422 1.00 14.52 38 SER A CA 13
ATOM 22854 C C . SER A 1 38 ? -4.255 0.700 -8.298 1.00 71.03 38 SER A C 13
ATOM 22855 O O . SER A 1 38 ? -4.294 0.331 -7.125 1.00 42.51 38 SER A O 13
ATOM 22863 N N . TYR A 1 39 ? -3.738 1.870 -8.667 1.00 30.53 39 TYR A N 13
ATOM 22864 C CA . TYR A 1 39 ? -3.152 2.804 -7.697 1.00 1.04 39 TYR A CA 13
ATOM 22865 C C . TYR A 1 39 ? -4.214 3.759 -7.135 1.00 2.24 39 TYR A C 13
ATOM 22866 O O . TYR A 1 39 ? -4.641 4.700 -7.805 1.00 21.23 39 TYR A O 13
ATOM 22884 N N . PHE A 1 40 ? -4.641 3.506 -5.901 1.00 45.14 40 PHE A N 13
ATOM 22885 C CA . PHE A 1 40 ? -5.687 4.312 -5.262 1.00 54.24 40 PHE A CA 13
ATOM 22886 C C . PHE A 1 40 ? -5.095 5.519 -4.509 1.00 14.03 40 PHE A C 13
ATOM 22887 O O . PHE A 1 40 ? -4.337 5.355 -3.554 1.00 11.30 40 PHE A O 13
ATOM 22904 N N . PHE A 1 41 ? -5.447 6.729 -4.953 1.00 73.22 41 PHE A N 13
ATOM 22905 C CA . PHE A 1 41 ? -4.941 7.970 -4.344 1.00 61.20 41 PHE A CA 13
ATOM 22906 C C . PHE A 1 41 ? -5.886 8.507 -3.252 1.00 55.11 41 PHE A C 13
ATOM 22907 O O . PHE A 1 41 ? -7.071 8.739 -3.500 1.00 2.14 41 PHE A O 13
ATOM 22924 N N . TRP A 1 42 ? -5.354 8.717 -2.048 1.00 15.41 42 TRP A N 13
ATOM 22925 C CA . TRP A 1 42 ? -6.109 9.373 -0.970 1.00 23.31 42 TRP A CA 13
ATOM 22926 C C . TRP A 1 42 ? -5.398 10.686 -0.560 1.00 53.35 42 TRP A C 13
ATOM 22927 O O . TRP A 1 42 ? -4.204 10.848 -0.828 1.00 74.01 42 TRP A O 13
ATOM 22948 N N . PRO A 1 43 ? -6.105 11.658 0.072 1.00 71.14 43 PRO A N 13
ATOM 22949 C CA . PRO A 1 43 ? -7.523 11.543 0.453 1.00 55.02 43 PRO A CA 13
ATOM 22950 C C . PRO A 1 43 ? -8.511 11.925 -0.667 1.00 23.25 43 PRO A C 13
ATOM 22951 O O . PRO A 1 43 ? -9.648 12.310 -0.393 1.00 33.40 43 PRO A O 13
ATOM 22962 N N . ARG A 1 44 ? -8.082 11.815 -1.926 1.00 12.24 44 ARG A N 13
ATOM 22963 C CA . ARG A 1 44 ? -8.968 12.087 -3.064 1.00 22.13 44 ARG A CA 13
ATOM 22964 C C . ARG A 1 44 ? -10.131 11.081 -3.114 1.00 2.40 44 ARG A C 13
ATOM 22965 O O . ARG A 1 44 ? -11.253 11.426 -3.494 1.00 12.44 44 ARG A O 13
ATOM 22986 N N . ALA A 1 45 ? -9.848 9.837 -2.732 1.00 3.15 45 ALA A N 13
ATOM 22987 C CA . ALA A 1 45 ? -10.870 8.787 -2.651 1.00 52.33 45 ALA A CA 13
ATOM 22988 C C . ALA A 1 45 ? -10.527 7.772 -1.549 1.00 2.21 45 ALA A C 13
ATOM 22989 O O . ALA A 1 45 ? -9.397 7.733 -1.060 1.00 33.25 45 ALA A O 13
ATOM 22996 N N . ASP A 1 46 ? -11.505 6.960 -1.156 1.00 53.25 46 ASP A N 13
ATOM 22997 C CA . ASP A 1 46 ? -11.289 5.918 -0.148 1.00 43.23 46 ASP A CA 13
ATOM 22998 C C . ASP A 1 46 ? -10.302 4.852 -0.662 1.00 65.14 46 ASP A C 13
ATOM 22999 O O . ASP A 1 46 ? -10.708 3.806 -1.171 1.00 4.40 46 ASP A O 13
ATOM 23008 N N . ALA A 1 47 ? -9.009 5.140 -0.546 1.00 61.34 47 ALA A N 13
ATOM 23009 C CA . ALA A 1 47 ? -7.954 4.265 -1.076 1.00 12.44 47 ALA A CA 13
ATOM 23010 C C . ALA A 1 47 ? -7.950 2.879 -0.414 1.00 22.43 47 ALA A C 13
ATOM 23011 O O . ALA A 1 47 ? -8.042 1.856 -1.094 1.00 63.33 47 ALA A O 13
ATOM 23018 N N . TRP A 1 48 ? -7.855 2.853 0.912 1.00 34.20 48 TRP A N 13
ATOM 23019 C CA . TRP A 1 48 ? -7.771 1.590 1.659 1.00 1.40 48 TRP A CA 13
ATOM 23020 C C . TRP A 1 48 ? -9.067 0.769 1.513 1.00 11.35 48 TRP A C 13
ATOM 23021 O O . TRP A 1 48 ? -9.030 -0.455 1.376 1.00 14.22 48 TRP A O 13
ATOM 23042 N N . GLN A 1 49 ? -10.208 1.460 1.518 1.00 54.14 49 GLN A N 13
ATOM 23043 C CA . GLN A 1 49 ? -11.519 0.815 1.361 1.00 43.02 49 GLN A CA 13
ATOM 23044 C C . GLN A 1 49 ? -11.664 0.143 -0.018 1.00 53.34 49 GLN A C 13
ATOM 23045 O O . GLN A 1 49 ? -12.226 -0.949 -0.132 1.00 41.33 49 GLN A O 13
ATOM 23059 N N . GLN A 1 50 ? -11.162 0.796 -1.063 1.00 23.11 50 GLN A N 13
ATOM 23060 C CA . GLN A 1 50 ? -11.195 0.227 -2.417 1.00 61.45 50 GLN A CA 13
ATOM 23061 C C . GLN A 1 50 ? -10.158 -0.900 -2.576 1.00 44.35 50 GLN A C 13
ATOM 23062 O O . GLN A 1 50 ? -10.446 -1.942 -3.167 1.00 43.11 50 GLN A O 13
ATOM 23076 N N . LEU A 1 51 ? -8.956 -0.691 -2.031 1.00 33.34 51 LEU A N 13
ATOM 23077 C CA . LEU A 1 51 ? -7.896 -1.709 -2.079 1.00 41.54 51 LEU A CA 13
ATOM 23078 C C . LEU A 1 51 ? -8.352 -3.022 -1.424 1.00 52.21 51 LEU A C 13
ATOM 23079 O O . LEU A 1 51 ? -8.240 -4.097 -2.019 1.00 11.03 51 LEU A O 13
ATOM 23095 N N . LYS A 1 52 ? -8.869 -2.929 -0.197 1.00 3.01 52 LYS A N 13
ATOM 23096 C CA . LYS A 1 52 ? -9.355 -4.112 0.519 1.00 32.31 52 LYS A CA 13
ATOM 23097 C C . LYS A 1 52 ? -10.509 -4.774 -0.248 1.00 61.01 52 LYS A C 13
ATOM 23098 O O . LYS A 1 52 ? -10.574 -5.996 -0.353 1.00 4.53 52 LYS A O 13
ATOM 23117 N N . ASP A 1 53 ? -11.400 -3.949 -0.801 1.00 12.33 53 ASP A N 13
ATOM 23118 C CA . ASP A 1 53 ? -12.560 -4.432 -1.560 1.00 31.14 53 ASP A CA 13
ATOM 23119 C C . ASP A 1 53 ? -12.126 -5.371 -2.699 1.00 3.42 53 ASP A C 13
ATOM 23120 O O . ASP A 1 53 ? -12.678 -6.462 -2.874 1.00 62.42 53 ASP A O 13
ATOM 23129 N N . GLU A 1 54 ? -11.127 -4.933 -3.460 1.00 61.13 54 GLU A N 13
ATOM 23130 C CA . GLU A 1 54 ? -10.553 -5.731 -4.545 1.00 24.40 54 GLU A CA 13
ATOM 23131 C C . GLU A 1 54 ? -9.973 -7.057 -4.025 1.00 72.03 54 GLU A C 13
ATOM 23132 O O . GLU A 1 54 ? -10.230 -8.123 -4.587 1.00 44.30 54 GLU A O 13
ATOM 23144 N N . LEU A 1 55 ? -9.196 -6.985 -2.944 1.00 25.01 55 LEU A N 13
ATOM 23145 C CA . LEU A 1 55 ? -8.571 -8.177 -2.354 1.00 25.14 55 LEU A CA 13
ATOM 23146 C C . LEU A 1 55 ? -9.618 -9.186 -1.849 1.00 11.34 55 LEU A C 13
ATOM 23147 O O . LEU A 1 55 ? -9.413 -10.397 -1.934 1.00 70.03 55 LEU A O 13
ATOM 23163 N N . GLU A 1 56 ? -10.737 -8.683 -1.327 1.00 71.41 56 GLU A N 13
ATOM 23164 C CA . GLU A 1 56 ? -11.836 -9.546 -0.873 1.00 35.10 56 GLU A CA 13
ATOM 23165 C C . GLU A 1 56 ? -12.541 -10.220 -2.061 1.00 12.44 56 GLU A C 13
ATOM 23166 O O . GLU A 1 56 ? -13.027 -11.351 -1.955 1.00 71.20 56 GLU A O 13
ATOM 23178 N N . ALA A 1 57 ? -12.607 -9.507 -3.184 1.00 63.11 57 ALA A N 13
ATOM 23179 C CA . ALA A 1 57 ? -13.258 -10.015 -4.398 1.00 51.13 57 ALA A CA 13
ATOM 23180 C C . ALA A 1 57 ? -12.401 -11.077 -5.108 1.00 71.24 57 ALA A C 13
ATOM 23181 O O . ALA A 1 57 ? -12.926 -12.041 -5.670 1.00 63.42 57 ALA A O 13
ATOM 23188 N N . LYS A 1 58 ? -11.083 -10.891 -5.089 1.00 23.33 58 LYS A N 13
ATOM 23189 C CA . LYS A 1 58 ? -10.156 -11.846 -5.705 1.00 60.21 58 LYS A CA 13
ATOM 23190 C C . LYS A 1 58 ? -9.945 -13.057 -4.780 1.00 24.52 58 LYS A C 13
ATOM 23191 O O . LYS A 1 58 ? -9.016 -13.092 -3.975 1.00 21.22 58 LYS A O 13
ATOM 23210 N N . HIS A 1 59 ? -10.821 -14.050 -4.909 1.00 60.32 59 HIS A N 13
ATOM 23211 C CA . HIS A 1 59 ? -10.905 -15.154 -3.946 1.00 3.40 59 HIS A CA 13
ATOM 23212 C C . HIS A 1 59 ? -9.650 -16.047 -3.928 1.00 15.12 59 HIS A C 13
ATOM 23213 O O . HIS A 1 59 ? -9.479 -16.854 -3.013 1.00 42.51 59 HIS A O 13
ATOM 23228 N N . TRP A 1 60 ? -8.780 -15.911 -4.929 1.00 30.21 60 TRP A N 13
ATOM 23229 C CA . TRP A 1 60 ? -7.541 -16.703 -4.972 1.00 5.43 60 TRP A CA 13
ATOM 23230 C C . TRP A 1 60 ? -6.454 -16.116 -4.051 1.00 62.15 60 TRP A C 13
ATOM 23231 O O . TRP A 1 60 ? -5.404 -16.727 -3.845 1.00 54.42 60 TRP A O 13
ATOM 23252 N N . ILE A 1 61 ? -6.714 -14.929 -3.498 1.00 13.43 61 ILE A N 13
ATOM 23253 C CA . ILE A 1 61 ? -5.841 -14.331 -2.480 1.00 71.30 61 ILE A CA 13
ATOM 23254 C C . ILE A 1 61 ? -6.090 -14.990 -1.113 1.00 74.11 61 ILE A C 13
ATOM 23255 O O . ILE A 1 61 ? -7.230 -15.085 -0.657 1.00 5.31 61 ILE A O 13
ATOM 23271 N N . ALA A 1 62 ? -5.027 -15.459 -0.465 1.00 20.43 62 ALA A N 13
ATOM 23272 C CA . ALA A 1 62 ? -5.148 -16.053 0.869 1.00 60.44 62 ALA A CA 13
ATOM 23273 C C . ALA A 1 62 ? -5.405 -14.974 1.928 1.00 10.14 62 ALA A C 13
ATOM 23274 O O . ALA A 1 62 ? -4.895 -13.854 1.820 1.00 13.02 62 ALA A O 13
ATOM 23281 N N . GLU A 1 63 ? -6.191 -15.306 2.954 1.00 71.51 63 GLU A N 13
ATOM 23282 C CA . GLU A 1 63 ? -6.531 -14.342 4.009 1.00 1.12 63 GLU A CA 13
ATOM 23283 C C . GLU A 1 63 ? -5.273 -13.735 4.645 1.00 25.04 63 GLU A C 13
ATOM 23284 O O . GLU A 1 63 ? -5.220 -12.535 4.909 1.00 60.35 63 GLU A O 13
ATOM 23296 N N . ALA A 1 64 ? -4.263 -14.567 4.873 1.00 0.45 64 ALA A N 13
ATOM 23297 C CA . ALA A 1 64 ? -2.966 -14.100 5.374 1.00 4.40 64 ALA A CA 13
ATOM 23298 C C . ALA A 1 64 ? -2.392 -12.968 4.503 1.00 70.03 64 ALA A C 13
ATOM 23299 O O . ALA A 1 64 ? -1.961 -11.936 5.018 1.00 74.34 64 ALA A O 13
ATOM 23306 N N . ASP A 1 65 ? -2.416 -13.164 3.181 1.00 3.40 65 ASP A N 13
ATOM 23307 C CA . ASP A 1 65 ? -1.883 -12.174 2.239 1.00 51.25 65 ASP A CA 13
ATOM 23308 C C . ASP A 1 65 ? -2.678 -10.859 2.267 1.00 62.13 65 ASP A C 13
ATOM 23309 O O . ASP A 1 65 ? -2.092 -9.781 2.400 1.00 64.03 65 ASP A O 13
ATOM 23318 N N . ARG A 1 66 ? -4.008 -10.941 2.143 1.00 11.20 66 ARG A N 13
ATOM 23319 C CA . ARG A 1 66 ? -4.845 -9.733 2.141 1.00 70.50 66 ARG A CA 13
ATOM 23320 C C . ARG A 1 66 ? -4.671 -8.935 3.448 1.00 73.34 66 ARG A C 13
ATOM 23321 O O . ARG A 1 66 ? -4.546 -7.714 3.422 1.00 1.40 66 ARG A O 13
ATOM 23342 N N . ILE A 1 67 ? -4.638 -9.635 4.584 1.00 71.31 67 ILE A N 13
ATOM 23343 C CA . ILE A 1 67 ? -4.444 -8.985 5.886 1.00 75.41 67 ILE A CA 13
ATOM 23344 C C . ILE A 1 67 ? -3.048 -8.346 5.987 1.00 55.23 67 ILE A C 13
ATOM 23345 O O . ILE A 1 67 ? -2.911 -7.198 6.413 1.00 43.33 67 ILE A O 13
ATOM 23361 N N . ASN A 1 68 ? -2.021 -9.091 5.575 1.00 35.44 68 ASN A N 13
ATOM 23362 C CA . ASN A 1 68 ? -0.635 -8.597 5.591 1.00 64.21 68 ASN A CA 13
ATOM 23363 C C . ASN A 1 68 ? -0.492 -7.273 4.820 1.00 14.32 68 ASN A C 13
ATOM 23364 O O . ASN A 1 68 ? -0.101 -6.247 5.386 1.00 12.33 68 ASN A O 13
ATOM 23375 N N . VAL A 1 69 ? -0.829 -7.300 3.531 1.00 55.03 69 VAL A N 13
ATOM 23376 C CA . VAL A 1 69 ? -0.663 -6.129 2.665 1.00 14.23 69 VAL A CA 13
ATOM 23377 C C . VAL A 1 69 ? -1.542 -4.944 3.107 1.00 1.33 69 VAL A C 13
ATOM 23378 O O . VAL A 1 69 ? -1.126 -3.790 3.015 1.00 41.45 69 VAL A O 13
ATOM 23391 N N . LEU A 1 70 ? -2.748 -5.228 3.602 1.00 23.55 70 LEU A N 13
ATOM 23392 C CA . LEU A 1 70 ? -3.639 -4.174 4.103 1.00 32.01 70 LEU A CA 13
ATOM 23393 C C . LEU A 1 70 ? -3.086 -3.521 5.377 1.00 14.03 70 LEU A C 13
ATOM 23394 O O . LEU A 1 70 ? -3.166 -2.305 5.539 1.00 71.21 70 LEU A O 13
ATOM 23410 N N . ASN A 1 71 ? -2.524 -4.328 6.277 1.00 64.54 71 ASN A N 13
ATOM 23411 C CA . ASN A 1 71 ? -1.934 -3.805 7.514 1.00 74.32 71 ASN A CA 13
ATOM 23412 C C . ASN A 1 71 ? -0.717 -2.915 7.229 1.00 22.14 71 ASN A C 13
ATOM 23413 O O . ASN A 1 71 ? -0.641 -1.780 7.712 1.00 55.54 71 ASN A O 13
ATOM 23424 N N . GLN A 1 72 ? 0.232 -3.420 6.439 1.00 41.42 72 GLN A N 13
ATOM 23425 C CA . GLN A 1 72 ? 1.423 -2.638 6.088 1.00 32.44 72 GLN A CA 13
ATOM 23426 C C . GLN A 1 72 ? 1.040 -1.394 5.265 1.00 73.25 72 GLN A C 13
ATOM 23427 O O . GLN A 1 72 ? 1.672 -0.343 5.381 1.00 33.42 72 GLN A O 13
ATOM 23441 N N . ALA A 1 73 ? -0.016 -1.513 4.452 1.00 2.30 73 ALA A N 13
ATOM 23442 C CA . ALA A 1 73 ? -0.576 -0.359 3.737 1.00 11.53 73 ALA A CA 13
ATOM 23443 C C . ALA A 1 73 ? -1.084 0.699 4.724 1.00 33.02 73 ALA A C 13
ATOM 23444 O O . ALA A 1 73 ? -0.779 1.884 4.592 1.00 41.34 73 ALA A O 13
ATOM 23451 N N . THR A 1 74 ? -1.854 0.255 5.719 1.00 4.44 74 THR A N 13
ATOM 23452 C CA . THR A 1 74 ? -2.345 1.138 6.783 1.00 54.21 74 THR A CA 13
ATOM 23453 C C . THR A 1 74 ? -1.184 1.870 7.466 1.00 1.55 74 THR A C 13
ATOM 23454 O O . THR A 1 74 ? -1.238 3.082 7.683 1.00 74.23 74 THR A O 13
ATOM 23465 N N . GLU A 1 75 ? -0.129 1.125 7.797 1.00 52.41 75 GLU A N 13
ATOM 23466 C CA . GLU A 1 75 ? 1.065 1.705 8.419 1.00 13.43 75 GLU A CA 13
ATOM 23467 C C . GLU A 1 75 ? 1.679 2.811 7.539 1.00 72.54 75 GLU A C 13
ATOM 23468 O O . GLU A 1 75 ? 2.082 3.862 8.042 1.00 32.23 75 GLU A O 13
ATOM 23480 N N . VAL A 1 76 ? 1.738 2.572 6.226 1.00 50.24 76 VAL A N 13
ATOM 23481 C CA . VAL A 1 76 ? 2.228 3.582 5.275 1.00 15.41 76 VAL A CA 13
ATOM 23482 C C . VAL A 1 76 ? 1.294 4.807 5.220 1.00 51.35 76 VAL A C 13
ATOM 23483 O O . VAL A 1 76 ? 1.753 5.950 5.207 1.00 2.35 76 VAL A O 13
ATOM 23496 N N . ILE A 1 77 ? -0.015 4.555 5.191 1.00 34.23 77 ILE A N 13
ATOM 23497 C CA . ILE A 1 77 ? -1.025 5.625 5.185 1.00 74.24 77 ILE A CA 13
ATOM 23498 C C . ILE A 1 77 ? -0.854 6.570 6.388 1.00 70.23 77 ILE A C 13
ATOM 23499 O O . ILE A 1 77 ? -0.779 7.793 6.230 1.00 11.30 77 ILE A O 13
ATOM 23515 N N . ASN A 1 78 ? -0.775 5.996 7.588 1.00 0.23 78 ASN A N 13
ATOM 23516 C CA . ASN A 1 78 ? -0.562 6.784 8.809 1.00 55.12 78 ASN A CA 13
ATOM 23517 C C . ASN A 1 78 ? 0.830 7.438 8.818 1.00 71.02 78 ASN A C 13
ATOM 23518 O O . ASN A 1 78 ? 1.008 8.513 9.384 1.00 22.22 78 ASN A O 13
ATOM 23529 N N . PHE A 1 79 ? 1.804 6.790 8.179 1.00 13.12 79 PHE A N 13
ATOM 23530 C CA . PHE A 1 79 ? 3.164 7.339 8.060 1.00 23.40 79 PHE A CA 13
ATOM 23531 C C . PHE A 1 79 ? 3.172 8.620 7.204 1.00 72.31 79 PHE A C 13
ATOM 23532 O O . PHE A 1 79 ? 3.757 9.633 7.587 1.00 33.13 79 PHE A O 13
ATOM 23549 N N . TRP A 1 80 ? 2.513 8.559 6.048 1.00 10.41 80 TRP A N 13
ATOM 23550 C CA . TRP A 1 80 ? 2.362 9.726 5.164 1.00 62.41 80 TRP A CA 13
ATOM 23551 C C . TRP A 1 80 ? 1.694 10.891 5.909 1.00 1.00 80 TRP A C 13
ATOM 23552 O O . TRP A 1 80 ? 2.152 12.035 5.850 1.00 35.34 80 TRP A O 13
ATOM 23573 N N . GLN A 1 81 ? 0.613 10.586 6.620 1.00 2.42 81 GLN A N 13
ATOM 23574 C CA . GLN A 1 81 ? -0.077 11.576 7.447 1.00 4.03 81 GLN A CA 13
ATOM 23575 C C . GLN A 1 81 ? 0.841 12.101 8.568 1.00 21.12 81 GLN A C 13
ATOM 23576 O O . GLN A 1 81 ? 0.884 13.303 8.840 1.00 52.13 81 GLN A O 13
ATOM 23590 N N . ASP A 1 82 ? 1.580 11.192 9.201 1.00 11.30 82 ASP A N 13
ATOM 23591 C CA . ASP A 1 82 ? 2.516 11.541 10.275 1.00 65.42 82 ASP A CA 13
ATOM 23592 C C . ASP A 1 82 ? 3.572 12.552 9.798 1.00 71.33 82 ASP A C 13
ATOM 23593 O O . ASP A 1 82 ? 3.856 13.541 10.479 1.00 24.00 82 ASP A O 13
ATOM 23602 N N . LEU A 1 83 ? 4.144 12.301 8.622 1.00 70.24 83 LEU A N 13
ATOM 23603 C CA . LEU A 1 83 ? 5.152 13.198 8.049 1.00 24.45 83 LEU A CA 13
ATOM 23604 C C . LEU A 1 83 ? 4.569 14.586 7.744 1.00 5.31 83 LEU A C 13
ATOM 23605 O O . LEU A 1 83 ? 5.255 15.592 7.894 1.00 1.30 83 LEU A O 13
ATOM 23621 N N . LYS A 1 84 ? 3.304 14.643 7.322 1.00 55.42 84 LYS A N 13
ATOM 23622 C CA . LYS A 1 84 ? 2.635 15.931 7.090 1.00 23.30 84 LYS A CA 13
ATOM 23623 C C . LYS A 1 84 ? 2.405 16.678 8.415 1.00 43.13 84 LYS A C 13
ATOM 23624 O O . LYS A 1 84 ? 2.606 17.888 8.497 1.00 33.54 84 LYS A O 13
ATOM 23643 N N . ASN A 1 85 ? 1.991 15.943 9.451 1.00 24.13 85 ASN A N 13
ATOM 23644 C CA . ASN A 1 85 ? 1.789 16.526 10.786 1.00 2.00 85 ASN A CA 13
ATOM 23645 C C . ASN A 1 85 ? 3.101 17.108 11.331 1.00 23.24 85 ASN A C 13
ATOM 23646 O O . ASN A 1 85 ? 3.148 18.244 11.806 1.00 35.10 85 ASN A O 13
ATOM 23657 N N . GLN A 1 86 ? 4.169 16.316 11.254 1.00 41.20 86 GLN A N 13
ATOM 23658 C CA . GLN A 1 86 ? 5.496 16.750 11.707 1.00 13.21 86 GLN A CA 13
ATOM 23659 C C . GLN A 1 86 ? 6.247 17.527 10.612 1.00 75.40 86 GLN A C 13
ATOM 23660 O O . GLN A 1 86 ? 7.393 17.933 10.806 1.00 73.42 86 GLN A O 13
ATOM 23674 N N . ASN A 1 87 ? 5.594 17.721 9.465 1.00 33.34 87 ASN A N 13
ATOM 23675 C CA . ASN A 1 87 ? 6.157 18.494 8.346 1.00 61.21 87 ASN A CA 13
ATOM 23676 C C . ASN A 1 87 ? 7.507 17.923 7.859 1.00 62.44 87 ASN A C 13
ATOM 23677 O O . ASN A 1 87 ? 8.308 18.629 7.242 1.00 43.33 87 ASN A O 13
ATOM 23688 N N . LYS A 1 88 ? 7.727 16.633 8.103 1.00 53.24 88 LYS A N 13
ATOM 23689 C CA . LYS A 1 88 ? 8.981 15.966 7.733 1.00 33.45 88 LYS A CA 13
ATOM 23690 C C . LYS A 1 88 ? 9.052 15.655 6.232 1.00 22.42 88 LYS A C 13
ATOM 23691 O O . LYS A 1 88 ? 8.457 14.684 5.761 1.00 54.11 88 LYS A O 13
ATOM 23710 N N . GLN A 1 89 ? 9.781 16.470 5.482 1.00 44.34 89 GLN A N 13
ATOM 23711 C CA . GLN A 1 89 ? 10.088 16.145 4.088 1.00 34.15 89 GLN A CA 13
ATOM 23712 C C . GLN A 1 89 ? 11.371 15.306 4.012 1.00 32.24 89 GLN A C 13
ATOM 23713 O O . GLN A 1 89 ? 12.381 15.728 3.442 1.00 23.33 89 GLN A O 13
ATOM 23727 N N . ILE A 1 90 ? 11.324 14.113 4.605 1.00 5.40 90 ILE A N 13
ATOM 23728 C CA . ILE A 1 90 ? 12.489 13.219 4.656 1.00 21.10 90 ILE A CA 13
ATOM 23729 C C . ILE A 1 90 ? 12.808 12.618 3.281 1.00 24.15 90 ILE A C 13
ATOM 23730 O O . ILE A 1 90 ? 12.010 12.707 2.346 1.00 51.24 90 ILE A O 13
ATOM 23746 N N . SER A 1 91 ? 13.984 12.010 3.159 1.00 22.02 91 SER A N 13
ATOM 23747 C CA . SER A 1 91 ? 14.422 11.428 1.883 1.00 2.30 91 SER A CA 13
ATOM 23748 C C . SER A 1 91 ? 13.763 10.063 1.624 1.00 32.52 91 SER A C 13
ATOM 23749 O O . SER A 1 91 ? 13.453 9.321 2.557 1.00 11.05 91 SER A O 13
ATOM 23757 N N . MET A 1 92 ? 13.557 9.737 0.346 1.00 1.05 92 MET A N 13
ATOM 23758 C CA . MET A 1 92 ? 12.954 8.455 -0.058 1.00 64.42 92 MET A CA 13
ATOM 23759 C C . MET A 1 92 ? 13.696 7.264 0.576 1.00 24.30 92 MET A C 13
ATOM 23760 O O . MET A 1 92 ? 13.075 6.299 1.033 1.00 4.51 92 MET A O 13
ATOM 23774 N N . ALA A 1 93 ? 15.024 7.353 0.625 1.00 51.12 93 ALA A N 13
ATOM 23775 C CA . ALA A 1 93 ? 15.847 6.331 1.286 1.00 34.42 93 ALA A CA 13
ATOM 23776 C C . ALA A 1 93 ? 15.435 6.127 2.758 1.00 11.52 93 ALA A C 13
ATOM 23777 O O . ALA A 1 93 ? 15.457 5.008 3.273 1.00 54.33 93 ALA A O 13
ATOM 23784 N N . GLU A 1 94 ? 15.053 7.214 3.426 1.00 62.43 94 GLU A N 13
ATOM 23785 C CA . GLU A 1 94 ? 14.627 7.153 4.829 1.00 4.53 94 GLU A CA 13
ATOM 23786 C C . GLU A 1 94 ? 13.250 6.482 4.962 1.00 30.03 94 GLU A C 13
ATOM 23787 O O . GLU A 1 94 ? 12.982 5.777 5.935 1.00 4.14 94 GLU A O 13
ATOM 23799 N N . ALA A 1 95 ? 12.384 6.701 3.972 1.00 21.14 95 ALA A N 13
ATOM 23800 C CA . ALA A 1 95 ? 11.091 6.006 3.912 1.00 22.21 95 ALA A CA 13
ATOM 23801 C C . ALA A 1 95 ? 11.300 4.485 3.801 1.00 61.41 95 ALA A C 13
ATOM 23802 O O . ALA A 1 95 ? 10.553 3.697 4.383 1.00 34.55 95 ALA A O 13
ATOM 23809 N N . GLN A 1 96 ? 12.334 4.087 3.054 1.00 33.44 96 GLN A N 13
ATOM 23810 C CA . GLN A 1 96 ? 12.740 2.676 2.962 1.00 12.22 96 GLN A CA 13
ATOM 23811 C C . GLN A 1 96 ? 13.382 2.187 4.269 1.00 21.15 96 GLN A C 13
ATOM 23812 O O . GLN A 1 96 ? 13.397 0.992 4.550 1.00 50.43 96 GLN A O 13
ATOM 23826 N N . GLY A 1 97 ? 13.925 3.115 5.055 1.00 32.41 97 GLY A N 13
ATOM 23827 C CA . GLY A 1 97 ? 14.423 2.770 6.383 1.00 32.41 97 GLY A CA 13
ATOM 23828 C C . GLY A 1 97 ? 13.297 2.354 7.330 1.00 63.31 97 GLY A C 13
ATOM 23829 O O . GLY A 1 97 ? 13.487 1.523 8.221 1.00 1.30 97 GLY A O 13
ATOM 23833 N N . LYS A 1 98 ? 12.118 2.944 7.136 1.00 42.33 98 LYS A N 13
ATOM 23834 C CA . LYS A 1 98 ? 10.929 2.588 7.919 1.00 72.22 98 LYS A CA 13
ATOM 23835 C C . LYS A 1 98 ? 10.168 1.407 7.286 1.00 1.35 98 LYS A C 13
ATOM 23836 O O . LYS A 1 98 ? 9.671 0.529 7.996 1.00 54.14 98 LYS A O 13
ATOM 23855 N N . PHE A 1 99 ? 10.088 1.374 5.955 1.00 25.30 99 PHE A N 13
ATOM 23856 C CA . PHE A 1 99 ? 9.397 0.284 5.248 1.00 5.52 99 PHE A CA 13
ATOM 23857 C C . PHE A 1 99 ? 10.290 -0.392 4.188 1.00 14.04 99 PHE A C 13
ATOM 23858 O O . PHE A 1 99 ? 10.031 -0.281 2.988 1.00 34.20 99 PHE A O 13
ATOM 23875 N N . PRO A 1 100 ? 11.343 -1.123 4.606 1.00 31.43 100 PRO A N 13
ATOM 23876 C CA . PRO A 1 100 ? 12.223 -1.844 3.667 1.00 20.21 100 PRO A CA 13
ATOM 23877 C C . PRO A 1 100 ? 11.489 -2.989 2.947 1.00 41.45 100 PRO A C 13
ATOM 23878 O O . PRO A 1 100 ? 11.910 -3.449 1.883 1.00 74.22 100 PRO A O 13
ATOM 23889 N N . GLU A 1 101 ? 10.381 -3.429 3.540 1.00 10.43 101 GLU A N 13
ATOM 23890 C CA . GLU A 1 101 ? 9.561 -4.508 2.983 1.00 71.20 101 GLU A CA 13
ATOM 23891 C C . GLU A 1 101 ? 8.612 -3.978 1.897 1.00 45.10 101 GLU A C 13
ATOM 23892 O O . GLU A 1 101 ? 8.253 -4.701 0.964 1.00 22.31 101 GLU A O 13
ATOM 23904 N N . VAL A 1 102 ? 8.215 -2.712 2.024 1.00 4.35 102 VAL A N 13
ATOM 23905 C CA . VAL A 1 102 ? 7.251 -2.097 1.106 1.00 42.30 102 VAL A CA 13
ATOM 23906 C C . VAL A 1 102 ? 7.970 -1.300 0.007 1.00 31.45 102 VAL A C 13
ATOM 23907 O O . VAL A 1 102 ? 8.833 -0.468 0.292 1.00 13.10 102 VAL A O 13
ATOM 23920 N N . VAL A 1 103 ? 7.612 -1.546 -1.249 1.00 21.43 103 VAL A N 13
ATOM 23921 C CA . VAL A 1 103 ? 8.301 -0.906 -2.371 1.00 73.10 103 VAL A CA 13
ATOM 23922 C C . VAL A 1 103 ? 7.726 0.487 -2.676 1.00 2.12 103 VAL A C 13
ATOM 23923 O O . VAL A 1 103 ? 6.659 0.621 -3.276 1.00 12.03 103 VAL A O 13
ATOM 23936 N N . PHE A 1 104 ? 8.441 1.522 -2.254 1.00 41.34 104 PHE A N 13
ATOM 23937 C CA . PHE A 1 104 ? 8.089 2.902 -2.603 1.00 43.24 104 PHE A CA 13
ATOM 23938 C C . PHE A 1 104 ? 8.639 3.254 -3.989 1.00 4.44 104 PHE A C 13
ATOM 23939 O O . PHE A 1 104 ? 9.754 2.860 -4.337 1.00 25.41 104 PHE A O 13
ATOM 23956 N N . SER A 1 105 ? 7.860 3.994 -4.777 1.00 51.41 105 SER A N 13
ATOM 23957 C CA . SER A 1 105 ? 8.274 4.366 -6.137 1.00 14.22 105 SER A CA 13
ATOM 23958 C C . SER A 1 105 ? 9.650 5.044 -6.131 1.00 2.30 105 SER A C 13
ATOM 23959 O O . SER A 1 105 ? 9.800 6.167 -5.644 1.00 70.21 105 SER A O 13
ATOM 23967 N N . GLY A 1 106 ? 10.647 4.361 -6.687 1.00 14.24 106 GLY A N 13
ATOM 23968 C CA . GLY A 1 106 ? 12.007 4.885 -6.698 1.00 13.44 106 GLY A CA 13
ATOM 23969 C C . GLY A 1 106 ? 12.618 4.930 -8.091 1.00 5.31 106 GLY A C 13
ATOM 23970 O O . GLY A 1 106 ? 11.957 5.314 -9.056 1.00 3.22 106 GLY A O 13
ATOM 23974 N N . SER A 1 107 ? 13.878 4.524 -8.195 1.00 23.30 107 SER A N 13
ATOM 23975 C CA . SER A 1 107 ? 14.618 4.567 -9.462 1.00 23.34 107 SER A CA 13
ATOM 23976 C C . SER A 1 107 ? 15.447 3.287 -9.663 1.00 35.34 107 SER A C 13
ATOM 23977 O O . SER A 1 107 ? 15.136 2.243 -9.086 1.00 24.15 107 SER A O 13
ATOM 23985 N N . ASN A 1 108 ? 16.481 3.367 -10.500 1.00 32.12 108 ASN A N 13
ATOM 23986 C CA . ASN A 1 108 ? 17.365 2.225 -10.783 1.00 75.14 108 ASN A CA 13
ATOM 23987 C C . ASN A 1 108 ? 17.913 1.556 -9.501 1.00 54.54 108 ASN A C 13
ATOM 23988 O O . ASN A 1 108 ? 18.736 2.137 -8.790 1.00 41.13 108 ASN A O 13
ATOM 23999 N N . LEU A 1 109 ? 17.449 0.327 -9.225 1.00 74.35 109 LEU A N 13
ATOM 24000 C CA . LEU A 1 109 ? 17.910 -0.463 -8.065 1.00 2.11 109 LEU A CA 13
ATOM 24001 C C . LEU A 1 109 ? 17.732 0.299 -6.737 1.00 61.53 109 LEU A C 13
ATOM 24002 O O . LEU A 1 109 ? 17.025 1.309 -6.665 1.00 64.23 109 LEU A O 13
ATOM 24018 N N . GLU A 1 110 ? 18.346 -0.213 -5.673 1.00 24.43 110 GLU A N 13
ATOM 24019 C CA . GLU A 1 110 ? 18.449 0.535 -4.422 1.00 11.51 110 GLU A CA 13
ATOM 24020 C C . GLU A 1 110 ? 19.400 1.725 -4.619 1.00 64.54 110 GLU A C 13
ATOM 24021 O O . GLU A 1 110 ? 20.590 1.636 -4.310 1.00 64.43 110 GLU A O 13
ATOM 24033 N N . HIS A 1 111 ? 18.855 2.818 -5.173 1.00 10.51 111 HIS A N 13
ATOM 24034 C CA . HIS A 1 111 ? 19.634 4.001 -5.580 1.00 31.40 111 HIS A CA 13
ATOM 24035 C C . HIS A 1 111 ? 20.760 4.363 -4.592 1.00 13.44 111 HIS A C 13
ATOM 24036 O O . HIS A 1 111 ? 21.866 4.723 -5.003 1.00 63.04 111 HIS A O 13
ATOM 24051 N N . HIS A 1 112 ? 20.476 4.266 -3.295 1.00 34.35 112 HIS A N 13
ATOM 24052 C CA . HIS A 1 112 ? 21.485 4.520 -2.264 1.00 71.32 112 HIS A CA 13
ATOM 24053 C C . HIS A 1 112 ? 21.239 3.638 -1.033 1.00 23.42 112 HIS A C 13
ATOM 24054 O O . HIS A 1 112 ? 20.428 3.975 -0.166 1.00 72.31 112 HIS A O 13
ATOM 24069 N N . HIS A 1 113 ? 21.923 2.499 -0.969 1.00 61.23 113 HIS A N 13
ATOM 24070 C CA . HIS A 1 113 ? 21.770 1.575 0.160 1.00 74.13 113 HIS A CA 13
ATOM 24071 C C . HIS A 1 113 ? 23.105 1.340 0.885 1.00 24.25 113 HIS A C 13
ATOM 24072 O O . HIS A 1 113 ? 24.015 0.693 0.362 1.00 42.43 113 HIS A O 13
ATOM 24087 N N . HIS A 1 114 ? 23.218 1.912 2.080 1.00 53.24 114 HIS A N 13
ATOM 24088 C CA . HIS A 1 114 ? 24.387 1.716 2.947 1.00 42.50 114 HIS A CA 13
ATOM 24089 C C . HIS A 1 114 ? 23.979 1.012 4.255 1.00 45.31 114 HIS A C 13
ATOM 24090 O O . HIS A 1 114 ? 24.796 0.812 5.153 1.00 54.55 114 HIS A O 13
ATOM 24105 N N . HIS A 1 115 ? 22.708 0.617 4.343 1.00 10.31 115 HIS A N 13
ATOM 24106 C CA . HIS A 1 115 ? 22.173 -0.018 5.552 1.00 2.34 115 HIS A CA 13
ATOM 24107 C C . HIS A 1 115 ? 20.802 -0.661 5.287 1.00 45.42 115 HIS A C 13
ATOM 24108 O O . HIS A 1 115 ? 20.311 -0.671 4.158 1.00 72.34 115 HIS A O 13
ATOM 24123 N N . HIS A 1 116 ? 20.196 -1.190 6.344 1.00 2.21 116 HIS A N 13
ATOM 24124 C CA . HIS A 1 116 ? 18.827 -1.718 6.283 1.00 35.42 116 HIS A CA 13
ATOM 24125 C C . HIS A 1 116 ? 17.973 -1.138 7.429 1.00 4.21 116 HIS A C 13
ATOM 24126 O O . HIS A 1 116 ? 17.318 -0.095 7.220 1.00 37.61 116 HIS A O 13
ATOM 24142 N N . MET A 1 1 ? 0.736 -26.419 4.362 1.00 14.42 1 MET A N 14
ATOM 24143 C CA . MET A 1 1 ? -0.625 -25.978 3.946 1.00 21.40 1 MET A CA 14
ATOM 24144 C C . MET A 1 1 ? -1.131 -26.770 2.734 1.00 32.34 1 MET A C 14
ATOM 24145 O O . MET A 1 1 ? -0.660 -26.582 1.612 1.00 12.55 1 MET A O 14
ATOM 24161 N N . ALA A 1 2 ? -2.092 -27.662 2.966 1.00 32.44 2 ALA A N 14
ATOM 24162 C CA . ALA A 1 2 ? -2.705 -28.442 1.886 1.00 5.35 2 ALA A CA 14
ATOM 24163 C C . ALA A 1 2 ? -3.984 -27.764 1.371 1.00 71.52 2 ALA A C 14
ATOM 24164 O O . ALA A 1 2 ? -5.060 -27.922 1.949 1.00 11.11 2 ALA A O 14
ATOM 24171 N N . ALA A 1 3 ? -3.860 -26.995 0.294 1.00 23.55 3 ALA A N 14
ATOM 24172 C CA . ALA A 1 3 ? -5.005 -26.280 -0.281 1.00 15.11 3 ALA A CA 14
ATOM 24173 C C . ALA A 1 3 ? -4.869 -26.141 -1.801 1.00 3.24 3 ALA A C 14
ATOM 24174 O O . ALA A 1 3 ? -3.769 -25.948 -2.322 1.00 63.41 3 ALA A O 14
ATOM 24181 N N . SER A 1 4 ? -5.989 -26.239 -2.511 1.00 0.00 4 SER A N 14
ATOM 24182 C CA . SER A 1 4 ? -5.988 -26.111 -3.973 1.00 14.24 4 SER A CA 14
ATOM 24183 C C . SER A 1 4 ? -5.841 -24.643 -4.396 1.00 74.44 4 SER A C 14
ATOM 24184 O O . SER A 1 4 ? -6.807 -23.994 -4.795 1.00 41.41 4 SER A O 14
ATOM 24192 N N . THR A 1 5 ? -4.628 -24.116 -4.266 1.00 64.54 5 THR A N 14
ATOM 24193 C CA . THR A 1 5 ? -4.333 -22.722 -4.620 1.00 31.10 5 THR A CA 14
ATOM 24194 C C . THR A 1 5 ? -2.866 -22.564 -5.043 1.00 72.52 5 THR A C 14
ATOM 24195 O O . THR A 1 5 ? -1.973 -23.167 -4.449 1.00 22.13 5 THR A O 14
ATOM 24206 N N . VAL A 1 6 ? -2.621 -21.758 -6.074 1.00 11.14 6 VAL A N 14
ATOM 24207 C CA . VAL A 1 6 ? -1.256 -21.512 -6.549 1.00 25.41 6 VAL A CA 14
ATOM 24208 C C . VAL A 1 6 ? -0.510 -20.537 -5.620 1.00 11.52 6 VAL A C 14
ATOM 24209 O O . VAL A 1 6 ? -1.014 -19.460 -5.293 1.00 70.24 6 VAL A O 14
ATOM 24222 N N . HIS A 1 7 ? 0.687 -20.929 -5.193 1.00 22.34 7 HIS A N 14
ATOM 24223 C CA . HIS A 1 7 ? 1.501 -20.116 -4.285 1.00 24.24 7 HIS A CA 14
ATOM 24224 C C . HIS A 1 7 ? 1.872 -18.763 -4.919 1.00 3.54 7 HIS A C 14
ATOM 24225 O O . HIS A 1 7 ? 2.917 -18.624 -5.556 1.00 53.10 7 HIS A O 14
ATOM 24240 N N . THR A 1 8 ? 0.997 -17.778 -4.747 1.00 31.23 8 THR A N 14
ATOM 24241 C CA . THR A 1 8 ? 1.205 -16.441 -5.312 1.00 4.55 8 THR A CA 14
ATOM 24242 C C . THR A 1 8 ? 1.497 -15.415 -4.210 1.00 30.20 8 THR A C 14
ATOM 24243 O O . THR A 1 8 ? 0.614 -15.061 -3.432 1.00 50.21 8 THR A O 14
ATOM 24254 N N . SER A 1 9 ? 2.741 -14.956 -4.136 1.00 41.42 9 SER A N 14
ATOM 24255 C CA . SER A 1 9 ? 3.131 -13.930 -3.161 1.00 21.35 9 SER A CA 14
ATOM 24256 C C . SER A 1 9 ? 2.622 -12.548 -3.595 1.00 13.01 9 SER A C 14
ATOM 24257 O O . SER A 1 9 ? 2.324 -12.328 -4.769 1.00 70.41 9 SER A O 14
ATOM 24265 N N . PHE A 1 10 ? 2.533 -11.610 -2.655 1.00 14.33 10 PHE A N 14
ATOM 24266 C CA . PHE A 1 10 ? 1.973 -10.283 -2.945 1.00 12.54 10 PHE A CA 14
ATOM 24267 C C . PHE A 1 10 ? 2.907 -9.155 -2.478 1.00 61.11 10 PHE A C 14
ATOM 24268 O O . PHE A 1 10 ? 3.316 -9.108 -1.315 1.00 54.14 10 PHE A O 14
ATOM 24285 N N . ILE A 1 11 ? 3.231 -8.249 -3.401 1.00 50.20 11 ILE A N 14
ATOM 24286 C CA . ILE A 1 11 ? 4.135 -7.126 -3.125 1.00 35.21 11 ILE A CA 14
ATOM 24287 C C . ILE A 1 11 ? 3.352 -5.813 -2.994 1.00 11.30 11 ILE A C 14
ATOM 24288 O O . ILE A 1 11 ? 2.424 -5.559 -3.762 1.00 22.44 11 ILE A O 14
ATOM 24304 N N . LEU A 1 12 ? 3.727 -4.980 -2.027 1.00 74.53 12 LEU A N 14
ATOM 24305 C CA . LEU A 1 12 ? 3.095 -3.668 -1.849 1.00 55.23 12 LEU A CA 14
ATOM 24306 C C . LEU A 1 12 ? 3.958 -2.549 -2.457 1.00 24.24 12 LEU A C 14
ATOM 24307 O O . LEU A 1 12 ? 5.109 -2.349 -2.056 1.00 32.10 12 LEU A O 14
ATOM 24323 N N . LYS A 1 13 ? 3.405 -1.827 -3.428 1.00 45.32 13 LYS A N 14
ATOM 24324 C CA . LYS A 1 13 ? 4.087 -0.665 -4.010 1.00 24.45 13 LYS A CA 14
ATOM 24325 C C . LYS A 1 13 ? 3.348 0.635 -3.663 1.00 4.13 13 LYS A C 14
ATOM 24326 O O . LYS A 1 13 ? 2.127 0.728 -3.805 1.00 73.43 13 LYS A O 14
ATOM 24345 N N . VAL A 1 14 ? 4.097 1.636 -3.216 1.00 73.21 14 VAL A N 14
ATOM 24346 C CA . VAL A 1 14 ? 3.525 2.930 -2.839 1.00 75.21 14 VAL A CA 14
ATOM 24347 C C . VAL A 1 14 ? 4.065 4.059 -3.732 1.00 4.31 14 VAL A C 14
ATOM 24348 O O . VAL A 1 14 ? 5.259 4.371 -3.716 1.00 75.52 14 VAL A O 14
ATOM 24361 N N . LEU A 1 15 ? 3.178 4.665 -4.516 1.00 1.21 15 LEU A N 14
ATOM 24362 C CA . LEU A 1 15 ? 3.544 5.784 -5.388 1.00 63.32 15 LEU A CA 14
ATOM 24363 C C . LEU A 1 15 ? 3.476 7.100 -4.590 1.00 51.02 15 LEU A C 14
ATOM 24364 O O . LEU A 1 15 ? 2.395 7.648 -4.363 1.00 35.22 15 LEU A O 14
ATOM 24380 N N . TRP A 1 16 ? 4.633 7.586 -4.148 1.00 12.22 16 TRP A N 14
ATOM 24381 C CA . TRP A 1 16 ? 4.703 8.778 -3.295 1.00 22.52 16 TRP A CA 14
ATOM 24382 C C . TRP A 1 16 ? 4.659 10.072 -4.133 1.00 72.43 16 TRP A C 14
ATOM 24383 O O . TRP A 1 16 ? 5.559 10.340 -4.931 1.00 63.43 16 TRP A O 14
ATOM 24404 N N . LEU A 1 17 ? 3.605 10.867 -3.952 1.00 43.40 17 LEU A N 14
ATOM 24405 C CA . LEU A 1 17 ? 3.444 12.123 -4.695 1.00 74.15 17 LEU A CA 14
ATOM 24406 C C . LEU A 1 17 ? 3.913 13.331 -3.864 1.00 11.22 17 LEU A C 14
ATOM 24407 O O . LEU A 1 17 ? 4.431 13.176 -2.759 1.00 11.31 17 LEU A O 14
ATOM 24423 N N . ASP A 1 18 ? 3.721 14.531 -4.409 1.00 13.43 18 ASP A N 14
ATOM 24424 C CA . ASP A 1 18 ? 4.149 15.772 -3.755 1.00 23.21 18 ASP A CA 14
ATOM 24425 C C . ASP A 1 18 ? 3.480 15.953 -2.381 1.00 23.01 18 ASP A C 14
ATOM 24426 O O . ASP A 1 18 ? 4.128 15.837 -1.338 1.00 0.43 18 ASP A O 14
ATOM 24435 N N . GLN A 1 19 ? 2.179 16.235 -2.388 1.00 64.14 19 GLN A N 14
ATOM 24436 C CA . GLN A 1 19 ? 1.410 16.405 -1.147 1.00 53.24 19 GLN A CA 14
ATOM 24437 C C . GLN A 1 19 ? 0.396 15.264 -0.956 1.00 61.40 19 GLN A C 14
ATOM 24438 O O . GLN A 1 19 ? -0.327 15.222 0.042 1.00 12.22 19 GLN A O 14
ATOM 24452 N N . ASN A 1 20 ? 0.357 14.346 -1.921 1.00 10.43 20 ASN A N 14
ATOM 24453 C CA . ASN A 1 20 ? -0.537 13.179 -1.877 1.00 34.00 20 ASN A CA 14
ATOM 24454 C C . ASN A 1 20 ? 0.267 11.868 -1.943 1.00 44.40 20 ASN A C 14
ATOM 24455 O O . ASN A 1 20 ? 1.496 11.883 -2.036 1.00 71.23 20 ASN A O 14
ATOM 24466 N N . VAL A 1 21 ? -0.428 10.734 -1.894 1.00 72.23 21 VAL A N 14
ATOM 24467 C CA . VAL A 1 21 ? 0.223 9.423 -1.999 1.00 72.40 21 VAL A CA 14
ATOM 24468 C C . VAL A 1 21 ? -0.736 8.372 -2.596 1.00 41.03 21 VAL A C 14
ATOM 24469 O O . VAL A 1 21 ? -1.952 8.466 -2.433 1.00 61.04 21 VAL A O 14
ATOM 24482 N N . ALA A 1 22 ? -0.187 7.386 -3.304 1.00 13.04 22 ALA A N 14
ATOM 24483 C CA . ALA A 1 22 ? -0.996 6.320 -3.912 1.00 75.30 22 ALA A CA 14
ATOM 24484 C C . ALA A 1 22 ? -0.465 4.926 -3.538 1.00 51.41 22 ALA A C 14
ATOM 24485 O O . ALA A 1 22 ? 0.738 4.741 -3.351 1.00 33.50 22 ALA A O 14
ATOM 24492 N N . ILE A 1 23 ? -1.366 3.943 -3.437 1.00 23.15 23 ILE A N 14
ATOM 24493 C CA . ILE A 1 23 ? -0.988 2.571 -3.043 1.00 31.22 23 ILE A CA 14
ATOM 24494 C C . ILE A 1 23 ? -1.503 1.516 -4.042 1.00 11.05 23 ILE A C 14
ATOM 24495 O O . ILE A 1 23 ? -2.562 1.684 -4.651 1.00 5.14 23 ILE A O 14
ATOM 24511 N N . ALA A 1 24 ? -0.738 0.432 -4.203 1.00 54.02 24 ALA A N 14
ATOM 24512 C CA . ALA A 1 24 ? -1.118 -0.679 -5.088 1.00 13.51 24 ALA A CA 14
ATOM 24513 C C . ALA A 1 24 ? -0.391 -1.981 -4.704 1.00 40.24 24 ALA A C 14
ATOM 24514 O O . ALA A 1 24 ? 0.646 -1.950 -4.040 1.00 41.13 24 ALA A O 14
ATOM 24521 N N . VAL A 1 25 ? -0.940 -3.120 -5.127 1.00 31.35 25 VAL A N 14
ATOM 24522 C CA . VAL A 1 25 ? -0.341 -4.434 -4.847 1.00 20.03 25 VAL A CA 14
ATOM 24523 C C . VAL A 1 25 ? -0.111 -5.235 -6.144 1.00 72.13 25 VAL A C 14
ATOM 24524 O O . VAL A 1 25 ? -0.910 -5.165 -7.082 1.00 2.10 25 VAL A O 14
ATOM 24537 N N . ASP A 1 26 ? 0.988 -5.990 -6.189 1.00 11.12 26 ASP A N 14
ATOM 24538 C CA . ASP A 1 26 ? 1.322 -6.830 -7.348 1.00 44.10 26 ASP A CA 14
ATOM 24539 C C . ASP A 1 26 ? 1.364 -8.319 -6.960 1.00 32.11 26 ASP A C 14
ATOM 24540 O O . ASP A 1 26 ? 1.789 -8.675 -5.858 1.00 33.13 26 ASP A O 14
ATOM 24549 N N . GLN A 1 27 ? 0.926 -9.185 -7.873 1.00 61.32 27 GLN A N 14
ATOM 24550 C CA . GLN A 1 27 ? 0.943 -10.637 -7.648 1.00 50.11 27 GLN A CA 14
ATOM 24551 C C . GLN A 1 27 ? 2.185 -11.283 -8.290 1.00 51.34 27 GLN A C 14
ATOM 24552 O O . GLN A 1 27 ? 2.504 -11.027 -9.454 1.00 73.43 27 GLN A O 14
ATOM 24566 N N . ILE A 1 28 ? 2.897 -12.108 -7.528 1.00 42.31 28 ILE A N 14
ATOM 24567 C CA . ILE A 1 28 ? 4.063 -12.823 -8.055 1.00 73.24 28 ILE A CA 14
ATOM 24568 C C . ILE A 1 28 ? 3.645 -14.146 -8.713 1.00 73.50 28 ILE A C 14
ATOM 24569 O O . ILE A 1 28 ? 3.306 -15.118 -8.036 1.00 11.22 28 ILE A O 14
ATOM 24585 N N . VAL A 1 29 ? 3.667 -14.165 -10.042 1.00 74.43 29 VAL A N 14
ATOM 24586 C CA . VAL A 1 29 ? 3.242 -15.331 -10.818 1.00 5.14 29 VAL A CA 14
ATOM 24587 C C . VAL A 1 29 ? 4.403 -16.334 -10.987 1.00 23.24 29 VAL A C 14
ATOM 24588 O O . VAL A 1 29 ? 5.568 -15.987 -10.782 1.00 43.10 29 VAL A O 14
ATOM 24601 N N . GLY A 1 30 ? 4.088 -17.573 -11.364 1.00 33.00 30 GLY A N 14
ATOM 24602 C CA . GLY A 1 30 ? 5.117 -18.604 -11.517 1.00 4.43 30 GLY A CA 14
ATOM 24603 C C . GLY A 1 30 ? 6.280 -18.193 -12.426 1.00 62.14 30 GLY A C 14
ATOM 24604 O O . GLY A 1 30 ? 7.429 -18.569 -12.184 1.00 65.31 30 GLY A O 14
ATOM 24608 N N . LYS A 1 31 ? 5.990 -17.412 -13.466 1.00 72.42 31 LYS A N 14
ATOM 24609 C CA . LYS A 1 31 ? 7.018 -16.996 -14.433 1.00 42.25 31 LYS A CA 14
ATOM 24610 C C . LYS A 1 31 ? 7.426 -15.518 -14.261 1.00 25.21 31 LYS A C 14
ATOM 24611 O O . LYS A 1 31 ? 8.008 -14.921 -15.173 1.00 11.11 31 LYS A O 14
ATOM 24630 N N . GLY A 1 32 ? 7.129 -14.929 -13.102 1.00 1.14 32 GLY A N 14
ATOM 24631 C CA . GLY A 1 32 ? 7.517 -13.542 -12.848 1.00 31.31 32 GLY A CA 14
ATOM 24632 C C . GLY A 1 32 ? 6.539 -12.785 -11.949 1.00 63.52 32 GLY A C 14
ATOM 24633 O O . GLY A 1 32 ? 6.073 -13.304 -10.939 1.00 11.22 32 GLY A O 14
ATOM 24637 N N . THR A 1 33 ? 6.232 -11.544 -12.319 1.00 34.43 33 THR A N 14
ATOM 24638 C CA . THR A 1 33 ? 5.330 -10.688 -11.529 1.00 51.12 33 THR A CA 14
ATOM 24639 C C . THR A 1 33 ? 4.288 -10.003 -12.415 1.00 33.35 33 THR A C 14
ATOM 24640 O O . THR A 1 33 ? 4.516 -9.778 -13.605 1.00 4.42 33 THR A O 14
ATOM 24651 N N . SER A 1 34 ? 3.146 -9.659 -11.827 1.00 74.24 34 SER A N 14
ATOM 24652 C CA . SER A 1 34 ? 2.046 -9.028 -12.572 1.00 21.12 34 SER A CA 14
ATOM 24653 C C . SER A 1 34 ? 1.198 -8.127 -11.656 1.00 52.45 34 SER A C 14
ATOM 24654 O O . SER A 1 34 ? 0.912 -8.499 -10.521 1.00 22.12 34 SER A O 14
ATOM 24662 N N . PRO A 1 35 ? 0.794 -6.925 -12.125 1.00 4.14 35 PRO A N 14
ATOM 24663 C CA . PRO A 1 35 ? -0.025 -5.993 -11.319 1.00 2.31 35 PRO A CA 14
ATOM 24664 C C . PRO A 1 35 ? -1.353 -6.615 -10.837 1.00 4.12 35 PRO A C 14
ATOM 24665 O O . PRO A 1 35 ? -2.087 -7.226 -11.620 1.00 23.32 35 PRO A O 14
ATOM 24676 N N . LEU A 1 36 ? -1.657 -6.458 -9.547 1.00 33.31 36 LEU A N 14
ATOM 24677 C CA . LEU A 1 36 ? -2.878 -7.029 -8.963 1.00 53.11 36 LEU A CA 14
ATOM 24678 C C . LEU A 1 36 ? -3.976 -5.962 -8.788 1.00 24.12 36 LEU A C 14
ATOM 24679 O O . LEU A 1 36 ? -5.137 -6.181 -9.141 1.00 4.42 36 LEU A O 14
ATOM 24695 N N . THR A 1 37 ? -3.605 -4.807 -8.231 1.00 31.21 37 THR A N 14
ATOM 24696 C CA . THR A 1 37 ? -4.557 -3.700 -8.014 1.00 33.53 37 THR A CA 14
ATOM 24697 C C . THR A 1 37 ? -4.068 -2.401 -8.670 1.00 64.02 37 THR A C 14
ATOM 24698 O O . THR A 1 37 ? -2.879 -2.243 -8.949 1.00 33.15 37 THR A O 14
ATOM 24709 N N . SER A 1 38 ? -4.992 -1.471 -8.911 1.00 41.43 38 SER A N 14
ATOM 24710 C CA . SER A 1 38 ? -4.640 -0.150 -9.455 1.00 44.00 38 SER A CA 14
ATOM 24711 C C . SER A 1 38 ? -4.063 0.760 -8.362 1.00 31.14 38 SER A C 14
ATOM 24712 O O . SER A 1 38 ? -4.115 0.434 -7.174 1.00 53.01 38 SER A O 14
ATOM 24720 N N . TYR A 1 39 ? -3.516 1.901 -8.768 1.00 54.23 39 TYR A N 14
ATOM 24721 C CA . TYR A 1 39 ? -2.927 2.860 -7.827 1.00 11.43 39 TYR A CA 14
ATOM 24722 C C . TYR A 1 39 ? -3.987 3.843 -7.311 1.00 23.13 39 TYR A C 14
ATOM 24723 O O . TYR A 1 39 ? -4.393 4.770 -8.017 1.00 22.34 39 TYR A O 14
ATOM 24741 N N . PHE A 1 40 ? -4.440 3.620 -6.079 1.00 10.50 40 PHE A N 14
ATOM 24742 C CA . PHE A 1 40 ? -5.515 4.423 -5.481 1.00 55.12 40 PHE A CA 14
ATOM 24743 C C . PHE A 1 40 ? -4.956 5.689 -4.808 1.00 24.54 40 PHE A C 14
ATOM 24744 O O . PHE A 1 40 ? -3.994 5.620 -4.040 1.00 44.14 40 PHE A O 14
ATOM 24761 N N . PHE A 1 41 ? -5.576 6.837 -5.089 1.00 2.01 41 PHE A N 14
ATOM 24762 C CA . PHE A 1 41 ? -5.054 8.139 -4.645 1.00 11.45 41 PHE A CA 14
ATOM 24763 C C . PHE A 1 41 ? -5.632 8.586 -3.288 1.00 23.32 41 PHE A C 14
ATOM 24764 O O . PHE A 1 41 ? -6.847 8.653 -3.095 1.00 55.02 41 PHE A O 14
ATOM 24781 N N . TRP A 1 42 ? -4.736 8.918 -2.361 1.00 21.24 42 TRP A N 14
ATOM 24782 C CA . TRP A 1 42 ? -5.104 9.382 -1.018 1.00 13.02 42 TRP A CA 14
ATOM 24783 C C . TRP A 1 42 ? -4.286 10.635 -0.622 1.00 20.13 42 TRP A C 14
ATOM 24784 O O . TRP A 1 42 ? -3.068 10.669 -0.797 1.00 21.41 42 TRP A O 14
ATOM 24805 N N . PRO A 1 43 ? -4.942 11.704 -0.113 1.00 11.13 43 PRO A N 14
ATOM 24806 C CA . PRO A 1 43 ? -6.405 11.780 0.043 1.00 22.52 43 PRO A CA 14
ATOM 24807 C C . PRO A 1 43 ? -7.135 12.315 -1.207 1.00 1.34 43 PRO A C 14
ATOM 24808 O O . PRO A 1 43 ? -7.176 13.521 -1.455 1.00 63.24 43 PRO A O 14
ATOM 24819 N N . ARG A 1 44 ? -7.681 11.406 -2.008 1.00 44.33 44 ARG A N 14
ATOM 24820 C CA . ARG A 1 44 ? -8.546 11.773 -3.138 1.00 14.42 44 ARG A CA 14
ATOM 24821 C C . ARG A 1 44 ? -9.799 10.889 -3.126 1.00 75.21 44 ARG A C 14
ATOM 24822 O O . ARG A 1 44 ? -10.917 11.349 -3.359 1.00 74.35 44 ARG A O 14
ATOM 24843 N N . ALA A 1 45 ? -9.582 9.607 -2.861 1.00 63.22 45 ALA A N 14
ATOM 24844 C CA . ALA A 1 45 ? -10.660 8.647 -2.623 1.00 15.05 45 ALA A CA 14
ATOM 24845 C C . ALA A 1 45 ? -10.283 7.723 -1.460 1.00 51.41 45 ALA A C 14
ATOM 24846 O O . ALA A 1 45 ? -9.145 7.755 -0.981 1.00 42.40 45 ALA A O 14
ATOM 24853 N N . ASP A 1 46 ? -11.224 6.908 -0.997 1.00 70.20 46 ASP A N 14
ATOM 24854 C CA . ASP A 1 46 ? -10.935 5.951 0.072 1.00 73.44 46 ASP A CA 14
ATOM 24855 C C . ASP A 1 46 ? -9.991 4.845 -0.430 1.00 71.33 46 ASP A C 14
ATOM 24856 O O . ASP A 1 46 ? -10.429 3.784 -0.880 1.00 32.33 46 ASP A O 14
ATOM 24865 N N . ALA A 1 47 ? -8.688 5.133 -0.367 1.00 34.33 47 ALA A N 14
ATOM 24866 C CA . ALA A 1 47 ? -7.650 4.247 -0.906 1.00 10.41 47 ALA A CA 14
ATOM 24867 C C . ALA A 1 47 ? -7.693 2.840 -0.295 1.00 31.04 47 ALA A C 14
ATOM 24868 O O . ALA A 1 47 ? -7.849 1.850 -1.012 1.00 14.54 47 ALA A O 14
ATOM 24875 N N . TRP A 1 48 ? -7.560 2.755 1.028 1.00 30.32 48 TRP A N 14
ATOM 24876 C CA . TRP A 1 48 ? -7.522 1.459 1.717 1.00 64.14 48 TRP A CA 14
ATOM 24877 C C . TRP A 1 48 ? -8.812 0.661 1.468 1.00 14.44 48 TRP A C 14
ATOM 24878 O O . TRP A 1 48 ? -8.784 -0.565 1.339 1.00 24.43 48 TRP A O 14
ATOM 24899 N N . GLN A 1 49 ? -9.941 1.367 1.394 1.00 74.13 49 GLN A N 14
ATOM 24900 C CA . GLN A 1 49 ? -11.229 0.743 1.069 1.00 74.22 49 GLN A CA 14
ATOM 24901 C C . GLN A 1 49 ? -11.211 0.103 -0.330 1.00 23.24 49 GLN A C 14
ATOM 24902 O O . GLN A 1 49 ? -11.715 -1.003 -0.521 1.00 3.42 49 GLN A O 14
ATOM 24916 N N . GLN A 1 50 ? -10.629 0.800 -1.303 1.00 73.24 50 GLN A N 14
ATOM 24917 C CA . GLN A 1 50 ? -10.517 0.269 -2.667 1.00 41.23 50 GLN A CA 14
ATOM 24918 C C . GLN A 1 50 ? -9.521 -0.900 -2.725 1.00 55.32 50 GLN A C 14
ATOM 24919 O O . GLN A 1 50 ? -9.731 -1.877 -3.447 1.00 2.45 50 GLN A O 14
ATOM 24933 N N . LEU A 1 51 ? -8.440 -0.792 -1.954 1.00 21.30 51 LEU A N 14
ATOM 24934 C CA . LEU A 1 51 ? -7.418 -1.841 -1.897 1.00 50.12 51 LEU A CA 14
ATOM 24935 C C . LEU A 1 51 ? -7.985 -3.148 -1.318 1.00 75.32 51 LEU A C 14
ATOM 24936 O O . LEU A 1 51 ? -7.865 -4.213 -1.929 1.00 55.44 51 LEU A O 14
ATOM 24952 N N . LYS A 1 52 ? -8.605 -3.060 -0.139 1.00 41.31 52 LYS A N 14
ATOM 24953 C CA . LYS A 1 52 ? -9.232 -4.229 0.491 1.00 71.01 52 LYS A CA 14
ATOM 24954 C C . LYS A 1 52 ? -10.337 -4.802 -0.408 1.00 55.14 52 LYS A C 14
ATOM 24955 O O . LYS A 1 52 ? -10.475 -6.015 -0.534 1.00 72.31 52 LYS A O 14
ATOM 24974 N N . ASP A 1 53 ? -11.093 -3.914 -1.056 1.00 62.32 53 ASP A N 14
ATOM 24975 C CA . ASP A 1 53 ? -12.178 -4.313 -1.958 1.00 74.11 53 ASP A CA 14
ATOM 24976 C C . ASP A 1 53 ? -11.672 -5.279 -3.043 1.00 43.42 53 ASP A C 14
ATOM 24977 O O . ASP A 1 53 ? -12.272 -6.330 -3.283 1.00 45.30 53 ASP A O 14
ATOM 24986 N N . GLU A 1 54 ? -10.560 -4.918 -3.683 1.00 3.22 54 GLU A N 14
ATOM 24987 C CA . GLU A 1 54 ? -9.919 -5.781 -4.683 1.00 53.24 54 GLU A CA 14
ATOM 24988 C C . GLU A 1 54 ? -9.450 -7.110 -4.071 1.00 4.14 54 GLU A C 14
ATOM 24989 O O . GLU A 1 54 ? -9.766 -8.184 -4.579 1.00 22.23 54 GLU A O 14
ATOM 25001 N N . LEU A 1 55 ? -8.691 -7.024 -2.980 1.00 22.44 55 LEU A N 14
ATOM 25002 C CA . LEU A 1 55 ? -8.115 -8.213 -2.331 1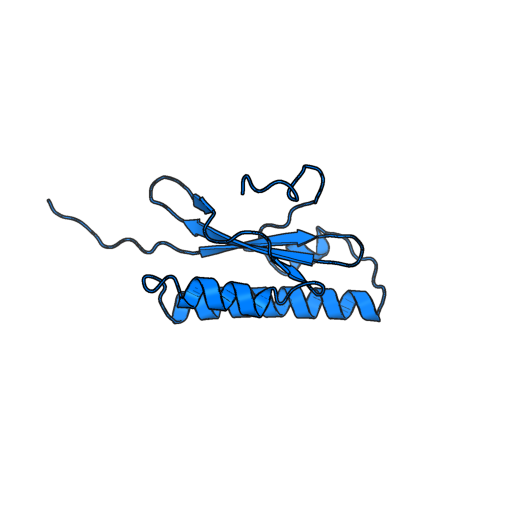.00 33.13 55 LEU A CA 14
ATOM 25003 C C . LEU A 1 55 ? -9.197 -9.190 -1.837 1.00 64.30 55 LEU A C 14
ATOM 25004 O O . LEU A 1 55 ? -9.002 -10.406 -1.857 1.00 33.33 55 LEU A O 14
ATOM 25020 N N . GLU A 1 56 ? -10.319 -8.651 -1.370 1.00 70.33 56 GLU A N 14
ATOM 25021 C CA . GLU A 1 56 ? -11.457 -9.466 -0.927 1.00 62.43 56 GLU A CA 14
ATOM 25022 C C . GLU A 1 56 ? -12.252 -10.019 -2.123 1.00 10.55 56 GLU A C 14
ATOM 25023 O O . GLU A 1 56 ? -12.713 -11.162 -2.098 1.00 55.44 56 GLU A O 14
ATOM 25035 N N . ALA A 1 57 ? -12.413 -9.198 -3.164 1.00 73.03 57 ALA A N 14
ATOM 25036 C CA . ALA A 1 57 ? -13.101 -9.622 -4.391 1.00 62.01 57 ALA A CA 14
ATOM 25037 C C . ALA A 1 57 ? -12.392 -10.816 -5.033 1.00 41.11 57 ALA A C 14
ATOM 25038 O O . ALA A 1 57 ? -13.027 -11.790 -5.440 1.00 32.53 57 ALA A O 14
ATOM 25045 N N . LYS A 1 58 ? -11.068 -10.729 -5.112 1.00 45.30 58 LYS A N 14
ATOM 25046 C CA . LYS A 1 58 ? -10.250 -11.827 -5.618 1.00 42.21 58 LYS A CA 14
ATOM 25047 C C . LYS A 1 58 ? -10.122 -12.914 -4.536 1.00 34.53 58 LYS A C 14
ATOM 25048 O O . LYS A 1 58 ? -9.151 -12.952 -3.782 1.00 55.20 58 LYS A O 14
ATOM 25067 N N . HIS A 1 59 ? -11.123 -13.786 -4.454 1.00 72.35 59 HIS A N 14
ATOM 25068 C CA . HIS A 1 59 ? -11.220 -14.756 -3.356 1.00 14.24 59 HIS A CA 14
ATOM 25069 C C . HIS A 1 59 ? -10.141 -15.852 -3.413 1.00 63.34 59 HIS A C 14
ATOM 25070 O O . HIS A 1 59 ? -10.022 -16.656 -2.486 1.00 14.53 59 HIS A O 14
ATOM 25085 N N . TRP A 1 60 ? -9.354 -15.884 -4.489 1.00 64.51 60 TRP A N 14
ATOM 25086 C CA . TRP A 1 60 ? -8.206 -16.799 -4.566 1.00 51.30 60 TRP A CA 14
ATOM 25087 C C . TRP A 1 60 ? -7.031 -16.292 -3.700 1.00 63.11 60 TRP A C 14
ATOM 25088 O O . TRP A 1 60 ? -6.026 -16.983 -3.526 1.00 54.05 60 TRP A O 14
ATOM 25109 N N . ILE A 1 61 ? -7.174 -15.076 -3.163 1.00 72.14 61 ILE A N 14
ATOM 25110 C CA . ILE A 1 61 ? -6.234 -14.530 -2.175 1.00 23.22 61 ILE A CA 14
ATOM 25111 C C . ILE A 1 61 ? -6.538 -15.102 -0.781 1.00 63.10 61 ILE A C 14
ATOM 25112 O O . ILE A 1 61 ? -7.671 -15.021 -0.301 1.00 2.32 61 ILE A O 14
ATOM 25128 N N . ALA A 1 62 ? -5.530 -15.684 -0.137 1.00 33.10 62 ALA A N 14
ATOM 25129 C CA . ALA A 1 62 ? -5.696 -16.222 1.217 1.00 65.13 62 ALA A CA 14
ATOM 25130 C C . ALA A 1 62 ? -5.795 -15.096 2.261 1.00 64.34 62 ALA A C 14
ATOM 25131 O O . ALA A 1 62 ? -5.341 -13.971 2.027 1.00 74.13 62 ALA A O 14
ATOM 25138 N N . GLU A 1 63 ? -6.386 -15.405 3.417 1.00 74.21 63 GLU A N 14
ATOM 25139 C CA . GLU A 1 63 ? -6.645 -14.397 4.451 1.00 35.13 63 GLU A CA 14
ATOM 25140 C C . GLU A 1 63 ? -5.355 -13.708 4.920 1.00 24.14 63 GLU A C 14
ATOM 25141 O O . GLU A 1 63 ? -5.219 -12.492 4.800 1.00 53.32 63 GLU A O 14
ATOM 25153 N N . ALA A 1 64 ? -4.408 -14.491 5.437 1.00 44.32 64 ALA A N 14
ATOM 25154 C CA . ALA A 1 64 ? -3.157 -13.941 5.974 1.00 15.12 64 ALA A CA 14
ATOM 25155 C C . ALA A 1 64 ? -2.433 -13.037 4.959 1.00 2.30 64 ALA A C 14
ATOM 25156 O O . ALA A 1 64 ? -1.847 -12.020 5.335 1.00 21.45 64 ALA A O 14
ATOM 25163 N N . ASP A 1 65 ? -2.483 -13.405 3.675 1.00 13.44 65 ASP A N 14
ATOM 25164 C CA . ASP A 1 65 ? -1.866 -12.597 2.615 1.00 54.41 65 ASP A CA 14
ATOM 25165 C C . ASP A 1 65 ? -2.502 -11.199 2.510 1.00 34.41 65 ASP A C 14
ATOM 25166 O O . ASP A 1 65 ? -1.792 -10.190 2.524 1.00 13.02 65 ASP A O 14
ATOM 25175 N N . ARG A 1 66 ? -3.834 -11.133 2.410 1.00 23.22 66 ARG A N 14
ATOM 25176 C CA . ARG A 1 66 ? -4.517 -9.835 2.320 1.00 3.24 66 ARG A CA 14
ATOM 25177 C C . ARG A 1 66 ? -4.404 -9.053 3.637 1.00 64.02 66 ARG A C 14
ATOM 25178 O O . ARG A 1 66 ? -4.224 -7.839 3.629 1.00 24.22 66 ARG A O 14
ATOM 25199 N N . ILE A 1 67 ? -4.483 -9.753 4.767 1.00 50.13 67 ILE A N 14
ATOM 25200 C CA . ILE A 1 67 ? -4.341 -9.116 6.081 1.00 52.44 67 ILE A CA 14
ATOM 25201 C C . ILE A 1 67 ? -2.963 -8.448 6.223 1.00 41.32 67 ILE A C 14
ATOM 25202 O O . ILE A 1 67 ? -2.865 -7.285 6.607 1.00 11.41 67 ILE A O 14
ATOM 25218 N N . ASN A 1 68 ? -1.903 -9.184 5.881 1.00 21.55 68 ASN A N 14
ATOM 25219 C CA . ASN A 1 68 ? -0.535 -8.663 5.979 1.00 14.41 68 ASN A CA 14
ATOM 25220 C C . ASN A 1 68 ? -0.339 -7.401 5.123 1.00 1.15 68 ASN A C 14
ATOM 25221 O O . ASN A 1 68 ? 0.107 -6.366 5.628 1.00 13.01 68 ASN A O 14
ATOM 25232 N N . VAL A 1 69 ? -0.676 -7.482 3.835 1.00 50.02 69 VAL A N 14
ATOM 25233 C CA . VAL A 1 69 ? -0.510 -6.337 2.932 1.00 21.33 69 VAL A CA 14
ATOM 25234 C C . VAL A 1 69 ? -1.413 -5.153 3.335 1.00 14.13 69 VAL A C 14
ATOM 25235 O O . VAL A 1 69 ? -1.012 -3.997 3.218 1.00 44.33 69 VAL A O 14
ATOM 25248 N N . LEU A 1 70 ? -2.621 -5.439 3.829 1.00 32.11 70 LEU A N 14
ATOM 25249 C CA . LEU A 1 70 ? -3.522 -4.385 4.319 1.00 5.05 70 LEU A CA 14
ATOM 25250 C C . LEU A 1 70 ? -2.973 -3.723 5.592 1.00 31.12 70 LEU A C 14
ATOM 25251 O O . LEU A 1 70 ? -3.086 -2.506 5.765 1.00 64.04 70 LEU A O 14
ATOM 25267 N N . ASN A 1 71 ? -2.381 -4.523 6.480 1.00 11.32 71 ASN A N 14
ATOM 25268 C CA . ASN A 1 71 ? -1.781 -3.997 7.713 1.00 72.24 71 ASN A CA 14
ATOM 25269 C C . ASN A 1 71 ? -0.613 -3.051 7.406 1.00 52.44 71 ASN A C 14
ATOM 25270 O O . ASN A 1 71 ? -0.596 -1.906 7.858 1.00 15.14 71 ASN A O 14
ATOM 25281 N N . GLN A 1 72 ? 0.352 -3.523 6.616 1.00 53.21 72 GLN A N 14
ATOM 25282 C CA . GLN A 1 72 ? 1.514 -2.703 6.259 1.00 53.32 72 GLN A CA 14
ATOM 25283 C C . GLN A 1 72 ? 1.100 -1.489 5.409 1.00 71.10 72 GLN A C 14
ATOM 25284 O O . GLN A 1 72 ? 1.688 -0.413 5.528 1.00 53.04 72 GLN A O 14
ATOM 25298 N N . ALA A 1 73 ? 0.076 -1.662 4.570 1.00 21.31 73 ALA A N 14
ATOM 25299 C CA . ALA A 1 73 ? -0.494 -0.546 3.803 1.00 61.23 73 ALA A CA 14
ATOM 25300 C C . ALA A 1 73 ? -1.038 0.537 4.742 1.00 51.35 73 ALA A C 14
ATOM 25301 O O . ALA A 1 73 ? -0.762 1.726 4.567 1.00 62.40 73 ALA A O 14
ATOM 25308 N N . THR A 1 74 ? -1.802 0.113 5.750 1.00 51.15 74 THR A N 14
ATOM 25309 C CA . THR A 1 74 ? -2.328 1.035 6.768 1.00 42.51 74 THR A CA 14
ATOM 25310 C C . THR A 1 74 ? -1.182 1.752 7.489 1.00 70.25 74 THR A C 14
ATOM 25311 O O . THR A 1 74 ? -1.242 2.957 7.732 1.00 70.22 74 THR A O 14
ATOM 25322 N N . GLU A 1 75 ? -0.134 0.999 7.821 1.00 44.11 75 GLU A N 14
ATOM 25323 C CA . GLU A 1 75 ? 1.059 1.565 8.458 1.00 62.33 75 GLU A CA 14
ATOM 25324 C C . GLU A 1 75 ? 1.695 2.665 7.592 1.00 2.25 75 GLU A C 14
ATOM 25325 O O . GLU A 1 75 ? 2.139 3.692 8.109 1.00 21.44 75 GLU A O 14
ATOM 25337 N N . VAL A 1 76 ? 1.740 2.443 6.276 1.00 4.13 76 VAL A N 14
ATOM 25338 C CA . VAL A 1 76 ? 2.258 3.451 5.339 1.00 54.13 76 VAL A CA 14
ATOM 25339 C C . VAL A 1 76 ? 1.363 4.703 5.312 1.00 62.04 76 VAL A C 14
ATOM 25340 O O . VAL A 1 76 ? 1.859 5.830 5.285 1.00 30.02 76 VAL A O 14
ATOM 25353 N N . ILE A 1 77 ? 0.045 4.498 5.326 1.00 42.01 77 ILE A N 14
ATOM 25354 C CA . ILE A 1 77 ? -0.913 5.612 5.372 1.00 11.52 77 ILE A CA 14
ATOM 25355 C C . ILE A 1 77 ? -0.753 6.436 6.665 1.00 41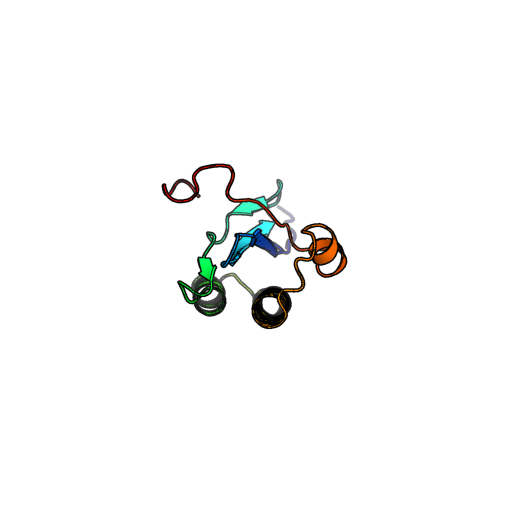.00 77 ILE A C 14
ATOM 25356 O O . ILE A 1 77 ? -0.678 7.667 6.624 1.00 50.34 77 ILE A O 14
ATOM 25372 N N . ASN A 1 78 ? -0.697 5.747 7.806 1.00 50.33 78 ASN A N 14
ATOM 25373 C CA . ASN A 1 78 ? -0.467 6.402 9.102 1.00 40.22 78 ASN A CA 14
ATOM 25374 C C . ASN A 1 78 ? 0.893 7.117 9.125 1.00 31.35 78 ASN A C 14
ATOM 25375 O O . ASN A 1 78 ? 1.021 8.216 9.669 1.00 34.15 78 ASN A O 14
ATOM 25386 N N . PHE A 1 79 ? 1.900 6.476 8.535 1.00 14.24 79 PHE A N 14
ATOM 25387 C CA . PHE A 1 79 ? 3.240 7.060 8.399 1.00 11.21 79 PHE A CA 14
ATOM 25388 C C . PHE A 1 79 ? 3.188 8.374 7.604 1.00 14.52 79 PHE A C 14
ATOM 25389 O O . PHE A 1 79 ? 3.628 9.420 8.078 1.00 12.01 79 PHE A O 14
ATOM 25406 N N . TRP A 1 80 ? 2.626 8.305 6.399 1.00 25.14 80 TRP A N 14
ATOM 25407 C CA . TRP A 1 80 ? 2.453 9.483 5.539 1.00 14.30 80 TRP A CA 14
ATOM 25408 C C . TRP A 1 80 ? 1.696 10.605 6.271 1.00 22.11 80 TRP A C 14
ATOM 25409 O O . TRP A 1 80 ? 2.111 11.768 6.258 1.00 75.35 80 TRP A O 14
ATOM 25430 N N . GLN A 1 81 ? 0.585 10.239 6.908 1.00 75.41 81 GLN A N 14
ATOM 25431 C CA . GLN A 1 81 ? -0.237 11.195 7.655 1.00 40.51 81 GLN A CA 14
ATOM 25432 C C . GLN A 1 81 ? 0.567 11.844 8.794 1.00 21.20 81 GLN A C 14
ATOM 25433 O O . GLN A 1 81 ? 0.515 13.059 8.993 1.00 11.12 81 GLN A O 14
ATOM 25447 N N . ASP A 1 82 ? 1.327 11.024 9.519 1.00 21.04 82 ASP A N 14
ATOM 25448 C CA . ASP A 1 82 ? 2.158 11.505 10.627 1.00 33.20 82 ASP A CA 14
ATOM 25449 C C . ASP A 1 82 ? 3.196 12.531 10.140 1.00 65.40 82 ASP A C 14
ATOM 25450 O O . ASP A 1 82 ? 3.433 13.554 10.791 1.00 14.13 82 ASP A O 14
ATOM 25459 N N . LEU A 1 83 ? 3.806 12.253 8.988 1.00 65.31 83 LEU A N 14
ATOM 25460 C CA . LEU A 1 83 ? 4.764 13.178 8.375 1.00 31.23 83 LEU A CA 14
ATOM 25461 C C . LEU A 1 83 ? 4.091 14.510 8.030 1.00 61.43 83 LEU A C 14
ATOM 25462 O O . LEU A 1 83 ? 4.645 15.581 8.280 1.00 31.11 83 LEU A O 14
ATOM 25478 N N . LYS A 1 84 ? 2.889 14.428 7.461 1.00 63.34 84 LYS A N 14
ATOM 25479 C CA . LYS A 1 84 ? 2.112 15.620 7.107 1.00 42.33 84 LYS A CA 14
ATOM 25480 C C . LYS A 1 84 ? 1.735 16.426 8.367 1.00 41.32 84 LYS A C 14
ATOM 25481 O O . LYS A 1 84 ? 1.724 17.659 8.350 1.00 22.42 84 LYS A O 14
ATOM 25500 N N . ASN A 1 85 ? 1.444 15.720 9.463 1.00 13.22 85 ASN A N 14
ATOM 25501 C CA . ASN A 1 85 ? 1.142 16.364 10.754 1.00 54.11 85 ASN A CA 14
ATOM 25502 C C . ASN A 1 85 ? 2.350 17.157 11.276 1.00 54.13 85 ASN A C 14
ATOM 25503 O O . ASN A 1 85 ? 2.218 18.298 11.721 1.00 71.42 85 ASN A O 14
ATOM 25514 N N . GLN A 1 86 ? 3.525 16.534 11.225 1.00 65.03 86 GLN A N 14
ATOM 25515 C CA . GLN A 1 86 ? 4.761 17.149 11.733 1.00 2.41 86 GLN A CA 14
ATOM 25516 C C . GLN A 1 86 ? 5.514 17.938 10.646 1.00 14.24 86 GLN A C 14
ATOM 25517 O O . GLN A 1 86 ? 6.586 18.490 10.907 1.00 72.50 86 GLN A O 14
ATOM 25531 N N . ASN A 1 87 ? 4.957 17.974 9.433 1.00 11.33 87 ASN A N 14
ATOM 25532 C CA . ASN A 1 87 ? 5.556 18.711 8.308 1.00 2.32 87 ASN A CA 14
ATOM 25533 C C . ASN A 1 87 ? 6.980 18.216 7.981 1.00 70.22 87 ASN A C 14
ATOM 25534 O O . ASN A 1 87 ? 7.817 18.977 7.485 1.00 21.42 87 ASN A O 14
ATOM 25545 N N . LYS A 1 88 ? 7.237 16.930 8.232 1.00 20.42 88 LYS A N 14
ATOM 25546 C CA . LYS A 1 88 ? 8.551 16.335 7.955 1.00 52.33 88 LYS A CA 14
ATOM 25547 C C . LYS A 1 88 ? 8.824 16.251 6.444 1.00 22.03 88 LYS A C 14
ATOM 25548 O O . LYS A 1 88 ? 8.180 15.487 5.726 1.00 61.42 88 LYS A O 14
ATOM 25567 N N . GLN A 1 89 ? 9.796 17.030 5.979 1.00 30.03 89 GLN A N 14
ATOM 25568 C CA . GLN A 1 89 ? 10.150 17.084 4.552 1.00 3.20 89 GLN A CA 14
ATOM 25569 C C . GLN A 1 89 ? 11.092 15.934 4.141 1.00 50.10 89 GLN A C 14
ATOM 25570 O O . GLN A 1 89 ? 11.897 16.091 3.220 1.00 24.42 89 GLN A O 14
ATOM 25584 N N . ILE A 1 90 ? 10.973 14.776 4.794 1.00 42.45 90 ILE A N 14
ATOM 25585 C CA . ILE A 1 90 ? 11.917 13.671 4.575 1.00 24.24 90 ILE A CA 14
ATOM 25586 C C . ILE A 1 90 ? 11.909 13.163 3.122 1.00 3.05 90 ILE A C 14
ATOM 25587 O O . ILE A 1 90 ? 10.993 13.446 2.346 1.00 1.14 90 ILE A O 14
ATOM 25603 N N . SER A 1 91 ? 12.942 12.405 2.767 1.00 61.02 91 SER A N 14
ATOM 25604 C CA . SER A 1 91 ? 13.097 11.880 1.403 1.00 3.13 91 SER A CA 14
ATOM 25605 C C . SER A 1 91 ? 12.640 10.415 1.301 1.00 62.33 91 SER A C 14
ATOM 25606 O O . SER A 1 91 ? 12.569 9.701 2.305 1.00 70.41 91 SER A O 14
ATOM 25614 N N . MET A 1 92 ? 12.353 9.970 0.074 1.00 34.01 92 MET A N 14
ATOM 25615 C CA . MET A 1 92 ? 11.886 8.595 -0.176 1.00 20.34 92 MET A CA 14
ATOM 25616 C C . MET A 1 92 ? 12.833 7.535 0.425 1.00 72.42 92 MET A C 14
ATOM 25617 O O . MET A 1 92 ? 12.392 6.480 0.884 1.00 43.23 92 MET A O 14
ATOM 25631 N N . ALA A 1 93 ? 14.135 7.825 0.419 1.00 11.51 93 ALA A N 14
ATOM 25632 C CA . ALA A 1 93 ? 15.138 6.907 0.973 1.00 14.43 93 ALA A CA 14
ATOM 25633 C C . ALA A 1 93 ? 14.911 6.655 2.472 1.00 72.43 93 ALA A C 14
ATOM 25634 O O . ALA A 1 93 ? 15.187 5.567 2.981 1.00 61.53 93 ALA A O 14
ATOM 25641 N N . GLU A 1 94 ? 14.397 7.664 3.168 1.00 63.43 94 GLU A N 14
ATOM 25642 C CA . GLU A 1 94 ? 14.085 7.541 4.593 1.00 20.24 94 GLU A CA 14
ATOM 25643 C C . GLU A 1 94 ? 12.827 6.689 4.807 1.00 22.32 94 GLU A C 14
ATOM 25644 O O . GLU A 1 94 ? 12.722 5.957 5.792 1.00 51.24 94 GLU A O 14
ATOM 25656 N N . ALA A 1 95 ? 11.879 6.778 3.871 1.00 20.04 95 ALA A N 14
ATOM 25657 C CA . ALA A 1 95 ? 10.709 5.890 3.877 1.00 52.21 95 ALA A CA 14
ATOM 25658 C C . ALA A 1 95 ? 11.148 4.420 3.790 1.00 54.03 95 ALA A C 14
ATOM 25659 O O . ALA A 1 95 ? 10.560 3.542 4.423 1.00 30.34 95 ALA A O 14
ATOM 25666 N N . GLN A 1 96 ? 12.209 4.170 3.017 1.00 73.43 96 GLN A N 14
ATOM 25667 C CA . GLN A 1 96 ? 12.821 2.835 2.929 1.00 70.23 96 GLN A CA 14
ATOM 25668 C C . GLN A 1 96 ? 13.462 2.413 4.266 1.00 70.33 96 GLN A C 14
ATOM 25669 O O . GLN A 1 96 ? 13.749 1.236 4.483 1.00 43.11 96 GLN A O 14
ATOM 25683 N N . GLY A 1 97 ? 13.703 3.381 5.148 1.00 40.12 97 GLY A N 14
ATOM 25684 C CA . GLY A 1 97 ? 14.203 3.074 6.486 1.00 14.03 97 GLY A CA 14
ATOM 25685 C C . GLY A 1 97 ? 13.095 2.632 7.435 1.00 11.14 97 GLY A C 14
ATOM 25686 O O . GLY A 1 97 ? 13.353 1.976 8.445 1.00 53.13 97 GLY A O 14
ATOM 25690 N N . LYS A 1 98 ? 11.856 3.001 7.110 1.00 31.14 98 LYS A N 14
ATOM 25691 C CA . LYS A 1 98 ? 10.689 2.613 7.907 1.00 31.41 98 LYS A CA 14
ATOM 25692 C C . LYS A 1 98 ? 10.051 1.323 7.364 1.00 23.40 98 LYS A C 14
ATOM 25693 O O . LYS A 1 98 ? 9.707 0.416 8.123 1.00 41.11 98 LYS A O 14
ATOM 25712 N N . PHE A 1 99 ? 9.889 1.251 6.043 1.00 15.01 99 PHE A N 14
ATOM 25713 C CA . PHE A 1 99 ? 9.330 0.060 5.390 1.00 55.44 99 PHE A CA 14
ATOM 25714 C C . PHE A 1 99 ? 10.242 -0.430 4.249 1.00 2.00 99 PHE A C 14
ATOM 25715 O O . PHE A 1 99 ? 9.954 -0.202 3.072 1.00 41.12 99 PHE A O 14
ATOM 25732 N N . PRO A 1 100 ? 11.353 -1.123 4.579 1.00 23.40 100 PRO A N 14
ATOM 25733 C CA . PRO A 1 100 ? 12.333 -1.584 3.574 1.00 72.22 100 PRO A CA 14
ATOM 25734 C C . PRO A 1 100 ? 11.756 -2.628 2.602 1.00 73.32 100 PRO A C 14
ATOM 25735 O O . PRO A 1 100 ? 12.208 -2.745 1.462 1.00 72.11 100 PRO A O 14
ATOM 25746 N N . GLU A 1 101 ? 10.751 -3.376 3.052 1.00 55.05 101 GLU A N 14
ATOM 25747 C CA . GLU A 1 101 ? 10.122 -4.408 2.215 1.00 43.32 101 GLU A CA 14
ATOM 25748 C C . GLU A 1 101 ? 9.148 -3.803 1.190 1.00 64.20 101 GLU A C 14
ATOM 25749 O O . GLU A 1 101 ? 8.883 -4.402 0.145 1.00 51.10 101 GLU A O 14
ATOM 25761 N N . VAL A 1 102 ? 8.627 -2.613 1.486 1.00 73.34 102 VAL A N 14
ATOM 25762 C CA . VAL A 1 102 ? 7.644 -1.955 0.617 1.00 63.13 102 VAL A CA 14
ATOM 25763 C C . VAL A 1 102 ? 8.332 -1.173 -0.512 1.00 0.00 102 VAL A C 14
ATOM 25764 O O . VAL A 1 102 ? 9.276 -0.419 -0.274 1.00 21.35 102 VAL A O 14
ATOM 25777 N N . VAL A 1 103 ? 7.857 -1.359 -1.741 1.00 13.43 103 VAL A N 14
ATOM 25778 C CA . VAL A 1 103 ? 8.455 -0.704 -2.908 1.00 2.03 103 VAL A CA 14
ATOM 25779 C C . VAL A 1 103 ? 7.849 0.686 -3.154 1.00 0.24 103 VAL A C 14
ATOM 25780 O O . VAL A 1 103 ? 6.733 0.810 -3.657 1.00 73.12 103 VAL A O 14
ATOM 25793 N N . PHE A 1 104 ? 8.588 1.730 -2.794 1.00 31.51 104 PHE A N 14
ATOM 25794 C CA . PHE A 1 104 ? 8.159 3.108 -3.061 1.00 63.21 104 PHE A CA 14
ATOM 25795 C C . PHE A 1 104 ? 8.645 3.567 -4.445 1.00 2.22 104 PHE A C 14
ATOM 25796 O O . PHE A 1 104 ? 9.831 3.449 -4.765 1.00 74.04 104 PHE A O 14
ATOM 25813 N N . SER A 1 105 ? 7.728 4.077 -5.267 1.00 43.03 105 SER A N 14
ATOM 25814 C CA . SER A 1 105 ? 8.073 4.547 -6.618 1.00 31.41 105 SER A CA 14
ATOM 25815 C C . SER A 1 105 ? 9.027 5.747 -6.566 1.00 5.13 105 SER A C 14
ATOM 25816 O O . SER A 1 105 ? 8.782 6.718 -5.849 1.00 21.40 105 SER A O 14
ATOM 25824 N N . GLY A 1 106 ? 10.112 5.675 -7.333 1.00 22.13 106 GLY A N 14
ATOM 25825 C CA . GLY A 1 106 ? 11.119 6.731 -7.317 1.00 24.14 106 GLY A CA 14
ATOM 25826 C C . GLY A 1 106 ? 11.415 7.309 -8.697 1.00 14.02 106 GLY A C 14
ATOM 25827 O O . GLY A 1 106 ? 10.553 7.321 -9.576 1.00 42.40 106 GLY A O 14
ATOM 25831 N N . SER A 1 107 ? 12.646 7.780 -8.893 1.00 0.33 107 SER A N 14
ATOM 25832 C CA . SER A 1 107 ? 13.030 8.447 -10.146 1.00 72.44 107 SER A CA 14
ATOM 25833 C C . SER A 1 107 ? 13.530 7.453 -11.205 1.00 22.41 107 SER A C 14
ATOM 25834 O O . SER A 1 107 ? 14.696 7.053 -11.202 1.00 11.03 107 SER A O 14
ATOM 25842 N N . ASN A 1 108 ? 12.635 7.045 -12.102 1.00 73.33 108 ASN A N 14
ATOM 25843 C CA . ASN A 1 108 ? 13.007 6.204 -13.249 1.00 54.54 108 ASN A CA 14
ATOM 25844 C C . ASN A 1 108 ? 13.332 7.073 -14.478 1.00 72.52 108 ASN A C 14
ATOM 25845 O O . ASN A 1 108 ? 13.592 6.564 -15.570 1.00 11.52 108 ASN A O 14
ATOM 25856 N N . LEU A 1 109 ? 13.305 8.392 -14.283 1.00 62.34 109 LEU A N 14
ATOM 25857 C CA . LEU A 1 109 ? 13.564 9.353 -15.357 1.00 32.40 109 LEU A CA 14
ATOM 25858 C C . LEU A 1 109 ? 15.034 9.800 -15.351 1.00 73.11 109 LEU A C 14
ATOM 25859 O O . LEU A 1 109 ? 15.842 9.325 -14.547 1.00 12.41 109 LEU A O 14
ATOM 25875 N N . GLU A 1 110 ? 15.376 10.716 -16.251 1.00 43.43 110 GLU A N 14
ATOM 25876 C CA . GLU A 1 110 ? 16.719 11.293 -16.290 1.00 64.04 110 GLU A CA 14
ATOM 25877 C C . GLU A 1 110 ? 16.846 12.421 -15.255 1.00 21.03 110 GLU A C 14
ATOM 25878 O O . GLU A 1 110 ? 16.110 13.402 -15.301 1.00 52.02 110 GLU A O 14
ATOM 25890 N N . HIS A 1 111 ? 17.781 12.268 -14.318 1.00 23.30 111 HIS A N 14
ATOM 25891 C CA . HIS A 1 111 ? 17.952 13.232 -13.223 1.00 71.05 111 HIS A CA 14
ATOM 25892 C C . HIS A 1 111 ? 18.387 14.612 -13.744 1.00 52.21 111 HIS A C 14
ATOM 25893 O O . HIS A 1 111 ? 17.973 15.641 -13.207 1.00 70.54 111 HIS A O 14
ATOM 25908 N N . HIS A 1 112 ? 19.228 14.609 -14.788 1.00 74.40 112 HIS A N 14
ATOM 25909 C CA . HIS A 1 112 ? 19.756 15.838 -15.424 1.00 35.01 112 HIS A CA 14
ATOM 25910 C C . HIS A 1 112 ? 20.207 16.909 -14.404 1.00 44.42 112 HIS A C 14
ATOM 25911 O O . HIS A 1 112 ? 20.374 16.627 -13.217 1.00 53.22 112 HIS A O 14
ATOM 25926 N N . HIS A 1 113 ? 20.463 18.128 -14.894 1.00 53.40 113 HIS A N 14
ATOM 25927 C CA . HIS A 1 113 ? 20.834 19.271 -14.038 1.00 25.24 113 HIS A CA 14
ATOM 25928 C C . HIS A 1 113 ? 22.184 19.053 -13.323 1.00 63.43 113 HIS A C 14
ATOM 25929 O O . HIS A 1 113 ? 22.549 19.805 -12.421 1.00 1.21 113 HIS A O 14
ATOM 25944 N N . HIS A 1 114 ? 22.933 18.032 -13.734 1.00 25.04 114 HIS A N 14
ATOM 25945 C CA . HIS A 1 114 ? 24.237 17.746 -13.127 1.00 54.44 114 HIS A CA 14
ATOM 25946 C C . HIS A 1 114 ? 25.357 17.756 -14.180 1.00 20.31 114 HIS A C 14
ATOM 25947 O O . HIS A 1 114 ? 25.598 16.761 -14.863 1.00 33.34 114 HIS A O 14
ATOM 25962 N N . HIS A 1 115 ? 26.001 18.909 -14.330 1.00 0.41 115 HIS A N 14
ATOM 25963 C CA . HIS A 1 115 ? 27.139 19.071 -15.243 1.00 12.42 115 HIS A CA 14
ATOM 25964 C C . HIS A 1 115 ? 28.276 19.830 -14.545 1.00 41.42 115 HIS A C 14
ATOM 25965 O O . HIS A 1 115 ? 28.027 20.733 -13.744 1.00 13.23 115 HIS A O 14
ATOM 25980 N N . HIS A 1 116 ? 29.519 19.457 -14.835 1.00 61.33 116 HIS A N 14
ATOM 25981 C CA . HIS A 1 116 ? 30.682 20.159 -14.277 1.00 60.13 116 HIS A CA 14
ATOM 25982 C C . HIS A 1 116 ? 31.145 21.294 -15.214 1.00 3.34 116 HIS A C 14
ATOM 25983 O O . HIS A 1 116 ? 31.837 21.004 -16.216 1.00 38.40 116 HIS A O 14
ATOM 25999 N N . MET A 1 1 ? 11.094 -28.656 -4.145 1.00 54.34 1 MET A N 15
ATOM 26000 C CA . MET A 1 1 ? 10.704 -29.739 -5.091 1.00 51.22 1 MET A CA 15
ATOM 26001 C C . MET A 1 1 ? 9.290 -30.282 -4.810 1.00 24.24 1 MET A C 15
ATOM 26002 O O . MET A 1 1 ? 8.601 -30.738 -5.724 1.00 23.50 1 MET A O 15
ATOM 26018 N N . ALA A 1 2 ? 8.860 -30.246 -3.550 1.00 61.51 2 ALA A N 15
ATOM 26019 C CA . ALA A 1 2 ? 7.507 -30.677 -3.180 1.00 65.03 2 ALA A CA 15
ATOM 26020 C C . ALA A 1 2 ? 6.575 -29.469 -3.024 1.00 51.33 2 ALA A C 15
ATOM 26021 O O . ALA A 1 2 ? 6.802 -28.606 -2.172 1.00 61.44 2 ALA A O 15
ATOM 26028 N N . ALA A 1 3 ? 5.529 -29.405 -3.844 1.00 72.14 3 ALA A N 15
ATOM 26029 C CA . ALA A 1 3 ? 4.615 -28.258 -3.832 1.00 53.34 3 ALA A CA 15
ATOM 26030 C C . ALA A 1 3 ? 3.158 -28.674 -4.090 1.00 70.44 3 ALA A C 15
ATOM 26031 O O . ALA A 1 3 ? 2.764 -28.929 -5.231 1.00 63.04 3 ALA A O 15
ATOM 26038 N N . SER A 1 4 ? 2.362 -28.741 -3.025 1.00 70.31 4 SER A N 15
ATOM 26039 C CA . SER A 1 4 ? 0.928 -29.059 -3.136 1.00 10.51 4 SER A CA 15
ATOM 26040 C C . SER A 1 4 ? 0.100 -27.783 -3.348 1.00 24.15 4 SER A C 15
ATOM 26041 O O . SER A 1 4 ? -1.023 -27.829 -3.856 1.00 2.11 4 SER A O 15
ATOM 26049 N N . THR A 1 5 ? 0.666 -26.647 -2.948 1.00 44.44 5 THR A N 15
ATOM 26050 C CA . THR A 1 5 ? 0.028 -25.337 -3.142 1.00 15.01 5 THR A CA 15
ATOM 26051 C C . THR A 1 5 ? 1.056 -24.292 -3.600 1.00 65.40 5 THR A C 15
ATOM 26052 O O . THR A 1 5 ? 2.070 -24.077 -2.932 1.00 34.43 5 THR A O 15
ATOM 26063 N N . VAL A 1 6 ? 0.794 -23.646 -4.739 1.00 24.53 6 VAL A N 15
ATOM 26064 C CA . VAL A 1 6 ? 1.719 -22.649 -5.303 1.00 1.14 6 VAL A CA 15
ATOM 26065 C C . VAL A 1 6 ? 1.928 -21.457 -4.348 1.00 21.01 6 VAL A C 15
ATOM 26066 O O . VAL A 1 6 ? 3.033 -20.922 -4.242 1.00 2.21 6 VAL A O 15
ATOM 26079 N N . HIS A 1 7 ? 0.858 -21.059 -3.652 1.00 54.32 7 HIS A N 15
ATOM 26080 C CA . HIS A 1 7 ? 0.902 -19.940 -2.703 1.00 53.53 7 HIS A CA 15
ATOM 26081 C C . HIS A 1 7 ? 1.325 -18.626 -3.385 1.00 11.41 7 HIS A C 15
ATOM 26082 O O . HIS A 1 7 ? 2.494 -18.234 -3.349 1.00 30.33 7 HIS A O 15
ATOM 26097 N N . THR A 1 8 ? 0.368 -17.962 -4.022 1.00 33.14 8 THR A N 15
ATOM 26098 C CA . THR A 1 8 ? 0.621 -16.666 -4.664 1.00 34.25 8 THR A CA 15
ATOM 26099 C C . THR A 1 8 ? 0.739 -15.553 -3.615 1.00 12.45 8 THR A C 15
ATOM 26100 O O . THR A 1 8 ? -0.242 -15.198 -2.959 1.00 54.24 8 THR A O 15
ATOM 26111 N N . SER A 1 9 ? 1.947 -15.022 -3.441 1.00 64.02 9 SER A N 15
ATOM 26112 C CA . SER A 1 9 ? 2.180 -13.926 -2.485 1.00 22.22 9 SER A CA 15
ATOM 26113 C C . SER A 1 9 ? 1.936 -12.560 -3.141 1.00 3.20 9 SER A C 15
ATOM 26114 O O . SER A 1 9 ? 1.630 -12.480 -4.330 1.00 22.21 9 SER A O 15
ATOM 26122 N N . PHE A 1 10 ? 2.084 -11.485 -2.370 1.00 34.31 10 PHE A N 15
ATOM 26123 C CA . PHE A 1 10 ? 1.769 -10.134 -2.862 1.00 73.24 10 PHE A CA 15
ATOM 26124 C C . PHE A 1 10 ? 2.797 -9.096 -2.378 1.00 73.14 10 PHE A C 15
ATOM 26125 O O . PHE A 1 10 ? 3.283 -9.166 -1.246 1.00 3.10 10 PHE A O 15
ATOM 26142 N N . ILE A 1 11 ? 3.119 -8.132 -3.246 1.00 10.31 11 ILE A N 15
ATOM 26143 C CA . ILE A 1 11 ? 4.089 -7.067 -2.928 1.00 41.31 11 ILE A CA 15
ATOM 26144 C C . ILE A 1 11 ? 3.431 -5.676 -2.986 1.00 24.30 11 ILE A C 15
ATOM 26145 O O . ILE A 1 11 ? 2.670 -5.378 -3.909 1.00 71.53 11 ILE A O 15
ATOM 26161 N N . LEU A 1 12 ? 3.743 -4.828 -2.005 1.00 72.33 12 LEU A N 15
ATOM 26162 C CA . LEU A 1 12 ? 3.175 -3.477 -1.928 1.00 62.52 12 LEU A CA 15
ATOM 26163 C C . LEU A 1 12 ? 4.089 -2.431 -2.594 1.00 55.03 12 LEU A C 15
ATOM 26164 O O . LEU A 1 12 ? 5.275 -2.325 -2.272 1.00 10.25 12 LEU A O 15
ATOM 26180 N N . LYS A 1 13 ? 3.521 -1.661 -3.519 1.00 53.41 13 LYS A N 15
ATOM 26181 C CA . LYS A 1 13 ? 4.231 -0.557 -4.179 1.00 63.40 13 LYS A CA 15
ATOM 26182 C C . LYS A 1 13 ? 3.570 0.790 -3.859 1.00 51.32 13 LYS A C 15
ATOM 26183 O O . LYS A 1 13 ? 2.409 1.019 -4.207 1.00 35.41 13 LYS A O 15
ATOM 26202 N N . VAL A 1 14 ? 4.311 1.677 -3.208 1.00 63.43 14 VAL A N 15
ATOM 26203 C CA . VAL A 1 14 ? 3.797 2.997 -2.839 1.00 42.05 14 VAL A CA 15
ATOM 26204 C C . VAL A 1 14 ? 4.457 4.115 -3.671 1.00 53.52 14 VAL A C 15
ATOM 26205 O O . VAL A 1 14 ? 5.680 4.281 -3.666 1.00 61.20 14 VAL A O 15
ATOM 26218 N N . LEU A 1 15 ? 3.635 4.874 -4.389 1.00 0.33 15 LEU A N 15
ATOM 26219 C CA . LEU A 1 15 ? 4.113 6.000 -5.195 1.00 2.31 15 LEU A CA 15
ATOM 26220 C C . LEU A 1 15 ? 4.107 7.292 -4.354 1.00 61.22 15 LEU A C 15
ATOM 26221 O O . LEU A 1 15 ? 3.045 7.817 -4.004 1.00 32.10 15 LEU A O 15
ATOM 26237 N N . TRP A 1 16 ? 5.299 7.790 -4.035 1.00 63.40 16 TRP A N 15
ATOM 26238 C CA . TRP A 1 16 ? 5.455 8.969 -3.170 1.00 40.21 16 TRP A CA 15
ATOM 26239 C C . TRP A 1 16 ? 5.414 10.271 -3.996 1.00 11.12 16 TRP A C 15
ATOM 26240 O O . TRP A 1 16 ? 6.326 10.547 -4.779 1.00 53.03 16 TRP A O 15
ATOM 26261 N N . LEU A 1 17 ? 4.357 11.066 -3.821 1.00 73.40 17 LEU A N 15
ATOM 26262 C CA . LEU A 1 17 ? 4.174 12.299 -4.602 1.00 51.51 17 LEU A CA 15
ATOM 26263 C C . LEU A 1 17 ? 4.342 13.572 -3.754 1.00 22.50 17 LEU A C 15
ATOM 26264 O O . LEU A 1 17 ? 4.641 13.514 -2.560 1.00 31.12 17 LEU A O 15
ATOM 26280 N N . ASP A 1 18 ? 4.131 14.720 -4.399 1.00 30.31 18 ASP A N 15
ATOM 26281 C CA . ASP A 1 18 ? 4.289 16.039 -3.766 1.00 24.11 18 ASP A CA 15
ATOM 26282 C C . ASP A 1 18 ? 3.332 16.213 -2.572 1.00 42.22 18 ASP A C 15
ATOM 26283 O O . ASP A 1 18 ? 3.755 16.493 -1.449 1.00 31.11 18 ASP A O 15
ATOM 26292 N N . GLN A 1 19 ? 2.033 16.064 -2.839 1.00 41.12 19 GLN A N 15
ATOM 26293 C CA . GLN A 1 19 ? 0.997 16.251 -1.811 1.00 12.01 19 GLN A CA 15
ATOM 26294 C C . GLN A 1 19 ? 0.148 14.982 -1.613 1.00 41.42 19 GLN A C 15
ATOM 26295 O O . GLN A 1 19 ? -0.725 14.940 -0.744 1.00 64.02 19 GLN A O 15
ATOM 26309 N N . ASN A 1 20 ? 0.409 13.949 -2.411 1.00 32.30 20 ASN A N 15
ATOM 26310 C CA . ASN A 1 20 ? -0.366 12.702 -2.343 1.00 24.51 20 ASN A CA 15
ATOM 26311 C C . ASN A 1 20 ? 0.538 11.467 -2.219 1.00 2.40 20 ASN A C 15
ATOM 26312 O O . ASN A 1 20 ? 1.760 11.556 -2.343 1.00 43.34 20 ASN A O 15
ATOM 26323 N N . VAL A 1 21 ? -0.085 10.318 -1.975 1.00 41.03 21 VAL A N 15
ATOM 26324 C CA . VAL A 1 21 ? 0.623 9.041 -1.843 1.00 34.33 21 VAL A CA 15
ATOM 26325 C C . VAL A 1 21 ? -0.251 7.880 -2.358 1.00 33.01 21 VAL A C 15
ATOM 26326 O O . VAL A 1 21 ? -1.345 7.637 -1.853 1.00 12.03 21 VAL A O 15
ATOM 26339 N N . ALA A 1 22 ? 0.230 7.175 -3.381 1.00 0.24 22 ALA A N 15
ATOM 26340 C CA . ALA A 1 22 ? -0.555 6.111 -4.023 1.00 34.05 22 ALA A CA 15
ATOM 26341 C C . ALA A 1 22 ? -0.064 4.712 -3.631 1.00 43.22 22 ALA A C 15
ATOM 26342 O O . ALA A 1 22 ? 1.128 4.502 -3.422 1.00 73.15 22 ALA A O 15
ATOM 26349 N N . ILE A 1 23 ? -0.986 3.755 -3.530 1.00 30.24 23 ILE A N 15
ATOM 26350 C CA . ILE A 1 23 ? -0.630 2.367 -3.196 1.00 42.14 23 ILE A CA 15
ATOM 26351 C C . ILE A 1 23 ? -1.126 1.376 -4.265 1.00 4.22 23 ILE A C 15
ATOM 26352 O O . ILE A 1 23 ? -2.227 1.514 -4.799 1.00 31.41 23 ILE A O 15
ATOM 26368 N N . ALA A 1 24 ? -0.293 0.386 -4.576 1.00 72.14 24 ALA A N 15
ATOM 26369 C CA . ALA A 1 24 ? -0.637 -0.674 -5.538 1.00 63.11 24 ALA A CA 15
ATOM 26370 C C . ALA A 1 24 ? -0.041 -2.020 -5.096 1.00 1.43 24 ALA A C 15
ATOM 26371 O O . ALA A 1 24 ? 0.886 -2.057 -4.290 1.00 32.44 24 ALA A O 15
ATOM 26378 N N . VAL A 1 25 ? -0.569 -3.126 -5.623 1.00 12.30 25 VAL A N 15
ATOM 26379 C CA . VAL A 1 25 ? -0.097 -4.468 -5.238 1.00 52.22 25 VAL A CA 15
ATOM 26380 C C . VAL A 1 25 ? 0.162 -5.369 -6.461 1.00 63.42 25 VAL A C 15
ATOM 26381 O O . VAL A 1 25 ? -0.666 -5.458 -7.369 1.00 71.22 25 VAL A O 15
ATOM 26394 N N . ASP A 1 26 ? 1.323 -6.032 -6.474 1.00 42.22 26 ASP A N 15
ATOM 26395 C CA . ASP A 1 26 ? 1.652 -7.027 -7.507 1.00 53.22 26 ASP A CA 15
ATOM 26396 C C . ASP A 1 26 ? 1.601 -8.452 -6.933 1.00 32.34 26 ASP A C 15
ATOM 26397 O O . ASP A 1 26 ? 2.004 -8.686 -5.790 1.00 5.21 26 ASP A O 15
ATOM 26406 N N . GLN A 1 27 ? 1.110 -9.406 -7.724 1.00 51.51 27 GLN A N 15
ATOM 26407 C CA . GLN A 1 27 ? 1.053 -10.808 -7.295 1.00 61.14 27 GLN A CA 15
ATOM 26408 C C . GLN A 1 27 ? 2.317 -11.574 -7.733 1.00 43.31 27 GLN A C 15
ATOM 26409 O O . GLN A 1 27 ? 2.727 -11.515 -8.897 1.00 52.42 27 GLN A O 15
ATOM 26423 N N . ILE A 1 28 ? 2.936 -12.286 -6.795 1.00 71.51 28 ILE A N 15
ATOM 26424 C CA . ILE A 1 28 ? 4.150 -13.060 -7.080 1.00 72.54 28 ILE A CA 15
ATOM 26425 C C . ILE A 1 28 ? 3.818 -14.401 -7.761 1.00 23.41 28 ILE A C 15
ATOM 26426 O O . ILE A 1 28 ? 3.161 -15.267 -7.182 1.00 3.45 28 ILE A O 15
ATOM 26442 N N . VAL A 1 29 ? 4.280 -14.552 -9.000 1.00 41.32 29 VAL A N 15
ATOM 26443 C CA . VAL A 1 29 ? 4.045 -15.763 -9.797 1.00 5.24 29 VAL A CA 15
ATOM 26444 C C . VAL A 1 29 ? 5.387 -16.384 -10.230 1.00 42.51 29 VAL A C 15
ATOM 26445 O O . VAL A 1 29 ? 6.425 -15.728 -10.167 1.00 43.12 29 VAL A O 15
ATOM 26458 N N . GLY A 1 30 ? 5.367 -17.643 -10.669 1.00 52.11 30 GLY A N 15
ATOM 26459 C CA . GLY A 1 30 ? 6.577 -18.273 -11.201 1.00 41.15 30 GLY A CA 15
ATOM 26460 C C . GLY A 1 30 ? 7.205 -17.482 -12.352 1.00 14.31 30 GLY A C 15
ATOM 26461 O O . GLY A 1 30 ? 8.402 -17.592 -12.620 1.00 20.33 30 GLY A O 15
ATOM 26465 N N . LYS A 1 31 ? 6.384 -16.682 -13.031 1.00 12.41 31 LYS A N 15
ATOM 26466 C CA . LYS A 1 31 ? 6.844 -15.806 -14.114 1.00 74.41 31 LYS A CA 15
ATOM 26467 C C . LYS A 1 31 ? 7.554 -14.548 -13.578 1.00 24.22 31 LYS A C 15
ATOM 26468 O O . LYS A 1 31 ? 8.368 -13.938 -14.275 1.00 33.02 31 LYS A O 15
ATOM 26487 N N . GLY A 1 32 ? 7.239 -14.172 -12.341 1.00 71.25 32 GLY A N 15
ATOM 26488 C CA . GLY A 1 32 ? 7.763 -12.941 -11.756 1.00 21.44 32 GLY A CA 15
ATOM 26489 C C . GLY A 1 32 ? 6.727 -12.233 -10.885 1.00 53.20 32 GLY A C 15
ATOM 26490 O O . GLY A 1 32 ? 6.295 -12.773 -9.865 1.00 23.12 32 GLY A O 15
ATOM 26494 N N . THR A 1 33 ? 6.317 -11.028 -11.280 1.00 35.31 33 THR A N 15
ATOM 26495 C CA . THR A 1 33 ? 5.245 -10.301 -10.575 1.00 4.35 33 THR A CA 15
ATOM 26496 C C . THR A 1 33 ? 4.256 -9.680 -11.564 1.00 53.32 33 THR A C 15
ATOM 26497 O O . THR A 1 33 ? 4.643 -8.957 -12.485 1.00 34.41 33 THR A O 15
ATOM 26508 N N . SER A 1 34 ? 2.975 -9.966 -11.365 1.00 24.11 34 SER A N 15
ATOM 26509 C CA . SER A 1 34 ? 1.913 -9.447 -12.240 1.00 35.14 34 SER A CA 15
ATOM 26510 C C . SER A 1 34 ? 1.093 -8.366 -11.519 1.00 4.15 34 SER A C 15
ATOM 26511 O O . SER A 1 34 ? 0.635 -8.584 -10.397 1.00 24.21 34 SER A O 15
ATOM 26519 N N . PRO A 1 35 ? 0.899 -7.186 -12.145 1.00 30.25 35 PRO A N 15
ATOM 26520 C CA . PRO A 1 35 ? 0.159 -6.068 -11.526 1.00 15.44 35 PRO A CA 15
ATOM 26521 C C . PRO A 1 35 ? -1.279 -6.451 -11.138 1.00 70.11 35 PRO A C 15
ATOM 26522 O O . PRO A 1 35 ? -2.143 -6.630 -11.999 1.00 32.00 35 PRO A O 15
ATOM 26533 N N . LEU A 1 36 ? -1.526 -6.595 -9.839 1.00 62.30 36 LEU A N 15
ATOM 26534 C CA . LEU A 1 36 ? -2.846 -6.992 -9.341 1.00 64.32 36 LEU A CA 15
ATOM 26535 C C . LEU A 1 36 ? -3.786 -5.781 -9.231 1.00 25.33 36 LEU A C 15
ATOM 26536 O O . LEU A 1 36 ? -4.862 -5.757 -9.833 1.00 53.51 36 LEU A O 15
ATOM 26552 N N . THR A 1 37 ? -3.371 -4.776 -8.462 1.00 53.52 37 THR A N 15
ATOM 26553 C CA . THR A 1 37 ? -4.181 -3.565 -8.254 1.00 54.50 37 THR A CA 15
ATOM 26554 C C . THR A 1 37 ? -3.454 -2.310 -8.755 1.00 74.22 37 THR A C 15
ATOM 26555 O O . THR A 1 37 ? -2.224 -2.244 -8.746 1.00 0.50 37 THR A O 15
ATOM 26566 N N . SER A 1 38 ? -4.227 -1.314 -9.190 1.00 53.55 38 SER A N 15
ATOM 26567 C CA . SER A 1 38 ? -3.664 -0.036 -9.653 1.00 35.15 38 SER A CA 15
ATOM 26568 C C . SER A 1 38 ? -3.307 0.880 -8.474 1.00 54.12 38 SER A C 15
ATOM 26569 O O . SER A 1 38 ? -3.613 0.576 -7.321 1.00 61.44 38 SER A O 15
ATOM 26577 N N . TYR A 1 39 ? -2.673 2.010 -8.777 1.00 72.15 39 TYR A N 15
ATOM 26578 C CA . TYR A 1 39 ? -2.225 2.955 -7.747 1.00 14.24 39 TYR A CA 15
ATOM 26579 C C . TYR A 1 39 ? -3.386 3.809 -7.209 1.00 41.01 39 TYR A C 15
ATOM 26580 O O . TYR A 1 39 ? -3.859 4.725 -7.884 1.00 5.41 39 TYR A O 15
ATOM 26598 N N . PHE A 1 40 ? -3.849 3.494 -5.999 1.00 2.41 40 PHE A N 15
ATOM 26599 C CA . PHE A 1 40 ? -4.899 4.280 -5.334 1.00 43.51 40 PHE A CA 15
ATOM 26600 C C . PHE A 1 40 ? -4.298 5.519 -4.645 1.00 22.52 40 PHE A C 15
ATOM 26601 O O . PHE A 1 40 ? -3.503 5.392 -3.712 1.00 22.52 40 PHE A O 15
ATOM 26618 N N . PHE A 1 41 ? -4.686 6.710 -5.102 1.00 1.44 41 PHE A N 15
ATOM 26619 C CA . PHE A 1 41 ? -4.091 7.961 -4.609 1.00 42.01 41 PHE A CA 15
ATOM 26620 C C . PHE A 1 41 ? -4.732 8.447 -3.294 1.00 61.51 41 PHE A C 15
ATOM 26621 O O . PHE A 1 41 ? -5.832 8.992 -3.286 1.00 22.30 41 PHE A O 15
ATOM 26638 N N . TRP A 1 42 ? -4.025 8.255 -2.188 1.00 51.32 42 TRP A N 15
ATOM 26639 C CA . TRP A 1 42 ? -4.448 8.770 -0.879 1.00 42.30 42 TRP A CA 15
ATOM 26640 C C . TRP A 1 42 ? -3.911 10.205 -0.667 1.00 64.23 42 TRP A C 15
ATOM 26641 O O . TRP A 1 42 ? -2.761 10.494 -0.998 1.00 71.32 42 TRP A O 15
ATOM 26662 N N . PRO A 1 43 ? -4.732 11.143 -0.135 1.00 4.33 43 PRO A N 15
ATOM 26663 C CA . PRO A 1 43 ? -6.130 10.911 0.254 1.00 31.34 43 PRO A CA 15
ATOM 26664 C C . PRO A 1 43 ? -7.154 11.312 -0.830 1.00 30.15 43 PRO A C 15
ATOM 26665 O O . PRO A 1 43 ? -8.326 11.550 -0.532 1.00 14.22 43 PRO A O 15
ATOM 26676 N N . ARG A 1 44 ? -6.713 11.373 -2.086 1.00 34.20 44 ARG A N 15
ATOM 26677 C CA . ARG A 1 44 ? -7.595 11.746 -3.202 1.00 33.31 44 ARG A CA 15
ATOM 26678 C C . ARG A 1 44 ? -8.566 10.610 -3.583 1.00 52.30 44 ARG A C 15
ATOM 26679 O O . ARG A 1 44 ? -9.465 10.788 -4.411 1.00 32.34 44 ARG A O 15
ATOM 26700 N N . ALA A 1 45 ? -8.365 9.448 -2.976 1.00 15.14 45 ALA A N 15
ATOM 26701 C CA . ALA A 1 45 ? -9.260 8.304 -3.136 1.00 72.42 45 ALA A CA 15
ATOM 26702 C C . ALA A 1 45 ? -9.179 7.389 -1.907 1.00 12.51 45 ALA A C 15
ATOM 26703 O O . ALA A 1 45 ? -8.162 7.368 -1.209 1.00 65.32 45 ALA A O 15
ATOM 26710 N N . ASP A 1 46 ? -10.248 6.646 -1.636 1.00 72.53 46 ASP A N 15
ATOM 26711 C CA . ASP A 1 46 ? -10.267 5.711 -0.509 1.00 2.13 46 ASP A CA 15
ATOM 26712 C C . ASP A 1 46 ? -9.280 4.551 -0.740 1.00 34.12 46 ASP A C 15
ATOM 26713 O O . ASP A 1 46 ? -9.647 3.483 -1.229 1.00 30.34 46 ASP A O 15
ATOM 26722 N N . ALA A 1 47 ? -8.016 4.796 -0.399 1.00 32.42 47 ALA A N 15
ATOM 26723 C CA . ALA A 1 47 ? -6.926 3.857 -0.678 1.00 50.31 47 ALA A CA 15
ATOM 26724 C C . ALA A 1 47 ? -7.129 2.484 -0.018 1.00 52.12 47 ALA A C 15
ATOM 26725 O O . ALA A 1 47 ? -7.310 1.478 -0.708 1.00 64.03 47 ALA A O 15
ATOM 26732 N N . TRP A 1 48 ? -7.101 2.444 1.313 1.00 61.43 48 TRP A N 15
ATOM 26733 C CA . TRP A 1 48 ? -7.190 1.176 2.051 1.00 54.44 48 TRP A CA 15
ATOM 26734 C C . TRP A 1 48 ? -8.526 0.459 1.784 1.00 73.23 48 TRP A C 15
ATOM 26735 O O . TRP A 1 48 ? -8.571 -0.765 1.633 1.00 4.15 48 TRP A O 15
ATOM 26756 N N . GLN A 1 49 ? -9.608 1.228 1.711 1.00 22.54 49 GLN A N 15
ATOM 26757 C CA . GLN A 1 49 ? -10.941 0.674 1.457 1.00 33.25 49 GLN A CA 15
ATOM 26758 C C . GLN A 1 49 ? -11.022 0.011 0.071 1.00 1.14 49 GLN A C 15
ATOM 26759 O O . GLN A 1 49 ? -11.418 -1.148 -0.051 1.00 60.43 49 GLN A O 15
ATOM 26773 N N . GLN A 1 50 ? -10.641 0.749 -0.971 1.00 53.43 50 GLN A N 15
ATOM 26774 C CA . GLN A 1 50 ? -10.650 0.213 -2.336 1.00 13.32 50 GLN A CA 15
ATOM 26775 C C . GLN A 1 50 ? -9.662 -0.956 -2.490 1.00 42.54 50 GLN A C 15
ATOM 26776 O O . GLN A 1 50 ? -9.899 -1.882 -3.270 1.00 12.01 50 GLN A O 15
ATOM 26790 N N . LEU A 1 51 ? -8.558 -0.909 -1.742 1.00 65.02 51 LEU A N 15
ATOM 26791 C CA . LEU A 1 51 ? -7.567 -1.988 -1.756 1.00 61.21 51 LEU A CA 15
ATOM 26792 C C . LEU A 1 51 ? -8.152 -3.288 -1.182 1.00 10.11 51 LEU A C 15
ATOM 26793 O O . LEU A 1 51 ? -8.114 -4.338 -1.830 1.00 21.13 51 LEU A O 15
ATOM 26809 N N . LYS A 1 52 ? -8.703 -3.218 0.032 1.00 24.02 52 LYS A N 15
ATOM 26810 C CA . LYS A 1 52 ? -9.306 -4.398 0.659 1.00 43.22 52 LYS A CA 15
ATOM 26811 C C . LYS A 1 52 ? -10.504 -4.899 -0.161 1.00 20.43 52 LYS A C 15
ATOM 26812 O O . LYS A 1 52 ? -10.708 -6.100 -0.289 1.00 53.30 52 LYS A O 15
ATOM 26831 N N . ASP A 1 53 ? -11.281 -3.972 -0.724 1.00 53.31 53 ASP A N 15
ATOM 26832 C CA . ASP A 1 53 ? -12.394 -4.324 -1.615 1.00 4.24 53 ASP A CA 15
ATOM 26833 C C . ASP A 1 53 ? -11.890 -5.112 -2.839 1.00 31.20 53 ASP A C 15
ATOM 26834 O O . ASP A 1 53 ? -12.476 -6.128 -3.228 1.00 24.10 53 ASP A O 15
ATOM 26843 N N . GLU A 1 54 ? -10.792 -4.638 -3.430 1.00 71.55 54 GLU A N 15
ATOM 26844 C CA . GLU A 1 54 ? -10.145 -5.323 -4.555 1.00 65.54 54 GLU A CA 15
ATOM 26845 C C . GLU A 1 54 ? -9.752 -6.762 -4.191 1.00 40.11 54 GLU A C 15
ATOM 26846 O O . GLU A 1 54 ? -9.804 -7.660 -5.029 1.00 32.21 54 GLU A O 15
ATOM 26858 N N . LEU A 1 55 ? -9.355 -6.970 -2.939 1.00 50.43 55 LEU A N 15
ATOM 26859 C CA . LEU A 1 55 ? -8.951 -8.296 -2.461 1.00 24.45 55 LEU A CA 15
ATOM 26860 C C . LEU A 1 55 ? -10.163 -9.152 -2.057 1.00 72.32 55 LEU A C 15
ATOM 26861 O O . LEU A 1 55 ? -10.186 -10.356 -2.297 1.00 23.21 55 LEU A O 15
ATOM 26877 N N . GLU A 1 56 ? -11.173 -8.523 -1.462 1.00 25.43 56 GLU A N 15
ATOM 26878 C CA . GLU A 1 56 ? -12.387 -9.231 -1.028 1.00 3.00 56 GLU A CA 15
ATOM 26879 C C . GLU A 1 56 ? -13.171 -9.800 -2.219 1.00 72.25 56 GLU A C 15
ATOM 26880 O O . GLU A 1 56 ? -13.726 -10.897 -2.144 1.00 61.11 56 GLU A O 15
ATOM 26892 N N . ALA A 1 57 ? -13.223 -9.049 -3.317 1.00 63.51 57 ALA A N 15
ATOM 26893 C CA . ALA A 1 57 ? -13.885 -9.519 -4.540 1.00 13.41 57 ALA A CA 15
ATOM 26894 C C . ALA A 1 57 ? -13.159 -10.733 -5.143 1.00 1.24 57 ALA A C 15
ATOM 26895 O O . ALA A 1 57 ? -13.770 -11.582 -5.792 1.00 73.55 57 ALA A O 15
ATOM 26902 N N . LYS A 1 58 ? -11.851 -10.808 -4.915 1.00 2.31 58 LYS A N 15
ATOM 26903 C CA . LYS A 1 58 ? -11.035 -11.916 -5.419 1.00 2.24 58 LYS A CA 15
ATOM 26904 C C . LYS A 1 58 ? -11.025 -13.089 -4.425 1.00 25.40 58 LYS A C 15
ATOM 26905 O O . LYS A 1 58 ? -10.233 -13.114 -3.481 1.00 33.24 58 LYS A O 15
ATOM 26924 N N . HIS A 1 59 ? -11.900 -14.069 -4.639 1.00 74.20 59 HIS A N 15
ATOM 26925 C CA . HIS A 1 59 ? -12.046 -15.187 -3.698 1.00 62.44 59 HIS A CA 15
ATOM 26926 C C . HIS A 1 59 ? -10.830 -16.136 -3.730 1.00 50.51 59 HIS A C 15
ATOM 26927 O O . HIS A 1 59 ? -10.718 -17.045 -2.905 1.00 53.43 59 HIS A O 15
ATOM 26942 N N . TRP A 1 60 ? -9.928 -15.931 -4.690 1.00 53.12 60 TRP A N 15
ATOM 26943 C CA . TRP A 1 60 ? -8.693 -16.721 -4.762 1.00 64.03 60 TRP A CA 15
ATOM 26944 C C . TRP A 1 60 ? -7.590 -16.127 -3.863 1.00 22.43 60 TRP A C 15
ATOM 26945 O O . TRP A 1 60 ? -6.501 -16.693 -3.742 1.00 33.41 60 TRP A O 15
ATOM 26966 N N . ILE A 1 61 ? -7.884 -14.987 -3.231 1.00 70.44 61 ILE A N 15
ATOM 26967 C CA . ILE A 1 61 ? -7.000 -14.400 -2.213 1.00 23.41 61 ILE A CA 15
ATOM 26968 C C . ILE A 1 61 ? -7.342 -14.965 -0.824 1.00 65.21 61 ILE A C 15
ATOM 26969 O O . ILE A 1 61 ? -8.517 -15.169 -0.501 1.00 72.35 61 ILE A O 15
ATOM 26985 N N . ALA A 1 62 ? -6.321 -15.220 -0.007 1.00 34.33 62 ALA A N 15
ATOM 26986 C CA . ALA A 1 62 ? -6.526 -15.748 1.343 1.00 41.01 62 ALA A CA 15
ATOM 26987 C C . ALA A 1 62 ? -6.488 -14.620 2.382 1.00 0.41 62 ALA A C 15
ATOM 26988 O O . ALA A 1 62 ? -5.934 -13.547 2.137 1.00 64.30 62 ALA A O 15
ATOM 26995 N N . GLU A 1 63 ? -7.070 -14.861 3.548 1.00 60.21 63 GLU A N 15
ATOM 26996 C CA . GLU A 1 63 ? -7.117 -13.835 4.585 1.00 22.00 63 GLU A CA 15
ATOM 26997 C C . GLU A 1 63 ? -5.711 -13.480 5.094 1.00 54.20 63 GLU A C 15
ATOM 26998 O O . GLU A 1 63 ? -5.384 -12.308 5.266 1.00 64.35 63 GLU A O 15
ATOM 27010 N N . ALA A 1 64 ? -4.882 -14.496 5.310 1.00 20.22 64 ALA A N 15
ATOM 27011 C CA . ALA A 1 64 ? -3.506 -14.290 5.781 1.00 10.42 64 ALA A CA 15
ATOM 27012 C C . ALA A 1 64 ? -2.721 -13.291 4.900 1.00 24.50 64 ALA A C 15
ATOM 27013 O O . ALA A 1 64 ? -2.109 -12.349 5.411 1.00 23.32 64 ALA A O 15
ATOM 27020 N N . ASP A 1 65 ? -2.753 -13.486 3.580 1.00 34.31 65 ASP A N 15
ATOM 27021 C CA . ASP A 1 65 ? -1.993 -12.629 2.664 1.00 33.45 65 ASP A CA 15
ATOM 27022 C C . ASP A 1 65 ? -2.660 -11.263 2.418 1.00 15.13 65 ASP A C 15
ATOM 27023 O O . ASP A 1 65 ? -1.960 -10.256 2.253 1.00 11.44 65 ASP A O 15
ATOM 27032 N N . ARG A 1 66 ? -3.995 -11.210 2.384 1.00 42.52 66 ARG A N 15
ATOM 27033 C CA . ARG A 1 66 ? -4.684 -9.919 2.245 1.00 15.45 66 ARG A CA 15
ATOM 27034 C C . ARG A 1 66 ? -4.425 -9.034 3.475 1.00 13.12 66 ARG A C 15
ATOM 27035 O O . ARG A 1 66 ? -4.148 -7.844 3.345 1.00 65.23 66 ARG A O 15
ATOM 27056 N N . ILE A 1 67 ? -4.498 -9.626 4.669 1.00 61.15 67 ILE A N 15
ATOM 27057 C CA . ILE A 1 67 ? -4.247 -8.894 5.916 1.00 43.41 67 ILE A CA 15
ATOM 27058 C C . ILE A 1 67 ? -2.796 -8.389 5.972 1.00 63.21 67 ILE A C 15
ATOM 27059 O O . ILE A 1 67 ? -2.537 -7.266 6.402 1.00 50.40 67 ILE A O 15
ATOM 27075 N N . ASN A 1 68 ? -1.862 -9.220 5.512 1.00 14.34 68 ASN A N 15
ATOM 27076 C CA . ASN A 1 68 ? -0.450 -8.834 5.417 1.00 75.40 68 ASN A CA 15
ATOM 27077 C C . ASN A 1 68 ? -0.281 -7.497 4.668 1.00 40.03 68 ASN A C 15
ATOM 27078 O O . ASN A 1 68 ? 0.260 -6.528 5.211 1.00 14.41 68 ASN A O 15
ATOM 27089 N N . VAL A 1 69 ? -0.760 -7.447 3.424 1.00 51.04 69 VAL A N 15
ATOM 27090 C CA . VAL A 1 69 ? -0.631 -6.241 2.603 1.00 73.14 69 VAL A CA 15
ATOM 27091 C C . VAL A 1 69 ? -1.490 -5.080 3.136 1.00 1.13 69 VAL A C 15
ATOM 27092 O O . VAL A 1 69 ? -1.091 -3.921 3.054 1.00 41.04 69 VAL A O 15
ATOM 27105 N N . LEU A 1 70 ? -2.656 -5.394 3.702 1.00 65.03 70 LEU A N 15
ATOM 27106 C CA . LEU A 1 70 ? -3.528 -4.365 4.284 1.00 34.54 70 LEU A CA 15
ATOM 27107 C C . LEU A 1 70 ? -2.877 -3.691 5.506 1.00 2.34 70 LEU A C 15
ATOM 27108 O O . LEU A 1 70 ? -2.979 -2.474 5.681 1.00 60.20 70 LEU A O 15
ATOM 27124 N N . ASN A 1 71 ? -2.218 -4.485 6.352 1.00 24.50 71 ASN A N 15
ATOM 27125 C CA . ASN A 1 71 ? -1.523 -3.956 7.533 1.00 75.23 71 ASN A CA 15
ATOM 27126 C C . ASN A 1 71 ? -0.321 -3.090 7.137 1.00 52.15 71 ASN A C 15
ATOM 27127 O O . ASN A 1 71 ? -0.214 -1.941 7.561 1.00 40.33 71 ASN A O 15
ATOM 27138 N N . GLN A 1 72 ? 0.570 -3.635 6.309 1.00 2.20 72 GLN A N 15
ATOM 27139 C CA . GLN A 1 72 ? 1.764 -2.895 5.876 1.00 23.34 72 GLN A CA 15
ATOM 27140 C C . GLN A 1 72 ? 1.380 -1.627 5.093 1.00 64.50 72 GLN A C 15
ATOM 27141 O O . GLN A 1 72 ? 2.050 -0.599 5.195 1.00 53.42 72 GLN A O 15
ATOM 27155 N N . ALA A 1 73 ? 0.289 -1.700 4.325 1.00 20.44 73 ALA A N 15
ATOM 27156 C CA . ALA A 1 73 ? -0.253 -0.519 3.640 1.00 71.40 73 ALA A CA 15
ATOM 27157 C C . ALA A 1 73 ? -0.764 0.516 4.654 1.00 23.43 73 ALA A C 15
ATOM 27158 O O . ALA A 1 73 ? -0.476 1.708 4.539 1.00 71.23 73 ALA A O 15
ATOM 27165 N N . THR A 1 74 ? -1.524 0.046 5.649 1.00 72.33 74 THR A N 15
ATOM 27166 C CA . THR A 1 74 ? -1.997 0.908 6.748 1.00 32.45 74 THR A CA 15
ATOM 27167 C C . THR A 1 74 ? -0.818 1.591 7.452 1.00 32.03 74 THR A C 15
ATOM 27168 O O . THR A 1 74 ? -0.860 2.785 7.740 1.00 32.11 74 THR A O 15
ATOM 27179 N N . GLU A 1 75 ? 0.237 0.821 7.716 1.00 61.44 75 GLU A N 15
ATOM 27180 C CA . GLU A 1 75 ? 1.467 1.352 8.316 1.00 65.34 75 GLU A CA 15
ATOM 27181 C C . GLU A 1 75 ? 1.993 2.568 7.534 1.00 13.44 75 GLU A C 15
ATOM 27182 O O . GLU A 1 75 ? 2.240 3.629 8.112 1.00 72.11 75 GLU A O 15
ATOM 27194 N N . VAL A 1 76 ? 2.150 2.405 6.218 1.00 3.15 76 VAL A N 15
ATOM 27195 C CA . VAL A 1 76 ? 2.640 3.483 5.346 1.00 11.22 76 VAL A CA 15
ATOM 27196 C C . VAL A 1 76 ? 1.681 4.691 5.328 1.00 11.25 76 VAL A C 15
ATOM 27197 O O . VAL A 1 76 ? 2.112 5.838 5.473 1.00 53.42 76 VAL A O 15
ATOM 27210 N N . ILE A 1 77 ? 0.385 4.429 5.151 1.00 34.50 77 ILE A N 15
ATOM 27211 C CA . ILE A 1 77 ? -0.632 5.495 5.121 1.00 63.40 77 ILE A CA 15
ATOM 27212 C C . ILE A 1 77 ? -0.652 6.294 6.438 1.00 63.13 77 ILE A C 15
ATOM 27213 O O . ILE A 1 77 ? -0.558 7.525 6.435 1.00 13.33 77 ILE A O 15
ATOM 27229 N N . ASN A 1 78 ? -0.773 5.584 7.558 1.00 45.32 78 ASN A N 15
ATOM 27230 C CA . ASN A 1 78 ? -0.739 6.200 8.891 1.00 52.31 78 ASN A CA 15
ATOM 27231 C C . ASN A 1 78 ? 0.559 7.002 9.104 1.00 24.11 78 ASN A C 15
ATOM 27232 O O . ASN A 1 78 ? 0.548 8.068 9.724 1.00 70.23 78 ASN A O 15
ATOM 27243 N N . PHE A 1 79 ? 1.670 6.475 8.583 1.00 5.33 79 PHE A N 15
ATOM 27244 C CA . PHE A 1 79 ? 2.970 7.158 8.647 1.00 32.43 79 PHE A CA 15
ATOM 27245 C C . PHE A 1 79 ? 2.945 8.478 7.851 1.00 72.11 79 PHE A C 15
ATOM 27246 O O . PHE A 1 79 ? 3.382 9.518 8.343 1.00 62.13 79 PHE A O 15
ATOM 27263 N N . TRP A 1 80 ? 2.415 8.426 6.626 1.00 43.21 80 TRP A N 15
ATOM 27264 C CA . TRP A 1 80 ? 2.279 9.622 5.780 1.00 10.03 80 TRP A CA 15
ATOM 27265 C C . TRP A 1 80 ? 1.448 10.701 6.492 1.00 51.21 80 TRP A C 15
ATOM 27266 O O . TRP A 1 80 ? 1.812 11.879 6.508 1.00 24.20 80 TRP A O 15
ATOM 27287 N N . GLN A 1 81 ? 0.334 10.283 7.087 1.00 74.02 81 GLN A N 15
ATOM 27288 C CA . GLN A 1 81 ? -0.525 11.190 7.852 1.00 40.22 81 GLN A CA 15
ATOM 27289 C C . GLN A 1 81 ? 0.208 11.723 9.097 1.00 45.52 81 GLN A C 15
ATOM 27290 O O . GLN A 1 81 ? 0.030 12.876 9.502 1.00 62.42 81 GLN A O 15
ATOM 27304 N N . ASP A 1 82 ? 1.052 10.878 9.688 1.00 20.24 82 ASP A N 15
ATOM 27305 C CA . ASP A 1 82 ? 1.881 11.277 10.828 1.00 40.53 82 ASP A CA 15
ATOM 27306 C C . ASP A 1 82 ? 2.912 12.341 10.413 1.00 25.04 82 ASP A C 15
ATOM 27307 O O . ASP A 1 82 ? 3.269 13.228 11.194 1.00 42.25 82 ASP A O 15
ATOM 27316 N N . LEU A 1 83 ? 3.386 12.260 9.178 1.00 72.32 83 LEU A N 15
ATOM 27317 C CA . LEU A 1 83 ? 4.284 13.282 8.642 1.00 24.43 83 LEU A CA 15
ATOM 27318 C C . LEU A 1 83 ? 3.566 14.638 8.531 1.00 21.50 83 LEU A C 15
ATOM 27319 O O . LEU A 1 83 ? 4.201 15.692 8.552 1.00 3.51 83 LEU A O 15
ATOM 27335 N N . LYS A 1 84 ? 2.236 14.598 8.409 1.00 44.12 84 LYS A N 15
ATOM 27336 C CA . LYS A 1 84 ? 1.426 15.817 8.298 1.00 24.33 84 LYS A CA 15
ATOM 27337 C C . LYS A 1 84 ? 1.193 16.504 9.655 1.00 10.11 84 LYS A C 15
ATOM 27338 O O . LYS A 1 84 ? 1.384 17.714 9.776 1.00 74.30 84 LYS A O 15
ATOM 27357 N N . ASN A 1 85 ? 0.785 15.749 10.683 1.00 51.14 85 ASN A N 15
ATOM 27358 C CA . ASN A 1 85 ? 0.520 16.363 11.998 1.00 43.32 85 ASN A CA 15
ATOM 27359 C C . ASN A 1 85 ? 1.818 16.873 12.659 1.00 10.41 85 ASN A C 15
ATOM 27360 O O . ASN A 1 85 ? 1.788 17.804 13.468 1.00 23.04 85 ASN A O 15
ATOM 27371 N N . GLN A 1 86 ? 2.956 16.266 12.307 1.00 44.53 86 GLN A N 15
ATOM 27372 C CA . GLN A 1 86 ? 4.267 16.734 12.788 1.00 23.25 86 GLN A CA 15
ATOM 27373 C C . GLN A 1 86 ? 4.926 17.719 11.799 1.00 73.13 86 GLN A C 15
ATOM 27374 O O . GLN A 1 86 ? 5.884 18.408 12.149 1.00 44.24 86 GLN A O 15
ATOM 27388 N N . ASN A 1 87 ? 4.401 17.781 10.570 1.00 41.13 87 ASN A N 15
ATOM 27389 C CA . ASN A 1 87 ? 4.976 18.614 9.496 1.00 32.13 87 ASN A CA 15
ATOM 27390 C C . ASN A 1 87 ? 6.457 18.273 9.234 1.00 31.21 87 ASN A C 15
ATOM 27391 O O . ASN A 1 87 ? 7.360 19.043 9.568 1.00 12.51 87 ASN A O 15
ATOM 27402 N N . LYS A 1 88 ? 6.700 17.094 8.659 1.00 3.23 88 LYS A N 15
ATOM 27403 C CA . LYS A 1 88 ? 8.063 16.657 8.317 1.00 43.33 88 LYS A CA 15
ATOM 27404 C C . LYS A 1 88 ? 8.351 16.817 6.817 1.00 25.31 88 LYS A C 15
ATOM 27405 O O . LYS A 1 88 ? 9.368 17.396 6.436 1.00 45.14 88 LYS A O 15
ATOM 27424 N N . GLN A 1 89 ? 7.455 16.289 5.977 1.00 61.43 89 GLN A N 15
ATOM 27425 C CA . GLN A 1 89 ? 7.618 16.344 4.514 1.00 33.40 89 GLN A CA 15
ATOM 27426 C C . GLN A 1 89 ? 8.960 15.737 4.062 1.00 73.22 89 GLN A C 15
ATOM 27427 O O . GLN A 1 89 ? 9.774 16.399 3.413 1.00 21.33 89 GLN A O 15
ATOM 27441 N N . ILE A 1 90 ? 9.177 14.472 4.407 1.00 63.10 90 ILE A N 15
ATOM 27442 C CA . ILE A 1 90 ? 10.413 13.767 4.047 1.00 32.33 90 ILE A CA 15
ATOM 27443 C C . ILE A 1 90 ? 10.298 13.084 2.671 1.00 1.05 90 ILE A C 15
ATOM 27444 O O . ILE A 1 90 ? 9.198 12.899 2.145 1.00 42.41 90 ILE A O 15
ATOM 27460 N N . SER A 1 91 ? 11.441 12.720 2.098 1.00 61.44 91 SER A N 15
ATOM 27461 C CA . SER A 1 91 ? 11.494 12.108 0.761 1.00 21.31 91 SER A CA 15
ATOM 27462 C C . SER A 1 91 ? 11.210 10.598 0.797 1.00 15.02 91 SER A C 15
ATOM 27463 O O . SER A 1 91 ? 11.177 9.979 1.862 1.00 65.13 91 SER A O 15
ATOM 27471 N N . MET A 1 92 ? 11.031 10.009 -0.387 1.00 73.22 92 MET A N 15
ATOM 27472 C CA . MET A 1 92 ? 10.787 8.566 -0.513 1.00 43.55 92 MET A CA 15
ATOM 27473 C C . MET A 1 92 ? 11.978 7.744 0.012 1.00 72.33 92 MET A C 15
ATOM 27474 O O . MET A 1 92 ? 11.817 6.595 0.426 1.00 24.12 92 MET A O 15
ATOM 27488 N N . ALA A 1 93 ? 13.167 8.348 -0.003 1.00 2.41 93 ALA A N 15
ATOM 27489 C CA . ALA A 1 93 ? 14.366 7.733 0.584 1.00 61.23 93 ALA A CA 15
ATOM 27490 C C . ALA A 1 93 ? 14.136 7.381 2.059 1.00 33.21 93 ALA A C 15
ATOM 27491 O O . ALA A 1 93 ? 14.397 6.262 2.503 1.00 3.31 93 ALA A O 15
ATOM 27498 N N . GLU A 1 94 ? 13.625 8.353 2.801 1.00 10.20 94 GLU A N 15
ATOM 27499 C CA . GLU A 1 94 ? 13.311 8.185 4.220 1.00 11.32 94 GLU A CA 15
ATOM 27500 C C . GLU A 1 94 ? 12.183 7.164 4.426 1.00 21.31 94 GLU A C 15
ATOM 27501 O O . GLU A 1 94 ? 12.143 6.456 5.434 1.00 24.43 94 GLU A O 15
ATOM 27513 N N . ALA A 1 95 ? 11.261 7.100 3.464 1.00 71.33 95 ALA A N 15
ATOM 27514 C CA . ALA A 1 95 ? 10.216 6.071 3.460 1.00 73.34 95 ALA A CA 15
ATOM 27515 C C . ALA A 1 95 ? 10.828 4.674 3.243 1.00 2.24 95 ALA A C 15
ATOM 27516 O O . ALA A 1 95 ? 10.358 3.687 3.803 1.00 72.33 95 ALA A O 15
ATOM 27523 N N . GLN A 1 96 ? 11.882 4.606 2.428 1.00 33.44 96 GLN A N 15
ATOM 27524 C CA . GLN A 1 96 ? 12.647 3.365 2.231 1.00 4.52 96 GLN A CA 15
ATOM 27525 C C . GLN A 1 96 ? 13.409 2.975 3.507 1.00 62.20 96 GLN A C 15
ATOM 27526 O O . GLN A 1 96 ? 13.486 1.798 3.864 1.00 4.54 96 GLN A O 15
ATOM 27540 N N . GLY A 1 97 ? 13.978 3.973 4.181 1.00 52.35 97 GLY A N 15
ATOM 27541 C CA . GLY A 1 97 ? 14.635 3.735 5.461 1.00 14.04 97 GLY A CA 15
ATOM 27542 C C . GLY A 1 97 ? 13.659 3.297 6.547 1.00 74.51 97 GLY A C 15
ATOM 27543 O O . GLY A 1 97 ? 14.046 2.651 7.522 1.00 74.23 97 GLY A O 15
ATOM 27547 N N . LYS A 1 98 ? 12.387 3.659 6.381 1.00 54.54 98 LYS A N 15
ATOM 27548 C CA . LYS A 1 98 ? 11.333 3.283 7.330 1.00 12.12 98 LYS A CA 15
ATOM 27549 C C . LYS A 1 98 ? 10.738 1.900 6.992 1.00 50.11 98 LYS A C 15
ATOM 27550 O O . LYS A 1 98 ? 10.508 1.075 7.880 1.00 44.24 98 LYS A O 15
ATOM 27569 N N . PHE A 1 99 ? 10.479 1.666 5.703 1.00 35.20 99 PHE A N 15
ATOM 27570 C CA . PHE A 1 99 ? 9.889 0.406 5.224 1.00 60.24 99 PHE A CA 15
ATOM 27571 C C . PHE A 1 99 ? 10.738 -0.215 4.092 1.00 12.33 99 PHE A C 15
ATOM 27572 O O . PHE A 1 99 ? 10.446 -0.026 2.909 1.00 72.44 99 PHE A O 15
ATOM 27589 N N . PRO A 1 100 ? 11.797 -0.971 4.443 1.00 23.44 100 PRO A N 15
ATOM 27590 C CA . PRO A 1 100 ? 12.742 -1.544 3.459 1.00 33.54 100 PRO A CA 15
ATOM 27591 C C . PRO A 1 100 ? 12.114 -2.572 2.497 1.00 72.31 100 PRO A C 15
ATOM 27592 O O . PRO A 1 100 ? 12.604 -2.764 1.380 1.00 72.53 100 PRO A O 15
ATOM 27603 N N . GLU A 1 101 ? 11.043 -3.240 2.927 1.00 2.25 101 GLU A N 15
ATOM 27604 C CA . GLU A 1 101 ? 10.414 -4.292 2.108 1.00 1.11 101 GLU A CA 15
ATOM 27605 C C . GLU A 1 101 ? 9.281 -3.753 1.223 1.00 11.25 101 GLU A C 15
ATOM 27606 O O . GLU A 1 101 ? 8.730 -4.487 0.400 1.00 2.42 101 GLU A O 15
ATOM 27618 N N . VAL A 1 102 ? 8.936 -2.476 1.376 1.00 22.41 102 VAL A N 15
ATOM 27619 C CA . VAL A 1 102 ? 7.901 -1.858 0.536 1.00 62.34 102 VAL A CA 15
ATOM 27620 C C . VAL A 1 102 ? 8.537 -1.135 -0.665 1.00 41.03 102 VAL A C 15
ATOM 27621 O O . VAL A 1 102 ? 9.471 -0.348 -0.505 1.00 5.31 102 VAL A O 15
ATOM 27634 N N . VAL A 1 103 ? 8.034 -1.412 -1.865 1.00 41.34 103 VAL A N 15
ATOM 27635 C CA . VAL A 1 103 ? 8.600 -0.844 -3.097 1.00 22.02 103 VAL A CA 15
ATOM 27636 C C . VAL A 1 103 ? 8.108 0.592 -3.344 1.00 3.35 103 VAL A C 15
ATOM 27637 O O . VAL A 1 103 ? 6.908 0.849 -3.388 1.00 24.43 103 VAL A O 15
ATOM 27650 N N . PHE A 1 104 ? 9.044 1.523 -3.514 1.00 53.43 104 PHE A N 15
ATOM 27651 C CA . PHE A 1 104 ? 8.702 2.925 -3.789 1.00 22.41 104 PHE A CA 15
ATOM 27652 C C . PHE A 1 104 ? 9.277 3.395 -5.134 1.00 70.53 104 PHE A C 15
ATOM 27653 O O . PHE A 1 104 ? 10.475 3.253 -5.398 1.00 5.04 104 PHE A O 15
ATOM 27670 N N . SER A 1 105 ? 8.418 3.954 -5.979 1.00 44.10 105 SER A N 15
ATOM 27671 C CA . SER A 1 105 ? 8.850 4.580 -7.237 1.00 51.12 105 SER A CA 15
ATOM 27672 C C . SER A 1 105 ? 9.110 6.079 -7.021 1.00 30.11 105 SER A C 15
ATOM 27673 O O . SER A 1 105 ? 8.231 6.803 -6.552 1.00 42.11 105 SER A O 15
ATOM 27681 N N . GLY A 1 106 ? 10.316 6.540 -7.348 1.00 54.04 106 GLY A N 15
ATOM 27682 C CA . GLY A 1 106 ? 10.685 7.926 -7.067 1.00 32.12 106 GLY A CA 15
ATOM 27683 C C . GLY A 1 106 ? 11.190 8.707 -8.282 1.00 14.13 106 GLY A C 15
ATOM 27684 O O . GLY A 1 106 ? 10.631 8.618 -9.375 1.00 32.23 106 GLY A O 15
ATOM 27688 N N . SER A 1 107 ? 12.262 9.474 -8.080 1.00 34.35 107 SER A N 15
ATOM 27689 C CA . SER A 1 107 ? 12.783 10.386 -9.112 1.00 23.53 107 SER A CA 15
ATOM 27690 C C . SER A 1 107 ? 13.941 9.763 -9.907 1.00 14.11 107 SER A C 15
ATOM 27691 O O . SER A 1 107 ? 14.338 10.282 -10.951 1.00 40.23 107 SER A O 15
ATOM 27699 N N . ASN A 1 108 ? 14.479 8.648 -9.414 1.00 40.21 108 ASN A N 15
ATOM 27700 C CA . ASN A 1 108 ? 15.609 7.978 -10.069 1.00 51.22 108 ASN A CA 15
ATOM 27701 C C . ASN A 1 108 ? 15.216 7.438 -11.458 1.00 64.13 108 ASN A C 15
ATOM 27702 O O . ASN A 1 108 ? 15.902 7.682 -12.453 1.00 4.33 108 ASN A O 15
ATOM 27713 N N . LEU A 1 109 ? 14.110 6.698 -11.513 1.00 23.14 109 LEU A N 15
ATOM 27714 C CA . LEU A 1 109 ? 13.603 6.153 -12.780 1.00 51.41 109 LEU A CA 15
ATOM 27715 C C . LEU A 1 109 ? 12.762 7.195 -13.531 1.00 21.41 109 LEU A C 15
ATOM 27716 O O . LEU A 1 109 ? 12.165 8.085 -12.918 1.00 1.33 109 LEU A O 15
ATOM 27732 N N . GLU A 1 110 ? 12.713 7.075 -14.857 1.00 74.41 110 GLU A N 15
ATOM 27733 C CA . GLU A 1 110 ? 11.943 8.008 -15.692 1.00 22.32 110 GLU A CA 15
ATOM 27734 C C . GLU A 1 110 ? 10.450 8.004 -15.324 1.00 62.31 110 GLU A C 15
ATOM 27735 O O . GLU A 1 110 ? 9.862 6.954 -15.047 1.00 52.50 110 GLU A O 15
ATOM 27747 N N . HIS A 1 111 ? 9.843 9.186 -15.334 1.00 22.41 111 HIS A N 15
ATOM 27748 C CA . HIS A 1 111 ? 8.447 9.346 -14.916 1.00 35.24 111 HIS A CA 15
ATOM 27749 C C . HIS A 1 111 ? 7.721 10.405 -15.763 1.00 70.40 111 HIS A C 15
ATOM 27750 O O . HIS A 1 111 ? 8.120 11.572 -15.791 1.00 73.22 111 HIS A O 15
ATOM 27765 N N . HIS A 1 112 ? 6.652 9.981 -16.451 1.00 62.42 112 HIS A N 15
ATOM 27766 C CA . HIS A 1 112 ? 5.884 10.862 -17.347 1.00 34.15 112 HIS A CA 15
ATOM 27767 C C . HIS A 1 112 ? 6.764 11.445 -18.471 1.00 42.00 112 HIS A C 15
ATOM 27768 O O . HIS A 1 112 ? 6.469 12.502 -19.024 1.00 42.13 112 HIS A O 15
ATOM 27783 N N . HIS A 1 113 ? 7.816 10.710 -18.838 1.00 63.11 113 HIS A N 15
ATOM 27784 C CA . HIS A 1 113 ? 8.791 11.175 -19.836 1.00 53.20 113 HIS A CA 15
ATOM 27785 C C . HIS A 1 113 ? 8.341 10.868 -21.281 1.00 75.43 113 HIS A C 15
ATOM 27786 O O . HIS A 1 113 ? 9.081 11.104 -22.236 1.00 24.45 113 HIS A O 15
ATOM 27801 N N . HIS A 1 114 ? 7.129 10.342 -21.441 1.00 45.45 114 HIS A N 15
ATOM 27802 C CA . HIS A 1 114 ? 6.605 10.002 -22.772 1.00 64.25 114 HIS A CA 15
ATOM 27803 C C . HIS A 1 114 ? 5.288 10.738 -23.074 1.00 53.42 114 HIS A C 15
ATOM 27804 O O . HIS A 1 114 ? 4.234 10.408 -22.526 1.00 34.34 114 HIS A O 15
ATOM 27819 N N . HIS A 1 115 ? 5.362 11.740 -23.947 1.00 12.40 115 HIS A N 15
ATOM 27820 C CA . HIS A 1 115 ? 4.184 12.508 -24.373 1.00 60.50 115 HIS A CA 15
ATOM 27821 C C . HIS A 1 115 ? 3.962 12.381 -25.887 1.00 71.13 115 HIS A C 15
ATOM 27822 O O . HIS A 1 115 ? 4.918 12.254 -26.656 1.00 45.15 115 HIS A O 15
ATOM 27837 N N . HIS A 1 116 ? 2.700 12.404 -26.311 1.00 65.02 116 HIS A N 15
ATOM 27838 C CA . HIS A 1 116 ? 2.364 12.383 -27.742 1.00 35.52 116 HIS A CA 15
ATOM 27839 C C . HIS A 1 116 ? 2.220 13.816 -28.295 1.00 50.44 116 HIS A C 15
ATOM 27840 O O . HIS A 1 116 ? 1.116 14.396 -28.176 1.00 37.86 116 HIS A O 15
ATOM 27856 N N . MET A 1 1 ? 10.875 -32.455 -3.801 1.00 52.24 1 MET A N 16
ATOM 27857 C CA . MET A 1 1 ? 9.688 -31.970 -4.561 1.00 12.42 1 MET A CA 16
ATOM 27858 C C . MET A 1 1 ? 9.392 -32.860 -5.778 1.00 1.14 1 MET A C 16
ATOM 27859 O O . MET A 1 1 ? 9.939 -32.647 -6.862 1.00 2.32 1 MET A O 16
ATOM 27875 N N . ALA A 1 2 ? 8.544 -33.869 -5.594 1.00 20.04 2 ALA A N 16
ATOM 27876 C CA . ALA A 1 2 ? 8.062 -34.684 -6.716 1.00 43.32 2 ALA A CA 16
ATOM 27877 C C . ALA A 1 2 ? 6.804 -34.054 -7.326 1.00 42.33 2 ALA A C 16
ATOM 27878 O O . ALA A 1 2 ? 6.592 -34.096 -8.539 1.00 21.10 2 ALA A O 16
ATOM 27885 N N . ALA A 1 3 ? 5.967 -33.481 -6.469 1.00 10.21 3 ALA A N 16
ATOM 27886 C CA . ALA A 1 3 ? 4.818 -32.685 -6.905 1.00 21.35 3 ALA A CA 16
ATOM 27887 C C . ALA A 1 3 ? 5.003 -31.219 -6.482 1.00 51.05 3 ALA A C 16
ATOM 27888 O O . ALA A 1 3 ? 4.922 -30.892 -5.299 1.00 15.10 3 ALA A O 16
ATOM 27895 N N . SER A 1 4 ? 5.275 -30.342 -7.448 1.00 51.12 4 SER A N 16
ATOM 27896 C CA . SER A 1 4 ? 5.565 -28.928 -7.151 1.00 24.22 4 SER A CA 16
ATOM 27897 C C . SER A 1 4 ? 4.310 -28.047 -7.250 1.00 62.31 4 SER A C 16
ATOM 27898 O O . SER A 1 4 ? 3.676 -27.969 -8.301 1.00 44.34 4 SER A O 16
ATOM 27906 N N . THR A 1 5 ? 3.959 -27.390 -6.146 1.00 52.34 5 THR A N 16
ATOM 27907 C CA . THR A 1 5 ? 2.823 -26.454 -6.121 1.00 61.22 5 THR A CA 16
ATOM 27908 C C . THR A 1 5 ? 3.312 -24.999 -6.189 1.00 2.41 5 THR A C 16
ATOM 27909 O O . THR A 1 5 ? 4.180 -24.592 -5.411 1.00 44.11 5 THR A O 16
ATOM 27920 N N . VAL A 1 6 ? 2.758 -24.219 -7.114 1.00 0.13 6 VAL A N 16
ATOM 27921 C CA . VAL A 1 6 ? 3.132 -22.806 -7.257 1.00 53.42 6 VAL A CA 16
ATOM 27922 C C . VAL A 1 6 ? 2.559 -21.956 -6.105 1.00 72.54 6 VAL A C 16
ATOM 27923 O O . VAL A 1 6 ? 1.461 -22.224 -5.608 1.00 64.22 6 VAL A O 16
ATOM 27936 N N . HIS A 1 7 ? 3.306 -20.942 -5.670 1.00 2.34 7 HIS A N 16
ATOM 27937 C CA . HIS A 1 7 ? 2.844 -20.050 -4.598 1.00 60.44 7 HIS A CA 16
ATOM 27938 C C . HIS A 1 7 ? 2.886 -18.583 -5.044 1.00 11.14 7 HIS A C 16
ATOM 27939 O O . HIS A 1 7 ? 3.907 -17.905 -4.907 1.00 43.32 7 HIS A O 16
ATOM 27954 N N . THR A 1 8 ? 1.775 -18.095 -5.588 1.00 4.21 8 THR A N 16
ATOM 27955 C CA . THR A 1 8 ? 1.688 -16.699 -6.032 1.00 23.12 8 THR A CA 16
ATOM 27956 C C . THR A 1 8 ? 1.615 -15.738 -4.839 1.00 30.24 8 THR A C 16
ATOM 27957 O O . THR A 1 8 ? 0.539 -15.457 -4.315 1.00 63.55 8 THR A O 16
ATOM 27968 N N . SER A 1 9 ? 2.778 -15.264 -4.395 1.00 33.21 9 SER A N 16
ATOM 27969 C CA . SER A 1 9 ? 2.857 -14.298 -3.287 1.00 10.02 9 SER A CA 16
ATOM 27970 C C . SER A 1 9 ? 2.448 -12.890 -3.742 1.00 52.45 9 SER A C 16
ATOM 27971 O O . SER A 1 9 ? 2.238 -12.644 -4.929 1.00 22.42 9 SER A O 16
ATOM 27979 N N . PHE A 1 10 ? 2.342 -11.963 -2.794 1.00 71.43 10 PHE A N 16
ATOM 27980 C CA . PHE A 1 10 ? 1.903 -10.595 -3.096 1.00 53.11 10 PHE A CA 16
ATOM 27981 C C . PHE A 1 10 ? 2.912 -9.557 -2.584 1.00 5.54 10 PHE A C 16
ATOM 27982 O O . PHE A 1 10 ? 3.508 -9.732 -1.521 1.00 45.15 10 PHE A O 16
ATOM 27999 N N . ILE A 1 11 ? 3.110 -8.487 -3.357 1.00 35.44 11 ILE A N 16
ATOM 28000 C CA . ILE A 1 11 ? 4.064 -7.424 -2.999 1.00 14.42 11 ILE A CA 16
ATOM 28001 C C . ILE A 1 11 ? 3.372 -6.050 -2.971 1.00 25.31 11 ILE A C 16
ATOM 28002 O O . ILE A 1 11 ? 2.702 -5.666 -3.930 1.00 24.03 11 ILE A O 16
ATOM 28018 N N . LEU A 1 12 ? 3.540 -5.313 -1.875 1.00 52.24 12 LEU A N 16
ATOM 28019 C CA . LEU A 1 12 ? 2.920 -3.988 -1.733 1.00 20.34 12 LEU A CA 16
ATOM 28020 C C . LEU A 1 12 ? 3.812 -2.870 -2.298 1.00 72.11 12 LEU A C 16
ATOM 28021 O O . LEU A 1 12 ? 5.003 -2.784 -1.982 1.00 52.22 12 LEU A O 16
ATOM 28037 N N . LYS A 1 13 ? 3.224 -2.019 -3.136 1.00 3.51 13 LYS A N 16
ATOM 28038 C CA . LYS A 1 13 ? 3.916 -0.852 -3.692 1.00 73.32 13 LYS A CA 16
ATOM 28039 C C . LYS A 1 13 ? 3.242 0.455 -3.259 1.00 3.10 13 LYS A C 16
ATOM 28040 O O . LYS A 1 13 ? 2.015 0.531 -3.157 1.00 15.15 13 LYS A O 16
ATOM 28059 N N . VAL A 1 14 ? 4.050 1.482 -3.011 1.00 13.15 14 VAL A N 16
ATOM 28060 C CA . VAL A 1 14 ? 3.541 2.804 -2.635 1.00 74.41 14 VAL A CA 16
ATOM 28061 C C . VAL A 1 14 ? 4.120 3.904 -3.542 1.00 71.43 14 VAL A C 16
ATOM 28062 O O . VAL A 1 14 ? 5.321 4.179 -3.520 1.00 42.11 14 VAL A O 16
ATOM 28075 N N . LEU A 1 15 ? 3.258 4.528 -4.338 1.00 53.35 15 LEU A N 16
ATOM 28076 C CA . LEU A 1 15 ? 3.663 5.637 -5.204 1.00 32.34 15 LEU A CA 16
ATOM 28077 C C . LEU A 1 15 ? 3.712 6.937 -4.382 1.00 15.24 15 LEU A C 16
ATOM 28078 O O . LEU A 1 15 ? 2.674 7.518 -4.053 1.00 1.41 15 LEU A O 16
ATOM 28094 N N . TRP A 1 16 ? 4.920 7.378 -4.047 1.00 34.04 16 TRP A N 16
ATOM 28095 C CA . TRP A 1 16 ? 5.114 8.534 -3.165 1.00 21.51 16 TRP A CA 16
ATOM 28096 C C . TRP A 1 16 ? 5.280 9.827 -3.980 1.00 23.24 16 TRP A C 16
ATOM 28097 O O . TRP A 1 16 ? 6.238 9.973 -4.741 1.00 13.42 16 TRP A O 16
ATOM 28118 N N . LEU A 1 17 ? 4.339 10.760 -3.821 1.00 10.43 17 LEU A N 16
ATOM 28119 C CA . LEU A 1 17 ? 4.360 12.022 -4.573 1.00 43.21 17 LEU A CA 16
ATOM 28120 C C . LEU A 1 17 ? 4.750 13.218 -3.689 1.00 33.35 17 LEU A C 16
ATOM 28121 O O . LEU A 1 17 ? 5.030 13.069 -2.498 1.00 43.02 17 LEU A O 16
ATOM 28137 N N . ASP A 1 18 ? 4.761 14.407 -4.297 1.00 42.02 18 ASP A N 16
ATOM 28138 C CA . ASP A 1 18 ? 5.065 15.660 -3.594 1.00 74.24 18 ASP A CA 16
ATOM 28139 C C . ASP A 1 18 ? 4.246 15.790 -2.292 1.00 31.33 18 ASP A C 16
ATOM 28140 O O . ASP A 1 18 ? 4.804 15.872 -1.193 1.00 61.14 18 ASP A O 16
ATOM 28149 N N . GLN A 1 19 ? 2.923 15.809 -2.426 1.00 12.54 19 GLN A N 16
ATOM 28150 C CA . GLN A 1 19 ? 2.021 15.854 -1.268 1.00 2.34 19 GLN A CA 16
ATOM 28151 C C . GLN A 1 19 ? 1.269 14.528 -1.095 1.00 43.33 19 GLN A C 16
ATOM 28152 O O . GLN A 1 19 ? 1.325 13.908 -0.034 1.00 64.45 19 GLN A O 16
ATOM 28166 N N . ASN A 1 20 ? 0.580 14.103 -2.153 1.00 74.31 20 ASN A N 16
ATOM 28167 C CA . ASN A 1 20 ? -0.297 12.923 -2.113 1.00 10.04 20 ASN A CA 16
ATOM 28168 C C . ASN A 1 20 ? 0.485 11.596 -2.128 1.00 2.25 20 ASN A C 16
ATOM 28169 O O . ASN A 1 20 ? 1.709 11.569 -2.271 1.00 74.03 20 ASN A O 16
ATOM 28180 N N . VAL A 1 21 ? -0.249 10.496 -1.989 1.00 32.15 21 VAL A N 16
ATOM 28181 C CA . VAL A 1 21 ? 0.335 9.155 -1.950 1.00 64.21 21 VAL A CA 16
ATOM 28182 C C . VAL A 1 21 ? -0.629 8.119 -2.556 1.00 45.03 21 VAL A C 16
ATOM 28183 O O . VAL A 1 21 ? -1.842 8.199 -2.362 1.00 53.12 21 VAL A O 16
ATOM 28196 N N . ALA A 1 22 ? -0.092 7.158 -3.304 1.00 40.22 22 ALA A N 16
ATOM 28197 C CA . ALA A 1 22 ? -0.912 6.106 -3.919 1.00 52.25 22 ALA A CA 16
ATOM 28198 C C . ALA A 1 22 ? -0.372 4.707 -3.592 1.00 14.22 22 ALA A C 16
ATOM 28199 O O . ALA A 1 22 ? 0.812 4.541 -3.313 1.00 12.04 22 ALA A O 16
ATOM 28206 N N . ILE A 1 23 ? -1.243 3.699 -3.630 1.00 50.55 23 ILE A N 16
ATOM 28207 C CA . ILE A 1 23 ? -0.839 2.315 -3.324 1.00 51.53 23 ILE A CA 16
ATOM 28208 C C . ILE A 1 23 ? -1.308 1.318 -4.403 1.00 21.04 23 ILE A C 16
ATOM 28209 O O . ILE A 1 23 ? -2.341 1.519 -5.046 1.00 10.32 23 ILE A O 16
ATOM 28225 N N . ALA A 1 24 ? -0.528 0.251 -4.593 1.00 51.25 24 ALA A N 16
ATOM 28226 C CA . ALA A 1 24 ? -0.843 -0.806 -5.569 1.00 71.34 24 ALA A CA 16
ATOM 28227 C C . ALA A 1 24 ? -0.131 -2.119 -5.201 1.00 74.32 24 ALA A C 16
ATOM 28228 O O . ALA A 1 24 ? 0.924 -2.099 -4.576 1.00 1.12 24 ALA A O 16
ATOM 28235 N N . VAL A 1 25 ? -0.701 -3.259 -5.586 1.00 5.14 25 VAL A N 16
ATOM 28236 C CA . VAL A 1 25 ? -0.121 -4.569 -5.239 1.00 12.12 25 VAL A CA 16
ATOM 28237 C C . VAL A 1 25 ? 0.198 -5.413 -6.489 1.00 43.45 25 VAL A C 16
ATOM 28238 O O . VAL A 1 25 ? -0.553 -5.401 -7.467 1.00 10.44 25 VAL A O 16
ATOM 28251 N N . ASP A 1 26 ? 1.321 -6.140 -6.447 1.00 44.10 26 ASP A N 16
ATOM 28252 C CA . ASP A 1 26 ? 1.684 -7.082 -7.515 1.00 34.54 26 ASP A CA 16
ATOM 28253 C C . ASP A 1 26 ? 1.508 -8.539 -7.062 1.00 2.54 26 ASP A C 16
ATOM 28254 O O . ASP A 1 26 ? 1.688 -8.869 -5.886 1.00 33.22 26 ASP A O 16
ATOM 28263 N N . GLN A 1 27 ? 1.162 -9.401 -8.011 1.00 74.22 27 GLN A N 16
ATOM 28264 C CA . GLN A 1 27 ? 1.075 -10.840 -7.772 1.00 35.20 27 GLN A CA 16
ATOM 28265 C C . GLN A 1 27 ? 2.284 -11.559 -8.396 1.00 21.24 27 GLN A C 16
ATOM 28266 O O . GLN A 1 27 ? 2.611 -11.352 -9.570 1.00 23.51 27 GLN A O 16
ATOM 28280 N N . ILE A 1 28 ? 2.961 -12.388 -7.607 1.00 43.12 28 ILE A N 16
ATOM 28281 C CA . ILE A 1 28 ? 4.126 -13.130 -8.097 1.00 43.04 28 ILE A CA 16
ATOM 28282 C C . ILE A 1 28 ? 3.699 -14.378 -8.890 1.00 53.25 28 ILE A C 16
ATOM 28283 O O . ILE A 1 28 ? 3.418 -15.440 -8.327 1.00 3.34 28 ILE A O 16
ATOM 28299 N N . VAL A 1 29 ? 3.631 -14.218 -10.207 1.00 52.13 29 VAL A N 16
ATOM 28300 C CA . VAL A 1 29 ? 3.211 -15.285 -11.118 1.00 54.35 29 VAL A CA 16
ATOM 28301 C C . VAL A 1 29 ? 4.387 -16.229 -11.432 1.00 42.52 29 VAL A C 16
ATOM 28302 O O . VAL A 1 29 ? 5.542 -15.879 -11.216 1.00 2.40 29 VAL A O 16
ATOM 28315 N N . GLY A 1 30 ? 4.092 -17.424 -11.945 1.00 62.04 30 GLY A N 16
ATOM 28316 C CA . GLY A 1 30 ? 5.150 -18.350 -12.358 1.00 14.34 30 GLY A CA 16
ATOM 28317 C C . GLY A 1 30 ? 6.099 -17.762 -13.411 1.00 32.20 30 GLY A C 16
ATOM 28318 O O . GLY A 1 30 ? 7.156 -18.331 -13.693 1.00 72.14 30 GLY A O 16
ATOM 28322 N N . LYS A 1 31 ? 5.713 -16.627 -14.000 1.00 44.34 31 LYS A N 16
ATOM 28323 C CA . LYS A 1 31 ? 6.542 -15.931 -14.998 1.00 64.24 31 LYS A CA 16
ATOM 28324 C C . LYS A 1 31 ? 7.276 -14.720 -14.384 1.00 14.05 31 LYS A C 16
ATOM 28325 O O . LYS A 1 31 ? 7.998 -14.000 -15.080 1.00 71.23 31 LYS A O 16
ATOM 28344 N N . GLY A 1 32 ? 7.090 -14.505 -13.083 1.00 75.05 32 GLY A N 16
ATOM 28345 C CA . GLY A 1 32 ? 7.681 -13.351 -12.408 1.00 12.44 32 GLY A CA 16
ATOM 28346 C C . GLY A 1 32 ? 6.662 -12.574 -11.577 1.00 42.13 32 GLY A C 16
ATOM 28347 O O . GLY A 1 32 ? 6.018 -13.127 -10.691 1.00 34.00 32 GLY A O 16
ATOM 28351 N N . THR A 1 33 ? 6.509 -11.287 -11.865 1.00 22.21 33 THR A N 16
ATOM 28352 C CA . THR A 1 33 ? 5.532 -10.439 -11.162 1.00 1.11 33 THR A CA 16
ATOM 28353 C C . THR A 1 33 ? 4.562 -9.767 -12.145 1.00 2.33 33 THR A C 16
ATOM 28354 O O . THR A 1 33 ? 4.933 -9.436 -13.273 1.00 61.42 33 THR A O 16
ATOM 28365 N N . SER A 1 34 ? 3.314 -9.587 -11.724 1.00 60.11 34 SER A N 16
ATOM 28366 C CA . SER A 1 34 ? 2.287 -8.951 -12.567 1.00 33.53 34 SER A CA 16
ATOM 28367 C C . SER A 1 34 ? 1.369 -8.044 -11.732 1.00 60.54 34 SER A C 16
ATOM 28368 O O . SER A 1 34 ? 1.010 -8.391 -10.609 1.00 2.43 34 SER A O 16
ATOM 28376 N N . PRO A 1 35 ? 0.987 -6.863 -12.262 1.00 35.02 35 PRO A N 16
ATOM 28377 C CA . PRO A 1 35 ? 0.104 -5.916 -11.547 1.00 1.25 35 PRO A CA 16
ATOM 28378 C C . PRO A 1 35 ? -1.239 -6.538 -11.111 1.00 24.22 35 PRO A C 16
ATOM 28379 O O . PRO A 1 35 ? -2.075 -6.902 -11.949 1.00 70.45 35 PRO A O 16
ATOM 28390 N N . LEU A 1 36 ? -1.438 -6.661 -9.800 1.00 72.44 36 LEU A N 16
ATOM 28391 C CA . LEU A 1 36 ? -2.679 -7.217 -9.248 1.00 61.54 36 LEU A CA 16
ATOM 28392 C C . LEU A 1 36 ? -3.777 -6.140 -9.146 1.00 1.55 36 LEU A C 16
ATOM 28393 O O . LEU A 1 36 ? -4.928 -6.375 -9.522 1.00 22.14 36 LEU A O 16
ATOM 28409 N N . THR A 1 37 ? -3.415 -4.960 -8.637 1.00 72.13 37 THR A N 16
ATOM 28410 C CA . THR A 1 37 ? -4.370 -3.843 -8.486 1.00 54.25 37 THR A CA 16
ATOM 28411 C C . THR A 1 37 ? -3.871 -2.565 -9.182 1.00 72.33 37 THR A C 16
ATOM 28412 O O . THR A 1 37 ? -2.712 -2.479 -9.597 1.00 31.30 37 THR A O 16
ATOM 28423 N N . SER A 1 38 ? -4.759 -1.579 -9.316 1.00 40.11 38 SER A N 16
ATOM 28424 C CA . SER A 1 38 ? -4.392 -0.265 -9.871 1.00 40.01 38 SER A CA 16
ATOM 28425 C C . SER A 1 38 ? -3.908 0.689 -8.767 1.00 12.43 38 SER A C 16
ATOM 28426 O O . SER A 1 38 ? -3.825 0.310 -7.597 1.00 42.31 38 SER A O 16
ATOM 28434 N N . TYR A 1 39 ? -3.589 1.927 -9.143 1.00 64.43 39 TYR A N 16
ATOM 28435 C CA . TYR A 1 39 ? -3.101 2.929 -8.190 1.00 4.24 39 TYR A CA 16
ATOM 28436 C C . TYR A 1 39 ? -4.258 3.626 -7.455 1.00 22.31 39 TYR A C 16
ATOM 28437 O O . TYR A 1 39 ? -4.995 4.423 -8.043 1.00 22.43 39 TYR A O 16
ATOM 28455 N N . PHE A 1 40 ? -4.416 3.319 -6.170 1.00 12.44 40 PHE A N 16
ATOM 28456 C CA . PHE A 1 40 ? -5.437 3.966 -5.335 1.00 12.24 40 PHE A CA 16
ATOM 28457 C C . PHE A 1 40 ? -4.867 5.229 -4.669 1.00 60.33 40 PHE A C 16
ATOM 28458 O O . PHE A 1 40 ? -3.902 5.152 -3.904 1.00 14.30 40 PHE A O 16
ATOM 28475 N N . PHE A 1 41 ? -5.466 6.385 -4.962 1.00 73.04 41 PHE A N 16
ATOM 28476 C CA . PHE A 1 41 ? -4.932 7.679 -4.509 1.00 52.05 41 PHE A CA 16
ATOM 28477 C C . PHE A 1 41 ? -5.529 8.144 -3.166 1.00 15.13 41 PHE A C 16
ATOM 28478 O O . PHE A 1 41 ? -6.745 8.232 -2.995 1.00 50.43 41 PHE A O 16
ATOM 28495 N N . TRP A 1 42 ? -4.640 8.461 -2.233 1.00 20.13 42 TRP A N 16
ATOM 28496 C CA . TRP A 1 42 ? -4.999 8.963 -0.904 1.00 35.21 42 TRP A CA 16
ATOM 28497 C C . TRP A 1 42 ? -4.356 10.350 -0.672 1.00 63.24 42 TRP A C 16
ATOM 28498 O O . TRP A 1 42 ? -3.199 10.568 -1.043 1.00 55.31 42 TRP A O 16
ATOM 28519 N N . PRO A 1 43 ? -5.087 11.323 -0.076 1.00 63.34 43 PRO A N 16
ATOM 28520 C CA . PRO A 1 43 ? -6.463 11.151 0.426 1.00 3.53 43 PRO A CA 16
ATOM 28521 C C . PRO A 1 43 ? -7.560 11.505 -0.599 1.00 73.34 43 PRO A C 16
ATOM 28522 O O . PRO A 1 43 ? -8.705 11.758 -0.225 1.00 70.22 43 PRO A O 16
ATOM 28533 N N . ARG A 1 44 ? -7.213 11.509 -1.888 1.00 14.50 44 ARG A N 16
ATOM 28534 C CA . ARG A 1 44 ? -8.192 11.784 -2.958 1.00 21.05 44 ARG A CA 16
ATOM 28535 C C . ARG A 1 44 ? -9.358 10.780 -2.934 1.00 4.52 44 ARG A C 16
ATOM 28536 O O . ARG A 1 44 ? -10.451 11.063 -3.432 1.00 30.41 44 ARG A O 16
ATOM 28557 N N . ALA A 1 45 ? -9.098 9.608 -2.370 1.00 62.13 45 ALA A N 16
ATOM 28558 C CA . ALA A 1 45 ? -10.120 8.590 -2.150 1.00 12.45 45 ALA A CA 16
ATOM 28559 C C . ALA A 1 45 ? -9.689 7.647 -1.021 1.00 2.34 45 ALA A C 16
ATOM 28560 O O . ALA A 1 45 ? -8.529 7.662 -0.598 1.00 64.31 45 ALA A O 16
ATOM 28567 N N . ASP A 1 46 ? -10.618 6.841 -0.522 1.00 72.24 46 ASP A N 16
ATOM 28568 C CA . ASP A 1 46 ? -10.300 5.867 0.520 1.00 13.54 46 ASP A CA 16
ATOM 28569 C C . ASP A 1 46 ? -9.460 4.709 -0.045 1.00 41.34 46 ASP A C 16
ATOM 28570 O O . ASP A 1 46 ? -9.968 3.622 -0.325 1.00 72.32 46 ASP A O 16
ATOM 28579 N N . ALA A 1 47 ? -8.167 4.976 -0.230 1.00 72.22 47 ALA A N 16
ATOM 28580 C CA . ALA A 1 47 ? -7.235 4.023 -0.840 1.00 61.22 47 ALA A CA 16
ATOM 28581 C C . ALA A 1 47 ? -7.252 2.652 -0.153 1.00 14.24 47 ALA A C 16
ATOM 28582 O O . ALA A 1 47 ? -7.278 1.620 -0.823 1.00 43.50 47 ALA A O 16
ATOM 28589 N N . TRP A 1 48 ? -7.246 2.646 1.179 1.00 3.33 48 TRP A N 16
ATOM 28590 C CA . TRP A 1 48 ? -7.227 1.391 1.939 1.00 1.13 48 TRP A CA 16
ATOM 28591 C C . TRP A 1 48 ? -8.544 0.618 1.765 1.00 43.44 48 TRP A C 16
ATOM 28592 O O . TRP A 1 48 ? -8.543 -0.602 1.588 1.00 74.44 48 TRP A O 16
ATOM 28613 N N . GLN A 1 49 ? -9.665 1.336 1.814 1.00 12.45 49 GLN A N 16
ATOM 28614 C CA . GLN A 1 49 ? -10.979 0.725 1.595 1.00 24.21 49 GLN A CA 16
ATOM 28615 C C . GLN A 1 49 ? -11.088 0.125 0.179 1.00 0.50 49 GLN A C 16
ATOM 28616 O O . GLN A 1 49 ? -11.602 -0.980 -0.003 1.00 44.21 49 GLN A O 16
ATOM 28630 N N . GLN A 1 50 ? -10.594 0.859 -0.814 1.00 14.30 50 GLN A N 16
ATOM 28631 C CA . GLN A 1 50 ? -10.587 0.383 -2.205 1.00 1.53 50 GLN A CA 16
ATOM 28632 C C . GLN A 1 50 ? -9.652 -0.828 -2.380 1.00 10.14 50 GLN A C 16
ATOM 28633 O O . GLN A 1 50 ? -9.994 -1.795 -3.063 1.00 73.31 50 GLN A O 16
ATOM 28647 N N . LEU A 1 51 ? -8.475 -0.771 -1.753 1.00 21.41 51 LEU A N 16
ATOM 28648 C CA . LEU A 1 51 ? -7.497 -1.863 -1.834 1.00 24.43 51 LEU A CA 16
ATOM 28649 C C . LEU A 1 51 ? -8.037 -3.158 -1.206 1.00 74.21 51 LEU A C 16
ATOM 28650 O O . LEU A 1 51 ? -7.996 -4.225 -1.827 1.00 23.51 51 LEU A O 16
ATOM 28666 N N . LYS A 1 52 ? -8.537 -3.067 0.028 1.00 22.11 52 LYS A N 16
ATOM 28667 C CA . LYS A 1 52 ? -9.070 -4.242 0.725 1.00 5.01 52 LYS A CA 16
ATOM 28668 C C . LYS A 1 52 ? -10.244 -4.857 -0.048 1.00 33.40 52 LYS A C 16
ATOM 28669 O O . LYS A 1 52 ? -10.345 -6.075 -0.165 1.00 12.12 52 LYS A O 16
ATOM 28688 N N . ASP A 1 53 ? -11.110 -4.003 -0.598 1.00 64.21 53 ASP A N 16
ATOM 28689 C CA . ASP A 1 53 ? -12.269 -4.464 -1.364 1.00 50.45 53 ASP A CA 16
ATOM 28690 C C . ASP A 1 53 ? -11.823 -5.289 -2.583 1.00 13.15 53 ASP A C 16
ATOM 28691 O O . ASP A 1 53 ? -12.446 -6.292 -2.926 1.00 53.33 53 ASP A O 16
ATOM 28700 N N . GLU A 1 54 ? -10.738 -4.857 -3.226 1.00 53.14 54 GLU A N 16
ATOM 28701 C CA . GLU A 1 54 ? -10.120 -5.626 -4.314 1.00 44.31 54 GLU A CA 16
ATOM 28702 C C . GLU A 1 54 ? -9.659 -7.011 -3.835 1.00 72.23 54 GLU A C 16
ATOM 28703 O O . GLU A 1 54 ? -9.995 -8.032 -4.435 1.00 10.23 54 GLU A O 16
ATOM 28715 N N . LEU A 1 55 ? -8.887 -7.037 -2.752 1.00 22.24 55 LEU A N 16
ATOM 28716 C CA . LEU A 1 55 ? -8.365 -8.293 -2.198 1.00 52.03 55 LEU A CA 16
ATOM 28717 C C . LEU A 1 55 ? -9.496 -9.225 -1.725 1.00 72.44 55 LEU A C 16
ATOM 28718 O O . LEU A 1 55 ? -9.375 -10.447 -1.803 1.00 51.13 55 LEU A O 16
ATOM 28734 N N . GLU A 1 56 ? -10.591 -8.642 -1.242 1.00 11.34 56 GLU A N 16
ATOM 28735 C CA . GLU A 1 56 ? -11.769 -9.415 -0.828 1.00 25.14 56 GLU A CA 16
ATOM 28736 C C . GLU A 1 56 ? -12.561 -9.912 -2.051 1.00 53.20 56 GLU A C 16
ATOM 28737 O O . GLU A 1 56 ? -13.138 -11.001 -2.032 1.00 55.45 56 GLU A O 16
ATOM 28749 N N . ALA A 1 57 ? -12.585 -9.101 -3.113 1.00 43.51 57 ALA A N 16
ATOM 28750 C CA . ALA A 1 57 ? -13.276 -9.465 -4.357 1.00 43.42 57 ALA A CA 16
ATOM 28751 C C . ALA A 1 57 ? -12.524 -10.563 -5.128 1.00 60.00 57 ALA A C 16
ATOM 28752 O O . ALA A 1 57 ? -13.123 -11.331 -5.882 1.00 21.43 57 ALA A O 16
ATOM 28759 N N . LYS A 1 58 ? -11.206 -10.620 -4.950 1.00 13.10 58 LYS A N 16
ATOM 28760 C CA . LYS A 1 58 ? -10.379 -11.654 -5.586 1.00 51.40 58 LYS A CA 16
ATOM 28761 C C . LYS A 1 58 ? -10.264 -12.888 -4.671 1.00 53.35 58 LYS A C 16
ATOM 28762 O O . LYS A 1 58 ? -9.375 -12.970 -3.822 1.00 32.11 58 LYS A O 16
ATOM 28781 N N . HIS A 1 59 ? -11.167 -13.850 -4.856 1.00 71.35 59 HIS A N 16
ATOM 28782 C CA . HIS A 1 59 ? -11.296 -14.994 -3.937 1.00 65.41 59 HIS A CA 16
ATOM 28783 C C . HIS A 1 59 ? -10.098 -15.966 -3.976 1.00 65.32 59 HIS A C 16
ATOM 28784 O O . HIS A 1 59 ? -10.032 -16.893 -3.169 1.00 23.33 59 HIS A O 16
ATOM 28799 N N . TRP A 1 60 ? -9.162 -15.779 -4.906 1.00 34.33 60 TRP A N 16
ATOM 28800 C CA . TRP A 1 60 ? -7.940 -16.598 -4.915 1.00 41.02 60 TRP A CA 16
ATOM 28801 C C . TRP A 1 60 ? -6.854 -16.002 -3.995 1.00 64.02 60 TRP A C 16
ATOM 28802 O O . TRP A 1 60 ? -5.838 -16.641 -3.715 1.00 70.03 60 TRP A O 16
ATOM 28823 N N . ILE A 1 61 ? -7.085 -14.778 -3.517 1.00 31.25 61 ILE A N 16
ATOM 28824 C CA . ILE A 1 61 ? -6.241 -14.171 -2.478 1.00 62.35 61 ILE A CA 16
ATOM 28825 C C . ILE A 1 61 ? -6.610 -14.756 -1.105 1.00 62.35 61 ILE A C 16
ATOM 28826 O O . ILE A 1 61 ? -7.789 -14.832 -0.755 1.00 32.01 61 ILE A O 16
ATOM 28842 N N . ALA A 1 62 ? -5.614 -15.164 -0.329 1.00 22.51 62 ALA A N 16
ATOM 28843 C CA . ALA A 1 62 ? -5.870 -15.796 0.967 1.00 34.22 62 ALA A CA 16
ATOM 28844 C C . ALA A 1 62 ? -6.088 -14.753 2.070 1.00 2.04 62 ALA A C 16
ATOM 28845 O O . ALA A 1 62 ? -5.822 -13.564 1.886 1.00 4.50 62 ALA A O 16
ATOM 28852 N N . GLU A 1 63 ? -6.579 -15.204 3.217 1.00 24.13 63 GLU A N 16
ATOM 28853 C CA . GLU A 1 63 ? -6.837 -14.313 4.350 1.00 73.43 63 GLU A CA 16
ATOM 28854 C C . GLU A 1 63 ? -5.527 -13.815 4.979 1.00 5.32 63 GLU A C 16
ATOM 28855 O O . GLU A 1 63 ? -5.371 -12.627 5.259 1.00 55.22 63 GLU A O 16
ATOM 28867 N N . ALA A 1 64 ? -4.581 -14.728 5.178 1.00 53.44 64 ALA A N 16
ATOM 28868 C CA . ALA A 1 64 ? -3.301 -14.395 5.816 1.00 54.34 64 ALA A CA 16
ATOM 28869 C C . ALA A 1 64 ? -2.527 -13.293 5.063 1.00 12.34 64 ALA A C 16
ATOM 28870 O O . ALA A 1 64 ? -2.094 -12.306 5.666 1.00 51.45 64 ALA A O 16
ATOM 28877 N N . ASP A 1 65 ? -2.368 -13.449 3.749 1.00 14.35 65 ASP A N 16
ATOM 28878 C CA . ASP A 1 65 ? -1.605 -12.474 2.958 1.00 63.12 65 ASP A CA 16
ATOM 28879 C C . ASP A 1 65 ? -2.361 -11.147 2.760 1.00 51.51 65 ASP A C 16
ATOM 28880 O O . ASP A 1 65 ? -1.761 -10.073 2.874 1.00 22.51 65 ASP A O 16
ATOM 28889 N N . ARG A 1 66 ? -3.665 -11.208 2.465 1.00 64.30 66 ARG A N 16
ATOM 28890 C CA . ARG A 1 66 ? -4.464 -9.980 2.305 1.00 5.01 66 ARG A CA 16
ATOM 28891 C C . ARG A 1 66 ? -4.407 -9.111 3.575 1.00 51.54 66 ARG A C 16
ATOM 28892 O O . ARG A 1 66 ? -4.219 -7.899 3.498 1.00 10.01 66 ARG A O 16
ATOM 28913 N N . ILE A 1 67 ? -4.550 -9.739 4.744 1.00 74.42 67 ILE A N 16
ATOM 28914 C CA . ILE A 1 67 ? -4.486 -9.017 6.021 1.00 52.31 67 ILE A CA 16
ATOM 28915 C C . ILE A 1 67 ? -3.110 -8.362 6.219 1.00 3.31 67 ILE A C 16
ATOM 28916 O O . ILE A 1 67 ? -3.020 -7.181 6.555 1.00 61.11 67 ILE A O 16
ATOM 28932 N N . ASN A 1 68 ? -2.046 -9.134 5.990 1.00 54.04 68 ASN A N 16
ATOM 28933 C CA . ASN A 1 68 ? -0.671 -8.627 6.105 1.00 3.11 68 ASN A CA 16
ATOM 28934 C C . ASN A 1 68 ? -0.474 -7.331 5.299 1.00 74.43 68 ASN A C 16
ATOM 28935 O O . ASN A 1 68 ? -0.138 -6.282 5.858 1.00 21.12 68 ASN A O 16
ATOM 28946 N N . VAL A 1 69 ? -0.705 -7.406 3.986 1.00 20.33 69 VAL A N 16
ATOM 28947 C CA . VAL A 1 69 ? -0.487 -6.258 3.099 1.00 72.31 69 VAL A CA 16
ATOM 28948 C C . VAL A 1 69 ? -1.392 -5.068 3.462 1.00 32.53 69 VAL A C 16
ATOM 28949 O O . VAL A 1 69 ? -1.006 -3.913 3.288 1.00 14.21 69 VAL A O 16
ATOM 28962 N N . LEU A 1 70 ? -2.587 -5.352 3.981 1.00 14.30 70 LEU A N 16
ATOM 28963 C CA . LEU A 1 70 ? -3.497 -4.296 4.440 1.00 60.10 70 LEU A CA 16
ATOM 28964 C C . LEU A 1 70 ? -2.969 -3.602 5.708 1.00 62.21 70 LEU A C 16
ATOM 28965 O O . LEU A 1 70 ? -3.120 -2.389 5.867 1.00 12.50 70 LEU A O 16
ATOM 28981 N N . ASN A 1 71 ? -2.359 -4.373 6.608 1.00 41.23 71 ASN A N 16
ATOM 28982 C CA . ASN A 1 71 ? -1.789 -3.814 7.841 1.00 2.21 71 ASN A CA 16
ATOM 28983 C C . ASN A 1 71 ? -0.587 -2.911 7.538 1.00 22.51 71 ASN A C 16
ATOM 28984 O O . ASN A 1 71 ? -0.550 -1.752 7.955 1.00 11.24 71 ASN A O 16
ATOM 28995 N N . GLN A 1 72 ? 0.383 -3.439 6.790 1.00 30.53 72 GLN A N 16
ATOM 28996 C CA . GLN A 1 72 ? 1.582 -2.672 6.431 1.00 43.51 72 GLN A CA 16
ATOM 28997 C C . GLN A 1 72 ? 1.219 -1.436 5.585 1.00 4.10 72 GLN A C 16
ATOM 28998 O O . GLN A 1 72 ? 1.843 -0.381 5.711 1.00 3.52 72 GLN A O 16
ATOM 29012 N N . ALA A 1 73 ? 0.199 -1.570 4.731 1.00 41.13 73 ALA A N 16
ATOM 29013 C CA . ALA A 1 73 ? -0.326 -0.431 3.963 1.00 53.10 73 ALA A CA 16
ATOM 29014 C C . ALA A 1 73 ? -0.884 0.655 4.895 1.00 64.30 73 ALA A C 16
ATOM 29015 O O . ALA A 1 73 ? -0.566 1.837 4.750 1.00 44.10 73 ALA A O 16
ATOM 29022 N N . THR A 1 74 ? -1.715 0.243 5.854 1.00 31.53 74 THR A N 16
ATOM 29023 C CA . THR A 1 74 ? -2.275 1.169 6.851 1.00 12.10 74 THR A CA 16
ATOM 29024 C C . THR A 1 74 ? -1.164 1.922 7.594 1.00 42.11 74 THR A C 16
ATOM 29025 O O . THR A 1 74 ? -1.267 3.126 7.832 1.00 41.43 74 THR A O 16
ATOM 29036 N N . GLU A 1 75 ? -0.097 1.203 7.947 1.00 53.34 75 GLU A N 16
ATOM 29037 C CA . GLU A 1 75 ? 1.061 1.807 8.614 1.00 22.55 75 GLU A CA 16
ATOM 29038 C C . GLU A 1 75 ? 1.688 2.918 7.753 1.00 43.04 75 GLU A C 16
ATOM 29039 O O . GLU A 1 75 ? 1.997 4.000 8.252 1.00 22.41 75 GLU A O 16
ATOM 29051 N N . VAL A 1 76 ? 1.864 2.646 6.457 1.00 45.50 76 VAL A N 16
ATOM 29052 C CA . VAL A 1 76 ? 2.402 3.645 5.519 1.00 22.44 76 VAL A CA 16
ATOM 29053 C C . VAL A 1 76 ? 1.474 4.869 5.409 1.00 54.44 76 VAL A C 16
ATOM 29054 O O . VAL A 1 76 ? 1.933 6.012 5.392 1.00 12.40 76 VAL A O 16
ATOM 29067 N N . ILE A 1 77 ? 0.164 4.617 5.341 1.00 51.15 77 ILE A N 16
ATOM 29068 C CA . ILE A 1 77 ? -0.835 5.691 5.254 1.00 14.30 77 ILE A CA 16
ATOM 29069 C C . ILE A 1 77 ? -0.818 6.583 6.512 1.00 32.53 77 ILE A C 16
ATOM 29070 O O . ILE A 1 77 ? -0.773 7.814 6.418 1.00 14.04 77 ILE A O 16
ATOM 29086 N N . ASN A 1 78 ? -0.849 5.954 7.689 1.00 43.44 78 ASN A N 16
ATOM 29087 C CA . ASN A 1 78 ? -0.786 6.687 8.958 1.00 33.12 78 ASN A CA 16
ATOM 29088 C C . ASN A 1 78 ? 0.539 7.449 9.096 1.00 42.45 78 ASN A C 16
ATOM 29089 O O . ASN A 1 78 ? 0.570 8.566 9.616 1.00 62.22 78 ASN A O 16
ATOM 29100 N N . PHE A 1 79 ? 1.624 6.832 8.631 1.00 74.51 79 PHE A N 16
ATOM 29101 C CA . PHE A 1 79 ? 2.948 7.464 8.620 1.00 33.53 79 PHE A CA 16
ATOM 29102 C C . PHE A 1 79 ? 2.944 8.728 7.741 1.00 60.11 79 PHE A C 16
ATOM 29103 O O . PHE A 1 79 ? 3.384 9.797 8.168 1.00 31.45 79 PHE A O 16
ATOM 29120 N N . TRP A 1 80 ? 2.423 8.595 6.520 1.00 44.11 80 TRP A N 16
ATOM 29121 C CA . TRP A 1 80 ? 2.292 9.727 5.589 1.00 63.42 80 TRP A CA 16
ATOM 29122 C C . TRP A 1 80 ? 1.565 10.915 6.243 1.00 20.23 80 TRP A C 16
ATOM 29123 O O . TRP A 1 80 ? 2.018 12.061 6.164 1.00 45.41 80 TRP A O 16
ATOM 29144 N N . GLN A 1 81 ? 0.433 10.631 6.881 1.00 61.21 81 GLN A N 16
ATOM 29145 C CA . GLN A 1 81 ? -0.356 11.665 7.559 1.00 45.41 81 GLN A CA 16
ATOM 29146 C C . GLN A 1 81 ? 0.380 12.221 8.788 1.00 21.34 81 GLN A C 16
ATOM 29147 O O . GLN A 1 81 ? 0.378 13.429 9.032 1.00 61.32 81 GLN A O 16
ATOM 29161 N N . ASP A 1 82 ? 1.021 11.337 9.548 1.00 12.44 82 ASP A N 16
ATOM 29162 C CA . ASP A 1 82 ? 1.743 11.739 10.756 1.00 31.42 82 ASP A CA 16
ATOM 29163 C C . ASP A 1 82 ? 2.883 12.714 10.416 1.00 51.41 82 ASP A C 16
ATOM 29164 O O . ASP A 1 82 ? 3.184 13.633 11.183 1.00 32.42 82 ASP A O 16
ATOM 29173 N N . LEU A 1 83 ? 3.512 12.509 9.259 1.00 4.33 83 LEU A N 16
ATOM 29174 C CA . LEU A 1 83 ? 4.530 13.436 8.760 1.00 11.23 83 LEU A CA 16
ATOM 29175 C C . LEU A 1 83 ? 3.907 14.795 8.414 1.00 63.10 83 LEU A C 16
ATOM 29176 O O . LEU A 1 83 ? 4.488 15.840 8.695 1.00 22.42 83 LEU A O 16
ATOM 29192 N N . LYS A 1 84 ? 2.717 14.764 7.809 1.00 11.21 84 LYS A N 16
ATOM 29193 C CA . LYS A 1 84 ? 1.980 15.992 7.473 1.00 61.24 84 LYS A CA 16
ATOM 29194 C C . LYS A 1 84 ? 1.619 16.789 8.738 1.00 61.40 84 LYS A C 16
ATOM 29195 O O . LYS A 1 84 ? 1.512 18.014 8.701 1.00 10.23 84 LYS A O 16
ATOM 29214 N N . ASN A 1 85 ? 1.426 16.084 9.854 1.00 22.04 85 ASN A N 16
ATOM 29215 C CA . ASN A 1 85 ? 1.205 16.734 11.154 1.00 1.43 85 ASN A CA 16
ATOM 29216 C C . ASN A 1 85 ? 2.493 17.407 11.655 1.00 2.42 85 ASN A C 16
ATOM 29217 O O . ASN A 1 85 ? 2.469 18.519 12.183 1.00 12.42 85 ASN A O 16
ATOM 29228 N N . GLN A 1 86 ? 3.616 16.713 11.480 1.00 2.14 86 GLN A N 16
ATOM 29229 C CA . GLN A 1 86 ? 4.933 17.218 11.893 1.00 54.34 86 GLN A CA 16
ATOM 29230 C C . GLN A 1 86 ? 5.587 18.079 10.797 1.00 62.21 86 GLN A C 16
ATOM 29231 O O . GLN A 1 86 ? 6.701 18.576 10.973 1.00 54.02 86 GLN A O 16
ATOM 29245 N N . ASN A 1 87 ? 4.898 18.229 9.660 1.00 72.12 87 ASN A N 16
ATOM 29246 C CA . ASN A 1 87 ? 5.413 18.987 8.506 1.00 60.13 87 ASN A CA 16
ATOM 29247 C C . ASN A 1 87 ? 6.733 18.391 7.965 1.00 71.15 87 ASN A C 16
ATOM 29248 O O . ASN A 1 87 ? 7.485 19.063 7.254 1.00 23.21 87 ASN A O 16
ATOM 29259 N N . LYS A 1 88 ? 6.992 17.119 8.274 1.00 44.24 88 LYS A N 16
ATOM 29260 C CA . LYS A 1 88 ? 8.247 16.463 7.877 1.00 41.43 88 LYS A CA 16
ATOM 29261 C C . LYS A 1 88 ? 8.285 16.137 6.376 1.00 61.20 88 LYS A C 16
ATOM 29262 O O . LYS A 1 88 ? 7.712 15.144 5.920 1.00 44.15 88 LYS A O 16
ATOM 29281 N N . GLN A 1 89 ? 8.963 16.989 5.618 1.00 43.05 89 GLN A N 16
ATOM 29282 C CA . GLN A 1 89 ? 9.170 16.773 4.184 1.00 0.14 89 GLN A CA 16
ATOM 29283 C C . GLN A 1 89 ? 10.299 15.759 3.925 1.00 14.03 89 GLN A C 16
ATOM 29284 O O . GLN A 1 89 ? 11.411 16.126 3.533 1.00 54.14 89 GLN A O 16
ATOM 29298 N N . ILE A 1 90 ? 10.017 14.481 4.162 1.00 64.43 90 ILE A N 16
ATOM 29299 C CA . ILE A 1 90 ? 11.029 13.433 3.988 1.00 34.40 90 ILE A CA 16
ATOM 29300 C C . ILE A 1 90 ? 11.213 13.054 2.509 1.00 21.15 90 ILE A C 16
ATOM 29301 O O . ILE A 1 90 ? 10.430 13.454 1.643 1.00 74.23 90 ILE A O 16
ATOM 29317 N N . SER A 1 91 ? 12.252 12.277 2.232 1.00 1.25 91 SER A N 16
ATOM 29318 C CA . SER A 1 91 ? 12.524 11.793 0.873 1.00 54.41 91 SER A CA 16
ATOM 29319 C C . SER A 1 91 ? 12.051 10.345 0.689 1.00 31.10 91 SER A C 16
ATOM 29320 O O . SER A 1 91 ? 11.671 9.670 1.651 1.00 41.52 91 SER A O 16
ATOM 29328 N N . MET A 1 92 ? 12.089 9.866 -0.554 1.00 12.12 92 MET A N 16
ATOM 29329 C CA . MET A 1 92 ? 11.761 8.469 -0.858 1.00 33.53 92 MET A CA 16
ATOM 29330 C C . MET A 1 92 ? 12.697 7.510 -0.104 1.00 1.13 92 MET A C 16
ATOM 29331 O O . MET A 1 92 ? 12.291 6.423 0.315 1.00 24.00 92 MET A O 16
ATOM 29345 N N . ALA A 1 93 ? 13.948 7.928 0.070 1.00 35.45 93 ALA A N 16
ATOM 29346 C CA . ALA A 1 93 ? 14.934 7.139 0.812 1.00 4.33 93 ALA A CA 16
ATOM 29347 C C . ALA A 1 93 ? 14.508 6.937 2.277 1.00 72.21 93 ALA A C 16
ATOM 29348 O O . ALA A 1 93 ? 14.590 5.830 2.811 1.00 32.33 93 ALA A O 16
ATOM 29355 N N . GLU A 1 94 ? 14.040 8.009 2.916 1.00 1.32 94 GLU A N 16
ATOM 29356 C CA . GLU A 1 94 ? 13.573 7.938 4.305 1.00 41.04 94 GLU A CA 16
ATOM 29357 C C . GLU A 1 94 ? 12.340 7.033 4.431 1.00 30.54 94 GLU A C 16
ATOM 29358 O O . GLU A 1 94 ? 12.156 6.353 5.441 1.00 25.11 94 GLU A O 16
ATOM 29370 N N . ALA A 1 95 ? 11.500 7.024 3.396 1.00 54.35 95 ALA A N 16
ATOM 29371 C CA . ALA A 1 95 ? 10.372 6.093 3.331 1.00 41.13 95 ALA A CA 16
ATOM 29372 C C . ALA A 1 95 ? 10.862 4.634 3.352 1.00 22.04 95 ALA A C 16
ATOM 29373 O O . ALA A 1 95 ? 10.328 3.795 4.078 1.00 4.23 95 ALA A O 16
ATOM 29380 N N . GLN A 1 96 ? 11.895 4.346 2.554 1.00 1.34 96 GLN A N 16
ATOM 29381 C CA . GLN A 1 96 ? 12.541 3.025 2.551 1.00 32.33 96 GLN A CA 16
ATOM 29382 C C . GLN A 1 96 ? 13.229 2.726 3.895 1.00 14.42 96 GLN A C 16
ATOM 29383 O O . GLN A 1 96 ? 13.412 1.565 4.265 1.00 12.43 96 GLN A O 16
ATOM 29397 N N . GLY A 1 97 ? 13.625 3.776 4.608 1.00 12.43 97 GLY A N 16
ATOM 29398 C CA . GLY A 1 97 ? 14.212 3.612 5.933 1.00 64.35 97 GLY A CA 16
ATOM 29399 C C . GLY A 1 97 ? 13.188 3.185 6.984 1.00 14.33 97 GLY A C 16
ATOM 29400 O O . GLY A 1 97 ? 13.543 2.593 8.005 1.00 54.22 97 GLY A O 16
ATOM 29404 N N . LYS A 1 98 ? 11.915 3.489 6.732 1.00 64.33 98 LYS A N 16
ATOM 29405 C CA . LYS A 1 98 ? 10.831 3.137 7.658 1.00 74.35 98 LYS A CA 16
ATOM 29406 C C . LYS A 1 98 ? 10.163 1.806 7.247 1.00 23.33 98 LYS A C 16
ATOM 29407 O O . LYS A 1 98 ? 9.857 0.962 8.093 1.00 74.41 98 LYS A O 16
ATOM 29426 N N . PHE A 1 99 ? 9.922 1.636 5.946 1.00 63.34 99 PHE A N 16
ATOM 29427 C CA . PHE A 1 99 ? 9.318 0.402 5.416 1.00 61.10 99 PHE A CA 16
ATOM 29428 C C . PHE A 1 99 ? 10.163 -0.181 4.266 1.00 42.23 99 PHE A C 16
ATOM 29429 O O . PHE A 1 99 ? 9.806 -0.055 3.092 1.00 1.40 99 PHE A O 16
ATOM 29446 N N . PRO A 1 100 ? 11.287 -0.850 4.592 1.00 32.41 100 PRO A N 16
ATOM 29447 C CA . PRO A 1 100 ? 12.236 -1.358 3.577 1.00 42.44 100 PRO A CA 16
ATOM 29448 C C . PRO A 1 100 ? 11.666 -2.502 2.720 1.00 21.32 100 PRO A C 16
ATOM 29449 O O . PRO A 1 100 ? 12.105 -2.724 1.589 1.00 13.34 100 PRO A O 16
ATOM 29460 N N . GLU A 1 101 ? 10.691 -3.232 3.258 1.00 40.20 101 GLU A N 16
ATOM 29461 C CA . GLU A 1 101 ? 10.086 -4.359 2.537 1.00 72.21 101 GLU A CA 16
ATOM 29462 C C . GLU A 1 101 ? 9.006 -3.897 1.545 1.00 22.24 101 GLU A C 16
ATOM 29463 O O . GLU A 1 101 ? 8.617 -4.644 0.647 1.00 41.10 101 GLU A O 16
ATOM 29475 N N . VAL A 1 102 ? 8.535 -2.662 1.703 1.00 34.54 102 VAL A N 16
ATOM 29476 C CA . VAL A 1 102 ? 7.510 -2.110 0.813 1.00 52.14 102 VAL A CA 16
ATOM 29477 C C . VAL A 1 102 ? 8.155 -1.374 -0.373 1.00 23.51 102 VAL A C 16
ATOM 29478 O O . VAL A 1 102 ? 9.036 -0.532 -0.189 1.00 11.22 102 VAL A O 16
ATOM 29491 N N . VAL A 1 103 ? 7.715 -1.688 -1.587 1.00 1.12 103 VAL A N 16
ATOM 29492 C CA . VAL A 1 103 ? 8.295 -1.091 -2.793 1.00 30.22 103 VAL A CA 16
ATOM 29493 C C . VAL A 1 103 ? 7.707 0.304 -3.070 1.00 62.12 103 VAL A C 16
ATOM 29494 O O . VAL A 1 103 ? 6.588 0.438 -3.561 1.00 14.34 103 VAL A O 16
ATOM 29507 N N . PHE A 1 104 ? 8.470 1.344 -2.748 1.00 21.25 104 PHE A N 16
ATOM 29508 C CA . PHE A 1 104 ? 8.055 2.722 -3.032 1.00 23.03 104 PHE A CA 16
ATOM 29509 C C . PHE A 1 104 ? 8.477 3.140 -4.447 1.00 10.01 104 PHE A C 16
ATOM 29510 O O . PHE A 1 104 ? 9.462 2.638 -4.988 1.00 42.30 104 PHE A O 16
ATOM 29527 N N . SER A 1 105 ? 7.717 4.047 -5.053 1.00 23.53 105 SER A N 16
ATOM 29528 C CA . SER A 1 105 ? 8.017 4.534 -6.408 1.00 31.52 105 SER A CA 16
ATOM 29529 C C . SER A 1 105 ? 7.676 6.020 -6.560 1.00 23.43 105 SER A C 16
ATOM 29530 O O . SER A 1 105 ? 6.525 6.422 -6.390 1.00 63.34 105 SER A O 16
ATOM 29538 N N . GLY A 1 106 ? 8.687 6.831 -6.861 1.00 43.55 106 GLY A N 16
ATOM 29539 C CA . GLY A 1 106 ? 8.474 8.258 -7.090 1.00 70.13 106 GLY A CA 16
ATOM 29540 C C . GLY A 1 106 ? 9.052 8.728 -8.422 1.00 22.44 106 GLY A C 16
ATOM 29541 O O . GLY A 1 106 ? 10.211 8.450 -8.730 1.00 32.24 106 GLY A O 16
ATOM 29545 N N . SER A 1 107 ? 8.247 9.428 -9.224 1.00 60.30 107 SER A N 16
ATOM 29546 C CA . SER A 1 107 ? 8.724 9.984 -10.504 1.00 71.45 107 SER A CA 16
ATOM 29547 C C . SER A 1 107 ? 7.806 11.112 -11.011 1.00 72.41 107 SER A C 16
ATOM 29548 O O . SER A 1 107 ? 7.954 12.265 -10.597 1.00 52.20 107 SER A O 16
ATOM 29556 N N . ASN A 1 108 ? 6.854 10.774 -11.891 1.00 11.33 108 ASN A N 16
ATOM 29557 C CA . ASN A 1 108 ? 5.924 11.754 -12.480 1.00 53.22 108 ASN A CA 16
ATOM 29558 C C . ASN A 1 108 ? 5.083 11.105 -13.595 1.00 53.55 108 ASN A C 16
ATOM 29559 O O . ASN A 1 108 ? 5.556 10.212 -14.303 1.00 3.54 108 ASN A O 16
ATOM 29570 N N . LEU A 1 109 ? 3.841 11.558 -13.751 1.00 73.24 109 LEU A N 16
ATOM 29571 C CA . LEU A 1 109 ? 2.955 11.045 -14.805 1.00 55.25 109 LEU A CA 16
ATOM 29572 C C . LEU A 1 109 ? 3.187 11.795 -16.128 1.00 34.45 109 LEU A C 16
ATOM 29573 O O . LEU A 1 109 ? 3.343 13.018 -16.138 1.00 62.44 109 LEU A O 16
ATOM 29589 N N . GLU A 1 110 ? 3.201 11.059 -17.241 1.00 71.00 110 GLU A N 16
ATOM 29590 C CA . GLU A 1 110 ? 3.467 11.648 -18.563 1.00 13.31 110 GLU A CA 16
ATOM 29591 C C . GLU A 1 110 ? 2.342 12.597 -19.018 1.00 42.14 110 GLU A C 16
ATOM 29592 O O . GLU A 1 110 ? 1.210 12.530 -18.530 1.00 71.12 110 GLU A O 16
ATOM 29604 N N . HIS A 1 111 ? 2.665 13.473 -19.967 1.00 61.24 111 HIS A N 16
ATOM 29605 C CA . HIS A 1 111 ? 1.716 14.471 -20.477 1.00 61.23 111 HIS A CA 16
ATOM 29606 C C . HIS A 1 111 ? 0.797 13.857 -21.553 1.00 0.31 111 HIS A C 16
ATOM 29607 O O . HIS A 1 111 ? 0.763 14.309 -22.699 1.00 52.25 111 HIS A O 16
ATOM 29622 N N . HIS A 1 112 ? 0.050 12.821 -21.178 1.00 53.24 112 HIS A N 16
ATOM 29623 C CA . HIS A 1 112 ? -0.825 12.125 -22.126 1.00 23.43 112 HIS A CA 16
ATOM 29624 C C . HIS A 1 112 ? -2.160 12.866 -22.316 1.00 4.44 112 HIS A C 16
ATOM 29625 O O . HIS A 1 112 ? -2.465 13.325 -23.413 1.00 15.25 112 HIS A O 16
ATOM 29640 N N . HIS A 1 113 ? -2.957 12.975 -21.253 1.00 71.42 113 HIS A N 16
ATOM 29641 C CA . HIS A 1 113 ? -4.266 13.641 -21.339 1.00 70.34 113 HIS A CA 16
ATOM 29642 C C . HIS A 1 113 ? -4.482 14.616 -20.170 1.00 54.40 113 HIS A C 16
ATOM 29643 O O . HIS A 1 113 ? -4.225 14.276 -19.015 1.00 41.54 113 HIS A O 16
ATOM 29658 N N . HIS A 1 114 ? -4.956 15.826 -20.477 1.00 20.43 114 HIS A N 16
ATOM 29659 C CA . HIS A 1 114 ? -5.286 16.809 -19.436 1.00 73.50 114 HIS A CA 16
ATOM 29660 C C . HIS A 1 114 ? -6.419 16.294 -18.535 1.00 34.02 114 HIS A C 16
ATOM 29661 O O . HIS A 1 114 ? -7.361 15.657 -19.007 1.00 32.23 114 HIS A O 16
ATOM 29676 N N . HIS A 1 115 ? -6.323 16.575 -17.242 1.00 63.13 115 HIS A N 16
ATOM 29677 C CA . HIS A 1 115 ? -7.266 16.032 -16.261 1.00 64.25 115 HIS A CA 16
ATOM 29678 C C . HIS A 1 115 ? -8.291 17.086 -15.807 1.00 20.21 115 HIS A C 16
ATOM 29679 O O . HIS A 1 115 ? -7.933 18.123 -15.247 1.00 35.34 115 HIS A O 16
ATOM 29694 N N . HIS A 1 116 ? -9.566 16.807 -16.071 1.00 60.44 116 HIS A N 16
ATOM 29695 C CA . HIS A 1 116 ? -10.668 17.712 -15.717 1.00 50.44 116 HIS A CA 16
ATOM 29696 C C . HIS A 1 116 ? -11.060 17.573 -14.226 1.00 71.20 116 HIS A C 16
ATOM 29697 O O . HIS A 1 116 ? -10.717 18.470 -13.423 1.00 36.87 116 HIS A O 16
ATOM 29713 N N . MET A 1 1 ? 9.284 -32.685 -2.224 1.00 4.13 1 MET A N 17
ATOM 29714 C CA . MET A 1 1 ? 7.901 -32.774 -1.681 1.00 3.30 1 MET A CA 17
ATOM 29715 C C . MET A 1 1 ? 6.859 -32.375 -2.737 1.00 21.25 1 MET A C 17
ATOM 29716 O O . MET A 1 1 ? 6.888 -31.260 -3.261 1.00 10.32 1 MET A O 17
ATOM 29732 N N . ALA A 1 2 ? 5.937 -33.288 -3.043 1.00 74.02 2 ALA A N 17
ATOM 29733 C CA . ALA A 1 2 ? 4.852 -33.006 -3.990 1.00 22.04 2 ALA A CA 17
ATOM 29734 C C . ALA A 1 2 ? 3.707 -32.243 -3.303 1.00 52.13 2 ALA A C 17
ATOM 29735 O O . ALA A 1 2 ? 2.783 -32.844 -2.755 1.00 40.44 2 ALA A O 17
ATOM 29742 N N . ALA A 1 3 ? 3.790 -30.911 -3.316 1.00 24.12 3 ALA A N 17
ATOM 29743 C CA . ALA A 1 3 ? 2.798 -30.062 -2.639 1.00 21.52 3 ALA A CA 17
ATOM 29744 C C . ALA A 1 3 ? 1.495 -29.926 -3.447 1.00 21.45 3 ALA A C 17
ATOM 29745 O O . ALA A 1 3 ? 0.428 -29.682 -2.880 1.00 63.44 3 ALA A O 17
ATOM 29752 N N . SER A 1 4 ? 1.595 -30.083 -4.770 1.00 1.21 4 SER A N 17
ATOM 29753 C CA . SER A 1 4 ? 0.440 -29.969 -5.683 1.00 72.14 4 SER A CA 17
ATOM 29754 C C . SER A 1 4 ? -0.138 -28.540 -5.719 1.00 65.32 4 SER A C 17
ATOM 29755 O O . SER A 1 4 ? 0.048 -27.813 -6.699 1.00 11.14 4 SER A O 17
ATOM 29763 N N . THR A 1 5 ? -0.820 -28.138 -4.646 1.00 13.11 5 THR A N 17
ATOM 29764 C CA . THR A 1 5 ? -1.460 -26.814 -4.570 1.00 23.00 5 THR A CA 17
ATOM 29765 C C . THR A 1 5 ? -0.437 -25.672 -4.685 1.00 0.11 5 THR A C 17
ATOM 29766 O O . THR A 1 5 ? 0.432 -25.506 -3.824 1.00 51.22 5 THR A O 17
ATOM 29777 N N . VAL A 1 6 ? -0.555 -24.884 -5.750 1.00 55.22 6 VAL A N 17
ATOM 29778 C CA . VAL A 1 6 ? 0.369 -23.775 -6.009 1.00 52.20 6 VAL A CA 17
ATOM 29779 C C . VAL A 1 6 ? -0.019 -22.514 -5.216 1.00 54.52 6 VAL A C 17
ATOM 29780 O O . VAL A 1 6 ? -1.181 -22.102 -5.205 1.00 31.40 6 VAL A O 17
ATOM 29793 N N . HIS A 1 7 ? 0.957 -21.907 -4.542 1.00 32.21 7 HIS A N 17
ATOM 29794 C CA . HIS A 1 7 ? 0.721 -20.662 -3.800 1.00 54.44 7 HIS A CA 17
ATOM 29795 C C . HIS A 1 7 ? 1.020 -19.431 -4.668 1.00 2.12 7 HIS A C 17
ATOM 29796 O O . HIS A 1 7 ? 1.593 -19.538 -5.753 1.00 71.02 7 HIS A O 17
ATOM 29811 N N . THR A 1 8 ? 0.610 -18.260 -4.193 1.00 41.33 8 THR A N 17
ATOM 29812 C CA . THR A 1 8 ? 0.919 -16.993 -4.870 1.00 63.10 8 THR A CA 17
ATOM 29813 C C . THR A 1 8 ? 1.175 -15.881 -3.845 1.00 40.22 8 THR A C 17
ATOM 29814 O O . THR A 1 8 ? 0.315 -15.581 -3.015 1.00 72.02 8 THR A O 17
ATOM 29825 N N . SER A 1 9 ? 2.367 -15.292 -3.893 1.00 53.14 9 SER A N 17
ATOM 29826 C CA . SER A 1 9 ? 2.749 -14.217 -2.968 1.00 41.32 9 SER A CA 17
ATOM 29827 C C . SER A 1 9 ? 2.387 -12.836 -3.526 1.00 73.50 9 SER A C 17
ATOM 29828 O O . SER A 1 9 ? 2.119 -12.690 -4.719 1.00 31.14 9 SER A O 17
ATOM 29836 N N . PHE A 1 10 ? 2.369 -11.824 -2.656 1.00 12.43 10 PHE A N 17
ATOM 29837 C CA . PHE A 1 10 ? 1.957 -10.467 -3.050 1.00 52.23 10 PHE A CA 17
ATOM 29838 C C . PHE A 1 10 ? 2.914 -9.393 -2.504 1.00 20.04 10 PHE A C 17
ATOM 29839 O O . PHE A 1 10 ? 3.378 -9.478 -1.366 1.00 1.21 10 PHE A O 17
ATOM 29856 N N . ILE A 1 11 ? 3.201 -8.381 -3.325 1.00 64.45 11 ILE A N 17
ATOM 29857 C CA . ILE A 1 11 ? 4.070 -7.265 -2.925 1.00 2.35 11 ILE A CA 17
ATOM 29858 C C . ILE A 1 11 ? 3.295 -5.936 -2.904 1.00 14.51 11 ILE A C 17
ATOM 29859 O O . ILE A 1 11 ? 2.420 -5.709 -3.737 1.00 12.01 11 ILE A O 17
ATOM 29875 N N . LEU A 1 12 ? 3.615 -5.063 -1.951 1.00 75.03 12 LEU A N 17
ATOM 29876 C CA . LEU A 1 12 ? 2.991 -3.739 -1.877 1.00 52.11 12 LEU A CA 17
ATOM 29877 C C . LEU A 1 12 ? 3.891 -2.670 -2.516 1.00 50.40 12 LEU A C 17
ATOM 29878 O O . LEU A 1 12 ? 5.038 -2.479 -2.097 1.00 53.42 12 LEU A O 17
ATOM 29894 N N . LYS A 1 13 ? 3.380 -1.983 -3.536 1.00 15.24 13 LYS A N 17
ATOM 29895 C CA . LYS A 1 13 ? 4.103 -0.863 -4.147 1.00 22.31 13 LYS A CA 17
ATOM 29896 C C . LYS A 1 13 ? 3.428 0.476 -3.815 1.00 13.25 13 LYS A C 17
ATOM 29897 O O . LYS A 1 13 ? 2.217 0.632 -3.976 1.00 45.20 13 LYS A O 17
ATOM 29916 N N . VAL A 1 14 ? 4.225 1.438 -3.357 1.00 3.43 14 VAL A N 17
ATOM 29917 C CA . VAL A 1 14 ? 3.722 2.778 -3.023 1.00 35.12 14 VAL A CA 17
ATOM 29918 C C . VAL A 1 14 ? 4.329 3.853 -3.942 1.00 2.43 14 VAL A C 17
ATOM 29919 O O . VAL A 1 14 ? 5.546 4.044 -3.982 1.00 25.15 14 VAL A O 17
ATOM 29932 N N . LEU A 1 15 ? 3.474 4.545 -4.687 1.00 73.10 15 LEU A N 17
ATOM 29933 C CA . LEU A 1 15 ? 3.913 5.629 -5.570 1.00 51.03 15 LEU A CA 17
ATOM 29934 C C . LEU A 1 15 ? 3.975 6.950 -4.781 1.00 43.13 15 LEU A C 17
ATOM 29935 O O . LEU A 1 15 ? 2.942 7.522 -4.421 1.00 14.34 15 LEU A O 17
ATOM 29951 N N . TRP A 1 16 ? 5.190 7.422 -4.508 1.00 2.21 16 TRP A N 17
ATOM 29952 C CA . TRP A 1 16 ? 5.390 8.625 -3.695 1.00 23.41 16 TRP A CA 17
ATOM 29953 C C . TRP A 1 16 ? 5.416 9.888 -4.577 1.00 25.43 16 TRP A C 17
ATOM 29954 O O . TRP A 1 16 ? 6.305 10.050 -5.419 1.00 34.14 16 TRP A O 17
ATOM 29975 N N . LEU A 1 17 ? 4.442 10.777 -4.385 1.00 44.32 17 LEU A N 17
ATOM 29976 C CA . LEU A 1 17 ? 4.325 11.986 -5.217 1.00 70.10 17 LEU A CA 17
ATOM 29977 C C . LEU A 1 17 ? 4.595 13.278 -4.425 1.00 12.25 17 LEU A C 17
ATOM 29978 O O . LEU A 1 17 ? 4.857 13.250 -3.224 1.00 51.11 17 LEU A O 17
ATOM 29994 N N . ASP A 1 18 ? 4.501 14.409 -5.129 1.00 25.34 18 ASP A N 17
ATOM 29995 C CA . ASP A 1 18 ? 4.759 15.743 -4.567 1.00 25.53 18 ASP A CA 17
ATOM 29996 C C . ASP A 1 18 ? 3.915 16.027 -3.303 1.00 73.25 18 ASP A C 17
ATOM 29997 O O . ASP A 1 18 ? 4.444 16.459 -2.277 1.00 51.45 18 ASP A O 17
ATOM 30006 N N . GLN A 1 19 ? 2.602 15.803 -3.392 1.00 45.15 19 GLN A N 17
ATOM 30007 C CA . GLN A 1 19 ? 1.695 16.002 -2.247 1.00 53.14 19 GLN A CA 17
ATOM 30008 C C . GLN A 1 19 ? 0.694 14.846 -2.102 1.00 61.14 19 GLN A C 17
ATOM 30009 O O . GLN A 1 19 ? -0.259 14.937 -1.328 1.00 33.55 19 GLN A O 17
ATOM 30023 N N . ASN A 1 20 ? 0.923 13.752 -2.829 1.00 64.54 20 ASN A N 17
ATOM 30024 C CA . ASN A 1 20 ? 0.003 12.604 -2.817 1.00 55.43 20 ASN A CA 17
ATOM 30025 C C . ASN A 1 20 ? 0.747 11.277 -2.609 1.00 34.22 20 ASN A C 17
ATOM 30026 O O . ASN A 1 20 ? 1.947 11.169 -2.871 1.00 2.53 20 ASN A O 17
ATOM 30037 N N . VAL A 1 21 ? 0.017 10.268 -2.146 1.00 63.24 21 VAL A N 17
ATOM 30038 C CA . VAL A 1 21 ? 0.572 8.927 -1.939 1.00 52.55 21 VAL A CA 17
ATOM 30039 C C . VAL A 1 21 ? -0.381 7.842 -2.477 1.00 42.51 21 VAL A C 17
ATOM 30040 O O . VAL A 1 21 ? -1.538 7.745 -2.060 1.00 71.23 21 VAL A O 17
ATOM 30053 N N . ALA A 1 22 ? 0.102 7.037 -3.420 1.00 60.55 22 ALA A N 17
ATOM 30054 C CA . ALA A 1 22 ? -0.716 5.983 -4.031 1.00 62.44 22 ALA A CA 17
ATOM 30055 C C . ALA A 1 22 ? -0.222 4.581 -3.642 1.00 52.44 22 ALA A C 17
ATOM 30056 O O . ALA A 1 22 ? 0.977 4.319 -3.635 1.00 41.22 22 ALA A O 17
ATOM 30063 N N . ILE A 1 23 ? -1.151 3.682 -3.326 1.00 13.54 23 ILE A N 17
ATOM 30064 C CA . ILE A 1 23 ? -0.801 2.302 -2.950 1.00 20.35 23 ILE A CA 17
ATOM 30065 C C . ILE A 1 23 ? -1.375 1.275 -3.941 1.00 45.25 23 ILE A C 17
ATOM 30066 O O . ILE A 1 23 ? -2.457 1.471 -4.499 1.00 51.30 23 ILE A O 17
ATOM 30082 N N . ALA A 1 24 ? -0.634 0.185 -4.154 1.00 22.22 24 ALA A N 17
ATOM 30083 C CA . ALA A 1 24 ? -1.074 -0.906 -5.035 1.00 64.14 24 ALA A CA 17
ATOM 30084 C C . ALA A 1 24 ? -0.405 -2.238 -4.656 1.00 51.22 24 ALA A C 17
ATOM 30085 O O . ALA A 1 24 ? 0.633 -2.255 -3.995 1.00 61.50 24 ALA A O 17
ATOM 30092 N N . VAL A 1 25 ? -1.005 -3.352 -5.079 1.00 10.02 25 VAL A N 17
ATOM 30093 C CA . VAL A 1 25 ? -0.459 -4.690 -4.798 1.00 44.33 25 VAL A CA 17
ATOM 30094 C C . VAL A 1 25 ? -0.138 -5.453 -6.095 1.00 13.13 25 VAL A C 17
ATOM 30095 O O . VAL A 1 25 ? -0.904 -5.412 -7.060 1.00 42.34 25 VAL A O 17
ATOM 30108 N N . ASP A 1 26 ? 1.004 -6.142 -6.109 1.00 15.53 26 ASP A N 17
ATOM 30109 C CA . ASP A 1 26 ? 1.431 -6.946 -7.260 1.00 11.41 26 ASP A CA 17
ATOM 30110 C C . ASP A 1 26 ? 1.472 -8.442 -6.904 1.00 12.22 26 ASP A C 17
ATOM 30111 O O . ASP A 1 26 ? 1.894 -8.820 -5.810 1.00 3.15 26 ASP A O 17
ATOM 30120 N N . GLN A 1 27 ? 1.035 -9.287 -7.834 1.00 40.13 27 GLN A N 17
ATOM 30121 C CA . GLN A 1 27 ? 1.020 -10.741 -7.629 1.00 43.22 27 GLN A CA 17
ATOM 30122 C C . GLN A 1 27 ? 2.307 -11.401 -8.165 1.00 54.24 27 GLN A C 17
ATOM 30123 O O . GLN A 1 27 ? 2.674 -11.231 -9.332 1.00 24.32 27 GLN A O 17
ATOM 30137 N N . ILE A 1 28 ? 2.995 -12.147 -7.303 1.00 50.11 28 ILE A N 17
ATOM 30138 C CA . ILE A 1 28 ? 4.189 -12.893 -7.710 1.00 32.31 28 ILE A CA 17
ATOM 30139 C C . ILE A 1 28 ? 3.805 -14.234 -8.355 1.00 32.24 28 ILE A C 17
ATOM 30140 O O . ILE A 1 28 ? 3.419 -15.188 -7.674 1.00 31.34 28 ILE A O 17
ATOM 30156 N N . VAL A 1 29 ? 3.896 -14.288 -9.678 1.00 62.35 29 VAL A N 17
ATOM 30157 C CA . VAL A 1 29 ? 3.563 -15.494 -10.439 1.00 41.34 29 VAL A CA 17
ATOM 30158 C C . VAL A 1 29 ? 4.816 -16.355 -10.672 1.00 64.32 29 VAL A C 17
ATOM 30159 O O . VAL A 1 29 ? 5.931 -15.834 -10.730 1.00 14.44 29 VAL A O 17
ATOM 30172 N N . GLY A 1 30 ? 4.631 -17.668 -10.811 1.00 53.21 30 GLY A N 17
ATOM 30173 C CA . GLY A 1 30 ? 5.753 -18.563 -11.111 1.00 73.00 30 GLY A CA 17
ATOM 30174 C C . GLY A 1 30 ? 6.502 -18.188 -12.397 1.00 42.44 30 GLY A C 17
ATOM 30175 O O . GLY A 1 30 ? 7.625 -18.635 -12.624 1.00 62.04 30 GLY A O 17
ATOM 30179 N N . LYS A 1 31 ? 5.860 -17.382 -13.247 1.00 44.41 31 LYS A N 17
ATOM 30180 C CA . LYS A 1 31 ? 6.490 -16.861 -14.469 1.00 32.52 31 LYS A CA 17
ATOM 30181 C C . LYS A 1 31 ? 7.167 -15.500 -14.217 1.00 65.32 31 LYS A C 17
ATOM 30182 O O . LYS A 1 31 ? 8.175 -15.172 -14.846 1.00 34.35 31 LYS A O 17
ATOM 30201 N N . GLY A 1 32 ? 6.608 -14.717 -13.294 1.00 64.41 32 GLY A N 17
ATOM 30202 C CA . GLY A 1 32 ? 7.145 -13.396 -12.990 1.00 45.30 32 GLY A CA 17
ATOM 30203 C C . GLY A 1 32 ? 6.189 -12.554 -12.147 1.00 61.43 32 GLY A C 17
ATOM 30204 O O . GLY A 1 32 ? 5.092 -12.996 -11.806 1.00 54.23 32 GLY A O 17
ATOM 30208 N N . THR A 1 33 ? 6.603 -11.342 -11.809 1.00 42.44 33 THR A N 17
ATOM 30209 C CA . THR A 1 33 ? 5.769 -10.422 -11.017 1.00 73.53 33 THR A CA 17
ATOM 30210 C C . THR A 1 33 ? 4.833 -9.598 -11.909 1.00 14.45 33 THR A C 17
ATOM 30211 O O . THR A 1 33 ? 5.264 -9.006 -12.898 1.00 62.52 33 THR A O 17
ATOM 30222 N N . SER A 1 34 ? 3.555 -9.548 -11.546 1.00 75.32 34 SER A N 17
ATOM 30223 C CA . SER A 1 34 ? 2.546 -8.822 -12.338 1.00 14.53 34 SER A CA 17
ATOM 30224 C C . SER A 1 34 ? 1.630 -7.978 -11.437 1.00 54.32 34 SER A C 17
ATOM 30225 O O . SER A 1 34 ? 1.155 -8.464 -10.415 1.00 13.23 34 SER A O 17
ATOM 30233 N N . PRO A 1 35 ? 1.372 -6.703 -11.796 1.00 33.21 35 PRO A N 17
ATOM 30234 C CA . PRO A 1 35 ? 0.460 -5.830 -11.029 1.00 44.43 35 PRO A CA 17
ATOM 30235 C C . PRO A 1 35 ? -0.928 -6.458 -10.810 1.00 74.33 35 PRO A C 17
ATOM 30236 O O . PRO A 1 35 ? -1.597 -6.864 -11.763 1.00 22.23 35 PRO A O 17
ATOM 30247 N N . LEU A 1 36 ? -1.352 -6.529 -9.550 1.00 74.24 36 LEU A N 17
ATOM 30248 C CA . LEU A 1 36 ? -2.635 -7.145 -9.190 1.00 11.30 36 LEU A CA 17
ATOM 30249 C C . LEU A 1 36 ? -3.764 -6.103 -9.109 1.00 63.32 36 LEU A C 17
ATOM 30250 O O . LEU A 1 36 ? -4.873 -6.332 -9.600 1.00 75.20 36 LEU A O 17
ATOM 30266 N N . THR A 1 37 ? -3.483 -4.969 -8.468 1.00 61.52 37 THR A N 17
ATOM 30267 C CA . THR A 1 37 ? -4.475 -3.890 -8.312 1.00 60.04 37 THR A CA 17
ATOM 30268 C C . THR A 1 37 ? -3.987 -2.584 -8.954 1.00 65.51 37 THR A C 17
ATOM 30269 O O . THR A 1 37 ? -2.862 -2.501 -9.448 1.00 13.52 37 THR A O 17
ATOM 30280 N N . SER A 1 38 ? -4.846 -1.567 -8.944 1.00 51.43 38 SER A N 17
ATOM 30281 C CA . SER A 1 38 ? -4.471 -0.229 -9.422 1.00 63.43 38 SER A CA 17
ATOM 30282 C C . SER A 1 38 ? -3.955 0.635 -8.262 1.00 60.52 38 SER A C 17
ATOM 30283 O O . SER A 1 38 ? -3.934 0.194 -7.109 1.00 70.21 38 SER A O 17
ATOM 30291 N N . TYR A 1 39 ? -3.550 1.865 -8.567 1.00 1.13 39 TYR A N 17
ATOM 30292 C CA . TYR A 1 39 ? -2.963 2.765 -7.562 1.00 31.34 39 TYR A CA 17
ATOM 30293 C C . TYR A 1 39 ? -4.019 3.705 -6.955 1.00 14.43 39 TYR A C 17
ATOM 30294 O O . TYR A 1 39 ? -4.551 4.588 -7.634 1.00 71.40 39 TYR A O 17
ATOM 30312 N N . PHE A 1 40 ? -4.318 3.504 -5.672 1.00 74.45 40 PHE A N 17
ATOM 30313 C CA . PHE A 1 40 ? -5.319 4.314 -4.966 1.00 73.14 40 PHE A CA 17
ATOM 30314 C C . PHE A 1 40 ? -4.666 5.507 -4.249 1.00 25.35 40 PHE A C 17
ATOM 30315 O O . PHE A 1 40 ? -3.710 5.341 -3.488 1.00 10.31 40 PHE A O 17
ATOM 30332 N N . PHE A 1 41 ? -5.199 6.708 -4.488 1.00 71.55 41 PHE A N 17
ATOM 30333 C CA . PHE A 1 41 ? -4.588 7.951 -3.994 1.00 30.13 41 PHE A CA 17
ATOM 30334 C C . PHE A 1 41 ? -5.146 8.404 -2.631 1.00 23.34 41 PHE A C 17
ATOM 30335 O O . PHE A 1 41 ? -6.285 8.864 -2.523 1.00 13.13 41 PHE A O 17
ATOM 30352 N N . TRP A 1 42 ? -4.317 8.285 -1.602 1.00 72.12 42 TRP A N 17
ATOM 30353 C CA . TRP A 1 42 ? -4.631 8.795 -0.263 1.00 62.30 42 TRP A CA 17
ATOM 30354 C C . TRP A 1 42 ? -4.079 10.232 -0.096 1.00 14.24 42 TRP A C 17
ATOM 30355 O O . TRP A 1 42 ? -2.978 10.532 -0.562 1.00 73.31 42 TRP A O 17
ATOM 30376 N N . PRO A 1 43 ? -4.830 11.154 0.552 1.00 72.35 43 PRO A N 17
ATOM 30377 C CA . PRO A 1 43 ? -6.148 10.895 1.139 1.00 30.21 43 PRO A CA 17
ATOM 30378 C C . PRO A 1 43 ? -7.324 11.299 0.233 1.00 3.41 43 PRO A C 17
ATOM 30379 O O . PRO A 1 43 ? -8.459 11.428 0.701 1.00 12.24 43 PRO A O 17
ATOM 30390 N N . ARG A 1 44 ? -7.059 11.490 -1.061 1.00 71.53 44 ARG A N 17
ATOM 30391 C CA . ARG A 1 44 ? -8.097 11.928 -2.007 1.00 2.32 44 ARG A CA 17
ATOM 30392 C C . ARG A 1 44 ? -9.235 10.896 -2.121 1.00 14.21 44 ARG A C 17
ATOM 30393 O O . ARG A 1 44 ? -10.369 11.234 -2.473 1.00 22.25 44 ARG A O 17
ATOM 30414 N N . ALA A 1 45 ? -8.921 9.643 -1.819 1.00 54.44 45 ALA A N 17
ATOM 30415 C CA . ALA A 1 45 ? -9.919 8.576 -1.743 1.00 24.24 45 ALA A CA 17
ATOM 30416 C C . ALA A 1 45 ? -9.599 7.621 -0.591 1.00 3.20 45 ALA A C 17
ATOM 30417 O O . ALA A 1 45 ? -8.490 7.643 -0.045 1.00 12.15 45 ALA A O 17
ATOM 30424 N N . ASP A 1 46 ? -10.566 6.792 -0.216 1.00 10.33 46 ASP A N 17
ATOM 30425 C CA . ASP A 1 46 ? -10.352 5.790 0.832 1.00 22.55 46 ASP A CA 17
ATOM 30426 C C . ASP A 1 46 ? -9.446 4.659 0.315 1.00 41.43 46 ASP A C 17
ATOM 30427 O O . ASP A 1 46 ? -9.905 3.556 0.020 1.00 51.52 46 ASP A O 17
ATOM 30436 N N . ALA A 1 47 ? -8.152 4.965 0.193 1.00 63.24 47 ALA A N 17
ATOM 30437 C CA . ALA A 1 47 ? -7.172 4.056 -0.416 1.00 43.11 47 ALA A CA 17
ATOM 30438 C C . ALA A 1 47 ? -7.181 2.654 0.211 1.00 71.23 47 ALA A C 17
ATOM 30439 O O . ALA A 1 47 ? -7.255 1.651 -0.500 1.00 52.54 47 ALA A O 17
ATOM 30446 N N . TRP A 1 48 ? -7.119 2.592 1.536 1.00 15.33 48 TRP A N 17
ATOM 30447 C CA . TRP A 1 48 ? -7.059 1.311 2.246 1.00 4.34 48 TRP A CA 17
ATOM 30448 C C . TRP A 1 48 ? -8.345 0.495 2.032 1.00 25.10 48 TRP A C 17
ATOM 30449 O O . TRP A 1 48 ? -8.300 -0.712 1.770 1.00 62.20 48 TRP A O 17
ATOM 30470 N N . GLN A 1 49 ? -9.490 1.169 2.136 1.00 43.52 49 GLN A N 17
ATOM 30471 C CA . GLN A 1 49 ? -10.793 0.531 1.922 1.00 20.35 49 GLN A CA 17
ATOM 30472 C C . GLN A 1 49 ? -10.919 0.004 0.484 1.00 72.24 49 GLN A C 17
ATOM 30473 O O . GLN A 1 49 ? -11.351 -1.128 0.258 1.00 42.33 49 GLN A O 17
ATOM 30487 N N . GLN A 1 50 ? -10.530 0.834 -0.480 1.00 2.35 50 GLN A N 17
ATOM 30488 C CA . GLN A 1 50 ? -10.556 0.450 -1.894 1.00 74.12 50 GLN A CA 17
ATOM 30489 C C . GLN A 1 50 ? -9.601 -0.723 -2.174 1.00 41.40 50 GLN A C 17
ATOM 30490 O O . GLN A 1 50 ? -9.906 -1.602 -2.982 1.00 34.10 50 GLN A O 17
ATOM 30504 N N . LEU A 1 51 ? -8.454 -0.737 -1.490 1.00 33.03 51 LEU A N 17
ATOM 30505 C CA . LEU A 1 51 ? -7.460 -1.805 -1.654 1.00 23.14 51 LEU A CA 17
ATOM 30506 C C . LEU A 1 51 ? -7.998 -3.158 -1.160 1.00 62.31 51 LEU A C 17
ATOM 30507 O O . LEU A 1 51 ? -7.989 -4.148 -1.899 1.00 72.54 51 LEU A O 17
ATOM 30523 N N . LYS A 1 52 ? -8.473 -3.201 0.088 1.00 41.45 52 LYS A N 17
ATOM 30524 C CA . LYS A 1 52 ? -9.009 -4.443 0.656 1.00 63.23 52 LYS A CA 17
ATOM 30525 C C . LYS A 1 52 ? -10.208 -4.943 -0.157 1.00 50.40 52 LYS A C 17
ATOM 30526 O O . LYS A 1 52 ? -10.353 -6.141 -0.387 1.00 60.42 52 LYS A O 17
ATOM 30545 N N . ASP A 1 53 ? -11.050 -4.010 -0.601 1.00 64.32 53 ASP A N 17
ATOM 30546 C CA . ASP A 1 53 ? -12.216 -4.335 -1.425 1.00 34.33 53 ASP A CA 17
ATOM 30547 C C . ASP A 1 53 ? -11.806 -5.073 -2.716 1.00 33.13 53 ASP A C 17
ATOM 30548 O O . ASP A 1 53 ? -12.474 -6.018 -3.143 1.00 42.01 53 ASP A O 17
ATOM 30557 N N . GLU A 1 54 ? -10.702 -4.642 -3.328 1.00 65.31 54 GLU A N 17
ATOM 30558 C CA . GLU A 1 54 ? -10.159 -5.319 -4.515 1.00 61.12 54 GLU A CA 17
ATOM 30559 C C . GLU A 1 54 ? -9.666 -6.734 -4.179 1.00 20.40 54 GLU A C 17
ATOM 30560 O O . GLU A 1 54 ? -9.933 -7.684 -4.913 1.00 12.04 54 GLU A O 17
ATOM 30572 N N . LEU A 1 55 ? -8.946 -6.866 -3.068 1.00 65.04 55 LEU A N 17
ATOM 30573 C CA . LEU A 1 55 ? -8.425 -8.167 -2.626 1.00 64.55 55 LEU A CA 17
ATOM 30574 C C . LEU A 1 55 ? -9.561 -9.139 -2.251 1.00 54.54 55 LEU A C 17
ATOM 30575 O O . LEU A 1 55 ? -9.444 -10.350 -2.444 1.00 21.24 55 LEU A O 17
ATOM 30591 N N . GLU A 1 56 ? -10.657 -8.602 -1.713 1.00 53.20 56 GLU A N 17
ATOM 30592 C CA . GLU A 1 56 ? -11.845 -9.409 -1.403 1.00 31.44 56 GLU A CA 17
ATOM 30593 C C . GLU A 1 56 ? -12.623 -9.745 -2.686 1.00 24.25 56 GLU A C 17
ATOM 30594 O O . GLU A 1 56 ? -13.234 -10.810 -2.803 1.00 24.12 56 GLU A O 17
ATOM 30606 N N . ALA A 1 57 ? -12.589 -8.825 -3.649 1.00 4.04 57 ALA A N 17
ATOM 30607 C CA . ALA A 1 57 ? -13.182 -9.055 -4.970 1.00 71.22 57 ALA A CA 17
ATOM 30608 C C . ALA A 1 57 ? -12.435 -10.165 -5.723 1.00 73.22 57 ALA A C 17
ATOM 30609 O O . ALA A 1 57 ? -13.040 -10.977 -6.426 1.00 4.41 57 ALA A O 17
ATOM 30616 N N . LYS A 1 58 ? -11.114 -10.182 -5.579 1.00 41.41 58 LYS A N 17
ATOM 30617 C CA . LYS A 1 58 ? -10.282 -11.240 -6.150 1.00 50.24 58 LYS A CA 17
ATOM 30618 C C . LYS A 1 58 ? -10.276 -12.459 -5.212 1.00 1.42 58 LYS A C 17
ATOM 30619 O O . LYS A 1 58 ? -9.409 -12.598 -4.348 1.00 34.15 58 LYS A O 17
ATOM 30638 N N . HIS A 1 59 ? -11.257 -13.339 -5.393 1.00 22.43 59 HIS A N 17
ATOM 30639 C CA . HIS A 1 59 ? -11.530 -14.425 -4.440 1.00 53.14 59 HIS A CA 17
ATOM 30640 C C . HIS A 1 59 ? -10.419 -15.489 -4.364 1.00 24.31 59 HIS A C 17
ATOM 30641 O O . HIS A 1 59 ? -10.517 -16.425 -3.570 1.00 2.23 59 HIS A O 17
ATOM 30656 N N . TRP A 1 60 ? -9.372 -15.354 -5.176 1.00 73.31 60 TRP A N 17
ATOM 30657 C CA . TRP A 1 60 ? -8.239 -16.293 -5.126 1.00 13.25 60 TRP A CA 17
ATOM 30658 C C . TRP A 1 60 ? -7.114 -15.779 -4.203 1.00 32.54 60 TRP A C 17
ATOM 30659 O O . TRP A 1 60 ? -6.080 -16.430 -4.040 1.00 22.31 60 TRP A O 17
ATOM 30680 N N . ILE A 1 61 ? -7.329 -14.611 -3.599 1.00 71.41 61 ILE A N 17
ATOM 30681 C CA . ILE A 1 61 ? -6.415 -14.076 -2.576 1.00 3.45 61 ILE A CA 17
ATOM 30682 C C . ILE A 1 61 ? -6.784 -14.631 -1.188 1.00 35.14 61 ILE A C 17
ATOM 30683 O O . ILE A 1 61 ? -7.946 -14.570 -0.782 1.00 11.33 61 ILE A O 17
ATOM 30699 N N . ALA A 1 62 ? -5.797 -15.167 -0.466 1.00 35.13 62 ALA A N 17
ATOM 30700 C CA . ALA A 1 62 ? -6.031 -15.744 0.866 1.00 62.34 62 ALA A CA 17
ATOM 30701 C C . ALA A 1 62 ? -6.096 -14.661 1.956 1.00 14.30 62 ALA A C 17
ATOM 30702 O O . ALA A 1 62 ? -5.613 -13.540 1.768 1.00 64.41 62 ALA A O 17
ATOM 30709 N N . GLU A 1 63 ? -6.691 -15.006 3.101 1.00 60.11 63 GLU A N 17
ATOM 30710 C CA . GLU A 1 63 ? -6.822 -14.066 4.224 1.00 61.24 63 GLU A CA 17
ATOM 30711 C C . GLU A 1 63 ? -5.454 -13.565 4.709 1.00 22.41 63 GLU A C 17
ATOM 30712 O O . GLU A 1 63 ? -5.203 -12.361 4.734 1.00 14.40 63 GLU A O 17
ATOM 30724 N N . ALA A 1 64 ? -4.571 -14.490 5.082 1.00 12.35 64 ALA A N 17
ATOM 30725 C CA . ALA A 1 64 ? -3.241 -14.131 5.593 1.00 52.12 64 ALA A CA 17
ATOM 30726 C C . ALA A 1 64 ? -2.503 -13.170 4.647 1.00 61.44 64 ALA A C 17
ATOM 30727 O O . ALA A 1 64 ? -1.894 -12.191 5.086 1.00 34.33 64 ALA A O 17
ATOM 30734 N N . ASP A 1 65 ? -2.573 -13.449 3.347 1.00 52.54 65 ASP A N 17
ATOM 30735 C CA . ASP A 1 65 ? -1.943 -12.597 2.337 1.00 72.03 65 ASP A CA 17
ATOM 30736 C C . ASP A 1 65 ? -2.575 -11.195 2.296 1.00 14.51 65 ASP A C 17
ATOM 30737 O O . ASP A 1 65 ? -1.865 -10.186 2.357 1.00 44.54 65 ASP A O 17
ATOM 30746 N N . ARG A 1 66 ? -3.909 -11.129 2.202 1.00 15.12 66 ARG A N 17
ATOM 30747 C CA . ARG A 1 66 ? -4.598 -9.836 2.125 1.00 74.25 66 ARG A CA 17
ATOM 30748 C C . ARG A 1 66 ? -4.339 -9.006 3.394 1.00 2.14 66 ARG A C 17
ATOM 30749 O O . ARG A 1 66 ? -4.125 -7.801 3.323 1.00 71.01 66 ARG A O 17
ATOM 30770 N N . ILE A 1 67 ? -4.325 -9.667 4.548 1.00 54.42 67 ILE A N 17
ATOM 30771 C CA . ILE A 1 67 ? -4.128 -8.981 5.826 1.00 13.14 67 ILE A CA 17
ATOM 30772 C C . ILE A 1 67 ? -2.689 -8.462 5.976 1.00 10.22 67 ILE A C 17
ATOM 30773 O O . ILE A 1 67 ? -2.474 -7.346 6.447 1.00 73.35 67 ILE A O 17
ATOM 30789 N N . ASN A 1 68 ? -1.711 -9.266 5.557 1.00 0.02 68 ASN A N 17
ATOM 30790 C CA . ASN A 1 68 ? -0.304 -8.851 5.592 1.00 11.53 68 ASN A CA 17
ATOM 30791 C C . ASN A 1 68 ? -0.095 -7.529 4.835 1.00 52.11 68 ASN A C 17
ATOM 30792 O O . ASN A 1 68 ? 0.433 -6.561 5.388 1.00 74.34 68 ASN A O 17
ATOM 30803 N N . VAL A 1 69 ? -0.524 -7.492 3.572 1.00 13.30 69 VAL A N 17
ATOM 30804 C CA . VAL A 1 69 ? -0.364 -6.290 2.742 1.00 22.23 69 VAL A CA 17
ATOM 30805 C C . VAL A 1 69 ? -1.210 -5.115 3.269 1.00 43.44 69 VAL A C 17
ATOM 30806 O O . VAL A 1 69 ? -0.800 -3.956 3.177 1.00 1.21 69 VAL A O 17
ATOM 30819 N N . LEU A 1 70 ? -2.384 -5.413 3.832 1.00 5.24 70 LEU A N 17
ATOM 30820 C CA . LEU A 1 70 ? -3.243 -4.374 4.419 1.00 12.35 70 LEU A CA 17
ATOM 30821 C C . LEU A 1 70 ? -2.608 -3.749 5.671 1.00 34.33 70 LEU A C 17
ATOM 30822 O O . LEU A 1 70 ? -2.602 -2.529 5.822 1.00 3.10 70 LEU A O 17
ATOM 30838 N N . ASN A 1 71 ? -2.071 -4.583 6.562 1.00 40.41 71 ASN A N 17
ATOM 30839 C CA . ASN A 1 71 ? -1.444 -4.090 7.798 1.00 54.30 71 ASN A CA 17
ATOM 30840 C C . ASN A 1 71 ? -0.229 -3.197 7.496 1.00 43.04 71 ASN A C 17
ATOM 30841 O O . ASN A 1 71 ? -0.127 -2.085 8.017 1.00 52.15 71 ASN A O 17
ATOM 30852 N N . GLN A 1 72 ? 0.683 -3.677 6.649 1.00 60.34 72 GLN A N 17
ATOM 30853 C CA . GLN A 1 72 ? 1.856 -2.878 6.263 1.00 31.22 72 GLN A CA 17
ATOM 30854 C C . GLN A 1 72 ? 1.429 -1.593 5.527 1.00 65.24 72 GLN A C 17
ATOM 30855 O O . GLN A 1 72 ? 2.011 -0.525 5.732 1.00 24.14 72 GLN A O 17
ATOM 30869 N N . ALA A 1 73 ? 0.396 -1.698 4.685 1.00 64.11 73 ALA A N 17
ATOM 30870 C CA . ALA A 1 73 ? -0.176 -0.524 4.013 1.00 25.42 73 ALA A CA 17
ATOM 30871 C C . ALA A 1 73 ? -0.770 0.468 5.025 1.00 12.55 73 ALA A C 17
ATOM 30872 O O . ALA A 1 73 ? -0.643 1.681 4.866 1.00 11.23 73 ALA A O 17
ATOM 30879 N N . THR A 1 74 ? -1.412 -0.061 6.071 1.00 41.22 74 THR A N 17
ATOM 30880 C CA . THR A 1 74 ? -1.988 0.772 7.139 1.00 24.35 74 THR A CA 17
ATOM 30881 C C . THR A 1 74 ? -0.926 1.688 7.755 1.00 32.24 74 THR A C 17
ATOM 30882 O O . THR A 1 74 ? -1.129 2.898 7.891 1.00 71.30 74 THR A O 17
ATOM 30893 N N . GLU A 1 75 ? 0.211 1.102 8.126 1.00 15.44 75 GLU A N 17
ATOM 30894 C CA . GLU A 1 75 ? 1.316 1.866 8.709 1.00 61.04 75 GLU A CA 17
ATOM 30895 C C . GLU A 1 75 ? 1.800 2.965 7.748 1.00 0.42 75 GLU A C 17
ATOM 30896 O O . GLU A 1 75 ? 1.964 4.112 8.150 1.00 14.11 75 GLU A O 17
ATOM 30908 N N . VAL A 1 76 ? 2.016 2.606 6.478 1.00 53.31 76 VAL A N 17
ATOM 30909 C CA . VAL A 1 76 ? 2.441 3.578 5.454 1.00 14.45 76 VAL A CA 17
ATOM 30910 C C . VAL A 1 76 ? 1.467 4.769 5.364 1.00 1.32 76 VAL A C 17
ATOM 30911 O O . VAL A 1 76 ? 1.881 5.929 5.345 1.00 10.42 76 VAL A O 17
ATOM 30924 N N . ILE A 1 77 ? 0.174 4.464 5.314 1.00 42.33 77 ILE A N 17
ATOM 30925 C CA . ILE A 1 77 ? -0.873 5.493 5.243 1.00 31.40 77 ILE A CA 17
ATOM 30926 C C . ILE A 1 77 ? -0.838 6.440 6.459 1.00 15.54 77 ILE A C 17
ATOM 30927 O O . ILE A 1 77 ? -0.791 7.664 6.306 1.00 4.43 77 ILE A O 17
ATOM 30943 N N . ASN A 1 78 ? -0.848 5.874 7.666 1.00 71.31 78 ASN A N 17
ATOM 30944 C CA . ASN A 1 78 ? -0.790 6.685 8.893 1.00 20.44 78 ASN A CA 17
ATOM 30945 C C . ASN A 1 78 ? 0.582 7.359 9.060 1.00 60.30 78 ASN A C 17
ATOM 30946 O O . ASN A 1 78 ? 0.699 8.387 9.727 1.00 2.25 78 ASN A O 17
ATOM 30957 N N . PHE A 1 79 ? 1.616 6.777 8.454 1.00 20.12 79 PHE A N 17
ATOM 30958 C CA . PHE A 1 79 ? 2.956 7.374 8.454 1.00 43.23 79 PHE A CA 17
ATOM 30959 C C . PHE A 1 79 ? 2.963 8.666 7.627 1.00 11.54 79 PHE A C 17
ATOM 30960 O O . PHE A 1 79 ? 3.459 9.699 8.071 1.00 43.52 79 PHE A O 17
ATOM 30977 N N . TRP A 1 80 ? 2.389 8.601 6.425 1.00 52.52 80 TRP A N 17
ATOM 30978 C CA . TRP A 1 80 ? 2.254 9.781 5.567 1.00 43.32 80 TRP A CA 17
ATOM 30979 C C . TRP A 1 80 ? 1.412 10.867 6.260 1.00 24.44 80 TRP A C 17
ATOM 30980 O O . TRP A 1 80 ? 1.766 12.048 6.246 1.00 52.04 80 TRP A O 17
ATOM 31001 N N . GLN A 1 81 ? 0.300 10.459 6.876 1.00 72.33 81 GLN A N 17
ATOM 31002 C CA . GLN A 1 81 ? -0.554 11.389 7.626 1.00 73.34 81 GLN A CA 17
ATOM 31003 C C . GLN A 1 81 ? 0.212 12.003 8.812 1.00 54.34 81 GLN A C 17
A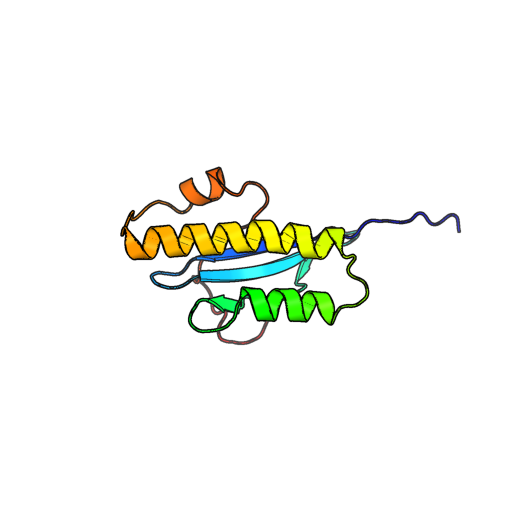TOM 31004 O O . GLN A 1 81 ? 0.064 13.189 9.113 1.00 22.15 81 GLN A O 17
ATOM 31018 N N . ASP A 1 82 ? 1.033 11.187 9.472 1.00 15.35 82 ASP A N 17
ATOM 31019 C CA . ASP A 1 82 ? 1.898 11.655 10.562 1.00 73.31 82 ASP A CA 17
ATOM 31020 C C . ASP A 1 82 ? 2.825 12.780 10.070 1.00 74.42 82 ASP A C 17
ATOM 31021 O O . ASP A 1 82 ? 2.965 13.828 10.714 1.00 30.04 82 ASP A O 17
ATOM 31030 N N . LEU A 1 83 ? 3.447 12.547 8.916 1.00 3.51 83 LEU A N 17
ATOM 31031 C CA . LEU A 1 83 ? 4.302 13.546 8.273 1.00 22.24 83 LEU A CA 17
ATOM 31032 C C . LEU A 1 83 ? 3.510 14.817 7.941 1.00 33.24 83 LEU A C 17
ATOM 31033 O O . LEU A 1 83 ? 4.032 15.923 8.037 1.00 3.13 83 LEU A O 17
ATOM 31049 N N . LYS A 1 84 ? 2.245 14.647 7.560 1.00 23.30 84 LYS A N 17
ATOM 31050 C CA . LYS A 1 84 ? 1.359 15.781 7.256 1.00 4.00 84 LYS A CA 17
ATOM 31051 C C . LYS A 1 84 ? 1.034 16.608 8.510 1.00 25.41 84 LYS A C 17
ATOM 31052 O O . LYS A 1 84 ? 1.017 17.839 8.461 1.00 2.41 84 LYS A O 17
ATOM 31071 N N . ASN A 1 85 ? 0.774 15.929 9.625 1.00 34.44 85 ASN A N 17
ATOM 31072 C CA . ASN A 1 85 ? 0.483 16.603 10.897 1.00 11.21 85 ASN A CA 17
ATOM 31073 C C . ASN A 1 85 ? 1.667 17.466 11.359 1.00 31.33 85 ASN A C 17
ATOM 31074 O O . ASN A 1 85 ? 1.485 18.571 11.875 1.00 62.01 85 ASN A O 17
ATOM 31085 N N . GLN A 1 86 ? 2.877 16.942 11.178 1.00 71.42 86 GLN A N 17
ATOM 31086 C CA . GLN A 1 86 ? 4.105 17.640 11.584 1.00 43.01 86 GLN A CA 17
ATOM 31087 C C . GLN A 1 86 ? 4.723 18.441 10.423 1.00 52.43 86 GLN A C 17
ATOM 31088 O O . GLN A 1 86 ? 5.638 19.238 10.632 1.00 75.44 86 GLN A O 17
ATOM 31102 N N . ASN A 1 87 ? 4.213 18.215 9.211 1.00 10.03 87 ASN A N 17
ATOM 31103 C CA . ASN A 1 87 ? 4.716 18.873 7.992 1.00 55.53 87 ASN A CA 17
ATOM 31104 C C . ASN A 1 87 ? 6.198 18.544 7.736 1.00 33.35 87 ASN A C 17
ATOM 31105 O O . ASN A 1 87 ? 6.990 19.407 7.348 1.00 35.24 87 ASN A O 17
ATOM 31116 N N . LYS A 1 88 ? 6.558 17.277 7.932 1.00 12.02 88 LYS A N 17
ATOM 31117 C CA . LYS A 1 88 ? 7.920 16.805 7.663 1.00 35.45 88 LYS A CA 17
ATOM 31118 C C . LYS A 1 88 ? 8.154 16.610 6.158 1.00 25.04 88 LYS A C 17
ATOM 31119 O O . LYS A 1 88 ? 7.694 15.629 5.568 1.00 15.13 88 LYS A O 17
ATOM 31138 N N . GLN A 1 89 ? 8.853 17.553 5.534 1.00 50.23 89 GLN A N 17
ATOM 31139 C CA . GLN A 1 89 ? 9.212 17.427 4.119 1.00 24.22 89 GLN A CA 17
ATOM 31140 C C . GLN A 1 89 ? 10.348 16.412 3.938 1.00 5.44 89 GLN A C 17
ATOM 31141 O O . GLN A 1 89 ? 11.530 16.764 3.955 1.00 41.03 89 GLN A O 17
ATOM 31155 N N . ILE A 1 90 ? 9.979 15.143 3.793 1.00 71.51 90 ILE A N 17
ATOM 31156 C CA . ILE A 1 90 ? 10.956 14.059 3.662 1.00 63.24 90 ILE A CA 17
ATOM 31157 C C . ILE A 1 90 ? 11.015 13.490 2.236 1.00 64.03 90 ILE A C 17
ATOM 31158 O O . ILE A 1 90 ? 10.188 13.824 1.379 1.00 72.04 90 ILE A O 17
ATOM 31174 N N . SER A 1 91 ? 12.003 12.634 1.988 1.00 71.03 91 SER A N 17
ATOM 31175 C CA . SER A 1 91 ? 12.177 11.991 0.677 1.00 71.23 91 SER A CA 17
ATOM 31176 C C . SER A 1 91 ? 11.755 10.514 0.714 1.00 74.14 91 SER A C 17
ATOM 31177 O O . SER A 1 91 ? 11.628 9.919 1.789 1.00 23.51 91 SER A O 17
ATOM 31185 N N . MET A 1 92 ? 11.551 9.918 -0.464 1.00 42.25 92 MET A N 17
ATOM 31186 C CA . MET A 1 92 ? 11.172 8.501 -0.560 1.00 23.24 92 MET A CA 17
ATOM 31187 C C . MET A 1 92 ? 12.222 7.587 0.103 1.00 60.31 92 MET A C 17
ATOM 31188 O O . MET A 1 92 ? 11.892 6.525 0.636 1.00 54.44 92 MET A O 17
ATOM 31202 N N . ALA A 1 93 ? 13.485 8.012 0.076 1.00 64.31 93 ALA A N 17
ATOM 31203 C CA . ALA A 1 93 ? 14.576 7.259 0.710 1.00 61.24 93 ALA A CA 17
ATOM 31204 C C . ALA A 1 93 ? 14.385 7.156 2.233 1.00 51.41 93 ALA A C 17
ATOM 31205 O O . ALA A 1 93 ? 14.798 6.179 2.859 1.00 24.34 93 ALA A O 17
ATOM 31212 N N . GLU A 1 94 ? 13.761 8.173 2.825 1.00 73.25 94 GLU A N 17
ATOM 31213 C CA . GLU A 1 94 ? 13.491 8.185 4.265 1.00 54.51 94 GLU A CA 17
ATOM 31214 C C . GLU A 1 94 ? 12.326 7.247 4.624 1.00 71.15 94 GLU A C 17
ATOM 31215 O O . GLU A 1 94 ? 12.304 6.650 5.702 1.00 73.15 94 GLU A O 17
ATOM 31227 N N . ALA A 1 95 ? 11.366 7.113 3.708 1.00 32.34 95 ALA A N 17
ATOM 31228 C CA . ALA A 1 95 ? 10.252 6.172 3.885 1.00 12.10 95 ALA A CA 17
ATOM 31229 C C . ALA A 1 95 ? 10.753 4.717 3.861 1.00 2.43 95 ALA A C 17
ATOM 31230 O O . ALA A 1 95 ? 10.313 3.880 4.654 1.00 5.20 95 ALA A O 17
ATOM 31237 N N . GLN A 1 96 ? 11.688 4.430 2.951 1.00 70.52 96 GLN A N 17
ATOM 31238 C CA . GLN A 1 96 ? 12.349 3.116 2.890 1.00 12.41 96 GLN A CA 17
ATOM 31239 C C . GLN A 1 96 ? 13.006 2.747 4.229 1.00 74.41 96 GLN A C 17
ATOM 31240 O O . GLN A 1 96 ? 13.103 1.569 4.578 1.00 65.42 96 GLN A O 17
ATOM 31254 N N . GLY A 1 97 ? 13.446 3.762 4.973 1.00 54.44 97 GLY A N 17
ATOM 31255 C CA . GLY A 1 97 ? 14.070 3.537 6.275 1.00 54.34 97 GLY A CA 17
ATOM 31256 C C . GLY A 1 97 ? 13.147 2.852 7.281 1.00 1.24 97 GLY A C 17
ATOM 31257 O O . GLY A 1 97 ? 13.608 2.259 8.257 1.00 53.23 97 GLY A O 17
ATOM 31261 N N . LYS A 1 98 ? 11.836 2.938 7.049 1.00 11.43 98 LYS A N 17
ATOM 31262 C CA . LYS A 1 98 ? 10.850 2.285 7.918 1.00 21.03 98 LYS A CA 17
ATOM 31263 C C . LYS A 1 98 ? 10.261 1.034 7.237 1.00 75.34 98 LYS A C 17
ATOM 31264 O O . LYS A 1 98 ? 10.044 0.008 7.886 1.00 22.43 98 LYS A O 17
ATOM 31283 N N . PHE A 1 99 ? 10.012 1.114 5.927 1.00 21.13 99 PHE A N 17
ATOM 31284 C CA . PHE A 1 99 ? 9.336 0.024 5.199 1.00 24.43 99 PHE A CA 17
ATOM 31285 C C . PHE A 1 99 ? 10.227 -0.590 4.099 1.00 2.41 99 PHE A C 17
ATOM 31286 O O . PHE A 1 99 ? 10.042 -0.314 2.913 1.00 11.41 99 PHE A O 17
ATOM 31303 N N . PRO A 1 100 ? 11.191 -1.456 4.472 1.00 32.40 100 PRO A N 17
ATOM 31304 C CA . PRO A 1 100 ? 12.102 -2.089 3.499 1.00 41.33 100 PRO A CA 17
ATOM 31305 C C . PRO A 1 100 ? 11.402 -3.161 2.649 1.00 54.13 100 PRO A C 17
ATOM 31306 O O . PRO A 1 100 ? 11.837 -3.482 1.540 1.00 62.22 100 PRO A O 17
ATOM 31317 N N . GLU A 1 101 ? 10.313 -3.713 3.181 1.00 74.51 101 GLU A N 17
ATOM 31318 C CA . GLU A 1 101 ? 9.538 -4.740 2.486 1.00 32.11 101 GLU A CA 17
ATOM 31319 C C . GLU A 1 101 ? 8.579 -4.126 1.452 1.00 40.53 101 GLU A C 17
ATOM 31320 O O . GLU A 1 101 ? 7.993 -4.842 0.635 1.00 15.50 101 GLU A O 17
ATOM 31332 N N . VAL A 1 102 ? 8.425 -2.802 1.487 1.00 74.14 102 VAL A N 17
ATOM 31333 C CA . VAL A 1 102 ? 7.515 -2.107 0.572 1.00 60.40 102 VAL A CA 17
ATOM 31334 C C . VAL A 1 102 ? 8.281 -1.448 -0.588 1.00 23.14 102 VAL A C 17
ATOM 31335 O O . VAL A 1 102 ? 9.230 -0.691 -0.375 1.00 3.33 102 VAL A O 17
ATOM 31348 N N . VAL A 1 103 ? 7.863 -1.732 -1.818 1.00 12.22 103 VAL A N 17
ATOM 31349 C CA . VAL A 1 103 ? 8.536 -1.191 -3.002 1.00 73.14 103 VAL A CA 17
ATOM 31350 C C . VAL A 1 103 ? 7.955 0.178 -3.397 1.00 45.00 103 VAL A C 17
ATOM 31351 O O . VAL A 1 103 ? 6.866 0.268 -3.962 1.00 54.32 103 VAL A O 17
ATOM 31364 N N . PHE A 1 104 ? 8.684 1.246 -3.086 1.00 53.42 104 PHE A N 17
ATOM 31365 C CA . PHE A 1 104 ? 8.250 2.600 -3.444 1.00 31.11 104 PHE A CA 17
ATOM 31366 C C . PHE A 1 104 ? 8.614 2.928 -4.900 1.00 32.22 104 PHE A C 17
ATOM 31367 O O . PHE A 1 104 ? 9.789 2.929 -5.273 1.00 31.23 104 PHE A O 17
ATOM 31384 N N . SER A 1 105 ? 7.597 3.200 -5.714 1.00 40.42 105 SER A N 17
ATOM 31385 C CA . SER A 1 105 ? 7.793 3.495 -7.141 1.00 53.35 105 SER A CA 17
ATOM 31386 C C . SER A 1 105 ? 8.224 4.952 -7.348 1.00 53.32 105 SER A C 17
ATOM 31387 O O . SER A 1 105 ? 7.552 5.877 -6.891 1.00 41.21 105 SER A O 17
ATOM 31395 N N . GLY A 1 106 ? 9.347 5.149 -8.040 1.00 11.54 106 GLY A N 17
ATOM 31396 C CA . GLY A 1 106 ? 9.859 6.496 -8.292 1.00 53.00 106 GLY A CA 17
ATOM 31397 C C . GLY A 1 106 ? 10.069 6.783 -9.777 1.00 42.40 106 GLY A C 17
ATOM 31398 O O . GLY A 1 106 ? 9.413 6.186 -10.631 1.00 44.03 106 GLY A O 17
ATOM 31402 N N . SER A 1 107 ? 10.984 7.700 -10.088 1.00 63.41 107 SER A N 17
ATOM 31403 C CA . SER A 1 107 ? 11.233 8.105 -11.481 1.00 62.50 107 SER A CA 17
ATOM 31404 C C . SER A 1 107 ? 12.631 7.677 -11.959 1.00 34.35 107 SER A C 17
ATOM 31405 O O . SER A 1 107 ? 13.628 8.348 -11.683 1.00 34.22 107 SER A O 17
ATOM 31413 N N . ASN A 1 108 ? 12.699 6.546 -12.661 1.00 65.15 108 ASN A N 17
ATOM 31414 C CA . ASN A 1 108 ? 13.956 6.075 -13.258 1.00 35.41 108 ASN A CA 17
ATOM 31415 C C . ASN A 1 108 ? 14.131 6.649 -14.675 1.00 33.10 108 ASN A C 17
ATOM 31416 O O . ASN A 1 108 ? 15.251 6.880 -15.134 1.00 70.43 108 ASN A O 17
ATOM 31427 N N . LEU A 1 109 ? 13.011 6.873 -15.364 1.00 43.35 109 LEU A N 17
ATOM 31428 C CA . LEU A 1 109 ? 13.013 7.535 -16.676 1.00 23.13 109 LEU A CA 17
ATOM 31429 C C . LEU A 1 109 ? 12.028 8.721 -16.696 1.00 24.34 109 LEU A C 17
ATOM 31430 O O . LEU A 1 109 ? 11.086 8.773 -15.899 1.00 12.40 109 LEU A O 17
ATOM 31446 N N . GLU A 1 110 ? 12.233 9.667 -17.610 1.00 1.14 110 GLU A N 17
ATOM 31447 C CA . GLU A 1 110 ? 11.433 10.899 -17.633 1.00 72.41 110 GLU A CA 17
ATOM 31448 C C . GLU A 1 110 ? 10.081 10.707 -18.348 1.00 12.40 110 GLU A C 17
ATOM 31449 O O . GLU A 1 110 ? 9.807 11.329 -19.375 1.00 23.41 110 GLU A O 17
ATOM 31461 N N . HIS A 1 111 ? 9.237 9.830 -17.801 1.00 33.33 111 HIS A N 17
ATOM 31462 C CA . HIS A 1 111 ? 7.864 9.654 -18.298 1.00 21.44 111 HIS A CA 17
ATOM 31463 C C . HIS A 1 111 ? 6.844 9.809 -17.160 1.00 50.35 111 HIS A C 17
ATOM 31464 O O . HIS A 1 111 ? 6.686 8.916 -16.325 1.00 55.52 111 HIS A O 17
ATOM 31479 N N . HIS A 1 112 ? 6.175 10.959 -17.114 1.00 70.41 112 HIS A N 17
ATOM 31480 C CA . HIS A 1 112 ? 5.118 11.206 -16.127 1.00 34.44 112 HIS A CA 17
ATOM 31481 C C . HIS A 1 112 ? 3.778 11.468 -16.831 1.00 23.21 112 HIS A C 17
ATOM 31482 O O . HIS A 1 112 ? 3.725 12.155 -17.850 1.00 54.53 112 HIS A O 17
ATOM 31497 N N . HIS A 1 113 ? 2.699 10.914 -16.292 1.00 13.22 113 HIS A N 17
ATOM 31498 C CA . HIS A 1 113 ? 1.359 11.137 -16.846 1.00 2.30 113 HIS A CA 17
ATOM 31499 C C . HIS A 1 113 ? 0.375 11.565 -15.745 1.00 70.44 113 HIS A C 17
ATOM 31500 O O . HIS A 1 113 ? 0.183 10.851 -14.763 1.00 42.22 113 HIS A O 17
ATOM 31515 N N . HIS A 1 114 ? -0.238 12.737 -15.917 1.00 10.21 114 HIS A N 17
ATOM 31516 C CA . HIS A 1 114 ? -1.131 13.318 -14.898 1.00 33.22 114 HIS A CA 17
ATOM 31517 C C . HIS A 1 114 ? -2.350 12.416 -14.628 1.00 21.22 114 HIS A C 17
ATOM 31518 O O . HIS A 1 114 ? -2.770 12.246 -13.483 1.00 33.31 114 HIS A O 17
ATOM 31533 N N . HIS A 1 115 ? -2.919 11.858 -15.698 1.00 63.11 115 HIS A N 17
ATOM 31534 C CA . HIS A 1 115 ? -3.970 10.839 -15.582 1.00 73.53 115 HIS A CA 17
ATOM 31535 C C . HIS A 1 115 ? -3.529 9.555 -16.301 1.00 31.30 115 HIS A C 17
ATOM 31536 O O . HIS A 1 115 ? -2.648 9.598 -17.162 1.00 61.32 115 HIS A O 17
ATOM 31551 N N . HIS A 1 116 ? -4.124 8.418 -15.951 1.00 64.30 116 HIS A N 17
ATOM 31552 C CA . HIS A 1 116 ? -3.755 7.140 -16.581 1.00 12.14 116 HIS A CA 17
ATOM 31553 C C . HIS A 1 116 ? -4.697 6.788 -17.756 1.00 52.41 116 HIS A C 17
ATOM 31554 O O . HIS A 1 116 ? -5.911 6.591 -17.525 1.00 38.46 116 HIS A O 17
ATOM 31570 N N . MET A 1 1 ? 5.655 -30.107 -3.960 1.00 2.23 1 MET A N 18
ATOM 31571 C CA . MET A 1 1 ? 6.555 -31.111 -4.597 1.00 71.21 1 MET A CA 18
ATOM 31572 C C . MET A 1 1 ? 6.667 -30.867 -6.110 1.00 23.24 1 MET A C 18
ATOM 31573 O O . MET A 1 1 ? 5.676 -30.963 -6.834 1.00 32.10 1 MET A O 18
ATOM 31589 N N . ALA A 1 2 ? 7.879 -30.548 -6.579 1.00 65.14 2 ALA A N 18
ATOM 31590 C CA . ALA A 1 2 ? 8.106 -30.198 -7.988 1.00 64.12 2 ALA A CA 18
ATOM 31591 C C . ALA A 1 2 ? 7.117 -29.115 -8.453 1.00 71.21 2 ALA A C 18
ATOM 31592 O O . ALA A 1 2 ? 6.265 -29.360 -9.314 1.00 63.12 2 ALA A O 18
ATOM 31599 N N . ALA A 1 3 ? 7.234 -27.924 -7.857 1.00 33.50 3 ALA A N 18
ATOM 31600 C CA . ALA A 1 3 ? 6.297 -26.814 -8.089 1.00 24.02 3 ALA A CA 18
ATOM 31601 C C . ALA A 1 3 ? 4.898 -27.113 -7.513 1.00 33.40 3 ALA A C 18
ATOM 31602 O O . ALA A 1 3 ? 4.492 -26.507 -6.522 1.00 51.33 3 ALA A O 18
ATOM 31609 N N . SER A 1 4 ? 4.178 -28.045 -8.154 1.00 63.43 4 SER A N 18
ATOM 31610 C CA . SER A 1 4 ? 2.827 -28.477 -7.726 1.00 24.40 4 SER A CA 18
ATOM 31611 C C . SER A 1 4 ? 1.880 -27.294 -7.447 1.00 33.11 4 SER A C 18
ATOM 31612 O O . SER A 1 4 ? 1.076 -26.916 -8.304 1.00 15.04 4 SER A O 18
ATOM 31620 N N . THR A 1 5 ? 1.983 -26.702 -6.257 1.00 73.41 5 THR A N 18
ATOM 31621 C CA . THR A 1 5 ? 1.140 -25.558 -5.881 1.00 53.50 5 THR A CA 18
ATOM 31622 C C . THR A 1 5 ? 1.695 -24.251 -6.458 1.00 31.11 5 THR A C 18
ATOM 31623 O O . THR A 1 5 ? 2.755 -23.780 -6.039 1.00 61.12 5 THR A O 18
ATOM 31634 N N . VAL A 1 6 ? 0.979 -23.667 -7.419 1.00 1.54 6 VAL A N 18
ATOM 31635 C CA . VAL A 1 6 ? 1.406 -22.413 -8.047 1.00 42.54 6 VAL A CA 18
ATOM 31636 C C . VAL A 1 6 ? 1.411 -21.246 -7.035 1.00 23.10 6 VAL A C 18
ATOM 31637 O O . VAL A 1 6 ? 0.409 -20.552 -6.836 1.00 52.53 6 VAL A O 18
ATOM 31650 N N . HIS A 1 7 ? 2.550 -21.060 -6.372 1.00 22.41 7 HIS A N 18
ATOM 31651 C CA . HIS A 1 7 ? 2.704 -19.986 -5.390 1.00 63.42 7 HIS A CA 18
ATOM 31652 C C . HIS A 1 7 ? 2.812 -18.616 -6.072 1.00 33.42 7 HIS A C 18
ATOM 31653 O O . HIS A 1 7 ? 3.863 -18.249 -6.599 1.00 74.45 7 HIS A O 18
ATOM 31668 N N . THR A 1 8 ? 1.705 -17.880 -6.081 1.00 24.21 8 THR A N 18
ATOM 31669 C CA . THR A 1 8 ? 1.682 -16.513 -6.610 1.00 63.20 8 THR A CA 18
ATOM 31670 C C . THR A 1 8 ? 1.649 -15.505 -5.455 1.00 54.43 8 THR A C 18
ATOM 31671 O O . THR A 1 8 ? 0.597 -15.260 -4.862 1.00 30.33 8 THR A O 18
ATOM 31682 N N . SER A 1 9 ? 2.814 -14.951 -5.123 1.00 52.20 9 SER A N 18
ATOM 31683 C CA . SER A 1 9 ? 2.947 -14.035 -3.977 1.00 1.11 9 SER A CA 18
ATOM 31684 C C . SER A 1 9 ? 2.402 -12.636 -4.296 1.00 61.03 9 SER A C 18
ATOM 31685 O O . SER A 1 9 ? 2.073 -12.328 -5.442 1.00 11.34 9 SER A O 18
ATOM 31693 N N . PHE A 1 10 ? 2.322 -11.784 -3.274 1.00 72.25 10 PHE A N 18
ATOM 31694 C CA . PHE A 1 10 ? 1.764 -10.432 -3.427 1.00 51.14 10 PHE A CA 18
ATOM 31695 C C . PHE A 1 10 ? 2.725 -9.358 -2.888 1.00 61.04 10 PHE A C 18
ATOM 31696 O O . PHE A 1 10 ? 3.332 -9.528 -1.829 1.00 14.53 10 PHE A O 18
ATOM 31713 N N . ILE A 1 11 ? 2.848 -8.248 -3.617 1.00 3.32 11 ILE A N 18
ATOM 31714 C CA . ILE A 1 11 ? 3.781 -7.169 -3.253 1.00 0.15 11 ILE A CA 18
ATOM 31715 C C . ILE A 1 11 ? 3.058 -5.817 -3.130 1.00 65.30 11 ILE A C 18
ATOM 31716 O O . ILE A 1 11 ? 2.326 -5.411 -4.031 1.00 71.42 11 ILE A O 18
ATOM 31732 N N . LEU A 1 12 ? 3.283 -5.117 -2.020 1.00 33.12 12 LEU A N 18
ATOM 31733 C CA . LEU A 1 12 ? 2.682 -3.794 -1.804 1.00 62.51 12 LEU A CA 18
ATOM 31734 C C . LEU A 1 12 ? 3.565 -2.674 -2.380 1.00 3.33 12 LEU A C 18
ATOM 31735 O O . LEU A 1 12 ? 4.766 -2.604 -2.097 1.00 33.43 12 LEU A O 18
ATOM 31751 N N . LYS A 1 13 ? 2.964 -1.805 -3.189 1.00 75.44 13 LYS A N 18
ATOM 31752 C CA . LYS A 1 13 ? 3.662 -0.645 -3.760 1.00 10.41 13 LYS A CA 18
ATOM 31753 C C . LYS A 1 13 ? 3.043 0.670 -3.271 1.00 33.31 13 LYS A C 18
ATOM 31754 O O . LYS A 1 13 ? 1.830 0.762 -3.072 1.00 41.21 13 LYS A O 18
ATOM 31773 N N . VAL A 1 14 ? 3.881 1.686 -3.103 1.00 34.11 14 VAL A N 18
ATOM 31774 C CA . VAL A 1 14 ? 3.435 3.006 -2.652 1.00 2.34 14 VAL A CA 18
ATOM 31775 C C . VAL A 1 14 ? 3.983 4.121 -3.563 1.00 35.34 14 VAL A C 18
ATOM 31776 O O . VAL A 1 14 ? 5.183 4.397 -3.576 1.00 23.32 14 VAL A O 18
ATOM 31789 N N . LEU A 1 15 ? 3.097 4.744 -4.333 1.00 21.41 15 LEU A N 18
ATOM 31790 C CA . LEU A 1 15 ? 3.464 5.871 -5.195 1.00 33.13 15 LEU A CA 18
ATOM 31791 C C . LEU A 1 15 ? 3.489 7.165 -4.363 1.00 43.32 15 LEU A C 18
ATOM 31792 O O . LEU A 1 15 ? 2.445 7.654 -3.926 1.00 41.02 15 LEU A O 18
ATOM 31808 N N . TRP A 1 16 ? 4.682 7.710 -4.148 1.00 54.24 16 TRP A N 18
ATOM 31809 C CA . TRP A 1 16 ? 4.861 8.857 -3.253 1.00 43.43 16 TRP A CA 18
ATOM 31810 C C . TRP A 1 16 ? 4.925 10.186 -4.031 1.00 30.21 16 TRP A C 18
ATOM 31811 O O . TRP A 1 16 ? 5.754 10.357 -4.926 1.00 33.45 16 TRP A O 18
ATOM 31832 N N . LEU A 1 17 ? 4.043 11.125 -3.675 1.00 44.04 17 LEU A N 18
ATOM 31833 C CA . LEU A 1 17 ? 4.015 12.456 -4.301 1.00 5.42 17 LEU A CA 18
ATOM 31834 C C . LEU A 1 17 ? 4.131 13.571 -3.244 1.00 4.22 17 LEU A C 18
ATOM 31835 O O . LEU A 1 17 ? 4.171 13.300 -2.045 1.00 24.23 17 LEU A O 18
ATOM 31851 N N . ASP A 1 18 ? 4.173 14.827 -3.704 1.00 0.12 18 ASP A N 18
ATOM 31852 C CA . ASP A 1 18 ? 4.304 15.994 -2.815 1.00 62.14 18 ASP A CA 18
ATOM 31853 C C . ASP A 1 18 ? 3.276 15.971 -1.663 1.00 24.23 18 ASP A C 18
ATOM 31854 O O . ASP A 1 18 ? 3.644 15.950 -0.487 1.00 14.02 18 ASP A O 18
ATOM 31863 N N . GLN A 1 19 ? 1.990 16.000 -2.010 1.00 25.21 19 GLN A N 18
ATOM 31864 C CA . GLN A 1 19 ? 0.912 15.908 -1.013 1.00 12.41 19 GLN A CA 18
ATOM 31865 C C . GLN A 1 19 ? -0.118 14.836 -1.395 1.00 60.43 19 GLN A C 18
ATOM 31866 O O . GLN A 1 19 ? -1.291 14.924 -1.035 1.00 52.04 19 GLN A O 18
ATOM 31880 N N . ASN A 1 20 ? 0.344 13.809 -2.102 1.00 71.44 20 ASN A N 18
ATOM 31881 C CA . ASN A 1 20 ? -0.499 12.664 -2.471 1.00 61.31 20 ASN A CA 18
ATOM 31882 C C . ASN A 1 20 ? 0.279 11.354 -2.295 1.00 74.32 20 ASN A C 18
ATOM 31883 O O . ASN A 1 20 ? 1.501 11.329 -2.438 1.00 72.12 20 ASN A O 18
ATOM 31894 N N . VAL A 1 21 ? -0.429 10.271 -1.995 1.00 32.53 21 VAL A N 18
ATOM 31895 C CA . VAL A 1 21 ? 0.200 8.956 -1.826 1.00 34.24 21 VAL A CA 18
ATOM 31896 C C . VAL A 1 21 ? -0.742 7.825 -2.281 1.00 60.34 21 VAL A C 18
ATOM 31897 O O . VAL A 1 21 ? -1.884 7.729 -1.833 1.00 32.34 21 VAL A O 18
ATOM 31910 N N . ALA A 1 22 ? -0.258 6.981 -3.189 1.00 61.43 22 ALA A N 18
ATOM 31911 C CA . ALA A 1 22 ? -1.076 5.906 -3.762 1.00 2.44 22 ALA A CA 18
ATOM 31912 C C . ALA A 1 22 ? -0.548 4.516 -3.392 1.00 10.11 22 ALA A C 18
ATOM 31913 O O . ALA A 1 22 ? 0.658 4.309 -3.294 1.00 3.13 22 ALA A O 18
ATOM 31920 N N . ILE A 1 23 ? -1.458 3.567 -3.193 1.00 20.10 23 ILE A N 18
ATOM 31921 C CA . ILE A 1 23 ? -1.079 2.177 -2.904 1.00 12.14 23 ILE A CA 18
ATOM 31922 C C . ILE A 1 23 ? -1.619 1.214 -3.975 1.00 4.42 23 ILE A C 18
ATOM 31923 O O . ILE A 1 23 ? -2.703 1.423 -4.526 1.00 74.53 23 ILE A O 18
ATOM 31939 N N . ALA A 1 24 ? -0.846 0.171 -4.273 1.00 63.35 24 ALA A N 18
ATOM 31940 C CA . ALA A 1 24 ? -1.238 -0.844 -5.266 1.00 13.40 24 ALA A CA 18
ATOM 31941 C C . ALA A 1 24 ? -0.444 -2.142 -5.074 1.00 73.54 24 ALA A C 18
ATOM 31942 O O . ALA A 1 24 ? 0.699 -2.116 -4.625 1.00 4.34 24 ALA A O 18
ATOM 31949 N N . VAL A 1 25 ? -1.043 -3.276 -5.428 1.00 33.53 25 VAL A N 18
ATOM 31950 C CA . VAL A 1 25 ? -0.396 -4.582 -5.252 1.00 32.15 25 VAL A CA 18
ATOM 31951 C C . VAL A 1 25 ? -0.145 -5.290 -6.596 1.00 20.42 25 VAL A C 18
ATOM 31952 O O . VAL A 1 25 ? -1.013 -5.316 -7.471 1.00 71.03 25 VAL A O 18
ATOM 31965 N N . ASP A 1 26 ? 1.054 -5.852 -6.752 1.00 41.14 26 ASP A N 18
ATOM 31966 C CA . ASP A 1 26 ? 1.381 -6.691 -7.914 1.00 61.21 26 ASP A CA 18
ATOM 31967 C C . ASP A 1 26 ? 1.490 -8.165 -7.505 1.00 45.33 26 ASP A C 18
ATOM 31968 O O . ASP A 1 26 ? 1.930 -8.485 -6.397 1.00 12.33 26 ASP A O 18
ATOM 31977 N N . GLN A 1 27 ? 1.088 -9.059 -8.404 1.00 24.41 27 GLN A N 18
ATOM 31978 C CA . GLN A 1 27 ? 1.161 -10.500 -8.146 1.00 23.51 27 GLN A CA 18
ATOM 31979 C C . GLN A 1 27 ? 2.432 -11.109 -8.765 1.00 62.02 27 GLN A C 18
ATOM 31980 O O . GLN A 1 27 ? 2.797 -10.793 -9.901 1.00 33.03 27 GLN A O 18
ATOM 31994 N N . ILE A 1 28 ? 3.110 -11.972 -8.018 1.00 21.41 28 ILE A N 18
ATOM 31995 C CA . ILE A 1 28 ? 4.292 -12.664 -8.535 1.00 74.51 28 ILE A CA 18
ATOM 31996 C C . ILE A 1 28 ? 3.893 -13.956 -9.259 1.00 2.33 28 ILE A C 18
ATOM 31997 O O . ILE A 1 28 ? 3.679 -14.996 -8.634 1.00 42.03 28 ILE A O 18
ATOM 32013 N N . VAL A 1 29 ? 3.768 -13.873 -10.578 1.00 64.30 29 VAL A N 18
ATOM 32014 C CA . VAL A 1 29 ? 3.434 -15.035 -11.404 1.00 31.23 29 VAL A CA 18
ATOM 32015 C C . VAL A 1 29 ? 4.671 -15.932 -11.583 1.00 53.35 29 VAL A C 18
ATOM 32016 O O . VAL A 1 29 ? 5.803 -15.456 -11.515 1.00 3.14 29 VAL A O 18
ATOM 32029 N N . GLY A 1 30 ? 4.454 -17.224 -11.825 1.00 53.15 30 GLY A N 18
ATOM 32030 C CA . GLY A 1 30 ? 5.569 -18.151 -12.007 1.00 72.55 30 GLY A CA 18
ATOM 32031 C C . GLY A 1 30 ? 6.492 -17.793 -13.177 1.00 61.11 30 GLY A C 18
ATOM 32032 O O . GLY A 1 30 ? 7.529 -18.427 -13.371 1.00 22.11 30 GLY A O 18
ATOM 32036 N N . LYS A 1 31 ? 6.106 -16.788 -13.967 1.00 3.21 31 LYS A N 18
ATOM 32037 C CA . LYS A 1 31 ? 6.913 -16.328 -15.107 1.00 0.04 31 LYS A CA 18
ATOM 32038 C C . LYS A 1 31 ? 7.424 -14.884 -14.895 1.00 54.31 31 LYS A C 18
ATOM 32039 O O . LYS A 1 31 ? 8.273 -14.402 -15.646 1.00 55.24 31 LYS A O 18
ATOM 32058 N N . GLY A 1 32 ? 6.912 -14.206 -13.866 1.00 31.14 32 GLY A N 18
ATOM 32059 C CA . GLY A 1 32 ? 7.267 -12.815 -13.615 1.00 71.45 32 GLY A CA 18
ATOM 32060 C C . GLY A 1 32 ? 6.178 -12.065 -12.849 1.00 75.44 32 GLY A C 18
ATOM 32061 O O . GLY A 1 32 ? 5.118 -12.615 -12.567 1.00 73.03 32 GLY A O 18
ATOM 32065 N N . THR A 1 33 ? 6.431 -10.809 -12.512 1.00 75.01 33 THR A N 18
ATOM 32066 C CA . THR A 1 33 ? 5.455 -9.994 -11.766 1.00 1.21 33 THR A CA 18
ATOM 32067 C C . THR A 1 33 ? 4.469 -9.285 -12.702 1.00 51.04 33 THR A C 18
ATOM 32068 O O . THR A 1 33 ? 4.845 -8.796 -13.772 1.00 50.42 33 THR A O 18
ATOM 32079 N N . SER A 1 34 ? 3.207 -9.230 -12.285 1.00 3.41 34 SER A N 18
ATOM 32080 C CA . SER A 1 34 ? 2.140 -8.596 -13.074 1.00 64.12 34 SER A CA 18
ATOM 32081 C C . SER A 1 34 ? 1.224 -7.754 -12.172 1.00 11.42 34 SER A C 18
ATOM 32082 O O . SER A 1 34 ? 0.912 -8.163 -11.053 1.00 73.42 34 SER A O 18
ATOM 32090 N N . PRO A 1 35 ? 0.776 -6.572 -12.642 1.00 30.41 35 PRO A N 18
ATOM 32091 C CA . PRO A 1 35 ? -0.114 -5.694 -11.859 1.00 33.32 35 PRO A CA 18
ATOM 32092 C C . PRO A 1 35 ? -1.418 -6.393 -11.428 1.00 13.14 35 PRO A C 18
ATOM 32093 O O . PRO A 1 35 ? -2.184 -6.885 -12.263 1.00 55.43 35 PRO A O 18
ATOM 32104 N N . LEU A 1 36 ? -1.662 -6.444 -10.118 1.00 61.42 36 LEU A N 18
ATOM 32105 C CA . LEU A 1 36 ? -2.853 -7.104 -9.572 1.00 25.13 36 LEU A CA 18
ATOM 32106 C C . LEU A 1 36 ? -3.991 -6.097 -9.339 1.00 45.22 36 LEU A C 18
ATOM 32107 O O . LEU A 1 36 ? -5.149 -6.358 -9.686 1.00 34.45 36 LEU A O 18
ATOM 32123 N N . THR A 1 37 ? -3.657 -4.956 -8.739 1.00 43.31 37 THR A N 18
ATOM 32124 C CA . THR A 1 37 ? -4.640 -3.893 -8.473 1.00 25.33 37 THR A CA 18
ATOM 32125 C C . THR A 1 37 ? -4.185 -2.554 -9.067 1.00 52.01 37 THR A C 18
ATOM 32126 O O . THR A 1 37 ? -3.009 -2.368 -9.387 1.00 73.40 37 THR A O 18
ATOM 32137 N N . SER A 1 38 ? -5.122 -1.622 -9.212 1.00 44.10 38 SER A N 18
ATOM 32138 C CA . SER A 1 38 ? -4.798 -0.266 -9.680 1.00 64.24 38 SER A CA 18
ATOM 32139 C C . SER A 1 38 ? -4.236 0.593 -8.538 1.00 54.23 38 SER A C 18
ATOM 32140 O O . SER A 1 38 ? -4.213 0.171 -7.380 1.00 55.25 38 SER A O 18
ATOM 32148 N N . TYR A 1 39 ? -3.788 1.802 -8.864 1.00 32.42 39 TYR A N 18
ATOM 32149 C CA . TYR A 1 39 ? -3.208 2.709 -7.867 1.00 20.45 39 TYR A CA 18
ATOM 32150 C C . TYR A 1 39 ? -4.289 3.562 -7.187 1.00 43.11 39 TYR A C 18
ATOM 32151 O O . TYR A 1 39 ? -4.941 4.395 -7.820 1.00 71.45 39 TYR A O 18
ATOM 32169 N N . PHE A 1 40 ? -4.477 3.332 -5.889 1.00 41.12 40 PHE A N 18
ATOM 32170 C CA . PHE A 1 40 ? -5.482 4.051 -5.099 1.00 63.42 40 PHE A CA 18
ATOM 32171 C C . PHE A 1 40 ? -4.851 5.251 -4.370 1.00 13.12 40 PHE A C 18
ATOM 32172 O O . PHE A 1 40 ? -3.985 5.077 -3.511 1.00 0.12 40 PHE A O 18
ATOM 32189 N N . PHE A 1 41 ? -5.300 6.464 -4.703 1.00 50.21 41 PHE A N 18
ATOM 32190 C CA . PHE A 1 41 ? -4.663 7.697 -4.211 1.00 64.11 41 PHE A CA 18
ATOM 32191 C C . PHE A 1 41 ? -5.327 8.267 -2.941 1.00 53.13 41 PHE A C 18
ATOM 32192 O O . PHE A 1 41 ? -6.453 8.758 -2.971 1.00 50.43 41 PHE A O 18
ATOM 32209 N N . TRP A 1 42 ? -4.596 8.204 -1.835 1.00 22.13 42 TRP A N 18
ATOM 32210 C CA . TRP A 1 42 ? -4.977 8.860 -0.578 1.00 53.45 42 TRP A CA 18
ATOM 32211 C C . TRP A 1 42 ? -4.276 10.237 -0.472 1.00 62.34 42 TRP A C 18
ATOM 32212 O O . TRP A 1 42 ? -3.108 10.367 -0.837 1.00 41.42 42 TRP A O 18
ATOM 32233 N N . PRO A 1 43 ? -4.973 11.299 0.003 1.00 12.04 43 PRO A N 18
ATOM 32234 C CA . PRO A 1 43 ? -6.368 11.254 0.457 1.00 42.32 43 PRO A CA 18
ATOM 32235 C C . PRO A 1 43 ? -7.395 11.664 -0.620 1.00 34.05 43 PRO A C 18
ATOM 32236 O O . PRO A 1 43 ? -8.435 12.238 -0.305 1.00 15.21 43 PRO A O 18
ATOM 32247 N N . ARG A 1 44 ? -7.109 11.358 -1.884 1.00 31.20 44 ARG A N 18
ATOM 32248 C CA . ARG A 1 44 ? -8.030 11.684 -2.985 1.00 64.32 44 ARG A CA 18
ATOM 32249 C C . ARG A 1 44 ? -9.227 10.716 -2.998 1.00 34.31 44 ARG A C 18
ATOM 32250 O O . ARG A 1 44 ? -10.303 11.032 -3.515 1.00 53.54 44 ARG A O 18
ATOM 32271 N N . ALA A 1 45 ? -9.014 9.534 -2.425 1.00 74.44 45 ALA A N 18
ATOM 32272 C CA . ALA A 1 45 ? -10.062 8.522 -2.264 1.00 64.15 45 ALA A CA 18
ATOM 32273 C C . ALA A 1 45 ? -9.712 7.548 -1.126 1.00 3.40 45 ALA A C 18
ATOM 32274 O O . ALA A 1 45 ? -8.595 7.567 -0.601 1.00 3.24 45 ALA A O 18
ATOM 32281 N N . ASP A 1 46 ? -10.669 6.702 -0.744 1.00 11.42 46 ASP A N 18
ATOM 32282 C CA . ASP A 1 46 ? -10.443 5.698 0.302 1.00 50.14 46 ASP A CA 18
ATOM 32283 C C . ASP A 1 46 ? -9.508 4.582 -0.195 1.00 4.24 46 ASP A C 18
ATOM 32284 O O . ASP A 1 46 ? -9.950 3.495 -0.569 1.00 33.43 46 ASP A O 18
ATOM 32293 N N . ALA A 1 47 ? -8.208 4.872 -0.197 1.00 53.45 47 ALA A N 18
ATOM 32294 C CA . ALA A 1 47 ? -7.194 3.955 -0.730 1.00 42.34 47 ALA A CA 18
ATOM 32295 C C . ALA A 1 47 ? -7.231 2.577 -0.053 1.00 44.03 47 ALA A C 18
ATOM 32296 O O . ALA A 1 47 ? -7.263 1.545 -0.727 1.00 63.33 47 ALA A O 18
ATOM 32303 N N . TRP A 1 48 ? -7.238 2.567 1.276 1.00 54.12 48 TRP A N 18
ATOM 32304 C CA . TRP A 1 48 ? -7.218 1.315 2.041 1.00 1.11 48 TRP A CA 18
ATOM 32305 C C . TRP A 1 48 ? -8.500 0.498 1.802 1.00 53.14 48 TRP A C 18
ATOM 32306 O O . TRP A 1 48 ? -8.451 -0.720 1.596 1.00 30.25 48 TRP A O 18
ATOM 32327 N N . GLN A 1 49 ? -9.645 1.179 1.826 1.00 73.22 49 GLN A N 18
ATOM 32328 C CA . GLN A 1 49 ? -10.939 0.542 1.555 1.00 1.41 49 GLN A CA 18
ATOM 32329 C C . GLN A 1 49 ? -10.991 -0.049 0.135 1.00 61.13 49 GLN A C 18
ATOM 32330 O O . GLN A 1 49 ? -11.499 -1.152 -0.072 1.00 23.11 49 GLN A O 18
ATOM 32344 N N . GLN A 1 50 ? -10.456 0.687 -0.835 1.00 61.12 50 GLN A N 18
ATOM 32345 C CA . GLN A 1 50 ? -10.419 0.224 -2.230 1.00 21.14 50 GLN A CA 18
ATOM 32346 C C . GLN A 1 50 ? -9.454 -0.963 -2.408 1.00 45.02 50 GLN A C 18
ATOM 32347 O O . GLN A 1 50 ? -9.725 -1.888 -3.174 1.00 73.22 50 GLN A O 18
ATOM 32361 N N . LEU A 1 51 ? -8.330 -0.930 -1.692 1.00 45.11 51 LEU A N 18
ATOM 32362 C CA . LEU A 1 51 ? -7.344 -2.019 -1.745 1.00 1.04 51 LEU A CA 18
ATOM 32363 C C . LEU A 1 51 ? -7.963 -3.357 -1.307 1.00 70.22 51 LEU A C 18
ATOM 32364 O O . LEU A 1 51 ? -7.896 -4.355 -2.032 1.00 13.21 51 LEU A O 18
ATOM 32380 N N . LYS A 1 52 ? -8.571 -3.374 -0.122 1.00 23.53 52 LYS A N 18
ATOM 32381 C CA . LYS A 1 52 ? -9.221 -4.587 0.384 1.00 15.11 52 LYS A CA 18
ATOM 32382 C C . LYS A 1 52 ? -10.422 -4.976 -0.492 1.00 23.51 52 LYS A C 18
ATOM 32383 O O . LYS A 1 52 ? -10.701 -6.158 -0.674 1.00 54.15 52 LYS A O 18
ATOM 32402 N N . ASP A 1 53 ? -11.112 -3.977 -1.051 1.00 15.13 53 ASP A N 18
ATOM 32403 C CA . ASP A 1 53 ? -12.220 -4.223 -1.985 1.00 74.15 53 ASP A CA 18
ATOM 32404 C C . ASP A 1 53 ? -11.769 -5.121 -3.152 1.00 34.03 53 ASP A C 18
ATOM 32405 O O . ASP A 1 53 ? -12.488 -6.034 -3.568 1.00 73.12 53 ASP A O 18
ATOM 32414 N N . GLU A 1 54 ? -10.572 -4.853 -3.672 1.00 4.33 54 GLU A N 18
ATOM 32415 C CA . GLU A 1 54 ? -9.974 -5.689 -4.719 1.00 3.22 54 GLU A CA 18
ATOM 32416 C C . GLU A 1 54 ? -9.587 -7.076 -4.184 1.00 3.51 54 GLU A C 18
ATOM 32417 O O . GLU A 1 54 ? -9.990 -8.100 -4.735 1.00 34.54 54 GLU A O 18
ATOM 32429 N N . LEU A 1 55 ? -8.814 -7.101 -3.098 1.00 41.21 55 LEU A N 18
ATOM 32430 C CA . LEU A 1 55 ? -8.296 -8.358 -2.537 1.00 34.21 55 LEU A CA 18
ATOM 32431 C C . LEU A 1 55 ? -9.420 -9.316 -2.098 1.00 13.42 55 LEU A C 18
ATOM 32432 O O . LEU A 1 55 ? -9.285 -10.534 -2.220 1.00 22.35 55 LEU A O 18
ATOM 32448 N N . GLU A 1 56 ? -10.523 -8.769 -1.590 1.00 23.31 56 GLU A N 18
ATOM 32449 C CA . GLU A 1 56 ? -11.664 -9.591 -1.159 1.00 61.24 56 GLU A CA 18
ATOM 32450 C C . GLU A 1 56 ? -12.456 -10.126 -2.362 1.00 62.42 56 GLU A C 18
ATOM 32451 O O . GLU A 1 56 ? -13.025 -11.219 -2.309 1.00 22.22 56 GLU A O 18
ATOM 32463 N N . ALA A 1 57 ? -12.483 -9.358 -3.449 1.00 12.11 57 ALA A N 18
ATOM 32464 C CA . ALA A 1 57 ? -13.109 -9.811 -4.696 1.00 22.02 57 ALA A CA 18
ATOM 32465 C C . ALA A 1 57 ? -12.258 -10.899 -5.371 1.00 52.02 57 ALA A C 18
ATOM 32466 O O . ALA A 1 57 ? -12.781 -11.825 -5.999 1.00 2.25 57 ALA A O 18
ATOM 32473 N N . LYS A 1 58 ? -10.940 -10.773 -5.238 1.00 54.44 58 LYS A N 18
ATOM 32474 C CA . LYS A 1 58 ? -10.007 -11.779 -5.742 1.00 34.11 58 LYS A CA 18
ATOM 32475 C C . LYS A 1 58 ? -9.814 -12.887 -4.688 1.00 12.54 58 LYS A C 18
ATOM 32476 O O . LYS A 1 58 ? -8.893 -12.840 -3.868 1.00 32.20 58 LYS A O 18
ATOM 32495 N N . HIS A 1 59 ? -10.694 -13.885 -4.718 1.00 62.05 59 HIS A N 18
ATOM 32496 C CA . HIS A 1 59 ? -10.780 -14.885 -3.642 1.00 14.11 59 HIS A CA 18
ATOM 32497 C C . HIS A 1 59 ? -9.594 -15.865 -3.616 1.00 42.35 59 HIS A C 18
ATOM 32498 O O . HIS A 1 59 ? -9.511 -16.714 -2.728 1.00 35.02 59 HIS A O 18
ATOM 32513 N N . TRP A 1 60 ? -8.684 -15.755 -4.577 1.00 10.43 60 TRP A N 18
ATOM 32514 C CA . TRP A 1 60 ? -7.465 -16.578 -4.570 1.00 31.11 60 TRP A CA 18
ATOM 32515 C C . TRP A 1 60 ? -6.359 -15.936 -3.703 1.00 13.34 60 TRP A C 18
ATOM 32516 O O . TRP A 1 60 ? -5.268 -16.490 -3.546 1.00 51.40 60 TRP A O 18
ATOM 32537 N N . ILE A 1 61 ? -6.656 -14.757 -3.147 1.00 51.50 61 ILE A N 18
ATOM 32538 C CA . ILE A 1 61 ? -5.789 -14.112 -2.151 1.00 14.54 61 ILE A CA 18
ATOM 32539 C C . ILE A 1 61 ? -6.082 -14.679 -0.752 1.00 32.35 61 ILE A C 18
ATOM 32540 O O . ILE A 1 61 ? -7.198 -14.544 -0.244 1.00 22.35 61 ILE A O 18
ATOM 32556 N N . ALA A 1 62 ? -5.086 -15.319 -0.142 1.00 23.42 62 ALA A N 18
ATOM 32557 C CA . ALA A 1 62 ? -5.231 -15.882 1.207 1.00 33.50 62 ALA A CA 18
ATOM 32558 C C . ALA A 1 62 ? -5.464 -14.779 2.254 1.00 0.14 62 ALA A C 18
ATOM 32559 O O . ALA A 1 62 ? -4.814 -13.730 2.216 1.00 55.45 62 ALA A O 18
ATOM 32566 N N . GLU A 1 63 ? -6.386 -15.020 3.186 1.00 3.12 63 GLU A N 18
ATOM 32567 C CA . GLU A 1 63 ? -6.727 -14.023 4.208 1.00 10.40 63 GLU A CA 18
ATOM 32568 C C . GLU A 1 63 ? -5.500 -13.600 5.032 1.00 11.23 63 GLU A C 18
ATOM 32569 O O . GLU A 1 63 ? -5.292 -12.414 5.282 1.00 34.21 63 GLU A O 18
ATOM 32581 N N . ALA A 1 64 ? -4.686 -14.566 5.444 1.00 1.23 64 ALA A N 18
ATOM 32582 C CA . ALA A 1 64 ? -3.462 -14.270 6.195 1.00 12.32 64 ALA A CA 18
ATOM 32583 C C . ALA A 1 64 ? -2.566 -13.276 5.437 1.00 31.24 64 ALA A C 18
ATOM 32584 O O . ALA A 1 64 ? -1.948 -12.391 6.035 1.00 43.23 64 ALA A O 18
ATOM 32591 N N . ASP A 1 65 ? -2.526 -13.414 4.112 1.00 54.31 65 ASP A N 18
ATOM 32592 C CA . ASP A 1 65 ? -1.715 -12.537 3.267 1.00 42.40 65 ASP A CA 18
ATOM 32593 C C . ASP A 1 65 ? -2.361 -11.143 3.150 1.00 61.53 65 ASP A C 18
ATOM 32594 O O . ASP A 1 65 ? -1.683 -10.121 3.298 1.00 44.41 65 ASP A O 18
ATOM 32603 N N . ARG A 1 66 ? -3.681 -11.104 2.904 1.00 70.13 66 ARG A N 18
ATOM 32604 C CA . ARG A 1 66 ? -4.397 -9.825 2.800 1.00 22.13 66 ARG A CA 18
ATOM 32605 C C . ARG A 1 66 ? -4.232 -9.017 4.096 1.00 61.25 66 ARG A C 18
ATOM 32606 O O . ARG A 1 66 ? -4.035 -7.807 4.065 1.00 52.33 66 ARG A O 18
ATOM 32627 N N . ILE A 1 67 ? -4.298 -9.707 5.237 1.00 5.11 67 ILE A N 18
ATOM 32628 C CA . ILE A 1 67 ? -4.103 -9.069 6.540 1.00 3.32 67 ILE A CA 18
ATOM 32629 C C . ILE A 1 67 ? -2.720 -8.404 6.619 1.00 22.42 67 ILE A C 18
ATOM 32630 O O . ILE A 1 67 ? -2.604 -7.236 6.996 1.00 62.42 67 ILE A O 18
ATOM 32646 N N . ASN A 1 68 ? -1.680 -9.146 6.236 1.00 43.32 68 ASN A N 18
ATOM 32647 C CA . ASN A 1 68 ? -0.310 -8.618 6.212 1.00 35.15 68 ASN A CA 18
ATOM 32648 C C . ASN A 1 68 ? -0.222 -7.310 5.404 1.00 12.02 68 ASN A C 18
ATOM 32649 O O . ASN A 1 68 ? 0.154 -6.261 5.936 1.00 74.44 68 ASN A O 18
ATOM 32660 N N . VAL A 1 69 ? -0.586 -7.380 4.122 1.00 13.13 69 VAL A N 18
ATOM 32661 C CA . VAL A 1 69 ? -0.485 -6.219 3.230 1.00 13.03 69 VAL A CA 18
ATOM 32662 C C . VAL A 1 69 ? -1.419 -5.066 3.652 1.00 65.02 69 VAL A C 18
ATOM 32663 O O . VAL A 1 69 ? -1.090 -3.895 3.450 1.00 20.51 69 VAL A O 18
ATOM 32676 N N . LEU A 1 70 ? -2.569 -5.391 4.246 1.00 44.42 70 LEU A N 18
ATOM 32677 C CA . LEU A 1 70 ? -3.500 -4.363 4.733 1.00 2.14 70 LEU A CA 18
ATOM 32678 C C . LEU A 1 70 ? -2.919 -3.594 5.929 1.00 33.43 70 LEU A C 18
ATOM 32679 O O . LEU A 1 70 ? -2.947 -2.363 5.944 1.00 71.44 70 LEU A O 18
ATOM 32695 N N . ASN A 1 71 ? -2.391 -4.311 6.928 1.00 14.23 71 ASN A N 18
ATOM 32696 C CA . ASN A 1 71 ? -1.796 -3.657 8.104 1.00 3.20 71 ASN A CA 18
ATOM 32697 C C . ASN A 1 71 ? -0.631 -2.741 7.707 1.00 34.43 71 ASN A C 18
ATOM 32698 O O . ASN A 1 71 ? -0.612 -1.564 8.070 1.00 21.11 71 ASN A O 18
ATOM 32709 N N . GLN A 1 72 ? 0.333 -3.275 6.951 1.00 1.43 72 GLN A N 18
ATOM 32710 C CA . GLN A 1 72 ? 1.493 -2.479 6.526 1.00 12.22 72 GLN A CA 18
ATOM 32711 C C . GLN A 1 72 ? 1.062 -1.285 5.653 1.00 75.12 72 GLN A C 18
ATOM 32712 O O . GLN A 1 72 ? 1.631 -0.197 5.753 1.00 4.25 72 GLN A O 18
ATOM 32726 N N . ALA A 1 73 ? 0.042 -1.483 4.813 1.00 21.20 73 ALA A N 18
ATOM 32727 C CA . ALA A 1 73 ? -0.526 -0.386 4.018 1.00 61.34 73 ALA A CA 18
ATOM 32728 C C . ALA A 1 73 ? -1.084 0.718 4.925 1.00 43.01 73 ALA A C 18
ATOM 32729 O O . ALA A 1 73 ? -0.811 1.903 4.719 1.00 10.13 73 ALA A O 18
ATOM 32736 N N . THR A 1 74 ? -1.855 0.319 5.938 1.00 40.23 74 THR A N 18
ATOM 32737 C CA . THR A 1 74 ? -2.397 1.262 6.926 1.00 34.34 74 THR A CA 18
ATOM 32738 C C . THR A 1 74 ? -1.272 2.059 7.596 1.00 14.25 74 THR A C 18
ATOM 32739 O O . THR A 1 74 ? -1.361 3.278 7.749 1.00 50.32 74 THR A O 18
ATOM 32750 N N . GLU A 1 75 ? -0.204 1.360 7.982 1.00 65.42 75 GLU A N 18
ATOM 32751 C CA . GLU A 1 75 ? 0.945 1.990 8.640 1.00 44.00 75 GLU A CA 18
ATOM 32752 C C . GLU A 1 75 ? 1.628 3.021 7.724 1.00 43.52 75 GLU A C 18
ATOM 32753 O O . GLU A 1 75 ? 2.067 4.076 8.186 1.00 1.04 75 GLU A O 18
ATOM 32765 N N . VAL A 1 76 ? 1.713 2.721 6.425 1.00 63.21 76 VAL A N 18
ATOM 32766 C CA . VAL A 1 76 ? 2.270 3.670 5.450 1.00 32.31 76 VAL A CA 18
ATOM 32767 C C . VAL A 1 76 ? 1.359 4.903 5.288 1.00 0.30 76 VAL A C 18
ATOM 32768 O O . VAL A 1 76 ? 1.833 6.042 5.253 1.00 32.12 76 VAL A O 18
ATOM 32781 N N . ILE A 1 77 ? 0.050 4.667 5.193 1.00 71.43 77 ILE A N 18
ATOM 32782 C CA . ILE A 1 77 ? -0.936 5.754 5.109 1.00 53.14 77 ILE A CA 18
ATOM 32783 C C . ILE A 1 77 ? -0.840 6.683 6.333 1.00 75.42 77 ILE A C 18
ATOM 32784 O O . ILE A 1 77 ? -0.760 7.910 6.199 1.00 42.42 77 ILE A O 18
ATOM 32800 N N . ASN A 1 78 ? -0.837 6.088 7.526 1.00 15.24 78 ASN A N 18
ATOM 32801 C CA . ASN A 1 78 ? -0.677 6.844 8.772 1.00 73.41 78 ASN A CA 18
ATOM 32802 C C . ASN A 1 78 ? 0.692 7.540 8.827 1.00 35.30 78 ASN A C 18
ATOM 32803 O O . ASN A 1 78 ? 0.811 8.640 9.356 1.00 45.20 78 ASN A O 18
ATOM 32814 N N . PHE A 1 79 ? 1.714 6.888 8.270 1.00 33.11 79 PHE A N 18
ATOM 32815 C CA . PHE A 1 79 ? 3.067 7.456 8.212 1.00 32.01 79 PHE A CA 18
ATOM 32816 C C . PHE A 1 79 ? 3.080 8.776 7.421 1.00 52.14 79 PHE A C 18
ATOM 32817 O O . PHE A 1 79 ? 3.548 9.802 7.914 1.00 45.51 79 PHE A O 18
ATOM 32834 N N . TRP A 1 80 ? 2.549 8.742 6.197 1.00 53.04 80 TRP A N 18
ATOM 32835 C CA . TRP A 1 80 ? 2.434 9.947 5.361 1.00 12.40 80 TRP A CA 18
ATOM 32836 C C . TRP A 1 80 ? 1.639 11.048 6.085 1.00 61.21 80 TRP A C 18
ATOM 32837 O O . TRP A 1 80 ? 2.057 12.208 6.137 1.00 1.54 80 TRP A O 18
ATOM 32858 N N . GLN A 1 81 ? 0.490 10.669 6.642 1.00 45.52 81 GLN A N 18
ATOM 32859 C CA . GLN A 1 81 ? -0.359 11.598 7.397 1.00 34.34 81 GLN A CA 18
ATOM 32860 C C . GLN A 1 81 ? 0.409 12.200 8.589 1.00 51.13 81 GLN A C 18
ATOM 32861 O O . GLN A 1 81 ? 0.312 13.396 8.876 1.00 41.11 81 GLN A O 18
ATOM 32875 N N . ASP A 1 82 ? 1.185 11.356 9.261 1.00 63.34 82 ASP A N 18
ATOM 32876 C CA . ASP A 1 82 ? 2.024 11.776 10.384 1.00 2.32 82 ASP A CA 18
ATOM 32877 C C . ASP A 1 82 ? 3.081 12.800 9.937 1.00 45.31 82 ASP A C 18
ATOM 32878 O O . ASP A 1 82 ? 3.332 13.799 10.621 1.00 34.12 82 ASP A O 18
ATOM 32887 N N . LEU A 1 83 ? 3.693 12.551 8.779 1.00 34.42 83 LEU A N 18
ATOM 32888 C CA . LEU A 1 83 ? 4.665 13.485 8.197 1.00 0.30 83 LEU A CA 18
ATOM 32889 C C . LEU A 1 83 ? 4.008 14.842 7.896 1.00 11.53 83 LEU A C 18
ATOM 32890 O O . LEU A 1 83 ? 4.602 15.897 8.125 1.00 52.02 83 LEU A O 18
ATOM 32906 N N . LYS A 1 84 ? 2.778 14.795 7.378 1.00 32.53 84 LYS A N 18
ATOM 32907 C CA . LYS A 1 84 ? 1.988 16.005 7.106 1.00 22.03 84 LYS A CA 18
ATOM 32908 C C . LYS A 1 84 ? 1.744 16.831 8.382 1.00 22.23 84 LYS A C 18
ATOM 32909 O O . LYS A 1 84 ? 1.721 18.062 8.343 1.00 0.42 84 LYS A O 18
ATOM 32928 N N . ASN A 1 85 ? 1.552 16.150 9.506 1.00 34.15 85 ASN A N 18
ATOM 32929 C CA . ASN A 1 85 ? 1.309 16.824 10.788 1.00 53.30 85 ASN A CA 18
ATOM 32930 C C . ASN A 1 85 ? 2.591 17.462 11.351 1.00 71.12 85 ASN A C 18
ATOM 32931 O O . ASN A 1 85 ? 2.607 18.641 11.718 1.00 64.14 85 ASN A O 18
ATOM 32942 N N . GLN A 1 86 ? 3.667 16.678 11.411 1.00 4.35 86 GLN A N 18
ATOM 32943 C CA . GLN A 1 86 ? 4.941 17.148 11.976 1.00 61.00 86 GLN A CA 18
ATOM 32944 C C . GLN A 1 86 ? 5.783 17.936 10.959 1.00 11.40 86 GLN A C 18
ATOM 32945 O O . GLN A 1 86 ? 6.822 18.494 11.313 1.00 13.02 86 GLN A O 18
ATOM 32959 N N . ASN A 1 87 ? 5.339 17.971 9.701 1.00 21.22 87 ASN A N 18
ATOM 32960 C CA . ASN A 1 87 ? 6.059 18.685 8.629 1.00 43.30 87 ASN A CA 18
ATOM 32961 C C . ASN A 1 87 ? 7.500 18.162 8.462 1.00 42.12 87 ASN A C 18
ATOM 32962 O O . ASN A 1 87 ? 8.413 18.915 8.124 1.00 62.45 87 ASN A O 18
ATOM 32973 N N . LYS A 1 88 ? 7.689 16.858 8.676 1.00 2.23 88 LYS A N 18
ATOM 32974 C CA . LYS A 1 88 ? 9.016 16.230 8.549 1.00 25.14 88 LYS A CA 18
ATOM 32975 C C . LYS A 1 88 ? 9.590 16.372 7.128 1.00 50.44 88 LYS A C 18
ATOM 32976 O O . LYS A 1 88 ? 10.794 16.556 6.955 1.00 75.30 88 LYS A O 18
ATOM 32995 N N . GLN A 1 89 ? 8.718 16.260 6.120 1.00 11.40 89 GLN A N 18
ATOM 32996 C CA . GLN A 1 89 ? 9.105 16.447 4.708 1.00 73.44 89 GLN A CA 18
ATOM 32997 C C . GLN A 1 89 ? 10.231 15.485 4.265 1.00 41.44 89 GLN A C 18
ATOM 32998 O O . GLN A 1 89 ? 10.912 15.736 3.266 1.00 61.30 89 GLN A O 18
ATOM 33012 N N . ILE A 1 90 ? 10.408 14.381 4.991 1.00 74.01 90 ILE A N 18
ATOM 33013 C CA . ILE A 1 90 ? 11.461 13.407 4.675 1.00 43.23 90 ILE A CA 18
ATOM 33014 C C . ILE A 1 90 ? 11.206 12.712 3.323 1.00 71.03 90 ILE A C 18
ATOM 33015 O O . ILE A 1 90 ? 10.061 12.438 2.957 1.00 34.23 90 ILE A O 18
ATOM 33031 N N . SER A 1 91 ? 12.278 12.440 2.581 1.00 50.11 91 SER A N 18
ATOM 33032 C CA . SER A 1 91 ? 12.161 11.838 1.243 1.00 3.45 91 SER A CA 18
ATOM 33033 C C . SER A 1 91 ? 11.833 10.338 1.288 1.00 53.52 91 SER A C 18
ATOM 33034 O O . SER A 1 91 ? 11.955 9.679 2.326 1.00 61.41 91 SER A O 18
ATOM 33042 N N . MET A 1 92 ? 11.443 9.803 0.130 1.00 64.53 92 MET A N 18
ATOM 33043 C CA . MET A 1 92 ? 11.138 8.377 -0.021 1.00 11.02 92 MET A CA 18
ATOM 33044 C C . MET A 1 92 ? 12.317 7.497 0.433 1.00 30.31 92 MET A C 18
ATOM 33045 O O . MET A 1 92 ? 12.125 6.361 0.867 1.00 42.45 92 MET A O 18
ATOM 33059 N N . ALA A 1 93 ? 13.533 8.040 0.335 1.00 22.32 93 ALA A N 18
ATOM 33060 C CA . ALA A 1 93 ? 14.741 7.335 0.778 1.00 63.02 93 ALA A CA 18
ATOM 33061 C C . ALA A 1 93 ? 14.633 6.904 2.251 1.00 43.13 93 ALA A C 18
ATOM 33062 O O . ALA A 1 93 ? 14.980 5.777 2.609 1.00 52.30 93 ALA A O 18
ATOM 33069 N N . GLU A 1 94 ? 14.140 7.808 3.096 1.00 50.34 94 GLU A N 18
ATOM 33070 C CA . GLU A 1 94 ? 13.947 7.514 4.520 1.00 63.51 94 GLU A CA 18
ATOM 33071 C C . GLU A 1 94 ? 12.725 6.609 4.744 1.00 13.04 94 GLU A C 18
ATOM 33072 O O . GLU A 1 94 ? 12.714 5.781 5.657 1.00 21.23 94 GLU A O 18
ATOM 33084 N N . ALA A 1 95 ? 11.699 6.765 3.905 1.00 5.44 95 ALA A N 18
ATOM 33085 C CA . ALA A 1 95 ? 10.525 5.882 3.947 1.00 64.24 95 ALA A CA 18
ATOM 33086 C C . ALA A 1 95 ? 10.931 4.420 3.698 1.00 40.13 95 ALA A C 18
ATOM 33087 O O . ALA A 1 95 ? 10.426 3.501 4.342 1.00 4.03 95 ALA A O 18
ATOM 33094 N N . GLN A 1 96 ? 11.862 4.220 2.764 1.00 44.21 96 GLN A N 18
ATOM 33095 C CA . GLN A 1 96 ? 12.434 2.894 2.495 1.00 72.54 96 GLN A CA 18
ATOM 33096 C C . GLN A 1 96 ? 13.287 2.390 3.671 1.00 23.32 96 GLN A C 18
ATOM 33097 O O . GLN A 1 96 ? 13.473 1.183 3.841 1.00 32.35 96 GLN A O 18
ATOM 33111 N N . GLY A 1 97 ? 13.812 3.319 4.465 1.00 51.51 97 GLY A N 18
ATOM 33112 C CA . GLY A 1 97 ? 14.578 2.952 5.654 1.00 34.44 97 GLY A CA 18
ATOM 33113 C C . GLY A 1 97 ? 13.688 2.594 6.841 1.00 51.22 97 GLY A C 18
ATOM 33114 O O . GLY A 1 97 ? 14.163 2.064 7.849 1.00 41.50 97 GLY A O 18
ATOM 33118 N N . LYS A 1 98 ? 12.395 2.897 6.729 1.00 0.33 98 LYS A N 18
ATOM 33119 C CA . LYS A 1 98 ? 11.424 2.575 7.782 1.00 61.05 98 LYS A CA 18
ATOM 33120 C C . LYS A 1 98 ? 10.542 1.380 7.366 1.00 73.53 98 LYS A C 18
ATOM 33121 O O . LYS A 1 98 ? 10.196 0.536 8.193 1.00 70.51 98 LYS A O 18
ATOM 33140 N N . PHE A 1 99 ? 10.180 1.317 6.084 1.00 52.41 99 PHE A N 18
ATOM 33141 C CA . PHE A 1 99 ? 9.415 0.184 5.539 1.00 54.11 99 PHE A CA 18
ATOM 33142 C C . PHE A 1 99 ? 10.241 -0.592 4.492 1.00 53.00 99 PHE A C 18
ATOM 33143 O O . PHE A 1 99 ? 10.002 -0.468 3.287 1.00 71.54 99 PHE A O 18
ATOM 33160 N N . PRO A 1 100 ? 11.216 -1.417 4.928 1.00 1.33 100 PRO A N 18
ATOM 33161 C CA . PRO A 1 100 ? 12.091 -2.164 4.005 1.00 51.32 100 PRO A CA 18
ATOM 33162 C C . PRO A 1 100 ? 11.375 -3.345 3.326 1.00 60.14 100 PRO A C 18
ATOM 33163 O O . PRO A 1 100 ? 11.953 -4.037 2.483 1.00 63.05 100 PRO A O 18
ATOM 33174 N N . GLU A 1 101 ? 10.120 -3.577 3.705 1.00 74.45 101 GLU A N 18
ATOM 33175 C CA . GLU A 1 101 ? 9.310 -4.657 3.128 1.00 32.20 101 GLU A CA 18
ATOM 33176 C C . GLU A 1 101 ? 8.428 -4.153 1.977 1.00 25.12 101 GLU A C 18
ATOM 33177 O O . GLU A 1 101 ? 7.943 -4.941 1.164 1.00 22.54 101 GLU A O 18
ATOM 33189 N N . VAL A 1 102 ? 8.222 -2.841 1.910 1.00 54.44 102 VAL A N 18
ATOM 33190 C CA . VAL A 1 102 ? 7.310 -2.247 0.923 1.00 74.25 102 VAL A CA 18
ATOM 33191 C C . VAL A 1 102 ? 8.072 -1.650 -0.276 1.00 13.32 102 VAL A C 18
ATOM 33192 O O . VAL A 1 102 ? 9.209 -1.193 -0.143 1.00 31.23 102 VAL A O 18
ATOM 33205 N N . VAL A 1 103 ? 7.443 -1.671 -1.450 1.00 74.51 103 VAL A N 18
ATOM 33206 C CA . VAL A 1 103 ? 8.011 -1.063 -2.659 1.00 50.45 103 VAL A CA 18
ATOM 33207 C C . VAL A 1 103 ? 7.480 0.365 -2.846 1.00 32.41 103 VAL A C 18
ATOM 33208 O O . VAL A 1 103 ? 6.291 0.611 -2.690 1.00 23.00 103 VAL A O 18
ATOM 33221 N N . PHE A 1 104 ? 8.363 1.308 -3.174 1.00 11.34 104 PHE A N 18
ATOM 33222 C CA . PHE A 1 104 ? 7.964 2.711 -3.364 1.00 1.22 104 PHE A CA 18
ATOM 33223 C C . PHE A 1 104 ? 8.278 3.209 -4.783 1.00 23.21 104 PHE A C 18
ATOM 33224 O O . PHE A 1 104 ? 9.226 2.753 -5.423 1.00 74.22 104 PHE A O 18
ATOM 33241 N N . SER A 1 105 ? 7.462 4.145 -5.264 1.00 13.31 105 SER A N 18
ATOM 33242 C CA . SER A 1 105 ? 7.691 4.811 -6.555 1.00 4.22 105 SER A CA 18
ATOM 33243 C C . SER A 1 105 ? 7.639 6.333 -6.376 1.00 44.05 105 SER A C 18
ATOM 33244 O O . SER A 1 105 ? 6.583 6.894 -6.082 1.00 22.35 105 SER A O 18
ATOM 33252 N N . GLY A 1 106 ? 8.779 6.996 -6.552 1.00 64.21 106 GLY A N 18
ATOM 33253 C CA . GLY A 1 106 ? 8.851 8.443 -6.358 1.00 44.52 106 GLY A CA 18
ATOM 33254 C C . GLY A 1 106 ? 9.422 9.174 -7.567 1.00 25.50 106 GLY A C 18
ATOM 33255 O O . GLY A 1 106 ? 10.640 9.341 -7.689 1.00 44.22 106 GLY A O 18
ATOM 33259 N N . SER A 1 107 ? 8.541 9.624 -8.458 1.00 74.01 107 SER A N 18
ATOM 33260 C CA . SER A 1 107 ? 8.964 10.299 -9.695 1.00 24.41 107 SER A CA 18
ATOM 33261 C C . SER A 1 107 ? 7.915 11.311 -10.186 1.00 22.21 107 SER A C 18
ATOM 33262 O O . SER A 1 107 ? 6.754 11.266 -9.779 1.00 52.44 107 SER A O 18
ATOM 33270 N N . ASN A 1 108 ? 8.334 12.216 -11.071 1.00 14.02 108 ASN A N 18
ATOM 33271 C CA . ASN A 1 108 ? 7.453 13.266 -11.596 1.00 4.52 108 ASN A CA 18
ATOM 33272 C C . ASN A 1 108 ? 7.954 13.788 -12.960 1.00 70.30 108 ASN A C 18
ATOM 33273 O O . ASN A 1 108 ? 9.148 14.039 -13.140 1.00 1.34 108 ASN A O 18
ATOM 33284 N N . LEU A 1 109 ? 7.032 13.940 -13.915 1.00 54.21 109 LEU A N 18
ATOM 33285 C CA . LEU A 1 109 ? 7.372 14.404 -15.271 1.00 62.10 109 LEU A CA 18
ATOM 33286 C C . LEU A 1 109 ? 7.682 15.912 -15.321 1.00 70.12 109 LEU A C 18
ATOM 33287 O O . LEU A 1 109 ? 7.360 16.657 -14.398 1.00 5.03 109 LEU A O 18
ATOM 33303 N N . GLU A 1 110 ? 8.289 16.354 -16.425 1.00 13.21 110 GLU A N 18
ATOM 33304 C CA . GLU A 1 110 ? 8.723 17.755 -16.574 1.00 12.21 110 GLU A CA 18
ATOM 33305 C C . GLU A 1 110 ? 7.709 18.600 -17.371 1.00 14.34 110 GLU A C 18
ATOM 33306 O O . GLU A 1 110 ? 8.065 19.607 -17.985 1.00 22.22 110 GLU A O 18
ATOM 33318 N N . HIS A 1 111 ? 6.437 18.202 -17.342 1.00 5.23 111 HIS A N 18
ATOM 33319 C CA . HIS A 1 111 ? 5.374 18.937 -18.045 1.00 61.23 111 HIS A CA 18
ATOM 33320 C C . HIS A 1 111 ? 4.363 19.530 -17.050 1.00 32.12 111 HIS A C 18
ATOM 33321 O O . HIS A 1 111 ? 3.517 18.812 -16.514 1.00 2.44 111 HIS A O 18
ATOM 33336 N N . HIS A 1 112 ? 4.456 20.840 -16.801 1.00 70.22 112 HIS A N 18
ATOM 33337 C CA . HIS A 1 112 ? 3.572 21.508 -15.832 1.00 14.54 112 HIS A CA 18
ATOM 33338 C C . HIS A 1 112 ? 2.079 21.342 -16.189 1.00 35.34 112 HIS A C 18
ATOM 33339 O O . HIS A 1 112 ? 1.555 22.008 -17.081 1.00 14.55 112 HIS A O 18
ATOM 33354 N N . HIS A 1 113 ? 1.406 20.420 -15.501 1.00 24.32 113 HIS A N 18
ATOM 33355 C CA . HIS A 1 113 ? -0.041 20.224 -15.662 1.00 45.31 113 HIS A CA 18
ATOM 33356 C C . HIS A 1 113 ? -0.704 19.863 -14.324 1.00 71.42 113 HIS A C 18
ATOM 33357 O O . HIS A 1 113 ? -0.933 18.689 -14.027 1.00 31.50 113 HIS A O 18
ATOM 33372 N N . HIS A 1 114 ? -0.988 20.875 -13.506 1.00 24.12 114 HIS A N 18
ATOM 33373 C CA . HIS A 1 114 ? -1.670 20.655 -12.227 1.00 32.14 114 HIS A CA 18
ATOM 33374 C C . HIS A 1 114 ? -3.165 20.358 -12.418 1.00 10.24 114 HIS A C 18
ATOM 33375 O O . HIS A 1 114 ? -4.008 21.253 -12.337 1.00 63.21 114 HIS A O 18
ATOM 33390 N N . HIS A 1 115 ? -3.481 19.099 -12.689 1.00 72.52 115 HIS A N 18
ATOM 33391 C CA . HIS A 1 115 ? -4.870 18.649 -12.766 1.00 63.32 115 HIS A CA 18
ATOM 33392 C C . HIS A 1 115 ? -5.332 18.197 -11.367 1.00 24.23 115 HIS A C 18
ATOM 33393 O O . HIS A 1 115 ? -5.520 17.006 -11.115 1.00 42.33 115 HIS A O 18
ATOM 33408 N N . HIS A 1 116 ? -5.494 19.176 -10.462 1.00 35.41 116 HIS A N 18
ATOM 33409 C CA . HIS A 1 116 ? -5.722 18.917 -9.024 1.00 40.43 116 HIS A CA 18
ATOM 33410 C C . HIS A 1 116 ? -4.462 18.327 -8.351 1.00 1.23 116 HIS A C 18
ATOM 33411 O O . HIS A 1 116 ? -4.287 17.088 -8.366 1.00 38.22 116 HIS A O 18
ATOM 33427 N N . MET A 1 1 ? 6.316 -27.174 1.408 1.00 52.34 1 MET A N 19
ATOM 33428 C CA . MET A 1 1 ? 5.414 -25.997 1.522 1.00 32.01 1 MET A CA 19
ATOM 33429 C C . MET A 1 1 ? 3.990 -26.406 1.936 1.00 30.02 1 MET A C 19
ATOM 33430 O O . MET A 1 1 ? 3.206 -25.562 2.370 1.00 61.31 1 MET A O 19
ATOM 33446 N N . ALA A 1 2 ? 3.663 -27.698 1.789 1.00 3.23 2 ALA A N 19
ATOM 33447 C CA . ALA A 1 2 ? 2.364 -28.261 2.214 1.00 70.22 2 ALA A CA 19
ATOM 33448 C C . ALA A 1 2 ? 1.200 -27.864 1.281 1.00 72.20 2 ALA A C 19
ATOM 33449 O O . ALA A 1 2 ? 0.442 -28.722 0.826 1.00 31.32 2 ALA A O 19
ATOM 33456 N N . ALA A 1 3 ? 1.049 -26.570 1.006 1.00 25.32 3 ALA A N 19
ATOM 33457 C CA . ALA A 1 3 ? -0.027 -26.080 0.136 1.00 71.45 3 ALA A CA 19
ATOM 33458 C C . ALA A 1 3 ? 0.073 -26.651 -1.291 1.00 41.21 3 ALA A C 19
ATOM 33459 O O . ALA A 1 3 ? 1.085 -26.482 -1.974 1.00 73.05 3 ALA A O 19
ATOM 33466 N N . SER A 1 4 ? -0.980 -27.341 -1.728 1.00 1.11 4 SER A N 19
ATOM 33467 C CA . SER A 1 4 ? -1.048 -27.870 -3.098 1.00 54.35 4 SER A CA 19
ATOM 33468 C C . SER A 1 4 ? -1.504 -26.787 -4.083 1.00 15.24 4 SER A C 19
ATOM 33469 O O . SER A 1 4 ? -1.333 -26.923 -5.300 1.00 11.41 4 SER A O 19
ATOM 33477 N N . THR A 1 5 ? -2.089 -25.716 -3.550 1.00 5.32 5 THR A N 19
ATOM 33478 C CA . THR A 1 5 ? -2.518 -24.565 -4.356 1.00 72.23 5 THR A CA 19
ATOM 33479 C C . THR A 1 5 ? -1.312 -23.838 -4.973 1.00 2.03 5 THR A C 19
ATOM 33480 O O . THR A 1 5 ? -0.202 -23.900 -4.440 1.00 53.12 5 THR A O 19
ATOM 33491 N N . VAL A 1 6 ? -1.528 -23.159 -6.100 1.00 72.14 6 VAL A N 19
ATOM 33492 C CA . VAL A 1 6 ? -0.472 -22.369 -6.748 1.00 52.25 6 VAL A CA 19
ATOM 33493 C C . VAL A 1 6 ? 0.154 -21.346 -5.773 1.00 40.23 6 VAL A C 19
ATOM 33494 O O . VAL A 1 6 ? -0.450 -20.327 -5.432 1.00 72.44 6 VAL A O 19
ATOM 33507 N N . HIS A 1 7 ? 1.370 -21.642 -5.313 1.00 3.34 7 HIS A N 19
ATOM 33508 C CA . HIS A 1 7 ? 2.066 -20.797 -4.332 1.00 10.31 7 HIS A CA 19
ATOM 33509 C C . HIS A 1 7 ? 2.486 -19.446 -4.945 1.00 32.04 7 HIS A C 19
ATOM 33510 O O . HIS A 1 7 ? 3.620 -19.275 -5.400 1.00 71.52 7 HIS A O 19
ATOM 33525 N N . THR A 1 8 ? 1.548 -18.502 -4.966 1.00 60.43 8 THR A N 19
ATOM 33526 C CA . THR A 1 8 ? 1.774 -17.167 -5.545 1.00 4.23 8 THR A CA 19
ATOM 33527 C C . THR A 1 8 ? 1.959 -16.102 -4.455 1.00 15.23 8 THR A C 19
ATOM 33528 O O . THR A 1 8 ? 1.123 -15.959 -3.564 1.00 41.44 8 THR A O 19
ATOM 33539 N N . SER A 1 9 ? 3.054 -15.346 -4.540 1.00 63.32 9 SER A N 19
ATOM 33540 C CA . SER A 1 9 ? 3.361 -14.304 -3.545 1.00 30.35 9 SER A CA 19
ATOM 33541 C C . SER A 1 9 ? 2.795 -12.935 -3.955 1.00 1.10 9 SER A C 19
ATOM 33542 O O . SER A 1 9 ? 2.357 -12.744 -5.091 1.00 73.42 9 SER A O 19
ATOM 33550 N N . PHE A 1 10 ? 2.821 -11.980 -3.024 1.00 45.11 10 PHE A N 19
ATOM 33551 C CA . PHE A 1 10 ? 2.261 -10.640 -3.256 1.00 50.00 10 PHE A CA 19
ATOM 33552 C C . PHE A 1 10 ? 3.221 -9.537 -2.782 1.00 35.24 10 PHE A C 19
ATOM 33553 O O . PHE A 1 10 ? 3.890 -9.678 -1.757 1.00 2.33 10 PHE A O 19
ATOM 33570 N N . ILE A 1 11 ? 3.280 -8.441 -3.539 1.00 75.22 11 ILE A N 19
ATOM 33571 C CA . ILE A 1 11 ? 4.134 -7.290 -3.209 1.00 12.21 11 ILE A CA 19
ATOM 33572 C C . ILE A 1 11 ? 3.288 -6.016 -3.051 1.00 23.24 11 ILE A C 19
ATOM 33573 O O . ILE A 1 11 ? 2.256 -5.869 -3.705 1.00 2.54 11 ILE A O 19
ATOM 33589 N N . LEU A 1 12 ? 3.712 -5.101 -2.180 1.00 4.04 12 LEU A N 19
ATOM 33590 C CA . LEU A 1 12 ? 3.014 -3.818 -2.018 1.00 74.44 12 LEU A CA 19
ATOM 33591 C C . LEU A 1 12 ? 3.856 -2.649 -2.556 1.00 63.14 12 LEU A C 19
ATOM 33592 O O . LEU A 1 12 ? 4.963 -2.388 -2.069 1.00 63.54 12 LEU A O 19
ATOM 33608 N N . LYS A 1 13 ? 3.334 -1.949 -3.563 1.00 64.23 13 LYS A N 19
ATOM 33609 C CA . LYS A 1 13 ? 3.979 -0.734 -4.072 1.00 23.32 13 LYS A CA 19
ATOM 33610 C C . LYS A 1 13 ? 3.206 0.522 -3.638 1.00 51.15 13 LYS A C 19
ATOM 33611 O O . LYS A 1 13 ? 1.974 0.538 -3.628 1.00 31.31 13 LYS A O 19
ATOM 33630 N N . VAL A 1 14 ? 3.939 1.573 -3.286 1.00 11.40 14 VAL A N 19
ATOM 33631 C CA . VAL A 1 14 ? 3.333 2.847 -2.884 1.00 1.02 14 VAL A CA 19
ATOM 33632 C C . VAL A 1 14 ? 3.866 4.015 -3.728 1.00 2.11 14 VAL A C 19
ATOM 33633 O O . VAL A 1 14 ? 5.068 4.291 -3.746 1.00 11.03 14 VAL A O 19
ATOM 33646 N N . LEU A 1 15 ? 2.963 4.700 -4.427 1.00 65.54 15 LEU A N 19
ATOM 33647 C CA . LEU A 1 15 ? 3.323 5.867 -5.231 1.00 14.12 15 LEU A CA 19
ATOM 33648 C C . LEU A 1 15 ? 3.405 7.113 -4.330 1.00 61.31 15 LEU A C 19
ATOM 33649 O O . LEU A 1 15 ? 2.389 7.597 -3.829 1.00 41.20 15 LEU A O 19
ATOM 33665 N N . TRP A 1 16 ? 4.618 7.607 -4.121 1.00 30.01 16 TRP A N 19
ATOM 33666 C CA . TRP A 1 16 ? 4.872 8.755 -3.242 1.00 0.42 16 TRP A CA 19
ATOM 33667 C C . TRP A 1 16 ? 4.910 10.066 -4.052 1.00 33.13 16 TRP A C 19
ATOM 33668 O O . TRP A 1 16 ? 5.825 10.286 -4.847 1.00 64.21 16 TRP A O 19
ATOM 33689 N N . LEU A 1 17 ? 3.904 10.924 -3.866 1.00 14.15 17 LEU A N 19
ATOM 33690 C CA . LEU A 1 17 ? 3.827 12.195 -4.603 1.00 63.12 17 LEU A CA 19
ATOM 33691 C C . LEU A 1 17 ? 3.993 13.409 -3.669 1.00 73.52 17 LEU A C 19
ATOM 33692 O O . LEU A 1 17 ? 4.140 13.263 -2.456 1.00 1.24 17 LEU A O 19
ATOM 33708 N N . ASP A 1 18 ? 3.939 14.607 -4.252 1.00 12.42 18 ASP A N 19
ATOM 33709 C CA . ASP A 1 18 ? 4.104 15.860 -3.502 1.00 55.44 18 ASP A CA 19
ATOM 33710 C C . ASP A 1 18 ? 2.974 16.061 -2.469 1.00 15.15 18 ASP A C 19
ATOM 33711 O O . ASP A 1 18 ? 3.226 16.328 -1.291 1.00 15.20 18 ASP A O 19
ATOM 33720 N N . GLN A 1 19 ? 1.727 15.936 -2.922 1.00 51.25 19 GLN A N 19
ATOM 33721 C CA . GLN A 1 19 ? 0.554 16.073 -2.040 1.00 14.43 19 GLN A CA 19
ATOM 33722 C C . GLN A 1 19 ? -0.393 14.871 -2.189 1.00 74.14 19 GLN A C 19
ATOM 33723 O O . GLN A 1 19 ? -1.595 14.969 -1.918 1.00 52.32 19 GLN A O 19
ATOM 33737 N N . ASN A 1 20 ? 0.161 13.734 -2.609 1.00 53.22 20 ASN A N 19
ATOM 33738 C CA . ASN A 1 20 ? -0.622 12.511 -2.826 1.00 65.14 20 ASN A CA 19
ATOM 33739 C C . ASN A 1 20 ? 0.178 11.255 -2.450 1.00 25.11 20 ASN A C 19
ATOM 33740 O O . ASN A 1 20 ? 1.409 11.275 -2.412 1.00 35.13 20 ASN A O 19
ATOM 33751 N N . VAL A 1 21 ? -0.533 10.167 -2.176 1.00 70.24 21 VAL A N 19
ATOM 33752 C CA . VAL A 1 21 ? 0.090 8.866 -1.923 1.00 23.31 21 VAL A CA 19
ATOM 33753 C C . VAL A 1 21 ? -0.851 7.724 -2.357 1.00 71.53 21 VAL A C 19
ATOM 33754 O O . VAL A 1 21 ? -2.013 7.677 -1.956 1.00 63.22 21 VAL A O 19
ATOM 33767 N N . ALA A 1 22 ? -0.354 6.820 -3.194 1.00 32.31 22 ALA A N 19
ATOM 33768 C CA . ALA A 1 22 ? -1.186 5.738 -3.739 1.00 2.44 22 ALA A CA 19
ATOM 33769 C C . ALA A 1 22 ? -0.651 4.354 -3.363 1.00 21.31 22 ALA A C 19
ATOM 33770 O O . ALA A 1 22 ? 0.555 4.133 -3.345 1.00 44.12 22 ALA A O 19
ATOM 33777 N N . ILE A 1 23 ? -1.556 3.425 -3.072 1.00 74.05 23 ILE A N 19
ATOM 33778 C CA . ILE A 1 23 ? -1.175 2.046 -2.738 1.00 40.23 23 ILE A CA 19
ATOM 33779 C C . ILE A 1 23 ? -1.672 1.047 -3.798 1.00 1.24 23 ILE A C 19
ATOM 33780 O O . ILE A 1 23 ? -2.756 1.213 -4.368 1.00 74.34 23 ILE A O 19
ATOM 33796 N N . ALA A 1 24 ? -0.866 0.019 -4.063 1.00 12.30 24 ALA A N 19
ATOM 33797 C CA . ALA A 1 24 ? -1.219 -1.030 -5.031 1.00 72.03 24 ALA A CA 19
ATOM 33798 C C . ALA A 1 24 ? -0.482 -2.344 -4.726 1.00 42.13 24 ALA A C 19
ATOM 33799 O O . ALA A 1 24 ? 0.629 -2.331 -4.199 1.00 11.01 24 ALA A O 19
ATOM 33806 N N . VAL A 1 25 ? -1.106 -3.475 -5.054 1.00 22.44 25 VAL A N 19
ATOM 33807 C CA . VAL A 1 25 ? -0.504 -4.795 -4.816 1.00 52.24 25 VAL A CA 19
ATOM 33808 C C . VAL A 1 25 ? -0.163 -5.506 -6.138 1.00 52.31 25 VAL A C 19
ATOM 33809 O O . VAL A 1 25 ? -0.926 -5.447 -7.104 1.00 31.54 25 VAL A O 19
ATOM 33822 N N . ASP A 1 26 ? 0.988 -6.176 -6.168 1.00 4.33 26 ASP A N 19
ATOM 33823 C CA . ASP A 1 26 ? 1.435 -6.931 -7.344 1.00 11.14 26 ASP A CA 19
ATOM 33824 C C . ASP A 1 26 ? 1.507 -8.440 -7.047 1.00 1.34 26 ASP A C 19
ATOM 33825 O O . ASP A 1 26 ? 2.058 -8.860 -6.028 1.00 32.02 26 ASP A O 19
ATOM 33834 N N . GLN A 1 27 ? 0.945 -9.251 -7.941 1.00 64.44 27 GLN A N 19
ATOM 33835 C CA . GLN A 1 27 ? 0.964 -10.710 -7.790 1.00 72.12 27 GLN A CA 19
ATOM 33836 C C . GLN A 1 27 ? 2.180 -11.327 -8.511 1.00 75.12 27 GLN A C 19
ATOM 33837 O O . GLN A 1 27 ? 2.389 -11.113 -9.710 1.00 13.20 27 GLN A O 19
ATOM 33851 N N . ILE A 1 28 ? 2.996 -12.073 -7.771 1.00 34.15 28 ILE A N 19
ATOM 33852 C CA . ILE A 1 28 ? 4.162 -12.747 -8.351 1.00 20.22 28 ILE A CA 19
ATOM 33853 C C . ILE A 1 28 ? 3.746 -14.057 -9.041 1.00 34.11 28 ILE A C 19
ATOM 33854 O O . ILE A 1 28 ? 3.635 -15.104 -8.400 1.00 44.10 28 ILE A O 19
ATOM 33870 N N . VAL A 1 29 ? 3.504 -13.986 -10.351 1.00 2.40 29 VAL A N 19
ATOM 33871 C CA . VAL A 1 29 ? 3.005 -15.141 -11.106 1.00 24.35 29 VAL A CA 19
ATOM 33872 C C . VAL A 1 29 ? 4.146 -16.070 -11.548 1.00 3.10 29 VAL A C 19
ATOM 33873 O O . VAL A 1 29 ? 4.671 -15.935 -12.654 1.00 52.22 29 VAL A O 19
ATOM 33886 N N . GLY A 1 30 ? 4.516 -17.003 -10.666 1.00 44.41 30 GLY A N 19
ATOM 33887 C CA . GLY A 1 30 ? 5.523 -18.021 -10.976 1.00 3.23 30 GLY A CA 19
ATOM 33888 C C . GLY A 1 30 ? 6.773 -17.491 -11.679 1.00 5.54 30 GLY A C 19
ATOM 33889 O O . GLY A 1 30 ? 7.795 -17.223 -11.043 1.00 2.45 30 GLY A O 19
ATOM 33893 N N . LYS A 1 31 ? 6.672 -17.332 -12.997 1.00 1.21 31 LYS A N 19
ATOM 33894 C CA . LYS A 1 31 ? 7.804 -16.933 -13.842 1.00 35.23 31 LYS A CA 19
ATOM 33895 C C . LYS A 1 31 ? 8.143 -15.441 -13.684 1.00 35.52 31 LYS A C 19
ATOM 33896 O O . LYS A 1 31 ? 9.305 -15.045 -13.791 1.00 62.14 31 LYS A O 19
ATOM 33915 N N . GLY A 1 32 ? 7.127 -14.612 -13.440 1.00 64.32 32 GLY A N 19
ATOM 33916 C CA . GLY A 1 32 ? 7.344 -13.172 -13.312 1.00 44.35 32 GLY A CA 19
ATOM 33917 C C . GLY A 1 32 ? 6.401 -12.498 -12.316 1.00 21.35 32 GLY A C 19
ATOM 33918 O O . GLY A 1 32 ? 5.991 -13.102 -11.323 1.00 50.20 32 GLY A O 19
ATOM 33922 N N . THR A 1 33 ? 6.069 -11.233 -12.581 1.00 34.45 33 THR A N 19
ATOM 33923 C CA . THR A 1 33 ? 5.172 -10.451 -11.715 1.00 53.03 33 THR A CA 19
ATOM 33924 C C . THR A 1 33 ? 4.114 -9.703 -12.539 1.00 1.23 33 THR A C 19
ATOM 33925 O O . THR A 1 33 ? 4.332 -9.379 -13.710 1.00 60.51 33 THR A O 19
ATOM 33936 N N . SER A 1 34 ? 2.967 -9.435 -11.918 1.00 20.43 34 SER A N 19
ATOM 33937 C CA . SER A 1 34 ? 1.867 -8.707 -12.574 1.00 32.54 34 SER A CA 19
ATOM 33938 C C . SER A 1 34 ? 1.075 -7.867 -11.560 1.00 33.42 34 SER A C 19
ATOM 33939 O O . SER A 1 34 ? 0.753 -8.345 -10.476 1.00 13.12 34 SER A O 19
ATOM 33947 N N . PRO A 1 35 ? 0.756 -6.598 -11.890 1.00 72.03 35 PRO A N 19
ATOM 33948 C CA . PRO A 1 35 ? -0.050 -5.731 -11.008 1.00 33.45 35 PRO A CA 19
ATOM 33949 C C . PRO A 1 35 ? -1.422 -6.343 -10.660 1.00 61.21 35 PRO A C 19
ATOM 33950 O O . PRO A 1 35 ? -2.296 -6.473 -11.523 1.00 44.41 35 PRO A O 19
ATOM 33961 N N . LEU A 1 36 ? -1.607 -6.707 -9.392 1.00 0.44 36 LEU A N 19
ATOM 33962 C CA . LEU A 1 36 ? -2.847 -7.338 -8.930 1.00 70.20 36 LEU A CA 19
ATOM 33963 C C . LEU A 1 36 ? -3.988 -6.315 -8.853 1.00 33.33 36 LEU A C 19
ATOM 33964 O O . LEU A 1 36 ? -5.090 -6.553 -9.347 1.00 5.11 36 LEU A O 19
ATOM 33980 N N . THR A 1 37 ? -3.716 -5.179 -8.215 1.00 21.40 37 THR A N 19
ATOM 33981 C CA . THR A 1 37 ? -4.704 -4.095 -8.081 1.00 22.20 37 THR A CA 19
ATOM 33982 C C . THR A 1 37 ? -4.246 -2.832 -8.820 1.00 21.13 37 THR A C 19
ATOM 33983 O O . THR A 1 37 ? -3.172 -2.806 -9.423 1.00 24.11 37 THR A O 19
ATOM 33994 N N . SER A 1 38 ? -5.073 -1.788 -8.788 1.00 53.04 38 SER A N 19
ATOM 33995 C CA . SER A 1 38 ? -4.701 -0.488 -9.364 1.00 20.42 38 SER A CA 19
ATOM 33996 C C . SER A 1 38 ? -4.205 0.469 -8.268 1.00 13.12 38 SER A C 19
ATOM 33997 O O . SER A 1 38 ? -4.207 0.126 -7.086 1.00 54.21 38 SER A O 19
ATOM 34005 N N . TYR A 1 39 ? -3.780 1.667 -8.663 1.00 4.52 39 TYR A N 19
ATOM 34006 C CA . TYR A 1 39 ? -3.270 2.662 -7.709 1.00 1.11 39 TYR A CA 19
ATOM 34007 C C . TYR A 1 39 ? -4.414 3.453 -7.053 1.00 20.15 39 TYR A C 19
ATOM 34008 O O . TYR A 1 39 ? -5.155 4.176 -7.724 1.00 25.15 39 TYR A O 19
ATOM 34026 N N . PHE A 1 40 ? -4.557 3.305 -5.738 1.00 62.34 40 PHE A N 19
ATOM 34027 C CA . PHE A 1 40 ? -5.591 4.022 -4.978 1.00 71.02 40 PHE A CA 19
ATOM 34028 C C . PHE A 1 40 ? -4.978 5.191 -4.184 1.00 1.13 40 PHE A C 19
ATOM 34029 O O . PHE A 1 40 ? -4.175 4.981 -3.275 1.00 43.53 40 PHE A O 19
ATOM 34046 N N . PHE A 1 41 ? -5.367 6.422 -4.535 1.00 53.12 41 PHE A N 19
ATOM 34047 C CA . PHE A 1 41 ? -4.754 7.635 -3.965 1.00 42.13 41 PHE A CA 19
ATOM 34048 C C . PHE A 1 41 ? -5.463 8.134 -2.688 1.00 50.15 41 PHE A C 19
ATOM 34049 O O . PHE A 1 41 ? -6.638 8.499 -2.709 1.00 35.00 41 PHE A O 19
ATOM 34066 N N . TRP A 1 42 ? -4.720 8.159 -1.588 1.00 43.31 42 TRP A N 19
ATOM 34067 C CA . TRP A 1 42 ? -5.165 8.771 -0.328 1.00 21.14 42 TRP A CA 19
ATOM 34068 C C . TRP A 1 42 ? -4.571 10.193 -0.191 1.00 54.34 42 TRP A C 19
ATOM 34069 O O . TRP A 1 42 ? -3.421 10.426 -0.572 1.00 33.25 42 TRP A O 19
ATOM 34090 N N . PRO A 1 43 ? -5.338 11.184 0.326 1.00 43.42 43 PRO A N 19
ATOM 34091 C CA . PRO A 1 43 ? -6.737 11.023 0.753 1.00 53.44 43 PRO A CA 19
ATOM 34092 C C . PRO A 1 43 ? -7.758 11.382 -0.343 1.00 4.44 43 PRO A C 19
ATOM 34093 O O . PRO A 1 43 ? -8.877 11.807 -0.048 1.00 65.01 43 PRO A O 19
ATOM 34104 N N . ARG A 1 44 ? -7.374 11.195 -1.604 1.00 40.05 44 ARG A N 19
ATOM 34105 C CA . ARG A 1 44 ? -8.250 11.521 -2.741 1.00 73.32 44 ARG A CA 19
ATOM 34106 C C . ARG A 1 44 ? -9.433 10.542 -2.839 1.00 50.35 44 ARG A C 19
ATOM 34107 O O . ARG A 1 44 ? -10.496 10.884 -3.357 1.00 15.15 44 ARG A O 19
ATOM 34128 N N . ALA A 1 45 ? -9.230 9.324 -2.349 1.00 50.15 45 ALA A N 19
ATOM 34129 C CA . ALA A 1 45 ? -10.273 8.297 -2.334 1.00 24.11 45 ALA A CA 19
ATOM 34130 C C . ALA A 1 45 ? -10.048 7.300 -1.189 1.00 14.40 45 ALA A C 19
ATOM 34131 O O . ALA A 1 45 ? -9.011 7.331 -0.522 1.00 63.14 45 ALA A O 19
ATOM 34138 N N . ASP A 1 46 ? -11.020 6.419 -0.965 1.00 5.25 46 ASP A N 19
ATOM 34139 C CA . ASP A 1 46 ? -10.899 5.373 0.055 1.00 34.03 46 ASP A CA 19
ATOM 34140 C C . ASP A 1 46 ? -9.850 4.322 -0.345 1.00 54.34 46 ASP A C 19
ATOM 34141 O O . ASP A 1 46 ? -10.186 3.217 -0.775 1.00 63.43 46 ASP A O 19
ATOM 34150 N N . ALA A 1 47 ? -8.579 4.687 -0.208 1.00 10.21 47 ALA A N 19
ATOM 34151 C CA . ALA A 1 47 ? -7.461 3.824 -0.609 1.00 21.55 47 ALA A CA 19
ATOM 34152 C C . ALA A 1 47 ? -7.537 2.427 0.029 1.00 61.21 47 ALA A C 19
ATOM 34153 O O . ALA A 1 47 ? -7.523 1.413 -0.671 1.00 23.02 47 ALA A O 19
ATOM 34160 N N . TRP A 1 48 ? -7.636 2.383 1.354 1.00 25.33 48 TRP A N 19
ATOM 34161 C CA . TRP A 1 48 ? -7.645 1.115 2.092 1.00 63.40 48 TRP A CA 19
ATOM 34162 C C . TRP A 1 48 ? -8.880 0.260 1.746 1.00 24.22 48 TRP A C 19
ATOM 34163 O O . TRP A 1 48 ? -8.763 -0.939 1.481 1.00 23.23 48 TRP A O 19
ATOM 34184 N N . GLN A 1 49 ? -10.062 0.885 1.741 1.00 1.10 49 GLN A N 19
ATOM 34185 C CA . GLN A 1 49 ? -11.311 0.182 1.412 1.00 42.04 49 GLN A CA 19
ATOM 34186 C C . GLN A 1 49 ? -11.280 -0.393 -0.014 1.00 3.43 49 GLN A C 19
ATOM 34187 O O . GLN A 1 49 ? -11.599 -1.561 -0.228 1.00 11.41 49 GLN A O 19
ATOM 34201 N N . GLN A 1 50 ? -10.893 0.431 -0.984 1.00 53.53 50 GLN A N 19
ATOM 34202 C CA . GLN A 1 50 ? -10.805 -0.009 -2.381 1.00 20.33 50 GLN A CA 19
ATOM 34203 C C . GLN A 1 50 ? -9.784 -1.150 -2.555 1.00 44.12 50 GLN A C 19
ATOM 34204 O O . GLN A 1 50 ? -10.035 -2.112 -3.281 1.00 73.40 50 GLN A O 19
ATOM 34218 N N . LEU A 1 51 ? -8.640 -1.041 -1.878 1.00 44.13 51 LEU A N 19
ATOM 34219 C CA . LEU A 1 51 ? -7.610 -2.085 -1.936 1.00 33.41 51 LEU A CA 19
ATOM 34220 C C . LEU A 1 51 ? -8.130 -3.422 -1.383 1.00 33.12 51 LEU A C 19
ATOM 34221 O O . LEU A 1 51 ? -8.051 -4.457 -2.053 1.00 32.14 51 LEU A O 19
ATOM 34237 N N . LYS A 1 52 ? -8.663 -3.398 -0.162 1.00 20.12 52 LYS A N 19
ATOM 34238 C CA . LYS A 1 52 ? -9.171 -4.621 0.475 1.00 1.53 52 LYS A CA 19
ATOM 34239 C C . LYS A 1 52 ? -10.335 -5.223 -0.323 1.00 30.31 52 LYS A C 19
ATOM 34240 O O . LYS A 1 52 ? -10.455 -6.440 -0.430 1.00 53.42 52 LYS A O 19
ATOM 34259 N N . ASP A 1 53 ? -11.180 -4.363 -0.896 1.00 60.13 53 ASP A N 19
ATOM 34260 C CA . ASP A 1 53 ? -12.316 -4.811 -1.702 1.00 21.13 53 ASP A CA 19
ATOM 34261 C C . ASP A 1 53 ? -11.843 -5.641 -2.909 1.00 10.22 53 ASP A C 19
ATOM 34262 O O . ASP A 1 53 ? -12.421 -6.686 -3.215 1.00 34.14 53 ASP A O 19
ATOM 34271 N N . GLU A 1 54 ? -10.794 -5.164 -3.585 1.00 34.35 54 GLU A N 19
ATOM 34272 C CA . GLU A 1 54 ? -10.158 -5.919 -4.671 1.00 62.41 54 GLU A CA 19
ATOM 34273 C C . GLU A 1 54 ? -9.646 -7.280 -4.171 1.00 33.34 54 GLU A C 19
ATOM 34274 O O . GLU A 1 54 ? -9.886 -8.313 -4.793 1.00 11.11 54 GLU A O 19
ATOM 34286 N N . LEU A 1 55 ? -8.948 -7.264 -3.038 1.00 21.45 55 LEU A N 19
ATOM 34287 C CA . LEU A 1 55 ? -8.391 -8.485 -2.445 1.00 60.23 55 LEU A CA 19
ATOM 34288 C C . LEU A 1 55 ? -9.494 -9.482 -2.037 1.00 44.44 55 LEU A C 19
ATOM 34289 O O . LEU A 1 55 ? -9.321 -10.695 -2.159 1.00 0.14 55 LEU A O 19
ATOM 34305 N N . GLU A 1 56 ? -10.620 -8.963 -1.551 1.00 4.11 56 GLU A N 19
ATOM 34306 C CA . GLU A 1 56 ? -11.765 -9.804 -1.176 1.00 24.42 56 GLU A CA 19
ATOM 34307 C C . GLU A 1 56 ? -12.539 -10.284 -2.418 1.00 50.23 56 GLU A C 19
ATOM 34308 O O . GLU A 1 56 ? -13.094 -11.386 -2.432 1.00 70.12 56 GLU A O 19
ATOM 34320 N N . ALA A 1 57 ? -12.575 -9.447 -3.456 1.00 12.33 57 ALA A N 19
ATOM 34321 C CA . ALA A 1 57 ? -13.221 -9.805 -4.726 1.00 12.23 57 ALA A CA 19
ATOM 34322 C C . ALA A 1 57 ? -12.443 -10.917 -5.443 1.00 14.10 57 ALA A C 19
ATOM 34323 O O . ALA A 1 57 ? -13.028 -11.819 -6.047 1.00 71.30 57 ALA A O 19
ATOM 34330 N N . LYS A 1 58 ? -11.116 -10.837 -5.383 1.00 70.14 58 LYS A N 19
ATOM 34331 C CA . LYS A 1 58 ? -10.249 -11.893 -5.909 1.00 52.23 58 LYS A CA 19
ATOM 34332 C C . LYS A 1 58 ? -10.095 -13.006 -4.858 1.00 72.00 58 LYS A C 19
ATOM 34333 O O . LYS A 1 58 ? -9.173 -12.994 -4.042 1.00 40.31 58 LYS A O 19
ATOM 34352 N N . HIS A 1 59 ? -11.011 -13.967 -4.894 1.00 63.00 59 HIS A N 19
ATOM 34353 C CA . HIS A 1 59 ? -11.163 -14.959 -3.819 1.00 20.43 59 HIS A CA 19
ATOM 34354 C C . HIS A 1 59 ? -9.937 -15.874 -3.644 1.00 14.30 59 HIS A C 19
ATOM 34355 O O . HIS A 1 59 ? -9.817 -16.564 -2.630 1.00 32.30 59 HIS A O 19
ATOM 34370 N N . TRP A 1 60 ? -9.027 -15.883 -4.616 1.00 52.14 60 TRP A N 19
ATOM 34371 C CA . TRP A 1 60 ? -7.815 -16.705 -4.510 1.00 74.13 60 TRP A CA 19
ATOM 34372 C C . TRP A 1 60 ? -6.745 -16.043 -3.616 1.00 13.00 60 TRP A C 19
ATOM 34373 O O . TRP A 1 60 ? -5.732 -16.662 -3.286 1.00 62.02 60 TRP A O 19
ATOM 34394 N N . ILE A 1 61 ? -6.975 -14.785 -3.224 1.00 44.44 61 ILE A N 19
ATOM 34395 C CA . ILE A 1 61 ? -6.109 -14.103 -2.250 1.00 42.20 61 ILE A CA 19
ATOM 34396 C C . ILE A 1 61 ? -6.457 -14.558 -0.824 1.00 5.12 61 ILE A C 19
ATOM 34397 O O . ILE A 1 61 ? -7.524 -14.229 -0.299 1.00 32.34 61 ILE A O 19
ATOM 34413 N N . ALA A 1 62 ? -5.559 -15.323 -0.208 1.00 41.05 62 ALA A N 19
ATOM 34414 C CA . ALA A 1 62 ? -5.790 -15.867 1.133 1.00 73.31 62 ALA A CA 19
ATOM 34415 C C . ALA A 1 62 ? -5.908 -14.766 2.202 1.00 15.23 62 ALA A C 19
ATOM 34416 O O . ALA A 1 62 ? -5.375 -13.663 2.044 1.00 44.12 62 ALA A O 19
ATOM 34423 N N . GLU A 1 63 ? -6.616 -15.081 3.291 1.00 33.02 63 GLU A N 19
ATOM 34424 C CA . GLU A 1 63 ? -6.798 -14.150 4.412 1.00 42.12 63 GLU A CA 19
ATOM 34425 C C . GLU A 1 63 ? -5.464 -13.550 4.891 1.00 24.11 63 GLU A C 19
ATOM 34426 O O . GLU A 1 63 ? -5.301 -12.331 4.930 1.00 51.50 63 GLU A O 19
ATOM 34438 N N . ALA A 1 64 ? -4.516 -14.413 5.253 1.00 41.02 64 ALA A N 19
ATOM 34439 C CA . ALA A 1 64 ? -3.205 -13.971 5.742 1.00 73.02 64 ALA A CA 19
ATOM 34440 C C . ALA A 1 64 ? -2.547 -12.953 4.796 1.00 31.12 64 ALA A C 19
ATOM 34441 O O . ALA A 1 64 ? -2.013 -11.937 5.239 1.00 41.12 64 ALA A O 19
ATOM 34448 N N . ASP A 1 65 ? -2.607 -13.220 3.491 1.00 43.11 65 ASP A N 19
ATOM 34449 C CA . ASP A 1 65 ? -2.003 -12.336 2.489 1.00 4.44 65 ASP A CA 19
ATOM 34450 C C . ASP A 1 65 ? -2.736 -10.988 2.390 1.00 52.22 65 ASP A C 19
ATOM 34451 O O . ASP A 1 65 ? -2.104 -9.929 2.407 1.00 13.11 65 ASP A O 19
ATOM 34460 N N . ARG A 1 66 ? -4.070 -11.023 2.296 1.00 12.32 66 ARG A N 19
ATOM 34461 C CA . ARG A 1 66 ? -4.856 -9.785 2.193 1.00 64.32 66 ARG A CA 19
ATOM 34462 C C . ARG A 1 66 ? -4.691 -8.915 3.454 1.00 23.11 66 ARG A C 19
ATOM 34463 O O . ARG A 1 66 ? -4.555 -7.699 3.363 1.00 52.45 66 ARG A O 19
ATOM 34484 N N . ILE A 1 67 ? -4.670 -9.550 4.628 1.00 70.33 67 ILE A N 19
ATOM 34485 C CA . ILE A 1 67 ? -4.482 -8.830 5.896 1.00 73.50 67 ILE A CA 19
ATOM 34486 C C . ILE A 1 67 ? -3.048 -8.276 6.018 1.00 13.43 67 ILE A C 19
ATOM 34487 O O . ILE A 1 67 ? -2.851 -7.127 6.418 1.00 44.24 67 ILE A O 19
ATOM 34503 N N . ASN A 1 68 ? -2.059 -9.096 5.655 1.00 61.20 68 ASN A N 19
ATOM 34504 C CA . ASN A 1 68 ? -0.645 -8.684 5.673 1.00 5.12 68 ASN A CA 19
ATOM 34505 C C . ASN A 1 68 ? -0.431 -7.357 4.920 1.00 74.23 68 ASN A C 19
ATOM 34506 O O . ASN A 1 68 ? 0.049 -6.372 5.492 1.00 51.33 68 ASN A O 19
ATOM 34517 N N . VAL A 1 69 ? -0.803 -7.335 3.640 1.00 42.32 69 VAL A N 19
ATOM 34518 C CA . VAL A 1 69 ? -0.606 -6.149 2.801 1.00 53.41 69 VAL A CA 19
ATOM 34519 C C . VAL A 1 69 ? -1.457 -4.957 3.277 1.00 21.41 69 VAL A C 19
ATOM 34520 O O . VAL A 1 69 ? -1.040 -3.806 3.157 1.00 22.32 69 VAL A O 19
ATOM 34533 N N . LEU A 1 70 ? -2.640 -5.229 3.832 1.00 51.34 70 LEU A N 19
ATOM 34534 C CA . LEU A 1 70 ? -3.500 -4.163 4.366 1.00 42.23 70 LEU A CA 19
ATOM 34535 C C . LEU A 1 70 ? -2.875 -3.488 5.596 1.00 42.23 70 LEU A C 19
ATOM 34536 O O . LEU A 1 70 ? -2.908 -2.263 5.721 1.00 62.52 70 LEU A O 19
ATOM 34552 N N . ASN A 1 71 ? -2.310 -4.286 6.501 1.00 64.21 71 ASN A N 19
ATOM 34553 C CA . ASN A 1 71 ? -1.679 -3.745 7.712 1.00 41.12 71 ASN A CA 19
ATOM 34554 C C . ASN A 1 71 ? -0.475 -2.859 7.363 1.00 64.01 71 ASN A C 19
ATOM 34555 O O . ASN A 1 71 ? -0.392 -1.707 7.798 1.00 52.00 71 ASN A O 19
ATOM 34566 N N . GLN A 1 72 ? 0.450 -3.394 6.562 1.00 13.35 72 GLN A N 19
ATOM 34567 C CA . GLN A 1 72 ? 1.652 -2.647 6.170 1.00 71.13 72 GLN A CA 19
ATOM 34568 C C . GLN A 1 72 ? 1.294 -1.415 5.316 1.00 44.44 72 GLN A C 19
ATOM 34569 O O . GLN A 1 72 ? 1.949 -0.377 5.405 1.00 10.32 72 GLN A O 19
ATOM 34583 N N . ALA A 1 73 ? 0.241 -1.530 4.497 1.00 0.23 73 ALA A N 19
ATOM 34584 C CA . ALA A 1 73 ? -0.261 -0.389 3.717 1.00 2.13 73 ALA A CA 19
ATOM 34585 C C . ALA A 1 73 ? -0.819 0.714 4.629 1.00 42.35 73 ALA A C 19
ATOM 34586 O O . ALA A 1 73 ? -0.534 1.897 4.436 1.00 73.41 73 ALA A O 19
ATOM 34593 N N . THR A 1 74 ? -1.614 0.315 5.626 1.00 12.43 74 THR A N 19
ATOM 34594 C CA . THR A 1 74 ? -2.172 1.260 6.608 1.00 23.33 74 THR A CA 19
ATOM 34595 C C . THR A 1 74 ? -1.064 2.057 7.303 1.00 41.11 74 THR A C 19
ATOM 34596 O O . THR A 1 74 ? -1.175 3.272 7.479 1.00 13.24 74 THR A O 19
ATOM 34607 N N . GLU A 1 75 ? 0.010 1.369 7.688 1.00 53.11 75 GLU A N 19
ATOM 34608 C CA . GLU A 1 75 ? 1.161 2.026 8.309 1.00 12.14 75 GLU A CA 19
ATOM 34609 C C . GLU A 1 75 ? 1.735 3.123 7.399 1.00 43.02 75 GLU A C 19
ATOM 34610 O O . GLU A 1 75 ? 2.019 4.231 7.853 1.00 50.42 75 GLU A O 19
ATOM 34622 N N . VAL A 1 76 ? 1.904 2.806 6.116 1.00 12.23 76 VAL A N 19
ATOM 34623 C CA . VAL A 1 76 ? 2.402 3.781 5.134 1.00 14.32 76 VAL A CA 19
ATOM 34624 C C . VAL A 1 76 ? 1.453 4.986 5.006 1.00 10.24 76 VAL A C 19
ATOM 34625 O O . VAL A 1 76 ? 1.894 6.137 4.962 1.00 52.33 76 VAL A O 19
ATOM 34638 N N . ILE A 1 77 ? 0.150 4.712 4.949 1.00 12.51 77 ILE A N 19
ATOM 34639 C CA . ILE A 1 77 ? -0.872 5.769 4.895 1.00 35.13 77 ILE A CA 19
ATOM 34640 C C . ILE A 1 77 ? -0.761 6.715 6.106 1.00 52.10 77 ILE A C 19
ATOM 34641 O O . ILE A 1 77 ? -0.673 7.939 5.956 1.00 22.42 77 ILE A O 19
ATOM 34657 N N . ASN A 1 78 ? -0.751 6.135 7.305 1.00 23.12 78 ASN A N 19
ATOM 34658 C CA . ASN A 1 78 ? -0.615 6.912 8.543 1.00 71.32 78 ASN A CA 19
ATOM 34659 C C . ASN A 1 78 ? 0.746 7.624 8.617 1.00 34.41 78 ASN A C 19
ATOM 34660 O O . ASN A 1 78 ? 0.855 8.719 9.170 1.00 74.21 78 ASN A O 19
ATOM 34671 N N . PHE A 1 79 ? 1.774 6.994 8.052 1.00 1.45 79 PHE A N 19
ATOM 34672 C CA . PHE A 1 79 ? 3.120 7.576 7.994 1.00 2.34 79 PHE A CA 19
ATOM 34673 C C . PHE A 1 79 ? 3.140 8.847 7.130 1.00 54.33 79 PHE A C 19
ATOM 34674 O O . PHE A 1 79 ? 3.698 9.868 7.529 1.00 60.31 79 PHE A O 19
ATOM 34691 N N . TRP A 1 80 ? 2.528 8.771 5.945 1.00 14.02 80 TRP A N 19
ATOM 34692 C CA . TRP A 1 80 ? 2.415 9.931 5.052 1.00 54.10 80 TRP A CA 19
ATOM 34693 C C . TRP A 1 80 ? 1.735 11.108 5.769 1.00 44.51 80 TRP A C 19
ATOM 34694 O O . TRP A 1 80 ? 2.272 12.215 5.820 1.00 2.22 80 TRP A O 19
ATOM 34715 N N . GLN A 1 81 ? 0.552 10.849 6.326 1.00 52.43 81 GLN A N 19
ATOM 34716 C CA . GLN A 1 81 ? -0.191 11.856 7.097 1.00 4.01 81 GLN A CA 19
ATOM 34717 C C . GLN A 1 81 ? 0.670 12.430 8.236 1.00 62.31 81 GLN A C 19
ATOM 34718 O O . GLN A 1 81 ? 0.747 13.646 8.428 1.00 61.25 81 GLN A O 19
ATOM 34732 N N . ASP A 1 82 ? 1.331 11.532 8.964 1.00 42.23 82 ASP A N 19
ATOM 34733 C CA . ASP A 1 82 ? 2.178 11.892 10.106 1.00 71.55 82 ASP A CA 19
ATOM 34734 C C . ASP A 1 82 ? 3.251 12.927 9.721 1.00 63.44 82 ASP A C 19
ATOM 34735 O O . ASP A 1 82 ? 3.485 13.904 10.442 1.00 63.55 82 ASP A O 19
ATOM 34744 N N . LEU A 1 83 ? 3.894 12.711 8.578 1.00 2.30 83 LEU A N 19
ATOM 34745 C CA . LEU A 1 83 ? 4.919 13.631 8.081 1.00 5.51 83 LEU A CA 19
ATOM 34746 C C . LEU A 1 83 ? 4.323 15.005 7.739 1.00 32.43 83 LEU A C 19
ATOM 34747 O O . LEU A 1 83 ? 4.963 16.040 7.944 1.00 44.24 83 LEU A O 19
ATOM 34763 N N . LYS A 1 84 ? 3.092 15.008 7.229 1.00 33.11 84 LYS A N 19
ATOM 34764 C CA . LYS A 1 84 ? 2.440 16.248 6.793 1.00 5.14 84 LYS A CA 19
ATOM 34765 C C . LYS A 1 84 ? 2.130 17.181 7.976 1.00 30.03 84 LYS A C 19
ATOM 34766 O O . LYS A 1 84 ? 2.416 18.379 7.916 1.00 61.15 84 LYS A O 19
ATOM 34785 N N . ASN A 1 85 ? 1.550 16.636 9.049 1.00 5.10 85 ASN A N 19
ATOM 34786 C CA . ASN A 1 85 ? 1.208 17.452 10.223 1.00 22.21 85 ASN A CA 19
ATOM 34787 C C . ASN A 1 85 ? 2.459 17.834 11.033 1.00 43.00 85 ASN A C 19
ATOM 34788 O O . ASN A 1 85 ? 2.451 18.823 11.769 1.00 24.53 85 ASN A O 19
ATOM 34799 N N . GLN A 1 86 ? 3.528 17.041 10.908 1.00 72.32 86 GLN A N 19
ATOM 34800 C CA . GLN A 1 86 ? 4.800 17.346 11.584 1.00 2.01 86 GLN A CA 19
ATOM 34801 C C . GLN A 1 86 ? 5.781 18.103 10.669 1.00 13.52 86 GLN A C 19
ATOM 34802 O O . GLN A 1 86 ? 6.923 18.356 11.053 1.00 33.40 86 GLN A O 19
ATOM 34816 N N . ASN A 1 87 ? 5.333 18.446 9.461 1.00 21.31 87 ASN A N 19
ATOM 34817 C CA . ASN A 1 87 ? 6.128 19.263 8.522 1.00 3.11 87 ASN A CA 19
ATOM 34818 C C . ASN A 1 87 ? 7.471 18.599 8.148 1.00 50.01 87 ASN A C 19
ATOM 34819 O O . ASN A 1 87 ? 8.406 19.275 7.710 1.00 72.04 87 ASN A O 19
ATOM 34830 N N . LYS A 1 88 ? 7.561 17.280 8.295 1.00 64.43 88 LYS A N 19
ATOM 34831 C CA . LYS A 1 88 ? 8.821 16.564 8.047 1.00 32.31 88 LYS A CA 19
ATOM 34832 C C . LYS A 1 88 ? 9.116 16.411 6.546 1.00 32.05 88 LYS A C 19
ATOM 34833 O O . LYS A 1 88 ? 8.504 15.588 5.865 1.00 43.10 88 LYS A O 19
ATOM 34852 N N . GLN A 1 89 ? 10.051 17.210 6.035 1.00 14.15 89 GLN A N 19
ATOM 34853 C CA . GLN A 1 89 ? 10.521 17.062 4.654 1.00 63.51 89 GLN A CA 19
ATOM 34854 C C . GLN A 1 89 ? 11.668 16.041 4.598 1.00 12.44 89 GLN A C 19
ATOM 34855 O O . GLN A 1 89 ? 12.846 16.408 4.547 1.00 22.24 89 GLN A O 19
ATOM 34869 N N . ILE A 1 90 ? 11.326 14.755 4.650 1.00 64.23 90 ILE A N 19
ATOM 34870 C CA . ILE A 1 90 ? 12.343 13.699 4.687 1.00 54.42 90 ILE A CA 19
ATOM 34871 C C . ILE A 1 90 ? 12.649 13.130 3.293 1.00 61.41 90 ILE A C 19
ATOM 34872 O O . ILE A 1 90 ? 11.803 13.134 2.396 1.00 52.23 90 ILE A O 19
ATOM 34888 N N . SER A 1 91 ? 13.871 12.634 3.137 1.00 31.30 91 SER A N 19
ATOM 34889 C CA . SER A 1 91 ? 14.326 12.010 1.892 1.00 33.30 91 SER A CA 19
ATOM 34890 C C . SER A 1 91 ? 13.586 10.683 1.660 1.00 45.53 91 SER A C 19
ATOM 34891 O O . SER A 1 91 ? 13.167 10.028 2.618 1.00 14.53 91 SER A O 19
ATOM 34899 N N . MET A 1 92 ? 13.436 10.271 0.403 1.00 61.21 92 MET A N 19
ATOM 34900 C CA . MET A 1 92 ? 12.689 9.040 0.092 1.00 13.40 92 MET A CA 19
ATOM 34901 C C . MET A 1 92 ? 13.327 7.811 0.767 1.00 64.43 92 MET A C 19
ATOM 34902 O O . MET A 1 92 ? 12.630 6.886 1.189 1.00 44.42 92 MET A O 19
ATOM 34916 N N . ALA A 1 93 ? 14.655 7.818 0.876 1.00 4.21 93 ALA A N 19
ATOM 34917 C CA . ALA A 1 93 ? 15.386 6.745 1.559 1.00 50.23 93 ALA A CA 19
ATOM 34918 C C . ALA A 1 93 ? 15.000 6.662 3.044 1.00 1.31 93 ALA A C 19
ATOM 34919 O O . ALA A 1 93 ? 14.939 5.576 3.620 1.00 4.15 93 ALA A O 19
ATOM 34926 N N . GLU A 1 94 ? 14.719 7.815 3.654 1.00 22.20 94 GLU A N 19
ATOM 34927 C CA . GLU A 1 94 ? 14.283 7.867 5.055 1.00 3.11 94 GLU A CA 19
ATOM 34928 C C . GLU A 1 94 ? 12.943 7.133 5.239 1.00 22.14 94 GLU A C 19
ATOM 34929 O O . GLU A 1 94 ? 12.677 6.553 6.292 1.00 22.44 94 GLU A O 19
ATOM 34941 N N . ALA A 1 95 ? 12.101 7.164 4.199 1.00 62.50 95 ALA A N 19
ATOM 34942 C CA . ALA A 1 95 ? 10.858 6.384 4.181 1.00 41.41 95 ALA A CA 19
ATOM 34943 C C . ALA A 1 95 ? 11.161 4.876 4.121 1.00 42.01 95 ALA A C 19
ATOM 34944 O O . ALA A 1 95 ? 10.543 4.079 4.829 1.00 11.43 95 ALA A O 19
ATOM 34951 N N . GLN A 1 96 ? 12.125 4.496 3.277 1.00 12.14 96 GLN A N 19
ATOM 34952 C CA . GLN A 1 96 ? 12.597 3.103 3.206 1.00 10.43 96 GLN A CA 19
ATOM 34953 C C . GLN A 1 96 ? 13.159 2.631 4.557 1.00 54.43 96 GLN A C 19
ATOM 34954 O O . GLN A 1 96 ? 12.965 1.480 4.950 1.00 63.32 96 GLN A O 19
ATOM 34968 N N . GLY A 1 97 ? 13.852 3.528 5.260 1.00 61.32 97 GLY A N 19
ATOM 34969 C CA . GLY A 1 97 ? 14.361 3.216 6.594 1.00 1.23 97 GLY A CA 19
ATOM 34970 C C . GLY A 1 97 ? 13.263 2.779 7.565 1.00 21.53 97 GLY A C 19
ATOM 34971 O O . GLY A 1 97 ? 13.523 2.084 8.548 1.00 35.52 97 GLY A O 19
ATOM 34975 N N . LYS A 1 98 ? 12.027 3.197 7.288 1.00 63.31 98 LYS A N 19
ATOM 34976 C CA . LYS A 1 98 ? 10.867 2.784 8.087 1.00 63.44 98 LYS A CA 19
ATOM 34977 C C . LYS A 1 98 ? 10.124 1.602 7.433 1.00 2.40 98 LYS A C 19
ATOM 34978 O O . LYS A 1 98 ? 9.664 0.693 8.128 1.00 42.21 98 LYS A O 19
ATOM 34997 N N . PHE A 1 99 ? 10.024 1.603 6.102 1.00 53.20 99 PHE A N 19
ATOM 34998 C CA . PHE A 1 99 ? 9.304 0.540 5.379 1.00 33.24 99 PHE A CA 19
ATOM 34999 C C . PHE A 1 99 ? 10.167 -0.120 4.283 1.00 71.10 99 PHE A C 19
ATOM 35000 O O . PHE A 1 99 ? 9.948 0.108 3.091 1.00 73.12 99 PHE A O 19
ATOM 35017 N N . PRO A 1 100 ? 11.152 -0.959 4.661 1.00 0.12 100 PRO A N 19
ATOM 35018 C CA . PRO A 1 100 ? 11.981 -1.691 3.686 1.00 50.44 100 PRO A CA 19
ATOM 35019 C C . PRO A 1 100 ? 11.202 -2.833 3.009 1.00 2.10 100 PRO A C 19
ATOM 35020 O O . PRO A 1 100 ? 11.601 -3.349 1.959 1.00 11.32 100 PRO A O 19
ATOM 35031 N N . GLU A 1 101 ? 10.079 -3.213 3.620 1.00 13.24 101 GLU A N 19
ATOM 35032 C CA . GLU A 1 101 ? 9.213 -4.274 3.095 1.00 31.12 101 GLU A CA 19
ATOM 35033 C C . GLU A 1 101 ? 8.201 -3.712 2.082 1.00 41.24 101 GLU A C 19
ATOM 35034 O O . GLU A 1 101 ? 7.421 -4.458 1.486 1.00 13.45 101 GLU A O 19
ATOM 35046 N N . VAL A 1 102 ? 8.212 -2.393 1.896 1.00 3.21 102 VAL A N 19
ATOM 35047 C CA . VAL A 1 102 ? 7.302 -1.730 0.954 1.00 4.33 102 VAL A CA 19
ATOM 35048 C C . VAL A 1 102 ? 8.081 -1.039 -0.179 1.00 25.13 102 VAL A C 19
ATOM 35049 O O . VAL A 1 102 ? 9.055 -0.327 0.069 1.00 32.15 102 VAL A O 19
ATOM 35062 N N . VAL A 1 103 ? 7.645 -1.248 -1.421 1.00 52.20 103 VAL A N 19
ATOM 35063 C CA . VAL A 1 103 ? 8.326 -0.670 -2.591 1.00 1.34 103 VAL A CA 19
ATOM 35064 C C . VAL A 1 103 ? 7.725 0.694 -2.981 1.00 55.10 103 VAL A C 19
ATOM 35065 O O . VAL A 1 103 ? 6.612 0.767 -3.495 1.00 12.51 103 VAL A O 19
ATOM 35078 N N . PHE A 1 104 ? 8.469 1.772 -2.734 1.00 41.13 104 PHE A N 19
ATOM 35079 C CA . PHE A 1 104 ? 8.009 3.127 -3.074 1.00 30.12 104 PHE A CA 19
ATOM 35080 C C . PHE A 1 104 ? 8.377 3.519 -4.516 1.00 72.14 104 PHE A C 19
ATOM 35081 O O . PHE A 1 104 ? 9.343 3.012 -5.091 1.00 2.14 104 PHE A O 19
ATOM 35098 N N . SER A 1 105 ? 7.589 4.421 -5.092 1.00 64.54 105 SER A N 19
ATOM 35099 C CA . SER A 1 105 ? 7.857 4.981 -6.428 1.00 14.24 105 SER A CA 19
ATOM 35100 C C . SER A 1 105 ? 7.359 6.429 -6.499 1.00 70.10 105 SER A C 19
ATOM 35101 O O . SER A 1 105 ? 6.254 6.721 -6.061 1.00 35.42 105 SER A O 19
ATOM 35109 N N . GLY A 1 106 ? 8.158 7.330 -7.066 1.00 15.22 106 GLY A N 19
ATOM 35110 C CA . GLY A 1 106 ? 7.790 8.747 -7.080 1.00 12.14 106 GLY A CA 19
ATOM 35111 C C . GLY A 1 106 ? 7.722 9.339 -8.484 1.00 64.11 106 GLY A C 19
ATOM 35112 O O . GLY A 1 106 ? 8.748 9.633 -9.101 1.00 10.32 106 GLY A O 19
ATOM 35116 N N . SER A 1 107 ? 6.502 9.525 -8.980 1.00 41.22 107 SER A N 19
ATOM 35117 C CA . SER A 1 107 ? 6.271 10.062 -10.329 1.00 31.23 107 SER A CA 19
ATOM 35118 C C . SER A 1 107 ? 5.353 11.294 -10.279 1.00 10.34 107 SER A C 19
ATOM 35119 O O . SER A 1 107 ? 4.295 11.263 -9.649 1.00 60.14 107 SER A O 19
ATOM 35127 N N . ASN A 1 108 ? 5.750 12.374 -10.957 1.00 3.42 108 ASN A N 19
ATOM 35128 C CA . ASN A 1 108 ? 5.001 13.645 -10.898 1.00 21.15 108 ASN A CA 19
ATOM 35129 C C . ASN A 1 108 ? 4.578 14.151 -12.289 1.00 73.12 108 ASN A C 19
ATOM 35130 O O . ASN A 1 108 ? 4.029 15.249 -12.419 1.00 64.31 108 ASN A O 19
ATOM 35141 N N . LEU A 1 109 ? 4.819 13.352 -13.324 1.00 12.41 109 LEU A N 19
ATOM 35142 C CA . LEU A 1 109 ? 4.432 13.730 -14.689 1.00 40.32 109 LEU A CA 19
ATOM 35143 C C . LEU A 1 109 ? 2.912 13.633 -14.903 1.00 1.42 109 LEU A C 19
ATOM 35144 O O . LEU A 1 109 ? 2.233 12.791 -14.309 1.00 12.40 109 LEU A O 19
ATOM 35160 N N . GLU A 1 110 ? 2.396 14.503 -15.766 1.00 71.44 110 GLU A N 19
ATOM 35161 C CA . GLU A 1 110 ? 0.953 14.611 -16.013 1.00 3.22 110 GLU A CA 19
ATOM 35162 C C . GLU A 1 110 ? 0.405 13.413 -16.804 1.00 15.34 110 GLU A C 19
ATOM 35163 O O . GLU A 1 110 ? 0.884 13.103 -17.898 1.00 51.04 110 GLU A O 19
ATOM 35175 N N . HIS A 1 111 ? -0.607 12.750 -16.249 1.00 62.22 111 HIS A N 19
ATOM 35176 C CA . HIS A 1 111 ? -1.360 11.736 -16.989 1.00 25.53 111 HIS A CA 19
ATOM 35177 C C . HIS A 1 111 ? -1.993 12.363 -18.246 1.00 41.14 111 HIS A C 19
ATOM 35178 O O . HIS A 1 111 ? -2.549 13.461 -18.186 1.00 14.45 111 HIS A O 19
ATOM 35193 N N . HIS A 1 112 ? -1.922 11.666 -19.379 1.00 13.41 112 HIS A N 19
ATOM 35194 C CA . HIS A 1 112 ? -2.370 12.232 -20.659 1.00 63.51 112 HIS A CA 19
ATOM 35195 C C . HIS A 1 112 ? -3.903 12.368 -20.728 1.00 32.10 112 HIS A C 19
ATOM 35196 O O . HIS A 1 112 ? -4.450 12.853 -21.720 1.00 54.24 112 HIS A O 19
ATOM 35211 N N . HIS A 1 113 ? -4.593 11.940 -19.673 1.00 23.03 113 HIS A N 19
ATOM 35212 C CA . HIS A 1 113 ? -6.049 12.097 -19.580 1.00 60.11 113 HIS A CA 19
ATOM 35213 C C . HIS A 1 113 ? -6.449 13.553 -19.269 1.00 62.12 113 HIS A C 19
ATOM 35214 O O . HIS A 1 113 ? -7.018 13.852 -18.214 1.00 22.20 113 HIS A O 19
ATOM 35229 N N . HIS A 1 114 ? -6.119 14.453 -20.191 1.00 13.13 114 HIS A N 19
ATOM 35230 C CA . HIS A 1 114 ? -6.570 15.848 -20.137 1.00 10.52 114 HIS A CA 19
ATOM 35231 C C . HIS A 1 114 ? -7.468 16.145 -21.348 1.00 64.13 114 HIS A C 19
ATOM 35232 O O . HIS A 1 114 ? -8.586 16.634 -21.208 1.00 64.10 114 HIS A O 19
ATOM 35247 N N . HIS A 1 115 ? -6.965 15.835 -22.543 1.00 22.44 115 HIS A N 19
ATOM 35248 C CA . HIS A 1 115 ? -7.754 15.945 -23.773 1.00 74.54 115 HIS A CA 19
ATOM 35249 C C . HIS A 1 115 ? -8.208 14.552 -24.247 1.00 12.31 115 HIS A C 19
ATOM 35250 O O . HIS A 1 115 ? -7.700 14.023 -25.240 1.00 75.44 115 HIS A O 19
ATOM 35265 N N . HIS A 1 116 ? -9.136 13.955 -23.496 1.00 23.13 116 HIS A N 19
ATOM 35266 C CA . HIS A 1 116 ? -9.696 12.631 -23.826 1.00 72.31 116 HIS A CA 19
ATOM 35267 C C . HIS A 1 116 ? -10.753 12.204 -22.785 1.00 0.23 116 HIS A C 19
ATOM 35268 O O . HIS A 1 116 ? -11.899 12.701 -22.858 1.00 36.83 116 HIS A O 19
ATOM 35284 N N . MET A 1 1 ? 4.700 -28.295 5.165 1.00 0.00 1 MET A N 20
ATOM 35285 C CA . MET A 1 1 ? 5.626 -27.737 4.141 1.00 52.33 1 MET A CA 20
ATOM 35286 C C . MET A 1 1 ? 5.031 -27.826 2.726 1.00 23.22 1 MET A C 20
ATOM 35287 O O . MET A 1 1 ? 4.732 -26.806 2.104 1.00 12.13 1 MET A O 20
ATOM 35303 N N . ALA A 1 2 ? 4.863 -29.051 2.222 1.00 21.35 2 ALA A N 20
ATOM 35304 C CA . ALA A 1 2 ? 4.370 -29.268 0.855 1.00 34.25 2 ALA A CA 20
ATOM 35305 C C . ALA A 1 2 ? 2.889 -28.890 0.705 1.00 33.32 2 ALA A C 20
ATOM 35306 O O . ALA A 1 2 ? 1.996 -29.626 1.135 1.00 13.20 2 ALA A O 20
ATOM 35313 N N . ALA A 1 3 ? 2.640 -27.729 0.102 1.00 4.24 3 ALA A N 20
ATOM 35314 C CA . ALA A 1 3 ? 1.275 -27.272 -0.181 1.00 12.23 3 ALA A CA 20
ATOM 35315 C C . ALA A 1 3 ? 0.874 -27.594 -1.630 1.00 21.31 3 ALA A C 20
ATOM 35316 O O . ALA A 1 3 ? 1.730 -27.679 -2.515 1.00 14.25 3 ALA A O 20
ATOM 35323 N N . SER A 1 4 ? -0.425 -27.764 -1.872 1.00 53.10 4 SER A N 20
ATOM 35324 C CA . SER A 1 4 ? -0.926 -28.101 -3.217 1.00 11.32 4 SER A CA 20
ATOM 35325 C C . SER A 1 4 ? -0.844 -26.898 -4.164 1.00 15.44 4 SER A C 20
ATOM 35326 O O . SER A 1 4 ? -0.246 -26.979 -5.240 1.00 32.14 4 SER A O 20
ATOM 35334 N N . THR A 1 5 ? -1.449 -25.783 -3.760 1.00 71.03 5 THR A N 20
ATOM 35335 C CA . THR A 1 5 ? -1.457 -24.558 -4.573 1.00 12.32 5 THR A CA 20
ATOM 35336 C C . THR A 1 5 ? -0.052 -23.955 -4.692 1.00 14.11 5 THR A C 20
ATOM 35337 O O . THR A 1 5 ? 0.638 -23.763 -3.687 1.00 62.03 5 THR A O 20
ATOM 35348 N N . VAL A 1 6 ? 0.376 -23.670 -5.921 1.00 20.10 6 VAL A N 20
ATOM 35349 C CA . VAL A 1 6 ? 1.652 -22.986 -6.145 1.00 3.31 6 VAL A CA 20
ATOM 35350 C C . VAL A 1 6 ? 1.632 -21.582 -5.508 1.00 64.30 6 VAL A C 20
ATOM 35351 O O . VAL A 1 6 ? 0.916 -20.686 -5.963 1.00 43.10 6 VAL A O 20
ATOM 35364 N N . HIS A 1 7 ? 2.401 -21.415 -4.429 1.00 10.13 7 HIS A N 20
ATOM 35365 C CA . HIS A 1 7 ? 2.424 -20.159 -3.664 1.00 24.33 7 HIS A CA 20
ATOM 35366 C C . HIS A 1 7 ? 2.635 -18.919 -4.553 1.00 64.44 7 HIS A C 20
ATOM 35367 O O . HIS A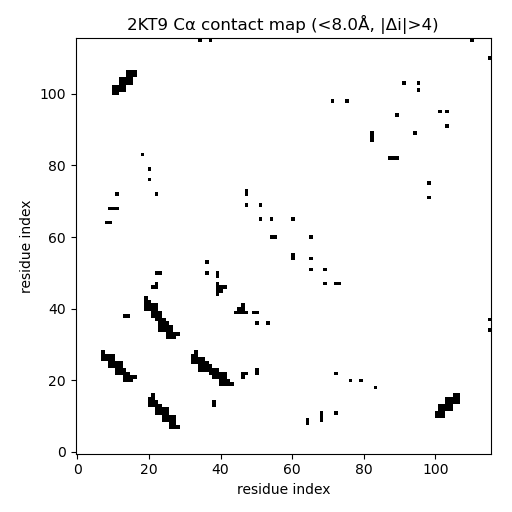 1 7 ? 3.761 -18.568 -4.907 1.00 53.02 7 HIS A O 20
ATOM 35382 N N . THR A 1 8 ? 1.529 -18.271 -4.915 1.00 64.51 8 THR A N 20
ATOM 35383 C CA . THR A 1 8 ? 1.566 -17.021 -5.679 1.00 52.23 8 THR A CA 20
ATOM 35384 C C . THR A 1 8 ? 1.667 -15.827 -4.721 1.00 55.23 8 THR A C 20
ATOM 35385 O O . THR A 1 8 ? 0.683 -15.429 -4.093 1.00 5.44 8 THR A O 20
ATOM 35396 N N . SER A 1 9 ? 2.869 -15.277 -4.591 1.00 42.50 9 SER A N 20
ATOM 35397 C CA . SER A 1 9 ? 3.130 -14.199 -3.621 1.00 54.20 9 SER A CA 20
ATOM 35398 C C . SER A 1 9 ? 2.613 -12.838 -4.109 1.00 53.21 9 SER A C 20
ATOM 35399 O O . SER A 1 9 ? 2.127 -12.708 -5.233 1.00 34.32 9 SER A O 20
ATOM 35407 N N . PHE A 1 10 ? 2.732 -11.821 -3.256 1.00 42.21 10 PHE A N 20
ATOM 35408 C CA . PHE A 1 10 ? 2.239 -10.473 -3.567 1.00 0.42 10 PHE A CA 20
ATOM 35409 C C . PHE A 1 10 ? 3.280 -9.402 -3.206 1.00 11.31 10 PHE A C 20
ATOM 35410 O O . PHE A 1 10 ? 4.132 -9.610 -2.340 1.00 10.04 10 PHE A O 20
ATOM 35427 N N . ILE A 1 11 ? 3.210 -8.258 -3.882 1.00 24.34 11 ILE A N 20
ATOM 35428 C CA . ILE A 1 11 ? 4.109 -7.130 -3.607 1.00 34.23 11 ILE A CA 20
ATOM 35429 C C . ILE A 1 11 ? 3.314 -5.824 -3.452 1.00 72.34 11 ILE A C 20
ATOM 35430 O O . ILE A 1 11 ? 2.511 -5.473 -4.317 1.00 12.21 11 ILE A O 20
ATOM 35446 N N . LEU A 1 12 ? 3.536 -5.107 -2.354 1.00 31.34 12 LEU A N 20
ATOM 35447 C CA . LEU A 1 12 ? 2.866 -3.820 -2.132 1.00 40.14 12 LEU A CA 20
ATOM 35448 C C . LEU A 1 12 ? 3.716 -2.655 -2.652 1.00 22.12 12 LEU A C 20
ATOM 35449 O O . LEU A 1 12 ? 4.888 -2.517 -2.296 1.00 12.21 12 LEU A O 20
ATOM 35465 N N . LYS A 1 13 ? 3.116 -1.816 -3.492 1.00 70.22 13 LYS A N 20
ATOM 35466 C CA . LYS A 1 13 ? 3.780 -0.613 -3.991 1.00 44.54 13 LYS A CA 20
ATOM 35467 C C . LYS A 1 13 ? 3.097 0.655 -3.469 1.00 64.21 13 LYS A C 20
ATOM 35468 O O . LYS A 1 13 ? 1.869 0.723 -3.377 1.00 42.13 13 LYS A O 20
ATOM 35487 N N . VAL A 1 14 ? 3.901 1.657 -3.131 1.00 2.51 14 VAL A N 20
ATOM 35488 C CA . VAL A 1 14 ? 3.388 2.955 -2.687 1.00 23.02 14 VAL A CA 20
ATOM 35489 C C . VAL A 1 14 ? 3.992 4.105 -3.508 1.00 65.12 14 VAL A C 20
ATOM 35490 O O . VAL A 1 14 ? 5.190 4.389 -3.426 1.00 73.34 14 VAL A O 20
ATOM 35503 N N . LEU A 1 15 ? 3.156 4.753 -4.312 1.00 52.12 15 LEU A N 20
ATOM 35504 C CA . LEU A 1 15 ? 3.574 5.918 -5.091 1.00 44.23 15 LEU A CA 20
ATOM 35505 C C . LEU A 1 15 ? 3.531 7.170 -4.195 1.00 20.33 15 LEU A C 20
ATOM 35506 O O . LEU A 1 15 ? 2.463 7.722 -3.925 1.00 64.42 15 LEU A O 20
ATOM 35522 N N . TRP A 1 16 ? 4.699 7.586 -3.716 1.00 12.55 16 TRP A N 20
ATOM 35523 C CA . TRP A 1 16 ? 4.807 8.702 -2.769 1.00 43.34 16 TRP A CA 20
ATOM 35524 C C . TRP A 1 16 ? 4.801 10.057 -3.496 1.00 13.04 16 TRP A C 20
ATOM 35525 O O . TRP A 1 16 ? 5.642 10.308 -4.363 1.00 50.42 16 TRP A O 20
ATOM 35546 N N . LEU A 1 17 ? 3.850 10.922 -3.138 1.00 64.32 17 LEU A N 20
ATOM 35547 C CA . LEU A 1 17 ? 3.760 12.273 -3.713 1.00 53.32 17 LEU A CA 20
ATOM 35548 C C . LEU A 1 17 ? 3.726 13.349 -2.614 1.00 1.01 17 LEU A C 20
ATOM 35549 O O . LEU A 1 17 ? 3.658 13.040 -1.422 1.00 20.43 17 LEU A O 20
ATOM 35565 N N . ASP A 1 18 ? 3.759 14.615 -3.029 1.00 62.00 18 ASP A N 20
ATOM 35566 C CA . ASP A 1 18 ? 3.770 15.747 -2.095 1.00 2.40 18 ASP A CA 20
ATOM 35567 C C . ASP A 1 18 ? 2.460 15.835 -1.293 1.00 12.44 18 ASP A C 20
ATOM 35568 O O . ASP A 1 18 ? 2.471 15.873 -0.062 1.00 65.33 18 ASP A O 20
ATOM 35577 N N . GLN A 1 19 ? 1.333 15.876 -2.003 1.00 65.22 19 GLN A N 20
ATOM 35578 C CA . GLN A 1 19 ? 0.010 15.971 -1.364 1.00 73.24 19 GLN A CA 20
ATOM 35579 C C . GLN A 1 19 ? -0.845 14.720 -1.636 1.00 54.11 19 GLN A C 20
ATOM 35580 O O . GLN A 1 19 ? -2.070 14.742 -1.483 1.00 14.10 19 GLN A O 20
ATOM 35594 N N . ASN A 1 20 ? -0.189 13.622 -2.015 1.00 12.24 20 ASN A N 20
ATOM 35595 C CA . ASN A 1 20 ? -0.883 12.363 -2.321 1.00 34.42 20 ASN A CA 20
ATOM 35596 C C . ASN A 1 20 ? -0.033 11.140 -1.956 1.00 20.34 20 ASN A C 20
ATOM 35597 O O . ASN A 1 20 ? 1.194 11.218 -1.869 1.00 25.13 20 ASN A O 20
ATOM 35608 N N . VAL A 1 21 ? -0.702 10.012 -1.752 1.00 11.21 21 VAL A N 20
ATOM 35609 C CA . VAL A 1 21 ? -0.032 8.724 -1.572 1.00 45.10 21 VAL A CA 20
ATOM 35610 C C . VAL A 1 21 ? -0.874 7.616 -2.240 1.00 72.34 21 VAL A C 20
ATOM 35611 O O . VAL A 1 21 ? -2.077 7.498 -1.995 1.00 22.25 21 VAL A O 20
ATOM 35624 N N . ALA A 1 22 ? -0.264 6.840 -3.130 1.00 51.41 22 ALA A N 20
ATOM 35625 C CA . ALA A 1 22 ? -0.999 5.799 -3.863 1.00 20.31 22 ALA A CA 20
ATOM 35626 C C . ALA A 1 22 ? -0.503 4.393 -3.516 1.00 73.21 22 ALA A C 20
ATOM 35627 O O . ALA A 1 22 ? 0.696 4.148 -3.457 1.00 44.43 22 ALA A O 20
ATOM 35634 N N . ILE A 1 23 ? -1.434 3.473 -3.291 1.00 24.34 23 ILE A N 20
ATOM 35635 C CA . ILE A 1 23 ? -1.092 2.080 -2.972 1.00 73.13 23 ILE A CA 20
ATOM 35636 C C . ILE A 1 23 ? -1.592 1.116 -4.058 1.00 43.14 23 ILE A C 20
ATOM 35637 O O . ILE A 1 23 ? -2.680 1.297 -4.610 1.00 44.24 23 ILE A O 20
ATOM 35653 N N . ALA A 1 24 ? -0.784 0.100 -4.369 1.00 33.43 24 ALA A N 20
ATOM 35654 C CA . ALA A 1 24 ? -1.147 -0.910 -5.375 1.00 52.02 24 ALA A CA 20
ATOM 35655 C C . ALA A 1 24 ? -0.376 -2.224 -5.164 1.00 25.31 24 ALA A C 20
ATOM 35656 O O . ALA A 1 24 ? 0.854 -2.226 -5.077 1.00 0.42 24 ALA A O 20
ATOM 35663 N N . VAL A 1 25 ? -1.105 -3.334 -5.075 1.00 41.20 25 VAL A N 20
ATOM 35664 C CA . VAL A 1 25 ? -0.497 -4.661 -4.903 1.00 1.11 25 VAL A CA 20
ATOM 35665 C C . VAL A 1 25 ? -0.452 -5.447 -6.228 1.00 74.53 25 VAL A C 20
ATOM 35666 O O . VAL A 1 25 ? -1.454 -5.542 -6.940 1.00 53.31 25 VAL A O 20
ATOM 35679 N N . ASP A 1 26 ? 0.717 -6.001 -6.552 1.00 73.15 26 ASP A N 20
ATOM 35680 C CA . ASP A 1 26 ? 0.877 -6.867 -7.730 1.00 11.33 26 ASP A CA 20
ATOM 35681 C C . ASP A 1 26 ? 1.131 -8.324 -7.308 1.00 10.23 26 ASP A C 20
ATOM 35682 O O . ASP A 1 26 ? 1.609 -8.583 -6.202 1.00 2.34 26 ASP A O 20
ATOM 35691 N N . GLN A 1 27 ? 0.819 -9.271 -8.192 1.00 71.45 27 GLN A N 20
ATOM 35692 C CA . GLN A 1 27 ? 0.994 -10.699 -7.886 1.00 72.42 27 GLN A CA 20
ATOM 35693 C C . GLN A 1 27 ? 2.250 -11.283 -8.564 1.00 54.21 27 GLN A C 20
ATOM 35694 O O . GLN A 1 27 ? 2.532 -11.010 -9.736 1.00 50.42 27 GLN A O 20
ATOM 35708 N N . ILE A 1 28 ? 3.004 -12.085 -7.814 1.00 25.11 28 ILE A N 20
ATOM 35709 C CA . ILE A 1 28 ? 4.203 -12.749 -8.336 1.00 11.12 28 ILE A CA 20
ATOM 35710 C C . ILE A 1 28 ? 3.845 -14.067 -9.043 1.00 43.22 28 ILE A C 20
ATOM 35711 O O . ILE A 1 28 ? 3.406 -15.028 -8.411 1.00 42.05 28 ILE A O 20
ATOM 35727 N N . VAL A 1 29 ? 4.042 -14.097 -10.357 1.00 4.14 29 VAL A N 20
ATOM 35728 C CA . VAL A 1 29 ? 3.714 -15.268 -11.173 1.00 42.13 29 VAL A CA 20
ATOM 35729 C C . VAL A 1 29 ? 4.903 -16.249 -11.230 1.00 43.44 29 VAL A C 20
ATOM 35730 O O . VAL A 1 29 ? 6.044 -15.862 -10.981 1.00 14.14 29 VAL A O 20
ATOM 35743 N N . GLY A 1 30 ? 4.630 -17.513 -11.573 1.00 5.14 30 GLY A N 20
ATOM 35744 C CA . GLY A 1 30 ? 5.676 -18.539 -11.612 1.00 31.30 30 GLY A CA 20
ATOM 35745 C C . GLY A 1 30 ? 6.882 -18.176 -12.483 1.00 55.12 30 GLY A C 20
ATOM 35746 O O . GLY A 1 30 ? 7.951 -18.774 -12.353 1.00 22.00 30 GLY A O 20
ATOM 35750 N N . LYS A 1 31 ? 6.705 -17.214 -13.388 1.00 1.22 31 LYS A N 20
ATOM 35751 C CA . LYS A 1 31 ? 7.811 -16.715 -14.217 1.00 12.22 31 LYS A CA 20
ATOM 35752 C C . LYS A 1 31 ? 8.347 -15.376 -13.677 1.00 51.41 31 LYS A C 20
ATOM 35753 O O . LYS A 1 31 ? 9.555 -15.203 -13.505 1.00 41.31 31 LYS A O 20
ATOM 35772 N N . GLY A 1 32 ? 7.439 -14.440 -13.397 1.00 24.12 32 GLY A N 20
ATOM 35773 C CA . GLY A 1 32 ? 7.840 -13.119 -12.911 1.00 73.03 32 GLY A CA 20
ATOM 35774 C C . GLY A 1 32 ? 6.755 -12.423 -12.085 1.00 40.30 32 GLY A C 20
ATOM 35775 O O . GLY A 1 32 ? 6.365 -12.909 -11.026 1.00 31.10 32 GLY A O 20
ATOM 35779 N N . THR A 1 33 ? 6.257 -11.285 -12.570 1.00 71.12 33 THR A N 20
ATOM 35780 C CA . THR A 1 33 ? 5.239 -10.499 -11.841 1.00 3.14 33 THR A CA 20
ATOM 35781 C C . THR A 1 33 ? 4.160 -9.947 -12.786 1.00 62.23 33 THR A C 20
ATOM 35782 O O . THR A 1 33 ? 4.383 -9.810 -13.994 1.00 14.21 33 THR A O 20
ATOM 35793 N N . SER A 1 34 ? 2.988 -9.639 -12.231 1.00 55.31 34 SER A N 20
ATOM 35794 C CA . SER A 1 34 ? 1.879 -9.063 -13.011 1.00 45.40 34 SER A CA 20
ATOM 35795 C C . SER A 1 34 ? 1.027 -8.115 -12.149 1.00 35.21 34 SER A C 20
ATOM 35796 O O . SER A 1 34 ? 0.741 -8.414 -10.986 1.00 42.04 34 SER A O 20
ATOM 35804 N N . PRO A 1 35 ? 0.608 -6.958 -12.706 1.00 73.30 35 PRO A N 20
ATOM 35805 C CA . PRO A 1 35 ? -0.223 -5.978 -11.976 1.00 43.34 35 PRO A CA 20
ATOM 35806 C C . PRO A 1 35 ? -1.589 -6.548 -11.545 1.00 72.54 35 PRO A C 20
ATOM 35807 O O . PRO A 1 35 ? -2.400 -6.954 -12.382 1.00 74.42 35 PRO A O 20
ATOM 35818 N N . LEU A 1 36 ? -1.838 -6.567 -10.235 1.00 11.02 36 LEU A N 20
ATOM 35819 C CA . LEU A 1 36 ? -3.074 -7.143 -9.683 1.00 72.21 36 LEU A CA 20
ATOM 35820 C C . LEU A 1 36 ? -4.126 -6.061 -9.371 1.00 31.44 36 LEU A C 20
ATOM 35821 O O . LEU A 1 36 ? -5.320 -6.244 -9.623 1.00 33.23 36 LEU A O 20
ATOM 35837 N N . THR A 1 37 ? -3.679 -4.935 -8.811 1.00 12.54 37 THR A N 20
ATOM 35838 C CA . THR A 1 37 ? -4.590 -3.843 -8.411 1.00 11.11 37 THR A CA 20
ATOM 35839 C C . THR A 1 37 ? -4.095 -2.475 -8.897 1.00 62.11 37 THR A C 20
ATOM 35840 O O . THR A 1 37 ? -2.898 -2.278 -9.130 1.00 50.53 37 THR A O 20
ATOM 35851 N N . SER A 1 38 ? -5.027 -1.535 -9.051 1.00 10.34 38 SER A N 20
ATOM 35852 C CA . SER A 1 38 ? -4.704 -0.179 -9.522 1.00 72.33 38 SER A CA 20
ATOM 35853 C C . SER A 1 38 ? -4.172 0.709 -8.390 1.00 31.44 38 SER A C 20
ATOM 35854 O O . SER A 1 38 ? -4.328 0.397 -7.210 1.00 73.13 38 SER A O 20
ATOM 35862 N N . TYR A 1 39 ? -3.557 1.830 -8.761 1.00 34.44 39 TYR A N 20
ATOM 35863 C CA . TYR A 1 39 ? -3.018 2.781 -7.783 1.00 30.15 39 TYR A CA 20
ATOM 35864 C C . TYR A 1 39 ? -4.133 3.661 -7.203 1.00 65.24 39 TYR A C 20
ATOM 35865 O O . TYR A 1 39 ? -4.670 4.534 -7.887 1.00 23.15 39 TYR A O 20
ATOM 35883 N N . PHE A 1 40 ? -4.488 3.412 -5.948 1.00 21.53 40 PHE A N 20
ATOM 35884 C CA . PHE A 1 40 ? -5.542 4.178 -5.271 1.00 44.51 40 PHE A CA 20
ATOM 35885 C C . PHE A 1 40 ? -4.965 5.444 -4.612 1.00 2.42 40 PHE A C 20
ATOM 35886 O O . PHE A 1 40 ? -4.116 5.361 -3.722 1.00 54.31 40 PHE A O 20
ATOM 35903 N N . PHE A 1 41 ? -5.437 6.614 -5.049 1.00 74.32 41 PHE A N 20
ATOM 35904 C CA . PHE A 1 41 ? -4.835 7.894 -4.644 1.00 34.10 41 PHE A CA 20
ATOM 35905 C C . PHE A 1 41 ? -5.477 8.494 -3.378 1.00 53.23 41 PHE A C 20
ATOM 35906 O O . PHE A 1 41 ? -6.571 9.055 -3.418 1.00 12.33 41 PHE A O 20
ATOM 35923 N N . TRP A 1 42 ? -4.763 8.383 -2.265 1.00 55.11 42 TRP A N 20
ATOM 35924 C CA . TRP A 1 42 ? -5.129 9.046 -1.007 1.00 2.22 42 TRP A CA 20
ATOM 35925 C C . TRP A 1 42 ? -4.546 10.478 -0.969 1.00 73.00 42 TRP A C 20
ATOM 35926 O O . TRP A 1 42 ? -3.438 10.706 -1.452 1.00 43.31 42 TRP A O 20
ATOM 35947 N N . PRO A 1 43 ? -5.281 11.478 -0.424 1.00 30.12 43 PRO A N 20
ATOM 35948 C CA . PRO A 1 43 ? -6.638 11.318 0.113 1.00 2.14 43 PRO A CA 20
ATOM 35949 C C . PRO A 1 43 ? -7.747 11.659 -0.903 1.00 1.42 43 PRO A C 20
ATOM 35950 O O . PRO A 1 43 ? -8.885 11.941 -0.521 1.00 74.01 43 PRO A O 20
ATOM 35961 N N . ARG A 1 44 ? -7.413 11.617 -2.193 1.00 65.22 44 ARG A N 20
ATOM 35962 C CA . ARG A 1 44 ? -8.379 11.911 -3.263 1.00 34.41 44 ARG A CA 20
ATOM 35963 C C . ARG A 1 44 ? -9.511 10.869 -3.310 1.00 14.53 44 ARG A C 20
ATOM 35964 O O . ARG A 1 44 ? -10.632 11.171 -3.722 1.00 40.13 44 ARG A O 20
ATOM 35985 N N . ALA A 1 45 ? -9.198 9.645 -2.897 1.00 4.12 45 ALA A N 20
ATOM 35986 C CA . ALA A 1 45 ? -10.182 8.561 -2.836 1.00 35.45 45 ALA A CA 20
ATOM 35987 C C . ALA A 1 45 ? -9.882 7.613 -1.671 1.00 31.33 45 ALA A C 20
ATOM 35988 O O . ALA A 1 45 ? -8.809 7.676 -1.064 1.00 14.02 45 ALA A O 20
ATOM 35995 N N . ASP A 1 46 ? -10.837 6.745 -1.354 1.00 31.25 46 ASP A N 20
ATOM 35996 C CA . ASP A 1 46 ? -10.667 5.759 -0.285 1.00 14.14 46 ASP A CA 20
ATOM 35997 C C . ASP A 1 46 ? -9.597 4.715 -0.662 1.00 61.21 46 ASP A C 20
ATOM 35998 O O . ASP A 1 46 ? -9.916 3.627 -1.145 1.00 71.21 46 ASP A O 20
ATOM 36007 N N . ALA A 1 47 ? -8.328 5.064 -0.455 1.00 5.44 47 ALA A N 20
ATOM 36008 C CA . ALA A 1 47 ? -7.201 4.221 -0.872 1.00 50.32 47 ALA A CA 20
ATOM 36009 C C . ALA A 1 47 ? -7.252 2.815 -0.258 1.00 33.53 47 ALA A C 20
ATOM 36010 O O . ALA A 1 47 ? -7.439 1.824 -0.968 1.00 12.23 47 ALA A O 20
ATOM 36017 N N . TRP A 1 48 ? -7.093 2.734 1.061 1.00 21.35 48 TRP A N 20
ATOM 36018 C CA . TRP A 1 48 ? -7.041 1.442 1.754 1.00 43.04 48 TRP A CA 20
ATOM 36019 C C . TRP A 1 48 ? -8.369 0.676 1.620 1.00 43.25 48 TRP A C 20
ATOM 36020 O O . TRP A 1 48 ? -8.378 -0.547 1.468 1.00 54.41 48 TRP A O 20
ATOM 36041 N N . GLN A 1 49 ? -9.487 1.401 1.666 1.00 54.14 49 GLN A N 20
ATOM 36042 C CA . GLN A 1 49 ? -10.814 0.791 1.500 1.00 72.22 49 GLN A CA 20
ATOM 36043 C C . GLN A 1 49 ? -10.961 0.140 0.113 1.00 51.15 49 GLN A C 20
ATOM 36044 O O . GLN A 1 49 ? -11.458 -0.978 -0.002 1.00 44.14 49 GLN A O 20
ATOM 36058 N N . GLN A 1 50 ? -10.525 0.840 -0.936 1.00 3.24 50 GLN A N 20
ATOM 36059 C CA . GLN A 1 50 ? -10.568 0.290 -2.299 1.00 14.11 50 GLN A CA 20
ATOM 36060 C C . GLN A 1 50 ? -9.591 -0.888 -2.458 1.00 32.53 50 GLN A C 20
ATOM 36061 O O . GLN A 1 50 ? -9.871 -1.837 -3.193 1.00 64.31 50 GLN A O 20
ATOM 36075 N N . LEU A 1 51 ? -8.452 -0.831 -1.762 1.00 51.03 51 LEU A N 20
ATOM 36076 C CA . LEU A 1 51 ? -7.477 -1.930 -1.794 1.00 54.51 51 LEU A CA 20
ATOM 36077 C C . LEU A 1 51 ? -8.055 -3.208 -1.160 1.00 13.22 51 LEU A C 20
ATOM 36078 O O . LEU A 1 51 ? -8.039 -4.279 -1.773 1.00 41.44 51 LEU A O 20
ATOM 36094 N N . LYS A 1 52 ? -8.565 -3.092 0.070 1.00 40.22 52 LYS A N 20
ATOM 36095 C CA . LYS A 1 52 ? -9.180 -4.236 0.757 1.00 13.12 52 LYS A CA 20
ATOM 36096 C C . LYS A 1 52 ? -10.415 -4.734 -0.009 1.00 64.33 52 LYS A C 20
ATOM 36097 O O . LYS A 1 52 ? -10.676 -5.934 -0.068 1.00 43.41 52 LYS A O 20
ATOM 36116 N N . ASP A 1 53 ? -11.154 -3.802 -0.609 1.00 42.24 53 ASP A N 20
ATOM 36117 C CA . ASP A 1 53 ? -12.316 -4.138 -1.436 1.00 65.04 53 ASP A CA 20
ATOM 36118 C C . ASP A 1 53 ? -11.914 -5.077 -2.592 1.00 51.41 53 ASP A C 20
ATOM 36119 O O . ASP A 1 53 ? -12.593 -6.066 -2.871 1.00 60.23 53 ASP A O 20
ATOM 36128 N N . GLU A 1 54 ? -10.796 -4.759 -3.247 1.00 64.41 54 GLU A N 20
ATOM 36129 C CA . GLU A 1 54 ? -10.240 -5.608 -4.310 1.00 73.55 54 GLU A CA 20
ATOM 36130 C C . GLU A 1 54 ? -9.780 -6.972 -3.765 1.00 44.34 54 GLU A C 20
ATOM 36131 O O . GLU A 1 54 ? -10.169 -8.022 -4.272 1.00 34.55 54 GLU A O 20
ATOM 36143 N N . LEU A 1 55 ? -8.946 -6.941 -2.725 1.00 0.21 55 LEU A N 20
ATOM 36144 C CA . LEU A 1 55 ? -8.358 -8.163 -2.150 1.00 11.21 55 LEU A CA 20
ATOM 36145 C C . LEU A 1 55 ? -9.425 -9.120 -1.589 1.00 62.42 55 LEU A C 20
ATOM 36146 O O . LEU A 1 55 ? -9.273 -10.341 -1.655 1.00 44.13 55 LEU A O 20
ATOM 36162 N N . GLU A 1 56 ? -10.485 -8.564 -1.013 1.00 73.24 56 GLU A N 20
ATOM 36163 C CA . GLU A 1 56 ? -11.613 -9.363 -0.518 1.00 11.40 56 GLU A CA 20
ATOM 36164 C C . GLU A 1 56 ? -12.523 -9.825 -1.667 1.00 41.31 56 GLU A C 20
ATOM 36165 O O . GLU A 1 56 ? -13.190 -10.857 -1.567 1.00 30.01 56 GLU A O 20
ATOM 36177 N N . ALA A 1 57 ? -12.561 -9.050 -2.751 1.00 53.00 57 ALA A N 20
ATOM 36178 C CA . ALA A 1 57 ? -13.284 -9.457 -3.964 1.00 24.04 57 ALA A CA 20
ATOM 36179 C C . ALA A 1 57 ? -12.578 -10.637 -4.646 1.00 3.21 57 ALA A C 20
ATOM 36180 O O . ALA A 1 57 ? -13.219 -11.545 -5.180 1.00 62.25 57 ALA A O 20
ATOM 36187 N N . LYS A 1 58 ? -11.246 -10.618 -4.619 1.00 74.10 58 LYS A N 20
ATOM 36188 C CA . LYS A 1 58 ? -10.439 -11.699 -5.184 1.00 72.24 58 LYS A CA 20
ATOM 36189 C C . LYS A 1 58 ? -10.226 -12.799 -4.130 1.00 5.43 58 LYS A C 20
ATOM 36190 O O . LYS A 1 58 ? -9.339 -12.703 -3.279 1.00 45.04 58 LYS A O 20
ATOM 36209 N N . HIS A 1 59 ? -11.049 -13.841 -4.183 1.00 72.23 59 HIS A N 20
ATOM 36210 C CA . HIS A 1 59 ? -11.072 -14.861 -3.130 1.00 71.14 59 HIS A CA 20
ATOM 36211 C C . HIS A 1 59 ? -9.905 -15.858 -3.222 1.00 14.02 59 HIS A C 20
ATOM 36212 O O . HIS A 1 59 ? -9.639 -16.583 -2.261 1.00 45.33 59 HIS A O 20
ATOM 36227 N N . TRP A 1 60 ? -9.201 -15.900 -4.356 1.00 2.13 60 TRP A N 20
ATOM 36228 C CA . TRP A 1 60 ? -8.022 -16.768 -4.470 1.00 52.13 60 TRP A CA 20
ATOM 36229 C C . TRP A 1 60 ? -6.873 -16.257 -3.579 1.00 4.32 60 TRP A C 20
ATOM 36230 O O . TRP A 1 60 ? -5.890 -16.964 -3.342 1.00 40.14 60 TRP A O 20
ATOM 36251 N N . ILE A 1 61 ? -7.016 -15.028 -3.076 1.00 10.34 61 ILE A N 20
ATOM 36252 C CA . ILE A 1 61 ? -6.113 -14.489 -2.054 1.00 12.10 61 ILE A CA 20
ATOM 36253 C C . ILE A 1 61 ? -6.480 -15.071 -0.676 1.00 74.23 61 ILE A C 20
ATOM 36254 O O . ILE A 1 61 ? -7.650 -15.065 -0.285 1.00 33.14 61 ILE A O 20
ATOM 36270 N N . ALA A 1 62 ? -5.492 -15.574 0.058 1.00 21.33 62 ALA A N 20
ATOM 36271 C CA . ALA A 1 62 ? -5.739 -16.113 1.399 1.00 42.21 62 ALA A CA 20
ATOM 36272 C C . ALA A 1 62 ? -5.803 -14.992 2.449 1.00 45.54 62 ALA A C 20
ATOM 36273 O O . ALA A 1 62 ? -5.315 -13.880 2.220 1.00 51.53 62 ALA A O 20
ATOM 36280 N N . GLU A 1 63 ? -6.410 -15.288 3.597 1.00 2.11 63 GLU A N 20
ATOM 36281 C CA . GLU A 1 63 ? -6.593 -14.296 4.664 1.00 73.03 63 GLU A CA 20
ATOM 36282 C C . GLU A 1 63 ? -5.263 -13.637 5.074 1.00 3.21 63 GLU A C 20
ATOM 36283 O O . GLU A 1 63 ? -5.123 -12.417 4.999 1.00 10.35 63 GLU A O 20
ATOM 36295 N N . ALA A 1 64 ? -4.288 -14.448 5.485 1.00 22.13 64 ALA A N 20
ATOM 36296 C CA . ALA A 1 64 ? -2.986 -13.932 5.932 1.00 70.23 64 ALA A CA 20
ATOM 36297 C C . ALA A 1 64 ? -2.306 -13.069 4.854 1.00 13.41 64 ALA A C 20
ATOM 36298 O O . ALA A 1 64 ? -1.687 -12.051 5.163 1.00 25.44 64 ALA A O 20
ATOM 36305 N N . ASP A 1 65 ? -2.435 -13.479 3.592 1.00 62.42 65 ASP A N 20
ATOM 36306 C CA . ASP A 1 65 ? -1.837 -12.747 2.471 1.00 70.55 65 ASP A CA 20
ATOM 36307 C C . ASP A 1 65 ? -2.424 -11.326 2.331 1.00 44.14 65 ASP A C 20
ATOM 36308 O O . ASP A 1 65 ? -1.682 -10.338 2.274 1.00 4.32 65 ASP A O 20
ATOM 36317 N N . ARG A 1 66 ? -3.759 -11.219 2.293 1.00 0.02 66 ARG A N 20
ATOM 36318 C CA . ARG A 1 66 ? -4.413 -9.906 2.181 1.00 41.44 66 ARG A CA 20
ATOM 36319 C C . ARG A 1 66 ? -4.205 -9.067 3.452 1.00 51.11 66 ARG A C 20
ATOM 36320 O O . ARG A 1 66 ? -3.956 -7.868 3.374 1.00 64.42 66 ARG A O 20
ATOM 36341 N N . ILE A 1 67 ? -4.284 -9.701 4.619 1.00 74.02 67 ILE A N 20
ATOM 36342 C CA . ILE A 1 67 ? -4.082 -9.000 5.891 1.00 52.23 67 ILE A CA 20
ATOM 36343 C C . ILE A 1 67 ? -2.660 -8.417 5.990 1.00 13.21 67 ILE A C 20
ATOM 36344 O O . ILE A 1 67 ? -2.483 -7.276 6.412 1.00 34.14 67 ILE A O 20
ATOM 36360 N N . ASN A 1 68 ? -1.657 -9.197 5.577 1.00 15.05 68 ASN A N 20
ATOM 36361 C CA . ASN A 1 68 ? -0.263 -8.729 5.567 1.00 4.14 68 ASN A CA 20
ATOM 36362 C C . ASN A 1 68 ? -0.118 -7.425 4.769 1.00 72.51 68 ASN A C 20
ATOM 36363 O O . ASN A 1 68 ? 0.309 -6.398 5.306 1.00 60.35 68 ASN A O 20
ATOM 36374 N N . VAL A 1 69 ? -0.486 -7.467 3.487 1.00 60.03 69 VAL A N 20
ATOM 36375 C CA . VAL A 1 69 ? -0.355 -6.295 2.614 1.00 32.53 69 VAL A CA 20
ATOM 36376 C C . VAL A 1 69 ? -1.253 -5.128 3.065 1.00 72.12 69 VAL A C 20
ATOM 36377 O O . VAL A 1 69 ? -0.887 -3.963 2.910 1.00 15.44 69 VAL A O 20
ATOM 36390 N N . LEU A 1 70 ? -2.418 -5.438 3.637 1.00 73.22 70 LEU A N 20
ATOM 36391 C CA . LEU A 1 70 ? -3.315 -4.400 4.166 1.00 51.12 70 LEU A CA 20
ATOM 36392 C C . LEU A 1 70 ? -2.717 -3.701 5.398 1.00 4.51 70 LEU A C 20
ATOM 36393 O O . LEU A 1 70 ? -2.816 -2.476 5.533 1.00 23.01 70 LEU A O 20
ATOM 36409 N N . ASN A 1 71 ? -2.106 -4.475 6.297 1.00 71.31 71 ASN A N 20
ATOM 36410 C CA . ASN A 1 71 ? -1.479 -3.914 7.502 1.00 63.44 71 ASN A CA 20
ATOM 36411 C C . ASN A 1 71 ? -0.310 -2.986 7.147 1.00 4.22 71 ASN A C 20
ATOM 36412 O O . ASN A 1 71 ? -0.279 -1.826 7.567 1.00 63.15 71 ASN A O 20
ATOM 36423 N N . GLN A 1 72 ? 0.634 -3.492 6.352 1.00 13.44 72 GLN A N 20
ATOM 36424 C CA . GLN A 1 72 ? 1.806 -2.702 5.948 1.00 5.53 72 GLN A CA 20
ATOM 36425 C C . GLN A 1 72 ? 1.394 -1.480 5.103 1.00 60.01 72 GLN A C 20
ATOM 36426 O O . GLN A 1 72 ? 2.014 -0.418 5.191 1.00 22.15 72 GLN A O 20
ATOM 36440 N N . ALA A 1 73 ? 0.332 -1.627 4.307 1.00 4.02 73 ALA A N 20
ATOM 36441 C CA . ALA A 1 73 ? -0.231 -0.494 3.556 1.00 11.13 73 ALA A CA 20
ATOM 36442 C C . ALA A 1 73 ? -0.753 0.589 4.510 1.00 21.54 73 ALA A C 20
ATOM 36443 O O . ALA A 1 73 ? -0.465 1.776 4.340 1.00 23.31 73 ALA A O 20
ATOM 36450 N N . THR A 1 74 ? -1.514 0.167 5.521 1.00 43.23 74 THR A N 20
ATOM 36451 C CA . THR A 1 74 ? -2.029 1.092 6.540 1.00 4.45 74 THR A CA 20
ATOM 36452 C C . THR A 1 74 ? -0.878 1.811 7.259 1.00 52.41 74 THR A C 20
ATOM 36453 O O . THR A 1 74 ? -0.920 3.024 7.456 1.00 31.33 74 THR A O 20
ATOM 36464 N N . GLU A 1 75 ? 0.152 1.048 7.634 1.00 24.14 75 GLU A N 20
ATOM 36465 C CA . GLU A 1 75 ? 1.346 1.604 8.287 1.00 75.42 75 GLU A CA 20
ATOM 36466 C C . GLU A 1 75 ? 1.974 2.740 7.458 1.00 50.24 75 GLU A C 20
ATOM 36467 O O . GLU A 1 75 ? 2.361 3.778 8.000 1.00 33.12 75 GLU A O 20
ATOM 36479 N N . VAL A 1 76 ? 2.067 2.542 6.141 1.00 21.23 76 VAL A N 20
ATOM 36480 C CA . VAL A 1 76 ? 2.620 3.564 5.241 1.00 53.23 76 VAL A CA 20
ATOM 36481 C C . VAL A 1 76 ? 1.716 4.807 5.159 1.00 40.41 76 VAL A C 20
ATOM 36482 O O . VAL A 1 76 ? 2.191 5.936 5.288 1.00 55.13 76 VAL A O 20
ATOM 36495 N N . ILE A 1 77 ? 0.415 4.597 4.943 1.00 25.44 77 ILE A N 20
ATOM 36496 C CA . ILE A 1 77 ? -0.542 5.712 4.857 1.00 21.42 77 ILE A CA 20
ATOM 36497 C C . ILE A 1 77 ? -0.552 6.545 6.153 1.00 71.42 77 ILE A C 20
ATOM 36498 O O . ILE A 1 77 ? -0.565 7.780 6.113 1.00 11.11 77 ILE A O 20
ATOM 36514 N N . ASN A 1 78 ? -0.539 5.863 7.302 1.00 23.45 78 ASN A N 20
ATOM 36515 C CA . ASN A 1 78 ? -0.436 6.542 8.601 1.00 72.54 78 ASN A CA 20
ATOM 36516 C C . ASN A 1 78 ? 0.831 7.400 8.664 1.00 53.53 78 ASN A C 20
ATOM 36517 O O . ASN A 1 78 ? 0.789 8.553 9.082 1.00 61.42 78 ASN A O 20
ATOM 36528 N N . PHE A 1 79 ? 1.951 6.822 8.229 1.00 5.35 79 PHE A N 20
ATOM 36529 C CA . PHE A 1 79 ? 3.243 7.515 8.211 1.00 60.42 79 PHE A CA 20
ATOM 36530 C C . PHE A 1 79 ? 3.195 8.775 7.325 1.00 5.05 79 PHE A C 20
ATOM 36531 O O . PHE A 1 79 ? 3.686 9.833 7.712 1.00 71.24 79 PHE A O 20
ATOM 36548 N N . TRP A 1 80 ? 2.587 8.657 6.143 1.00 0.12 80 TRP A N 20
ATOM 36549 C CA . TRP A 1 80 ? 2.431 9.800 5.234 1.00 45.33 80 TRP A CA 20
ATOM 36550 C C . TRP A 1 80 ? 1.656 10.943 5.911 1.00 52.13 80 TRP A C 20
ATOM 36551 O O . TRP A 1 80 ? 2.133 12.078 5.981 1.00 1.24 80 TRP A O 20
ATOM 36572 N N . GLN A 1 81 ? 0.460 10.631 6.411 1.00 23.13 81 GLN A N 20
ATOM 36573 C CA . GLN A 1 81 ? -0.368 11.613 7.119 1.00 72.23 81 GLN A CA 20
ATOM 36574 C C . GLN A 1 81 ? 0.386 12.179 8.335 1.00 23.15 81 GLN A C 20
ATOM 36575 O O . GLN A 1 81 ? 0.346 13.384 8.599 1.00 34.33 81 GLN A O 20
ATOM 36589 N N . ASP A 1 82 ? 1.090 11.296 9.044 1.00 14.33 82 ASP A N 20
ATOM 36590 C CA . ASP A 1 82 ? 1.894 11.665 10.215 1.00 53.10 82 ASP A CA 20
ATOM 36591 C C . ASP A 1 82 ? 2.897 12.785 9.880 1.00 64.21 82 ASP A C 20
ATOM 36592 O O . ASP A 1 82 ? 2.991 13.796 10.590 1.00 35.30 82 ASP A O 20
ATOM 36601 N N . LEU A 1 83 ? 3.635 12.601 8.789 1.00 54.01 83 LEU A N 20
ATOM 36602 C CA . LEU A 1 83 ? 4.602 13.602 8.326 1.00 75.14 83 LEU A CA 20
ATOM 36603 C C . LEU A 1 83 ? 3.902 14.914 7.933 1.00 22.44 83 LEU A C 20
ATOM 36604 O O . LEU A 1 83 ? 4.389 16.002 8.235 1.00 2.22 83 LEU A O 20
ATOM 36620 N N . LYS A 1 84 ? 2.751 14.795 7.272 1.00 65.33 84 LYS A N 20
ATOM 36621 C CA . LYS A 1 84 ? 2.019 15.963 6.759 1.00 50.22 84 LYS A CA 20
ATOM 36622 C C . LYS A 1 84 ? 1.546 16.911 7.878 1.00 3.23 84 LYS A C 20
ATOM 36623 O O . LYS A 1 84 ? 1.725 18.126 7.775 1.00 5.11 84 LYS A O 20
ATOM 36642 N N . ASN A 1 85 ? 0.944 16.370 8.941 1.00 31.23 85 ASN A N 20
ATOM 36643 C CA . ASN A 1 85 ? 0.431 17.219 10.032 1.00 14.52 85 ASN A CA 20
ATOM 36644 C C . ASN A 1 85 ? 1.565 17.761 10.926 1.00 50.04 85 ASN A C 20
ATOM 36645 O O . ASN A 1 85 ? 1.435 18.831 11.530 1.00 32.34 85 ASN A O 20
ATOM 36656 N N . GLN A 1 86 ? 2.674 17.024 11.014 1.00 74.45 86 GLN A N 20
ATOM 36657 C CA . GLN A 1 86 ? 3.836 17.470 11.800 1.00 25.12 86 GLN A CA 20
ATOM 36658 C C . GLN A 1 86 ? 4.839 18.261 10.944 1.00 71.41 86 GLN A C 20
ATOM 36659 O O . GLN A 1 86 ? 5.759 18.889 11.475 1.00 54.15 86 GLN A O 20
ATOM 36673 N N . ASN A 1 87 ? 4.655 18.223 9.623 1.00 74.52 87 ASN A N 20
ATOM 36674 C CA . ASN A 1 87 ? 5.556 18.899 8.675 1.00 44.32 87 ASN A CA 20
ATOM 36675 C C . ASN A 1 87 ? 7.000 18.380 8.778 1.00 61.43 87 ASN A C 20
ATOM 36676 O O . ASN A 1 87 ? 7.958 19.152 8.694 1.00 72.05 87 ASN A O 20
ATOM 36687 N N . LYS A 1 88 ? 7.146 17.066 8.941 1.00 24.45 88 LYS A N 20
ATOM 36688 C CA . LYS A 1 88 ? 8.471 16.434 8.985 1.00 44.35 88 LYS A CA 20
ATOM 36689 C C . LYS A 1 88 ? 9.095 16.365 7.585 1.00 14.13 88 LYS A C 20
ATOM 36690 O O . LYS A 1 88 ? 8.707 15.536 6.757 1.00 75.24 88 LYS A O 20
ATOM 36709 N N . GLN A 1 89 ? 10.065 17.232 7.324 1.00 53.53 89 GLN A N 20
ATOM 36710 C CA . GLN A 1 89 ? 10.723 17.276 6.016 1.00 13.03 89 GLN A CA 20
ATOM 36711 C C . GLN A 1 89 ? 11.838 16.220 5.920 1.00 33.12 89 GLN A C 20
ATOM 36712 O O . GLN A 1 89 ? 13.028 16.547 5.893 1.00 75.11 89 GLN A O 20
ATOM 36726 N N . ILE A 1 90 ? 11.448 14.948 5.890 1.00 10.22 90 ILE A N 20
ATOM 36727 C CA . ILE A 1 90 ? 12.414 13.854 5.758 1.00 3.45 90 ILE A CA 20
ATOM 36728 C C . ILE A 1 90 ? 12.580 13.433 4.293 1.00 23.00 90 ILE A C 20
ATOM 36729 O O . ILE A 1 90 ? 11.709 13.683 3.455 1.00 71.10 90 ILE A O 20
ATOM 36745 N N . SER A 1 91 ? 13.697 12.781 3.995 1.00 63.41 91 SER A N 20
ATOM 36746 C CA . SER A 1 91 ? 14.000 12.334 2.630 1.00 20.23 91 SER A CA 20
ATOM 36747 C C . SER A 1 91 ? 13.286 11.016 2.299 1.00 74.01 91 SER A C 20
ATOM 36748 O O . SER A 1 91 ? 13.130 10.149 3.159 1.00 11.45 91 SER A O 20
ATOM 36756 N N . MET A 1 92 ? 12.861 10.873 1.040 1.00 21.53 92 MET A N 20
ATOM 36757 C CA . MET A 1 92 ? 12.182 9.655 0.558 1.00 62.21 92 MET A CA 20
ATOM 36758 C C . MET A 1 92 ? 12.936 8.375 0.964 1.00 31.25 92 MET A C 20
ATOM 36759 O O . MET A 1 92 ? 12.322 7.383 1.371 1.00 3.31 92 MET A O 20
ATOM 36773 N N . ALA A 1 93 ? 14.266 8.411 0.869 1.00 2.33 93 ALA A N 20
ATOM 36774 C CA . ALA A 1 93 ? 15.110 7.265 1.237 1.00 44.22 93 ALA A CA 20
ATOM 36775 C C . ALA A 1 93 ? 14.838 6.774 2.673 1.00 2.42 93 ALA A C 20
ATOM 36776 O O . ALA A 1 93 ? 14.967 5.583 2.969 1.00 73.55 93 ALA A O 20
ATOM 36783 N N . GLU A 1 94 ? 14.463 7.693 3.562 1.00 72.22 94 GLU A N 20
ATOM 36784 C CA . GLU A 1 94 ? 14.157 7.347 4.957 1.00 13.22 94 GLU A CA 20
ATOM 36785 C C . GLU A 1 94 ? 12.900 6.463 5.056 1.00 2.42 94 GLU A C 20
ATOM 36786 O O . GLU A 1 94 ? 12.799 5.609 5.938 1.00 43.51 94 GLU A O 20
ATOM 36798 N N . ALA A 1 95 ? 11.951 6.664 4.139 1.00 35.31 95 ALA A N 20
ATOM 36799 C CA . ALA A 1 95 ? 10.739 5.834 4.085 1.00 50.51 95 ALA A CA 20
ATOM 36800 C C . ALA A 1 95 ? 11.093 4.355 3.844 1.00 74.23 95 ALA A C 20
ATOM 36801 O O . ALA A 1 95 ? 10.449 3.455 4.380 1.00 3.53 95 ALA A O 20
ATOM 36808 N N . GLN A 1 96 ? 12.136 4.118 3.043 1.00 30.45 96 GLN A N 20
ATOM 36809 C CA . GLN A 1 96 ? 12.655 2.759 2.812 1.00 60.14 96 GLN A CA 20
ATOM 36810 C C . GLN A 1 96 ? 13.364 2.211 4.059 1.00 4.42 96 GLN A C 20
ATOM 36811 O O . GLN A 1 96 ? 13.443 0.998 4.255 1.00 25.23 96 GLN A O 20
ATOM 36825 N N . GLY A 1 97 ? 13.882 3.112 4.892 1.00 30.41 97 GLY A N 20
ATOM 36826 C CA . GLY A 1 97 ? 14.472 2.709 6.164 1.00 61.24 97 GLY A CA 20
ATOM 36827 C C . GLY A 1 97 ? 13.417 2.365 7.212 1.00 44.34 97 GLY A C 20
ATOM 36828 O O . GLY A 1 97 ? 13.691 1.650 8.177 1.00 62.01 97 GLY A O 20
ATOM 36832 N N . LYS A 1 98 ? 12.207 2.896 7.026 1.00 63.55 98 LYS A N 20
ATOM 36833 C CA . LYS A 1 98 ? 11.080 2.621 7.926 1.00 54.34 98 LYS A CA 20
ATOM 36834 C C . LYS A 1 98 ? 10.279 1.387 7.467 1.00 55.11 98 LYS A C 20
ATOM 36835 O O . LYS A 1 98 ? 9.894 0.548 8.285 1.00 53.33 98 LYS A O 20
ATOM 36854 N N . PHE A 1 99 ? 10.031 1.281 6.157 1.00 44.52 99 PHE A N 20
ATOM 36855 C CA . PHE A 1 99 ? 9.260 0.157 5.596 1.00 22.44 99 PHE A CA 20
ATOM 36856 C C . PHE A 1 99 ? 10.053 -0.592 4.508 1.00 21.23 99 PHE A C 20
ATOM 36857 O O . PHE A 1 99 ? 9.861 -0.360 3.310 1.00 33.32 99 PHE A O 20
ATOM 36874 N N . PRO A 1 100 ? 10.956 -1.510 4.906 1.00 13.11 100 PRO A N 20
ATOM 36875 C CA . PRO A 1 100 ? 11.799 -2.256 3.951 1.00 5.11 100 PRO A CA 20
ATOM 36876 C C . PRO A 1 100 ? 11.000 -3.258 3.103 1.00 51.42 100 PRO A C 20
ATOM 36877 O O . PRO A 1 100 ? 11.427 -3.648 2.013 1.00 50.02 100 PRO A O 20
ATOM 36888 N N . GLU A 1 101 ? 9.838 -3.668 3.608 1.00 1.25 101 GLU A N 20
ATOM 36889 C CA . GLU A 1 101 ? 8.995 -4.663 2.929 1.00 41.11 101 GLU A CA 20
ATOM 36890 C C . GLU A 1 101 ? 8.060 -4.013 1.895 1.00 34.43 101 GLU A C 20
ATOM 36891 O O . GLU A 1 101 ? 7.338 -4.710 1.173 1.00 13.40 101 GLU A O 20
ATOM 36903 N N . VAL A 1 102 ? 8.070 -2.681 1.820 1.00 41.22 102 VAL A N 20
ATOM 36904 C CA . VAL A 1 102 ? 7.179 -1.953 0.909 1.00 73.34 102 VAL A CA 20
ATOM 36905 C C . VAL A 1 102 ? 7.954 -1.305 -0.252 1.00 24.42 102 VAL A C 20
ATOM 36906 O O . VAL A 1 102 ? 8.954 -0.614 -0.044 1.00 11.12 102 VAL A O 20
ATOM 36919 N N . VAL A 1 103 ? 7.477 -1.529 -1.475 1.00 52.00 103 VAL A N 20
ATOM 36920 C CA . VAL A 1 103 ? 8.106 -0.971 -2.678 1.00 2.32 103 VAL A CA 20
ATOM 36921 C C . VAL A 1 103 ? 7.550 0.423 -3.010 1.00 74.02 103 VAL A C 20
ATOM 36922 O O . VAL A 1 103 ? 6.447 0.558 -3.534 1.00 21.02 103 VAL A O 20
ATOM 36935 N N . PHE A 1 104 ? 8.315 1.464 -2.707 1.00 20.14 104 PHE A N 20
ATOM 36936 C CA . PHE A 1 104 ? 7.896 2.836 -3.018 1.00 15.12 104 PHE A CA 20
ATOM 36937 C C . PHE A 1 104 ? 8.294 3.225 -4.449 1.00 53.31 104 PHE A C 20
ATOM 36938 O O . PHE A 1 104 ? 9.315 2.773 -4.966 1.00 44.24 104 PHE A O 20
ATOM 36955 N N . SER A 1 105 ? 7.479 4.064 -5.083 1.00 60.33 105 SER A N 20
ATOM 36956 C CA . SER A 1 105 ? 7.738 4.508 -6.461 1.00 45.42 105 SER A CA 20
ATOM 36957 C C . SER A 1 105 ? 8.414 5.884 -6.493 1.00 71.54 105 SER A C 20
ATOM 36958 O O . SER A 1 105 ? 7.850 6.877 -6.027 1.00 64.21 105 SER A O 20
ATOM 36966 N N . GLY A 1 106 ? 9.622 5.929 -7.048 1.00 74.02 106 GLY A N 20
ATOM 36967 C CA . GLY A 1 106 ? 10.363 7.180 -7.172 1.00 54.20 106 GLY A CA 20
ATOM 36968 C C . GLY A 1 106 ? 10.778 7.470 -8.610 1.00 34.54 106 GLY A C 20
ATOM 36969 O O . GLY A 1 106 ? 10.425 6.726 -9.529 1.00 21.33 106 GLY A O 20
ATOM 36973 N N . SER A 1 107 ? 11.545 8.538 -8.812 1.00 10.14 107 SER A N 20
ATOM 36974 C CA . SER A 1 107 ? 11.929 8.964 -10.167 1.00 13.41 107 SER A CA 20
ATOM 36975 C C . SER A 1 107 ? 13.450 8.905 -10.375 1.00 74.42 107 SER A C 20
ATOM 36976 O O . SER A 1 107 ? 14.165 9.882 -10.131 1.00 52.34 107 SER A O 20
ATOM 36984 N N . ASN A 1 108 ? 13.938 7.742 -10.801 1.00 22.01 108 ASN A N 20
ATOM 36985 C CA . ASN A 1 108 ? 15.355 7.567 -11.150 1.00 44.21 108 ASN A CA 20
ATOM 36986 C C . ASN A 1 108 ? 15.537 7.631 -12.676 1.00 24.44 108 ASN A C 20
ATOM 36987 O O . ASN A 1 108 ? 16.390 8.357 -13.188 1.00 63.04 108 ASN A O 20
ATOM 36998 N N . LEU A 1 109 ? 14.721 6.862 -13.396 1.00 34.43 109 LEU A N 20
ATOM 36999 C CA . LEU A 1 109 ? 14.721 6.887 -14.863 1.00 31.13 109 LEU A CA 20
ATOM 37000 C C . LEU A 1 109 ? 13.699 7.910 -15.375 1.00 33.25 109 LEU A C 20
ATOM 37001 O O . LEU A 1 109 ? 12.590 8.010 -14.843 1.00 2.22 109 LEU A O 20
ATOM 37017 N N . GLU A 1 110 ? 14.070 8.661 -16.410 1.00 32.52 110 GLU A N 20
ATOM 37018 C CA . GLU A 1 110 ? 13.211 9.726 -16.939 1.00 30.41 110 GLU A CA 20
ATOM 37019 C C . GLU A 1 110 ? 11.953 9.160 -17.630 1.00 72.13 110 GLU A C 20
ATOM 37020 O O . GLU A 1 110 ? 11.983 8.782 -18.803 1.00 24.13 110 GLU A O 20
ATOM 37032 N N . HIS A 1 111 ? 10.853 9.085 -16.877 1.00 41.11 111 HIS A N 20
ATOM 37033 C CA . HIS A 1 111 ? 9.569 8.611 -17.406 1.00 31.00 111 HIS A CA 20
ATOM 37034 C C . HIS A 1 111 ? 8.821 9.746 -18.124 1.00 22.34 111 HIS A C 20
ATOM 37035 O O . HIS A 1 111 ? 8.424 9.607 -19.282 1.00 52.33 111 HIS A O 20
ATOM 37050 N N . HIS A 1 112 ? 8.619 10.860 -17.424 1.00 74.02 112 HIS A N 20
ATOM 37051 C CA . HIS A 1 112 ? 7.992 12.047 -18.016 1.00 53.41 112 HIS A CA 20
ATOM 37052 C C . HIS A 1 112 ? 9.064 13.033 -18.513 1.00 22.24 112 HIS A C 20
ATOM 37053 O O . HIS A 1 112 ? 9.365 14.032 -17.862 1.00 71.12 112 HIS A O 20
ATOM 37068 N N . HIS A 1 113 ? 9.644 12.723 -19.669 1.00 72.24 113 HIS A N 20
ATOM 37069 C CA . HIS A 1 113 ? 10.735 13.520 -20.244 1.00 20.43 113 HIS A CA 20
ATOM 37070 C C . HIS A 1 113 ? 10.932 13.148 -21.725 1.00 0.12 113 HIS A C 20
ATOM 37071 O O . HIS A 1 113 ? 11.819 12.369 -22.070 1.00 21.32 113 HIS A O 20
ATOM 37086 N N . HIS A 1 114 ? 10.097 13.716 -22.591 1.00 64.11 114 HIS A N 20
ATOM 37087 C CA . HIS A 1 114 ? 9.985 13.255 -23.982 1.00 11.13 114 HIS A CA 20
ATOM 37088 C C . HIS A 1 114 ? 11.100 13.803 -24.895 1.00 62.33 114 HIS A C 20
ATOM 37089 O O . HIS A 1 114 ? 11.167 14.998 -25.177 1.00 22.42 114 HIS A O 20
ATOM 37104 N N . HIS A 1 115 ? 11.965 12.900 -25.353 1.00 62.41 115 HIS A N 20
ATOM 37105 C CA . HIS A 1 115 ? 13.019 13.208 -26.331 1.00 12.01 115 HIS A CA 20
ATOM 37106 C C . HIS A 1 115 ? 13.458 11.926 -27.056 1.00 53.24 115 HIS A C 20
ATOM 37107 O O . HIS A 1 115 ? 13.408 10.838 -26.482 1.00 42.12 115 HIS A O 20
ATOM 37122 N N . HIS A 1 116 ? 13.870 12.049 -28.321 1.00 73.41 116 HIS A N 20
ATOM 37123 C CA . HIS A 1 116 ? 14.336 10.884 -29.095 1.00 44.34 116 HIS A CA 20
ATOM 37124 C C . HIS A 1 116 ? 15.742 10.409 -28.654 1.00 22.41 116 HIS A C 20
ATOM 37125 O O . HIS A 1 116 ? 16.748 11.025 -29.068 1.00 38.72 116 HIS A O 20
#

InterPro domains:
  IPR006924 Small ribosomal subunit protein cS23-like [PF04839] (40-86)
  IPR006924 Small ribosomal subunit protein cS23-like [PTHR35108] (11-86)
  IPR038447 PSRP-3/Ycf65 superfamily [G3DSA:3.30.390.140] (13-111)
  IPR057257 Small ribosomal subunit protein cS23 [MF_00619] (11-111)
  IPR057257 Small ribosomal subunit protein cS23 [NF002740] (3-112)

Organism: Synechocystis sp. (strain ATCC 27184 / PCC 6803 / Kazusa) (NCBI:txid1111708)

Secondary structure (DSSP, 8-state):
--PPPP---EEEEEEE-SS-EEEEEEEEETTEEEE-S--EEETTS-HHHHHHHHHHHSTTS-HHHHHHHHHHHHHHHHHHHHHHHHT----HHHHHTT-TT-EEEETTS--SSS--

B-factor: mean 37.73, std 20.95, range [0.02, 75.54]

Foldseek 3Di:
DDDDDDDWAKAWEWADDDQWIWIFMWIADPVGIGGQGDTDIPPVDDHLVVLLVSQVVPVVRDPVRSVVNSVLVVVLVCVNVVCVVVVPPDDPVVSCVVRVRHHYDDDDDCPPDDDD

Nearest PDB structures (foldseek):
  2kt9-assembly1_A  TM=8.922E-01  e=5.577E-19  Synechocystis sp. PCC 6803
  3j6y-assembly1_L5  TM=5.709E-01  e=6.908E-02  Saccharomyces cerevisiae W303
  8eui-assembly1_D  TM=6.218E-01  e=1.671E-01  Schizosaccharomyces pombe
  6ylh-assembly1_D  TM=6.242E-01  e=1.298E-01  Saccharomyces cerevisiae
  5xy3-assembly1_D  TM=6.023E-01  e=2.947E-01  Trichomonas vaginalis

Sequence (116 aa):
MAASTVHTSFILKVLWLDQNVAIAVDQIVGKGTSPLTSYFFWPRADAWQQLKDELEAKHWIAEADRINVLNQATEVINFWQDLKNQNKQISMAEAQGKFPEVVFSGSNLEHHHHHHMAASTVHTSFILKVLWLDQNVAIAVDQIVGKGTSPLTSYFFWPRADAWQQLKDELEAKHWIAEADRINVLNQATEVINFWQDLKNQNKQISMAEAQGKFPEVVFSGSNLEHHHHHHMAASTVHTSFILKVLWLDQNVAIAVDQIVGKGTSPLTSYFFWPRADAWQQLKDELEAKHWIAEADRINVLNQATEVINFWQDLKNQNKQISMAEAQGKFPEVVFSGSNLEHHHHHHMAASTVHTSFILKVLWLDQNVAIAVDQIVGKGTSPLTSYFFWPRADAWQQLKDELEAKHWIAEADRINVLNQATEVINFWQDLKNQNKQISMAEAQGKFPEVVFSGSNLEHHHHHHMAASTVHTSFILKVLWLDQNVAIAVDQIVGKGTSPLTSYFFWPRADAWQQLKDELEAKHWIAEADRINVLNQATEVINFWQDLKNQNKQISMAEAQGKFPEVVFSGSNLEHHHHHHMAASTVHTSFILKVLWLDQNVAIAVDQIVGKGTSPLTSYFFWPRADAWQQLKDELEAKHWIAEADRINVLNQATEVINFWQDLKNQNKQISMAEAQGKFPEVVFSGSNLEHHHHHHMAASTVHTSFILKVLWLDQNVAIAVDQIVGKGTSPLTSYFFWPRADAWQQLKDELEAKHWIAEADRINVLNQATEVINFWQDLKNQNKQISMAEAQGKFPEVVFSGSNLEHHHHHHMAASTVHTSFILKVLWLDQNVAIAVDQIVGKGTSPLTSYFFWPRADAWQQLKDELEAKHWIAEADRINVLNQATEVINFWQDLKNQNKQISMAEAQGKFPEVVFSGSNLEHHHHHHMAASTVHTSFILKVLWLDQNVAIAVDQIVGKGTSPLTSYFFWPRADAWQQLKDELEAKHWIAEADRINVLNQATEVINFWQDLKNQNKQISMAEAQGKFPEVVFSGSNLEHHHHHHMAASTVHTSFILKVLWLDQNVAIAVDQIVGKGTSPLTSYFFWPRADAWQQLKDELEAKHWIAEADRINVLNQATEVINFWQDLKNQNKQISMAEAQGKFPEVVFSGSNLEHHHHHHMAASTVHTSFILKVLWLDQNVAIAVDQIVGKGTSPLTSYFFWPRADAWQQLKDELEAKHWIAEADRINVLNQATEVINFWQDLKNQNKQISMAEAQGKFPEVVFSGSNLEHHHHHHMAASTVHTSFILKVLWLDQNVAIAVDQIVGKGTSPLTSYFFWPRADAWQQLKDELEAKHWIAEADRINVLNQATEVINFWQDLKNQNKQISMAEAQGKFPEVVFSGSNLEHHHHHHMAASTVHTSFILKVLWLDQNVAIAVDQIVGKGTSPLTSYFFWPRADAWQQLKDELEAKHWIAEADRINVLNQATEVINFWQDLKNQNKQISMAEAQGKFPEVVFSGSNLEHHHHHHMAASTVHTSFILKVLWLDQNVAIAVDQIVGKGTSPLTSYFFWPRADAWQQLKDELEAKHWIAEADRINVLNQATEVINFWQDLKNQNKQISMAEAQGKFPEVVFSGSNLEHHHHHHMAASTVHTSFILKVLWLDQNVAIAVDQIVGKGTSPLTSYFFWPRADAWQQLKDELEAKHWIAEADRINVLNQATEVINFWQDLKNQNKQISMAEAQGKFPEVVFSGSNLEHHHHHHMAASTVHTSFILKVLWLDQNVAIAVDQIVGKGTSPLTSYFFWPRADAWQQLKDELEAKHWIAEADRINVLNQATEVINFWQDLKNQNKQISMAEAQGKFPEVVFSGSNLEHHHHHHMAASTVHTSFILKVLWLDQNVAIAVDQIVGKGTSPLTSYFFWPRADAWQQLKDELEAKHWIAEADRINVLNQATEVINFWQDLKNQNKQISMAEAQGKFPEVVFSGSNLEHHHHHHMAASTVHTSFILKVLWLDQNVAIAVDQIVGKGTSPLTSYFFWPRADAWQQLKDELEAKHWIAEADRINVLNQATEVINFWQDLKNQNKQISMAEAQGKFPEVVFSGSNLEHHHHHHMAASTVHTSFILKVLWLDQNVAIAVDQIVGKGTSPLTSYFFWPRADAWQQLKDELEAKHWIAEADRINVLNQATEVINFWQDLKNQNKQISMAEAQGKFPEVVFSGSNLEHHHHHHMAASTVHTSFILKVLWLDQNVAIAVDQIVGKGTSPLTSYFFWPRADAWQQLKDELEAKHWIAEADRINVLNQATEVINFWQDLKNQNKQISMAEAQGKFPEVVFSGSNLEHHHHHH

CATH classification: 3.30.390.140

Solvent-accessible surface area: 7707 Å² total; per-residue (Å²): 240,122,99,108,141,117,113,34,39,24,50,1,36,0,7,67,30,151,120,18,1,0,2,1,0,16,40,68,58,81,204,38,80,41,93,18,8,33,30,34,38,62,68,164,37,95,0,82,97,68,0,42,78,56,2,70,61,53,164,134,16,52,119,80,25,71,80,79,2,7,78,25,0,50,79,0,14,89,45,10,78,64,16,83,106,102,109,106,173,50,61,99,66,100,1,60,71,99,8,120,130,6,76,16,42,52,64,135,145,86,37,139,125,169,117,139